Protein 7SFX (pdb70)

Sequence (1733 aa):
QVQLQQSGPVLVKPSQTLSLTCAISGDSISSDTTAWSWIRRSPSRGLEWLGWTYYRSKWFNYYAVSVKGRVTINPDTSKNQFSLQLSSVTPEDTAVYYCARGNGNGGMDVWGQGTTVTVSSASTKGPSVFPLAPSSKSTSGGTAALGCLVKDYFPEPVTVSWNSGALTSGVHTFPAVLQSSGLYSLSSVVTVPSSSLGTQTYICNVNHKPSNTKVDKKVEPSYVLTQPASASVSPGQTARITCSGDALPKQYAYWYQQKPGQAPVLVIFKDSERPSGVPERFSGSSSGTTVTLTISGAQAEDEADYYCQSVDNSGFYQVFGGGTQLTVLRTVAAPSVFIFPPSDSQLKSGTASVVCLLNNFYPREAKVQWKVDNALQSGNSQESVTEQDSKDSTYSLSSTLTLSKADYEKHKVYACEVTHQGLSSPVTKSFNRGEPNPPKPMQVQLQQSGPVLVKPSQTLSLTCAISGDSISSDTTAWSWIRRSPSRGLEWLGWTYYRSKWFNYYAVSVKGRVTINPDTSKNQFSLQLSSVTPEDTAVYYCARGNGNGGMDVWGQGTTVTVSSASTKGPSVFPLAPSSKSTSGGTAALGCLVKDYFPEPVTVSWNSGALTSGVHTFPAVLQSSGLYSLSSVVTVPSSSLGTQTYICNVNHKPSNTKVDKKVEPSYVLTQPASASVSPGQTARITCSGDALPKQYAYWYQQKPGQAPVLVIFKDSERPSGVPERFSGSSSGTTVTLTISGAQAEDEADYYCQSVDNSGFYQVFGGGTQLTVLRTVAAPSVFIFPPSDSQLKSGTASVVCLLNNFYPREAKVQWKVDNALQSGNSQESVTEQDSKDSTYSLSSTLTLSKADYEKHKVYACEVTHQGLSSPVTKSFNRGEPNPPKPMQVQLQQSGPVLVKPSQTLSLTCAISGDSISSDTTAWSWIRRSPSRGLEWLGWTYYRSKWFNYYAVSVKGRVTINPDTSKNQFSLQLSSVTPEDTAVYYCARGNGNGGMDVWGQGTTVTVSSASTKGPSVFPLAPSSKSGGTAALGCLVKDYFPEPVTVSWNSGALTSGVHTFPAVLQSSGLYSLSSVVTVPSSSLGTQTYICNVNHKPSNTKVDKKVEPSYVLTQPASASVSPGQTARITCSGDALPKQYAYWYQQKPGQAPVLVIFKDSERPSGVPERFSGSSSGTTVTLTISGAQAEDEADYYCQSVDNSGFYQVFGGGTQLTVLRTVAAPSVFIFPPSDSQLKSGTASVVCLLNNFYPREAKVQWKVDNALQSGNSQESVTEQDSKDSTYSLSSTLTLSKADYEKHKVYACEVTHQGLSSPVTKSFNRGEQVQLQQSGPVLVKPSQTLSLTCAISDSISSDTTAWSWIRRSPSRGLEWLGWTYYRSKWFNYYAVSVKGRVTINPDTSKNQFSLQLSSVTPEDTAVYYCARDVWGQGTTVTVSSASTKGPSVFPLAPSSKSTSGGTAALGCLVKDYFPEPVTVSWNSGALTSGVHTFPAVLQSSGLYSLSSVVTVPSSSLGTQTYICNVNHKPSNTKVDKKVEPYVLTQPASASVQTARITCDALPKQYAYWYQQKPGQAPVLVIFKDSERPSGVPERFSGTTVTLTISGAQAEDEADYYCQVDNSGFYQVFGGGTQLTVLRTVAAPSVFIFPPSDSQLKSGTASVVCLLNNFYPREAKVQWKVDNALQSGNSQESVTEQDSKDSTYSLSSTLTLSKADYEKHKVYACEVTHQGLSSPVTKSFNRGE

Solvent-accessible surface area: 77723 Å² total; per-residue (Å²): 86,39,118,15,113,5,38,32,30,35,50,8,84,50,102,98,76,1,72,1,43,0,30,12,59,54,45,4,0,15,34,108,14,14,12,0,0,0,3,24,44,22,131,114,138,10,6,14,10,1,0,20,0,1,47,115,103,128,66,22,56,51,14,7,84,72,4,106,78,69,6,56,0,60,39,52,43,31,120,0,40,0,21,0,72,0,42,79,8,58,91,149,6,50,8,36,0,10,0,0,32,2,73,13,89,6,17,4,30,23,32,5,71,13,2,36,0,12,9,29,72,41,94,62,94,24,23,48,14,17,29,6,31,10,50,62,179,84,26,82,81,50,63,1,7,0,0,0,0,0,12,33,0,14,0,57,20,24,73,20,42,4,29,103,37,84,32,105,54,12,37,7,52,5,72,25,38,86,34,131,74,36,26,41,12,12,9,0,5,0,42,9,80,48,102,17,37,79,115,86,80,17,46,0,42,4,26,1,90,32,34,133,39,160,48,89,62,81,6,94,93,121,78,93,8,88,21,61,78,72,23,66,15,50,67,63,91,58,0,148,3,58,1,50,3,127,22,10,83,89,18,81,4,35,1,3,17,8,60,71,63,110,16,9,75,7,6,0,30,54,8,65,77,103,10,40,20,15,52,141,43,7,49,4,60,35,80,40,67,51,4,24,0,46,0,54,44,1,98,21,61,4,29,10,25,0,9,5,7,2,24,22,76,58,5,24,65,15,18,25,5,56,9,1,104,5,34,0,97,14,112,70,31,41,11,46,11,35,27,4,51,15,21,109,61,2,34,119,55,63,34,0,3,0,4,0,3,0,4,48,0,18,21,103,131,13,126,6,71,11,51,5,75,138,45,118,61,108,89,42,45,70,90,15,27,18,68,33,38,54,142,65,4,9,18,0,5,7,0,25,2,68,21,56,74,44,56,8,103,108,70,122,51,0,7,0,34,0,50,12,143,34,48,129,73,62,41,62,88,63,33,55,76,81,152,127,110,33,50,166,101,109,209,46,116,13,114,9,38,33,25,36,44,10,75,2,27,94,74,4,66,2,46,0,32,12,85,41,61,52,1,25,20,93,12,21,13,0,6,0,2,22,45,16,112,39,114,5,3,18,12,1,0,12,0,6,29,168,66,146,59,40,41,52,24,14,109,77,5,92,81,67,9,51,6,68,43,44,93,109,138,45,44,0,22,0,54,1,42,57,6,53,59,93,6,50,8,35,0,6,0,6,30,7,22,35,117,5,2,132,24,36,33,6,84,13,3,30,0,9,12,29,38,44,95,61,96,26,19,46,12,38,18,3,22,21,44,96,106,48,88,102,62,38,66,7,10,2,0,0,0,0,12,32,0,14,0,61,16,21,71,28,40,4,25,105,44,88,37,113,95,13,26,4,47,5,69,26,34,32,18,40,69,15,26,38,9,12,6,0,4,2,72,4,65,22,97,18,57,69,113,78,78,11,45,0,32,4,22,1,91,32,30,143,34,139,60,76,58,98,9,105,140,110,42,31,9,33,14,44,44,50,30,81,14,47,39,61,92,44,0,154,8,57,4,35,11,108,2,7,72,105,12,35,3,26,1,6,25,12,58,69,43,101,29,4,78,7,15,7,29,30,5,63,69,193,21,115,68,70,52,134,134,30,58,7,44,33,85,36,65,51,3,21,0,33,0,59,32,1,93,20,91,5,16,6,37,0,15,4,19,1,17,45,81,60,4,51,77,21,24,26,5,28,17,3,72,2,47,2,96,96,102,80,27,49,12,50,13,39,10,2,48,11,16,115,60,7,39,182,95,39,37,0,0,0,1,0,2,0,11,42,0,30,8,109,116,29,132,29,67,9,47,36,76,141,45,108,35,105,66,45,28,27,91,15,38,6,48,27,60,32,166,98,14,22,8,0,5,5,3,21,1,46,24,62,68,48,65,12,92,142,40,86,49,1,13,0,39,0,46,9,110,30,37,131,75,73,42,66,85,45,17,60,89,79,170,136,87,20,40,157,71,107,88,13,83,8,79,13,35,32,29,42,48,8,98,48,100,103,78,1,66,0,48,0,39,9,77,42,38,54,2,25,6,124,99,8,15,2,10,0,0,10,63,6,87,127,113,24,7,49,7,0,0,34,0,40,62,143,93,131,68,62,45,51,58,11,76,79,2,144,78,58,4,59,8,79,32,49,91,104,141,36,46,0,19,0,85,0,44,77,8,59,87,103,9,34,6,22,0,5,0,0,13,10,58,26,132,43,7,66,23,42,30,5,63,15,2,37,0,12,9,31,72,45,97,66,87,26,16,54,12,17,29,2,31,15,76,104,115,97,66,50,98,10,2,1,0,0,2,0,12,38,0,15,0,75,23,29,72,23,41,4,7,47,16,1,12,86,79,28,22,11,53,5,67,25,34,93,33,131,79,36,21,36,7,13,7,0,1,0,44,13,75,1,76,14,27,79,102,100,69,15,33,0,19,4,24,1,108,32,32,140,30,152,53,84,47,106,10,116,118,110,56,80,27,74,22,49,83,88,17,101,14,51,87,29,114,70,1,152,9,55,8,42,15,110,22,109,29,176,46,106,6,26,0,4,25,13,69,55,78,76,18,7,64,18,4,0,37,69,16,48,79,80,28,96,74,21,65,127,53,10,55,10,62,44,91,22,57,38,15,28,0,41,0,56,32,0,96,24,93,4,9,0,48,0,21,5,9,9,27,46,94,84,12,69,81,16,20,24,6,60,14,3,83,1,41,4,70,156,100,79,30,46,12,56,13,39,28,2,49,8,16,114,67,0,29,179,80,43,33,0,2,0,0,0,0,0,6,53,0,34,22,128,144,35,118,9,50,8,48,11,70,134,46,103,42,99,82,47,50,49,87,15,24,6,68,28,52,73,151,111,14,23,22,0,4,4,0,26,2,55,32,58,70,65,75,9,82,171,70,118,44,2,17,0,37,0,58,11,138,26,41,130,75,60,42,72,86,61,30,53,87,83,181,84,14,143,16,116,11,38,36,37,32,49,7,68,1,14,88,68,1,60,1,52,0,20,2,87,111,41,57,46,73,59,122,34,9,11,14,2,10,26,62,22,67,69,117,14,4,63,25,5,1,42,2,49,57,187,80,120,72,68,44,63,39,7,117,105,10,100,78,64,8,63,9,73,50,48,74,118,142,41,64,10,24,0,63,4,43,47,9,50,65,95,4,49,8,24,2,0,0,4,109,64,58,44,6,71,16,3,39,0,12,11,27,37,46,97,61,79,24,23,43,18,19,17,2,24,4,64,33,148,98,76,92,52,46,59,1,0,1,0,0,1,0,18,38,0,18,0,75,23,26,84,23,47,4,30,102,41,81,31,94,82,16,25,3,51,4,70,25,29,30,34,34,68,17,30,33,10,13,6,0,2,0,48,10,68,30,90,18,46,85,119,90,90,26,47,0,21,4,17,0,118,29,36,139,38,157,55,93,52,82,9,103,122,169,43,23,53,14,30,51,42,22,77,61,173,48,1,131,7,54,20,127,30,33,83,94,84,92,12,49,6,7,20,10,74,67,35,120,23,5,94,26,10,15,70,88,63,88,76,141,17,110,81,22,56,149,89,34,134,43,53,88,18,51,15,64,1,54,37,31,85,36,80,0,8,9,54,0,17,3,36,51,45,115,75,28,99,95,21,33,32,6,32,15,2,74,1,45,22,86,214,66,125,25,44,15,53,12,18,24,0,47,12,16,107,65,3,27,179,73,46,32,0,2,0,0,0,0,0,8,53,1,23,16,127,123,28,146,17,68,17,67,10,69,146,38,114,62,106,83,45,42,34,90,13,30,3,61,20,32,77,57,116,9,11,20,0,4,5,2,25,2,57,19,52,71,39,53,10,84,135,69,104,53,2,12,0,25,0,55,13,155,38,38,131,77,79,44,70,80,58,30,72,78,60,190

Organism: Homo sapiens (NCBI:txid9606)

CATH classification: 2.60.40.10 (+1 more: 2.60.40.10)

Nearest PDB structures (foldseek):
  7sfx-assembly3_G  TM=1.005E+00  e=9.498E-44  Homo sapiens
  7o4y-assembly1_H  TM=9.405E-01  e=1.804E-32  Homo sapiens
  8udr-assembly1_D  TM=9.116E-01  e=2.943E-31  Homo sapiens
  2hh0-assembly1_H  TM=9.554E-01  e=2.591E-29  unclassified
  3uls-assembly2_B  TM=5.569E-01  e=8.313E-32  Homo sapiens

Structure (mmCIF, N/CA/C/O backbone):
data_7SFX
#
_entry.id   7SFX
#
_cell.length_a   65.410
_cell.length_b   131.550
_cell.length_c   119.811
_cell.angle_alpha   90.000
_cell.angle_beta   90.116
_cell.angle_gamma   90.000
#
_symmetry.space_group_name_H-M   'P 1 21 1'
#
loop_
_entity.id
_entity.type
_entity.pdbx_description
1 polymer '10A1 Fab heavy chain'
2 polymer '10A1 Fab light chain'
3 polymer 'CD99 antigen peptide'
4 water water
#
loop_
_atom_site.group_PDB
_atom_site.id
_atom_site.type_symbol
_atom_site.label_atom_id
_atom_site.label_alt_id
_atom_site.label_comp_id
_atom_site.label_asym_id
_atom_site.label_entity_id
_atom_site.label_seq_id
_atom_site.pdbx_PDB_ins_code
_atom_site.Cartn_x
_atom_site.Cartn_y
_atom_site.Cartn_z
_atom_site.occupancy
_atom_site.B_iso_or_equiv
_atom_site.auth_seq_id
_atom_site.auth_comp_id
_atom_site.auth_asym_id
_atom_site.auth_atom_id
_atom_site.pdbx_PDB_model_num
ATOM 1 N N . GLN A 1 1 ? 34.73000 -39.89300 50.11300 1.000 71.97551 1 GLN C N 1
ATOM 2 C CA . GLN A 1 1 ? 33.91300 -39.43400 51.27400 1.000 71.17551 1 GLN C CA 1
ATOM 3 C C . GLN A 1 1 ? 32.49100 -39.98400 51.15500 1.000 68.14551 1 GLN C C 1
ATOM 4 O O . GLN A 1 1 ? 32.13400 -40.54300 50.12300 1.000 66.77551 1 GLN C O 1
ATOM 20 N N . VAL A 1 2 ? 31.63800 -39.67900 52.12800 1.000 61.71551 2 VAL C N 1
ATOM 21 C CA . VAL A 1 2 ? 30.33600 -40.33300 52.22200 1.000 59.28551 2 VAL C CA 1
ATOM 22 C C . VAL A 1 2 ? 29.35000 -39.49900 51.42000 1.000 61.22551 2 VAL C C 1
ATOM 23 O O . VAL A 1 2 ? 28.96300 -38.40400 51.83200 1.000 66.23551 2 VAL C O 1
ATOM 36 N N . GLN A 1 3 ? 29.03800 -39.97100 50.21400 1.000 59.31551 3 GLN C N 1
ATOM 37 C CA . GLN A 1 3 ? 28.10400 -39.31000 49.31400 1.000 57.30551 3 GLN C CA 1
ATOM 38 C C . GLN A 1 3 ? 27.02500 -40.27000 48.81800 1.000 55.26551 3 GLN C C 1
ATOM 39 O O . GLN A 1 3 ? 27.33300 -41.39000 48.39300 1.000 54.33551 3 GLN C O 1
ATOM 53 N N . LEU A 1 4 ? 25.76800 -39.82700 48.84500 1.000 59.66551 4 LEU C N 1
ATOM 54 C CA . LEU A 1 4 ? 24.63500 -40.63500 48.40800 1.000 47.34551 4 LEU C CA 1
ATOM 55 C C . LEU A 1 4 ? 24.06700 -40.04800 47.12300 1.000 40.35551 4 LEU C C 1
ATOM 56 O O . LEU A 1 4 ? 23.82600 -38.84100 47.03600 1.000 33.84551 4 LEU C O 1
ATOM 72 N N . GLN A 1 5 ? 23.85900 -40.90500 46.13000 1.000 42.75551 5 GLN C N 1
ATOM 73 C CA . GLN A 1 5 ? 23.34500 -40.50900 44.82600 1.000 40.89551 5 GLN C CA 1
ATOM 74 C C . GLN A 1 5 ? 22.05900 -41.27100 44.53500 1.000 37.22551 5 GLN C C 1
ATOM 75 O O . GLN A 1 5 ? 22.07000 -42.50300 44.44100 1.000 33.58551 5 GLN C O 1
ATOM 89 N N . GLN A 1 6 ? 20.96300 -40.53900 44.35300 1.000 33.53551 6 GLN C N 1
ATOM 90 C CA . GLN A 1 6 ? 19.68200 -41.16400 44.06700 1.000 33.56551 6 GLN C CA 1
ATOM 91 C C . GLN A 1 6 ? 19.43500 -41.19700 42.56200 1.000 33.36551 6 GLN C C 1
ATOM 92 O O . GLN A 1 6 ? 20.11900 -40.53800 41.77600 1.000 33.21551 6 GLN C O 1
ATOM 106 N N . SER A 1 7 ? 18.42500 -41.96400 42.16600 1.000 33.40551 7 SER C N 1
ATOM 107 C CA . SER A 1 7 ? 18.04100 -42.05900 40.76800 1.000 33.25551 7 SER C CA 1
ATOM 108 C C . SER A 1 7 ? 17.30800 -40.79700 40.31400 1.000 33.19551 7 SER C C 1
ATOM 109 O O . SER A 1 7 ? 17.09800 -39.84600 41.07800 1.000 33.25551 7 SER C O 1
ATOM 117 N N . GLY A 1 8 ? 16.89300 -40.80900 39.04500 1.000 33.06551 8 GLY C N 1
ATOM 118 C CA . GLY A 1 8 ? 16.22100 -39.68500 38.43700 1.000 32.98551 8 GLY C CA 1
ATOM 119 C C . GLY A 1 8 ? 14.72300 -39.65500 38.69500 1.000 33.11551 8 GLY C C 1
ATOM 120 O O . GLY A 1 8 ? 14.15400 -40.54500 39.33700 1.000 33.26551 8 GLY C O 1
ATOM 124 N N . PRO A 1 9 ? 14.05900 -38.60500 38.20100 1.000 33.05551 9 PRO C N 1
ATOM 125 C CA . PRO A 1 9 ? 12.60300 -38.49700 38.37700 1.000 33.18551 9 PRO C CA 1
ATOM 126 C C . PRO A 1 9 ? 11.86200 -39.63600 37.69200 1.000 33.23551 9 PRO C C 1
ATOM 127 O O . PRO A 1 9 ? 12.32400 -40.20400 36.69700 1.000 33.13551 9 PRO C O 1
ATOM 138 N N . VAL A 1 10 ? 10.69900 -39.97500 38.24700 1.000 33.43551 10 VAL C N 1
ATOM 139 C CA . VAL A 1 10 ? 9.92400 -41.13300 37.81800 1.000 33.55551 10 VAL C CA 1
ATOM 140 C C . VAL A 1 10 ? 8.48300 -40.72800 37.54000 1.000 33.66551 10 VAL C C 1
ATOM 141 O O . VAL A 1 10 ? 7.90500 -39.91300 38.26600 1.000 33.76551 10 VAL C O 1
ATOM 154 N N . LEU A 1 11 ? 7.91400 -41.28500 36.47100 1.000 33.66551 11 LEU C N 1
ATOM 155 C CA . LEU A 1 11 ? 6.48100 -41.22600 36.19600 1.000 33.81551 11 LEU C CA 1
ATOM 156 C C . LEU A 1 11 ? 5.98000 -42.66400 36.19100 1.000 34.01551 11 LEU C C 1
ATOM 157 O O . LEU A 1 11 ? 6.28300 -43.42500 35.26700 1.000 33.97551 11 LEU C O 1
ATOM 173 N N . VAL A 1 12 ? 5.23300 -43.04800 37.22100 1.000 34.25551 12 VAL C N 1
ATOM 174 C CA . VAL A 1 12 ? 4.72600 -44.41100 37.35300 1.000 34.46551 12 VAL C CA 1
ATOM 175 C C . VAL A 1 12 ? 3.21200 -44.38300 37.18600 1.000 34.68551 12 VAL C C 1
ATOM 176 O O . VAL A 1 12 ? 2.53000 -43.54900 37.79300 1.000 34.74551 12 VAL C O 1
ATOM 189 N N . LYS A 1 13 ? 2.68500 -45.30000 36.37300 1.000 34.80551 13 LYS C N 1
ATOM 190 C CA . LYS A 1 13 ? 1.24700 -45.35900 36.15100 1.000 35.02551 13 LYS C CA 1
ATOM 191 C C . LYS A 1 13 ? 0.54000 -45.86500 37.41100 1.000 35.32551 13 LYS C C 1
ATOM 192 O O . LYS A 1 13 ? 1.12500 -46.61200 38.20300 1.000 45.90551 13 LYS C O 1
ATOM 211 N N . PRO A 1 14 ? -0.72300 -45.47500 37.61900 1.000 36.76551 14 PRO C N 1
ATOM 212 C CA . PRO A 1 14 ? -1.30300 -45.57600 38.97200 1.000 35.75551 14 PRO C CA 1
ATOM 213 C C . PRO A 1 14 ? -1.37400 -46.98200 39.54000 1.000 36.00551 14 PRO C C 1
ATOM 214 O O . PRO A 1 14 ? -1.37000 -47.12800 40.76900 1.000 36.12551 14 PRO C O 1
ATOM 225 N N . SER A 1 15 ? -1.37600 -48.02200 38.71300 1.000 36.06551 15 SER C N 1
ATOM 226 C CA . SER A 1 15 ? -1.53100 -49.37500 39.22600 1.000 39.21551 15 SER C CA 1
ATOM 227 C C . SER A 1 15 ? -0.23100 -50.15100 39.22000 1.000 40.13551 15 SER C C 1
ATOM 228 O O . SER A 1 15 ? -0.23200 -51.33600 39.56300 1.000 36.37551 15 SER C O 1
ATOM 236 N N . GLN A 1 16 ? 0.86800 -49.51500 38.84300 1.000 35.88551 16 GLN C N 1
ATOM 237 C CA . GLN A 1 16 ? 2.12700 -50.20300 38.63900 1.000 35.70551 16 GLN C CA 1
ATOM 238 C C . GLN A 1 16 ? 3.03000 -50.03800 39.86200 1.000 35.96551 16 GLN C C 1
ATOM 239 O O . GLN A 1 16 ? 2.65800 -49.44800 40.88000 1.000 36.05551 16 GLN C O 1
ATOM 253 N N . THR A 1 17 ? 4.23800 -50.57900 39.75100 1.000 36.95551 17 THR C N 1
ATOM 254 C CA . THR A 1 17 ? 5.19400 -50.64100 40.84700 1.000 35.42551 17 THR C CA 1
ATOM 255 C C . THR A 1 17 ? 6.29400 -49.60200 40.65600 1.000 35.11551 17 THR C C 1
ATOM 256 O O . THR A 1 17 ? 6.75200 -49.36600 39.53200 1.000 34.92551 17 THR C O 1
ATOM 267 N N . LEU A 1 18 ? 6.72900 -49.00900 41.76800 1.000 35.08551 18 LEU C N 1
ATOM 268 C CA . LEU A 1 18 ? 7.78900 -48.01100 41.78900 1.000 34.83551 18 LEU C CA 1
ATOM 269 C C . LEU A 1 18 ? 9.10500 -48.65500 42.19200 1.000 34.76551 18 LEU C C 1
ATOM 270 O O . LEU A 1 18 ? 9.14500 -49.47300 43.11400 1.000 34.94551 18 LEU C O 1
ATOM 286 N N . SER A 1 19 ? 10.16900 -48.30800 41.47000 1.000 34.52551 19 SER C N 1
ATOM 287 C CA . SER A 1 19 ? 11.51300 -48.80000 41.75300 1.000 34.45551 19 SER C CA 1
ATOM 288 C C . SER A 1 19 ? 12.48600 -47.62700 41.79100 1.000 34.23551 19 SER C C 1
ATOM 289 O O . SER A 1 19 ? 12.58200 -46.86400 40.82300 1.000 34.05551 19 SER C O 1
ATOM 297 N N . LEU A 1 20 ? 13.20100 -47.48900 42.91200 1.000 34.26551 20 LEU C N 1
ATOM 298 C CA . LEU A 1 20 ? 14.13400 -46.39500 43.15400 1.000 34.11551 20 LEU C CA 1
ATOM 299 C C . LEU A 1 20 ? 15.45500 -46.97700 43.64200 1.000 35.31551 20 LEU C C 1
ATOM 300 O O . LEU A 1 20 ? 15.49000 -48.06200 44.22200 1.000 41.20551 20 LEU C O 1
ATOM 316 N N . THR A 1 21 ? 16.55300 -46.28300 43.34300 1.000 38.21551 21 THR C N 1
ATOM 317 C CA . THR A 1 21 ? 17.88100 -46.73400 43.74300 1.000 38.73551 21 THR C CA 1
ATOM 318 C C . THR A 1 21 ? 18.65700 -45.62700 44.45700 1.000 38.00551 21 THR C C 1
ATOM 319 O O . THR A 1 21 ? 18.63700 -44.46900 44.02900 1.000 36.10551 21 THR C O 1
ATOM 330 N N . CYS A 1 22 ? 19.33700 -45.98100 45.55800 1.000 37.73551 22 CYS C N 1
ATOM 331 C CA . CYS A 1 22 ? 20.24700 -45.07500 46.26100 1.000 40.46551 22 CYS C CA 1
ATOM 332 C C . CYS A 1 22 ? 21.63400 -45.72300 46.27000 1.000 38.61551 22 CYS C C 1
ATOM 333 O O . CYS A 1 22 ? 21.82600 -46.78200 46.88700 1.000 36.85551 22 CYS C O 1
ATOM 340 N N . ALA A 1 23 ? 22.58800 -45.09400 45.56900 1.000 49.62551 23 ALA C N 1
ATOM 341 C CA . ALA A 1 23 ? 23.97400 -45.54000 45.47000 1.000 47.98551 23 ALA C CA 1
ATOM 342 C C . ALA A 1 23 ? 24.83200 -44.79100 46.48600 1.000 48.65551 23 ALA C C 1
ATOM 343 O O . ALA A 1 23 ? 24.61500 -43.60200 46.74200 1.000 48.63551 23 ALA C O 1
ATOM 350 N N . ILE A 1 24 ? 25.71100 -45.52100 47.16300 1.000 62.29551 24 ILE C N 1
ATOM 351 C CA . ILE A 1 24 ? 26.58100 -44.94100 48.17700 1.000 64.74551 24 ILE C CA 1
ATOM 352 C C . ILE A 1 24 ? 28.03800 -44.85100 47.72800 1.000 66.97551 24 ILE C C 1
ATOM 353 O O . ILE A 1 24 ? 28.51700 -45.61200 46.88000 1.000 62.50551 24 ILE C O 1
ATOM 369 N N . SER A 1 25 ? 28.75500 -43.91500 48.35400 1.000 67.29551 25 SER C N 1
ATOM 370 C CA . SER A 1 25 ? 30.16300 -43.66300 48.08200 1.000 63.79551 25 SER C CA 1
ATOM 371 C C . SER A 1 25 ? 30.81900 -43.31500 49.40400 1.000 57.91551 25 SER C C 1
ATOM 372 O O . SER A 1 25 ? 30.20900 -42.64600 50.23900 1.000 56.62551 25 SER C O 1
ATOM 380 N N . GLY A 1 26 ? 32.03700 -43.81000 49.60700 1.000 62.37551 26 GLY C N 1
ATOM 381 C CA . GLY A 1 26 ? 32.80500 -43.49800 50.79300 1.000 61.53551 26 GLY C CA 1
ATOM 382 C C . GLY A 1 26 ? 32.61900 -44.43100 51.97100 1.000 50.48551 26 GLY C C 1
ATOM 383 O O . GLY A 1 26 ? 33.29100 -44.24500 52.99500 1.000 42.65551 26 GLY C O 1
ATOM 387 N N . ASP A 1 27 ? 31.72900 -45.41500 51.87200 1.000 46.10551 27 ASP C N 1
ATOM 388 C CA . ASP A 1 27 ? 31.52700 -46.37300 52.95200 1.000 48.37551 27 ASP C CA 1
ATOM 389 C C . ASP A 1 27 ? 30.80500 -47.58900 52.38900 1.000 42.34551 27 ASP C C 1
ATOM 390 O O . ASP A 1 27 ? 30.32100 -47.57700 51.25600 1.000 39.77551 27 ASP C O 1
ATOM 399 N N . SER A 1 28 ? 30.84800 -48.67800 53.15000 1.000 43.19551 28 SER C N 1
ATOM 400 C CA . SER A 1 28 ? 30.23100 -49.94000 52.76000 1.000 43.78551 28 SER C CA 1
ATOM 401 C C . SER A 1 28 ? 28.80400 -50.06700 53.29400 1.000 47.62551 28 SER C C 1
ATOM 402 O O . SER A 1 28 ? 28.54600 -49.81300 54.47600 1.000 52.51551 28 SER C O 1
ATOM 410 N N . ILE A 1 29 ? 27.87000 -50.41700 52.40700 1.000 50.08551 29 ILE C N 1
ATOM 411 C CA . ILE A 1 29 ? 26.49700 -50.68800 52.83100 1.000 51.25551 29 ILE C CA 1
ATOM 412 C C . ILE A 1 29 ? 26.46600 -51.68600 53.98400 1.000 57.85551 29 ILE C C 1
ATOM 413 O O . ILE A 1 29 ? 25.63500 -51.58400 54.89400 1.000 60.00551 29 ILE C O 1
ATOM 429 N N . SER A 1 30 ? 27.36700 -52.67000 53.96300 1.000 59.12551 30 SER C N 1
ATOM 430 C CA . SER A 1 30 ? 27.37000 -53.74500 54.95000 1.000 62.97551 30 SER C CA 1
ATOM 431 C C . SER A 1 30 ? 27.97900 -53.36700 56.29300 1.000 63.95551 30 SER C C 1
ATOM 432 O O . SER A 1 30 ? 27.93200 -54.18700 57.21800 1.000 61.75551 30 SER C O 1
ATOM 440 N N . SER A 1 31 ? 28.61400 -52.20300 56.41300 1.000 63.44551 31 SER C N 1
ATOM 441 C CA . SER A 1 31 ? 29.14800 -51.77700 57.69800 1.000 63.15551 31 SER C CA 1
ATOM 442 C C . SER A 1 31 ? 28.05500 -51.75800 58.76600 1.000 66.47551 31 SER C C 1
ATOM 443 O O . SER A 1 31 ? 26.86000 -51.90400 58.49000 1.000 65.52551 31 SER C O 1
ATOM 451 N N . ASP A 1 32 ? 28.48400 -51.54000 60.00900 1.000 66.37551 32 ASP C N 1
ATOM 452 C CA . ASP A 1 32 ? 27.57200 -51.42500 61.14000 1.000 72.71551 32 ASP C CA 1
ATOM 453 C C . ASP A 1 32 ? 27.06200 -50.00100 61.33900 1.000 74.55551 32 ASP C C 1
ATOM 454 O O . ASP A 1 32 ? 26.69900 -49.62500 62.46100 1.000 73.07551 32 ASP C O 1
ATOM 463 N N . THR A 1 33 ? 26.99000 -49.20900 60.26500 1.000 83.68551 33 THR C N 1
ATOM 464 C CA . THR A 1 33 ? 26.25400 -47.95200 60.32200 1.000 79.08551 33 THR C CA 1
ATOM 465 C C . THR A 1 33 ? 24.78600 -48.25400 60.57600 1.000 81.34551 33 THR C C 1
ATOM 466 O O . THR A 1 33 ? 24.12900 -47.61200 61.40500 1.000 82.73551 33 THR C O 1
ATOM 477 N N . THR A 1 34 ? 24.27400 -49.26500 59.88300 1.000 75.93551 34 THR C N 1
ATOM 478 C CA . THR A 1 34 ? 22.94700 -49.83000 60.11500 1.000 75.90551 34 THR C CA 1
ATOM 479 C C . THR A 1 34 ? 21.79200 -48.82700 60.09100 1.000 75.22551 34 THR C C 1
ATOM 480 O O . THR A 1 34 ? 20.92000 -48.86000 60.96100 1.000 75.42551 34 THR C O 1
ATOM 491 N N . ALA A 1 35 ? 21.73400 -47.96300 59.07400 1.000 60.02551 35 ALA C N 1
ATOM 492 C CA . ALA A 1 35 ? 20.51800 -47.19400 58.82000 1.000 58.13551 35 ALA C CA 1
ATOM 493 C C . ALA A 1 35 ? 20.00500 -47.43500 57.41000 1.000 52.95551 35 ALA C C 1
ATOM 494 O O . ALA A 1 35 ? 18.93800 -48.03100 57.24900 1.000 56.71551 35 ALA C O 1
ATOM 501 N N . TRP A 1 36 ? 20.77500 -47.05500 56.39200 1.000 55.55551 36 TRP C N 1
ATOM 502 C CA . TRP A 1 36 ? 20.42300 -47.25100 54.98800 1.000 42.32551 36 TRP C CA 1
ATOM 503 C C . TRP A 1 36 ? 18.90900 -47.16000 54.79400 1.000 41.95551 36 TRP C C 1
ATOM 504 O O . TRP A 1 36 ? 18.24700 -48.09500 54.34100 1.000 47.44551 36 TRP C O 1
ATOM 525 N N . SER A 1 37 ? 18.37900 -45.97700 55.10900 1.000 42.46551 37 SER C N 1
ATOM 526 C CA . SER A 1 37 ? 16.95100 -45.74300 55.26200 1.000 42.00551 37 SER C CA 1
ATOM 527 C C . SER A 1 37 ? 16.34200 -45.03800 54.05700 1.000 41.05551 37 SER C C 1
ATOM 528 O O . SER A 1 37 ? 17.00800 -44.28300 53.34300 1.000 40.77551 37 SER C O 1
ATOM 536 N N . TRP A 1 38 ? 15.05200 -45.29700 53.83800 1.000 36.02551 38 TRP C N 1
ATOM 537 C CA . TRP A 1 38 ? 14.27100 -44.53300 52.86700 1.000 35.40551 38 TRP C CA 1
ATOM 538 C C . TRP A 1 38 ? 13.16700 -43.71500 53.54500 1.000 35.60551 38 TRP C C 1
ATOM 539 O O . TRP A 1 38 ? 12.53500 -44.17700 54.50200 1.000 48.09551 38 TRP C O 1
ATOM 560 N N . ILE A 1 39 ? 12.89200 -42.51700 53.00500 1.000 36.50551 39 ILE C N 1
ATOM 561 C CA . ILE A 1 39 ? 11.87600 -41.60000 53.52700 1.000 36.01551 39 ILE C CA 1
ATOM 562 C C . ILE A 1 39 ? 11.20400 -40.88100 52.36000 1.000 35.68551 39 ILE C C 1
ATOM 563 O O . ILE A 1 39 ? 11.69700 -40.89400 51.23000 1.000 35.27551 39 ILE C O 1
ATOM 579 N N . ARG A 1 40 ? 10.06800 -40.22900 52.64400 1.000 35.69551 40 ARG C N 1
ATOM 580 C CA . ARG A 1 40 ? 9.37600 -39.43600 51.63400 1.000 35.56551 40 ARG C CA 1
ATOM 581 C C . ARG A 1 40 ? 8.74200 -38.19300 52.24600 1.000 35.84551 40 ARG C C 1
ATOM 582 O O . ARG A 1 40 ? 8.45000 -38.13700 53.44300 1.000 43.69551 40 ARG C O 1
ATOM 603 N N . ARG A 1 41 ? 8.60800 -37.16300 51.41400 1.000 37.28551 41 ARG C N 1
ATOM 604 C CA . ARG A 1 41 ? 7.92000 -35.92300 51.76200 1.000 38.65551 41 ARG C CA 1
ATOM 605 C C . ARG A 1 41 ? 6.72100 -35.69600 50.84000 1.000 41.11551 41 ARG C C 1
ATOM 606 O O . ARG A 1 41 ? 6.87500 -35.61100 49.61400 1.000 36.64551 41 ARG C O 1
ATOM 627 N N . SER A 1 42 ? 5.53500 -35.56400 51.43500 1.000 55.80551 42 SER C N 1
ATOM 628 C CA . SER A 1 42 ? 4.26600 -35.32900 50.76000 1.000 58.73551 42 SER C CA 1
ATOM 629 C C . SER A 1 42 ? 3.84500 -33.89600 51.03600 1.000 65.05551 42 SER C C 1
ATOM 630 O O . SER A 1 42 ? 4.25200 -33.31400 52.04600 1.000 65.62551 42 SER C O 1
ATOM 638 N N . PRO A 1 43 ? 2.98400 -33.30800 50.20800 1.000 65.12551 43 PRO C N 1
ATOM 639 C CA . PRO A 1 43 ? 2.62500 -31.90000 50.45100 1.000 60.77551 43 PRO C CA 1
ATOM 640 C C . PRO A 1 43 ? 2.05300 -31.64300 51.83600 1.000 61.20551 43 PRO C C 1
ATOM 641 O O . PRO A 1 43 ? 2.51000 -30.71700 52.51800 1.000 61.03551 43 PRO C O 1
ATOM 652 N N . SER A 1 44 ? 1.04900 -32.41100 52.26300 1.000 64.01551 44 SER C N 1
ATOM 653 C CA . SER A 1 44 ? 0.46200 -32.21800 53.58000 1.000 72.71551 44 SER C CA 1
ATOM 654 C C . SER A 1 44 ? 0.64800 -33.38100 54.54900 1.000 74.46551 44 SER C C 1
ATOM 655 O O . SER A 1 44 ? 0.33200 -33.22500 55.73600 1.000 73.95551 44 SER C O 1
ATOM 663 N N . ARG A 1 45 ? 1.24200 -34.49700 54.12000 1.000 65.88551 45 ARG C N 1
ATOM 664 C CA . ARG A 1 45 ? 1.47600 -35.59200 55.05600 1.000 60.82551 45 ARG C CA 1
ATOM 665 C C . ARG A 1 45 ? 2.73800 -35.33300 55.84300 1.000 62.05551 45 ARG C C 1
ATOM 666 O O . ARG A 1 45 ? 2.80300 -35.63100 57.03700 1.000 66.49551 45 ARG C O 1
ATOM 687 N N . GLY A 1 46 ? 3.70800 -34.71600 55.22000 1.000 59.44551 46 GLY C N 1
ATOM 688 C CA . GLY A 1 46 ? 4.94400 -34.45200 55.89500 1.000 54.26551 46 GLY C CA 1
ATOM 689 C C . GLY A 1 46 ? 5.95500 -35.56500 55.71100 1.000 45.34551 46 GLY C C 1
ATOM 690 O O . GLY A 1 46 ? 5.91100 -36.35200 54.76200 1.000 50.50551 46 GLY C O 1
ATOM 694 N N . LEU A 1 47 ? 6.95000 -35.55100 56.59100 1.000 54.70551 47 LEU C N 1
ATOM 695 C CA . LEU A 1 47 ? 8.02300 -36.53700 56.58100 1.000 43.18551 47 LEU C CA 1
ATOM 696 C C . LEU A 1 47 ? 7.55100 -37.85800 57.19100 1.000 49.72551 47 LEU C C 1
ATOM 697 O O . LEU A 1 47 ? 7.24100 -37.92400 58.38700 1.000 61.77551 47 LEU C O 1
ATOM 713 N N . GLU A 1 48 ? 7.41800 -38.88900 56.36000 1.000 42.47551 48 GLU C N 1
ATOM 714 C CA . GLU A 1 48 ? 6.95100 -40.20400 56.78500 1.000 47.56551 48 GLU C CA 1
ATOM 715 C C . GLU A 1 48 ? 8.04700 -41.25000 56.59600 1.000 44.63551 48 GLU C C 1
ATOM 716 O O . GLU A 1 48 ? 8.70700 -41.28400 55.55200 1.000 40.67551 48 GLU C O 1
ATOM 728 N N . TRP A 1 49 ? 8.21100 -42.13000 57.58300 1.000 46.62551 49 TRP C N 1
ATOM 729 C CA . TRP A 1 49 ? 9.24500 -43.15600 57.51100 1.000 43.23551 49 TRP C CA 1
ATOM 730 C C . TRP A 1 49 ? 8.80300 -44.34500 56.67000 1.000 40.25551 49 TRP C C 1
ATOM 731 O O . TRP A 1 49 ? 7.62800 -44.72400 56.67600 1.000 48.53551 49 TRP C O 1
ATOM 752 N N . LEU A 1 50 ? 9.75600 -44.94900 55.95200 1.000 43.29551 50 LEU C N 1
ATOM 753 C CA . LEU A 1 50 ? 9.44100 -46.09200 55.09900 1.000 43.15551 50 LEU C CA 1
ATOM 754 C C . LEU A 1 50 ? 10.16100 -47.38000 55.48400 1.000 39.17551 50 LEU C C 1
ATOM 755 O O . LEU A 1 50 ? 9.48800 -48.37400 55.77300 1.000 42.85551 50 LEU C O 1
ATOM 771 N N . GLY A 1 51 ? 11.49500 -47.41700 55.50400 1.000 40.07551 51 GLY C N 1
ATOM 772 C CA . GLY A 1 51 ? 12.16100 -48.68400 55.75900 1.000 43.93551 51 GLY C CA 1
ATOM 773 C C . GLY A 1 51 ? 13.64100 -48.58100 56.04700 1.000 36.98551 51 GLY C C 1
ATOM 774 O O . GLY A 1 51 ? 14.28300 -47.55900 55.75800 1.000 36.01551 51 GLY C O 1
ATOM 778 N N . TRP A 1 52 ? 14.19600 -49.74400 56.43600 1.000 37.48551 52 TRP C N 1
ATOM 779 C CA . TRP A 1 52 ? 15.51500 -49.91200 57.03200 1.000 36.17551 52 TRP C CA 1
ATOM 780 C C . TRP A 1 52 ? 16.21000 -51.13300 56.44100 1.000 36.15551 52 TRP C C 1
ATOM 781 O O . TRP A 1 52 ? 15.57000 -52.01800 55.87400 1.000 42.64551 52 TRP C O 1
ATOM 802 N N . THR A 1 53 ? 17.53800 -51.16300 56.56500 1.000 51.28551 53 THR C N 1
ATOM 803 C CA . THR A 1 53 ? 18.30800 -52.38200 56.32200 1.000 50.29551 53 THR C CA 1
ATOM 804 C C . THR A 1 53 ? 19.64000 -52.25400 57.05100 1.000 47.19551 53 THR C C 1
ATOM 805 O O . THR A 1 53 ? 20.27800 -51.20100 56.96700 1.000 40.95551 53 THR C O 1
ATOM 816 N N . TYR A 1 54 ? 20.09900 -53.33800 57.69000 1.000 53.63551 54 TYR C N 1
ATOM 817 C CA . TYR A 1 54 ? 21.15500 -53.16100 58.68000 1.000 64.69551 54 TYR C CA 1
ATOM 818 C C . TYR A 1 54 ? 22.58400 -53.52700 58.2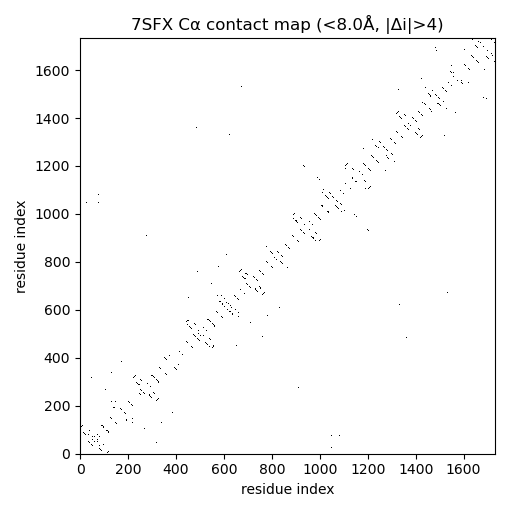9800 1.000 70.23551 54 TYR C C 1
ATOM 819 O O . TYR A 1 54 ? 23.42900 -52.63600 58.17200 1.000 72.98551 54 TYR C O 1
ATOM 837 N N . TYR A 1 55 ? 22.90500 -54.82000 58.25100 1.000 67.18551 55 TYR C N 1
ATOM 838 C CA . TYR A 1 55 ? 24.29700 -55.21400 58.05000 1.000 64.54551 55 TYR C CA 1
ATOM 839 C C . TYR A 1 55 ? 24.39400 -56.64600 57.53400 1.000 66.63551 55 TYR C C 1
ATOM 840 O O . TYR A 1 55 ? 23.39600 -57.36100 57.41700 1.000 73.77551 55 TYR C O 1
ATOM 858 N N . ARG A 1 56 ? 25.64000 -57.06400 57.26600 1.000 58.92551 56 ARG C N 1
ATOM 859 C CA . ARG A 1 56 ? 25.88800 -58.37000 56.65900 1.000 60.39551 56 ARG C CA 1
ATOM 860 C C . ARG A 1 56 ? 25.59800 -59.51800 57.61800 1.000 64.49551 56 ARG C C 1
ATOM 861 O O . ARG A 1 56 ? 25.06300 -60.55200 57.19700 1.000 63.65551 56 ARG C O 1
ATOM 882 N N . SER A 1 57 ? 25.96700 -59.36900 58.89700 1.000 81.97551 57 SER C N 1
ATOM 883 C CA . SER A 1 57 ? 25.83000 -60.46800 59.84900 1.000 76.17551 57 SER C CA 1
ATOM 884 C C . SER A 1 57 ? 24.53200 -61.21700 59.59700 1.000 74.60551 57 SER C C 1
ATOM 885 O O . SER A 1 57 ? 24.50200 -62.45000 59.55400 1.000 73.89551 57 SER C O 1
ATOM 893 N N . LYS A 1 58 ? 23.43700 -60.47100 59.51500 1.000 68.12551 58 LYS C N 1
ATOM 894 C CA . LYS A 1 58 ? 22.17200 -60.96600 58.98400 1.000 76.33551 58 LYS C CA 1
ATOM 895 C C . LYS A 1 58 ? 21.44000 -59.73100 58.48000 1.000 75.36551 58 LYS C C 1
ATOM 896 O O . LYS A 1 58 ? 21.17700 -58.81900 59.26700 1.000 73.33551 58 LYS C O 1
ATOM 915 N N . TRP A 1 59 ? 21.13400 -59.66900 57.18700 1.000 80.47551 59 TRP C N 1
ATOM 916 C CA . TRP A 1 59 ? 20.53200 -58.45400 56.64200 1.000 80.07551 59 TRP C CA 1
ATOM 917 C C . TRP A 1 59 ? 19.10300 -58.26800 57.14000 1.000 79.49551 59 TRP C C 1
ATOM 918 O O . TRP A 1 59 ? 18.16400 -58.82700 56.57200 1.000 79.46551 59 TRP C O 1
ATOM 939 N N . PHE A 1 60 ? 18.93500 -57.58500 58.26400 1.000 69.95551 60 PHE C N 1
ATOM 940 C CA . PHE A 1 60 ? 17.60200 -57.29400 58.76900 1.000 65.97551 60 PHE C CA 1
ATOM 941 C C . PHE A 1 60 ? 16.93800 -56.22000 57.91900 1.000 56.02551 60 PHE C C 1
ATOM 942 O O . PHE A 1 60 ? 17.57900 -55.25300 57.50600 1.000 50.04551 60 PHE C O 1
ATOM 959 N N . ASN A 1 61 ? 15.63500 -56.35900 57.70400 1.000 46.57551 61 ASN C N 1
ATOM 960 C CA . ASN A 1 61 ? 14.84000 -55.35400 57.00800 1.000 47.55551 61 ASN C CA 1
ATOM 961 C C . ASN A 1 61 ? 13.55000 -55.19300 57.78500 1.000 45.82551 61 ASN C C 1
ATOM 962 O O . ASN A 1 61 ? 12.79900 -56.15900 57.95200 1.000 48.53551 61 ASN C O 1
ATOM 973 N N . TYR A 1 62 ? 13.29900 -53.98000 58.25300 1.000 45.50551 62 TYR C N 1
ATOM 974 C CA . TYR A 1 62 ? 12.10400 -53.64800 59.00800 1.000 47.14551 62 TYR C CA 1
ATOM 975 C C . TYR A 1 62 ? 11.49800 -52.40800 58.38300 1.000 47.69551 62 TYR C C 1
ATOM 976 O O . TYR A 1 62 ? 12.19400 -51.40900 58.19000 1.000 47.86551 62 TYR C O 1
ATOM 994 N N . TYR A 1 63 ? 10.21100 -52.45700 58.09600 1.000 59.07551 63 TYR C N 1
ATOM 995 C CA . TYR A 1 63 ? 9.52400 -51.38400 57.40400 1.000 59.79551 63 TYR C CA 1
ATOM 996 C C . TYR A 1 63 ? 8.45300 -50.80500 58.30400 1.000 62.39551 63 TYR C C 1
ATOM 997 O O . TYR A 1 63 ? 8.09800 -51.37600 59.33300 1.000 64.95551 63 TYR C O 1
ATOM 1015 N N . ALA A 1 64 ? 7.88800 -49.69200 57.86600 1.000 64.48551 64 ALA C N 1
ATOM 1016 C CA . ALA A 1 64 ? 6.91000 -49.03000 58.70300 1.000 65.82551 64 ALA C CA 1
ATOM 1017 C C . ALA A 1 64 ? 5.62300 -49.81400 58.64800 1.000 84.89551 64 ALA C C 1
ATOM 1018 O O . ALA A 1 64 ? 5.32100 -50.45100 57.64400 1.000 89.35551 64 ALA C O 1
ATOM 1025 N N . VAL A 1 65 ? 4.80400 -49.65000 59.68400 1.000 67.14551 65 VAL C N 1
ATOM 1026 C CA . VAL A 1 65 ? 3.55500 -50.39400 59.73500 1.000 73.70551 65 VAL C CA 1
ATOM 1027 C C . VAL A 1 65 ? 2.59400 -49.83500 58.70700 1.000 65.48551 65 VAL C C 1
ATOM 1028 O O . VAL A 1 65 ? 1.70500 -50.54000 58.22100 1.000 65.19551 65 VAL C O 1
ATOM 1041 N N . SER A 1 66 ? 2.69900 -48.54300 58.43100 1.000 66.48551 66 SER C N 1
ATOM 1042 C CA . SER A 1 66 ? 1.80100 -47.92200 57.47400 1.000 65.77551 66 SER C CA 1
ATOM 1043 C C . SER A 1 66 ? 1.92900 -48.52300 56.07300 1.000 73.39551 66 SER C C 1
ATOM 1044 O O . SER A 1 66 ? 0.91700 -48.74600 55.40100 1.000 75.05551 66 SER C O 1
ATOM 1052 N N . VAL A 1 67 ? 3.15500 -48.78000 55.60400 1.000 77.78551 67 VAL C N 1
ATOM 1053 C CA . VAL A 1 67 ? 3.40000 -49.24300 54.24000 1.000 78.52551 67 VAL C CA 1
ATOM 1054 C C . VAL A 1 67 ? 4.02600 -50.63600 54.18600 1.000 84.45551 67 VAL C C 1
ATOM 1055 O O . VAL A 1 67 ? 4.54000 -51.03700 53.13800 1.000 77.62551 67 VAL C O 1
ATOM 1068 N N . LYS A 1 68 ? 4.02700 -51.37100 55.29800 1.000 112.07551 68 LYS C N 1
ATOM 1069 C CA . LYS A 1 68 ? 4.79000 -52.61500 55.36000 1.000 111.61551 68 LYS C CA 1
ATOM 1070 C C . LYS A 1 68 ? 4.43100 -53.56400 54.22100 1.000 111.56551 68 LYS C C 1
ATOM 1071 O O . LYS A 1 68 ? 5.31600 -54.14800 53.59300 1.000 111.15551 68 LYS C O 1
ATOM 1090 N N . GLY A 1 69 ? 3.15300 -53.70700 53.90200 1.000 97.24551 69 GLY C N 1
ATOM 1091 C CA . GLY A 1 69 ? 2.83900 -54.80800 53.01100 1.000 87.56551 69 GLY C CA 1
ATOM 1092 C C . GLY A 1 69 ? 3.08200 -54.54700 51.54900 1.000 72.46551 69 GLY C C 1
ATOM 1093 O O . GLY A 1 69 ? 2.82500 -55.43800 50.73000 1.000 72.17551 69 GLY C O 1
ATOM 1097 N N . ARG A 1 70 ? 3.60000 -53.37200 51.20400 1.000 63.95551 70 ARG C N 1
ATOM 1098 C CA . ARG A 1 70 ? 3.94600 -53.05500 49.82800 1.000 57.00551 70 ARG C CA 1
ATOM 1099 C C . ARG A 1 70 ? 5.43000 -52.79700 49.59600 1.000 52.96551 70 ARG C C 1
ATOM 1100 O O . ARG A 1 70 ? 5.89200 -52.96100 48.46200 1.000 46.52551 70 ARG C O 1
ATOM 1121 N N . VAL A 1 71 ? 6.18400 -52.40400 50.62000 1.000 57.21551 71 VAL C N 1
ATOM 1122 C CA . VAL A 1 71 ? 7.56300 -51.97000 50.44400 1.000 49.58551 71 VAL C CA 1
ATOM 1123 C C . VAL A 1 71 ? 8.50700 -53.16400 50.50400 1.000 47.17551 71 VAL C C 1
ATOM 1124 O O . VAL A 1 71 ? 8.15900 -54.24700 50.98100 1.000 48.28551 71 VAL C O 1
ATOM 1137 N N . THR A 1 72 ? 9.72200 -52.95900 49.99500 1.000 46.77551 72 THR C N 1
ATOM 1138 C CA . THR A 1 72 ? 10.79700 -53.93600 50.11600 1.000 45.88551 72 THR C CA 1
ATOM 1139 C C . THR A 1 72 ? 12.11300 -53.22600 49.83800 1.000 44.11551 72 THR C C 1
ATOM 1140 O O . THR A 1 72 ? 12.27900 -52.62100 48.77600 1.000 41.11551 72 THR C O 1
ATOM 1151 N N . ILE A 1 73 ? 13.03800 -53.29700 50.79100 1.000 47.26551 73 ILE C N 1
ATOM 1152 C CA . ILE A 1 73 ? 14.37200 -52.72000 50.65400 1.000 42.35551 73 ILE C CA 1
ATOM 1153 C C . ILE A 1 73 ? 15.34500 -53.85500 50.34100 1.000 45.93551 73 ILE C C 1
ATOM 1154 O O . ILE A 1 73 ? 15.46700 -54.81200 51.11900 1.000 46.86551 73 ILE C O 1
ATOM 1170 N N . ASN A 1 74 ? 16.06500 -53.73300 49.22500 1.000 46.59551 74 ASN C N 1
ATOM 1171 C CA . ASN A 1 74 ? 17.01000 -54.76300 48.77800 1.000 47.82551 74 ASN C CA 1
ATOM 1172 C C . ASN A 1 74 ? 18.42200 -54.21200 48.61000 1.000 45.07551 74 ASN C C 1
ATOM 1173 O O . ASN A 1 74 ? 18.66100 -53.40200 47.69600 1.000 39.98551 74 ASN C O 1
ATOM 1184 N N . PRO A 1 75 ? 19.38100 -54.58400 49.45700 1.000 41.94551 75 PRO C N 1
ATOM 1185 C CA . PRO A 1 75 ? 20.77800 -54.22000 49.18200 1.000 40.47551 75 PRO C CA 1
ATOM 1186 C C . PRO A 1 75 ? 21.33700 -54.93700 47.96000 1.000 40.19551 75 PRO C C 1
ATOM 1187 O O . PRO A 1 75 ? 20.92000 -56.04000 47.60300 1.000 39.57551 75 PRO C O 1
ATOM 1198 N N . ASP A 1 76 ? 22.29800 -54.28300 47.31400 1.000 39.27551 76 ASP C N 1
ATOM 1199 C CA . ASP A 1 76 ? 23.05600 -54.85100 46.20100 1.000 34.39551 76 ASP C CA 1
ATOM 1200 C C . ASP A 1 76 ? 24.51500 -54.68400 46.60700 1.000 34.35551 76 ASP C C 1
ATOM 1201 O O . ASP A 1 76 ? 25.12900 -53.64800 46.34900 1.000 34.22551 76 ASP C O 1
ATOM 1210 N N . THR A 1 77 ? 25.08900 -55.74700 47.17000 1.000 34.45551 77 THR C N 1
ATOM 1211 C CA . THR A 1 77 ? 26.46300 -55.67800 47.64700 1.000 34.43551 77 THR C CA 1
ATOM 1212 C C . THR A 1 77 ? 27.45400 -55.65100 46.49900 1.000 34.28551 77 THR C C 1
ATOM 1213 O O . THR A 1 77 ? 28.58400 -55.18400 46.67500 1.000 34.24551 77 THR C O 1
ATOM 1224 N N . SER A 1 78 ? 27.06800 -56.16800 45.34000 1.000 34.23551 78 SER C N 1
ATOM 1225 C CA . SER A 1 78 ? 27.90800 -56.03100 44.16000 1.000 34.08551 78 SER C CA 1
ATOM 1226 C C . SER A 1 78 ? 28.08700 -54.57200 43.75300 1.000 33.93551 78 SER C C 1
ATOM 1227 O O . SER A 1 78 ? 29.20800 -54.11600 43.51300 1.000 33.85551 78 SER C O 1
ATOM 1235 N N . LYS A 1 79 ? 26.99000 -53.82700 43.65200 1.000 37.20551 79 LYS C N 1
ATOM 1236 C CA . LYS A 1 79 ? 27.00500 -52.43300 43.21900 1.000 33.75551 79 LYS C CA 1
ATOM 1237 C C . LYS A 1 79 ? 27.08400 -51.39700 44.34300 1.000 33.79551 79 LYS C C 1
ATOM 1238 O O . LYS A 1 79 ? 27.16800 -50.19800 44.05000 1.000 33.67551 79 LYS C O 1
ATOM 1257 N N . ASN A 1 80 ? 27.04600 -51.80400 45.61100 1.000 34.71551 80 ASN C N 1
ATOM 1258 C CA . ASN A 1 80 ? 27.06600 -50.85400 46.72800 1.000 39.98551 80 ASN C CA 1
ATOM 1259 C C . ASN A 1 80 ? 25.86700 -49.90600 46.65700 1.000 44.02551 80 ASN C C 1
ATOM 1260 O O . ASN A 1 80 ? 26.00300 -48.68100 46.69300 1.000 47.66551 80 ASN C O 1
ATOM 1271 N N . GLN A 1 81 ? 24.67600 -50.49100 46.57000 1.000 39.04551 81 GLN C N 1
ATOM 1272 C CA . GLN A 1 81 ? 23.43600 -49.74300 46.45800 1.000 41.31551 81 GLN C CA 1
ATOM 1273 C C . GLN A 1 81 ? 22.40200 -50.34900 47.39500 1.000 40.29551 81 GLN C C 1
ATOM 1274 O O . GLN A 1 81 ? 22.54500 -51.48400 47.85800 1.000 37.73551 81 GLN C O 1
ATOM 1288 N N . PHE A 1 82 ? 21.35200 -49.58000 47.67900 1.000 48.25551 82 PHE C N 1
ATOM 1289 C CA . PHE A 1 82 ? 20.14100 -50.13300 48.27000 1.000 47.91551 82 PHE C CA 1
ATOM 1290 C C . PHE A 1 82 ? 18.94300 -49.57200 47.51900 1.000 46.53551 82 PHE C C 1
ATOM 1291 O O . PHE A 1 82 ? 18.91100 -48.38800 47.16500 1.000 45.42551 82 PHE C O 1
ATOM 1308 N N . SER A 1 83 ? 17.98000 -50.44200 47.24500 1.000 66.76551 83 SER C N 1
ATOM 1309 C CA . SER A 1 83 ? 16.85100 -50.13500 46.38100 1.000 65.95551 83 SER C CA 1
ATOM 1310 C C . SER A 1 83 ? 15.55000 -50.07200 47.16600 1.000 65.02551 83 SER C C 1
ATOM 1311 O O . SER A 1 83 ? 15.42600 -50.65300 48.24500 1.000 65.58551 83 SER C O 1
ATOM 1319 N N . LEU A 1 84 ? 14.59400 -49.32500 46.61800 1.000 51.61551 84 LEU C N 1
ATOM 1320 C CA . LEU A 1 84 ? 13.23900 -49.23300 47.13300 1.000 41.27551 84 LEU C CA 1
ATOM 1321 C C . LEU A 1 84 ? 12.33400 -49.79100 46.05200 1.000 38.27551 84 LEU C C 1
ATOM 1322 O O . LEU A 1 84 ? 12.46300 -49.41900 44.88500 1.000 39.07551 84 LEU C O 1
ATOM 1338 N N . GLN A 1 85 ? 11.44300 -50.69100 46.43400 1.000 46.67551 85 GLN C N 1
ATOM 1339 C CA . GLN A 1 85 ? 10.47500 -51.25700 45.50200 1.000 43.05551 85 GLN C CA 1
ATOM 1340 C C . GLN A 1 85 ? 9.11900 -51.23600 46.19000 1.000 35.43551 85 GLN C C 1
ATOM 1341 O O . GLN A 1 85 ? 8.86000 -52.04200 47.08700 1.000 35.64551 85 GLN C O 1
ATOM 1355 N N . LEU A 1 86 ? 8.22100 -50.39900 45.69200 1.000 35.41551 86 LEU C N 1
ATOM 1356 C CA . LEU A 1 86 ? 6.91100 -50.18100 46.29200 1.000 35.65551 86 LEU C CA 1
ATOM 1357 C C . LEU A 1 86 ? 5.83300 -50.67200 45.34600 1.000 35.75551 86 LEU C C 1
ATOM 1358 O O . LEU A 1 86 ? 5.76000 -50.22600 44.19800 1.000 35.60551 86 LEU C O 1
ATOM 1374 N N . SER A 1 87 ? 4.96100 -51.52900 45.85600 1.000 36.04551 87 SER C N 1
ATOM 1375 C CA . SER A 1 87 ? 3.99300 -52.22700 45.03600 1.000 36.18551 87 SER C CA 1
ATOM 1376 C C . SER A 1 87 ? 2.63000 -51.57300 45.18400 1.000 42.34551 87 SER C C 1
ATOM 1377 O O . SER A 1 87 ? 2.36300 -50.84100 46.14100 1.000 47.13551 87 SER C O 1
ATOM 1385 N N . SER A 1 88 ? 1.75900 -51.86500 44.19300 1.000 43.24551 88 SER C N 1
ATOM 1386 C CA . SER A 1 88 ? 0.37800 -51.31100 44.11000 1.000 48.86551 88 SER C CA 1
ATOM 1387 C C . SER A 1 88 ? 0.46600 -49.86100 44.52300 1.000 46.04551 88 SER C C 1
ATOM 1388 O O . SER A 1 88 ? -0.09000 -49.49800 45.56400 1.000 52.35551 88 SER C O 1
ATOM 1396 N N . VAL A 1 89 ? 1.11400 -49.05700 43.70500 1.000 40.66551 89 VAL C N 1
ATOM 1397 C CA . VAL A 1 89 ? 1.23000 -47.63700 43.97700 1.000 37.08551 89 VAL C CA 1
ATOM 1398 C C . VAL A 1 89 ? -0.14700 -46.98700 43.88100 1.000 36.21551 89 VAL C C 1
ATOM 1399 O O . VAL A 1 89 ? -1.06800 -47.50200 43.24200 1.000 36.31551 89 VAL C O 1
ATOM 1412 N N . THR A 1 90 ? -0.27900 -45.83400 44.52400 1.000 38.67551 90 THR C N 1
ATOM 1413 C CA . THR A 1 90 ? -1.52900 -45.09800 44.61200 1.000 37.63551 90 THR C CA 1
ATOM 1414 C C . THR A 1 90 ? -1.24000 -43.64700 44.26000 1.000 36.17551 90 THR C C 1
ATOM 1415 O O . THR A 1 90 ? -0.15200 -43.14700 44.55900 1.000 44.43551 90 THR C O 1
ATOM 1426 N N . PRO A 1 91 ? -2.20100 -42.93800 43.66800 1.000 36.17551 91 PRO C N 1
ATOM 1427 C CA . PRO A 1 91 ? -1.98000 -41.51000 43.38500 1.000 35.95551 91 PRO C CA 1
ATOM 1428 C C . PRO A 1 91 ? -1.61100 -40.71500 44.63000 1.000 37.41551 91 PRO C C 1
ATOM 1429 O O . PRO A 1 91 ? -1.09400 -39.59400 44.52800 1.000 35.83551 91 PRO C O 1
ATOM 1440 N N . GLU A 1 92 ? -1.88500 -41.27200 45.80700 1.000 40.51551 92 GLU C N 1
ATOM 1441 C CA . GLU A 1 92 ? -1.44100 -40.68200 47.06200 1.000 38.86551 92 GLU C CA 1
ATOM 1442 C C . GLU A 1 92 ? 0.02300 -40.97700 47.36800 1.000 38.64551 92 GLU C C 1
ATOM 1443 O O . GLU A 1 92 ? 0.54200 -40.48500 48.37400 1.000 37.71551 92 GLU C O 1
ATOM 1455 N N . ASP A 1 93 ? 0.69900 -41.77500 46.54100 1.000 35.97551 93 ASP C N 1
ATOM 1456 C CA . ASP A 1 93 ? 2.12000 -42.03500 46.72300 1.000 35.79551 93 ASP C CA 1
ATOM 1457 C C . ASP A 1 93 ? 2.99400 -41.00900 46.01500 1.000 35.49551 93 ASP C C 1
ATOM 1458 O O . ASP A 1 93 ? 4.22000 -41.04800 46.16800 1.000 35.35551 93 ASP C O 1
ATOM 1467 N N . THR A 1 94 ? 2.39100 -40.09000 45.26700 1.000 35.40551 94 THR C N 1
ATOM 1468 C CA . THR A 1 94 ? 3.13300 -38.98500 44.67300 1.000 35.14551 94 THR C CA 1
ATOM 1469 C C . THR A 1 94 ? 3.75600 -38.10900 45.75700 1.000 35.18551 94 THR C C 1
ATOM 1470 O O . THR A 1 94 ? 3.04900 -37.54200 46.59700 1.000 35.37551 94 THR C O 1
ATOM 1481 N N . ALA A 1 95 ? 5.07600 -37.99500 45.73600 1.000 35.00551 95 ALA C N 1
ATOM 1482 C CA . ALA A 1 95 ? 5.82300 -37.29800 46.78100 1.000 35.04551 95 ALA C CA 1
ATOM 1483 C C . ALA A 1 95 ? 7.25300 -37.12300 46.28500 1.000 34.77551 95 ALA C C 1
ATOM 1484 O O . ALA A 1 95 ? 7.55700 -37.38700 45.11500 1.000 34.55551 95 ALA C O 1
ATOM 1491 N N . VAL A 1 96 ? 8.14000 -36.68700 47.17900 1.000 34.82551 96 VAL C N 1
ATOM 1492 C CA . VAL A 1 96 ? 9.57000 -36.59200 46.89700 1.000 34.62551 96 VAL C CA 1
ATOM 1493 C C . VAL A 1 96 ? 10.28000 -37.56200 47.82600 1.000 34.74551 96 VAL C C 1
ATOM 1494 O O . VAL A 1 96 ? 10.14400 -37.46500 49.04800 1.000 34.97551 96 VAL C O 1
ATOM 1507 N N . TYR A 1 97 ? 11.04900 -38.48100 47.25600 1.000 34.58551 97 TYR C N 1
ATOM 1508 C CA . TYR A 1 97 ? 11.63000 -39.58100 48.01200 1.000 34.68551 97 TYR C CA 1
ATOM 1509 C C . TYR A 1 97 ? 13.11300 -39.33800 48.24200 1.000 40.56551 97 TYR C C 1
ATOM 1510 O O . TYR A 1 97 ? 13.84100 -38.97900 47.31400 1.000 34.36551 97 TYR C O 1
ATOM 1528 N N . TYR A 1 98 ? 13.55100 -39.54000 49.47900 1.000 34.75551 98 TYR C N 1
ATOM 1529 C CA . TYR A 1 98 ? 14.93200 -39.34900 49.88600 1.000 34.72551 98 TYR C CA 1
ATOM 1530 C C . TYR A 1 98 ? 15.47200 -40.64000 50.49500 1.000 34.82551 98 TYR C C 1
ATOM 1531 O O . TYR A 1 98 ? 14.72100 -41.49200 50.97700 1.000 34.98551 98 TYR C O 1
ATOM 1549 N N . CYS A 1 99 ? 16.79700 -40.75000 50.51700 1.000 39.14551 99 CYS C N 1
ATOM 1550 C CA . CYS A 1 99 ? 17.49400 -41.86400 51.14500 1.000 37.70551 99 CYS C CA 1
ATOM 1551 C C . CYS A 1 99 ? 18.55700 -41.30000 52.07300 1.000 35.39551 99 CYS C C 1
ATOM 1552 O O . CYS A 1 99 ? 19.11400 -40.23000 51.81600 1.000 41.86551 99 CYS C O 1
ATOM 1559 N N . ALA A 1 100 ? 18.84800 -42.03000 53.15000 1.000 35.74551 100 ALA C N 1
ATOM 1560 C CA . ALA A 1 100 ? 19.70700 -41.47300 54.18200 1.000 39.20551 100 ALA C CA 1
ATOM 1561 C C . ALA A 1 100 ? 20.51300 -42.56800 54.85500 1.000 47.66551 100 ALA C C 1
ATOM 1562 O O . ALA A 1 100 ? 20.20300 -43.75300 54.74600 1.000 41.37551 100 ALA C O 1
ATOM 1569 N N . ARG A 1 101 ? 21.58000 -42.14400 55.52500 1.000 50.81551 101 ARG C N 1
ATOM 1570 C CA . ARG A 1 101 ? 22.45400 -43.02600 56.28100 1.000 52.70551 101 ARG C CA 1
ATOM 1571 C C . ARG A 1 101 ? 22.52200 -42.55400 57.72600 1.000 57.42551 101 ARG C C 1
ATOM 1572 O O . ARG A 1 101 ? 22.39200 -41.36500 58.01000 1.000 59.11551 101 ARG C O 1
ATOM 1593 N N . GLY A 1 102 ? 22.82400 -43.47500 58.62700 1.000 73.75551 102 GLY C N 1
ATOM 1594 C CA . GLY A 1 102 ? 23.00800 -43.12200 60.01600 1.000 75.37551 102 GLY C CA 1
ATOM 1595 C C . GLY A 1 102 ? 24.31500 -43.67400 60.52500 1.000 88.13551 102 GLY C C 1
ATOM 1596 O O . GLY A 1 102 ? 24.62500 -44.85000 60.31700 1.000 89.93551 102 GLY C O 1
ATOM 1600 N N . ASN A 1 103 ? 25.06100 -42.84200 61.24800 1.000 84.80551 103 ASN C N 1
ATOM 1601 C CA . ASN A 1 103 ? 26.35900 -43.26900 61.74200 1.000 81.24551 103 ASN C CA 1
ATOM 1602 C C . ASN A 1 103 ? 26.25300 -44.39800 62.74700 1.000 81.69551 103 ASN C C 1
ATOM 1603 O O . ASN A 1 103 ? 27.25300 -45.08200 62.99300 1.000 88.55551 103 ASN C O 1
ATOM 1614 N N . GLY A 1 104 ? 25.05300 -44.67300 63.24800 1.000 102.87551 104 GLY C N 1
ATOM 1615 C CA . GLY A 1 104 ? 24.89300 -45.64000 64.31100 1.000 108.94551 104 GLY C CA 1
ATOM 1616 C C . GLY A 1 104 ? 24.96100 -44.96500 65.66700 1.000 113.96551 104 GLY C C 1
ATOM 1617 O O . GLY A 1 104 ? 25.94400 -44.27600 65.97200 1.000 114.29551 104 GLY C O 1
ATOM 1621 N N . ASN A 1 105 ? 23.95300 -45.21400 66.52600 1.000 78.48551 105 ASN C N 1
ATOM 1622 C CA . ASN A 1 105 ? 23.79800 -44.56300 67.86300 1.000 75.37551 105 ASN C CA 1
ATOM 1623 C C . ASN A 1 105 ? 24.17400 -43.08600 67.72300 1.000 73.19551 105 ASN C C 1
ATOM 1624 O O . ASN A 1 105 ? 25.22200 -42.72500 68.28100 1.000 74.56551 105 ASN C O 1
ATOM 1635 N N . GLY A 1 106 ? 23.36200 -42.25800 67.02600 1.000 85.63551 106 GLY C N 1
ATOM 1636 C CA . GLY A 1 106 ? 23.62700 -40.83000 66.97900 1.000 77.52551 106 GLY C CA 1
ATOM 1637 C C . GLY A 1 106 ? 23.44200 -40.04600 65.69400 1.000 71.27551 106 GLY C C 1
ATOM 1638 O O . GLY A 1 106 ? 23.93700 -38.91800 65.61700 1.000 70.24551 106 GLY C O 1
ATOM 1642 N N . GLY A 1 107 ? 22.76900 -40.58500 64.67700 1.000 62.73551 107 GLY C N 1
ATOM 1643 C CA . GLY A 1 107 ? 22.41200 -39.70300 63.58000 1.000 57.60551 107 GLY C CA 1
ATOM 1644 C C . GLY A 1 107 ? 21.75600 -40.24800 62.32800 1.000 56.34551 107 GLY C C 1
ATOM 1645 O O . GLY A 1 107 ? 21.74700 -41.45500 62.07400 1.000 67.02551 107 GLY C O 1
ATOM 1649 N N . MET A 1 108 ? 21.18800 -39.32800 61.54300 1.000 47.41551 108 MET C N 1
ATOM 1650 C CA . MET A 1 108 ? 20.76000 -39.54000 60.16400 1.000 46.94551 108 MET C CA 1
ATOM 1651 C C . MET A 1 108 ? 21.45600 -38.53200 59.25200 1.000 48.01551 108 MET C C 1
ATOM 1652 O O . MET A 1 108 ? 20.84400 -37.92300 58.37200 1.000 48.31551 108 MET C O 1
ATOM 1666 N N . ASP A 1 109 ? 22.76200 -38.36100 59.46400 1.000 50.82551 109 ASP C N 1
ATOM 1667 C CA . ASP A 1 109 ? 23.51000 -37.24700 58.89100 1.000 46.60551 109 ASP C CA 1
ATOM 1668 C C . ASP A 1 109 ? 23.31900 -37.11600 57.38500 1.000 49.02551 109 ASP C C 1
ATOM 1669 O O . ASP A 1 109 ? 22.78600 -36.11300 56.89900 1.000 49.41551 109 ASP C O 1
ATOM 1678 N N . VAL A 1 110 ? 23.66800 -38.15300 56.63700 1.000 53.77551 110 VAL C N 1
ATOM 1679 C CA . VAL A 1 110 ? 23.82800 -38.01300 55.19600 1.000 51.16551 110 VAL C CA 1
ATOM 1680 C C . VAL A 1 110 ? 22.50500 -38.26700 54.49500 1.000 45.58551 110 VAL C C 1
ATOM 1681 O O . VAL A 1 110 ? 21.73700 -39.15800 54.86900 1.000 45.15551 110 VAL C O 1
ATOM 1694 N N . TRP A 1 111 ? 22.22900 -37.44800 53.48700 1.000 42.20551 111 TRP C N 1
ATOM 1695 C CA . TRP A 1 111 ? 20.96100 -37.44400 52.78000 1.000 34.97551 111 TRP C CA 1
ATOM 1696 C C . TRP A 1 111 ? 21.22500 -37.55400 51.28700 1.000 34.74551 111 TRP C C 1
ATOM 1697 O O . TRP A 1 111 ? 22.34400 -37.37300 50.81700 1.000 39.14551 111 TRP C O 1
ATOM 1718 N N . GLY A 1 112 ? 20.18400 -37.82500 50.52700 1.000 40.67551 112 GLY C N 1
ATOM 1719 C CA . GLY A 1 112 ? 20.29900 -37.90100 49.09000 1.000 40.28551 112 GLY C CA 1
ATOM 1720 C C . GLY A 1 112 ? 19.78300 -36.66200 48.39200 1.000 39.33551 112 GLY C C 1
ATOM 1721 O O . GLY A 1 112 ? 19.25200 -35.73800 49.00200 1.000 40.13551 112 GLY C O 1
ATOM 1725 N N . GLN A 1 113 ? 19.93000 -36.68000 47.06900 1.000 37.65551 113 GLN C N 1
ATOM 1726 C CA . GLN A 1 113 ? 19.53600 -35.52700 46.27500 1.000 36.60551 113 GLN C CA 1
ATOM 1727 C C . GLN A 1 113 ? 18.03100 -35.34800 46.27800 1.000 37.38551 113 GLN C C 1
ATOM 1728 O O . GLN A 1 113 ? 17.53400 -34.22700 46.12000 1.000 36.42551 113 GLN C O 1
ATOM 1742 N N . GLY A 1 114 ? 17.30900 -36.43700 46.42500 1.000 33.96551 114 GLY C N 1
ATOM 1743 C CA . GLY A 1 114 ? 15.87000 -36.45400 46.34500 1.000 34.02551 114 GLY C CA 1
ATOM 1744 C C . GLY A 1 114 ? 15.40100 -36.97400 45.00800 1.000 33.84551 114 GLY C C 1
ATOM 1745 O O . GLY A 1 114 ? 16.09500 -36.87300 43.99100 1.000 33.65551 114 GLY C O 1
ATOM 1749 N N . THR A 1 115 ? 14.22000 -37.58500 45.00900 1.000 33.94551 115 THR C N 1
ATOM 1750 C CA . THR A 1 115 ? 13.62600 -38.09800 43.78200 1.000 33.81551 115 THR C CA 1
ATOM 1751 C C . THR A 1 115 ? 12.15300 -37.72900 43.76400 1.000 33.92551 115 THR C C 1
ATOM 1752 O O . THR A 1 115 ? 11.41800 -38.07400 44.69300 1.000 34.13551 115 THR C O 1
ATOM 1763 N N . THR A 1 116 ? 11.73000 -37.01900 42.72300 1.000 33.77551 116 THR C N 1
ATOM 1764 C CA . THR A 1 116 ? 10.32900 -36.65200 42.55500 1.000 33.86551 116 THR C CA 1
ATOM 1765 C C . THR A 1 116 ? 9.63300 -37.73100 41.73000 1.000 33.87551 116 THR C C 1
ATOM 1766 O O . THR A 1 116 ? 9.96900 -37.93200 40.55700 1.000 33.69551 116 THR C O 1
ATOM 1777 N N . VAL A 1 117 ? 8.65300 -38.40200 42.33500 1.000 34.09551 117 VAL C N 1
ATOM 1778 C CA . VAL A 1 117 ? 7.87100 -39.44700 41.68200 1.000 34.14551 117 VAL C CA 1
ATOM 1779 C C . VAL A 1 117 ? 6.46600 -38.91400 41.44600 1.000 34.24551 117 VAL C C 1
ATOM 1780 O O . VAL A 1 117 ? 5.87800 -38.27900 42.32800 1.000 34.38551 117 VAL C O 1
ATOM 1793 N N . THR A 1 118 ? 5.95100 -39.12400 40.24100 1.000 34.18551 118 THR C N 1
ATOM 1794 C CA . THR A 1 118 ? 4.59100 -38.73600 39.89400 1.000 34.28551 118 THR C CA 1
ATOM 1795 C C . THR A 1 118 ? 3.77800 -39.98700 39.58500 1.000 34.43551 118 THR C C 1
ATOM 1796 O O . THR A 1 118 ? 4.11500 -40.74500 38.66600 1.000 34.34551 118 THR C O 1
ATOM 1807 N N . VAL A 1 119 ? 2.71300 -40.20300 40.35700 1.000 34.70551 119 VAL C N 1
ATOM 1808 C CA . VAL A 1 119 ? 1.82300 -41.35200 40.16300 1.000 34.90551 119 VAL C CA 1
ATOM 1809 C C . VAL A 1 119 ? 0.67200 -40.84800 39.29700 1.000 34.93551 119 VAL C C 1
ATOM 1810 O O . VAL A 1 119 ? -0.30900 -40.29100 39.78800 1.000 35.09551 119 VAL C O 1
ATOM 1823 N N . SER A 1 120 ? 0.79600 -41.05000 37.98800 1.000 34.79551 120 SER C N 1
ATOM 1824 C CA . SER A 1 120 ? -0.22800 -40.60200 37.05900 1.000 34.82551 120 SER C CA 1
ATOM 1825 C C . SER A 1 120 ? -0.18300 -41.45500 35.80200 1.000 34.76551 120 SER C C 1
ATOM 1826 O O . SER A 1 120 ? 0.83900 -42.06400 35.47200 1.000 34.62551 120 SER C O 1
ATOM 1834 N N . SER A 1 121 ? -1.31000 -41.48200 35.09800 1.000 34.90551 121 SER C N 1
ATOM 1835 C CA . SER A 1 121 ? -1.44200 -42.20400 33.84200 1.000 34.91551 121 SER C CA 1
ATOM 1836 C C . SER A 1 121 ? -1.10800 -41.34200 32.63300 1.000 34.65551 121 SER C C 1
ATOM 1837 O O . SER A 1 121 ? -1.21700 -41.82000 31.50100 1.000 36.25551 121 SER C O 1
ATOM 1845 N N . ALA A 1 122 ? -0.72500 -40.08800 32.84300 1.000 37.74551 122 ALA C N 1
ATOM 1846 C CA . ALA A 1 122 ? -0.51100 -39.16600 31.74000 1.000 42.60551 122 ALA C CA 1
ATOM 1847 C C . ALA A 1 122 ? 0.81000 -39.44600 31.03800 1.000 47.95551 122 ALA C C 1
ATOM 1848 O O . ALA A 1 122 ? 1.78500 -39.88000 31.65200 1.000 42.59551 122 ALA C O 1
ATOM 1855 N N . SER A 1 123 ? 0.83000 -39.18200 29.73400 1.000 56.41551 123 SER C N 1
ATOM 1856 C CA . SER A 1 123 ? 2.03400 -39.36400 28.94000 1.000 57.10551 123 SER C CA 1
ATOM 1857 C C . SER A 1 123 ? 2.98700 -38.19300 29.14800 1.000 58.02551 123 SER C C 1
ATOM 1858 O O . SER A 1 123 ? 2.56900 -37.06500 29.42000 1.000 59.18551 123 SER C O 1
ATOM 1866 N N . THR A 1 124 ? 4.28000 -38.47500 29.01400 1.000 55.15551 124 THR C N 1
ATOM 1867 C CA . THR A 1 124 ? 5.29200 -37.44900 29.21800 1.000 44.55551 124 THR C CA 1
ATOM 1868 C C . THR A 1 124 ? 5.22800 -36.39600 28.11900 1.000 51.43551 124 THR C C 1
ATOM 1869 O O . THR A 1 124 ? 5.01200 -36.71000 26.94500 1.000 52.61551 124 THR C O 1
ATOM 1880 N N . LYS A 1 125 ? 5.40400 -35.13400 28.51300 1.000 40.24551 125 LYS C N 1
ATOM 1881 C CA . LYS A 1 125 ? 5.54100 -34.02700 27.58000 1.000 35.91551 125 LYS C CA 1
ATOM 1882 C C . LYS A 1 125 ? 6.75900 -33.19000 27.94900 1.000 34.62551 125 LYS C C 1
ATOM 1883 O O . LYS A 1 125 ? 7.09800 -33.04300 29.12900 1.000 35.81551 125 LYS C O 1
ATOM 1902 N N . GLY A 1 126 ? 7.41600 -32.64400 26.92300 1.000 32.17551 126 GLY C N 1
ATOM 1903 C CA . GLY A 1 126 ? 8.55200 -31.77000 27.10800 1.000 32.01551 126 GLY C CA 1
ATOM 1904 C C . GLY A 1 126 ? 8.11700 -30.31700 27.15600 1.000 31.96551 126 GLY C C 1
ATOM 1905 O O . GLY A 1 126 ? 7.07800 -29.94600 26.60200 1.000 32.86551 126 GLY C O 1
ATOM 1909 N N . PRO A 1 127 ? 8.89100 -29.46600 27.82400 1.000 31.88551 127 PRO C N 1
ATOM 1910 C CA . PRO A 1 127 ? 8.47600 -28.06800 28.00000 1.000 35.22551 127 PRO C CA 1
ATOM 1911 C C . PRO A 1 127 ? 8.80000 -27.20900 26.78100 1.000 31.67551 127 PRO C C 1
ATOM 1912 O O . PRO A 1 127 ? 9.53900 -27.60000 25.87700 1.000 31.55551 127 PRO C O 1
ATOM 1923 N N . SER A 1 128 ? 8.21600 -26.01200 26.78500 1.000 31.65551 128 SER C N 1
ATOM 1924 C CA . SER A 1 128 ? 8.52900 -24.94200 25.85000 1.000 31.49551 128 SER C CA 1
ATOM 1925 C C . SER A 1 128 ? 9.06500 -23.77400 26.66600 1.000 31.48551 128 SER C C 1
ATOM 1926 O O . SER A 1 128 ? 8.41100 -23.32200 27.61000 1.000 38.02551 128 SER C O 1
ATOM 1934 N N . VAL A 1 129 ? 10.26000 -23.30900 26.32700 1.000 31.35551 129 VAL C N 1
ATOM 1935 C CA . VAL A 1 129 ? 10.90900 -22.22500 27.05400 1.000 31.37551 129 VAL C CA 1
ATOM 1936 C C . VAL A 1 129 ? 10.75300 -20.93000 26.27000 1.000 32.34551 129 VAL C C 1
ATOM 1937 O O . VAL A 1 129 ? 10.97200 -20.89100 25.05200 1.000 31.11551 129 VAL C O 1
ATOM 1950 N N . PHE A 1 130 ? 10.38600 -19.86800 26.97400 1.000 38.28551 130 PHE C N 1
ATOM 1951 C CA . PHE A 1 130 ? 10.20900 -18.55800 26.38100 1.000 31.43551 130 PHE C CA 1
ATOM 1952 C C . PHE A 1 130 ? 10.99300 -17.51600 27.16600 1.000 37.73551 130 PHE C C 1
ATOM 1953 O O . PHE A 1 130 ? 11.06700 -17.59300 28.39900 1.000 36.42551 130 PHE C O 1
ATOM 1970 N N . PRO A 1 131 ? 11.57800 -16.52100 26.50200 1.000 43.93551 131 PRO C N 1
ATOM 1971 C CA . PRO A 1 131 ? 12.27700 -15.47700 27.25800 1.000 43.65551 131 PRO C CA 1
ATOM 1972 C C . PRO A 1 131 ? 11.29600 -14.56500 27.97400 1.000 47.39551 131 PRO C C 1
ATOM 1973 O O . PRO A 1 131 ? 10.21000 -14.27300 27.46800 1.000 45.96551 131 PRO C O 1
ATOM 1984 N N . LEU A 1 132 ? 11.71000 -14.07600 29.14000 1.000 45.66551 132 LEU C N 1
ATOM 1985 C CA . LEU A 1 132 ? 11.03300 -13.01400 29.87800 1.000 48.90551 132 LEU C CA 1
ATOM 1986 C C . LEU A 1 132 ? 12.07600 -11.91200 29.82200 1.000 58.99551 132 LEU C C 1
ATOM 1987 O O . LEU A 1 132 ? 12.91800 -11.78400 30.71200 1.000 56.74551 132 LEU C O 1
ATOM 2003 N N . ALA A 1 133 ? 12.03700 -11.15600 28.73500 1.000 71.74551 133 ALA C N 1
ATOM 2004 C CA . ALA A 1 133 ? 13.13200 -10.28500 28.37300 1.000 79.54551 133 ALA C CA 1
ATOM 2005 C C . ALA A 1 133 ? 13.18400 -9.04300 29.25200 1.000 81.17551 133 ALA C C 1
ATOM 2006 O O . ALA A 1 133 ? 12.17700 -8.64200 29.84500 1.000 75.02551 133 ALA C O 1
ATOM 2013 N N . PRO A 1 134 ? 14.35000 -8.40700 29.35500 1.000 81.66551 134 PRO C N 1
ATOM 2014 C CA . PRO A 1 134 ? 14.43300 -7.21000 30.18300 1.000 79.72551 134 PRO C CA 1
ATOM 2015 C C . PRO A 1 134 ? 13.83600 -6.02700 29.44800 1.000 90.05551 134 PRO C C 1
ATOM 2016 O O . PRO A 1 134 ? 13.87000 -5.95100 28.21700 1.000 95.31551 134 PRO C O 1
ATOM 2027 N N . SER A 1 135 ? 13.27300 -5.10100 30.22300 1.000 99.65551 135 SER C N 1
ATOM 2028 C CA . SER A 1 135 ? 12.93100 -3.78900 29.66600 1.000 105.01551 135 SER C CA 1
ATOM 2029 C C . SER A 1 135 ? 14.23400 -3.02900 29.41700 1.000 110.24551 135 SER C C 1
ATOM 2030 O O . SER A 1 135 ? 15.23900 -3.24400 30.10500 1.000 113.64551 135 SER C O 1
ATOM 2038 N N . SER A 1 136 ? 14.25900 -2.25100 28.34600 1.000 99.07551 136 SER C N 1
ATOM 2039 C CA . SER A 1 136 ? 15.47700 -1.53600 28.00300 1.000 104.94551 136 SER C CA 1
ATOM 2040 C C . SER A 1 136 ? 15.35400 -0.02200 28.07000 1.000 104.86551 136 SER C C 1
ATOM 2041 O O . SER A 1 136 ? 16.31200 0.66100 28.47200 1.000 97.31551 136 SER C O 1
ATOM 2049 N N . LYS A 1 137 ? 14.22500 0.53400 27.65000 1.000 99.07551 137 LYS C N 1
ATOM 2050 C CA . LYS A 1 137 ? 13.95700 1.95800 27.77400 1.000 94.45551 137 LYS C CA 1
ATOM 2051 C C . LYS A 1 137 ? 13.28000 2.25900 29.09400 1.000 90.53551 137 LYS C C 1
ATOM 2052 O O . LYS A 1 137 ? 12.82400 3.38600 29.30300 1.000 90.14551 137 LYS C O 1
ATOM 2071 N N . SER A 1 138 ? 13.26600 1.26800 30.00200 1.000 85.24551 138 SER C N 1
ATOM 2072 C CA . SER A 1 138 ? 12.66000 1.36900 31.32100 1.000 84.41551 138 SER C CA 1
ATOM 2073 C C . SER A 1 138 ? 13.51700 0.82600 32.43700 1.000 81.44551 138 SER C C 1
ATOM 2074 O O . SER A 1 138 ? 13.59800 1.45900 33.49100 1.000 74.83551 138 SER C O 1
ATOM 2082 N N . THR A 1 139 ? 14.20900 -0.27300 32.23400 1.000 92.17551 139 THR C N 1
ATOM 2083 C CA . THR A 1 139 ? 15.11400 -0.75100 33.27800 1.000 91.84551 139 THR C CA 1
ATOM 2084 C C . THR A 1 139 ? 15.99100 0.38500 33.83200 1.000 86.19551 139 THR C C 1
ATOM 2085 O O . THR A 1 139 ? 16.61200 1.16600 33.09500 1.000 92.92551 139 THR C O 1
ATOM 2096 N N . SER A 1 140 ? 15.88100 0.55300 35.14100 1.000 76.70551 140 SER C N 1
ATOM 2097 C CA . SER A 1 140 ? 16.69700 1.47400 35.88500 1.000 75.03551 140 SER C CA 1
ATOM 2098 C C . SER A 1 140 ? 16.23700 1.42300 37.32900 1.000 68.62551 140 SER C C 1
ATOM 2099 O O . SER A 1 140 ? 15.27000 0.72200 37.62600 1.000 73.32551 140 SER C O 1
ATOM 2107 N N . GLY A 1 141 ? 16.89400 2.12900 38.25500 1.000 68.21551 141 GLY C N 1
ATOM 2108 C CA . GLY A 1 141 ? 16.33600 2.19800 39.59600 1.000 66.83551 141 GLY C CA 1
ATOM 2109 C C . GLY A 1 141 ? 16.69100 0.96400 40.39100 1.000 67.13551 141 GLY C C 1
ATOM 2110 O O . GLY A 1 141 ? 17.82000 0.81900 40.87200 1.000 72.12551 141 GLY C O 1
ATOM 2114 N N . GLY A 1 142 ? 15.70100 0.09600 40.58200 1.000 73.17551 142 GLY C N 1
ATOM 2115 C CA . GLY A 1 142 ? 15.87400 -1.14300 41.31700 1.000 69.15551 142 GLY C CA 1
ATOM 2116 C C . GLY A 1 142 ? 16.59700 -2.20400 40.51000 1.000 73.26551 142 GLY C C 1
ATOM 2117 O O . GLY A 1 142 ? 16.20800 -3.37300 40.52600 1.000 78.19551 142 GLY C O 1
ATOM 2121 N N . THR A 1 143 ? 17.59500 -1.79400 39.72800 1.000 74.42551 143 THR C N 1
ATOM 2122 C CA . THR A 1 143 ? 18.33500 -2.69900 38.85300 1.000 66.84551 143 THR C CA 1
ATOM 2123 C C . THR A 1 143 ? 17.47300 -3.32800 37.75700 1.000 58.76551 143 THR C C 1
ATOM 2124 O O . THR A 1 143 ? 16.30400 -2.95900 37.58200 1.000 58.81551 143 THR C O 1
ATOM 2135 N N . ALA A 1 144 ? 18.05900 -4.27400 37.01700 1.000 60.01551 144 ALA C N 1
ATOM 2136 C CA . ALA A 1 144 ? 17.40500 -5.00000 35.93600 1.000 52.97551 144 ALA C CA 1
ATOM 2137 C C . ALA A 1 144 ? 16.98000 -6.40500 36.36400 1.000 49.14551 144 ALA C C 1
ATOM 2138 O O . ALA A 1 144 ? 17.51400 -6.98800 37.31400 1.000 52.07551 144 ALA C O 1
ATOM 2145 N N . ALA A 1 145 ? 15.94700 -6.91800 35.69000 1.000 40.89551 145 ALA C N 1
ATOM 2146 C CA . ALA A 1 145 ? 15.44100 -8.26300 35.93800 1.000 42.98551 145 ALA C CA 1
ATOM 2147 C C . ALA A 1 145 ? 15.10800 -8.96600 34.62500 1.000 49.47551 145 ALA C C 1
ATOM 2148 O O . ALA A 1 145 ? 14.64200 -8.33400 33.67000 1.000 55.51551 145 ALA C O 1
ATOM 2155 N N . LEU A 1 146 ? 15.39400 -10.27100 34.57000 1.000 34.59551 146 LEU C N 1
ATOM 2156 C CA . LEU A 1 146 ? 15.14600 -11.06700 33.37100 1.000 43.20551 146 LEU C CA 1
ATOM 2157 C C . LEU A 1 146 ? 14.80300 -12.49000 33.79200 1.000 44.97551 146 LEU C C 1
ATOM 2158 O O . LEU A 1 146 ? 14.99700 -12.87300 34.94500 1.000 39.90551 146 LEU C O 1
ATOM 2174 N N . GLY A 1 147 ? 14.23500 -13.26200 32.86700 1.000 63.95551 147 GLY C N 1
ATOM 2175 C CA . GLY A 1 147 ? 13.86900 -14.61700 33.24200 1.000 55.35551 147 GLY C CA 1
ATOM 2176 C C . GLY A 1 147 ? 13.58900 -15.53800 32.07200 1.000 55.67551 147 GLY C C 1
ATOM 2177 O O . GLY A 1 147 ? 13.71000 -15.16700 30.90100 1.000 50.37551 147 GLY C O 1
ATOM 2181 N N . CYS A 1 148 ? 13.19000 -16.76100 32.42800 1.000 57.44551 148 CYS C N 1
ATOM 2182 C CA . CYS A 1 148 ? 12.77600 -17.80400 31.50100 1.000 48.28551 148 CYS C CA 1
ATOM 2183 C C . CYS A 1 148 ? 11.45700 -18.40300 31.97200 1.000 39.38551 148 CYS C C 1
ATOM 2184 O O . CYS A 1 148 ? 11.22400 -18.54200 33.17800 1.000 34.32551 148 CYS C O 1
ATOM 2191 N N . LEU A 1 149 ? 10.59400 -18.74200 31.01400 1.000 36.16551 149 LEU C N 1
ATOM 2192 C CA . LEU A 1 149 ? 9.29800 -19.36000 31.27300 1.000 32.00551 149 LEU C CA 1
ATOM 2193 C C . LEU A 1 149 ? 9.28000 -20.76500 30.68400 1.000 31.91551 149 LEU C C 1
ATOM 2194 O O . LEU A 1 149 ? 9.35500 -20.92300 29.46200 1.000 31.74551 149 LEU C O 1
ATOM 2210 N N . VAL A 1 150 ? 9.18200 -21.77500 31.54400 1.000 32.05551 150 VAL C N 1
ATOM 2211 C CA . VAL A 1 150 ? 9.04800 -23.16900 31.13400 1.000 32.02551 150 VAL C CA 1
ATOM 2212 C C . VAL A 1 150 ? 7.56300 -23.50700 31.17700 1.000 32.14551 150 VAL C C 1
ATOM 2213 O O . VAL A 1 150 ? 6.92000 -23.34300 32.21800 1.000 32.34551 150 VAL C O 1
ATOM 2226 N N . LYS A 1 151 ? 6.99800 -23.96000 30.05700 1.000 32.04551 151 LYS C N 1
ATOM 2227 C CA . LYS A 1 151 ? 5.56000 -24.16600 29.97000 1.000 32.16551 151 LYS C CA 1
ATOM 2228 C C . LYS A 1 151 ? 5.22500 -25.52500 29.37200 1.000 32.18551 151 LYS C C 1
ATOM 2229 O O . LYS A 1 151 ? 5.98500 -26.08000 28.57600 1.000 32.04551 151 LYS C O 1
ATOM 2248 N N . ASP A 1 152 ? 4.06900 -26.05600 29.77100 1.000 32.37551 152 ASP C N 1
ATOM 2249 C CA . ASP A 1 152 ? 3.45000 -27.20600 29.11400 1.000 36.59551 152 ASP C CA 1
ATOM 2250 C C . ASP A 1 152 ? 4.39100 -28.41400 29.13800 1.000 35.77551 152 ASP C C 1
ATOM 2251 O O . ASP A 1 152 ? 4.86800 -28.89700 28.10900 1.000 32.25551 152 ASP C O 1
ATOM 2260 N N . TYR A 1 153 ? 4.65100 -28.88500 30.35500 1.000 32.52551 153 TYR C N 1
ATOM 2261 C CA . TYR A 1 153 ? 5.46400 -30.07300 30.55700 1.000 32.52551 153 TYR C CA 1
ATOM 2262 C C . TYR A 1 153 ? 4.84000 -30.96200 31.62400 1.000 45.82551 153 TYR C C 1
ATOM 2263 O O . TYR A 1 153 ? 4.13600 -30.48800 32.52000 1.000 32.92551 153 TYR C O 1
ATOM 2281 N N . PHE A 1 154 ? 5.11000 -32.26600 31.51400 1.000 43.50551 154 PHE C N 1
ATOM 2282 C CA . PHE A 1 154 ? 4.67400 -33.27100 32.47400 1.000 33.02551 154 PHE C CA 1
ATOM 2283 C C . PHE A 1 154 ? 5.65100 -34.43500 32.37900 1.000 32.98551 154 PHE C C 1
ATOM 2284 O O . PHE A 1 154 ? 6.06200 -34.78900 31.26600 1.000 33.41551 154 PHE C O 1
ATOM 2301 N N . PRO A 1 155 ? 6.04100 -35.05400 33.50500 1.000 58.37551 155 PRO C N 1
ATOM 2302 C CA . PRO A 1 155 ? 5.66200 -34.69300 34.87700 1.000 34.06551 155 PRO C CA 1
ATOM 2303 C C . PRO A 1 155 ? 6.33100 -33.41800 35.37900 1.000 55.97551 155 PRO C C 1
ATOM 2304 O O . PRO A 1 155 ? 6.98100 -32.70800 34.61900 1.000 37.26551 155 PRO C O 1
ATOM 2315 N N . GLU A 1 156 ? 6.14900 -33.14600 36.67000 1.000 51.12551 156 GLU C N 1
ATOM 2316 C CA . GLU A 1 156 ? 6.57600 -31.86300 37.22000 1.000 51.00551 156 GLU C CA 1
ATOM 2317 C C . GLU A 1 156 ? 8.07600 -31.62500 37.19500 1.000 50.56551 156 GLU C C 1
ATOM 2318 O O . GLU A 1 156 ? 8.47900 -30.46200 36.99000 1.000 54.74551 156 GLU C O 1
ATOM 2330 N N . PRO A 1 157 ? 8.95000 -32.60800 37.39600 1.000 38.56551 157 PRO C N 1
ATOM 2331 C CA . PRO A 1 157 ? 10.35800 -32.26900 37.63900 1.000 34.00551 157 PRO C CA 1
ATOM 2332 C C . PRO A 1 157 ? 11.06300 -31.63500 36.45200 1.000 35.99551 157 PRO C C 1
ATOM 2333 O O . PRO A 1 157 ? 11.23100 -32.26400 35.40600 1.000 42.79551 157 PRO C O 1
ATOM 2344 N N . VAL A 1 158 ? 11.46800 -30.37400 36.61900 1.000 34.42551 158 VAL C N 1
ATOM 2345 C CA . VAL A 1 158 ? 12.36300 -29.68400 35.69700 1.000 32.54551 158 VAL C CA 1
ATOM 2346 C C . VAL A 1 158 ? 13.36600 -28.91100 36.54000 1.000 32.57551 158 VAL C C 1
ATOM 2347 O O . VAL A 1 158 ? 13.02900 -28.39000 37.60800 1.000 32.74551 158 VAL C O 1
ATOM 2360 N N . THR A 1 159 ? 14.60500 -28.83800 36.06300 1.000 34.77551 159 THR C N 1
ATOM 2361 C CA . THR A 1 159 ? 15.66900 -28.14400 36.77800 1.000 36.81551 159 THR C CA 1
ATOM 2362 C C . THR A 1 159 ? 16.24900 -27.05100 35.89300 1.000 32.33551 159 THR C C 1
ATOM 2363 O O . THR A 1 159 ? 16.58400 -27.29900 34.73100 1.000 32.15551 159 THR C O 1
ATOM 2374 N N . VAL A 1 160 ? 16.36000 -25.84300 36.44500 1.000 32.42551 160 VAL C N 1
ATOM 2375 C CA . VAL A 1 160 ? 16.80200 -24.66600 35.70500 1.000 32.30551 160 VAL C CA 1
ATOM 2376 C C . VAL A 1 160 ? 18.04000 -24.09100 36.37900 1.000 35.21551 160 VAL C C 1
ATOM 2377 O O . VAL A 1 160 ? 18.07400 -23.94700 37.60800 1.000 32.60551 160 VAL C O 1
ATOM 2390 N N . SER A 1 161 ? 19.05800 -23.78000 35.57100 1.000 32.25551 161 SER C N 1
ATOM 2391 C CA . SER A 1 161 ? 20.26800 -23.09500 36.01200 1.000 33.88551 161 SER C CA 1
ATOM 2392 C C . SER A 1 161 ? 20.50300 -21.88800 35.11500 1.000 40.37551 161 SER C C 1
ATOM 2393 O O . SER A 1 161 ? 19.83200 -21.70800 34.09900 1.000 34.40551 161 SER C O 1
ATOM 2401 N N . TRP A 1 162 ? 21.40200 -21.00600 35.53800 1.000 37.20551 162 TRP C N 1
ATOM 2402 C CA . TRP A 1 162 ? 21.75500 -19.82800 34.75400 1.000 36.11551 162 TRP C CA 1
ATOM 2403 C C . TRP A 1 162 ? 23.23500 -19.83900 34.37400 1.000 36.13551 162 TRP C C 1
ATOM 2404 O O . TRP A 1 162 ? 24.10300 -20.05900 35.22800 1.000 48.57551 162 TRP C O 1
ATOM 2425 N N . ASN A 1 163 ? 23.52100 -19.59500 33.09100 1.000 39.36551 163 ASN C N 1
ATOM 2426 C CA . ASN A 1 163 ? 24.89400 -19.53500 32.57500 1.000 45.21551 163 ASN C CA 1
ATOM 2427 C C . ASN A 1 163 ? 25.69800 -20.74800 33.03300 1.000 43.73551 163 ASN C C 1
ATOM 2428 O O . ASN A 1 163 ? 26.79600 -20.63300 33.58400 1.000 46.11551 163 ASN C O 1
ATOM 2439 N N . SER A 1 164 ? 25.12200 -21.92700 32.81400 1.000 41.59551 164 SER C N 1
ATOM 2440 C CA . SER A 1 164 ? 25.73600 -23.18600 33.22000 1.000 37.25551 164 SER C CA 1
ATOM 2441 C C . SER A 1 164 ? 26.02600 -23.18900 34.71400 1.000 37.74551 164 SER C C 1
ATOM 2442 O O . SER A 1 164 ? 26.95800 -23.85000 35.18100 1.000 44.44551 164 SER C O 1
ATOM 2450 N N . GLY A 1 165 ? 25.21400 -22.46700 35.47600 1.000 50.25551 165 GLY C N 1
ATOM 2451 C CA . GLY A 1 165 ? 25.38700 -22.42400 36.90700 1.000 47.08551 165 GLY C CA 1
ATOM 2452 C C . GLY A 1 165 ? 26.37500 -21.40000 37.40100 1.000 45.00551 165 GLY C C 1
ATOM 2453 O O . GLY A 1 165 ? 26.74400 -21.44100 38.58000 1.000 50.35551 165 GLY C O 1
ATOM 2457 N N . ALA A 1 166 ? 26.79100 -20.46300 36.55000 1.000 50.37551 166 ALA C N 1
ATOM 2458 C CA . ALA A 1 166 ? 27.78200 -19.48200 36.96800 1.000 53.75551 166 ALA C CA 1
ATOM 2459 C C . ALA A 1 166 ? 27.16100 -18.36100 37.77600 1.000 61.09551 166 ALA C C 1
ATOM 2460 O O . ALA A 1 166 ? 27.88100 -17.67600 38.51100 1.000 62.85551 166 ALA C O 1
ATOM 2467 N N . LEU A 1 167 ? 25.84800 -18.17500 37.67000 1.000 63.20551 167 LEU C N 1
ATOM 2468 C CA . LEU A 1 167 ? 25.21100 -17.02000 38.29500 1.000 63.41551 167 LEU C CA 1
ATOM 2469 C C . LEU A 1 167 ? 24.89100 -17.33600 39.75000 1.000 64.63551 167 LEU C C 1
ATOM 2470 O O . LEU A 1 167 ? 25.44100 -16.72200 40.66800 1.000 64.96551 167 LEU C O 1
ATOM 2486 N N . THR A 1 168 ? 24.01500 -18.30900 39.96700 1.000 59.68551 168 THR C N 1
ATOM 2487 C CA . THR A 1 168 ? 23.65700 -18.79200 41.29500 1.000 54.50551 168 THR C CA 1
ATOM 2488 C C . THR A 1 168 ? 23.63400 -17.72200 42.38300 1.000 54.60551 168 THR C C 1
ATOM 2489 O O . THR A 1 168 ? 24.07900 -17.96100 43.50800 1.000 55.41551 168 THR C O 1
ATOM 2500 N N . SER A 1 169 ? 23.10200 -16.54600 42.06600 1.000 53.24551 169 SER C N 1
ATOM 2501 C CA . SER A 1 169 ? 23.04300 -15.44900 43.02900 1.000 54.07551 169 SER C CA 1
ATOM 2502 C C . SER A 1 169 ? 22.01700 -14.46500 42.50300 1.000 47.86551 169 SER C C 1
ATOM 2503 O O . SER A 1 169 ? 22.21400 -13.88100 41.43700 1.000 43.91551 169 SER C O 1
ATOM 2511 N N . GLY A 1 170 ? 20.98100 -14.20300 43.28300 1.000 44.63551 170 GLY C N 1
ATOM 2512 C CA . GLY A 1 170 ? 19.86500 -13.43700 42.78200 1.000 42.36551 170 GLY C CA 1
ATOM 2513 C C . GLY A 1 170 ? 18.85400 -14.24800 41.99900 1.000 43.00551 170 GLY C C 1
ATOM 2514 O O . GLY A 1 170 ? 17.86400 -13.68100 41.52000 1.000 34.56551 170 GLY C O 1
ATOM 2518 N N . VAL A 1 171 ? 19.07900 -15.54800 41.83700 1.000 38.63551 171 VAL C N 1
ATOM 2519 C CA . VAL A 1 171 ? 18.16400 -16.41400 41.10100 1.000 34.11551 171 VAL C CA 1
ATOM 2520 C C . VAL A 1 171 ? 16.96800 -16.74000 41.98100 1.000 33.82551 171 VAL C C 1
ATOM 2521 O O . VAL A 1 171 ? 17.12700 -17.06600 43.16300 1.000 34.06551 171 VAL C O 1
ATOM 2534 N N . HIS A 1 172 ? 15.76700 -16.64600 41.41100 1.000 33.72551 172 HIS C N 1
ATOM 2535 C CA . HIS A 1 172 ? 14.52500 -17.02800 42.08800 1.000 33.87551 172 HIS C CA 1
ATOM 2536 C C . HIS A 1 172 ? 13.79500 -17.97900 41.14400 1.000 33.63551 172 HIS C C 1
ATOM 2537 O O . HIS A 1 172 ? 12.99900 -17.53800 40.31100 1.000 33.49551 172 HIS C O 1
ATOM 2551 N N . THR A 1 173 ? 14.07600 -19.27600 41.26400 1.000 33.59551 173 THR C N 1
ATOM 2552 C CA . THR A 1 173 ? 13.34200 -20.28400 40.50900 1.000 33.41551 173 THR C CA 1
ATOM 2553 C C . THR A 1 173 ? 12.05300 -20.60700 41.25800 1.000 33.61551 173 THR C C 1
ATOM 2554 O O . THR A 1 173 ? 12.09200 -21.07400 42.40000 1.000 33.84551 173 THR C O 1
ATOM 2565 N N . PHE A 1 174 ? 10.92300 -20.34700 40.62700 1.000 33.55551 174 PHE C N 1
ATOM 2566 C CA . PHE A 1 174 ? 9.64500 -20.39700 41.32100 1.000 33.75551 174 PHE C CA 1
ATOM 2567 C C . PHE A 1 174 ? 9.05300 -21.80300 41.32800 1.000 33.72551 174 PHE C C 1
ATOM 2568 O O . PHE A 1 174 ? 9.31000 -22.60000 40.41700 1.000 33.50551 174 PHE C O 1
ATOM 2585 N N . PRO A 1 175 ? 8.23100 -22.12300 42.33200 1.000 33.97551 175 PRO C N 1
ATOM 2586 C CA . PRO A 1 175 ? 7.48500 -23.38600 42.28700 1.000 33.99551 175 PRO C CA 1
ATOM 2587 C C . PRO A 1 175 ? 6.57100 -23.42500 41.07000 1.000 33.84551 175 PRO C C 1
ATOM 2588 O O . PRO A 1 175 ? 5.99600 -22.41200 40.66900 1.000 33.82551 175 PRO C O 1
ATOM 2599 N N . ALA A 1 176 ? 6.45200 -24.60900 40.47700 1.000 33.73551 176 ALA C N 1
ATOM 2600 C CA . ALA A 1 176 ? 5.62100 -24.78400 39.29600 1.000 33.59551 176 ALA C CA 1
ATOM 2601 C C . ALA A 1 176 ? 4.14600 -24.83500 39.67800 1.000 33.79551 176 ALA C C 1
ATOM 2602 O O . ALA A 1 176 ? 3.78200 -25.21100 40.79800 1.000 34.03551 176 ALA C O 1
ATOM 2609 N N . VAL A 1 177 ? 3.29800 -24.45500 38.72600 1.000 33.71551 177 VAL C N 1
ATOM 2610 C CA . VAL A 1 177 ? 1.84800 -24.44800 38.88100 1.000 33.90551 177 VAL C CA 1
ATOM 2611 C C . VAL A 1 177 ? 1.25200 -25.29200 37.76000 1.000 33.79551 177 VAL C C 1
ATOM 2612 O O . VAL A 1 177 ? 1.60700 -25.11700 36.58900 1.000 33.56551 177 VAL C O 1
ATOM 2625 N N . LEU A 1 178 ? 0.37500 -26.22200 38.12400 1.000 33.96551 178 LEU C N 1
ATOM 2626 C CA . LEU A 1 178 ? -0.38000 -26.98000 37.13600 1.000 33.94551 178 LEU C CA 1
ATOM 2627 C C . LEU A 1 178 ? -1.50800 -26.10700 36.59600 1.000 35.20551 178 LEU C C 1
ATOM 2628 O O . LEU A 1 178 ? -2.22600 -25.45600 37.36100 1.000 37.21551 178 LEU C O 1
ATOM 2644 N N . GLN A 1 179 ? -1.64400 -26.07700 35.27900 1.000 33.82551 179 GLN C N 1
ATOM 2645 C CA . GLN A 1 179 ? -2.58500 -25.20400 34.59600 1.000 33.82551 179 GLN C CA 1
ATOM 2646 C C . GLN A 1 179 ? -3.85700 -25.96500 34.24000 1.000 36.32551 179 GLN C C 1
ATOM 2647 O O . GLN A 1 179 ? -3.97100 -27.17500 34.45300 1.000 34.06551 179 GLN C O 1
ATOM 2661 N N . SER A 1 180 ? -4.83500 -25.23200 33.69900 1.000 41.34551 180 SER C N 1
ATOM 2662 C CA . SER A 1 180 ? -6.07900 -25.87400 33.29400 1.000 41.16551 180 SER C CA 1
ATOM 2663 C C . SER A 1 180 ? -5.82400 -26.94700 32.24800 1.000 41.82551 180 SER C C 1
ATOM 2664 O O . SER A 1 180 ? -6.65300 -27.84600 32.07600 1.000 41.58551 180 SER C O 1
ATOM 2672 N N . SER A 1 181 ? -4.69400 -26.86000 31.54300 1.000 35.73551 181 SER C N 1
ATOM 2673 C CA . SER A 1 181 ? -4.32400 -27.86600 30.55800 1.000 34.79551 181 SER C CA 1
ATOM 2674 C C . SER A 1 181 ? -3.97200 -29.20700 31.18200 1.000 33.81551 181 SER C C 1
ATOM 2675 O O . SER A 1 181 ? -3.93100 -30.21400 30.46300 1.000 33.79551 181 SER C O 1
ATOM 2683 N N . GLY A 1 182 ? -3.73900 -29.25900 32.49000 1.000 36.87551 182 GLY C N 1
ATOM 2684 C CA . GLY A 1 182 ? -3.16900 -30.45200 33.07900 1.000 33.99551 182 GLY C CA 1
ATOM 2685 C C . GLY A 1 182 ? -1.66300 -30.55800 32.97600 1.000 35.92551 182 GLY C C 1
ATOM 2686 O O . GLY A 1 182 ? -1.11300 -31.62500 33.27300 1.000 33.77551 182 GLY C O 1
ATOM 2690 N N . LEU A 1 183 ? -0.98400 -29.47900 32.57800 1.000 37.36551 183 LEU C N 1
ATOM 2691 C CA . LEU A 1 183 ? 0.45200 -29.40700 32.34800 1.000 37.31551 183 LEU C CA 1
ATOM 2692 C C . LEU A 1 183 ? 1.02300 -28.43100 33.35500 1.000 37.34551 183 LEU C C 1
ATOM 2693 O O . LEU A 1 183 ? 0.28600 -27.88900 34.17000 1.000 37.68551 183 LEU C O 1
ATOM 2709 N N . TYR A 1 184 ? 2.34300 -28.38100 33.44300 1.000 34.75551 184 TYR C N 1
ATOM 2710 C CA . TYR A 1 184 ? 3.00800 -27.53500 34.42000 1.000 33.14551 184 TYR C CA 1
ATOM 2711 C C . TYR A 1 184 ? 3.63700 -26.29100 33.79300 1.000 32.95551 184 TYR C C 1
ATOM 2712 O O . TYR A 1 184 ? 4.10300 -26.31100 32.65100 1.000 32.74551 184 TYR C O 1
ATOM 2730 N N . SER A 1 185 ? 3.68000 -25.20500 34.57000 1.000 33.02551 185 SER C N 1
ATOM 2731 C CA . SER A 1 185 ? 4.39600 -23.99200 34.18500 1.000 32.87551 185 SER C CA 1
ATOM 2732 C C . SER A 1 185 ? 5.27700 -23.53400 35.34100 1.000 32.95551 185 SER C C 1
ATOM 2733 O O . SER A 1 185 ? 4.82900 -23.50100 36.48900 1.000 33.17551 185 SER C O 1
ATOM 2741 N N . LEU A 1 186 ? 6.50500 -23.12700 35.02100 1.000 32.78551 186 LEU C N 1
ATOM 2742 C CA . LEU A 1 186 ? 7.49200 -22.68400 35.99200 1.000 32.86551 186 LEU C CA 1
ATOM 2743 C C . LEU A 1 186 ? 8.18200 -21.46300 35.41200 1.000 32.72551 186 LEU C C 1
ATOM 2744 O O . LEU A 1 186 ? 8.21400 -21.26600 34.19600 1.000 32.52551 186 LEU C O 1
ATOM 2760 N N . SER A 1 187 ? 8.73500 -20.64000 36.29400 1.000 32.84551 187 SER C N 1
ATOM 2761 C CA . SER A 1 187 ? 9.44000 -19.44200 35.86600 1.000 32.74551 187 SER C CA 1
ATOM 2762 C C . SER A 1 187 ? 10.69800 -19.23600 36.69300 1.000 32.82551 187 SER C C 1
ATOM 2763 O O . SER A 1 187 ? 10.63600 -19.22700 37.92800 1.000 33.05551 187 SER C O 1
ATOM 2771 N N . SER A 1 188 ? 11.83300 -19.07300 36.00500 1.000 32.65551 188 SER C N 1
ATOM 2772 C CA . SER A 1 188 ? 13.11700 -18.78200 36.63300 1.000 32.73551 188 SER C CA 1
ATOM 2773 C C . SER A 1 188 ? 13.46500 -17.33200 36.34700 1.000 35.10551 188 SER C C 1
ATOM 2774 O O . SER A 1 188 ? 13.19700 -16.83800 35.25400 1.000 32.56551 188 SER C O 1
ATOM 2782 N N . VAL A 1 189 ? 13.94200 -16.62100 37.36400 1.000 32.94551 189 VAL C N 1
ATOM 2783 C CA . VAL A 1 189 ? 14.23900 -15.20300 37.21200 1.000 35.75551 189 VAL C CA 1
ATOM 2784 C C . VAL A 1 189 ? 15.55600 -14.84700 37.88800 1.000 33.12551 189 VAL C C 1
ATOM 2785 O O . VAL A 1 189 ? 16.00900 -15.52100 38.81700 1.000 39.43551 189 VAL C O 1
ATOM 2798 N N . VAL A 1 190 ? 16.19700 -13.80100 37.37200 1.000 37.41551 190 VAL C N 1
ATOM 2799 C CA . VAL A 1 190 ? 17.40600 -13.25300 37.97400 1.000 38.19551 190 VAL C CA 1
ATOM 2800 C C . VAL A 1 190 ? 17.36000 -11.72800 37.93000 1.000 38.12551 190 VAL C C 1
ATOM 2801 O O . VAL A 1 190 ? 16.89100 -11.13300 36.95100 1.000 42.65551 190 VAL C O 1
ATOM 2814 N N . THR A 1 191 ? 17.87700 -11.09700 38.98500 1.000 38.20551 191 THR C N 1
ATOM 2815 C CA . THR A 1 191 ? 18.03600 -9.64900 39.05300 1.000 39.13551 191 THR C CA 1
ATOM 2816 C C . THR A 1 191 ? 19.51700 -9.35200 38.86600 1.000 42.37551 191 THR C C 1
ATOM 2817 O O . THR A 1 191 ? 20.35500 -9.88800 39.59700 1.000 40.23551 191 THR C O 1
ATOM 2828 N N . VAL A 1 192 ? 19.83000 -8.50400 37.89800 1.000 44.83551 192 VAL C N 1
ATOM 2829 C CA . VAL A 1 192 ? 21.21500 -8.24000 37.50800 1.000 48.02551 192 VAL C CA 1
ATOM 2830 C C . VAL A 1 192 ? 21.40500 -6.75400 37.34800 1.000 50.72551 192 VAL C C 1
ATOM 2831 O O . VAL A 1 192 ? 20.42700 -5.98600 37.22200 1.000 51.18551 192 VAL C O 1
ATOM 2844 N N . PRO A 1 193 ? 22.65300 -6.28000 37.34000 1.000 52.54551 193 PRO C N 1
ATOM 2845 C CA . PRO A 1 193 ? 22.88700 -4.85000 37.13600 1.000 55.35551 193 PRO C CA 1
ATOM 2846 C C . PRO A 1 193 ? 22.35700 -4.41100 35.78200 1.000 57.62551 193 PRO C C 1
ATOM 2847 O O . PRO A 1 193 ? 22.47400 -5.12800 34.78500 1.000 57.58551 193 PRO C O 1
ATOM 2858 N N . SER A 1 194 ? 21.79300 -3.20200 35.75200 1.000 54.64551 194 SER C N 1
ATOM 2859 C CA . SER A 1 194 ? 21.32100 -2.63500 34.49600 1.000 58.09551 194 SER C CA 1
ATOM 2860 C C . SER A 1 194 ? 22.47600 -2.30800 33.56800 1.000 60.46551 194 SER C C 1
ATOM 2861 O O . SER A 1 194 ? 22.26000 -2.12300 32.36800 1.000 61.40551 194 SER C O 1
ATOM 2869 N N . SER A 1 195 ? 23.69800 -2.24600 34.09400 1.000 61.20551 195 SER C N 1
ATOM 2870 C CA . SER A 1 195 ? 24.83300 -1.92400 33.24300 1.000 66.82551 195 SER C CA 1
ATOM 2871 C C . SER A 1 195 ? 25.23900 -3.11900 32.39300 1.000 61.37551 195 SER C C 1
ATOM 2872 O O . SER A 1 195 ? 25.59600 -2.96300 31.21900 1.000 61.10551 195 SER C O 1
ATOM 2880 N N . SER A 1 196 ? 25.16300 -4.32400 32.95500 1.000 69.30551 196 SER C N 1
ATOM 2881 C CA . SER A 1 196 ? 25.49400 -5.54800 32.22200 1.000 67.79551 196 SER C CA 1
ATOM 2882 C C . SER A 1 196 ? 24.25800 -6.08500 31.49500 1.000 64.54551 196 SER C C 1
ATOM 2883 O O . SER A 1 196 ? 23.65300 -7.08900 31.87000 1.000 65.80551 196 SER C O 1
ATOM 2891 N N . LEU A 1 197 ? 23.90400 -5.40400 30.41100 1.000 61.50551 197 LEU C N 1
ATOM 2892 C CA . LEU A 1 197 ? 22.76200 -5.75700 29.56700 1.000 61.70551 197 LEU C CA 1
ATOM 2893 C C . LEU A 1 197 ? 23.17400 -5.70400 28.10300 1.000 54.16551 197 LEU C C 1
ATOM 2894 O O . LEU A 1 197 ? 22.55600 -5.03500 27.27700 1.000 52.00551 197 LEU C O 1
ATOM 2910 N N . GLY A 1 198 ? 24.22400 -6.43800 27.75500 1.000 58.02551 198 GLY C N 1
ATOM 2911 C CA . GLY A 1 198 ? 24.84800 -6.28600 26.45700 1.000 68.73551 198 GLY C CA 1
ATOM 2912 C C . GLY A 1 198 ? 26.32000 -6.62700 26.52700 1.000 72.70551 198 GLY C C 1
ATOM 2913 O O . GLY A 1 198 ? 26.94100 -6.98600 25.52200 1.000 72.98551 198 GLY C O 1
ATOM 2917 N N . THR A 1 199 ? 26.90300 -6.43900 27.70600 1.000 67.39551 199 THR C N 1
ATOM 2918 C CA . THR A 1 199 ? 28.29200 -6.80000 27.93100 1.000 69.03551 199 THR C CA 1
ATOM 2919 C C . THR A 1 199 ? 28.42000 -8.20900 28.46600 1.000 61.41551 199 THR C C 1
ATOM 2920 O O . THR A 1 199 ? 29.47300 -8.82900 28.28600 1.000 61.69551 199 THR C O 1
ATOM 2931 N N . GLN A 1 200 ? 27.37200 -8.71900 29.11000 1.000 68.30551 200 GLN C N 1
ATOM 2932 C CA . GLN A 1 200 ? 27.34700 -10.07300 29.64300 1.000 65.07551 200 GLN C CA 1
ATOM 2933 C C . GLN A 1 200 ? 26.13200 -10.81800 29.09800 1.000 57.26551 200 GLN C C 1
ATOM 2934 O O . GLN A 1 200 ? 25.02300 -10.27100 29.07200 1.000 58.57551 200 GLN C O 1
ATOM 2948 N N . THR A 1 201 ? 26.34200 -12.05900 28.65800 1.000 55.40551 201 THR C N 1
ATOM 2949 C CA . THR A 1 201 ? 25.26100 -12.90600 28.16700 1.000 56.90551 201 THR C CA 1
ATOM 2950 C C . THR A 1 201 ? 24.64100 -13.70800 29.30700 1.000 54.90551 201 THR C C 1
ATOM 2951 O O . THR A 1 201 ? 25.34700 -14.22400 30.17900 1.000 58.77551 201 THR C O 1
ATOM 2962 N N . TYR A 1 202 ? 23.31600 -13.80200 29.29700 1.000 63.43551 202 TYR C N 1
ATOM 2963 C CA . TYR A 1 202 ? 22.56300 -14.51600 30.32000 1.000 56.05551 202 TYR C CA 1
ATOM 2964 C C . TYR A 1 202 ? 21.74100 -15.59400 29.63400 1.000 55.33551 202 TYR C C 1
ATOM 2965 O O . TYR A 1 202 ? 20.87100 -15.29000 28.81200 1.000 59.47551 202 TYR C O 1
ATOM 2983 N N . ILE A 1 203 ? 22.00600 -16.84800 29.98300 1.000 49.96551 203 ILE C N 1
ATOM 2984 C CA . ILE A 1 203 ? 21.36000 -17.99600 29.36300 1.000 49.27551 203 ILE C CA 1
ATOM 2985 C C . ILE A 1 203 ? 20.85600 -18.92200 30.45800 1.000 47.94551 203 ILE C C 1
ATOM 2986 O O . ILE A 1 203 ? 21.60400 -19.27000 31.37900 1.000 47.78551 203 ILE C O 1
ATOM 3002 N N . CYS A 1 204 ? 19.60300 -19.34100 30.34000 1.000 53.89551 204 CYS C N 1
ATOM 3003 C CA . CYS A 1 204 ? 19.00800 -20.29700 31.26000 1.000 40.80551 204 CYS C CA 1
ATOM 3004 C C . CYS A 1 204 ? 19.06100 -21.68600 30.64200 1.000 39.16551 204 CYS C C 1
ATOM 3005 O O . CYS A 1 204 ? 18.72400 -21.86600 29.46600 1.000 34.94551 204 CYS C O 1
ATOM 3012 N N . ASN A 1 205 ? 19.50900 -22.65100 31.43900 1.000 40.87551 205 ASN C N 1
ATOM 3013 C CA . ASN A 1 205 ? 19.71900 -24.03000 31.02400 1.000 39.09551 205 ASN C CA 1
ATOM 3014 C C . ASN A 1 205 ? 18.66100 -24.86500 31.72900 1.000 36.40551 205 ASN C C 1
ATOM 3015 O O . ASN A 1 205 ? 18.71200 -25.03600 32.95200 1.000 32.91551 205 ASN C O 1
ATOM 3026 N N . VAL A 1 206 ? 17.68600 -25.33400 30.96400 1.000 31.97551 206 VAL C N 1
ATOM 3027 C CA . VAL A 1 206 ? 16.57700 -26.12300 31.47800 1.000 45.97551 206 VAL C CA 1
ATOM 3028 C C . VAL A 1 206 ? 16.82500 -27.58500 31.15200 1.000 31.68551 206 VAL C C 1
ATOM 3029 O O . VAL A 1 206 ? 17.32300 -27.92000 30.06900 1.000 35.71551 206 VAL C O 1
ATOM 3042 N N . ASN A 1 207 ? 16.48200 -28.45900 32.09400 1.000 45.21551 207 ASN C N 1
ATOM 3043 C CA . ASN A 1 207 ? 16.58600 -29.90100 31.89100 1.000 39.26551 207 ASN C CA 1
ATOM 3044 C C . ASN A 1 207 ? 15.33100 -30.55100 32.45700 1.000 32.32551 207 ASN C C 1
ATOM 3045 O O . ASN A 1 207 ? 15.06700 -30.47000 33.66200 1.000 32.12551 207 ASN C O 1
ATOM 3056 N N . HIS A 1 208 ? 14.55900 -31.17900 31.57000 1.000 31.93551 208 HIS C N 1
ATOM 3057 C CA . HIS A 1 208 ? 13.39900 -31.99700 31.91700 1.000 32.07551 208 HIS C CA 1
ATOM 3058 C C . HIS A 1 208 ? 13.83900 -33.43400 31.68900 1.000 57.50551 208 HIS C C 1
ATOM 3059 O O . HIS A 1 208 ? 13.65700 -33.99600 30.60900 1.000 32.03551 208 HIS C O 1
ATOM 3073 N N . LYS A 1 209 ? 14.47400 -34.00600 32.71100 1.000 41.55551 209 LYS C N 1
ATOM 3074 C CA . LYS A 1 209 ? 14.97500 -35.36900 32.59600 1.000 40.29551 209 LYS C CA 1
ATOM 3075 C C . LYS A 1 209 ? 13.86800 -36.35700 32.27100 1.000 37.23551 209 LYS C C 1
ATOM 3076 O O . LYS A 1 209 ? 14.12100 -37.28600 31.48300 1.000 46.79551 209 LYS C O 1
ATOM 3095 N N . PRO A 1 210 ? 12.65700 -36.24400 32.83000 1.000 40.09551 210 PRO C N 1
ATOM 3096 C CA . PRO A 1 210 ? 11.59900 -37.19400 32.44800 1.000 43.15551 210 PRO C CA 1
ATOM 3097 C C . PRO A 1 210 ? 11.36900 -37.25300 30.94600 1.000 44.34551 210 PRO C C 1
ATOM 3098 O O . PRO A 1 210 ? 11.11800 -38.33500 30.40100 1.000 46.71551 210 PRO C O 1
ATOM 3109 N N . SER A 1 211 ? 11.44500 -36.11500 30.26300 1.000 43.47551 211 SER C N 1
ATOM 3110 C CA . SER A 1 211 ? 11.33900 -36.06400 28.81100 1.000 44.90551 211 SER C CA 1
ATOM 3111 C C . SER A 1 211 ? 12.68600 -36.22300 28.11500 1.000 39.71551 211 SER C C 1
ATOM 3112 O O . SER A 1 211 ? 12.73700 -36.20200 26.88100 1.000 49.41551 211 SER C O 1
ATOM 3120 N N . ASN A 1 212 ? 13.77500 -36.37800 28.87100 1.000 56.56551 212 ASN C N 1
ATOM 3121 C CA . ASN A 1 212 ? 15.12500 -36.40100 28.30400 1.000 57.35551 212 ASN C CA 1
ATOM 3122 C C . ASN A 1 212 ? 15.39700 -35.14600 27.48000 1.000 56.34551 212 ASN C C 1
ATOM 3123 O O . ASN A 1 212 ? 16.01600 -35.19600 26.41700 1.000 56.25551 212 ASN C O 1
ATOM 3134 N N . THR A 1 213 ? 14.91300 -34.01100 27.96500 1.000 45.40551 213 THR C N 1
ATOM 3135 C CA . THR A 1 213 ? 15.04500 -32.73600 27.27300 1.000 41.73551 213 THR C CA 1
ATOM 3136 C C . THR A 1 213 ? 16.05500 -31.85700 27.99800 1.000 43.52551 213 THR C C 1
ATOM 3137 O O . THR A 1 213 ? 16.06100 -31.79900 29.22800 1.000 41.68551 213 THR C O 1
ATOM 3148 N N . LYS A 1 214 ? 16.90200 -31.16600 27.23600 1.000 41.90551 214 LYS C N 1
ATOM 3149 C CA . LYS A 1 214 ? 17.91300 -30.26500 27.78500 1.000 42.86551 214 LYS C CA 1
ATOM 3150 C C . LYS A 1 214 ? 18.10000 -29.14200 26.78200 1.000 37.72551 214 LYS C C 1
ATOM 3151 O O . LYS A 1 214 ? 18.56100 -29.38400 25.66200 1.000 36.72551 214 LYS C O 1
ATOM 3170 N N . VAL A 1 215 ? 17.71300 -27.93100 27.18300 1.000 37.81551 215 VAL C N 1
ATOM 3171 C CA . VAL A 1 215 ? 17.69400 -26.77300 26.30100 1.000 34.06551 215 VAL C CA 1
ATOM 3172 C C . VAL A 1 215 ? 18.40800 -25.61700 26.98400 1.000 33.34551 215 VAL C C 1
ATOM 3173 O O . VAL A 1 215 ? 18.47000 -25.54200 28.21400 1.000 40.79551 215 VAL C O 1
ATOM 3186 N N . ASP A 1 216 ? 19.02900 -24.76000 26.17500 1.000 34.65551 216 ASP C N 1
ATOM 3187 C CA . ASP A 1 216 ? 19.66200 -23.53700 26.65500 1.000 37.64551 216 ASP C CA 1
ATOM 3188 C C . ASP A 1 216 ? 19.10900 -22.35100 25.87300 1.000 39.97551 216 ASP C C 1
ATOM 3189 O O . ASP A 1 216 ? 19.11100 -22.36300 24.63800 1.000 37.53551 216 ASP C O 1
ATOM 3198 N N . LYS A 1 217 ? 18.61300 -21.34100 26.58800 1.000 39.53551 217 LYS C N 1
ATOM 3199 C CA . LYS A 1 217 ? 17.96400 -20.19200 25.96100 1.000 40.30551 217 LYS C CA 1
ATOM 3200 C C . LYS A 1 217 ? 18.57600 -18.90000 26.48600 1.000 47.92551 217 LYS C C 1
ATOM 3201 O O . LYS A 1 217 ? 18.64400 -18.69100 27.70100 1.000 47.07551 217 LYS C O 1
ATOM 3220 N N . LYS A 1 218 ? 19.00800 -18.03100 25.57100 1.000 66.75551 218 LYS C N 1
ATOM 3221 C CA . LYS A 1 218 ? 19.56000 -16.73200 25.93600 1.000 74.76551 218 LYS C CA 1
ATOM 3222 C C . LYS A 1 218 ? 18.45200 -15.68900 26.00300 1.000 81.68551 218 LYS C C 1
ATOM 3223 O O . LYS A 1 218 ? 17.57500 -15.63800 25.13600 1.000 74.46551 218 LYS C O 1
ATOM 3242 N N . VAL A 1 219 ? 18.49300 -14.85900 27.04100 1.000 97.54551 219 VAL C N 1
ATOM 3243 C CA . VAL A 1 219 ? 17.50300 -13.80900 27.26000 1.000 98.55551 219 VAL C CA 1
ATOM 3244 C C . VAL A 1 219 ? 18.16700 -12.46400 26.98600 1.000 99.43551 219 VAL C C 1
ATOM 3245 O O . VAL A 1 219 ? 19.13600 -12.09400 27.66200 1.000 99.63551 219 VAL C O 1
ATOM 3258 N N . GLU A 1 220 ? 17.65100 -11.73600 25.99800 1.000 82.17551 220 GLU C N 1
ATOM 3259 C CA . GLU A 1 220 ? 18.23200 -10.48000 25.54200 1.000 84.52551 220 GLU C CA 1
ATOM 3260 C C . GLU A 1 220 ? 17.11300 -9.50900 25.20000 1.000 85.44551 220 GLU C C 1
ATOM 3261 O O . GLU A 1 220 ? 16.01200 -9.93600 24.82900 1.000 83.76551 220 GLU C O 1
ATOM 3273 N N . PRO A 1 221 ? 17.35400 -8.19400 25.33500 1.000 78.34551 221 PRO C N 1
ATOM 3274 C CA . PRO A 1 221 ? 16.34600 -7.18500 24.97800 1.000 74.24551 221 PRO C CA 1
ATOM 3275 C C . PRO A 1 221 ? 16.12600 -7.06400 23.46800 1.000 70.82551 221 PRO C C 1
ATOM 3276 O O . PRO A 1 221 ? 17.03600 -7.29000 22.66700 1.000 70.62551 221 PRO C O 1
ATOM 3287 N N . SER B 2 1 ? -1.05500 -47.16200 66.28300 1.000 88.64551 1 SER D N 1
ATOM 3288 C CA . SER B 2 1 ? 0.33900 -47.66300 66.45300 1.000 89.77551 1 SER D CA 1
ATOM 3289 C C . SER B 2 1 ? 1.18800 -46.64400 67.21000 1.000 86.31551 1 SER D C 1
ATOM 3290 O O . SER B 2 1 ? 0.66200 -45.72400 67.83400 1.000 84.86551 1 SER D O 1
ATOM 3300 N N . TYR B 2 2 ? 2.50700 -46.81800 67.14100 1.000 86.50551 2 TYR D N 1
ATOM 3301 C CA . TYR B 2 2 ? 3.43100 -45.85500 67.72600 1.000 78.92551 2 TYR D CA 1
ATOM 3302 C C . TYR B 2 2 ? 3.25400 -44.49000 67.06900 1.000 80.95551 2 TYR D C 1
ATOM 3303 O O . TYR B 2 2 ? 2.88100 -44.38700 65.89700 1.000 77.76551 2 TYR D O 1
ATOM 3321 N N . VAL B 2 3 ? 3.48200 -43.43300 67.84800 1.000 69.88551 3 VAL D N 1
ATOM 3322 C CA . VAL B 2 3 ? 3.28600 -42.07400 67.35300 1.000 60.85551 3 VAL D CA 1
ATOM 3323 C C . VAL B 2 3 ? 4.15700 -41.11700 68.15500 1.000 58.69551 3 VAL D C 1
ATOM 3324 O O . VAL B 2 3 ? 4.36700 -41.30100 69.35700 1.000 61.65551 3 VAL D O 1
ATOM 3337 N N . LEU B 2 4 ? 4.69500 -40.11300 67.46600 1.000 72.13551 4 LEU D N 1
ATOM 3338 C CA . LEU B 2 4 ? 5.39000 -38.98600 68.07800 1.000 72.12551 4 LEU D CA 1
ATOM 3339 C C . LEU B 2 4 ? 4.53000 -37.75200 67.83900 1.000 75.56551 4 LEU D C 1
ATOM 3340 O O . LEU B 2 4 ? 4.28200 -37.38400 66.68700 1.000 73.58551 4 LEU D O 1
ATOM 3356 N N . THR B 2 5 ? 4.10000 -37.09700 68.91400 1.000 79.45551 5 THR D N 1
ATOM 3357 C CA . THR B 2 5 ? 3.20900 -35.94500 68.81300 1.000 75.47551 5 THR D CA 1
ATOM 3358 C C . THR B 2 5 ? 3.99300 -34.64100 68.92900 1.000 71.77551 5 THR D C 1
ATOM 3359 O O . THR B 2 5 ? 4.79500 -34.46600 69.85400 1.000 65.57551 5 THR D O 1
ATOM 3370 N N . GLN B 2 6 ? 3.74900 -33.73200 67.99000 1.000 77.65551 6 GLN D N 1
ATOM 3371 C CA . GLN B 2 6 ? 4.44000 -32.45800 67.88000 1.000 66.12551 6 GLN D CA 1
ATOM 3372 C C . GLN B 2 6 ? 3.43500 -31.38400 67.50100 1.000 62.65551 6 GLN D C 1
ATOM 3373 O O . GLN B 2 6 ? 2.45400 -31.66900 66.80300 1.000 59.65551 6 GLN D O 1
ATOM 3387 N N . PRO B 2 7 ? 3.64600 -30.14400 67.94200 1.000 79.17551 7 PRO D N 1
ATOM 3388 C CA . PRO B 2 7 ? 2.77600 -29.05100 67.49300 1.000 80.54551 7 PRO D CA 1
ATOM 3389 C C . PRO B 2 7 ? 2.87100 -28.86500 65.98800 1.000 80.02551 7 PRO D C 1
ATOM 3390 O O . PRO B 2 7 ? 3.66800 -29.50100 65.29500 1.000 78.65551 7 PRO D O 1
ATOM 3401 N N . ALA B 2 8 ? 2.03900 -27.96200 65.48000 1.000 75.29551 8 ALA D N 1
ATOM 3402 C CA . ALA B 2 8 ? 1.99100 -27.68700 64.05200 1.000 79.32551 8 ALA D CA 1
ATOM 3403 C C . ALA B 2 8 ? 2.68700 -26.39200 63.67900 1.000 80.11551 8 ALA D C 1
ATOM 3404 O O . ALA B 2 8 ? 3.20100 -26.28000 62.56000 1.000 74.82551 8 ALA D O 1
ATOM 3411 N N . SER B 2 9 ? 2.71100 -25.41400 64.58300 1.000 68.21551 9 SER D N 1
ATOM 3412 C CA . SER B 2 9 ? 3.28000 -24.11000 64.27100 1.000 65.23551 9 SER D CA 1
ATOM 3413 C C . SER B 2 9 ? 3.96000 -23.51200 65.49800 1.000 63.54551 9 SER D C 1
ATOM 3414 O O . SER B 2 9 ? 3.69800 -23.91000 66.63600 1.000 70.24551 9 SER D O 1
ATOM 3422 N N . ALA B 2 10 ? 4.87300 -22.57100 65.24100 1.000 97.63551 10 ALA D N 1
ATOM 3423 C CA . ALA B 2 10 ? 5.58700 -21.83700 66.28000 1.000 90.58551 10 ALA D CA 1
ATOM 3424 C C . ALA B 2 10 ? 6.00800 -20.49800 65.69200 1.000 86.32551 10 ALA D C 1
ATOM 3425 O O . ALA B 2 10 ? 6.40400 -20.42600 64.52300 1.000 87.02551 10 ALA D O 1
ATOM 3432 N N . SER B 2 11 ? 5.80700 -19.42800 66.45900 1.000 65.09551 11 SER D N 1
ATOM 3433 C CA . SER B 2 11 ? 6.17600 -18.09700 65.99900 1.000 73.58551 11 SER D CA 1
ATOM 3434 C C . SER B 2 11 ? 6.98500 -17.33500 67.04500 1.000 75.60551 11 SER D C 1
ATOM 3435 O O . SER B 2 11 ? 6.68100 -17.39400 68.23900 1.000 83.90551 11 SER D O 1
ATOM 3443 N N . VAL B 2 12 ? 7.96200 -16.54900 66.58300 1.000 66.26551 12 VAL D N 1
ATOM 3444 C CA . VAL B 2 12 ? 8.81500 -15.72800 67.44100 1.000 66.43551 12 VAL D CA 1
ATOM 3445 C C . VAL B 2 12 ? 9.32900 -14.56200 66.60500 1.000 63.50551 12 VAL D C 1
ATOM 3446 O O . VAL B 2 12 ? 9.17000 -14.53100 65.38300 1.000 67.66551 12 VAL D O 1
ATOM 3459 N N . SER B 2 13 ? 9.94100 -13.59300 67.27200 1.000 61.36551 13 SER D N 1
ATOM 3460 C CA . SER B 2 13 ? 10.60900 -12.47400 66.62800 1.000 60.04551 13 SER D CA 1
ATOM 3461 C C . SER B 2 13 ? 12.11700 -12.66900 66.66300 1.000 57.61551 13 SER D C 1
ATOM 3462 O O . SER B 2 13 ? 12.63600 -13.42600 67.48900 1.000 63.08551 13 SER D O 1
ATOM 3470 N N . PRO B 2 14 ? 12.85800 -12.00000 65.77900 1.000 56.89551 14 PRO D N 1
ATOM 3471 C CA . PRO B 2 14 ? 14.31000 -12.21600 65.72800 1.000 58.57551 14 PRO D CA 1
ATOM 3472 C C . PRO B 2 14 ? 14.98800 -11.81300 67.02900 1.000 58.59551 14 PRO D C 1
ATOM 3473 O O . PRO B 2 14 ? 14.47500 -11.01200 67.81500 1.000 64.45551 14 PRO D O 1
ATOM 3484 N N . GLY B 2 15 ? 16.15800 -12.40400 67.26200 1.000 54.28551 15 GLY D N 1
ATOM 3485 C CA . GLY B 2 15 ? 16.87900 -12.16200 68.49600 1.000 55.90551 15 GLY D CA 1
ATOM 3486 C C . GLY B 2 15 ? 16.15600 -12.64400 69.72900 1.000 59.02551 15 GLY D C 1
ATOM 3487 O O . GLY B 2 15 ? 16.48500 -12.21900 70.84000 1.000 58.21551 15 GLY D O 1
ATOM 3491 N N . GLN B 2 16 ? 15.17900 -13.53100 69.56000 1.000 55.71551 16 GLN D N 1
ATOM 3492 C CA . GLN B 2 16 ? 14.32400 -14.00100 70.63700 1.000 55.89551 16 GLN D CA 1
ATOM 3493 C C . GLN B 2 16 ? 14.33800 -15.52200 70.65000 1.000 55.11551 16 GLN D C 1
ATOM 3494 O O . GLN B 2 16 ? 14.30700 -16.16000 69.59300 1.000 55.77551 16 GLN D O 1
ATOM 3508 N N . THR B 2 17 ? 14.39800 -16.09200 71.85100 1.000 59.04551 17 THR D N 1
ATOM 3509 C CA . THR B 2 17 ? 14.40700 -17.54100 72.01400 1.000 62.19551 17 THR D CA 1
ATOM 3510 C C . THR B 2 17 ? 13.08400 -18.18100 71.59100 1.000 62.34551 17 THR D C 1
ATOM 3511 O O . THR B 2 17 ? 12.00600 -17.61500 71.79700 1.000 62.01551 17 THR D O 1
ATOM 3522 N N . ALA B 2 18 ? 13.19100 -19.25800 70.81600 1.000 66.06551 18 ALA D N 1
ATOM 3523 C CA . ALA B 2 18 ? 12.06400 -20.09800 70.43300 1.000 64.39551 18 ALA D CA 1
ATOM 3524 C C . ALA B 2 18 ? 12.18200 -21.47800 71.07900 1.000 62.95551 18 ALA D C 1
ATOM 3525 O O . ALA B 2 18 ? 13.28500 -22.00300 71.25300 1.000 63.33551 18 ALA D O 1
ATOM 3532 N N . ARG B 2 19 ? 11.04100 -22.08000 71.41700 1.000 69.68551 19 ARG D N 1
ATOM 3533 C CA . ARG B 2 19 ? 11.02200 -23.35800 72.13300 1.000 68.22551 19 ARG D CA 1
ATOM 3534 C C . ARG B 2 19 ? 9.99800 -24.30200 71.50900 1.000 62.09551 19 ARG D C 1
ATOM 3535 O O . ARG B 2 19 ? 8.79200 -24.16000 71.72600 1.000 55.46551 19 ARG D O 1
ATOM 3556 N N . ILE B 2 20 ? 10.48200 -25.23800 70.70100 1.000 62.70551 20 ILE D N 1
ATOM 3557 C CA . ILE B 2 20 ? 9.64700 -26.24500 70.06000 1.000 64.27551 20 ILE D CA 1
ATOM 3558 C C . ILE B 2 20 ? 9.65300 -27.47200 70.95000 1.000 70.44551 20 ILE D C 1
ATOM 3559 O O . ILE B 2 20 ? 10.67700 -27.79900 71.55300 1.000 71.65551 20 ILE D O 1
ATOM 3575 N N . THR B 2 21 ? 8.52200 -28.15800 71.03800 1.000 66.53551 21 THR D N 1
ATOM 3576 C CA . THR B 2 21 ? 8.39600 -29.31900 71.90300 1.000 62.43551 21 THR D CA 1
ATOM 3577 C C . THR B 2 21 ? 7.87500 -30.50100 71.09900 1.000 62.89551 21 THR D C 1
ATOM 3578 O O . THR B 2 21 ? 7.14000 -30.32900 70.12400 1.000 64.39551 21 THR D O 1
ATOM 3589 N N . CYS B 2 22 ? 8.23400 -31.70400 71.54200 1.000 64.54551 22 CYS D N 1
ATOM 3590 C CA . CYS B 2 22 ? 7.79100 -32.94500 70.91800 1.000 67.55551 22 CYS D CA 1
ATOM 3591 C C . CYS B 2 22 ? 7.66300 -33.96300 72.03400 1.000 67.90551 22 CYS D C 1
ATOM 3592 O O . CYS B 2 22 ? 8.65100 -34.26700 72.71300 1.000 66.16551 22 CYS D O 1
ATOM 3599 N N . SER B 2 23 ? 6.44700 -34.44800 72.24600 1.000 70.42551 23 SER D N 1
ATOM 3600 C CA . SER B 2 23 ? 6.15500 -35.41700 73.28800 1.000 73.38551 23 SER D CA 1
ATOM 3601 C C . SER B 2 23 ? 6.04600 -36.80500 72.67800 1.000 79.46551 23 SER D C 1
ATOM 3602 O O . SER B 2 23 ? 5.55000 -36.96700 71.55900 1.000 77.19551 23 SER D O 1
ATOM 3610 N N . GLY B 2 24 ? 6.51900 -37.79900 73.41400 1.000 96.63551 24 GLY D N 1
ATOM 3611 C CA . GLY B 2 24 ? 6.45200 -39.17700 72.95800 1.000 93.03551 24 GLY D CA 1
ATOM 3612 C C . GLY B 2 24 ? 6.31000 -40.11600 74.13200 1.000 87.38551 24 GLY D C 1
ATOM 3613 O O . GLY B 2 24 ? 6.78400 -39.83500 75.23700 1.000 86.89551 24 GLY D O 1
ATOM 3617 N N . ASP B 2 25 ? 5.64700 -41.24300 73.88800 1.000 84.83551 25 ASP D N 1
ATOM 3618 C CA . ASP B 2 25 ? 5.40700 -42.22500 74.93500 1.000 79.38551 25 ASP D CA 1
ATOM 3619 C C . ASP B 2 25 ? 6.55300 -43.21300 75.10000 1.000 76.27551 25 ASP D C 1
ATOM 3620 O O . ASP B 2 25 ? 6.60300 -43.91000 76.11800 1.000 76.29551 25 ASP D O 1
ATOM 3629 N N . ALA B 2 26 ? 7.46800 -43.29300 74.13300 1.000 73.07551 26 ALA D N 1
ATOM 3630 C CA . ALA B 2 26 ? 8.65900 -44.12000 74.26400 1.000 72.60551 26 ALA D CA 1
ATOM 3631 C C . ALA B 2 26 ? 9.93300 -43.30800 74.46000 1.000 72.71551 26 ALA D C 1
ATOM 3632 O O . ALA B 2 26 ? 11.00800 -43.89700 74.61100 1.000 76.06551 26 ALA D O 1
ATOM 3639 N N . LEU B 2 27 ? 9.83500 -41.97700 74.52400 1.000 72.79551 27 LEU D N 1
ATOM 3640 C CA . LEU B 2 27 ? 10.98700 -41.10200 74.69400 1.000 70.79551 27 LEU D CA 1
ATOM 3641 C C . LEU B 2 27 ? 11.63100 -41.24600 76.06500 1.000 69.04551 27 LEU D C 1
ATOM 3642 O O . LEU B 2 27 ? 12.80000 -40.87200 76.22900 1.000 63.87551 27 LEU D O 1
ATOM 3658 N N . PRO B 2 28 ? 10.93800 -41.68200 77.14200 1.000 75.97551 28 PRO D N 1
ATOM 3659 C CA . PRO B 2 28 ? 11.61100 -42.03000 78.38600 1.000 75.30551 28 PRO D CA 1
ATOM 3660 C C . PRO B 2 28 ? 12.87300 -42.81900 78.02700 1.000 73.80551 28 PRO D C 1
ATOM 3661 O O . PRO B 2 28 ? 13.86300 -42.65500 78.71200 1.000 70.65551 28 PRO D O 1
ATOM 3672 N N . LYS B 2 29 ? 12.79400 -43.69600 77.01300 1.000 67.17551 29 LYS D N 1
ATOM 3673 C CA . LYS B 2 29 ? 13.95100 -44.50200 76.52400 1.000 66.96551 29 LYS D CA 1
ATOM 3674 C C . LYS B 2 29 ? 14.25600 -44.15400 75.05600 1.000 65.69551 29 LYS D C 1
ATOM 3675 O O . LYS B 2 29 ? 13.71300 -43.16400 74.57400 1.000 66.24551 29 LYS D O 1
ATOM 3694 N N . GLN B 2 30 ? 15.18500 -44.84900 74.41500 1.000 62.49551 30 GLN D N 1
ATOM 3695 C CA . GLN B 2 30 ? 15.50300 -44.73300 72.94800 1.000 61.70551 30 GLN D CA 1
ATOM 3696 C C . GLN B 2 30 ? 16.11800 -43.41200 72.46000 1.000 64.94551 30 GLN D C 1
ATOM 3697 O O . GLN B 2 30 ? 16.25100 -43.28600 71.24000 1.000 78.09551 30 GLN D O 1
ATOM 3711 N N . TYR B 2 31 ? 16.59700 -42.50500 73.29000 1.000 63.01551 31 TYR D N 1
ATOM 3712 C CA . TYR B 2 31 ? 17.32600 -41.27700 72.80100 1.000 66.66551 31 TYR D CA 1
ATOM 3713 C C . TYR B 2 31 ? 16.39200 -40.49800 71.85500 1.000 70.32551 31 TYR D C 1
ATOM 3714 O O . TYR B 2 31 ? 15.18700 -40.67000 72.05500 1.000 72.00551 31 TYR D O 1
ATOM 3732 N N . ALA B 2 32 ? 16.86000 -39.51900 71.06100 1.000 79.33551 32 ALA D N 1
ATOM 3733 C CA . ALA B 2 32 ? 15.99800 -38.68100 70.17000 1.000 71.83551 32 ALA D CA 1
ATOM 3734 C C . ALA B 2 32 ? 16.82900 -37.84900 69.19600 1.000 65.17551 32 ALA D C 1
ATOM 3735 O O . ALA B 2 32 ? 18.01200 -37.66600 69.49900 1.000 61.94551 32 ALA D O 1
ATOM 3742 N N . TYR B 2 33 ? 16.22200 -37.28500 68.14900 1.000 62.31551 33 TYR D N 1
ATOM 3743 C CA . TYR B 2 33 ? 16.94800 -36.58600 67.05800 1.000 57.57551 33 TYR D CA 1
ATOM 3744 C C . TYR B 2 33 ? 16.08600 -35.42800 66.55500 1.000 51.17551 33 TYR D C 1
ATOM 3745 O O . TYR B 2 33 ? 14.91800 -35.43300 66.85300 1.000 53.03551 33 TYR D O 1
ATOM 3763 N N . TRP B 2 34 ? 16.67100 -34.39200 65.99100 1.000 55.00551 34 TRP D N 1
ATOM 3764 C CA . TRP B 2 34 ? 15.95200 -33.28200 65.36800 1.000 53.72551 34 TRP D CA 1
ATOM 3765 C C . TRP B 2 34 ? 16.41800 -33.01600 63.93400 1.000 47.46551 34 TRP D C 1
ATOM 3766 O O . TRP B 2 34 ? 17.58200 -33.24600 63.59300 1.000 43.93551 34 TRP D O 1
ATOM 3787 N N . TYR B 2 35 ? 15.48100 -32.60000 63.07200 1.000 54.20551 35 TYR D N 1
ATOM 3788 C CA . TYR B 2 35 ? 15.81200 -32.23000 61.69500 1.000 43.97551 35 TYR D CA 1
ATOM 3789 C C . TYR B 2 35 ? 15.06800 -30.96400 61.27800 1.000 49.84551 35 TYR D C 1
ATOM 3790 O O . TYR B 2 35 ? 14.02800 -30.61100 61.84000 1.000 51.26551 35 TYR D O 1
ATOM 3808 N N . GLN B 2 36 ? 15.62900 -30.27800 60.27800 1.000 46.30551 36 GLN D N 1
ATOM 3809 C CA . GLN B 2 36 ? 15.04800 -29.06400 59.72400 1.000 47.16551 36 GLN D CA 1
ATOM 3810 C C . GLN B 2 36 ? 14.76100 -29.25400 58.23800 1.000 48.08551 36 GLN D C 1
ATOM 3811 O O . GLN B 2 36 ? 15.53900 -29.88000 57.51100 1.000 38.13551 36 GLN D O 1
ATOM 3825 N N . GLN B 2 37 ? 13.63800 -28.70400 57.78600 1.000 57.02551 37 GLN D N 1
ATOM 3826 C CA . GLN B 2 37 ? 13.21800 -28.77200 56.39000 1.000 52.59551 37 GLN D CA 1
ATOM 3827 C C . GLN B 2 37 ? 12.95300 -27.35400 55.88800 1.000 51.69551 37 GLN D C 1
ATOM 3828 O O . GLN B 2 37 ? 11.92800 -26.74300 56.22300 1.000 57.33551 37 GLN D O 1
ATOM 3842 N N . LYS B 2 38 ? 13.91800 -26.82400 55.13000 1.000 49.90551 38 LYS D N 1
ATOM 3843 C CA . LYS B 2 38 ? 13.70400 -25.65700 54.28900 1.000 50.81551 38 LYS D CA 1
ATOM 3844 C C . LYS B 2 38 ? 13.25400 -26.15700 52.92400 1.000 52.46551 38 LYS D C 1
ATOM 3845 O O . LYS B 2 38 ? 13.98800 -26.92800 52.29400 1.000 55.58551 38 LYS D O 1
ATOM 3864 N N . PRO B 2 39 ? 12.06500 -25.79400 52.44800 1.000 50.20551 39 PRO D N 1
ATOM 3865 C CA . PRO B 2 39 ? 11.52600 -26.45300 51.24800 1.000 51.52551 39 PRO D CA 1
ATOM 3866 C C . PRO B 2 39 ? 12.46200 -26.35400 50.04800 1.000 46.58551 39 PRO D C 1
ATOM 3867 O O . PRO B 2 39 ? 13.17500 -25.37100 49.86600 1.000 47.23551 39 PRO D O 1
ATOM 3878 N N . GLY B 2 40 ? 12.45500 -27.38200 49.21200 1.000 45.98551 40 GLY D N 1
ATOM 3879 C CA . GLY B 2 40 ? 13.30200 -27.41300 48.03700 1.000 45.25551 40 GLY D CA 1
ATOM 3880 C C . GLY B 2 40 ? 14.47400 -28.36500 48.07000 1.000 55.50551 40 GLY D C 1
ATOM 3881 O O . GLY B 2 40 ? 15.06800 -28.60800 47.01100 1.000 53.48551 40 GLY D O 1
ATOM 3885 N N . GLN B 2 41 ? 14.88600 -28.84200 49.23800 1.000 45.58551 41 GLN D N 1
ATOM 3886 C CA . GLN B 2 41 ? 16.09800 -29.64200 49.34000 1.000 41.86551 41 GLN D CA 1
ATOM 3887 C C . GLN B 2 41 ? 15.96300 -30.58200 50.53000 1.000 37.48551 41 GLN D C 1
ATOM 3888 O O . GLN B 2 41 ? 14.97600 -30.54900 51.26900 1.000 35.40551 41 GLN D O 1
ATOM 3902 N N . ALA B 2 42 ? 16.98500 -31.41100 50.71700 1.000 43.82551 42 ALA D N 1
ATOM 3903 C CA . ALA B 2 42 ? 16.94500 -32.46500 51.71400 1.000 36.57551 42 ALA D CA 1
ATOM 3904 C C . ALA B 2 42 ? 16.95700 -31.89500 53.13100 1.000 35.39551 42 ALA D C 1
ATOM 3905 O O . ALA B 2 42 ? 17.35800 -30.74900 53.35100 1.000 39.72551 42 ALA D O 1
ATOM 3912 N N . PRO B 2 43 ? 16.55200 -32.69700 54.11800 1.000 35.60551 43 PRO D N 1
ATOM 3913 C CA . PRO B 2 43 ? 16.57500 -32.23000 55.51100 1.000 35.93551 43 PRO D CA 1
ATOM 3914 C C . PRO B 2 43 ? 17.99900 -31.99200 55.99000 1.000 36.00551 43 PRO D C 1
ATOM 3915 O O . PRO B 2 43 ? 18.98100 -32.28700 55.30600 1.000 36.06551 43 PRO D O 1
ATOM 3926 N N . VAL B 2 44 ? 18.10100 -31.42000 57.18700 1.000 36.32551 44 VAL D N 1
ATOM 3927 C CA . VAL B 2 44 ? 19.38600 -31.12100 57.81000 1.000 36.45551 44 VAL D CA 1
ATOM 3928 C C . VAL B 2 44 ? 19.29800 -31.46400 59.28900 1.000 36.84551 44 VAL D C 1
ATOM 3929 O O . VAL B 2 44 ? 18.35900 -31.04700 59.97400 1.000 40.94551 44 VAL D O 1
ATOM 3942 N N . LEU B 2 45 ? 20.27700 -32.21900 59.78400 1.000 40.85551 45 LEU D N 1
ATOM 3943 C CA . LEU B 2 45 ? 20.31200 -32.60500 61.19000 1.000 40.93551 45 LEU D CA 1
ATOM 3944 C C . LEU B 2 45 ? 20.77500 -31.41700 62.02100 1.000 41.13551 45 LEU D C 1
ATOM 3945 O O . LEU B 2 45 ? 21.85600 -30.87000 61.78000 1.000 40.40551 45 LEU D O 1
ATOM 3961 N N . VAL B 2 46 ? 19.98000 -31.03600 63.01600 1.000 41.82551 46 VAL D N 1
ATOM 3962 C CA . VAL B 2 46 ? 20.29100 -29.90100 63.86600 1.000 46.10551 46 VAL D CA 1
ATOM 3963 C C . VAL B 2 46 ? 20.74200 -30.33200 65.25500 1.000 55.30551 46 VAL D C 1
ATOM 3964 O O . VAL B 2 46 ? 21.59800 -29.68200 65.85700 1.000 54.96551 46 VAL D O 1
ATOM 3977 N N . ILE B 2 47 ? 20.17200 -31.40600 65.79500 1.000 57.88551 47 ILE D N 1
ATOM 3978 C CA . ILE B 2 47 ? 20.57600 -31.90900 67.10600 1.000 56.95551 47 ILE D CA 1
ATOM 3979 C C . ILE B 2 47 ? 20.43700 -33.42600 67.12700 1.000 54.91551 47 ILE D C 1
ATOM 3980 O O . ILE B 2 47 ? 19.50300 -33.98500 66.54500 1.000 50.97551 47 ILE D O 1
ATOM 3996 N N . PHE B 2 48 ? 21.34100 -34.08600 67.84900 1.000 61.56551 48 PHE D N 1
ATOM 3997 C CA . PHE B 2 48 ? 21.30400 -35.53200 68.02100 1.000 63.02551 48 PHE D CA 1
ATOM 3998 C C . PHE B 2 48 ? 21.70500 -35.86200 69.45200 1.000 60.76551 48 PHE D C 1
ATOM 3999 O O . PHE B 2 48 ? 22.36000 -35.07300 70.13800 1.000 59.25551 48 PHE D O 1
ATOM 4016 N N . LYS B 2 49 ? 21.32200 -37.06300 69.88300 1.000 64.43551 49 LYS D N 1
ATOM 4017 C CA . LYS B 2 49 ? 21.50500 -37.52300 71.26100 1.000 69.13551 49 LYS D CA 1
ATOM 4018 C C . LYS B 2 49 ? 20.82100 -36.58200 72.25000 1.000 69.31551 49 LYS D C 1
ATOM 4019 O O . LYS B 2 49 ? 21.24600 -36.43800 73.39900 1.000 67.50551 49 LYS D O 1
ATOM 4038 N N . ASP B 2 50 ? 19.74800 -35.94400 71.78000 1.000 71.98551 50 ASP D N 1
ATOM 4039 C CA . ASP B 2 50 ? 18.86800 -35.06800 72.54500 1.000 70.66551 50 ASP D CA 1
ATOM 4040 C C . ASP B 2 50 ? 19.47800 -33.73400 72.95900 1.000 68.00551 50 ASP D C 1
ATOM 4041 O O . ASP B 2 50 ? 18.74500 -32.80600 73.32300 1.000 67.27551 50 ASP D O 1
ATOM 4050 N N . SER B 2 51 ? 20.80300 -33.65300 73.04900 1.000 62.04551 51 SER D N 1
ATOM 4051 C CA . SER B 2 51 ? 21.42800 -32.35200 73.25100 1.000 63.32551 51 SER D CA 1
ATOM 4052 C C . SER B 2 51 ? 22.74100 -32.15700 72.51400 1.000 55.31551 51 SER D C 1
ATOM 4053 O O . SER B 2 51 ? 23.34700 -31.09500 72.67100 1.000 46.91551 51 SER D O 1
ATOM 4061 N N . GLU B 2 52 ? 23.15500 -33.06500 71.64300 1.000 56.36551 52 GLU D N 1
ATOM 4062 C CA . GLU B 2 52 ? 24.50900 -33.01100 71.11400 1.000 58.16551 52 GLU D CA 1
ATOM 4063 C C . GLU B 2 52 ? 24.43900 -32.33000 69.76900 1.000 58.86551 52 GLU D C 1
ATOM 4064 O O . GLU B 2 52 ? 23.84000 -32.85800 68.83000 1.000 55.52551 52 GLU D O 1
ATOM 4076 N N . ARG B 2 53 ? 25.11100 -31.20200 69.66600 1.000 71.64551 53 ARG D N 1
ATOM 4077 C CA . ARG B 2 53 ? 25.04100 -30.40900 68.45700 1.000 65.82551 53 ARG D CA 1
ATOM 4078 C C . ARG B 2 53 ? 25.99600 -31.01100 67.44500 1.000 65.86551 53 ARG D C 1
ATOM 4079 O O . ARG B 2 53 ? 27.17000 -31.21300 67.76800 1.000 53.88551 53 ARG D O 1
ATOM 4100 N N . PRO B 2 54 ? 25.53900 -31.34600 66.24200 1.000 65.17551 54 PRO D N 1
ATOM 4101 C CA . PRO B 2 54 ? 26.49300 -31.73700 65.19800 1.000 64.62551 54 PRO D CA 1
ATOM 4102 C C . PRO B 2 54 ? 27.31700 -30.53000 64.79000 1.000 64.86551 54 PRO D C 1
ATOM 4103 O O . PRO B 2 54 ? 27.09700 -29.43500 65.31400 1.000 68.16551 54 PRO D O 1
ATOM 4114 N N . SER B 2 55 ? 28.27900 -30.70600 63.89300 1.000 60.03551 55 SER D N 1
ATOM 4115 C CA . SER B 2 55 ? 29.06800 -29.56600 63.45700 1.000 61.89551 55 SER D CA 1
ATOM 4116 C C . SER B 2 55 ? 28.30000 -28.79500 62.39100 1.000 62.50551 55 SER D C 1
ATOM 4117 O O . SER B 2 55 ? 27.35600 -29.30100 61.78400 1.000 63.18551 55 SER D O 1
ATOM 4125 N N . GLY B 2 56 ? 28.69300 -27.54800 62.17800 1.000 63.03551 56 GLY D N 1
ATOM 4126 C CA . GLY B 2 56 ? 28.05700 -26.78500 61.13100 1.000 66.52551 56 GLY D CA 1
ATOM 4127 C C . GLY B 2 56 ? 26.77200 -26.10200 61.52800 1.000 69.22551 56 GLY D C 1
ATOM 4128 O O . GLY B 2 56 ? 26.18700 -25.39500 60.69900 1.000 86.65551 56 GLY D O 1
ATOM 4132 N N . VAL B 2 57 ? 26.25000 -26.39000 62.71500 1.000 84.56551 57 VAL D N 1
ATOM 4133 C CA . VAL B 2 57 ? 24.99900 -25.81000 63.19600 1.000 83.81551 57 VAL D CA 1
ATOM 4134 C C . VAL B 2 57 ? 25.31200 -24.61900 64.09800 1.000 85.35551 57 VAL D C 1
ATOM 4135 O O . VAL B 2 57 ? 26.21000 -24.70500 64.94800 1.000 87.85551 57 VAL D O 1
ATOM 4148 N N . PRO B 2 58 ? 24.58600 -23.50500 63.97000 1.000 80.22551 58 PRO D N 1
ATOM 4149 C CA . PRO B 2 58 ? 24.82500 -22.35700 64.85500 1.000 76.68551 58 PRO D CA 1
ATOM 4150 C C . PRO B 2 58 ? 24.61400 -22.69300 66.32400 1.000 74.33551 58 PRO D C 1
ATOM 4151 O O . PRO B 2 58 ? 23.80000 -23.54400 66.68800 1.000 74.96551 58 PRO D O 1
ATOM 4162 N N . GLU B 2 59 ? 25.40100 -22.02900 67.17500 1.000 64.24551 59 GLU D N 1
ATOM 4163 C CA . GLU B 2 59 ? 25.35600 -22.30800 68.60300 1.000 65.79551 59 GLU D CA 1
ATOM 4164 C C . GLU B 2 59 ? 24.02700 -21.89800 69.21400 1.000 66.59551 59 GLU D C 1
ATOM 4165 O O . GLU B 2 59 ? 23.75800 -22.25400 70.36400 1.000 66.37551 59 GLU D O 1
ATOM 4177 N N . ARG B 2 60 ? 23.18900 -21.16900 68.47100 1.000 66.05551 60 ARG D N 1
ATOM 4178 C CA . ARG B 2 60 ? 21.88300 -20.81200 69.01000 1.000 60.50551 60 ARG D CA 1
ATOM 4179 C C . ARG B 2 60 ? 20.98900 -22.03400 69.10700 1.000 63.40551 60 ARG D C 1
ATOM 4180 O O . ARG B 2 60 ? 20.10900 -22.09500 69.97400 1.000 58.61551 60 ARG D O 1
ATOM 4201 N N . PHE B 2 61 ? 21.30800 -23.07800 68.35400 1.000 65.72551 61 PHE D N 1
ATOM 4202 C CA . PHE B 2 61 ? 20.47200 -24.26600 68.33100 1.000 67.14551 61 PHE D CA 1
ATOM 4203 C C . PHE B 2 61 ? 20.94600 -25.17900 69.44600 1.000 71.88551 61 PHE D C 1
ATOM 4204 O O . PHE B 2 61 ? 22.11100 -25.58500 69.46600 1.000 65.85551 61 PHE D O 1
ATOM 4221 N N . SER B 2 62 ? 20.00900 -25.60500 70.28800 1.000 74.13551 62 SER D N 1
ATOM 4222 C CA . SER B 2 62 ? 20.31000 -26.45800 71.42500 1.000 77.54551 62 SER D CA 1
ATOM 4223 C C . SER B 2 62 ? 19.02000 -27.12000 71.86600 1.000 72.30551 62 SER D C 1
ATOM 4224 O O . SER B 2 62 ? 17.92100 -26.66600 71.53300 1.000 71.63551 62 SER D O 1
ATOM 4232 N N . GLY B 2 63 ? 19.16700 -28.26400 72.52300 1.000 81.93551 63 GLY D N 1
ATOM 4233 C CA . GLY B 2 63 ? 18.00900 -28.97500 73.01800 1.000 85.44551 63 GLY D CA 1
ATOM 4234 C C . GLY B 2 63 ? 18.22500 -29.77700 74.28400 1.000 85.20551 63 GLY D C 1
ATOM 4235 O O . GLY B 2 63 ? 19.29500 -30.35600 74.49900 1.000 80.47551 63 GLY D O 1
ATOM 4239 N N . SER B 2 64 ? 17.20200 -29.80900 75.13100 1.000 76.73551 64 SER D N 1
ATOM 4240 C CA . SER B 2 64 ? 17.18400 -30.62500 76.33400 1.000 77.14551 64 SER D CA 1
ATOM 4241 C C . SER B 2 64 ? 16.31700 -31.85900 76.10300 1.000 78.35551 64 SER D C 1
ATOM 4242 O O . SER B 2 64 ? 15.63300 -31.98600 75.08600 1.000 75.93551 64 SER D O 1
ATOM 4250 N N . SER B 2 65 ? 16.35500 -32.77900 77.06700 1.000 93.84551 65 SER D N 1
ATOM 4251 C CA . SER B 2 65 ? 15.62000 -34.03700 76.96600 1.000 93.82551 65 SER D CA 1
ATOM 4252 C C . SER B 2 65 ? 14.32700 -34.01200 77.77600 1.000 93.93551 65 SER D C 1
ATOM 4253 O O . SER B 2 65 ? 13.24300 -34.23600 77.23000 1.000 88.68551 65 SER D O 1
ATOM 4261 N N . SER B 2 66 ? 14.42700 -33.75500 79.07900 1.000 81.79551 66 SER D N 1
ATOM 4262 C CA . SER B 2 66 ? 13.25600 -33.61900 79.94500 1.000 89.44551 66 SER D CA 1
ATOM 4263 C C . SER B 2 66 ? 12.34700 -34.83900 79.85500 1.000 86.11551 66 SER D C 1
ATOM 4264 O O . SER B 2 66 ? 11.11900 -34.73000 79.81500 1.000 85.89551 66 SER D O 1
ATOM 4272 N N . GLY B 2 67 ? 12.95900 -36.01600 79.81900 1.000 74.54551 67 GLY D N 1
ATOM 4273 C CA . GLY B 2 67 ? 12.20900 -37.25800 79.87600 1.000 68.66551 67 GLY D CA 1
ATOM 4274 C C . GLY B 2 67 ? 11.29600 -37.50000 78.69300 1.000 72.42551 67 GLY D C 1
ATOM 4275 O O . GLY B 2 67 ? 11.76300 -37.66000 77.56500 1.000 77.21551 67 GLY D O 1
ATOM 4279 N N . THR B 2 68 ? 9.98500 -37.54100 78.94500 1.000 72.88551 68 THR D N 1
ATOM 4280 C CA . THR B 2 68 ? 9.03100 -37.91200 77.90800 1.000 78.61551 68 THR D CA 1
ATOM 4281 C C . THR B 2 68 ? 8.77500 -36.80200 76.89800 1.000 84.87551 68 THR D C 1
ATOM 4282 O O . THR B 2 68 ? 8.20300 -37.07900 75.83800 1.000 88.69551 68 THR D O 1
ATOM 4293 N N . THR B 2 69 ? 9.19600 -35.57200 77.18500 1.000 85.60551 69 THR D N 1
ATOM 4294 C CA . THR B 2 69 ? 8.95700 -34.42900 76.31000 1.000 84.32551 69 THR D CA 1
ATOM 4295 C C . THR B 2 69 ? 10.29300 -33.77200 75.99500 1.000 82.66551 69 THR D C 1
ATOM 4296 O O . THR B 2 69 ? 10.89700 -33.13900 76.86500 1.000 79.16551 69 THR D O 1
ATOM 4307 N N . VAL B 2 70 ? 10.75600 -33.93100 74.76300 1.000 82.60551 70 VAL D N 1
ATOM 4308 C CA . VAL B 2 70 ? 12.02300 -33.36600 74.33500 1.000 77.76551 70 VAL D CA 1
ATOM 4309 C C . VAL B 2 70 ? 11.73700 -32.03100 73.66400 1.000 76.01551 70 VAL D C 1
ATOM 4310 O O . VAL B 2 70 ? 10.62700 -31.76400 73.19500 1.000 78.09551 70 VAL D O 1
ATOM 4323 N N . THR B 2 71 ? 12.74900 -31.16700 73.62000 1.000 70.49551 71 THR D N 1
ATOM 4324 C CA . THR B 2 71 ? 12.55400 -29.81000 73.13700 1.000 68.17551 71 THR D CA 1
ATOM 4325 C C . THR B 2 71 ? 13.75800 -29.33400 72.34400 1.000 66.77551 71 THR D C 1
ATOM 4326 O O . THR B 2 71 ? 14.87500 -29.83100 72.49000 1.000 65.78551 71 THR D O 1
ATOM 4337 N N . LEU B 2 72 ? 13.49700 -28.34300 71.49900 1.000 63.95551 72 LEU D N 1
ATOM 4338 C CA . LEU B 2 72 ? 14.50800 -27.66100 70.70700 1.000 62.76551 72 LEU D CA 1
ATOM 4339 C C . LEU B 2 72 ? 14.39400 -26.18500 71.03200 1.000 61.12551 72 LEU D C 1
ATOM 4340 O O . LEU B 2 72 ? 13.35900 -25.56900 70.76000 1.000 59.06551 72 LEU D O 1
ATOM 4356 N N . THR B 2 73 ? 15.37900 -25.63300 71.74100 1.000 68.72551 73 THR D N 1
ATOM 4357 C CA . THR B 2 73 ? 15.41800 -24.19000 72.07600 1.000 70.12551 73 THR D CA 1
ATOM 4358 C C . THR B 2 73 ? 16.41500 -23.50200 71.13900 1.000 70.29551 73 THR D C 1
ATOM 4359 O O . THR B 2 73 ? 17.55700 -23.90800 71.13600 1.000 71.10551 73 THR D O 1
ATOM 4370 N N . ILE B 2 74 ? 16.00900 -22.46000 70.42900 1.000 75.38551 74 ILE D N 1
ATOM 4371 C CA . ILE B 2 74 ? 16.79800 -21.69000 69.47900 1.000 73.01551 74 ILE D CA 1
ATOM 4372 C C . ILE B 2 74 ? 16.85900 -20.25700 69.99300 1.000 74.43551 74 ILE D C 1
ATOM 4373 O O . ILE B 2 74 ? 15.91000 -19.48300 69.82000 1.000 74.97551 74 ILE D O 1
ATOM 4389 N N . SER B 2 75 ? 17.96900 -19.90000 70.62800 1.000 59.18551 75 SER D N 1
ATOM 4390 C CA . SER B 2 75 ? 18.16800 -18.54900 71.12800 1.000 61.36551 75 SER D CA 1
ATOM 4391 C C . SER B 2 75 ? 18.53300 -17.59600 69.99300 1.000 57.16551 75 SER D C 1
ATOM 4392 O O . SER B 2 75 ? 18.91000 -18.01300 68.89400 1.000 56.90551 75 SER D O 1
ATOM 4400 N N . GLY B 2 76 ? 18.48200 -16.29900 70.30300 1.000 60.75551 76 GLY D N 1
ATOM 4401 C CA . GLY B 2 76 ? 18.78200 -15.25400 69.34000 1.000 61.45551 76 GLY D CA 1
ATOM 4402 C C . GLY B 2 76 ? 18.44900 -15.59700 67.90400 1.000 62.93551 76 GLY D C 1
ATOM 4403 O O . GLY B 2 76 ? 19.29800 -15.52400 67.01000 1.000 62.80551 76 GLY D O 1
ATOM 4407 N N . ALA B 2 77 ? 17.20100 -15.99000 67.68700 1.000 59.05551 77 ALA D N 1
ATOM 4408 C CA . ALA B 2 77 ? 16.78600 -16.50900 66.39500 1.000 56.45551 77 ALA D CA 1
ATOM 4409 C C . ALA B 2 77 ? 17.07600 -15.52400 65.27100 1.000 58.49551 77 ALA D C 1
ATOM 4410 O O . ALA B 2 77 ? 16.67000 -14.36000 65.31500 1.000 56.00551 77 ALA D O 1
ATOM 4417 N N . GLN B 2 78 ? 17.76700 -16.01100 64.24800 1.000 58.47551 78 GLN D N 1
ATOM 4418 C CA . GLN B 2 78 ? 17.99600 -15.23100 63.04600 1.000 60.37551 78 GLN D CA 1
ATOM 4419 C C . GLN B 2 78 ? 16.94300 -15.62700 62.03000 1.000 60.03551 78 GLN D C 1
ATOM 4420 O O . GLN B 2 78 ? 16.43000 -16.74700 62.05500 1.000 56.82551 78 GLN D O 1
ATOM 4434 N N . ALA B 2 79 ? 16.68900 -14.72500 61.08300 1.000 57.63551 79 ALA D N 1
ATOM 4435 C CA . ALA B 2 79 ? 15.57300 -14.92300 60.16800 1.000 52.99551 79 ALA D CA 1
ATOM 4436 C C . ALA B 2 79 ? 15.80200 -16.08800 59.22400 1.000 54.50551 79 ALA D C 1
ATOM 4437 O O . ALA B 2 79 ? 14.83000 -16.66700 58.72300 1.000 54.73551 79 ALA D O 1
ATOM 4444 N N . GLU B 2 80 ? 17.05700 -16.43700 58.95900 1.000 55.69551 80 GLU D N 1
ATOM 4445 C CA . GLU B 2 80 ? 17.35300 -17.58900 58.12400 1.000 54.53551 80 GLU D CA 1
ATOM 4446 C C . GLU B 2 80 ? 16.81600 -18.89100 58.70100 1.000 56.43551 80 GLU D C 1
ATOM 4447 O O . GLU B 2 80 ? 16.88700 -19.91900 58.02200 1.000 56.97551 80 GLU D O 1
ATOM 4459 N N . ASP B 2 81 ? 16.38600 -18.90300 59.96100 1.000 61.63551 81 ASP D N 1
ATOM 4460 C CA . ASP B 2 81 ? 15.87900 -20.10700 60.61300 1.000 57.42551 81 ASP D CA 1
ATOM 4461 C C . ASP B 2 81 ? 14.42600 -20.44800 60.27800 1.000 58.04551 81 ASP D C 1
ATOM 4462 O O . ASP B 2 81 ? 13.98900 -21.56000 60.59100 1.000 57.02551 81 ASP D O 1
ATOM 4471 N N . GLU B 2 82 ? 13.65700 -19.54000 59.67300 1.000 53.51551 82 GLU D N 1
ATOM 4472 C CA . GLU B 2 82 ? 12.27300 -19.86400 59.33200 1.000 53.63551 82 GLU D CA 1
ATOM 4473 C C . GLU B 2 82 ? 12.25000 -21.14300 58.50200 1.000 55.70551 82 GLU D C 1
ATOM 4474 O O . GLU B 2 82 ? 12.74900 -21.16700 57.37200 1.000 53.46551 82 GLU D O 1
ATOM 4486 N N . ALA B 2 83 ? 11.65700 -22.20100 59.04400 1.000 63.35551 83 ALA D N 1
ATOM 4487 C CA . ALA B 2 83 ? 11.70100 -23.52000 58.42300 1.000 76.68551 83 ALA D CA 1
ATOM 4488 C C . ALA B 2 83 ? 10.66500 -24.40100 59.10600 1.000 90.08551 83 ALA D C 1
ATOM 4489 O O . ALA B 2 83 ? 9.97700 -23.97700 60.03900 1.000 85.14551 83 ALA D O 1
ATOM 4496 N N . ASP B 2 84 ? 10.54700 -25.63500 58.62600 1.000 87.30551 84 ASP D N 1
ATOM 4497 C CA . ASP B 2 84 ? 9.67000 -26.63200 59.23200 1.000 88.33551 84 ASP D CA 1
ATOM 4498 C C . ASP B 2 84 ? 10.53300 -27.63000 59.99300 1.000 87.80551 84 ASP D C 1
ATOM 4499 O O . ASP B 2 84 ? 11.42700 -28.24400 59.41300 1.000 86.90551 84 ASP D O 1
ATOM 4508 N N . TYR B 2 85 ? 10.24100 -27.83800 61.26800 1.000 81.03551 85 TYR D N 1
ATOM 4509 C CA . TYR B 2 85 ? 11.10500 -28.64300 62.11800 1.000 71.85551 85 TYR D CA 1
ATOM 4510 C C . TYR B 2 85 ? 10.43000 -29.96100 62.45300 1.000 67.77551 85 TYR D C 1
ATOM 4511 O O . TYR B 2 85 ? 9.20600 -30.03500 62.57800 1.000 69.47551 85 TYR D O 1
ATOM 4529 N N . TYR B 2 86 ? 11.24700 -30.99900 62.61700 1.000 62.59551 86 TYR D N 1
ATOM 4530 C CA . TYR B 2 86 ? 10.74900 -32.34800 62.81300 1.000 59.11551 86 TYR D CA 1
ATOM 4531 C C . TYR B 2 86 ? 11.51800 -33.03300 63.93200 1.000 56.01551 86 TYR D C 1
ATOM 4532 O O . TYR B 2 86 ? 12.74000 -32.88900 64.04500 1.000 49.41551 86 TYR D O 1
ATOM 4550 N N . CYS B 2 87 ? 10.79300 -33.81000 64.72900 1.000 62.47551 87 CYS D N 1
ATOM 4551 C CA . CYS B 2 87 ? 11.35700 -34.62400 65.79400 1.000 58.75551 87 CYS D CA 1
ATOM 4552 C C . CYS B 2 87 ? 11.26900 -36.09000 65.40400 1.000 54.87551 87 CYS D C 1
ATOM 4553 O O . CYS B 2 87 ? 10.21100 -36.55200 64.95700 1.000 53.58551 87 CYS D O 1
ATOM 4560 N N . GLN B 2 88 ? 12.36900 -36.82400 65.58900 1.000 53.23551 88 GLN D N 1
ATOM 4561 C CA . GLN B 2 88 ? 12.41100 -38.24000 65.26600 1.000 58.01551 88 GLN D CA 1
ATOM 4562 C C . GLN B 2 88 ? 12.98100 -39.00100 66.45600 1.000 59.46551 88 GLN D C 1
ATOM 4563 O O . GLN B 2 88 ? 13.93400 -38.54700 67.10100 1.000 59.32551 88 GLN D O 1
ATOM 4577 N N . SER B 2 89 ? 12.41300 -40.16900 66.72400 1.000 75.47551 89 SER D N 1
ATOM 4578 C CA . SER B 2 89 ? 13.02300 -41.13600 67.63100 1.000 75.81551 89 SER D CA 1
ATOM 4579 C C . SER B 2 89 ? 12.56400 -42.52400 67.19200 1.000 74.21551 89 SER D C 1
ATOM 4580 O O . SER B 2 89 ? 12.02800 -42.69300 66.09200 1.000 73.64551 89 SER D O 1
ATOM 4588 N N . VAL B 2 90 ? 12.76200 -43.52300 68.05000 1.000 80.06551 90 VAL D N 1
ATOM 4589 C CA . VAL B 2 90 ? 12.39900 -44.89400 67.72400 1.000 74.67551 90 VAL D CA 1
ATOM 4590 C C . VAL B 2 90 ? 11.58900 -45.49800 68.86500 1.000 82.81551 90 VAL D C 1
ATOM 4591 O O . VAL B 2 90 ? 11.67900 -45.07300 70.02100 1.000 82.63551 90 VAL D O 1
ATOM 4604 N N . ASP B 2 91 ? 10.81200 -46.52900 68.52000 1.000 57.17551 91 ASP D N 1
ATOM 4605 C CA . ASP B 2 91 ? 9.94700 -47.22800 69.45800 1.000 60.40551 91 ASP D CA 1
ATOM 4606 C C . ASP B 2 91 ? 10.75900 -48.03800 70.46900 1.000 62.26551 91 ASP D C 1
ATOM 4607 O O . ASP B 2 91 ? 11.97300 -48.22200 70.33800 1.000 59.50551 91 ASP D O 1
ATOM 4616 N N . ASN B 2 92 ? 10.07500 -48.48700 71.52000 1.000 59.54551 92 ASN D N 1
ATOM 4617 C CA . ASN B 2 92 ? 10.66600 -49.46900 72.41800 1.000 56.67551 92 ASN D CA 1
ATOM 4618 C C . ASN B 2 92 ? 11.06700 -50.70200 71.61900 1.000 53.92551 92 ASN D C 1
ATOM 4619 O O . ASN B 2 92 ? 10.37700 -51.10300 70.67900 1.000 54.60551 92 ASN D O 1
ATOM 4630 N N . SER B 2 93 ? 12.18700 -51.31100 71.99900 1.000 54.54551 93 SER D N 1
ATOM 4631 C CA . SER B 2 93 ? 12.86500 -52.36300 71.24800 1.000 53.31551 93 SER D CA 1
ATOM 4632 C C . SER B 2 93 ? 13.61100 -51.74000 70.06600 1.000 57.75551 93 SER D C 1
ATOM 4633 O O . SER B 2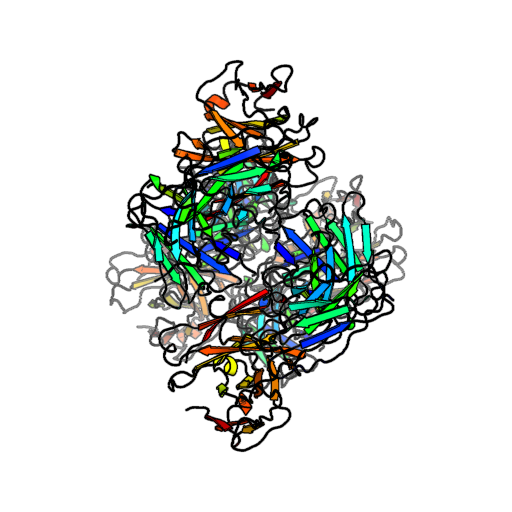 93 ? 14.17000 -52.48000 69.25100 1.000 59.45551 93 SER D O 1
ATOM 4641 N N . GLY B 2 94 ? 13.53700 -50.40800 69.89600 1.000 60.59551 94 GLY D N 1
ATOM 4642 C CA . GLY B 2 94 ? 14.07700 -49.67600 68.75900 1.000 59.63551 94 GLY D CA 1
ATOM 4643 C C . GLY B 2 94 ? 14.16300 -50.40700 67.43500 1.000 57.39551 94 GLY D C 1
ATOM 4644 O O . GLY B 2 94 ? 15.24800 -50.49600 66.83900 1.000 51.09551 94 GLY D O 1
ATOM 4648 N N . PHE B 2 95 ? 13.03800 -50.91000 66.95700 1.000 58.22551 95 PHE D N 1
ATOM 4649 C CA . PHE B 2 95 ? 12.98600 -51.59200 65.68400 1.000 54.01551 95 PHE D CA 1
ATOM 4650 C C . PHE B 2 95 ? 12.20400 -50.84600 64.60800 1.000 55.47551 95 PHE D C 1
ATOM 4651 O O . PHE B 2 95 ? 12.15200 -51.32400 63.47000 1.000 47.77551 95 PHE D O 1
ATOM 4668 N N . TYR B 2 96 ? 11.54500 -49.73500 64.93500 1.000 55.52551 96 TYR D N 1
ATOM 4669 C CA . TYR B 2 96 ? 10.83600 -48.93000 63.93900 1.000 51.78551 96 TYR D CA 1
ATOM 4670 C C . TYR B 2 96 ? 10.97400 -47.46800 64.33000 1.000 52.75551 96 TYR D C 1
ATOM 4671 O O . TYR B 2 96 ? 10.53400 -47.08100 65.41500 1.000 59.60551 96 TYR D O 1
ATOM 4689 N N . GLN B 2 97 ? 11.57600 -46.66000 63.46900 1.000 51.77551 97 GLN D N 1
ATOM 4690 C CA . GLN B 2 97 ? 11.74600 -45.25100 63.79100 1.000 49.68551 97 GLN D CA 1
ATOM 4691 C C . GLN B 2 97 ? 10.52500 -44.47100 63.32000 1.000 53.83551 97 GLN D C 1
ATOM 4692 O O . GLN B 2 97 ? 9.78600 -44.90800 62.43900 1.000 53.90551 97 GLN D O 1
ATOM 4706 N N . VAL B 2 98 ? 10.33100 -43.28800 63.90300 1.000 69.18551 98 VAL D N 1
ATOM 4707 C CA . VAL B 2 98 ? 9.10400 -42.53000 63.70800 1.000 59.51551 98 VAL D CA 1
ATOM 4708 C C . VAL B 2 98 ? 9.42600 -41.05200 63.55800 1.000 60.18551 98 VAL D C 1
ATOM 4709 O O . VAL B 2 98 ? 10.51300 -40.58700 63.90400 1.000 59.62551 98 VAL D O 1
ATOM 4722 N N . PHE B 2 99 ? 8.44100 -40.30700 63.06600 1.000 49.43551 99 PHE D N 1
ATOM 4723 C CA . PHE B 2 99 ? 8.56500 -38.87500 62.86200 1.000 51.88551 99 PHE D CA 1
ATOM 4724 C C . PHE B 2 99 ? 7.37700 -38.15500 63.48400 1.000 53.02551 99 PHE D C 1
ATOM 4725 O O . PHE B 2 99 ? 6.35300 -38.75800 63.81200 1.000 59.09551 99 PHE D O 1
ATOM 4742 N N . GLY B 2 100 ? 7.51800 -36.84300 63.62500 1.000 56.57551 100 GLY D N 1
ATOM 4743 C CA . GLY B 2 100 ? 6.42400 -35.99600 64.03800 1.000 58.75551 100 GLY D CA 1
ATOM 4744 C C . GLY B 2 100 ? 5.79200 -35.27600 62.86400 1.000 61.11551 100 GLY D C 1
ATOM 4745 O O . GLY B 2 100 ? 6.32000 -35.24800 61.75100 1.000 66.47551 100 GLY D O 1
ATOM 4749 N N . GLY B 2 101 ? 4.64600 -34.66000 63.13900 1.000 65.91551 101 GLY D N 1
ATOM 4750 C CA . GLY B 2 101 ? 3.96200 -33.93200 62.08900 1.000 72.56551 101 GLY D CA 1
ATOM 4751 C C . GLY B 2 101 ? 4.78700 -32.78200 61.56100 1.000 86.53551 101 GLY D C 1
ATOM 4752 O O . GLY B 2 101 ? 4.88200 -32.57600 60.34700 1.000 90.63551 101 GLY D O 1
ATOM 4756 N N . GLY B 2 102 ? 5.34200 -31.98900 62.46900 1.000 68.14551 102 GLY D N 1
ATOM 4757 C CA . GLY B 2 102 ? 6.26400 -30.94300 62.12300 1.000 68.34551 102 GLY D CA 1
ATOM 4758 C C . GLY B 2 102 ? 5.75200 -29.57500 62.48000 1.000 81.56551 102 GLY D C 1
ATOM 4759 O O . GLY B 2 102 ? 4.65500 -29.20200 62.06300 1.000 89.55551 102 GLY D O 1
ATOM 4763 N N . THR B 2 103 ? 6.57600 -28.78700 63.15900 1.000 72.30551 103 THR D N 1
ATOM 4764 C CA . THR B 2 103 ? 6.20800 -27.42400 63.49400 1.000 68.52551 103 THR D CA 1
ATOM 4765 C C . THR B 2 103 ? 6.69700 -26.51300 62.38200 1.000 69.47551 103 THR D C 1
ATOM 4766 O O . THR B 2 103 ? 7.49600 -26.91100 61.53600 1.000 70.72551 103 THR D O 1
ATOM 4777 N N . GLN B 2 104 ? 6.09700 -25.33500 62.29200 1.000 70.38551 104 GLN D N 1
ATOM 4778 C CA . GLN B 2 104 ? 6.52300 -24.33500 61.32000 1.000 68.02551 104 GLN D CA 1
ATOM 4779 C C . GLN B 2 104 ? 6.95700 -23.07300 62.06100 1.000 64.73551 104 GLN D C 1
ATOM 4780 O O . GLN B 2 104 ? 6.11600 -22.25300 62.44200 1.000 68.73551 104 GLN D O 1
ATOM 4794 N N . LEU B 2 105 ? 8.27000 -22.85400 62.12600 1.000 59.35551 105 LEU D N 1
ATOM 4795 C CA . LEU B 2 105 ? 8.81900 -21.65200 62.73800 1.000 55.39551 105 LEU D CA 1
ATOM 4796 C C . LEU B 2 105 ? 8.59000 -20.48000 61.80000 1.000 52.15551 105 LEU D C 1
ATOM 4797 O O . LEU B 2 105 ? 8.80500 -20.58600 60.59200 1.000 54.77551 105 LEU D O 1
ATOM 4813 N N . THR B 2 106 ? 8.14100 -19.36300 62.35900 1.000 60.00551 106 THR D N 1
ATOM 4814 C CA . THR B 2 106 ? 7.73200 -18.21600 61.56400 1.000 59.85551 106 THR D CA 1
ATOM 4815 C C . THR B 2 106 ? 8.73500 -17.07900 61.58900 1.000 60.17551 106 THR D C 1
ATOM 4816 O O . THR B 2 106 ? 8.93800 -16.42200 60.56700 1.000 65.55551 106 THR D O 1
ATOM 4827 N N . VAL B 2 107 ? 9.36300 -16.82000 62.73300 1.000 67.78551 107 VAL D N 1
ATOM 4828 C CA . VAL B 2 107 ? 10.35700 -15.75900 62.85000 1.000 72.68551 107 VAL D CA 1
ATOM 4829 C C . VAL B 2 107 ? 9.87300 -14.45800 62.22600 1.000 75.80551 107 VAL D C 1
ATOM 4830 O O . VAL B 2 107 ? 10.50100 -13.95000 61.29400 1.000 80.93551 107 VAL D O 1
ATOM 4843 N N . LEU B 2 108 ? 8.76600 -13.90900 62.72000 1.000 80.28551 108 LEU D N 1
ATOM 4844 C CA . LEU B 2 108 ? 8.22200 -12.68300 62.14600 1.000 75.06551 108 LEU D CA 1
ATOM 4845 C C . LEU B 2 108 ? 9.28900 -11.60100 62.18500 1.000 82.72551 108 LEU D C 1
ATOM 4846 O O . LEU B 2 108 ? 9.75500 -11.21900 63.26300 1.000 80.63551 108 LEU D O 1
ATOM 4862 N N . ARG B 2 109 ? 9.67600 -11.11000 61.00800 1.000 81.89551 109 ARG D N 1
ATOM 4863 C CA . ARG B 2 109 ? 10.81400 -10.20800 60.90500 1.000 82.76551 109 ARG D CA 1
ATOM 4864 C C . ARG B 2 109 ? 10.64900 -9.20200 59.78100 1.000 81.50551 109 ARG D C 1
ATOM 4865 O O . ARG B 2 109 ? 10.18100 -9.53900 58.69100 1.000 80.84551 109 ARG D O 1
ATOM 4886 N N . THR B 2 110 ? 11.00100 -7.95700 60.08300 1.000 74.01551 110 THR D N 1
ATOM 4887 C CA . THR B 2 110 ? 11.05300 -6.87700 59.11000 1.000 67.46551 110 THR D CA 1
ATOM 4888 C C . THR B 2 110 ? 9.81700 -6.76900 58.22600 1.000 63.73551 110 THR D C 1
ATOM 4889 O O . THR B 2 110 ? 8.83500 -7.49700 58.40700 1.000 60.88551 110 THR D O 1
ATOM 4900 N N . VAL B 2 111 ? 9.84100 -5.80200 57.30600 1.000 70.09551 111 VAL D N 1
ATOM 4901 C CA . VAL B 2 111 ? 8.84600 -5.68700 56.24600 1.000 69.99551 111 VAL D CA 1
ATOM 4902 C C . VAL B 2 111 ? 9.58700 -5.10200 55.04500 1.000 62.87551 111 VAL D C 1
ATOM 4903 O O . VAL B 2 111 ? 10.08500 -3.97200 55.09700 1.000 47.92551 111 VAL D O 1
ATOM 4916 N N . ALA B 2 112 ? 9.75600 -5.88400 53.99400 1.000 59.49551 112 ALA D N 1
ATOM 4917 C CA . ALA B 2 112 ? 10.42400 -5.41100 52.79000 1.000 51.66551 112 ALA D CA 1
ATOM 4918 C C . ALA B 2 112 ? 9.40600 -5.24100 51.67300 1.000 51.04551 112 ALA D C 1
ATOM 4919 O O . ALA B 2 112 ? 8.46900 -6.03300 51.54900 1.000 56.45551 112 ALA D O 1
ATOM 4926 N N . ALA B 2 113 ? 9.60400 -4.21700 50.84500 1.000 53.36551 113 ALA D N 1
ATOM 4927 C CA . ALA B 2 113 ? 8.61600 -3.97200 49.80100 1.000 59.59551 113 ALA D CA 1
ATOM 4928 C C . ALA B 2 113 ? 9.06900 -4.63400 48.51600 1.000 57.11551 113 ALA D C 1
ATOM 4929 O O . ALA B 2 113 ? 10.26600 -4.69000 48.24400 1.000 59.99551 113 ALA D O 1
ATOM 4936 N N . PRO B 2 114 ? 8.15300 -5.12100 47.69200 1.000 60.51551 114 PRO D N 1
ATOM 4937 C CA . PRO B 2 114 ? 8.58200 -5.83500 46.48700 1.000 59.42551 114 PRO D CA 1
ATOM 4938 C C . PRO B 2 114 ? 9.15500 -4.89500 45.44300 1.000 59.51551 114 PRO D C 1
ATOM 4939 O O . PRO B 2 114 ? 8.82700 -3.70800 45.39200 1.000 59.06551 114 PRO D O 1
ATOM 4950 N N . SER B 2 115 ? 10.00400 -5.45100 44.58500 1.000 61.52551 115 SER D N 1
ATOM 4951 C CA . SER B 2 115 ? 10.52600 -4.73500 43.42900 1.000 53.35551 115 SER D CA 1
ATOM 4952 C C . SER B 2 115 ? 9.75100 -5.29200 42.24800 1.000 45.06551 115 SER D C 1
ATOM 4953 O O . SER B 2 115 ? 9.96400 -6.44000 41.84200 1.000 43.18551 115 SER D O 1
ATOM 4961 N N . VAL B 2 116 ? 8.87700 -4.47400 41.68600 1.000 41.20551 116 VAL D N 1
ATOM 4962 C CA . VAL B 2 116 ? 7.85900 -4.94500 40.76000 1.000 36.29551 116 VAL D CA 1
ATOM 4963 C C . VAL B 2 116 ? 8.39400 -4.83400 39.34400 1.000 36.08551 116 VAL D C 1
ATOM 4964 O O . VAL B 2 116 ? 8.94900 -3.80000 38.95300 1.000 36.83551 116 VAL D O 1
ATOM 4977 N N . PHE B 2 117 ? 8.20000 -5.89500 38.56700 1.000 38.43551 117 PHE D N 1
ATOM 4978 C CA . PHE B 2 117 ? 8.64400 -5.95700 37.18600 1.000 36.37551 117 PHE D CA 1
ATOM 4979 C C . PHE B 2 117 ? 7.54300 -6.55900 36.32700 1.000 33.65551 117 PHE D C 1
ATOM 4980 O O . PHE B 2 117 ? 6.76700 -7.40000 36.78500 1.000 33.71551 117 PHE D O 1
ATOM 4997 N N . ILE B 2 118 ? 7.48100 -6.12200 35.07300 1.000 33.41551 118 ILE D N 1
ATOM 4998 C CA . ILE B 2 118 ? 6.49700 -6.60500 34.11400 1.000 41.50551 118 ILE D CA 1
ATOM 4999 C C . ILE B 2 118 ? 7.23200 -7.18100 32.91300 1.000 45.34551 118 ILE D C 1
ATOM 5000 O O . ILE B 2 118 ? 8.18500 -6.57100 32.41300 1.000 41.27551 118 ILE D O 1
ATOM 5016 N N . PHE B 2 119 ? 6.79700 -8.35700 32.46400 1.000 43.05551 119 PHE D N 1
ATOM 5017 C CA . PHE B 2 119 ? 7.38500 -9.04200 31.32200 1.000 46.48551 119 PHE D CA 1
ATOM 5018 C C . PHE B 2 119 ? 6.29100 -9.30600 30.29700 1.000 63.37551 119 PHE D C 1
ATOM 5019 O O . PHE B 2 119 ? 5.30300 -10.00400 30.61300 1.000 36.23551 119 PHE D O 1
ATOM 5036 N N . PRO B 2 120 ? 6.41800 -8.76400 29.08400 1.000 42.80551 120 PRO D N 1
ATOM 5037 C CA . PRO B 2 120 ? 5.41800 -9.00600 28.04000 1.000 48.66551 120 PRO D CA 1
ATOM 5038 C C . PRO B 2 120 ? 5.62000 -10.36500 27.39600 1.000 46.44551 120 PRO D C 1
ATOM 5039 O O . PRO B 2 120 ? 6.68800 -10.97900 27.53600 1.000 45.87551 120 PRO D O 1
ATOM 5050 N N . PRO B 2 121 ? 4.62400 -10.85900 26.66700 1.000 39.03551 121 PRO D N 1
ATOM 5051 C CA . PRO B 2 121 ? 4.77500 -12.15200 25.98900 1.000 42.37551 121 PRO D CA 1
ATOM 5052 C C . PRO B 2 121 ? 5.83500 -12.12400 24.89500 1.000 48.33551 121 PRO D C 1
ATOM 5053 O O . PRO B 2 121 ? 6.03700 -11.11700 24.21000 1.000 46.66551 121 PRO D O 1
ATOM 5064 N N . SER B 2 122 ? 6.53000 -13.25400 24.75700 1.000 44.69551 122 SER D N 1
ATOM 5065 C CA . SER B 2 122 ? 7.44000 -13.46900 23.64000 1.000 41.78551 122 SER D CA 1
ATOM 5066 C C . SER B 2 122 ? 6.64200 -13.83300 22.39500 1.000 41.01551 122 SER D C 1
ATOM 5067 O O . SER B 2 122 ? 5.63600 -14.54200 22.47200 1.000 42.04551 122 SER D O 1
ATOM 5075 N N . ASP B 2 123 ? 7.08100 -13.32100 21.24400 1.000 44.64551 123 ASP D N 1
ATOM 5076 C CA . ASP B 2 123 ? 6.43200 -13.68500 19.98800 1.000 47.25551 123 ASP D CA 1
ATOM 5077 C C . ASP B 2 123 ? 6.51400 -15.18700 19.72100 1.000 44.08551 123 ASP D C 1
ATOM 5078 O O . ASP B 2 123 ? 5.65400 -15.73900 19.02600 1.000 49.21551 123 ASP D O 1
ATOM 5087 N N . SER B 2 124 ? 7.52300 -15.86800 20.27800 1.000 41.97551 124 SER D N 1
ATOM 5088 C CA . SER B 2 124 ? 7.58200 -17.32600 20.17800 1.000 39.06551 124 SER D CA 1
ATOM 5089 C C . SER B 2 124 ? 6.32800 -17.95700 20.75800 1.000 50.14551 124 SER D C 1
ATOM 5090 O O . SER B 2 124 ? 5.74900 -18.87900 20.16700 1.000 53.06551 124 SER D O 1
ATOM 5098 N N . GLN B 2 125 ? 5.86100 -17.43400 21.88900 1.000 49.00551 125 GLN D N 1
ATOM 5099 C CA . GLN B 2 125 ? 4.61400 -17.92100 22.45600 1.000 50.41551 125 GLN D CA 1
ATOM 5100 C C . GLN B 2 125 ? 3.45000 -17.57800 21.54300 1.000 49.73551 125 GLN D C 1
ATOM 5101 O O . GLN B 2 125 ? 2.45600 -18.30900 21.50400 1.000 53.92551 125 GLN D O 1
ATOM 5115 N N . LEU B 2 126 ? 3.52600 -16.43000 20.86600 1.000 45.91551 126 LEU D N 1
ATOM 5116 C CA . LEU B 2 126 ? 2.44000 -16.01100 19.98900 1.000 74.09551 126 LEU D CA 1
ATOM 5117 C C . LEU B 2 126 ? 2.35800 -16.86500 18.72600 1.000 109.73551 126 LEU D C 1
ATOM 5118 O O . LEU B 2 126 ? 1.27000 -17.01000 18.15800 1.000 79.27551 126 LEU D O 1
ATOM 5134 N N . LYS B 2 127 ? 3.45300 -17.53000 18.32500 1.000 54.60551 127 LYS D N 1
ATOM 5135 C CA . LYS B 2 127 ? 3.35300 -18.42800 17.17600 1.000 62.21551 127 LYS D CA 1
ATOM 5136 C C . LYS B 2 127 ? 2.55300 -19.63600 17.60100 1.000 59.60551 127 LYS D C 1
ATOM 5137 O O . LYS B 2 127 ? 1.76800 -20.18900 16.82100 1.000 61.26551 127 LYS D O 1
ATOM 5156 N N . SER B 2 128 ? 2.67800 -19.99600 18.87600 1.000 55.14551 128 SER D N 1
ATOM 5157 C CA . SER B 2 128 ? 1.69300 -20.84700 19.51300 1.000 53.40551 128 SER D CA 1
ATOM 5158 C C . SER B 2 128 ? 0.48500 -19.96800 19.81800 1.000 50.72551 128 SER D C 1
ATOM 5159 O O . SER B 2 128 ? 0.59800 -18.74800 19.94000 1.000 49.10551 128 SER D O 1
ATOM 5167 N N . GLY B 2 129 ? -0.67700 -20.59000 19.93500 1.000 76.51551 129 GLY D N 1
ATOM 5168 C CA . GLY B 2 129 ? -1.90600 -19.83500 20.08800 1.000 68.25551 129 GLY D CA 1
ATOM 5169 C C . GLY B 2 129 ? -2.22000 -19.32000 21.47800 1.000 62.92551 129 GLY D C 1
ATOM 5170 O O . GLY B 2 129 ? -3.38500 -19.35700 21.89400 1.000 66.79551 129 GLY D O 1
ATOM 5174 N N . THR B 2 130 ? -1.20200 -18.93100 22.24300 1.000 64.14551 130 THR D N 1
ATOM 5175 C CA . THR B 2 130 ? -1.42500 -18.46400 23.60100 1.000 70.29551 130 THR D CA 1
ATOM 5176 C C . THR B 2 130 ? -0.46900 -17.32900 23.95900 1.000 74.36551 130 THR D C 1
ATOM 5177 O O . THR B 2 130 ? 0.46300 -17.00300 23.21700 1.000 70.43551 130 THR D O 1
ATOM 5188 N N . ALA B 2 131 ? -0.74300 -16.70200 25.10500 1.000 86.15551 131 ALA D N 1
ATOM 5189 C CA . ALA B 2 131 ? 0.08500 -15.62800 25.63500 1.000 84.88551 131 ALA D CA 1
ATOM 5190 C C . ALA B 2 131 ? 0.11100 -15.70000 27.15700 1.000 85.03551 131 ALA D C 1
ATOM 5191 O O . ALA B 2 131 ? -0.88100 -16.07900 27.78500 1.000 86.34551 131 ALA D O 1
ATOM 5198 N N . SER B 2 132 ? 1.25600 -15.34300 27.74100 1.000 59.53551 132 SER D N 1
ATOM 5199 C CA . SER B 2 132 ? 1.43500 -15.31000 29.19000 1.000 48.36551 132 SER D CA 1
ATOM 5200 C C . SER B 2 132 ? 2.15200 -14.02500 29.56900 1.000 41.64551 132 SER D C 1
ATOM 5201 O O . SER B 2 132 ? 3.26700 -13.77300 29.09900 1.000 43.98551 132 SER D O 1
ATOM 5209 N N . VAL B 2 133 ? 1.50900 -13.21900 30.41000 1.000 46.83551 133 VAL D N 1
ATOM 5210 C CA . VAL B 2 133 ? 2.06000 -11.95200 30.88500 1.000 42.33551 133 VAL D CA 1
ATOM 5211 C C . VAL B 2 133 ? 2.52300 -12.14500 32.31600 1.000 32.82551 133 VAL D C 1
ATOM 5212 O O . VAL B 2 133 ? 1.79000 -12.72700 33.12600 1.000 35.40551 133 VAL D O 1
ATOM 5225 N N . VAL B 2 134 ? 3.73400 -11.68400 32.63800 1.000 33.22551 134 VAL D N 1
ATOM 5226 C CA . VAL B 2 134 ? 4.34800 -11.99500 33.92500 1.000 32.98551 134 VAL D CA 1
ATOM 5227 C C . VAL B 2 134 ? 4.49000 -10.71700 34.73500 1.000 42.08551 134 VAL D C 1
ATOM 5228 O O . VAL B 2 134 ? 4.99400 -9.71100 34.22900 1.000 33.11551 134 VAL D O 1
ATOM 5241 N N . CYS B 2 135 ? 4.02100 -10.75100 35.98200 1.000 37.20551 135 CYS D N 1
ATOM 5242 C CA . CYS B 2 135 ? 4.26400 -9.69400 36.96000 1.000 33.74551 135 CYS D CA 1
ATOM 5243 C C . CYS B 2 135 ? 5.07400 -10.30800 38.09500 1.000 33.87551 135 CYS D C 1
ATOM 5244 O O . CYS B 2 135 ? 4.63900 -11.29000 38.71000 1.000 33.96551 135 CYS D O 1
ATOM 5251 N N . LEU B 2 136 ? 6.24100 -9.72900 38.37600 1.000 33.91551 136 LEU D N 1
ATOM 5252 C CA . LEU B 2 136 ? 7.19000 -10.27100 39.33800 1.000 34.04551 136 LEU D CA 1
ATOM 5253 C C . LEU B 2 136 ? 7.32600 -9.32200 40.51800 1.000 34.39551 136 LEU D C 1
ATOM 5254 O O . LEU B 2 136 ? 7.53600 -8.11800 40.33500 1.000 37.20551 136 LEU D O 1
ATOM 5270 N N . LEU B 2 137 ? 7.21900 -9.87400 41.71900 1.000 35.39551 137 LEU D N 1
ATOM 5271 C CA . LEU B 2 137 ? 7.51800 -9.17600 42.95800 1.000 39.84551 137 LEU D CA 1
ATOM 5272 C C . LEU B 2 137 ? 8.74000 -9.81300 43.60900 1.000 35.79551 137 LEU D C 1
ATOM 5273 O O . LEU B 2 137 ? 8.86000 -11.04300 43.64900 1.000 35.74551 137 LEU D O 1
ATOM 5289 N N . ASN B 2 138 ? 9.64600 -8.98100 44.12400 1.000 49.57551 138 ASN D N 1
ATOM 5290 C CA . ASN B 2 138 ? 10.95700 -9.44000 44.56900 1.000 50.69551 138 ASN D CA 1
ATOM 5291 C C . ASN B 2 138 ? 11.22500 -8.93000 45.97900 1.000 47.53551 138 ASN D C 1
ATOM 5292 O O . ASN B 2 138 ? 11.15300 -7.72400 46.22900 1.000 44.03551 138 ASN D O 1
ATOM 5303 N N . ASN B 2 139 ? 11.55300 -9.85500 46.88800 1.000 48.69551 139 ASN D N 1
ATOM 5304 C CA . ASN B 2 139 ? 12.11000 -9.54900 48.20900 1.000 51.21551 139 ASN D CA 1
ATOM 5305 C C . ASN B 2 139 ? 11.16100 -8.70500 49.07100 1.000 45.12551 139 ASN D C 1
ATOM 5306 O O . ASN B 2 139 ? 11.36200 -7.51300 49.28000 1.000 43.62551 139 ASN D O 1
ATOM 5317 N N . PHE B 2 140 ? 10.07000 -9.34500 49.49600 1.000 40.58551 140 PHE D N 1
ATOM 5318 C CA . PHE B 2 140 ? 9.16500 -8.80800 50.51100 1.000 54.87551 140 PHE D CA 1
ATOM 5319 C C . PHE B 2 140 ? 8.89000 -9.83900 51.59800 1.000 56.64551 140 PHE D C 1
ATOM 5320 O O . PHE B 2 140 ? 8.69700 -11.02000 51.29400 1.000 57.10551 140 PHE D O 1
ATOM 5337 N N . TYR B 2 141 ? 8.84200 -9.39800 52.87100 1.000 46.42551 141 TYR D N 1
ATOM 5338 C CA . TYR B 2 141 ? 8.62500 -10.41400 53.89600 1.000 55.89551 141 TYR D CA 1
ATOM 5339 C C . TYR B 2 141 ? 7.17300 -10.86400 54.04200 1.000 56.18551 141 TYR D C 1
ATOM 5340 O O . TYR B 2 141 ? 6.89900 -12.06200 53.91400 1.000 60.75551 141 TYR D O 1
ATOM 5358 N N . PRO B 2 142 ? 6.21300 -9.98000 54.38800 1.000 55.87551 142 PRO D N 1
ATOM 5359 C CA . PRO B 2 142 ? 4.83400 -10.47600 54.50100 1.000 53.28551 142 PRO D CA 1
ATOM 5360 C C . PRO B 2 142 ? 4.41300 -11.11000 53.19400 1.000 51.56551 142 PRO D C 1
ATOM 5361 O O . PRO B 2 142 ? 4.31600 -10.42500 52.17100 1.000 52.39551 142 PRO D O 1
ATOM 5372 N N . ARG B 2 143 ? 4.14100 -12.41400 53.21800 1.000 51.06551 143 ARG D N 1
ATOM 5373 C CA . ARG B 2 143 ? 3.77700 -13.10100 51.98700 1.000 52.80551 143 ARG D CA 1
ATOM 5374 C C . ARG B 2 143 ? 2.52500 -12.49600 51.37200 1.000 51.25551 143 ARG D C 1
ATOM 5375 O O . ARG B 2 143 ? 2.31900 -12.61900 50.15800 1.000 45.06551 143 ARG D O 1
ATOM 5396 N N . GLU B 2 144 ? 1.68500 -11.86800 52.19200 1.000 49.93551 144 GLU D N 1
ATOM 5397 C CA . GLU B 2 144 ? 0.42900 -11.29200 51.73300 1.000 46.37551 144 GLU D CA 1
ATOM 5398 C C . GLU B 2 144 ? 0.69600 -10.15100 50.74900 1.000 46.46551 144 GLU D C 1
ATOM 5399 O O . GLU B 2 144 ? 1.39100 -9.18000 51.08000 1.000 48.55551 144 GLU D O 1
ATOM 5411 N N . ALA B 2 145 ? 0.18500 -10.29400 49.52300 1.000 48.79551 145 ALA D N 1
ATOM 5412 C CA . ALA B 2 145 ? 0.31800 -9.25800 48.50300 1.000 47.27551 145 ALA D CA 1
ATOM 5413 C C . ALA B 2 145 ? -0.73800 -9.44600 47.41500 1.000 51.13551 145 ALA D C 1
ATOM 5414 O O . ALA B 2 145 ? -1.21100 -10.56000 47.17900 1.000 48.93551 145 ALA D O 1
ATOM 5421 N N . LYS B 2 146 ? -1.18300 -8.32800 46.84300 1.000 56.74551 146 LYS D N 1
ATOM 5422 C CA . LYS B 2 146 ? -2.16600 -8.30300 45.76300 1.000 57.31551 146 LYS D CA 1
ATOM 5423 C C . LYS B 2 146 ? -1.49000 -7.97100 44.42800 1.000 57.07551 146 LYS D C 1
ATOM 5424 O O . LYS B 2 146 ? -0.43800 -7.33000 44.40400 1.000 57.17551 146 LYS D O 1
ATOM 5443 N N . VAL B 2 147 ? -2.12500 -8.33600 43.30300 1.000 56.41551 147 VAL D N 1
ATOM 5444 C CA . VAL B 2 147 ? -1.49200 -8.08500 42.00300 1.000 57.14551 147 VAL D CA 1
ATOM 5445 C C . VAL B 2 147 ? -2.38900 -7.37800 40.98900 1.000 59.35551 147 VAL D C 1
ATOM 5446 O O . VAL B 2 147 ? -1.89300 -6.66700 40.10700 1.000 56.24551 147 VAL D O 1
ATOM 5459 N N . GLN B 2 148 ? -3.69600 -7.59700 41.06300 1.000 49.57551 148 GLN D N 1
ATOM 5460 C CA . GLN B 2 148 ? -4.68000 -6.82700 40.29800 1.000 49.71551 148 GLN D CA 1
ATOM 5461 C C . GLN B 2 148 ? -4.30400 -6.60300 38.82500 1.000 47.82551 148 GLN D C 1
ATOM 5462 O O . GLN B 2 148 ? -3.95300 -5.49400 38.41300 1.000 43.39551 148 GLN D O 1
ATOM 5476 N N . TRP B 2 149 ? -4.38600 -7.66900 38.02900 1.000 62.93551 149 TRP D N 1
ATOM 5477 C CA . TRP B 2 149 ? -4.14200 -7.53400 36.59400 1.000 55.28551 149 TRP D CA 1
ATOM 5478 C C . TRP B 2 149 ? -5.17200 -6.61400 35.93600 1.000 56.95551 149 TRP D C 1
ATOM 5479 O O . TRP B 2 149 ? -6.36500 -6.66600 36.24500 1.000 59.33551 149 TRP D O 1
ATOM 5500 N N . LYS B 2 150 ? -4.68800 -5.75500 35.02700 1.000 52.64551 150 LYS D N 1
ATOM 5501 C CA . LYS B 2 150 ? -5.51500 -4.84400 34.24100 1.000 53.99551 150 LYS D CA 1
ATOM 5502 C C . LYS B 2 150 ? -5.13500 -4.93100 32.76700 1.000 56.73551 150 LYS D C 1
ATOM 5503 O O . LYS B 2 150 ? -3.96400 -5.13100 32.43000 1.000 56.24551 150 LYS D O 1
ATOM 5522 N N . VAL B 2 151 ? -6.14100 -4.88300 31.88600 1.000 65.24551 151 VAL D N 1
ATOM 5523 C CA . VAL B 2 151 ? -5.85000 -4.88000 30.45100 1.000 67.28551 151 VAL D CA 1
ATOM 5524 C C . VAL B 2 151 ? -6.40000 -3.66500 29.69800 1.000 73.16551 151 VAL D C 1
ATOM 5525 O O . VAL B 2 151 ? -5.66800 -3.00400 28.95300 1.000 70.63551 151 VAL D O 1
ATOM 5538 N N . ASP B 2 152 ? -7.69200 -3.38700 29.83900 1.000 67.87551 152 ASP D N 1
ATOM 5539 C CA . ASP B 2 152 ? -8.25600 -2.16800 29.28100 1.000 66.08551 152 ASP D CA 1
ATOM 5540 C C . ASP B 2 152 ? -8.82300 -1.33900 30.42700 1.000 66.58551 152 ASP D C 1
ATOM 5541 O O . ASP B 2 152 ? -9.95800 -0.85500 30.35800 1.000 67.67551 152 ASP D O 1
ATOM 5550 N N . ASN B 2 153 ? -8.00400 -1.08900 31.44500 1.000 64.81551 153 ASN D N 1
ATOM 5551 C CA . ASN B 2 153 ? -8.50100 -0.56600 32.70600 1.000 67.82551 153 ASN D CA 1
ATOM 5552 C C . ASN B 2 153 ? -9.68100 -1.41400 33.16500 1.000 65.32551 153 ASN D C 1
ATOM 5553 O O . ASN B 2 153 ? -10.67500 -0.91700 33.69100 1.000 66.72551 153 ASN D O 1
ATOM 5564 N N . ALA B 2 154 ? -9.54600 -2.72700 32.98200 1.000 68.14551 154 ALA D N 1
ATOM 5565 C CA . ALA B 2 154 ? -10.60500 -3.68900 33.27300 1.000 69.29551 154 ALA D CA 1
ATOM 5566 C C . ALA B 2 154 ? -9.99600 -4.86000 34.03200 1.000 66.87551 154 ALA D C 1
ATOM 5567 O O . ALA B 2 154 ? -9.34400 -5.72300 33.43800 1.000 69.37551 154 ALA D O 1
ATOM 5574 N N . LEU B 2 155 ? -10.23300 -4.88700 35.34100 1.000 59.64551 155 LEU D N 1
ATOM 5575 C CA . LEU B 2 155 ? -9.75100 -5.97500 36.17100 1.000 62.16551 155 LEU D CA 1
ATOM 5576 C C . LEU B 2 155 ? -10.30200 -7.29500 35.64700 1.000 66.95551 155 LEU D C 1
ATOM 5577 O O . LEU B 2 155 ? -11.32800 -7.34300 34.96500 1.000 64.80551 155 LEU D O 1
ATOM 5593 N N . GLN B 2 156 ? -9.60900 -8.37700 35.97700 1.000 71.66551 156 GLN D N 1
ATOM 5594 C CA . GLN B 2 156 ? -10.00400 -9.69700 35.51100 1.000 81.20551 156 GLN D CA 1
ATOM 5595 C C . GLN B 2 156 ? -9.94300 -10.68300 36.66700 1.000 86.46551 156 GLN D C 1
ATOM 5596 O O . GLN B 2 156 ? -9.28400 -10.44400 37.68200 1.000 91.11551 156 GLN D O 1
ATOM 5610 N N . SER B 2 157 ? -10.62300 -11.81600 36.48900 1.000 114.45551 157 SER D N 1
ATOM 5611 C CA . SER B 2 157 ? -10.76800 -12.80200 37.55000 1.000 122.94551 157 SER D CA 1
ATOM 5612 C C . SER B 2 157 ? -10.63600 -14.21000 36.99200 1.000 113.58551 157 SER D C 1
ATOM 5613 O O . SER B 2 157 ? -11.16400 -14.51700 35.92000 1.000 123.81551 157 SER D O 1
ATOM 5621 N N . GLY B 2 158 ? -9.91900 -15.05800 37.72900 1.000 109.33551 158 GLY D N 1
ATOM 5622 C CA . GLY B 2 158 ? -9.79000 -16.45000 37.35900 1.000 111.13551 158 GLY D CA 1
ATOM 5623 C C . GLY B 2 158 ? -8.94600 -16.69300 36.13400 1.000 94.83551 158 GLY D C 1
ATOM 5624 O O . GLY B 2 158 ? -8.98000 -17.79200 35.57800 1.000 89.56551 158 GLY D O 1
ATOM 5628 N N . ASN B 2 159 ? -8.17900 -15.70100 35.69700 1.000 69.75551 159 ASN D N 1
ATOM 5629 C CA . ASN B 2 159 ? -7.37300 -15.80900 34.49200 1.000 66.51551 159 ASN D CA 1
ATOM 5630 C C . ASN B 2 159 ? -5.88000 -15.95000 34.76400 1.000 59.30551 159 ASN D C 1
ATOM 5631 O O . ASN B 2 159 ? -5.09300 -15.96200 33.80800 1.000 56.92551 159 ASN D O 1
ATOM 5642 N N . SER B 2 160 ? -5.45900 -16.02200 36.02700 1.000 57.20551 160 SER D N 1
ATOM 5643 C CA . SER B 2 160 ? -4.04200 -16.00900 36.36900 1.000 51.65551 160 SER D CA 1
ATOM 5644 C C . SER B 2 160 ? -3.75200 -17.02300 37.46700 1.000 46.53551 160 SER D C 1
ATOM 5645 O O . SER B 2 160 ? -4.65700 -17.62700 38.05000 1.000 44.25551 160 SER D O 1
ATOM 5653 N N . GLN B 2 161 ? -2.45900 -17.22200 37.71900 1.000 39.46551 161 GLN D N 1
ATOM 5654 C CA . GLN B 2 161 ? -1.97800 -18.08800 38.78600 1.000 35.28551 161 GLN D CA 1
ATOM 5655 C C . GLN B 2 161 ? -0.78400 -17.41600 39.45100 1.000 34.40551 161 GLN D C 1
ATOM 5656 O O . GLN B 2 161 ? -0.14400 -16.53400 38.87300 1.000 37.68551 161 GLN D O 1
ATOM 5670 N N . GLU B 2 162 ? -0.49300 -17.83100 40.68300 1.000 34.60551 162 GLU D N 1
ATOM 5671 C CA . GLU B 2 162 ? 0.56500 -17.22200 41.47700 1.000 34.66551 162 GLU D CA 1
ATOM 5672 C C . GLU B 2 162 ? 1.44200 -18.29900 42.09600 1.000 34.66551 162 GLU D C 1
ATOM 5673 O O . GLU B 2 162 ? 0.99000 -19.41500 42.36700 1.000 34.73551 162 GLU D O 1
ATOM 5685 N N . SER B 2 163 ? 2.70500 -17.94300 42.32500 1.000 34.59551 163 SER D N 1
ATOM 5686 C CA . SER B 2 163 ? 3.66500 -18.82900 42.96600 1.000 34.62551 163 SER D CA 1
ATOM 5687 C C . SER B 2 163 ? 4.69000 -18.00000 43.72300 1.000 34.74551 163 SER D C 1
ATOM 5688 O O . SER B 2 163 ? 5.18100 -16.99300 43.20800 1.000 34.61551 163 SER D O 1
ATOM 5696 N N . VAL B 2 164 ? 5.01400 -18.43900 44.93700 1.000 37.89551 164 VAL D N 1
ATOM 5697 C CA . VAL B 2 164 ? 5.90600 -17.71800 45.83600 1.000 38.67551 164 VAL D CA 1
ATOM 5698 C C . VAL B 2 164 ? 7.16900 -18.54500 46.01600 1.000 38.56551 164 VAL D C 1
ATOM 5699 O O . VAL B 2 164 ? 7.10400 -19.77300 46.13800 1.000 44.94551 164 VAL D O 1
ATOM 5712 N N . THR B 2 165 ? 8.31300 -17.86500 46.03700 1.000 46.34551 165 THR D N 1
ATOM 5713 C CA . THR B 2 165 ? 9.59600 -18.47900 46.34900 1.000 49.33551 165 THR D CA 1
ATOM 5714 C C . THR B 2 165 ? 9.83900 -18.32800 47.84200 1.000 54.14551 165 THR D C 1
ATOM 5715 O O . THR B 2 165 ? 9.49700 -17.30300 48.43500 1.000 58.24551 165 THR D O 1
ATOM 5726 N N . GLU B 2 166 ? 10.45200 -19.34000 48.45000 1.000 52.95551 166 GLU D N 1
ATOM 5727 C CA . GLU B 2 166 ? 10.40700 -19.47300 49.90000 1.000 59.61551 166 GLU D CA 1
ATOM 5728 C C . GLU B 2 166 ? 11.66900 -19.00300 50.61300 1.000 64.19551 166 GLU D C 1
ATOM 5729 O O . GLU B 2 166 ? 11.60600 -18.08600 51.43900 1.000 63.15551 166 GLU D O 1
ATOM 5741 N N . GLN B 2 167 ? 12.81800 -19.60900 50.31800 1.000 64.21551 167 GLN D N 1
ATOM 5742 C CA . GLN B 2 167 ? 14.03800 -19.31800 51.07700 1.000 66.82551 167 GLN D CA 1
ATOM 5743 C C . GLN B 2 167 ? 15.25300 -19.28300 50.15200 1.000 69.87551 167 GLN D C 1
ATOM 5744 O O . GLN B 2 167 ? 15.86500 -20.31600 49.86500 1.000 70.57551 167 GLN D O 1
ATOM 5758 N N . ASP B 2 168 ? 15.58500 -18.08200 49.68100 1.000 71.59551 168 ASP D N 1
ATOM 5759 C CA . ASP B 2 168 ? 16.82800 -17.88800 48.94500 1.000 70.36551 168 ASP D CA 1
ATOM 5760 C C . ASP B 2 168 ? 17.99500 -17.86200 49.91500 1.000 76.17551 168 ASP D C 1
ATOM 5761 O O . ASP B 2 168 ? 19.12800 -18.18800 49.54200 1.000 77.31551 168 ASP D O 1
ATOM 5770 N N . SER B 2 169 ? 17.71200 -17.49700 51.16400 1.000 73.25551 169 SER D N 1
ATOM 5771 C CA . SER B 2 169 ? 18.65500 -17.45400 52.27500 1.000 75.08551 169 SER D CA 1
ATOM 5772 C C . SER B 2 169 ? 19.69500 -16.34100 52.19100 1.000 75.98551 169 SER D C 1
ATOM 5773 O O . SER B 2 169 ? 20.46200 -16.12600 53.14100 1.000 79.09551 169 SER D O 1
ATOM 5781 N N . LYS B 2 170 ? 19.72400 -15.60800 51.08000 1.000 71.44551 170 LYS D N 1
ATOM 5782 C CA . LYS B 2 170 ? 20.52000 -14.38800 51.04800 1.000 70.48551 170 LYS D CA 1
ATOM 5783 C C . LYS B 2 170 ? 19.91600 -13.35200 51.98600 1.000 70.79551 170 LYS D C 1
ATOM 5784 O O . LYS B 2 170 ? 20.61600 -12.76100 52.81600 1.000 67.28551 170 LYS D O 1
ATOM 5803 N N . ASP B 2 171 ? 18.61200 -13.11600 51.85600 1.000 67.44551 171 ASP D N 1
ATOM 5804 C CA . ASP B 2 171 ? 17.84700 -12.29500 52.77600 1.000 58.43551 171 ASP D CA 1
ATOM 5805 C C . ASP B 2 171 ? 16.65000 -13.04700 53.32700 1.000 55.70551 171 ASP D C 1
ATOM 5806 O O . ASP B 2 171 ? 16.04100 -12.58500 54.29600 1.000 53.84551 171 ASP D O 1
ATOM 5815 N N . SER B 2 172 ? 16.30700 -14.19700 52.74700 1.000 59.88551 172 SER D N 1
ATOM 5816 C CA . SER B 2 172 ? 15.19600 -15.02500 53.20300 1.000 62.11551 172 SER D CA 1
ATOM 5817 C C . SER B 2 172 ? 13.85100 -14.35700 52.94800 1.000 61.07551 172 SER D C 1
ATOM 5818 O O . SER B 2 172 ? 12.87900 -14.60800 53.66500 1.000 58.27551 172 SER D O 1
ATOM 5826 N N . THR B 2 173 ? 13.77300 -13.55800 51.88700 1.000 63.01551 173 THR D N 1
ATOM 5827 C CA . THR B 2 173 ? 12.55900 -12.84100 51.53500 1.000 57.45551 173 THR D CA 1
ATOM 5828 C C . THR B 2 173 ? 11.74400 -13.65700 50.54400 1.000 56.39551 173 THR D C 1
ATOM 5829 O O . THR B 2 173 ? 12.24800 -14.57000 49.89300 1.000 63.51551 173 THR D O 1
ATOM 5840 N N . TYR B 2 174 ? 10.46000 -13.35200 50.47400 1.000 61.32551 174 TYR D N 1
ATOM 5841 C CA . TYR B 2 174 ? 9.58400 -14.00000 49.51600 1.000 55.94551 174 TYR D CA 1
ATOM 5842 C C . TYR B 2 174 ? 9.63000 -13.26700 48.17900 1.000 49.78551 174 TYR D C 1
ATOM 5843 O O . TYR B 2 174 ? 9.88200 -12.06200 48.11400 1.000 54.01551 174 TYR D O 1
ATOM 5861 N N . SER B 2 175 ? 9.33000 -14.00300 47.11300 1.000 45.79551 175 SER D N 1
ATOM 5862 C CA . SER B 2 175 ? 9.17400 -13.44800 45.77700 1.000 45.67551 175 SER D CA 1
ATOM 5863 C C . SER B 2 175 ? 7.98100 -14.13400 45.13200 1.000 35.09551 175 SER D C 1
ATOM 5864 O O . SER B 2 175 ? 7.70900 -15.30500 45.40400 1.000 35.07551 175 SER D O 1
ATOM 5872 N N . LEU B 2 176 ? 7.29500 -13.41700 44.24700 1.000 46.01551 176 LEU D N 1
ATOM 5873 C CA . LEU B 2 176 ? 6.04800 -13.89600 43.67900 1.000 43.16551 176 LEU D CA 1
ATOM 5874 C C . LEU B 2 176 ? 6.01200 -13.66800 42.17900 1.000 34.54551 176 LEU D C 1
ATOM 5875 O O . LEU B 2 176 ? 6.54100 -12.68100 41.66400 1.000 34.76551 176 LEU D O 1
ATOM 5891 N N . SER B 2 177 ? 5.36800 -14.60000 41.48800 1.000 34.38551 177 SER D N 1
ATOM 5892 C CA . SER B 2 177 ? 5.12600 -14.49900 40.05600 1.000 34.09551 177 SER D CA 1
ATOM 5893 C C . SER B 2 177 ? 3.64400 -14.68600 39.77900 1.000 34.14551 177 SER D C 1
ATOM 5894 O O . SER B 2 177 ? 3.08600 -15.74600 40.07800 1.000 34.18551 177 SER D O 1
ATOM 5902 N N . SER B 2 178 ? 3.01400 -13.67600 39.18600 1.000 34.11551 178 SER D N 1
ATOM 5903 C CA . SER B 2 178 ? 1.63500 -13.77900 38.72900 1.000 34.12551 178 SER D CA 1
ATOM 5904 C C . SER B 2 178 ? 1.65000 -13.84100 37.21000 1.000 40.19551 178 SER D C 1
ATOM 5905 O O . SER B 2 178 ? 2.22200 -12.96300 36.55700 1.000 33.66551 178 SER D O 1
ATOM 5913 N N . THR B 2 179 ? 1.01500 -14.86600 36.65200 1.000 36.99551 179 THR D N 1
ATOM 5914 C CA . THR B 2 179 ? 1.01500 -15.09100 35.21400 1.000 36.64551 179 THR D CA 1
ATOM 5915 C C . THR B 2 179 ? -0.41700 -15.04300 34.70900 1.000 43.68551 179 THR D C 1
ATOM 5916 O O . THR B 2 179 ? -1.25600 -15.84600 35.13000 1.000 44.32551 179 THR D O 1
ATOM 5927 N N . LEU B 2 180 ? -0.67900 -14.12500 33.78900 1.000 42.02551 180 LEU D N 1
ATOM 5928 C CA . LEU B 2 180 ? -1.97200 -14.02800 33.12700 1.000 47.96551 180 LEU D CA 1
ATOM 5929 C C . LEU B 2 180 ? -1.90600 -14.80400 31.81800 1.000 58.08551 180 LEU D C 1
ATOM 5930 O O . LEU B 2 180 ? -1.12600 -14.45400 30.92300 1.000 55.54551 180 LEU D O 1
ATOM 5946 N N . THR B 2 181 ? -2.71400 -15.85700 31.71600 1.000 66.47551 181 THR D N 1
ATOM 5947 C CA . THR B 2 181 ? -2.80500 -16.67600 30.51800 1.000 64.46551 181 THR D CA 1
ATOM 5948 C C . THR B 2 181 ? -3.97100 -16.18900 29.66800 1.000 68.23551 181 THR D C 1
ATOM 5949 O O . THR B 2 181 ? -5.06500 -15.92900 30.17800 1.000 67.22551 181 THR D O 1
ATOM 5960 N N . LEU B 2 182 ? -3.73400 -16.07900 28.36500 1.000 69.49551 182 LEU D N 1
ATOM 5961 C CA . LEU B 2 182 ? -4.68200 -15.42000 27.48200 1.000 61.98551 182 LEU D CA 1
ATOM 5962 C C . LEU B 2 182 ? -4.54500 -15.98300 26.07800 1.000 57.10551 182 LEU D C 1
ATOM 5963 O O . LEU B 2 182 ? -3.55300 -16.63400 25.74100 1.000 50.58551 182 LEU D O 1
ATOM 5979 N N . SER B 2 183 ? -5.54300 -15.69800 25.25000 1.000 64.24551 183 SER D N 1
ATOM 5980 C CA . SER B 2 183 ? -5.48600 -16.11700 23.85900 1.000 60.25551 183 SER D CA 1
ATOM 5981 C C . SER B 2 183 ? -4.67500 -15.10000 23.07400 1.000 60.69551 183 SER D C 1
ATOM 5982 O O . SER B 2 183 ? -4.54200 -13.94100 23.48000 1.000 63.99551 183 SER D O 1
ATOM 5990 N N . LYS B 2 184 ? -4.10900 -15.54500 21.95100 1.000 48.19551 184 LYS D N 1
ATOM 5991 C CA . LYS B 2 184 ? -3.40400 -14.61200 21.08400 1.000 55.87551 184 LYS D CA 1
ATOM 5992 C C . LYS B 2 184 ? -4.36600 -13.57000 20.53800 1.000 55.78551 184 LYS D C 1
ATOM 5993 O O . LYS B 2 184 ? -4.01500 -12.39300 20.40300 1.000 47.80551 184 LYS D O 1
ATOM 6012 N N . ALA B 2 185 ? -5.58800 -13.99200 20.21600 1.000 60.16551 185 ALA D N 1
ATOM 6013 C CA . ALA B 2 185 ? -6.59900 -13.05300 19.74700 1.000 58.61551 185 ALA D CA 1
ATOM 6014 C C . ALA B 2 185 ? -6.94300 -12.03400 20.82800 1.000 57.97551 185 ALA D C 1
ATOM 6015 O O . ALA B 2 185 ? -6.95100 -10.82300 20.58000 1.000 59.72551 185 ALA D O 1
ATOM 6022 N N . ASP B 2 186 ? -7.26700 -12.51000 22.03400 1.000 53.69551 186 ASP D N 1
ATOM 6023 C CA . ASP B 2 186 ? -7.55800 -11.59500 23.13300 1.000 56.10551 186 ASP D CA 1
ATOM 6024 C C . ASP B 2 186 ? -6.35900 -10.71500 23.46700 1.000 54.38551 186 ASP D C 1
ATOM 6025 O O . ASP B 2 186 ? -6.53300 -9.57800 23.91900 1.000 53.38551 186 ASP D O 1
ATOM 6034 N N . TYR B 2 187 ? -5.13900 -11.21200 23.24900 1.000 59.11551 187 TYR D N 1
ATOM 6035 C CA . TYR B 2 187 ? -3.96500 -10.38700 23.51700 1.000 62.28551 187 TYR D CA 1
ATOM 6036 C C . TYR B 2 187 ? -3.80400 -9.28700 22.47300 1.000 59.11551 187 TYR D C 1
ATOM 6037 O O . TYR B 2 187 ? -3.49900 -8.14000 22.82000 1.000 65.76551 187 TYR D O 1
ATOM 6055 N N . GLU B 2 188 ? -3.97200 -9.62000 21.18700 1.000 50.78551 188 GLU D N 1
ATOM 6056 C CA . GLU B 2 188 ? -3.86400 -8.62500 20.12400 1.000 62.89551 188 GLU D CA 1
ATOM 6057 C C . GLU B 2 188 ? -5.08600 -7.72300 20.08700 1.000 58.98551 188 GLU D C 1
ATOM 6058 O O . GLU B 2 188 ? -5.09600 -6.73500 19.34400 1.000 52.40551 188 GLU D O 1
ATOM 6070 N N . LYS B 2 189 ? -6.11000 -8.04700 20.87700 1.000 68.99551 189 LYS D N 1
ATOM 6071 C CA . LYS B 2 189 ? -7.12700 -7.06600 21.20400 1.000 60.58551 189 LYS D CA 1
ATOM 6072 C C . LYS B 2 189 ? -6.59800 -6.27200 22.38500 1.000 62.75551 189 LYS D C 1
ATOM 6073 O O . LYS B 2 189 ? -5.55100 -6.60100 22.94600 1.000 63.70551 189 LYS D O 1
ATOM 6092 N N . HIS B 2 190 ? -7.28800 -5.19500 22.73500 1.000 59.53551 190 HIS D N 1
ATOM 6093 C CA . HIS B 2 190 ? -6.83400 -4.37200 23.84600 1.000 65.00551 190 HIS D CA 1
ATOM 6094 C C . HIS B 2 190 ? -5.42800 -3.83700 23.57900 1.000 63.52551 190 HIS D C 1
ATOM 6095 O O . HIS B 2 190 ? -4.78000 -4.23900 22.60600 1.000 59.64551 190 HIS D O 1
ATOM 6109 N N . LYS B 2 191 ? -4.93200 -2.94600 24.42500 1.000 64.52551 191 LYS D N 1
ATOM 6110 C CA . LYS B 2 191 ? -3.56600 -2.48000 24.21700 1.000 62.15551 191 LYS D CA 1
ATOM 6111 C C . LYS B 2 191 ? -2.74300 -2.42900 25.49200 1.000 57.53551 191 LYS D C 1
ATOM 6112 O O . LYS B 2 191 ? -1.58400 -2.83700 25.47600 1.000 52.18551 191 LYS D O 1
ATOM 6131 N N . VAL B 2 192 ? -3.30400 -1.91000 26.58700 1.000 78.26551 192 VAL D N 1
ATOM 6132 C CA . VAL B 2 192 ? -2.58400 -1.73100 27.84300 1.000 75.00551 192 VAL D CA 1
ATOM 6133 C C . VAL B 2 192 ? -2.55500 -3.04000 28.62200 1.000 67.02551 192 VAL D C 1
ATOM 6134 O O . VAL B 2 192 ? -3.52300 -3.80800 28.61000 1.000 71.13551 192 VAL D O 1
ATOM 6147 N N . TYR B 2 193 ? -1.40100 -3.37500 29.18800 1.000 48.46551 193 TYR D N 1
ATOM 6148 C CA . TYR B 2 193 ? -1.32500 -4.49100 30.12600 1.000 45.22551 193 TYR D CA 1
ATOM 6149 C C . TYR B 2 193 ? -0.55000 -4.03100 31.35700 1.000 40.40551 193 TYR D C 1
ATOM 6150 O O . TYR B 2 193 ? 0.63400 -3.70600 31.25900 1.000 44.29551 193 TYR D O 1
ATOM 6168 N N . ALA B 2 194 ? -1.17500 -4.10200 32.52900 1.000 47.13551 194 ALA D N 1
ATOM 6169 C CA . ALA B 2 194 ? -0.59500 -3.53800 33.73800 1.000 42.10551 194 ALA D CA 1
ATOM 6170 C C . ALA B 2 194 ? -0.93700 -4.41900 34.92300 1.000 40.09551 194 ALA D C 1
ATOM 6171 O O . ALA B 2 194 ? -1.94600 -5.12500 34.92100 1.000 37.95551 194 ALA D O 1
ATOM 6178 N N . CYS B 2 195 ? -0.09600 -4.34600 35.94700 1.000 37.03551 195 CYS D N 1
ATOM 6179 C CA . CYS B 2 195 ? -0.37600 -4.98100 37.22400 1.000 35.77551 195 CYS D CA 1
ATOM 6180 C C . CYS B 2 195 ? -0.15800 -3.95900 38.32400 1.000 38.45551 195 CYS D C 1
ATOM 6181 O O . CYS B 2 195 ? 0.85700 -3.25100 38.33300 1.000 42.47551 195 CYS D O 1
ATOM 6188 N N . GLU B 2 196 ? -1.11500 -3.88700 39.23800 1.000 43.92551 196 GLU D N 1
ATOM 6189 C CA . GLU B 2 196 ? -1.05800 -2.99600 40.38400 1.000 48.43551 196 GLU D CA 1
ATOM 6190 C C . GLU B 2 196 ? -0.79300 -3.86700 41.59500 1.000 42.76551 196 GLU D C 1
ATOM 6191 O O . GLU B 2 196 ? -1.54200 -4.81000 41.84800 1.000 45.66551 196 GLU D O 1
ATOM 6203 N N . VAL B 2 197 ? 0.15500 -3.45900 42.41900 1.000 50.90551 197 VAL D N 1
ATOM 6204 C CA . VAL B 2 197 ? 0.64500 -4.28800 43.50700 1.000 52.99551 197 VAL D CA 1
ATOM 6205 C C . VAL B 2 197 ? 0.39900 -3.52800 44.78800 1.000 43.60551 197 VAL D C 1
ATOM 6206 O O . VAL B 2 197 ? 0.66400 -2.32500 44.86700 1.000 48.79551 197 VAL D O 1
ATOM 6219 N N . THR B 2 198 ? -0.08100 -4.23500 45.79700 1.000 47.35551 198 THR D N 1
ATOM 6220 C CA . THR B 2 198 ? -0.34300 -3.66500 47.10600 1.000 52.33551 198 THR D CA 1
ATOM 6221 C C . THR B 2 198 ? 0.36500 -4.51300 48.14600 1.000 46.10551 198 THR D C 1
ATOM 6222 O O . THR B 2 198 ? 0.22500 -5.74000 48.14600 1.000 46.84551 198 THR D O 1
ATOM 6233 N N . HIS B 2 199 ? 1.08000 -3.85700 49.05400 1.000 40.54551 199 HIS D N 1
ATOM 6234 C CA . HIS B 2 199 ? 1.88100 -4.54800 50.04800 1.000 45.19551 199 HIS D CA 1
ATOM 6235 C C . HIS B 2 199 ? 1.98400 -3.64200 51.26100 1.000 48.61551 199 HIS D C 1
ATOM 6236 O O . HIS B 2 199 ? 1.87100 -2.41700 51.15900 1.000 49.86551 199 HIS D O 1
ATOM 6250 N N . GLN B 2 200 ? 2.21300 -4.26600 52.41300 1.000 42.40551 200 GLN D N 1
ATOM 6251 C CA . GLN B 2 200 ? 2.29000 -3.52100 53.66200 1.000 44.44551 200 GLN D CA 1
ATOM 6252 C C . GLN B 2 200 ? 3.41100 -2.49400 53.64000 1.000 48.27551 200 GLN D C 1
ATOM 6253 O O . GLN B 2 200 ? 3.29100 -1.43200 54.26600 1.000 51.68551 200 GLN D O 1
ATOM 6267 N N . GLY B 2 201 ? 4.51100 -2.79900 52.94400 1.000 45.68551 201 GLY D N 1
ATOM 6268 C CA . GLY B 2 201 ? 5.66900 -1.93600 52.82900 1.000 46.66551 201 GLY D CA 1
ATOM 6269 C C . GLY B 2 201 ? 5.58100 -0.81100 51.80700 1.000 52.77551 201 GLY D C 1
ATOM 6270 O O . GLY B 2 201 ? 6.54500 -0.04700 51.67300 1.000 64.50551 201 GLY D O 1
ATOM 6274 N N . LEU B 2 202 ? 4.45700 -0.65900 51.10300 1.000 46.85551 202 LEU D N 1
ATOM 6275 C CA . LEU B 2 202 ? 4.29800 0.35300 50.06500 1.000 48.42551 202 LEU D CA 1
ATOM 6276 C C . LEU B 2 202 ? 3.34800 1.43200 50.55100 1.000 49.82551 202 LEU D C 1
ATOM 6277 O O . LEU B 2 202 ? 2.32800 1.13200 51.17100 1.000 56.26551 202 LEU D O 1
ATOM 6293 N N . SER B 2 203 ? 3.71600 2.68900 50.31300 1.000 61.64551 203 SER D N 1
ATOM 6294 C CA . SER B 2 203 ? 2.83500 3.78700 50.68600 1.000 67.18551 203 SER D CA 1
ATOM 6295 C C . SER B 2 203 ? 1.50900 3.71300 49.93500 1.000 62.03551 203 SER D C 1
ATOM 6296 O O . SER B 2 203 ? 0.43400 3.82900 50.53600 1.000 57.11551 203 SER D O 1
ATOM 6304 N N . SER B 2 204 ? 1.56400 3.52000 48.62300 1.000 53.57551 204 SER D N 1
ATOM 6305 C CA . SER B 2 204 ? 0.39300 3.37400 47.77300 1.000 49.46551 204 SER D CA 1
ATOM 6306 C C . SER B 2 204 ? 0.64600 2.24500 46.78800 1.000 48.79551 204 SER D C 1
ATOM 6307 O O . SER B 2 204 ? 1.79900 1.87200 46.54600 1.000 46.61551 204 SER D O 1
ATOM 6315 N N . PRO B 2 205 ? -0.41000 1.66800 46.21400 1.000 48.27551 205 PRO D N 1
ATOM 6316 C CA . PRO B 2 205 ? -0.20300 0.61300 45.21300 1.000 45.89551 205 PRO D CA 1
ATOM 6317 C C . PRO B 2 205 ? 0.67600 1.09600 44.06900 1.000 43.77551 205 PRO D C 1
ATOM 6318 O O . PRO B 2 205 ? 0.42100 2.13800 43.46000 1.000 38.65551 205 PRO D O 1
ATOM 6329 N N . VAL B 2 206 ? 1.71000 0.32300 43.77800 1.000 47.62551 206 VAL D N 1
ATOM 6330 C CA . VAL B 2 206 ? 2.58700 0.58000 42.64200 1.000 44.31551 206 VAL D CA 1
ATOM 6331 C C . VAL B 2 206 ? 2.01800 -0.14600 41.43700 1.000 44.63551 206 VAL D C 1
ATOM 6332 O O . VAL B 2 206 ? 1.45500 -1.24100 41.56500 1.000 39.79551 206 VAL D O 1
ATOM 6345 N N . THR B 2 207 ? 2.13900 0.46800 40.26500 1.000 43.74551 207 THR D N 1
ATOM 6346 C CA . THR B 2 207 ? 1.63200 -0.10500 39.02800 1.000 39.22551 207 THR D CA 1
ATOM 6347 C C . THR B 2 207 ? 2.76000 -0.16800 38.01500 1.000 41.35551 207 THR D C 1
ATOM 6348 O O . THR B 2 207 ? 3.52200 0.79300 37.86900 1.000 39.15551 207 THR D O 1
ATOM 6359 N N . LYS B 2 208 ? 2.88500 -1.30400 37.33900 1.000 46.51551 208 LYS D N 1
ATOM 6360 C CA . LYS B 2 208 ? 3.83000 -1.45600 36.24000 1.000 43.17551 208 LYS D CA 1
ATOM 6361 C C . LYS B 2 208 ? 3.04600 -1.89800 35.01700 1.000 38.47551 208 LYS D C 1
ATOM 6362 O O . LYS B 2 208 ? 2.26400 -2.85300 35.09100 1.000 42.80551 208 LYS D O 1
ATOM 6381 N N . SER B 2 209 ? 3.26600 -1.21600 33.89500 1.000 36.12551 209 SER D N 1
ATOM 6382 C CA . SER B 2 209 ? 2.43900 -1.40200 32.71300 1.000 39.37551 209 SER D CA 1
ATOM 6383 C C . SER B 2 209 ? 3.30800 -1.41800 31.46300 1.000 39.27551 209 SER D C 1
ATOM 6384 O O . SER B 2 209 ? 4.44700 -0.94400 31.46500 1.000 39.93551 209 SER D O 1
ATOM 6392 N N . PHE B 2 210 ? 2.74500 -1.97000 30.38700 1.000 42.91551 210 PHE D N 1
ATOM 6393 C CA . PHE B 2 210 ? 3.37200 -1.93700 29.07400 1.000 41.63551 210 PHE D CA 1
ATOM 6394 C C . PHE B 2 210 ? 2.28600 -1.91800 28.00600 1.000 42.91551 210 PHE D C 1
ATOM 6395 O O . PHE B 2 210 ? 1.17800 -2.42500 28.20700 1.000 43.66551 210 PHE D O 1
ATOM 6412 N N . ASN B 2 211 ? 2.61700 -1.31100 26.87200 1.000 44.80551 211 ASN D N 1
ATOM 6413 C CA . ASN B 2 211 ? 1.73300 -1.23100 25.71800 1.000 45.71551 211 ASN D CA 1
ATOM 6414 C C . ASN B 2 211 ? 2.24000 -2.16600 24.62300 1.000 45.37551 211 ASN D C 1
ATOM 6415 O O . ASN B 2 211 ? 3.40800 -2.08800 24.22200 1.000 47.82551 211 ASN D O 1
ATOM 6426 N N . ARG B 2 212 ? 1.35800 -3.03900 24.13300 1.000 51.03551 212 ARG D N 1
ATOM 6427 C CA . ARG B 2 212 ? 1.72600 -3.99500 23.09200 1.000 49.70551 212 ARG D CA 1
ATOM 6428 C C . ARG B 2 212 ? 2.25300 -3.28900 21.84800 1.000 53.68551 212 ARG D C 1
ATOM 6429 O O . ARG B 2 212 ? 1.67200 -2.30500 21.38100 1.000 58.23551 212 ARG D O 1
ATOM 6450 N N . GLY B 2 213 ? 3.42600 -3.70200 21.38600 1.000 59.70551 213 GLY D N 1
ATOM 6451 C CA . GLY B 2 213 ? 3.92500 -3.10600 20.16800 1.000 63.31551 213 GLY D CA 1
ATOM 6452 C C . GLY B 2 213 ? 4.85800 -1.95000 20.43000 1.000 64.79551 213 GLY D C 1
ATOM 6453 O O . GLY B 2 213 ? 4.78500 -0.93900 19.72400 1.000 71.42551 213 GLY D O 1
ATOM 6457 N N . GLU B 2 214 ? 5.62000 -2.00300 21.51800 1.000 57.55551 214 GLU D N 1
ATOM 6458 C CA . GLU B 2 214 ? 6.48100 -0.88700 21.89400 1.000 66.57551 214 GLU D CA 1
ATOM 6459 C C . GLU B 2 214 ? 7.82500 -1.35500 22.44300 1.000 68.44551 214 GLU D C 1
ATOM 6460 O O . GLU B 2 214 ? 8.81100 -0.61500 22.42300 1.000 64.54551 214 GLU D O 1
ATOM 6472 N N . PRO C 3 8 ? 18.49000 -61.08700 67.24400 1.000 71.24551 5 PRO F N 1
ATOM 6473 C CA . PRO C 3 8 ? 17.49600 -60.16400 66.68900 1.000 69.63551 5 PRO F CA 1
ATOM 6474 C C . PRO C 3 8 ? 17.30500 -58.92000 67.54700 1.000 70.29551 5 PRO F C 1
ATOM 6475 O O . PRO C 3 8 ? 16.29000 -58.80500 68.23100 1.000 72.68551 5 PRO F O 1
ATOM 6486 N N . ASN C 3 9 ? 18.25900 -58.00300 67.51300 1.000 72.64551 6 ASN F N 1
ATOM 6487 C CA . ASN C 3 9 ? 18.21900 -56.81700 68.34900 1.000 78.69551 6 ASN F CA 1
ATOM 6488 C C . ASN C 3 9 ? 18.57300 -55.60000 67.51400 1.000 77.60551 6 ASN F C 1
ATOM 6489 O O . ASN C 3 9 ? 19.23800 -55.71700 66.47600 1.000 73.45551 6 ASN F O 1
ATOM 6500 N N . PRO C 3 10 ? 18.19400 -54.41000 67.97200 1.000 75.82551 7 PRO F N 1
ATOM 6501 C CA . PRO C 3 10 ? 18.41300 -53.19200 67.19400 1.000 70.49551 7 PRO F CA 1
ATOM 6502 C C . PRO C 3 10 ? 19.73800 -52.55600 67.55800 1.000 77.06551 7 PRO F C 1
ATOM 6503 O O . PRO C 3 10 ? 20.44100 -53.04500 68.45500 1.000 72.92551 7 PRO F O 1
ATOM 6514 N N . PRO C 3 11 ? 20.15600 -51.52500 66.82100 1.000 67.14551 8 PRO F N 1
ATOM 6515 C CA . PRO C 3 11 ? 21.31800 -50.74300 67.25300 1.000 65.09551 8 PRO F CA 1
ATOM 6516 C C . PRO C 3 11 ? 21.16300 -50.29700 68.70200 1.000 65.04551 8 PRO F C 1
ATOM 6517 O O . PRO C 3 11 ? 20.07100 -50.37000 69.27700 1.000 65.60551 8 PRO F O 1
ATOM 6528 N N . LYS C 3 12 ? 22.24500 -49.80200 69.28500 1.000 60.50551 9 LYS F N 1
ATOM 6529 C CA . LYS C 3 12 ? 22.38000 -49.76000 70.72800 1.000 59.72551 9 LYS F CA 1
ATOM 6530 C C . LYS C 3 12 ? 21.28300 -48.89200 71.36700 1.000 61.32551 9 LYS F C 1
ATOM 6531 O O . LYS C 3 12 ? 20.88100 -47.86200 70.81100 1.000 59.61551 9 LYS F O 1
ATOM 6550 N N . PRO C 3 13 ? 20.78700 -49.29200 72.55400 1.000 63.03551 10 PRO F N 1
ATOM 6551 C CA . PRO C 3 13 ? 19.68100 -48.55800 73.19300 1.000 60.69551 10 PRO F CA 1
ATOM 6552 C C . PRO C 3 13 ? 20.11100 -47.34400 74.00200 1.000 60.93551 10 PRO F C 1
ATOM 6553 O O . PRO C 3 13 ? 21.29200 -46.97300 74.02100 1.000 62.45551 10 PRO F O 1
ATOM 6564 N N . MET C 3 14 ? 19.13900 -46.70300 74.64900 1.000 57.33551 11 MET F N 1
ATOM 6565 C CA . MET C 3 14 ? 19.41500 -45.57900 75.53600 1.000 60.75551 11 MET F CA 1
ATOM 6566 C C . MET C 3 14 ? 19.52600 -46.04300 76.99400 1.000 59.99551 11 MET F C 1
ATOM 6567 O O . MET C 3 14 ? 20.37300 -45.55800 77.75500 1.000 58.32551 11 MET F O 1
ATOM 6581 N N . GLN D 1 1 ? -1.84900 -27.85600 -9.41900 1.000 81.48551 1 GLN A N 1
ATOM 6582 C CA . GLN D 1 1 ? -1.08300 -27.15200 -8.34400 1.000 84.64551 1 GLN A CA 1
ATOM 6583 C C . GLN D 1 1 ? -0.00400 -26.25500 -8.96300 1.000 73.26551 1 GLN A C 1
ATOM 6584 O O . GLN D 1 1 ? -0.04600 -25.97600 -10.16300 1.000 70.62551 1 GLN A O 1
ATOM 6600 N N . VAL D 1 2 ? 0.98100 -25.85300 -8.15800 1.000 74.85551 2 VAL A N 1
ATOM 6601 C CA . VAL D 1 2 ? 1.96500 -24.87000 -8.59300 1.000 71.69551 2 VAL A CA 1
ATOM 6602 C C . VAL D 1 2 ? 3.03700 -25.61200 -9.37100 1.000 68.36551 2 VAL A C 1
ATOM 6603 O O . VAL D 1 2 ? 3.54000 -26.65000 -8.92300 1.000 64.44551 2 VAL A O 1
ATOM 6616 N N . GLN D 1 3 ? 3.34200 -25.10800 -10.56900 1.000 63.33551 3 GLN A N 1
ATOM 6617 C CA . GLN D 1 3 ? 4.26500 -25.74500 -11.49700 1.000 61.03551 3 GLN A CA 1
ATOM 6618 C C . GLN D 1 3 ? 5.40800 -24.82800 -11.93400 1.000 58.89551 3 GLN A C 1
ATOM 6619 O O . GLN D 1 3 ? 5.20200 -23.63600 -12.19400 1.000 60.57551 3 GLN A O 1
ATOM 6633 N N . LEU D 1 4 ? 6.62500 -25.37800 -11.96100 1.000 53.00551 4 LEU A N 1
ATOM 6634 C CA . LEU D 1 4 ? 7.81000 -24.67400 -12.44500 1.000 43.79551 4 LEU A CA 1
ATOM 6635 C C . LEU D 1 4 ? 8.32300 -25.36700 -13.70400 1.000 45.53551 4 LEU A C 1
ATOM 6636 O O . LEU D 1 4 ? 8.50800 -26.58800 -13.70800 1.000 43.73551 4 LEU A O 1
ATOM 6652 N N . GLN D 1 5 ? 8.52900 -24.59600 -14.77300 1.000 53.46551 5 GLN A N 1
ATOM 6653 C CA . GLN D 1 5 ? 9.04700 -25.12300 -16.03400 1.000 54.87551 5 GLN A CA 1
ATOM 6654 C C . GLN D 1 5 ? 10.28500 -24.32400 -16.42600 1.000 45.58551 5 GLN A C 1
ATOM 6655 O O . GLN D 1 5 ? 10.21200 -23.10300 -16.58700 1.000 46.27551 5 GLN A O 1
ATOM 6669 N N . GLN D 1 6 ? 11.41300 -25.00700 -16.58700 1.000 46.48551 6 GLN A N 1
ATOM 6670 C CA . GLN D 1 6 ? 12.65900 -24.35700 -16.96600 1.000 48.51551 6 GLN A CA 1
ATOM 6671 C C . GLN D 1 6 ? 12.90700 -24.46500 -18.47000 1.000 50.10551 6 GLN A C 1
ATOM 6672 O O . GLN D 1 6 ? 12.19300 -25.15300 -19.20400 1.000 48.95551 6 GLN A O 1
ATOM 6686 N N . SER D 1 7 ? 13.93600 -23.75300 -18.92300 1.000 54.86551 7 SER A N 1
ATOM 6687 C CA . SER D 1 7 ? 14.34100 -23.81200 -20.31800 1.000 55.44551 7 SER A CA 1
ATOM 6688 C C . SER D 1 7 ? 14.99400 -25.16200 -20.61300 1.000 57.08551 7 SER A C 1
ATOM 6689 O O . SER D 1 7 ? 15.08900 -26.04500 -19.75400 1.000 59.84551 7 SER A O 1
ATOM 6697 N N . GLY D 1 8 ? 15.43800 -25.32400 -21.85900 1.000 54.10551 8 GLY A N 1
ATOM 6698 C CA . GLY D 1 8 ? 16.07000 -26.54700 -22.29300 1.000 47.59551 8 GLY A CA 1
ATOM 6699 C C . GLY D 1 8 ? 17.56600 -26.56900 -22.03200 1.000 48.31551 8 GLY A C 1
ATOM 6700 O O . GLY D 1 8 ? 18.15800 -25.59000 -21.56200 1.000 47.88551 8 GLY A O 1
ATOM 6704 N N . PRO D 1 9 ? 18.20800 -27.69700 -22.34600 1.000 54.16551 9 PRO A N 1
ATOM 6705 C CA . PRO D 1 9 ? 19.66300 -27.79900 -22.15700 1.000 53.38551 9 PRO A CA 1
ATOM 6706 C C . PRO D 1 9 ? 20.40900 -26.78300 -23.01200 1.000 54.97551 9 PRO A C 1
ATOM 6707 O O . PRO D 1 9 ? 19.95200 -26.38700 -24.08700 1.000 56.21551 9 PRO A O 1
ATOM 6718 N N . VAL D 1 10 ? 21.56900 -26.35300 -22.51400 1.000 48.31551 10 VAL A N 1
ATOM 6719 C CA . VAL D 1 10 ? 22.32600 -25.26900 -23.12900 1.000 50.02551 10 VAL A CA 1
ATOM 6720 C C . VAL D 1 10 ? 23.78100 -25.67700 -23.32900 1.000 44.18551 10 VAL A C 1
ATOM 6721 O O . VAL D 1 10 ? 24.38200 -26.33100 -22.46800 1.000 44.16551 10 VAL A O 1
ATOM 6734 N N . LEU D 1 11 ? 24.33900 -25.28500 -24.47500 1.000 38.66551 11 LEU A N 1
ATOM 6735 C CA . LEU D 1 11 ? 25.77000 -25.36800 -24.75800 1.000 36.87551 11 LEU A CA 1
ATOM 6736 C C . LEU D 1 11 ? 26.27900 -23.94700 -24.97100 1.000 37.94551 11 LEU A C 1
ATOM 6737 O O . LEU D 1 11 ? 25.96500 -23.31900 -25.98900 1.000 38.07551 11 LEU A O 1
ATOM 6753 N N . VAL D 1 12 ? 27.05500 -23.43800 -24.01700 1.000 32.77551 12 VAL A N 1
ATOM 6754 C CA . VAL D 1 12 ? 27.54400 -22.06400 -24.05000 1.000 32.55551 12 VAL A CA 1
ATOM 6755 C C . VAL D 1 12 ? 29.04100 -22.08200 -24.31500 1.000 34.13551 12 VAL A C 1
ATOM 6756 O O . VAL D 1 12 ? 29.77300 -22.89800 -23.74200 1.000 32.80551 12 VAL A O 1
ATOM 6769 N N . LYS D 1 13 ? 29.49300 -21.19100 -25.19500 1.000 32.71551 13 LYS A N 1
ATOM 6770 C CA . LYS D 1 13 ? 30.91200 -21.11400 -25.50000 1.000 34.63551 13 LYS A CA 1
ATOM 6771 C C . LYS D 1 13 ? 31.66100 -20.56000 -24.29000 1.000 32.60551 13 LYS A C 1
ATOM 6772 O O . LYS D 1 13 ? 31.09200 -19.82100 -23.48200 1.000 51.65551 13 LYS A O 1
ATOM 6791 N N . PRO D 1 14 ? 32.93900 -20.90900 -24.13800 1.000 44.02551 14 PRO A N 1
ATOM 6792 C CA . PRO D 1 14 ? 33.58800 -20.75300 -22.82400 1.000 39.95551 14 PRO A CA 1
ATOM 6793 C C . PRO D 1 14 ? 33.64100 -19.33400 -22.28200 1.000 48.41551 14 PRO A C 1
ATOM 6794 O O . PRO D 1 14 ? 33.84700 -19.17700 -21.07300 1.000 40.99551 14 PRO A O 1
ATOM 6805 N N . SER D 1 15 ? 33.51700 -18.29900 -23.11000 1.000 43.92551 15 SER A N 1
ATOM 6806 C CA . SER D 1 15 ? 33.59100 -16.93000 -22.60800 1.000 50.61551 15 SER A CA 1
ATOM 6807 C C . SER D 1 15 ? 32.30300 -16.11700 -22.71500 1.000 46.57551 15 SER A C 1
ATOM 6808 O O . SER D 1 15 ? 32.30400 -14.94200 -22.32600 1.000 40.67551 15 SER A O 1
ATOM 6816 N N . GLN D 1 16 ? 31.20400 -16.69500 -23.18400 1.000 41.45551 16 GLN A N 1
ATOM 6817 C CA . GLN D 1 16 ? 30.02600 -15.91500 -23.52900 1.000 41.13551 16 GLN A CA 1
ATOM 6818 C C . GLN D 1 16 ? 29.03300 -15.93000 -22.37000 1.000 40.30551 16 GLN A C 1
ATOM 6819 O O . GLN D 1 16 ? 29.33100 -16.42600 -21.28100 1.000 37.91551 16 GLN A O 1
ATOM 6833 N N . THR D 1 17 ? 27.84500 -15.37100 -22.59300 1.000 46.28551 17 THR A N 1
ATOM 6834 C CA . THR D 1 17 ? 26.86900 -15.15600 -21.53600 1.000 42.93551 17 THR A CA 1
ATOM 6835 C C . THR D 1 17 ? 25.81400 -16.25000 -21.56900 1.000 48.39551 17 THR A C 1
ATOM 6836 O O . THR D 1 17 ? 25.41700 -16.71600 -22.63900 1.000 53.30551 17 THR A O 1
ATOM 6847 N N . LEU D 1 18 ? 25.37800 -16.66600 -20.38600 1.000 45.64551 18 LEU A N 1
ATOM 6848 C CA . LEU D 1 18 ? 24.33500 -17.66900 -20.22800 1.000 41.84551 18 LEU A CA 1
ATOM 6849 C C . LEU D 1 18 ? 23.02100 -17.01100 -19.82100 1.000 42.23551 18 LEU A C 1
ATOM 6850 O O . LEU D 1 18 ? 22.99300 -16.18600 -18.89600 1.000 47.27551 18 LEU A O 1
ATOM 6866 N N . SER D 1 19 ? 21.93600 -17.40200 -20.49600 1.000 45.06551 19 SER A N 1
ATOM 6867 C CA . SER D 1 19 ? 20.59500 -16.88300 -20.25200 1.000 45.53551 19 SER A CA 1
ATOM 6868 C C . SER D 1 19 ? 19.64300 -18.04500 -20.00600 1.000 44.86551 19 SER A C 1
ATOM 6869 O O . SER D 1 19 ? 19.56100 -18.96800 -20.82500 1.000 41.45551 19 SER A O 1
ATOM 6877 N N . LEU D 1 20 ? 18.94700 -18.00200 -18.86800 1.000 55.83551 20 LEU A N 1
ATOM 6878 C CA . LEU D 1 20 ? 18.04100 -19.05800 -18.44200 1.000 55.92551 20 LEU A CA 1
ATOM 6879 C C . LEU D 1 20 ? 16.72200 -18.43400 -18.01600 1.000 44.88551 20 LEU A C 1
ATOM 6880 O O . LEU D 1 20 ? 16.68900 -17.29000 -17.56400 1.000 51.49551 20 LEU A O 1
ATOM 6896 N N . THR D 1 21 ? 15.62600 -19.16400 -18.21800 1.000 51.72551 21 THR A N 1
ATOM 6897 C CA . THR D 1 21 ? 14.30400 -18.69200 -17.82100 1.000 57.64551 21 THR A CA 1
ATOM 6898 C C . THR D 1 21 ? 13.56500 -19.76100 -17.02300 1.000 55.07551 21 THR A C 1
ATOM 6899 O O . THR D 1 21 ? 13.59800 -20.94400 -17.37600 1.000 50.80551 21 THR A O 1
ATOM 6910 N N . CYS D 1 22 ? 12.90300 -19.34000 -15.94000 1.000 48.98551 22 CYS A N 1
ATOM 6911 C CA . CYS D 1 22 ? 12.04100 -20.20100 -15.13200 1.000 47.21551 22 CYS A CA 1
ATOM 6912 C C . CYS D 1 22 ? 10.62800 -19.63200 -15.20500 1.000 41.25551 22 CYS A C 1
ATOM 6913 O O . CYS D 1 22 ? 10.38900 -18.50400 -14.75100 1.000 40.19551 22 CYS A O 1
ATOM 6920 N N . ALA D 1 23 ? 9.71100 -20.40000 -15.80600 1.000 44.26551 23 ALA A N 1
ATOM 6921 C CA . ALA D 1 23 ? 8.31200 -20.02700 -15.96900 1.000 38.41551 23 ALA A CA 1
ATOM 6922 C C . ALA D 1 23 ? 7.49100 -20.65000 -14.84400 1.000 45.02551 23 ALA A C 1
ATOM 6923 O O . ALA D 1 23 ? 7.64200 -21.83800 -14.53300 1.000 47.02551 23 ALA A O 1
ATOM 6930 N N . ILE D 1 24 ? 6.65600 -19.83700 -14.21300 1.000 52.16551 24 ILE A N 1
ATOM 6931 C CA . ILE D 1 24 ? 5.81100 -20.25000 -13.10100 1.000 52.22551 24 ILE A CA 1
ATOM 6932 C C . ILE D 1 24 ? 4.35700 -20.32800 -13.55200 1.000 53.10551 24 ILE A C 1
ATOM 6933 O O . ILE D 1 24 ? 3.88700 -19.49200 -14.33500 1.000 47.54551 24 ILE A O 1
ATOM 6949 N N . SER D 1 25 ? 3.63800 -21.32900 -13.03500 1.000 55.51551 25 SER A N 1
ATOM 6950 C CA . SER D 1 25 ? 2.24800 -21.55500 -13.41500 1.000 57.26551 25 SER A CA 1
ATOM 6951 C C . SER D 1 25 ? 1.35900 -21.77900 -12.19900 1.000 59.78551 25 SER A C 1
ATOM 6952 O O . SER D 1 25 ? 0.23400 -22.26800 -12.34100 1.000 72.68551 25 SER A O 1
ATOM 6960 N N . GLY D 1 26 ? 1.83500 -21.40500 -11.01600 1.000 60.91551 26 GLY A N 1
ATOM 6961 C CA . GLY D 1 26 ? 1.03800 -21.45900 -9.80900 1.000 65.18551 26 GLY A CA 1
ATOM 6962 C C . GLY D 1 26 ? 0.71700 -20.07200 -9.29400 1.000 70.53551 26 GLY A C 1
ATOM 6963 O O . GLY D 1 26 ? -0.22000 -19.42300 -9.76700 1.000 76.27551 26 GLY A O 1
ATOM 6967 N N . ASP D 1 27 ? 1.49200 -19.61200 -8.31800 1.000 78.21551 27 ASP A N 1
ATOM 6968 C CA . ASP D 1 27 ? 1.34100 -18.27000 -7.77300 1.000 73.42551 27 ASP A CA 1
ATOM 6969 C C . ASP D 1 27 ? 1.88000 -17.25100 -8.77800 1.000 65.81551 27 ASP A C 1
ATOM 6970 O O . ASP D 1 27 ? 2.16800 -17.56900 -9.93500 1.000 55.38551 27 ASP A O 1
ATOM 6979 N N . SER D 1 28 ? 1.92500 -15.98500 -8.36800 1.000 60.45551 28 SER A N 1
ATOM 6980 C CA . SER D 1 28 ? 2.43700 -14.90200 -9.19600 1.000 58.90551 28 SER A CA 1
ATOM 6981 C C . SER D 1 28 ? 3.84900 -14.53900 -8.74400 1.000 59.63551 28 SER A C 1
ATOM 6982 O O . SER D 1 28 ? 4.18400 -14.64000 -7.56200 1.000 61.43551 28 SER A O 1
ATOM 6990 N N . ILE D 1 29 ? 4.68100 -14.11300 -9.69500 1.000 71.86551 29 ILE A N 1
ATOM 6991 C CA . ILE D 1 29 ? 6.04400 -13.71800 -9.34700 1.000 71.42551 29 ILE A CA 1
ATOM 6992 C C . ILE D 1 29 ? 6.05500 -12.55200 -8.36400 1.000 68.17551 29 ILE A C 1
ATOM 6993 O O . ILE D 1 29 ? 6.99500 -12.40300 -7.57200 1.000 66.10551 29 ILE A O 1
ATOM 7009 N N . SER D 1 30 ? 5.01900 -11.71600 -8.38700 1.000 58.64551 30 SER A N 1
ATOM 7010 C CA . SER D 1 30 ? 4.93800 -10.54600 -7.52200 1.000 60.98551 30 SER A CA 1
ATOM 7011 C C . SER D 1 30 ? 4.42800 -10.86700 -6.12300 1.000 67.54551 30 SER A C 1
ATOM 7012 O O . SER D 1 30 ? 4.34500 -9.95800 -5.29000 1.000 65.59551 30 SER A O 1
ATOM 7020 N N . SER D 1 31 ? 4.01900 -12.10600 -5.86800 1.000 65.69551 31 SER A N 1
ATOM 7021 C CA . SER D 1 31 ? 3.52200 -12.48300 -4.55200 1.000 62.29551 31 SER A CA 1
ATOM 7022 C C . SER D 1 31 ? 4.54800 -12.23800 -3.45000 1.000 67.39551 31 SER A C 1
ATOM 7023 O O . SER D 1 31 ? 5.75900 -12.15100 -3.68200 1.000 72.21551 31 SER A O 1
ATOM 7031 N N . ASP D 1 32 ? 4.03900 -12.14900 -2.22400 1.000 74.79551 32 ASP A N 1
ATOM 7032 C CA . ASP D 1 32 ? 4.87600 -12.03900 -1.04000 1.000 79.58551 32 ASP A CA 1
ATOM 7033 C C . ASP D 1 32 ? 5.40900 -13.39300 -0.59000 1.000 86.44551 32 ASP A C 1
ATOM 7034 O O . ASP D 1 32 ? 5.91000 -13.50200 0.53400 1.000 87.26551 32 ASP A O 1
ATOM 7043 N N . THR D 1 33 ? 5.30000 -14.41900 -1.43800 1.000 94.64551 33 THR A N 1
ATOM 7044 C CA . THR D 1 33 ? 5.98600 -15.68000 -1.18800 1.000 92.41551 33 THR A CA 1
ATOM 7045 C C . THR D 1 33 ? 7.46100 -15.42300 -0.91200 1.000 94.35551 33 THR A C 1
ATOM 7046 O O . THR D 1 33 ? 8.08300 -14.54300 -1.51200 1.000 96.20551 33 THR A O 1
ATOM 7057 N N . THR D 1 34 ? 8.03300 -16.21800 -0.01300 1.000 116.11551 34 THR A N 1
ATOM 7058 C CA . THR D 1 34 ? 9.43000 -16.02600 0.37600 1.000 119.24551 34 THR A CA 1
ATOM 7059 C C . THR D 1 34 ? 10.35700 -16.51600 -0.73700 1.000 121.40551 34 THR A C 1
ATOM 7060 O O . THR D 1 34 ? 10.70000 -17.69800 -0.84600 1.000 119.58551 34 THR A O 1
ATOM 7071 N N . ALA D 1 35 ? 10.69500 -15.58800 -1.63000 1.000 94.56551 35 ALA A N 1
ATOM 7072 C CA . ALA D 1 35 ? 11.79500 -15.75200 -2.57400 1.000 82.60551 35 ALA A CA 1
ATOM 7073 C C . ALA D 1 35 ? 11.50600 -16.56900 -3.83300 1.000 73.91551 35 ALA A C 1
ATOM 7074 O O . ALA D 1 35 ? 10.62700 -17.43600 -3.84400 1.000 77.89551 35 ALA A O 1
ATOM 7081 N N . TRP D 1 36 ? 12.24100 -16.25600 -4.90500 1.000 77.62551 36 TRP A N 1
ATOM 7082 C CA . TRP D 1 36 ? 12.18600 -16.92800 -6.20800 1.000 68.26551 36 TRP A CA 1
ATOM 7083 C C . TRP D 1 36 ? 13.65800 -17.11300 -6.56900 1.000 68.39551 36 TRP A C 1
ATOM 7084 O O . TRP D 1 36 ? 14.26800 -16.22600 -7.17400 1.000 72.29551 36 TRP A O 1
ATOM 7105 N N . SER D 1 37 ? 14.24700 -18.22500 -6.13800 1.000 61.61551 37 SER A N 1
ATOM 7106 C CA . SER D 1 37 ? 15.69200 -18.41900 -6.18200 1.000 59.49551 37 SER A CA 1
ATOM 7107 C C . SER D 1 37 ? 16.18500 -19.31200 -7.32200 1.000 45.10551 37 SER A C 1
ATOM 7108 O O . SER D 1 37 ? 15.45400 -20.13700 -7.87400 1.000 52.70551 37 SER A O 1
ATOM 7116 N N . TRP D 1 38 ? 17.45100 -19.10400 -7.69300 1.000 49.82551 38 TRP A N 1
ATOM 7117 C CA . TRP D 1 38 ? 18.19000 -19.99100 -8.58500 1.000 49.21551 38 TRP A CA 1
ATOM 7118 C C . TRP D 1 38 ? 19.27700 -20.72100 -7.79500 1.000 40.73551 38 TRP A C 1
ATOM 7119 O O . TRP D 1 38 ? 19.88100 -20.15100 -6.88100 1.000 36.70551 38 TRP A O 1
ATOM 7140 N N . ILE D 1 39 ? 19.55100 -21.97500 -8.17300 1.000 35.79551 39 ILE A N 1
ATOM 7141 C CA . ILE D 1 39 ? 20.55000 -22.81600 -7.52200 1.000 41.67551 39 ILE A CA 1
ATOM 7142 C C . ILE D 1 39 ? 21.24600 -23.62900 -8.60600 1.000 45.22551 39 ILE A C 1
ATOM 7143 O O . ILE D 1 39 ? 20.76400 -23.73100 -9.73400 1.000 43.92551 39 ILE A O 1
ATOM 7159 N N . ARG D 1 40 ? 22.39900 -24.20700 -8.26600 1.000 51.66551 40 ARG A N 1
ATOM 7160 C CA . ARG D 1 40 ? 23.08200 -25.08200 -9.20900 1.000 43.37551 40 ARG A CA 1
ATOM 7161 C C . ARG D 1 40 ? 23.79900 -26.21300 -8.48500 1.000 51.89551 40 ARG A C 1
ATOM 7162 O O . ARG D 1 40 ? 24.26500 -26.04800 -7.35200 1.000 55.41551 40 ARG A O 1
ATOM 7183 N N . ARG D 1 41 ? 23.85700 -27.37600 -9.14600 1.000 53.72551 41 ARG A N 1
ATOM 7184 C CA . ARG D 1 41 ? 24.59600 -28.53700 -8.66300 1.000 53.51551 41 ARG A CA 1
ATOM 7185 C C . ARG D 1 41 ? 25.68200 -28.94600 -9.65500 1.000 54.13551 41 ARG A C 1
ATOM 7186 O O . ARG D 1 41 ? 25.41800 -29.05500 -10.86100 1.000 52.83551 41 ARG A O 1
ATOM 7207 N N . SER D 1 42 ? 26.91400 -29.02400 -9.17200 1.000 71.27551 42 SER A N 1
ATOM 7208 C CA . SER D 1 42 ? 28.05700 -29.54100 -9.91400 1.000 78.43551 42 SER A CA 1
ATOM 7209 C C . SER D 1 42 ? 28.64900 -30.72300 -9.15500 1.000 87.60551 42 SER A C 1
ATOM 7210 O O . SER D 1 42 ? 28.48600 -30.83100 -7.93800 1.000 85.64551 42 SER A O 1
ATOM 7218 N N . PRO D 1 43 ? 29.33800 -31.63500 -9.85500 1.000 86.19551 43 PRO A N 1
ATOM 7219 C CA . PRO D 1 43 ? 30.06500 -32.69300 -9.12200 1.000 91.29551 43 PRO A CA 1
ATOM 7220 C C . PRO D 1 43 ? 31.17100 -32.11500 -8.25600 1.000 86.05551 43 PRO A C 1
ATOM 7221 O O . PRO D 1 43 ? 31.38400 -32.57700 -7.12700 1.000 79.11551 43 PRO A O 1
ATOM 7232 N N . SER D 1 44 ? 31.93000 -31.16000 -8.79300 1.000 91.91551 44 SER A N 1
ATOM 7233 C CA . SER D 1 44 ? 33.01100 -30.50000 -8.06400 1.000 91.23551 44 SER A CA 1
ATOM 7234 C C . SER D 1 44 ? 32.38500 -29.47100 -7.13100 1.000 85.00551 44 SER A C 1
ATOM 7235 O O . SER D 1 44 ? 32.29400 -28.28000 -7.43600 1.000 79.49551 44 SER A O 1
ATOM 7243 N N . ARG D 1 45 ? 31.92200 -29.97700 -5.98900 1.000 76.64551 45 ARG A N 1
ATOM 7244 C CA . ARG D 1 45 ? 31.34000 -29.22400 -4.88400 1.000 73.44551 45 ARG A CA 1
ATOM 7245 C C . ARG D 1 45 ? 29.97900 -29.80900 -4.52500 1.000 70.18551 45 ARG A C 1
ATOM 7246 O O . ARG D 1 45 ? 29.87200 -30.63000 -3.61100 1.000 67.36551 45 ARG A O 1
ATOM 7267 N N . GLY D 1 46 ? 28.92800 -29.36400 -5.20000 1.000 69.26551 46 GLY A N 1
ATOM 7268 C CA . GLY D 1 46 ? 27.60700 -29.82100 -4.83800 1.000 60.91551 46 GLY A CA 1
ATOM 7269 C C . GLY D 1 46 ? 26.58600 -28.72000 -5.00900 1.000 61.81551 46 GLY A C 1
ATOM 7270 O O . GLY D 1 46 ? 26.76200 -27.80900 -5.82400 1.000 67.66551 46 GLY A O 1
ATOM 7274 N N . LEU D 1 47 ? 25.47500 -28.84100 -4.29400 1.000 53.87551 47 LEU A N 1
ATOM 7275 C CA . LEU D 1 47 ? 24.44800 -27.81000 -4.30700 1.000 50.64551 47 LEU A CA 1
ATOM 7276 C C . LEU D 1 47 ? 25.00500 -26.47600 -3.79200 1.000 50.29551 47 LEU A C 1
ATOM 7277 O O . LEU D 1 47 ? 25.60900 -26.40300 -2.71300 1.000 51.35551 47 LEU A O 1
ATOM 7293 N N . GLU D 1 48 ? 24.79100 -25.41200 -4.56500 1.000 57.41551 48 GLU A N 1
ATOM 7294 C CA . GLU D 1 48 ? 25.31600 -24.08700 -4.25500 1.000 63.45551 48 GLU A CA 1
ATOM 7295 C C . GLU D 1 48 ? 24.27900 -23.03300 -4.61100 1.000 65.20551 48 GLU A C 1
ATOM 7296 O O . GLU D 1 48 ? 23.69800 -23.07800 -5.69900 1.000 60.49551 48 GLU A O 1
ATOM 7308 N N . TRP D 1 49 ? 24.08500 -22.06300 -3.71700 1.000 65.54551 49 TRP A N 1
ATOM 7309 C CA . TRP D 1 49 ? 23.10300 -21.01300 -3.94300 1.000 61.77551 49 TRP A CA 1
ATOM 7310 C C . TRP D 1 49 ? 23.67600 -19.90500 -4.81900 1.000 62.69551 49 TRP A C 1
ATOM 7311 O O . TRP D 1 49 ? 24.86600 -19.57900 -4.74600 1.000 54.46551 49 TRP A O 1
ATOM 7332 N N . LEU D 1 50 ? 22.80700 -19.29700 -5.62600 1.000 57.81551 50 LEU A N 1
ATOM 7333 C CA . LEU D 1 50 ? 23.22200 -18.24900 -6.55100 1.000 53.87551 50 LEU A CA 1
ATOM 7334 C C . LEU D 1 50 ? 22.57600 -16.89300 -6.29400 1.000 38.14551 50 LEU A C 1
ATOM 7335 O O . LEU D 1 50 ? 23.29800 -15.89400 -6.17000 1.000 50.88551 50 LEU A O 1
ATOM 7351 N N . GLY D 1 51 ? 21.24300 -16.80200 -6.23500 1.000 42.38551 51 GLY A N 1
ATOM 7352 C CA . GLY D 1 51 ? 20.62000 -15.48700 -6.21700 1.000 46.74551 51 GLY A CA 1
ATOM 7353 C C . GLY D 1 51 ? 19.17500 -15.47900 -5.75900 1.000 50.27551 51 GLY A C 1
ATOM 7354 O O . GLY D 1 51 ? 18.58900 -16.51900 -5.45500 1.000 49.99551 51 GLY A O 1
ATOM 7358 N N . TRP D 1 52 ? 18.62100 -14.26300 -5.66700 1.000 48.99551 52 TRP A N 1
ATOM 7359 C CA . TRP D 1 52 ? 17.29900 -14.03200 -5.09300 1.000 48.33551 52 TRP A CA 1
ATOM 7360 C C . TRP D 1 52 ? 16.58200 -12.90800 -5.84300 1.000 53.72551 52 TRP A C 1
ATOM 7361 O O . TRP D 1 52 ? 17.20800 -12.05700 -6.48000 1.000 54.32551 52 TRP A O 1
ATOM 7382 N N . THR D 1 53 ? 15.25000 -12.91100 -5.74900 1.000 68.54551 53 THR A N 1
ATOM 7383 C CA . THR D 1 53 ? 14.42500 -11.78400 -6.18600 1.000 77.06551 53 THR A CA 1
ATOM 7384 C C . THR D 1 53 ? 13.13500 -11.81700 -5.38000 1.000 89.41551 53 THR A C 1
ATOM 7385 O O . THR D 1 53 ? 12.53900 -12.88800 -5.23600 1.000 89.27551 53 THR A O 1
ATOM 7396 N N . TYR D 1 54 ? 12.65400 -10.65100 -4.93700 1.000 102.61551 54 TYR A N 1
ATOM 7397 C CA . TYR D 1 54 ? 11.69100 -10.70300 -3.84600 1.000 103.05551 54 TYR A CA 1
ATOM 7398 C C . TYR D 1 54 ? 10.21200 -10.48700 -4.13900 1.000 103.96551 54 TYR A C 1
ATOM 7399 O O . TYR D 1 54 ? 9.45700 -11.46600 -4.19700 1.000 104.86551 54 TYR A O 1
ATOM 7417 N N . TYR D 1 55 ? 9.76000 -9.23300 -4.19200 1.000 96.18551 55 TYR A N 1
ATOM 7418 C CA . TYR D 1 55 ? 8.31800 -8.90000 -4.17200 1.000 87.85551 55 TYR A CA 1
ATOM 7419 C C . TYR D 1 55 ? 7.96000 -7.78500 -5.13900 1.000 86.06551 55 TYR A C 1
ATOM 7420 O O . TYR D 1 55 ? 8.82500 -7.25600 -5.77900 1.000 87.72551 55 TYR A O 1
ATOM 7438 N N . ARG D 1 56 ? 6.69400 -7.44600 -5.21700 1.000 59.03551 56 ARG A N 1
ATOM 7439 C CA . ARG D 1 56 ? 6.19800 -6.29300 -5.96800 1.000 64.10551 56 ARG A CA 1
ATOM 7440 C C . ARG D 1 56 ? 6.61000 -4.97400 -5.32100 1.000 65.91551 56 ARG A C 1
ATOM 7441 O O . ARG D 1 56 ? 6.93300 -4.01000 -6.02200 1.000 66.25551 56 ARG A O 1
ATOM 7462 N N . SER D 1 57 ? 6.56000 -4.89800 -3.98700 1.000 66.49551 57 SER A N 1
ATOM 7463 C CA . SER D 1 57 ? 6.79200 -3.64200 -3.28100 1.000 61.57551 57 SER A CA 1
ATOM 7464 C C . SER D 1 57 ? 7.94600 -2.84800 -3.88000 1.000 63.67551 57 SER A C 1
ATOM 7465 O O . SER D 1 57 ? 7.78300 -1.68400 -4.27200 1.000 62.70551 57 SER A O 1
ATOM 7473 N N . LYS D 1 58 ? 9.11100 -3.48400 -4.00500 1.000 58.28551 58 LYS A N 1
ATOM 7474 C CA . LYS D 1 58 ? 10.24800 -2.84400 -4.65500 1.000 57.89551 58 LYS A CA 1
ATOM 7475 C C . LYS D 1 58 ? 11.09900 -3.76000 -5.51800 1.000 64.05551 58 LYS A C 1
ATOM 7476 O O . LYS D 1 58 ? 11.95900 -3.25700 -6.24800 1.000 66.00551 58 LYS A O 1
ATOM 7495 N N . TRP D 1 59 ? 10.90400 -5.07400 -5.46100 1.000 67.65551 59 TRP A N 1
ATOM 7496 C CA . TRP D 1 59 ? 11.70100 -6.04000 -6.21300 1.000 66.39551 59 TRP A CA 1
ATOM 7497 C C . TRP D 1 59 ? 13.19000 -5.98300 -5.84500 1.000 69.79551 59 TRP A C 1
ATOM 7498 O O . TRP D 1 59 ? 14.04900 -5.55800 -6.62500 1.000 73.09551 59 TRP A O 1
ATOM 7519 N N . PHE D 1 60 ? 13.46900 -6.46800 -4.63300 1.000 83.43551 60 PHE A N 1
ATOM 7520 C CA . PHE D 1 60 ? 14.83900 -6.61300 -4.15400 1.000 78.53551 60 PHE A CA 1
ATOM 7521 C C . PHE D 1 60 ? 15.51000 -7.79000 -4.84900 1.000 77.89551 60 PHE A C 1
ATOM 7522 O O . PHE D 1 60 ? 14.85500 -8.77100 -5.20500 1.000 62.43551 60 PHE A O 1
ATOM 7539 N N . ASN D 1 61 ? 16.82500 -7.67200 -5.06500 1.000 58.21551 61 ASN A N 1
ATOM 7540 C CA . ASN D 1 61 ? 17.63200 -8.74100 -5.65400 1.000 56.01551 61 ASN A CA 1
ATOM 7541 C C . ASN D 1 61 ? 18.94200 -8.86200 -4.89000 1.000 46.47551 61 ASN A C 1
ATOM 7542 O O . ASN D 1 61 ? 19.58900 -7.84400 -4.62500 1.000 51.92551 61 ASN A O 1
ATOM 7553 N N . TYR D 1 62 ? 19.25500 -10.07600 -4.41700 1.000 51.22551 62 TYR A N 1
ATOM 7554 C CA . TYR D 1 62 ? 20.50800 -10.32400 -3.71100 1.000 56.83551 62 TYR A CA 1
ATOM 7555 C C . TYR D 1 62 ? 21.17200 -11.61600 -4.18400 1.000 56.02551 62 TYR A C 1
ATOM 7556 O O . TYR D 1 62 ? 20.50300 -12.63700 -4.37200 1.000 44.67551 62 TYR A O 1
ATOM 7574 N N . TYR D 1 63 ? 22.48700 -11.55400 -4.41500 1.000 63.27551 63 TYR A N 1
ATOM 7575 C CA . TYR D 1 63 ? 23.25200 -12.67400 -4.95300 1.000 55.82551 63 TYR A CA 1
ATOM 7576 C C . TYR D 1 63 ? 24.37700 -13.08600 -4.00500 1.000 46.32551 63 TYR A C 1
ATOM 7577 O O . TYR D 1 63 ? 24.64700 -12.44400 -2.98700 1.000 53.12551 63 TYR A O 1
ATOM 7595 N N . ALA D 1 64 ? 25.02800 -14.19500 -4.34900 1.000 47.63551 64 ALA A N 1
ATOM 7596 C CA . ALA D 1 64 ? 26.13800 -14.71900 -3.57000 1.000 55.68551 64 ALA A CA 1
ATOM 7597 C C . ALA D 1 64 ? 27.41400 -13.93900 -3.86400 1.000 63.13551 64 ALA A C 1
ATOM 7598 O O . ALA D 1 64 ? 27.53600 -13.26300 -4.88400 1.000 64.52551 64 ALA A O 1
ATOM 7605 N N . VAL D 1 65 ? 28.38700 -14.06200 -2.95900 1.000 63.53551 65 VAL A N 1
ATOM 7606 C CA . VAL D 1 65 ? 29.63600 -13.32700 -3.12300 1.000 62.99551 65 VAL A CA 1
ATOM 7607 C C . VAL D 1 65 ? 30.46900 -13.96400 -4.21900 1.000 62.59551 65 VAL A C 1
ATOM 7608 O O . VAL D 1 65 ? 30.98700 -13.27800 -5.10900 1.000 62.78551 65 VAL A O 1
ATOM 7621 N N . SER D 1 66 ? 30.49100 -15.29600 -4.24400 1.000 58.99551 66 SER A N 1
ATOM 7622 C CA . SER D 1 66 ? 31.38500 -16.00000 -5.14500 1.000 58.64551 66 SER A CA 1
ATOM 7623 C C . SER D 1 66 ? 31.18600 -15.55100 -6.58200 1.000 57.65551 66 SER A C 1
ATOM 7624 O O . SER D 1 66 ? 32.13600 -15.56300 -7.37300 1.000 54.51551 66 SER A O 1
ATOM 7632 N N . VAL D 1 67 ? 29.94800 -15.24300 -6.96000 1.000 58.85551 67 VAL A N 1
ATOM 7633 C CA . VAL D 1 67 ? 29.63800 -14.81600 -8.31900 1.000 55.14551 67 VAL A CA 1
ATOM 7634 C C . VAL D 1 67 ? 28.93400 -13.46300 -8.35400 1.000 57.19551 67 VAL A C 1
ATOM 7635 O O . VAL D 1 67 ? 28.30900 -13.11200 -9.36400 1.000 59.60551 67 VAL A O 1
ATOM 7648 N N . LYS D 1 68 ? 28.93700 -12.75600 -7.22000 1.000 62.32551 68 LYS A N 1
ATOM 7649 C CA . LYS D 1 68 ? 28.12200 -11.54900 -7.08000 1.000 62.48551 68 LYS A CA 1
ATOM 7650 C C . LYS D 1 68 ? 28.10000 -10.70500 -8.36000 1.000 62.15551 68 LYS A C 1
ATOM 7651 O O . LYS D 1 68 ? 27.03200 -10.34800 -8.86400 1.000 61.53551 68 LYS A O 1
ATOM 7670 N N . GLY D 1 69 ? 29.26500 -10.32500 -8.87000 1.000 84.22551 69 GLY A N 1
ATOM 7671 C CA . GLY D 1 69 ? 29.27700 -9.36800 -9.96000 1.000 79.52551 69 GLY A CA 1
ATOM 7672 C C . GLY D 1 69 ? 28.97900 -9.89300 -11.33800 1.000 85.19551 69 GLY A C 1
ATOM 7673 O O . GLY D 1 69 ? 29.04100 -9.11800 -12.29600 1.000 82.12551 69 GLY A O 1
ATOM 7677 N N . ARG D 1 70 ? 28.64700 -11.17200 -11.47800 1.000 62.38551 70 ARG A N 1
ATOM 7678 C CA . ARG D 1 70 ? 28.36100 -11.74300 -12.78300 1.000 63.20551 70 ARG A CA 1
ATOM 7679 C C . ARG D 1 70 ? 26.90000 -12.10900 -12.97700 1.000 62.19551 70 ARG A C 1
ATOM 7680 O O . ARG D 1 70 ? 26.41900 -12.08400 -14.11200 1.000 61.90551 70 ARG A O 1
ATOM 7701 N N . VAL D 1 71 ? 26.18400 -12.42000 -11.90500 1.000 62.70551 71 VAL A N 1
ATOM 7702 C CA . VAL D 1 71 ? 24.82000 -12.91000 -12.01700 1.000 59.17551 71 VAL A CA 1
ATOM 7703 C C . VAL D 1 71 ? 23.85600 -11.73200 -12.03900 1.000 59.83551 71 VAL A C 1
ATOM 7704 O O . VAL D 1 71 ? 24.19500 -10.60600 -11.66600 1.000 64.29551 71 VAL A O 1
ATOM 7717 N N . THR D 1 72 ? 22.64100 -11.99100 -12.51400 1.000 61.24551 72 THR A N 1
ATOM 7718 C CA . THR D 1 72 ? 21.56300 -11.01700 -12.40300 1.000 55.68551 72 THR A CA 1
ATOM 7719 C C . THR D 1 72 ? 20.24800 -11.72600 -12.69900 1.000 59.63551 72 THR A C 1
ATOM 7720 O O . THR D 1 72 ? 20.12800 -12.42100 -13.71800 1.000 54.38551 72 THR A O 1
ATOM 7731 N N . ILE D 1 73 ? 19.28700 -11.58800 -11.78800 1.000 63.59551 73 ILE A N 1
ATOM 7732 C CA . ILE D 1 73 ? 17.95500 -12.15500 -11.94100 1.000 55.26551 73 ILE A CA 1
ATOM 7733 C C . ILE D 1 73 ? 17.04400 -11.06600 -12.47500 1.000 48.79551 73 ILE A C 1
ATOM 7734 O O . ILE D 1 73 ? 17.01700 -9.95200 -11.94000 1.000 66.88551 73 ILE A O 1
ATOM 7750 N N . ASN D 1 74 ? 16.31900 -11.37900 -13.54000 1.000 52.33551 74 ASN A N 1
ATOM 7751 C CA . ASN D 1 74 ? 15.40500 -10.43500 -14.18100 1.000 50.40551 74 ASN A CA 1
ATOM 7752 C C . ASN D 1 74 ? 13.98900 -10.98400 -14.09400 1.000 48.25551 74 ASN A C 1
ATOM 7753 O O . ASN D 1 74 ? 13.63300 -11.90800 -14.84600 1.000 50.29551 74 ASN A O 1
ATOM 7764 N N . PRO D 1 75 ? 13.15600 -10.48100 -13.18700 1.000 44.80551 75 PRO A N 1
ATOM 7765 C CA . PRO D 1 75 ? 11.73600 -10.85100 -13.21600 1.000 51.17551 75 PRO A CA 1
ATOM 7766 C C . PRO D 1 75 ? 11.02900 -10.29100 -14.44100 1.000 54.72551 75 PRO A C 1
ATOM 7767 O O . PRO D 1 75 ? 11.35600 -9.21400 -14.94400 1.000 51.91551 75 PRO A O 1
ATOM 7778 N N . ASP D 1 76 ? 10.02500 -11.03300 -14.90200 1.000 44.89551 76 ASP A N 1
ATOM 7779 C CA . ASP D 1 76 ? 9.17800 -10.65200 -16.02900 1.000 44.75551 76 ASP A CA 1
ATOM 7780 C C . ASP D 1 76 ? 7.74700 -10.72800 -15.52800 1.000 50.17551 76 ASP A C 1
ATOM 7781 O O . ASP D 1 76 ? 7.19200 -11.82300 -15.38200 1.000 55.35551 76 ASP A O 1
ATOM 7790 N N . THR D 1 77 ? 7.18200 -9.55800 -15.22500 1.000 51.45551 77 THR A N 1
ATOM 7791 C CA . THR D 1 77 ? 5.82400 -9.49100 -14.70800 1.000 53.68551 77 THR A CA 1
ATOM 7792 C C . THR D 1 77 ? 4.80700 -9.71700 -15.81200 1.000 51.65551 77 THR A C 1
ATOM 7793 O O . THR D 1 77 ? 3.73400 -10.28000 -15.56800 1.000 44.82551 77 THR A O 1
ATOM 7804 N N . SER D 1 78 ? 5.12800 -9.29000 -17.03300 1.000 51.54551 78 SER A N 1
ATOM 7805 C CA . SER D 1 78 ? 4.25500 -9.56400 -18.16900 1.000 52.92551 78 SER A CA 1
ATOM 7806 C C . SER D 1 78 ? 4.14900 -11.06000 -18.45300 1.000 48.04551 78 SER A C 1
ATOM 7807 O O . SER D 1 78 ? 3.05000 -11.60000 -18.60900 1.000 47.25551 78 SER A O 1
ATOM 7815 N N . LYS D 1 79 ? 5.28500 -11.74300 -18.52300 1.000 50.74551 79 LYS A N 1
ATOM 7816 C CA . LYS D 1 79 ? 5.34400 -13.16700 -18.81900 1.000 50.25551 79 LYS A CA 1
ATOM 7817 C C . LYS D 1 79 ? 5.29100 -14.06100 -17.58400 1.000 49.07551 79 LYS A C 1
ATOM 7818 O O . LYS D 1 79 ? 5.25600 -15.28800 -17.73200 1.000 45.77551 79 LYS A O 1
ATOM 7837 N N . ASN D 1 80 ? 5.27100 -13.49500 -16.37700 1.000 52.76551 80 ASN A N 1
ATOM 7838 C CA . ASN D 1 80 ? 5.25000 -14.28900 -15.14700 1.000 48.72551 80 ASN A CA 1
ATOM 7839 C C . ASN D 1 80 ? 6.40200 -15.29100 -15.12200 1.000 49.13551 80 ASN A C 1
ATOM 7840 O O . ASN D 1 80 ? 6.21400 -16.49600 -14.93100 1.000 46.98551 80 ASN A O 1
ATOM 7851 N N . GLN D 1 81 ? 7.61600 -14.77300 -15.32000 1.000 57.68551 81 GLN A N 1
ATOM 7852 C CA . GLN D 1 81 ? 8.82100 -15.58900 -15.37100 1.000 41.99551 81 GLN A CA 1
ATOM 7853 C C . GLN D 1 81 ? 9.90400 -14.91400 -14.54600 1.000 42.47551 81 GLN A C 1
ATOM 7854 O O . GLN D 1 81 ? 9.76600 -13.76300 -14.13600 1.000 42.11551 81 GLN A O 1
ATOM 7868 N N . PHE D 1 82 ? 10.97300 -15.64600 -14.25400 1.000 41.37551 82 PHE A N 1
ATOM 7869 C CA . PHE D 1 82 ? 12.19000 -14.98700 -13.79700 1.000 44.20551 82 PHE A CA 1
ATOM 7870 C C . PHE D 1 82 ? 13.39500 -15.58400 -14.51200 1.000 48.84551 82 PHE A C 1
ATOM 7871 O O . PHE D 1 82 ? 13.49700 -16.80000 -14.68700 1.000 41.94551 82 PHE A O 1
ATOM 7888 N N . SER D 1 83 ? 14.29800 -14.70900 -14.94300 1.000 63.33551 83 SER A N 1
ATOM 7889 C CA . SER D 1 83 ? 15.42800 -15.07200 -15.78000 1.000 62.78551 83 SER A CA 1
ATOM 7890 C C . SER D 1 83 ? 16.72300 -14.96300 -14.99300 1.000 61.22551 83 SER A C 1
ATOM 7891 O O . SER D 1 83 ? 16.84300 -14.15300 -14.07500 1.000 61.79551 83 SER A O 1
ATOM 7899 N N . LEU D 1 84 ? 17.69700 -15.77500 -15.38700 1.000 58.05551 84 LEU A N 1
ATOM 7900 C CA . LEU D 1 84 ? 19.03900 -15.76400 -14.82300 1.000 77.78551 84 LEU A CA 1
ATOM 7901 C C . LEU D 1 84 ? 20.01100 -15.41800 -15.93700 1.000 66.19551 84 LEU A C 1
ATOM 7902 O O . LEU D 1 84 ? 19.92700 -15.99600 -17.02600 1.000 51.45551 84 LEU A O 1
ATOM 7918 N N . GLN D 1 85 ? 20.92300 -14.48000 -15.66900 1.000 55.24551 85 GLN A N 1
ATOM 7919 C CA . GLN D 1 85 ? 21.92600 -14.06900 -16.64400 1.000 45.87551 85 GLN A CA 1
ATOM 7920 C C . GLN D 1 85 ? 23.28200 -14.10700 -15.96200 1.000 49.57551 85 GLN A C 1
ATOM 7921 O O . GLN D 1 85 ? 23.47900 -13.43600 -14.94200 1.000 53.18551 85 GLN A O 1
ATOM 7935 N N . LEU D 1 86 ? 24.17900 -14.94600 -16.48100 1.000 52.53551 86 LEU A N 1
ATOM 7936 C CA . LEU D 1 86 ? 25.52300 -15.10200 -15.93800 1.000 54.63551 86 LEU A CA 1
ATOM 7937 C C . LEU D 1 86 ? 26.55700 -14.72800 -16.99700 1.000 57.09551 86 LEU A C 1
ATOM 7938 O O . LEU D 1 86 ? 26.46700 -15.17700 -18.14700 1.000 52.91551 86 LEU A O 1
ATOM 7954 N N . SER D 1 87 ? 27.50700 -13.87500 -16.62100 1.000 54.39551 87 SER A N 1
ATOM 7955 C CA . SER D 1 87 ? 28.51800 -13.33300 -17.52500 1.000 48.27551 87 SER A CA 1
ATOM 7956 C C . SER D 1 87 ? 29.88400 -13.98000 -17.29800 1.000 47.67551 87 SER A C 1
ATOM 7957 O O . SER D 1 87 ? 30.13800 -14.63500 -16.28200 1.000 46.59551 87 SER A O 1
ATOM 7965 N N . SER D 1 88 ? 30.76200 -13.79400 -18.28300 1.000 45.68551 88 SER A N 1
ATOM 7966 C CA . SER D 1 88 ? 32.12900 -14.31500 -18.25600 1.000 44.70551 88 SER A CA 1
ATOM 7967 C C . SER D 1 88 ? 32.13300 -15.76200 -17.77700 1.000 45.55551 88 SER A C 1
ATOM 7968 O O . SER D 1 88 ? 32.77800 -16.13000 -16.79600 1.000 49.33551 88 SER A O 1
ATOM 7976 N N . VAL D 1 89 ? 31.37800 -16.58600 -18.50200 1.000 47.87551 89 VAL A N 1
ATOM 7977 C CA . VAL D 1 89 ? 31.18400 -17.95900 -18.07300 1.000 48.53551 89 VAL A CA 1
ATOM 7978 C C . VAL D 1 89 ? 32.52300 -18.69500 -18.07200 1.000 48.30551 89 VAL A C 1
ATOM 7979 O O . VAL D 1 89 ? 33.47700 -18.32100 -18.76500 1.000 48.34551 89 VAL A O 1
ATOM 7992 N N . THR D 1 90 ? 32.57900 -19.76900 -17.29100 1.000 43.71551 90 THR A N 1
ATOM 7993 C CA . THR D 1 90 ? 33.77500 -20.55100 -17.03700 1.000 40.73551 90 THR A CA 1
ATOM 7994 C C . THR D 1 90 ? 33.46000 -22.02900 -17.19900 1.000 31.93551 90 THR A C 1
ATOM 7995 O O . THR D 1 90 ? 32.32200 -22.45000 -16.95900 1.000 64.32551 90 THR A O 1
ATOM 8006 N N . PRO D 1 91 ? 34.43800 -22.84700 -17.60100 1.000 42.56551 91 PRO A N 1
ATOM 8007 C CA . PRO D 1 91 ? 34.20000 -24.30000 -17.61600 1.000 34.86551 91 PRO A CA 1
ATOM 8008 C C . PRO D 1 91 ? 33.82700 -24.84400 -16.24800 1.000 40.66551 91 PRO A C 1
ATOM 8009 O O . PRO D 1 91 ? 33.21400 -25.91600 -16.16700 1.000 39.05551 91 PRO A O 1
ATOM 8020 N N . GLU D 1 92 ? 34.15500 -24.12300 -15.17100 1.000 34.58551 92 GLU A N 1
ATOM 8021 C CA . GLU D 1 92 ? 33.71900 -24.50200 -13.83400 1.000 38.28551 92 GLU A CA 1
ATOM 8022 C C . GLU D 1 92 ? 32.26200 -24.14000 -13.59100 1.000 43.46551 92 GLU A C 1
ATOM 8023 O O . GLU D 1 92 ? 31.71800 -24.49500 -12.54000 1.000 45.74551 92 GLU A O 1
ATOM 8035 N N . ASP D 1 93 ? 31.63400 -23.42800 -14.52400 1.000 31.65551 93 ASP A N 1
ATOM 8036 C CA . ASP D 1 93 ? 30.20800 -23.14300 -14.46500 1.000 35.84551 93 ASP A CA 1
ATOM 8037 C C . ASP D 1 93 ? 29.38500 -24.20100 -15.18300 1.000 32.16551 93 ASP A C 1
ATOM 8038 O O . ASP D 1 93 ? 28.15200 -24.11300 -15.18400 1.000 43.38551 93 ASP A O 1
ATOM 8047 N N . THR D 1 94 ? 30.03800 -25.18600 -15.79800 1.000 41.32551 94 THR A N 1
ATOM 8048 C CA . THR D 1 94 ? 29.33500 -26.34000 -16.34500 1.000 34.13551 94 THR A CA 1
ATOM 8049 C C . THR D 1 94 ? 28.64700 -27.08800 -15.21700 1.000 35.62551 94 THR A C 1
ATOM 8050 O O . THR D 1 94 ? 29.31300 -27.56900 -14.29500 1.000 39.17551 94 THR A O 1
ATOM 8061 N N . ALA D 1 95 ? 27.32400 -27.17800 -15.26700 1.000 35.39551 95 ALA A N 1
ATOM 8062 C CA . ALA D 1 95 ? 26.60000 -27.74500 -14.12800 1.000 39.33551 95 ALA A CA 1
ATOM 8063 C C . ALA D 1 95 ? 25.15100 -27.99500 -14.52700 1.000 32.07551 95 ALA A C 1
ATOM 8064 O O . ALA D 1 95 ? 24.80100 -27.96200 -15.71400 1.000 37.51551 95 ALA A O 1
ATOM 8071 N N . VAL D 1 96 ? 24.31400 -28.30200 -13.53500 1.000 43.35551 96 VAL A N 1
ATOM 8072 C CA . VAL D 1 96 ? 22.87000 -28.41000 -13.72500 1.000 39.04551 96 VAL A CA 1
ATOM 8073 C C . VAL D 1 96 ? 22.20500 -27.37000 -12.82900 1.000 40.31551 96 VAL A C 1
ATOM 8074 O O . VAL D 1 96 ? 22.39500 -27.38500 -11.60600 1.000 44.62551 96 VAL A O 1
ATOM 8087 N N . TYR D 1 97 ? 21.40700 -26.49000 -13.43700 1.000 31.65551 97 TYR A N 1
ATOM 8088 C CA . TYR D 1 97 ? 20.82200 -25.32800 -12.78100 1.000 45.00551 97 TYR A CA 1
ATOM 8089 C C . TYR D 1 97 ? 19.34500 -25.57700 -12.51100 1.000 31.39551 97 TYR A C 1
ATOM 8090 O O . TYR D 1 97 ? 18.63700 -26.15100 -13.34100 1.000 47.94551 97 TYR A O 1
ATOM 8108 N N . TYR D 1 98 ? 18.90700 -25.20100 -11.31600 1.000 46.15551 98 TYR A N 1
ATOM 8109 C CA . TYR D 1 98 ? 17.53200 -25.36200 -10.87800 1.000 35.03551 98 TYR A CA 1
ATOM 8110 C C . TYR D 1 98 ? 16.96600 -24.01300 -10.43100 1.000 38.29551 98 TYR A C 1
ATOM 8111 O O . TYR D 1 98 ? 17.70100 -23.08100 -10.09600 1.000 31.22551 98 TYR A O 1
ATOM 8129 N N . CYS D 1 99 ? 15.63700 -23.92100 -10.39200 1.000 41.93551 99 CYS A N 1
ATOM 8130 C CA . CYS D 1 99 ? 14.94400 -22.75500 -9.85700 1.000 46.60551 99 CYS A CA 1
ATOM 8131 C C . CYS D 1 99 ? 13.92800 -23.23700 -8.83100 1.000 41.43551 99 CYS A C 1
ATOM 8132 O O . CYS D 1 99 ? 13.35400 -24.31900 -8.96900 1.000 41.01551 99 CYS A O 1
ATOM 8139 N N . ALA D 1 100 ? 13.68600 -22.41000 -7.81400 1.000 52.87551 100 ALA A N 1
ATOM 8140 C CA . ALA D 1 100 ? 12.91100 -22.86000 -6.67100 1.000 51.39551 100 ALA A CA 1
ATOM 8141 C C . ALA D 1 100 ? 12.14000 -21.70700 -6.04700 1.000 56.43551 100 ALA A C 1
ATOM 8142 O O . ALA D 1 100 ? 12.44200 -20.53100 -6.26700 1.000 57.28551 100 ALA A O 1
ATOM 8149 N N . ARG D 1 101 ? 11.14900 -22.08000 -5.23300 1.000 65.94551 101 ARG A N 1
ATOM 8150 C CA . ARG D 1 101 ? 10.27900 -21.15000 -4.52600 1.000 66.69551 101 ARG A CA 1
ATOM 8151 C C . ARG D 1 101 ? 10.10700 -21.61500 -3.08500 1.000 74.18551 101 ARG A C 1
ATOM 8152 O O . ARG D 1 101 ? 10.20200 -22.80700 -2.79200 1.000 76.31551 101 ARG A O 1
ATOM 8173 N N . GLY D 1 102 ? 9.83100 -20.66300 -2.20300 1.000 94.27551 102 GLY A N 1
ATOM 8174 C CA . GLY D 1 102 ? 9.51200 -20.97000 -0.81600 1.000 99.12551 102 GLY A CA 1
ATOM 8175 C C . GLY D 1 102 ? 8.30500 -20.17200 -0.38100 1.000 114.91551 102 GLY A C 1
ATOM 8176 O O . GLY D 1 102 ? 8.21600 -18.97500 -0.64500 1.000 118.54551 102 GLY A O 1
ATOM 8180 N N . ASN D 1 103 ? 7.38300 -20.83800 0.31500 1.000 139.72551 103 ASN A N 1
ATOM 8181 C CA . ASN D 1 103 ? 6.19700 -20.14000 0.80100 1.000 138.20551 103 ASN A CA 1
ATOM 8182 C C . ASN D 1 103 ? 6.58200 -19.06700 1.82200 1.000 142.67551 103 ASN A C 1
ATOM 8183 O O . ASN D 1 103 ? 7.55500 -19.20300 2.57000 1.000 139.26551 103 ASN A O 1
ATOM 8194 N N . GLY D 1 104 ? 5.78000 -18.00400 1.86300 1.000 104.95551 104 GLY A N 1
ATOM 8195 C CA . GLY D 1 104 ? 6.04800 -16.83000 2.67400 1.000 105.21551 104 GLY A CA 1
ATOM 8196 C C . GLY D 1 104 ? 6.75900 -17.04900 3.99300 1.000 108.86551 104 GLY A C 1
ATOM 8197 O O . GLY D 1 104 ? 7.86700 -16.53800 4.19400 1.000 111.86551 104 GLY A O 1
ATOM 8201 N N . ASN D 1 105 ? 6.13700 -17.79900 4.90000 1.000 106.23551 105 ASN A N 1
ATOM 8202 C CA . ASN D 1 105 ? 6.74800 -18.03400 6.20200 1.000 108.29551 105 ASN A CA 1
ATOM 8203 C C . ASN D 1 105 ? 8.02000 -18.85900 6.06100 1.000 107.36551 105 ASN A C 1
ATOM 8204 O O . ASN D 1 105 ? 9.05100 -18.53600 6.66300 1.000 107.74551 105 ASN A O 1
ATOM 8215 N N . GLY D 1 106 ? 7.97000 -19.91900 5.25500 1.000 119.31551 106 GLY A N 1
ATOM 8216 C CA . GLY D 1 106 ? 9.12900 -20.75600 5.01600 1.000 110.04551 106 GLY A CA 1
ATOM 8217 C C . GLY D 1 106 ? 8.80500 -22.23600 4.95900 1.000 116.77551 106 GLY A C 1
ATOM 8218 O O . GLY D 1 106 ? 8.13800 -22.76500 5.85300 1.000 123.16551 106 GLY A O 1
ATOM 8222 N N . GLY D 1 107 ? 9.26500 -22.91700 3.90100 1.000 89.19551 107 GLY A N 1
ATOM 8223 C CA . GLY D 1 107 ? 9.12300 -24.35000 3.76800 1.000 87.66551 107 GLY A CA 1
ATOM 8224 C C . GLY D 1 107 ? 8.53200 -24.74000 2.42600 1.000 76.30551 107 GLY A C 1
ATOM 8225 O O . GLY D 1 107 ? 8.51500 -23.94900 1.47600 1.000 83.57551 107 GLY A O 1
ATOM 8229 N N . MET D 1 108 ? 8.04700 -25.98500 2.36400 1.000 83.39551 108 MET A N 1
ATOM 8230 C CA . MET D 1 108 ? 7.42600 -26.57000 1.18000 1.000 81.10551 108 MET A CA 1
ATOM 8231 C C . MET D 1 108 ? 8.41900 -26.72100 0.03900 1.000 80.47551 108 MET A C 1
ATOM 8232 O O . MET D 1 108 ? 8.72600 -27.85000 -0.36700 1.000 80.10551 108 MET A O 1
ATOM 8246 N N . ASP D 1 109 ? 8.88500 -25.60900 -0.52500 1.000 69.23551 109 ASP A N 1
ATOM 8247 C CA . ASP D 1 109 ? 9.86700 -25.64100 -1.61300 1.000 59.35551 109 ASP A CA 1
ATOM 8248 C C . ASP D 1 109 ? 9.49800 -26.43400 -2.86900 1.000 55.18551 109 ASP A C 1
ATOM 8249 O O . ASP D 1 109 ? 9.80100 -27.62600 -2.97500 1.000 56.34551 109 ASP A O 1
ATOM 8258 N N . VAL D 1 110 ? 8.67500 -25.80900 -3.71300 1.000 55.89551 110 VAL A N 1
ATOM 8259 C CA . VAL D 1 110 ? 8.47600 -26.29000 -5.06900 1.000 52.20551 110 VAL A CA 1
ATOM 8260 C C . VAL D 1 110 ? 9.77200 -26.14000 -5.85100 1.000 50.57551 110 VAL A C 1
ATOM 8261 O O . VAL D 1 110 ? 10.50200 -25.16000 -5.67800 1.000 47.87551 110 VAL A O 1
ATOM 8274 N N . TRP D 1 111 ? 10.07900 -27.11800 -6.70100 1.000 50.39551 111 TRP A N 1
ATOM 8275 C CA . TRP D 1 111 ? 11.32700 -27.13800 -7.45900 1.000 46.15551 111 TRP A CA 1
ATOM 8276 C C . TRP D 1 111 ? 11.01700 -27.26200 -8.94400 1.000 50.77551 111 TRP A C 1
ATOM 8277 O O . TRP D 1 111 ? 9.90500 -27.61200 -9.33600 1.000 51.50551 111 TRP A O 1
ATOM 8298 N N . GLY D 1 112 ? 12.02700 -27.00900 -9.78000 1.000 43.38551 112 GLY A N 1
ATOM 8299 C CA . GLY D 1 112 ? 11.87800 -27.08400 -11.21600 1.000 41.91551 112 GLY A CA 1
ATOM 8300 C C . GLY D 1 112 ? 12.46500 -28.34100 -11.85000 1.000 37.67551 112 GLY A C 1
ATOM 8301 O O . GLY D 1 112 ? 13.04300 -29.21000 -11.20000 1.000 42.27551 112 GLY A O 1
ATOM 8305 N N . GLN D 1 113 ? 12.30000 -28.41600 -13.17500 1.000 40.90551 113 GLN A N 1
ATOM 8306 C CA . GLN D 1 113 ? 12.73400 -29.60500 -13.89900 1.000 32.53551 113 GLN A CA 1
ATOM 8307 C C . GLN D 1 113 ? 14.25300 -29.71000 -13.92900 1.000 32.47551 113 GLN A C 1
ATOM 8308 O O . GLN D 1 113 ? 14.80400 -30.81500 -13.86000 1.000 32.67551 113 GLN A O 1
ATOM 8322 N N . GLY D 1 114 ? 14.94000 -28.58300 -14.01900 1.000 32.22551 114 GLY A N 1
ATOM 8323 C CA . GLY D 1 114 ? 16.38000 -28.57600 -14.16500 1.000 34.79551 114 GLY A CA 1
ATOM 8324 C C . GLY D 1 114 ? 16.81600 -28.29700 -15.59400 1.000 40.59551 114 GLY A C 1
ATOM 8325 O O . GLY D 1 114 ? 16.12000 -28.61900 -16.56600 1.000 34.75551 114 GLY A O 1
ATOM 8329 N N . THR D 1 115 ? 17.99500 -27.68600 -15.72600 1.000 37.52551 115 THR A N 1
ATOM 8330 C CA . THR D 1 115 ? 18.59200 -27.38300 -17.02200 1.000 45.35551 115 THR A CA 1
ATOM 8331 C C . THR D 1 115 ? 20.07600 -27.71300 -16.97500 1.000 38.46551 115 THR A C 1
ATOM 8332 O O . THR D 1 115 ? 20.78400 -27.24500 -16.08400 1.000 33.55551 115 THR A O 1
ATOM 8343 N N . THR D 1 116 ? 20.54800 -28.51500 -17.91900 1.000 38.98551 116 THR A N 1
ATOM 8344 C CA . THR D 1 116 ? 21.96300 -28.86100 -17.98500 1.000 39.16551 116 THR A CA 1
ATOM 8345 C C . THR D 1 116 ? 22.69700 -27.83500 -18.84500 1.000 39.40551 116 THR A C 1
ATOM 8346 O O . THR D 1 116 ? 22.37500 -27.66700 -20.02700 1.000 41.11551 116 THR A O 1
ATOM 8357 N N . VAL D 1 117 ? 23.67700 -27.14700 -18.26000 1.000 39.53551 117 VAL A N 1
ATOM 8358 C CA . VAL D 1 117 ? 24.50400 -26.19200 -18.98900 1.000 39.58551 117 VAL A CA 1
ATOM 8359 C C . VAL D 1 117 ? 25.89100 -26.79500 -19.15400 1.000 39.48551 117 VAL A C 1
ATOM 8360 O O . VAL D 1 117 ? 26.53100 -27.19500 -18.16600 1.000 38.38551 117 VAL A O 1
ATOM 8373 N N . THR D 1 118 ? 26.35500 -26.84700 -20.40100 1.000 40.80551 118 THR A N 1
ATOM 8374 C CA . THR D 1 118 ? 27.67000 -27.35500 -20.76200 1.000 36.62551 118 THR A CA 1
ATOM 8375 C C . THR D 1 118 ? 28.47300 -26.19200 -21.32900 1.000 36.17551 118 THR A C 1
ATOM 8376 O O . THR D 1 118 ? 28.08100 -25.60000 -22.34200 1.000 35.46551 118 THR A O 1
ATOM 8387 N N . VAL D 1 119 ? 29.58000 -25.86200 -20.67100 1.000 35.67551 119 VAL A N 1
ATOM 8388 C CA . VAL D 1 119 ? 30.44900 -24.76400 -21.07000 1.000 33.43551 119 VAL A CA 1
ATOM 8389 C C . VAL D 1 119 ? 31.58500 -25.36400 -21.88900 1.000 33.00551 119 VAL A C 1
ATOM 8390 O O . VAL D 1 119 ? 32.54000 -25.91900 -21.33500 1.000 33.07551 119 VAL A O 1
ATOM 8403 N N . SER D 1 120 ? 31.47700 -25.28300 -23.21200 1.000 33.20551 120 SER A N 1
ATOM 8404 C CA . SER D 1 120 ? 32.51700 -25.81500 -24.08000 1.000 33.51551 120 SER A CA 1
ATOM 8405 C C . SER D 1 120 ? 32.49100 -25.08200 -25.41400 1.000 33.63551 120 SER A C 1
ATOM 8406 O O . SER D 1 120 ? 31.48600 -24.47700 -25.79700 1.000 33.55551 120 SER A O 1
ATOM 8414 N N . SER D 1 121 ? 33.62300 -25.14100 -26.11100 1.000 35.87551 121 SER A N 1
ATOM 8415 C CA . SER D 1 121 ? 33.76700 -24.53700 -27.42700 1.000 34.02551 121 SER A CA 1
ATOM 8416 C C . SER D 1 121 ? 33.38600 -25.49100 -28.55200 1.000 34.40551 121 SER A C 1
ATOM 8417 O O . SER D 1 121 ? 33.46200 -25.11000 -29.72400 1.000 34.62551 121 SER A O 1
ATOM 8425 N N . ALA D 1 122 ? 32.99500 -26.71700 -28.22500 1.000 34.54551 122 ALA A N 1
ATOM 8426 C CA . ALA D 1 122 ? 32.71200 -27.72200 -29.23700 1.000 34.94551 122 ALA A CA 1
ATOM 8427 C C . ALA D 1 122 ? 31.34400 -27.49700 -29.86500 1.000 34.97551 122 ALA A C 1
ATOM 8428 O O . ALA D 1 122 ? 30.41800 -26.99000 -29.22900 1.000 34.69551 122 ALA A O 1
ATOM 8435 N N . SER D 1 123 ? 31.22600 -27.88400 -31.12900 1.000 35.34551 123 SER A N 1
ATOM 8436 C CA . SER D 1 123 ? 29.96300 -27.77400 -31.83800 1.000 35.40551 123 SER A CA 1
ATOM 8437 C C . SER D 1 123 ? 29.03600 -28.91400 -31.44100 1.000 35.51551 123 SER A C 1
ATOM 8438 O O . SER D 1 123 ? 29.48000 -30.01000 -31.09400 1.000 35.69551 123 SER A O 1
ATOM 8446 N N . THR D 1 124 ? 27.73600 -28.64700 -31.48900 1.000 35.40551 124 THR A N 1
ATOM 8447 C CA . THR D 1 124 ? 26.76600 -29.67000 -31.12900 1.000 35.53551 124 THR A CA 1
ATOM 8448 C C . THR D 1 124 ? 26.80000 -30.78400 -32.16300 1.000 36.05551 124 THR A C 1
ATOM 8449 O O . THR D 1 124 ? 26.85700 -30.52800 -33.36600 1.000 36.28551 124 THR A O 1
ATOM 8460 N N . LYS D 1 125 ? 26.73200 -32.02300 -31.69300 1.000 36.41551 125 LYS A N 1
ATOM 8461 C CA . LYS D 1 125 ? 26.66400 -33.19100 -32.55800 1.000 37.04551 125 LYS A CA 1
ATOM 8462 C C . LYS D 1 125 ? 25.47800 -34.04200 -32.14400 1.000 41.46551 125 LYS A C 1
ATOM 8463 O O . LYS D 1 125 ? 25.15300 -34.12800 -30.96100 1.000 36.87551 125 LYS A O 1
ATOM 8482 N N . GLY D 1 126 ? 24.84400 -34.68000 -33.11100 1.000 59.29551 126 GLY A N 1
ATOM 8483 C CA . GLY D 1 126 ? 23.72100 -35.53100 -32.82100 1.000 59.94551 126 GLY A CA 1
ATOM 8484 C C . GLY D 1 126 ? 24.15700 -36.95300 -32.58800 1.000 60.74551 126 GLY A C 1
ATOM 8485 O O . GLY D 1 126 ? 25.16600 -37.41000 -33.13600 1.000 61.57551 126 GLY A O 1
ATOM 8489 N N . PRO D 1 127 ? 23.39400 -37.69100 -31.78800 1.000 51.28551 127 PRO A N 1
ATOM 8490 C CA . PRO D 1 127 ? 23.80900 -39.04100 -31.41100 1.000 50.63551 127 PRO A CA 1
ATOM 8491 C C . PRO D 1 127 ? 23.47700 -40.04700 -32.50200 1.000 51.66551 127 PRO A C 1
ATOM 8492 O O . PRO D 1 127 ? 22.76600 -39.76000 -33.46400 1.000 52.21551 127 PRO A O 1
ATOM 8503 N N . SER D 1 128 ? 24.02900 -41.24500 -32.33500 1.000 45.00551 128 SER A N 1
ATOM 8504 C CA . SER D 1 128 ? 23.67000 -42.39900 -33.14700 1.000 43.50551 128 SER A CA 1
ATOM 8505 C C . SER D 1 128 ? 23.06700 -43.43800 -32.21900 1.000 42.87551 128 SER A C 1
ATOM 8506 O O . SER D 1 128 ? 23.69400 -43.82100 -31.22400 1.000 48.89551 128 SER A O 1
ATOM 8514 N N . VAL D 1 129 ? 21.84600 -43.86700 -32.52300 1.000 42.32551 129 VAL A N 1
ATOM 8515 C CA . VAL D 1 129 ? 21.12900 -44.84400 -31.71300 1.000 52.17551 129 VAL A CA 1
ATOM 8516 C C . VAL D 1 129 ? 21.24000 -46.20100 -32.38600 1.000 59.64551 129 VAL A C 1
ATOM 8517 O O . VAL D 1 129 ? 21.00900 -46.32100 -33.59700 1.000 63.80551 129 VAL A O 1
ATOM 8530 N N . PHE D 1 130 ? 21.61300 -47.21700 -31.61100 1.000 55.27551 130 PHE A N 1
ATOM 8531 C CA . PHE D 1 130 ? 21.70500 -48.58200 -32.09800 1.000 56.96551 130 PHE A CA 1
ATOM 8532 C C . PHE D 1 130 ? 21.00400 -49.51200 -31.12300 1.000 52.82551 130 PHE A C 1
ATOM 8533 O O . PHE D 1 130 ? 20.97300 -49.24500 -29.91800 1.000 51.87551 130 PHE A O 1
ATOM 8550 N N . PRO D 1 131 ? 20.38100 -50.57800 -31.61400 1.000 64.52551 131 PRO A N 1
ATOM 8551 C CA . PRO D 1 131 ? 19.72500 -51.51700 -30.70000 1.000 67.09551 131 PRO A CA 1
ATOM 8552 C C . PRO D 1 131 ? 20.71000 -52.41500 -29.96700 1.000 76.39551 131 PRO A C 1
ATOM 8553 O O . PRO D 1 131 ? 21.75300 -52.80800 -30.49600 1.000 73.29551 131 PRO A O 1
ATOM 8564 N N . LEU D 1 132 ? 20.33900 -52.78000 -28.74200 1.000 68.02551 132 LEU A N 1
ATOM 8565 C CA . LEU D 1 132 ? 20.99800 -53.82800 -27.96500 1.000 71.44551 132 LEU A CA 1
ATOM 8566 C C . LEU D 1 132 ? 19.91200 -54.89100 -27.81500 1.000 81.12551 132 LEU A C 1
ATOM 8567 O O . LEU D 1 132 ? 19.15900 -54.89800 -26.84100 1.000 81.78551 132 LEU A O 1
ATOM 8583 N N . ALA D 1 133 ? 19.81200 -55.75400 -28.82000 1.000 111.64551 133 ALA A N 1
ATOM 8584 C CA . ALA D 1 133 ? 18.69400 -56.66200 -28.98700 1.000 114.26551 133 ALA A CA 1
ATOM 8585 C C . ALA D 1 133 ? 18.77800 -57.82100 -28.00800 1.000 117.11551 133 ALA A C 1
ATOM 8586 O O . ALA D 1 133 ? 19.84700 -58.11200 -27.46300 1.000 120.79551 133 ALA A O 1
ATOM 8593 N N . PRO D 1 134 ? 17.66900 -58.51600 -27.77100 1.000 99.30551 134 PRO A N 1
ATOM 8594 C CA . PRO D 1 134 ? 17.69800 -59.60600 -26.79500 1.000 93.57551 134 PRO A CA 1
ATOM 8595 C C . PRO D 1 134 ? 18.48300 -60.79100 -27.33900 1.000 100.69551 134 PRO A C 1
ATOM 8596 O O . PRO D 1 134 ? 18.68300 -60.94200 -28.54600 1.000 100.58551 134 PRO A O 1
ATOM 8607 N N . SER D 1 135 ? 18.92200 -61.64100 -26.41400 1.000 107.20551 135 SER A N 1
ATOM 8608 C CA . SER D 1 135 ? 19.77900 -62.77300 -26.74000 1.000 99.57551 135 SER A CA 1
ATOM 8609 C C . SER D 1 135 ? 19.00600 -63.89700 -27.42100 1.000 90.42551 135 SER A C 1
ATOM 8610 O O . SER D 1 135 ? 17.79800 -64.05500 -27.24000 1.000 87.62551 135 SER A O 1
ATOM 8618 N N . SER D 1 136 ? 19.70700 -64.64000 -28.27100 1.000 91.25551 136 SER A N 1
ATOM 8619 C CA . SER D 1 136 ? 19.10500 -65.78300 -28.95800 1.000 91.96551 136 SER A CA 1
ATOM 8620 C C . SER D 1 136 ? 19.15500 -67.04100 -28.09500 1.000 87.33551 136 SER A C 1
ATOM 8621 O O . SER D 1 136 ? 19.51400 -68.12900 -28.53700 1.000 83.58551 136 SER A O 1
ATOM 8629 N N . LYS D 1 137 ? 18.70100 -66.88100 -26.85400 1.000 94.11551 137 LYS A N 1
ATOM 8630 C CA . LYS D 1 137 ? 18.62900 -67.95100 -25.86900 1.000 94.70551 137 LYS A CA 1
ATOM 8631 C C . LYS D 1 137 ? 18.07800 -67.32300 -24.59700 1.000 93.47551 137 LYS A C 1
ATOM 8632 O O . LYS D 1 137 ? 17.64800 -66.16400 -24.61200 1.000 90.49551 137 LYS A O 1
ATOM 8651 N N . SER D 1 138 ? 18.07000 -68.07300 -23.49800 1.000 113.42551 138 SER A N 1
ATOM 8652 C CA . SER D 1 138 ? 17.76100 -67.53800 -22.17600 1.000 114.24551 138 SER A CA 1
ATOM 8653 C C . SER D 1 138 ? 16.31800 -67.08500 -22.00600 1.000 113.81551 138 SER A C 1
ATOM 8654 O O . SER D 1 138 ? 16.01600 -66.32700 -21.07500 1.000 114.57551 138 SER A O 1
ATOM 8662 N N . THR D 1 139 ? 15.41000 -67.53000 -22.87400 1.000 98.86551 139 THR A N 1
ATOM 8663 C CA . THR D 1 139 ? 13.97600 -67.34900 -22.65400 1.000 98.71551 139 THR A CA 1
ATOM 8664 C C . THR D 1 139 ? 13.52800 -68.39300 -21.63000 1.000 101.62551 139 THR A C 1
ATOM 8665 O O . THR D 1 139 ? 12.78200 -69.33000 -21.92100 1.000 98.06551 139 THR A O 1
ATOM 8676 N N . SER D 1 140 ? 14.01400 -68.21500 -20.40200 1.000 107.23551 140 SER A N 1
ATOM 8677 C CA . SER D 1 140 ? 13.99200 -69.27400 -19.40000 1.000 104.54551 140 SER A CA 1
ATOM 8678 C C . SER D 1 140 ? 13.15400 -68.93600 -18.17800 1.000 103.54551 140 SER A C 1
ATOM 8679 O O . SER D 1 140 ? 12.34600 -69.76400 -17.74400 1.000 95.92551 140 SER A O 1
ATOM 8687 N N . GLY D 1 141 ? 13.32900 -67.75300 -17.59400 1.000 114.70551 141 GLY A N 1
ATOM 8688 C CA . GLY D 1 141 ? 12.65900 -67.43600 -16.34600 1.000 109.82551 141 GLY A CA 1
ATOM 8689 C C . GLY D 1 141 ? 12.06400 -66.04700 -16.30200 1.000 97.92551 141 GLY A C 1
ATOM 8690 O O . GLY D 1 141 ? 12.06000 -65.39300 -15.24900 1.000 91.51551 141 GLY A O 1
ATOM 8694 N N . GLY D 1 142 ? 11.54800 -65.59600 -17.44300 1.000 88.06551 142 GLY A N 1
ATOM 8695 C CA . GLY D 1 142 ? 11.02800 -64.25500 -17.54300 1.000 101.00551 142 GLY A CA 1
ATOM 8696 C C . GLY D 1 142 ? 12.09800 -63.20000 -17.53400 1.000 94.70551 142 GLY A C 1
ATOM 8697 O O . GLY D 1 142 ? 11.78900 -62.01800 -17.36700 1.000 86.37551 142 GLY A O 1
ATOM 8701 N N . THR D 1 143 ? 13.34800 -63.59400 -17.73700 1.000 93.33551 143 THR A N 1
ATOM 8702 C CA . THR D 1 143 ? 14.47600 -62.67700 -17.67900 1.000 87.10551 143 THR A CA 1
ATOM 8703 C C . THR D 1 143 ? 14.83800 -62.30500 -19.11200 1.000 84.05551 143 THR A C 1
ATOM 8704 O O . THR D 1 143 ? 15.65300 -62.96300 -19.75700 1.000 86.29551 143 THR A O 1
ATOM 8715 N N . ALA D 1 144 ? 14.20500 -61.25800 -19.62500 1.000 80.94551 144 ALA A N 1
ATOM 8716 C CA . ALA D 1 144 ? 14.55500 -60.70000 -20.92100 1.000 79.91551 144 ALA A CA 1
ATOM 8717 C C . ALA D 1 144 ? 15.18300 -59.33400 -20.69100 1.000 72.78551 144 ALA A C 1
ATOM 8718 O O . ALA D 1 144 ? 14.57500 -58.47700 -20.04000 1.000 76.68551 144 ALA A O 1
ATOM 8725 N N . ALA D 1 145 ? 16.27900 -59.06000 -21.38400 1.000 71.59551 145 ALA A N 1
ATOM 8726 C CA . ALA D 1 145 ? 16.98700 -57.79700 -21.25000 1.000 68.72551 145 ALA A CA 1
ATOM 8727 C C . ALA D 1 145 ? 17.28800 -57.29700 -22.64700 1.000 73.06551 145 ALA A C 1
ATOM 8728 O O . ALA D 1 145 ? 17.82900 -58.03500 -23.47200 1.000 82.23551 145 ALA A O 1
ATOM 8735 N N . LEU D 1 146 ? 16.94200 -56.04000 -22.89500 1.000 74.39551 146 LEU A N 1
ATOM 8736 C CA . LEU D 1 146 ? 17.15400 -55.39600 -24.17900 1.000 74.11551 146 LEU A CA 1
ATOM 8737 C C . LEU D 1 146 ? 17.23200 -53.90100 -23.93400 1.000 67.56551 146 LEU A C 1
ATOM 8738 O O . LEU D 1 146 ? 16.67700 -53.38400 -22.95900 1.000 67.48551 146 LEU A O 1
ATOM 8754 N N . GLY D 1 147 ? 17.87200 -53.20400 -24.86100 1.000 71.50551 147 GLY A N 1
ATOM 8755 C CA . GLY D 1 147 ? 18.12300 -51.80100 -24.64400 1.000 62.68551 147 GLY A CA 1
ATOM 8756 C C . GLY D 1 147 ? 18.50500 -51.05000 -25.89700 1.000 59.85551 147 GLY A C 1
ATOM 8757 O O . GLY D 1 147 ? 18.41300 -51.56100 -27.01500 1.000 66.90551 147 GLY A O 1
ATOM 8761 N N . CYS D 1 148 ? 18.94400 -49.81400 -25.68400 1.000 49.47551 148 CYS A N 1
ATOM 8762 C CA . CYS D 1 148 ? 19.43600 -48.95500 -26.75000 1.000 50.14551 148 CYS A CA 1
ATOM 8763 C C . CYS D 1 148 ? 20.77500 -48.35100 -26.34700 1.000 45.12551 148 CYS A C 1
ATOM 8764 O O . CYS D 1 148 ? 20.99800 -48.04400 -25.17200 1.000 46.26551 148 CYS A O 1
ATOM 8771 N N . LEU D 1 149 ? 21.67600 -48.21300 -27.32300 1.000 48.47551 149 LEU A N 1
ATOM 8772 C CA . LEU D 1 149 ? 22.98900 -47.61000 -27.12600 1.000 44.66551 149 LEU A CA 1
ATOM 8773 C C . LEU D 1 149 ? 22.98800 -46.31000 -27.91700 1.000 45.39551 149 LEU A C 1
ATOM 8774 O O . LEU D 1 149 ? 22.93200 -46.33100 -29.15100 1.000 44.57551 149 LEU A O 1
ATOM 8790 N N . VAL D 1 150 ? 23.01300 -45.19000 -27.20800 1.000 39.14551 150 VAL A N 1
ATOM 8791 C CA . VAL D 1 150 ? 23.11800 -43.86800 -27.81500 1.000 40.59551 150 VAL A CA 1
ATOM 8792 C C . VAL D 1 150 ? 24.57100 -43.42900 -27.70000 1.000 38.46551 150 VAL A C 1
ATOM 8793 O O . VAL D 1 150 ? 25.11400 -43.33600 -26.59100 1.000 38.08551 150 VAL A O 1
ATOM 8806 N N . LYS D 1 151 ? 25.20000 -43.13600 -28.83500 1.000 38.67551 151 LYS A N 1
ATOM 8807 C CA . LYS D 1 151 ? 26.63700 -42.91400 -28.87700 1.000 38.58551 151 LYS A CA 1
ATOM 8808 C C . LYS D 1 151 ? 26.97800 -41.61000 -29.58200 1.000 38.36551 151 LYS A C 1
ATOM 8809 O O . LYS D 1 151 ? 26.22300 -41.11400 -30.42300 1.000 38.46551 151 LYS A O 1
ATOM 8828 N N . ASP D 1 152 ? 28.13600 -41.06200 -29.21300 1.000 38.10551 152 ASP A N 1
ATOM 8829 C CA . ASP D 1 152 ? 28.79600 -39.99700 -29.96400 1.000 38.00551 152 ASP A CA 1
ATOM 8830 C C . ASP D 1 152 ? 27.90500 -38.75600 -30.07600 1.000 37.66551 152 ASP A C 1
ATOM 8831 O O . ASP D 1 152 ? 27.42700 -38.39200 -31.15600 1.000 38.95551 152 ASP A O 1
ATOM 8840 N N . TYR D 1 153 ? 27.67700 -38.11900 -28.92700 1.000 37.18551 153 TYR A N 1
ATOM 8841 C CA . TYR D 1 153 ? 26.89800 -36.88700 -28.91200 1.000 36.83551 153 TYR A CA 1
ATOM 8842 C C . TYR D 1 153 ? 27.55300 -35.83000 -28.03000 1.000 36.35551 153 TYR A C 1
ATOM 8843 O O . TYR D 1 153 ? 28.38000 -36.12700 -27.16800 1.000 36.24551 153 TYR A O 1
ATOM 8861 N N . PHE D 1 154 ? 27.20700 -34.57100 -28.30900 1.000 36.10551 154 PHE A N 1
ATOM 8862 C CA . PHE D 1 154 ? 27.63700 -33.41000 -27.53900 1.000 35.65551 154 PHE A CA 1
ATOM 8863 C C . PHE D 1 154 ? 26.56300 -32.35200 -27.74000 1.000 35.43551 154 PHE A C 1
ATOM 8864 O O . PHE D 1 154 ? 26.07600 -32.19600 -28.87000 1.000 35.66551 154 PHE A O 1
ATOM 8881 N N . PRO D 1 155 ? 26.16000 -31.61500 -26.68600 1.000 35.00551 155 PRO A N 1
ATOM 8882 C CA . PRO D 1 155 ? 26.56200 -31.71400 -25.27400 1.000 34.71551 155 PRO A CA 1
ATOM 8883 C C . PRO D 1 155 ? 25.93400 -32.89200 -24.54100 1.000 34.74551 155 PRO A C 1
ATOM 8884 O O . PRO D 1 155 ? 25.29000 -33.74300 -25.13900 1.000 38.59551 155 PRO A O 1
ATOM 8895 N N . GLU D 1 156 ? 26.10900 -32.92700 -23.23800 1.000 38.30551 156 GLU A N 1
ATOM 8896 C CA . GLU D 1 156 ? 25.75700 -34.11000 -22.46500 1.000 34.76551 156 GLU A CA 1
ATOM 8897 C C . GLU D 1 156 ? 24.28000 -34.50100 -22.41000 1.000 36.67551 156 GLU A C 1
ATOM 8898 O O . GLU D 1 156 ? 23.97400 -35.69300 -22.27300 1.000 35.76551 156 GLU A O 1
ATOM 8910 N N . PRO D 1 157 ? 23.32900 -33.56100 -22.41900 1.000 34.54551 157 PRO A N 1
ATOM 8911 C CA . PRO D 1 157 ? 21.93100 -33.96100 -22.15000 1.000 34.56551 157 PRO A CA 1
ATOM 8912 C C . PRO D 1 157 ? 21.27700 -34.74400 -23.28300 1.000 37.44551 157 PRO A C 1
ATOM 8913 O O . PRO D 1 157 ? 21.02500 -34.19700 -24.35700 1.000 38.64551 157 PRO A O 1
ATOM 8924 N N . VAL D 1 158 ? 20.90500 -35.99700 -23.00000 1.000 36.44551 158 VAL A N 1
ATOM 8925 C CA . VAL D 1 158 ? 20.05100 -36.80500 -23.86700 1.000 39.58551 158 VAL A CA 1
ATOM 8926 C C . VAL D 1 158 ? 18.99900 -37.44900 -22.97700 1.000 39.50551 158 VAL A C 1
ATOM 8927 O O . VAL D 1 158 ? 19.29200 -37.81600 -21.83400 1.000 38.02551 158 VAL A O 1
ATOM 8940 N N . THR D 1 159 ? 17.77200 -37.56500 -23.48500 1.000 43.60551 159 THR A N 1
ATOM 8941 C CA . THR D 1 159 ? 16.67700 -38.14800 -22.71700 1.000 43.36551 159 THR A CA 1
ATOM 8942 C C . THR D 1 159 ? 16.03300 -39.29000 -23.49000 1.000 45.36551 159 THR A C 1
ATOM 8943 O O . THR D 1 159 ? 15.67500 -39.12800 -24.66100 1.000 37.81551 159 THR A O 1
ATOM 8954 N N . VAL D 1 160 ? 15.86200 -40.43300 -22.82400 1.000 44.67551 160 VAL A N 1
ATOM 8955 C CA . VAL D 1 160 ? 15.35400 -41.64900 -23.45000 1.000 42.72551 160 VAL A CA 1
ATOM 8956 C C . VAL D 1 160 ? 14.08300 -42.09900 -22.74000 1.000 38.32551 160 VAL A C 1
ATOM 8957 O O . VAL D 1 160 ? 13.99800 -42.05000 -21.50600 1.000 37.04551 160 VAL A O 1
ATOM 8970 N N . SER D 1 161 ? 13.08600 -42.50400 -23.53300 1.000 40.50551 161 SER A N 1
ATOM 8971 C CA . SER D 1 161 ? 11.84200 -43.09400 -23.05500 1.000 43.64551 161 SER A CA 1
ATOM 8972 C C . SER D 1 161 ? 11.65400 -44.44300 -23.73500 1.000 45.17551 161 SER A C 1
ATOM 8973 O O . SER D 1 161 ? 12.36700 -44.78600 -24.67800 1.000 43.15551 161 SER A O 1
ATOM 8981 N N . TRP D 1 162 ? 10.75800 -45.25800 -23.18900 1.000 46.89551 162 TRP A N 1
ATOM 8982 C CA . TRP D 1 162 ? 10.45100 -46.55200 -23.78300 1.000 48.33551 162 TRP A CA 1
ATOM 8983 C C . TRP D 1 162 ? 8.97400 -46.64600 -24.16300 1.000 54.03551 162 TRP A C 1
ATOM 8984 O O . TRP D 1 162 ? 8.09600 -46.39900 -23.32800 1.000 55.44551 162 TRP A O 1
ATOM 9005 N N . ASN D 1 163 ? 8.70000 -47.03800 -25.41300 1.000 61.77551 163 ASN A N 1
ATOM 9006 C CA . ASN D 1 163 ? 7.32700 -47.20500 -25.90600 1.000 64.15551 163 ASN A CA 1
ATOM 9007 C C . ASN D 1 163 ? 6.47500 -46.00100 -25.52200 1.000 61.52551 163 ASN A C 1
ATOM 9008 O O . ASN D 1 163 ? 5.39400 -46.12200 -24.94000 1.000 57.89551 163 ASN A O 1
ATOM 9019 N N . SER D 1 164 ? 6.98900 -44.82300 -25.84500 1.000 58.98551 164 SER A N 1
ATOM 9020 C CA . SER D 1 164 ? 6.32800 -43.56600 -25.51600 1.000 59.40551 164 SER A CA 1
ATOM 9021 C C . SER D 1 164 ? 6.12100 -43.40200 -24.01100 1.000 56.27551 164 SER A C 1
ATOM 9022 O O . SER D 1 164 ? 5.17500 -42.74600 -23.56700 1.000 56.09551 164 SER A O 1
ATOM 9030 N N . GLY D 1 165 ? 7.00900 -43.99000 -23.21200 1.000 51.70551 165 GLY A N 1
ATOM 9031 C CA . GLY D 1 165 ? 6.96700 -43.82800 -21.77200 1.000 56.07551 165 GLY A CA 1
ATOM 9032 C C . GLY D 1 165 ? 6.06200 -44.76300 -20.99600 1.000 61.30551 165 GLY A C 1
ATOM 9033 O O . GLY D 1 165 ? 5.76600 -44.47400 -19.83000 1.000 63.57551 165 GLY A O 1
ATOM 9037 N N . ALA D 1 166 ? 5.59500 -45.85900 -21.58700 1.000 64.50551 166 ALA A N 1
ATOM 9038 C CA . ALA D 1 166 ? 4.72200 -46.78800 -20.88300 1.000 65.26551 166 ALA A CA 1
ATOM 9039 C C . ALA D 1 166 ? 5.47600 -47.82500 -20.05600 1.000 75.17551 166 ALA A C 1
ATOM 9040 O O . ALA D 1 166 ? 4.85700 -48.50800 -19.23700 1.000 81.86551 166 ALA A O 1
ATOM 9047 N N . LEU D 1 167 ? 6.76600 -48.02800 -20.31600 1.000 90.32551 167 LEU A N 1
ATOM 9048 C CA . LEU D 1 167 ? 7.55800 -49.11000 -19.72700 1.000 89.87551 167 LEU A CA 1
ATOM 9049 C C . LEU D 1 167 ? 8.39500 -48.66500 -18.52300 1.000 92.83551 167 LEU A C 1
ATOM 9050 O O . LEU D 1 167 ? 9.53100 -49.12100 -18.35600 1.000 95.10551 167 LEU A O 1
ATOM 9066 N N . THR D 1 168 ? 7.85500 -47.82200 -17.64000 1.000 80.62551 168 THR A N 1
ATOM 9067 C CA . THR D 1 168 ? 8.61300 -47.30700 -16.49800 1.000 81.55551 168 THR A CA 1
ATOM 9068 C C . THR D 1 168 ? 9.41000 -48.38800 -15.76600 1.000 80.16551 168 THR A C 1
ATOM 9069 O O . THR D 1 168 ? 10.63500 -48.29100 -15.62800 1.000 81.31551 168 THR A O 1
ATOM 9080 N N . SER D 1 169 ? 8.72700 -49.41200 -15.26700 1.000 81.32551 169 SER A N 1
ATOM 9081 C CA . SER D 1 169 ? 9.36900 -50.41100 -14.42100 1.000 80.31551 169 SER A CA 1
ATOM 9082 C C . SER D 1 169 ? 10.36600 -51.27700 -15.18100 1.000 77.04551 169 SER A C 1
ATOM 9083 O O . SER D 1 169 ? 10.10200 -51.73400 -16.30200 1.000 69.79551 169 SER A O 1
ATOM 9091 N N . GLY D 1 170 ? 11.53800 -51.47500 -14.56300 1.000 74.67551 170 GLY A N 1
ATOM 9092 C CA . GLY D 1 170 ? 12.63300 -52.20600 -15.16100 1.000 71.51551 170 GLY A CA 1
ATOM 9093 C C . GLY D 1 170 ? 13.58200 -51.39800 -16.02500 1.000 72.58551 170 GLY A C 1
ATOM 9094 O O . GLY D 1 170 ? 14.59000 -51.94500 -16.48800 1.000 68.70551 170 GLY A O 1
ATOM 9098 N N . VAL D 1 171 ? 13.30100 -50.12700 -16.27500 1.000 80.81551 171 VAL A N 1
ATOM 9099 C CA . VAL D 1 171 ? 14.19900 -49.30100 -17.07200 1.000 73.62551 171 VAL A CA 1
ATOM 9100 C C . VAL D 1 171 ? 15.38800 -48.89600 -16.21300 1.000 70.01551 171 VAL A C 1
ATOM 9101 O O . VAL D 1 171 ? 15.22200 -48.43300 -15.07900 1.000 72.41551 171 VAL A O 1
ATOM 9114 N N . HIS D 1 172 ? 16.59500 -49.05700 -16.75600 1.000 62.23551 172 HIS A N 1
ATOM 9115 C CA . HIS D 1 172 ? 17.83300 -48.62000 -16.11100 1.000 58.40551 172 HIS A CA 1
ATOM 9116 C C . HIS D 1 172 ? 18.57800 -47.79400 -17.15600 1.000 56.73551 172 HIS A C 1
ATOM 9117 O O . HIS D 1 172 ? 19.42500 -48.32200 -17.88100 1.000 45.93551 172 HIS A O 1
ATOM 9131 N N . THR D 1 173 ? 18.26800 -46.50000 -17.22300 1.000 54.52551 173 THR A N 1
ATOM 9132 C CA . THR D 1 173 ? 18.97900 -45.57300 -18.09400 1.000 46.72551 173 THR A CA 1
ATOM 9133 C C . THR D 1 173 ? 20.24100 -45.08900 -17.38200 1.000 44.77551 173 THR A C 1
ATOM 9134 O O . THR D 1 173 ? 20.16300 -44.43500 -16.33500 1.000 44.57551 173 THR A O 1
ATOM 9145 N N . PHE D 1 174 ? 21.39600 -45.39900 -17.95800 1.000 42.33551 174 PHE A N 1
ATOM 9146 C CA . PHE D 1 174 ? 22.68700 -45.23200 -17.31100 1.000 40.33551 174 PHE A CA 1
ATOM 9147 C C . PHE D 1 174 ? 23.23200 -43.81800 -17.48800 1.000 40.96551 174 PHE A C 1
ATOM 9148 O O . PHE D 1 174 ? 22.86600 -43.11000 -18.43300 1.000 39.13551 174 PHE A O 1
ATOM 9165 N N . PRO D 1 175 ? 24.09600 -43.37100 -16.57100 1.000 40.14551 175 PRO A N 1
ATOM 9166 C CA . PRO D 1 175 ? 24.84400 -42.12900 -16.80400 1.000 42.85551 175 PRO A CA 1
ATOM 9167 C C . PRO D 1 175 ? 25.75400 -42.27200 -18.01700 1.000 35.77551 175 PRO A C 1
ATOM 9168 O O . PRO D 1 175 ? 26.28600 -43.35000 -18.30200 1.000 36.46551 175 PRO A O 1
ATOM 9179 N N . ALA D 1 176 ? 25.91300 -41.17000 -18.74600 1.000 35.62551 176 ALA A N 1
ATOM 9180 C CA . ALA D 1 176 ? 26.74400 -41.14300 -19.93900 1.000 35.87551 176 ALA A CA 1
ATOM 9181 C C . ALA D 1 176 ? 28.23800 -41.11100 -19.58600 1.000 35.80551 176 ALA A C 1
ATOM 9182 O O . ALA D 1 176 ? 28.64700 -40.75400 -18.47200 1.000 35.46551 176 ALA A O 1
ATOM 9189 N N . VAL D 1 177 ? 29.05300 -41.53200 -20.55300 1.000 36.12551 177 VAL A N 1
ATOM 9190 C CA . VAL D 1 177 ? 30.50700 -41.56000 -20.42300 1.000 36.13551 177 VAL A CA 1
ATOM 9191 C C . VAL D 1 177 ? 31.11500 -40.73500 -21.54700 1.000 36.19551 177 VAL A C 1
ATOM 9192 O O . VAL D 1 177 ? 30.73800 -40.89200 -22.71500 1.000 36.52551 177 VAL A O 1
ATOM 9205 N N . LEU D 1 178 ? 32.01800 -39.82900 -21.18700 1.000 35.90551 178 LEU A N 1
ATOM 9206 C CA . LEU D 1 178 ? 32.83200 -39.13600 -22.17600 1.000 35.99551 178 LEU A CA 1
ATOM 9207 C C . LEU D 1 178 ? 33.93500 -40.08800 -22.61500 1.000 36.37551 178 LEU A C 1
ATOM 9208 O O . LEU D 1 178 ? 34.71700 -40.55500 -21.78100 1.000 36.32551 178 LEU A O 1
ATOM 9224 N N . GLN D 1 179 ? 34.02300 -40.34300 -23.92000 1.000 37.39551 179 GLN A N 1
ATOM 9225 C CA . GLN D 1 179 ? 34.94500 -41.32600 -24.46500 1.000 39.75551 179 GLN A CA 1
ATOM 9226 C C . GLN D 1 179 ? 36.15900 -40.62200 -25.06000 1.000 38.49551 179 GLN A C 1
ATOM 9227 O O . GLN D 1 179 ? 36.25100 -39.39400 -25.07000 1.000 39.36551 179 GLN A O 1
ATOM 9241 N N . SER D 1 180 ? 37.10000 -41.41600 -25.57700 1.000 41.62551 180 SER A N 1
ATOM 9242 C CA . SER D 1 180 ? 38.32200 -40.84000 -26.12400 1.000 44.72551 180 SER A CA 1
ATOM 9243 C C . SER D 1 180 ? 38.02000 -39.83800 -27.23000 1.000 47.54551 180 SER A C 1
ATOM 9244 O O . SER D 1 180 ? 38.83400 -38.94700 -27.50400 1.000 44.53551 180 SER A O 1
ATOM 9252 N N . SER D 1 181 ? 36.85900 -39.96200 -27.87300 1.000 44.55551 181 SER A N 1
ATOM 9253 C CA . SER D 1 181 ? 36.45900 -39.01300 -28.90400 1.000 39.77551 181 SER A CA 1
ATOM 9254 C C . SER D 1 181 ? 36.17100 -37.62800 -28.35000 1.000 40.39551 181 SER A C 1
ATOM 9255 O O . SER D 1 181 ? 36.05600 -36.67900 -29.13400 1.000 37.54551 181 SER A O 1
ATOM 9263 N N . GLY D 1 182 ? 36.04200 -37.49300 -27.03600 1.000 41.91551 182 GLY A N 1
ATOM 9264 C CA . GLY D 1 182 ? 35.53800 -36.27000 -26.46100 1.000 40.69551 182 GLY A CA 1
ATOM 9265 C C . GLY D 1 182 ? 34.04000 -36.13200 -26.53300 1.000 40.34551 182 GLY A C 1
ATOM 9266 O O . GLY D 1 182 ? 33.51800 -35.04300 -26.28200 1.000 40.99551 182 GLY A O 1
ATOM 9270 N N . LEU D 1 183 ? 33.33300 -37.20600 -26.85700 1.000 36.64551 183 LEU A N 1
ATOM 9271 C CA . LEU D 1 183 ? 31.89100 -37.20100 -27.02600 1.000 36.63551 183 LEU A CA 1
ATOM 9272 C C . LEU D 1 183 ? 31.28600 -38.17700 -26.03000 1.000 36.62551 183 LEU A C 1
ATOM 9273 O O . LEU D 1 183 ? 31.96900 -39.05800 -25.50000 1.000 36.75551 183 LEU A O 1
ATOM 9289 N N . TYR D 1 184 ? 29.98600 -38.04600 -25.80600 1.000 36.49551 184 TYR A N 1
ATOM 9290 C CA . TYR D 1 184 ? 29.29700 -38.82300 -24.79500 1.000 36.44551 184 TYR A CA 1
ATOM 9291 C C . TYR D 1 184 ? 28.59000 -40.00600 -25.43100 1.000 36.89551 184 TYR A C 1
ATOM 9292 O O . TYR D 1 184 ? 28.11400 -39.93000 -26.57000 1.000 37.13551 184 TYR A O 1
ATOM 9310 N N . SER D 1 185 ? 28.53300 -41.09500 -24.66200 1.000 36.98551 185 SER A N 1
ATOM 9311 C CA . SER D 1 185 ? 27.83600 -42.32100 -25.01500 1.000 37.38551 185 SER A CA 1
ATOM 9312 C C . SER D 1 185 ? 26.96900 -42.75400 -23.84300 1.000 37.21551 185 SER A C 1
ATOM 9313 O O . SER D 1 185 ? 27.35600 -42.59000 -22.68300 1.000 36.92551 185 SER A O 1
ATOM 9321 N N . LEU D 1 186 ? 25.80100 -43.30800 -24.15200 1.000 37.44551 186 LEU A N 1
ATOM 9322 C CA . LEU D 1 186 ? 24.85900 -43.75900 -23.13800 1.000 37.34551 186 LEU A CA 1
ATOM 9323 C C . LEU D 1 186 ? 24.27400 -45.09800 -23.55600 1.000 37.84551 186 LEU A C 1
ATOM 9324 O O . LEU D 1 186 ? 24.20400 -45.41400 -24.74600 1.000 38.23551 186 LEU A O 1
ATOM 9340 N N . SER D 1 187 ? 23.80700 -45.86000 -22.57000 1.000 37.84551 187 SER A N 1
ATOM 9341 C CA . SER D 1 187 ? 23.17600 -47.15300 -22.80300 1.000 38.31551 187 SER A CA 1
ATOM 9342 C C . SER D 1 187 ? 21.91400 -47.21100 -21.95900 1.000 39.70551 187 SER A C 1
ATOM 9343 O O . SER D 1 187 ? 21.97500 -47.04000 -20.73600 1.000 39.66551 187 SER A O 1
ATOM 9351 N N . SER D 1 188 ? 20.78100 -47.44800 -22.61400 1.000 40.00551 188 SER A N 1
ATOM 9352 C CA . SER D 1 188 ? 19.48800 -47.59700 -21.96400 1.000 40.44551 188 SER A CA 1
ATOM 9353 C C . SER D 1 188 ? 19.04400 -49.04600 -22.07400 1.000 44.63551 188 SER A C 1
ATOM 9354 O O . SER D 1 188 ? 19.12500 -49.63900 -23.15500 1.000 45.94551 188 SER A O 1
ATOM 9362 N N . VAL D 1 189 ? 18.59600 -49.61400 -20.95300 1.000 52.72551 189 VAL A N 1
ATOM 9363 C CA . VAL D 1 189 ? 18.21600 -51.01900 -20.87500 1.000 54.72551 189 VAL A CA 1
ATOM 9364 C C . VAL D 1 189 ? 16.92600 -51.14300 -20.07500 1.000 57.30551 189 VAL A C 1
ATOM 9365 O O . VAL D 1 189 ? 16.61300 -50.29600 -19.23200 1.000 59.50551 189 VAL A O 1
ATOM 9378 N N . VAL D 1 190 ? 16.15900 -52.20000 -20.36500 1.000 65.90551 190 VAL A N 1
ATOM 9379 C CA . VAL D 1 190 ? 14.89800 -52.46500 -19.68000 1.000 67.74551 190 VAL A CA 1
ATOM 9380 C C . VAL D 1 190 ? 14.77800 -53.94300 -19.32600 1.000 75.43551 190 VAL A C 1
ATOM 9381 O O . VAL D 1 190 ? 15.41900 -54.80800 -19.92600 1.000 73.66551 190 VAL A O 1
ATOM 9394 N N . THR D 1 191 ? 13.96800 -54.21600 -18.30400 1.000 70.04551 191 THR A N 1
ATOM 9395 C CA . THR D 1 191 ? 13.65700 -55.57500 -17.87800 1.000 72.01551 191 THR A CA 1
ATOM 9396 C C . THR D 1 191 ? 12.26300 -55.93600 -18.38500 1.000 72.91551 191 THR A C 1
ATOM 9397 O O . THR D 1 191 ? 11.29800 -55.21300 -18.11000 1.000 70.31551 191 THR A O 1
ATOM 9408 N N . VAL D 1 192 ? 12.16000 -57.02900 -19.13800 1.000 77.49551 192 VAL A N 1
ATOM 9409 C CA . VAL D 1 192 ? 10.87700 -57.44000 -19.71500 1.000 80.03551 192 VAL A CA 1
ATOM 9410 C C . VAL D 1 192 ? 10.74800 -58.95900 -19.64100 1.000 86.28551 192 VAL A C 1
ATOM 9411 O O . VAL D 1 192 ? 11.73100 -59.67800 -19.45200 1.000 88.23551 192 VAL A O 1
ATOM 9424 N N . PRO D 1 193 ? 9.51100 -59.45400 -19.74000 1.000 83.48551 193 PRO A N 1
ATOM 9425 C CA . PRO D 1 193 ? 9.29800 -60.90900 -19.78300 1.000 84.14551 193 PRO A CA 1
ATOM 9426 C C . PRO D 1 193 ? 9.84600 -61.53600 -21.05700 1.000 85.95551 193 PRO A C 1
ATOM 9427 O O . PRO D 1 193 ? 9.85600 -60.92700 -22.13000 1.000 78.69551 193 PRO A O 1
ATOM 9438 N N . SER D 1 194 ? 10.30900 -62.77900 -20.92700 1.000 96.32551 194 SER A N 1
ATOM 9439 C CA . SER D 1 194 ? 10.70600 -63.54000 -22.10300 1.000 95.66551 194 SER A CA 1
ATOM 9440 C C . SER D 1 194 ? 9.51200 -63.94500 -22.96300 1.000 89.83551 194 SER A C 1
ATOM 9441 O O . SER D 1 194 ? 9.69900 -64.31900 -24.12400 1.000 84.67551 194 SER A O 1
ATOM 9449 N N . SER D 1 195 ? 8.30400 -63.94600 -22.40400 1.000 84.07551 195 SER A N 1
ATOM 9450 C CA . SER D 1 195 ? 7.07400 -64.27600 -23.12400 1.000 77.19551 195 SER A CA 1
ATOM 9451 C C . SER D 1 195 ? 6.44800 -63.12600 -23.92000 1.000 76.90551 195 SER A C 1
ATOM 9452 O O . SER D 1 195 ? 5.34400 -63.29900 -24.44600 1.000 73.19551 195 SER A O 1
ATOM 9460 N N . SER D 1 196 ? 7.08000 -61.95500 -23.98100 1.000 82.53551 196 SER A N 1
ATOM 9461 C CA . SER D 1 196 ? 6.55200 -60.80300 -24.70300 1.000 76.94551 196 SER A CA 1
ATOM 9462 C C . SER D 1 196 ? 7.36800 -60.45800 -25.94500 1.000 72.74551 196 SER A C 1
ATOM 9463 O O . SER D 1 196 ? 7.13300 -59.40800 -26.55600 1.000 71.49551 196 SER A O 1
ATOM 9471 N N . LEU D 1 197 ? 8.31400 -61.31300 -26.33300 1.000 71.20551 197 LEU A N 1
ATOM 9472 C CA . LEU D 1 197 ? 9.23800 -61.03100 -27.42900 1.000 72.90551 197 LEU A CA 1
ATOM 9473 C C . LEU D 1 197 ? 8.57200 -61.27900 -28.78000 1.000 69.92551 197 LEU A C 1
ATOM 9474 O O . LEU D 1 197 ? 8.31400 -62.42500 -29.16900 1.000 68.04551 197 LEU A O 1
ATOM 9490 N N . GLY D 1 198 ? 8.21300 -60.19200 -29.45300 1.000 70.28551 198 GLY A N 1
ATOM 9491 C CA . GLY D 1 198 ? 7.53200 -60.27000 -30.72500 1.000 72.80551 198 GLY A CA 1
ATOM 9492 C C . GLY D 1 198 ? 6.11000 -59.87800 -30.43300 1.000 70.68551 198 GLY A C 1
ATOM 9493 O O . GLY D 1 198 ? 5.44800 -59.17800 -31.20300 1.000 65.74551 198 GLY A O 1
ATOM 9497 N N . THR D 1 199 ? 5.64900 -60.31800 -29.26100 1.000 69.46551 199 THR A N 1
ATOM 9498 C CA . THR D 1 199 ? 4.29600 -59.99900 -28.81700 1.000 66.07551 199 THR A CA 1
ATOM 9499 C C . THR D 1 199 ? 4.15900 -58.50900 -28.55200 1.000 63.64551 199 THR A C 1
ATOM 9500 O O . THR D 1 199 ? 3.39900 -57.80400 -29.22300 1.000 62.95551 199 THR A O 1
ATOM 9511 N N . GLN D 1 200 ? 4.90400 -58.01300 -27.57900 1.000 66.88551 200 GLN A N 1
ATOM 9512 C CA . GLN D 1 200 ? 4.90600 -56.60000 -27.24700 1.000 64.59551 200 GLN A CA 1
ATOM 9513 C C . GLN D 1 200 ? 5.96300 -55.89200 -28.07900 1.000 62.92551 200 GLN A C 1
ATOM 9514 O O . GLN D 1 200 ? 7.11400 -56.33000 -28.13600 1.000 66.05551 200 GLN A O 1
ATOM 9528 N N . THR D 1 201 ? 5.58400 -54.77000 -28.67300 1.000 56.44551 201 THR A N 1
ATOM 9529 C CA . THR D 1 201 ? 6.51100 -54.01400 -29.49500 1.000 57.72551 201 THR A CA 1
ATOM 9530 C C . THR D 1 201 ? 7.33300 -53.12500 -28.58200 1.000 64.48551 201 THR A C 1
ATOM 9531 O O . THR D 1 201 ? 6.78500 -52.43200 -27.72400 1.000 67.97551 201 THR A O 1
ATOM 9542 N N . TYR D 1 202 ? 8.64600 -53.13500 -28.77300 1.000 68.60551 202 TYR A N 1
ATOM 9543 C CA . TYR D 1 202 ? 9.56000 -52.39700 -27.91400 1.000 68.29551 202 TYR A CA 1
ATOM 9544 C C . TYR D 1 202 ? 10.35900 -51.43600 -28.77500 1.000 72.52551 202 TYR A C 1
ATOM 9545 O O . TYR D 1 202 ? 11.15600 -51.85800 -29.61800 1.000 70.96551 202 TYR A O 1
ATOM 9563 N N . ILE D 1 203 ? 10.15200 -50.14700 -28.54100 1.000 77.48551 203 ILE A N 1
ATOM 9564 C CA . ILE D 1 203 ? 10.82000 -49.07700 -29.26400 1.000 76.02551 203 ILE A CA 1
ATOM 9565 C C . ILE D 1 203 ? 11.30100 -48.07300 -28.23200 1.000 68.55551 203 ILE A C 1
ATOM 9566 O O . ILE D 1 203 ? 10.51100 -47.60800 -27.40300 1.000 64.68551 203 ILE A O 1
ATOM 9582 N N . CYS D 1 204 ? 12.57400 -47.70400 -28.31100 1.000 59.42551 204 CYS A N 1
ATOM 9583 C CA . CYS D 1 204 ? 13.15100 -46.70400 -27.42800 1.000 57.63551 204 CYS A CA 1
ATOM 9584 C C . CYS D 1 204 ? 13.14100 -45.37200 -28.16300 1.000 53.50551 204 CYS A C 1
ATOM 9585 O O . CYS D 1 204 ? 13.55700 -45.29500 -29.32300 1.000 52.97551 204 CYS A O 1
ATOM 9592 N N . ASN D 1 205 ? 12.67000 -44.33400 -27.48000 1.000 53.20551 205 ASN A N 1
ATOM 9593 C CA . ASN D 1 205 ? 12.46800 -43.00700 -28.04800 1.000 53.15551 205 ASN A CA 1
ATOM 9594 C C . ASN D 1 205 ? 13.47600 -42.05400 -27.40900 1.000 42.10551 205 ASN A C 1
ATOM 9595 O O . ASN D 1 205 ? 13.31500 -41.64600 -26.25500 1.000 48.08551 205 ASN A O 1
ATOM 9606 N N . VAL D 1 206 ? 14.50500 -41.68800 -28.16500 1.000 52.00551 206 VAL A N 1
ATOM 9607 C CA . VAL D 1 206 ? 15.58400 -40.83200 -27.69800 1.000 54.58551 206 VAL A CA 1
ATOM 9608 C C . VAL D 1 206 ? 15.38600 -39.42800 -28.24300 1.000 62.31551 206 VAL A C 1
ATOM 9609 O O . VAL D 1 206 ? 14.93300 -39.24100 -29.38200 1.000 58.59551 206 VAL A O 1
ATOM 9622 N N . ASN D 1 207 ? 15.73000 -38.43600 -27.42500 1.000 57.62551 207 ASN A N 1
ATOM 9623 C CA . ASN D 1 207 ? 15.66200 -37.03200 -27.80400 1.000 54.66551 207 ASN A CA 1
ATOM 9624 C C . ASN D 1 207 ? 16.91800 -36.32900 -27.31000 1.000 50.11551 207 ASN A C 1
ATOM 9625 O O . ASN D 1 207 ? 17.21300 -36.34100 -26.10800 1.000 52.21551 207 ASN A O 1
ATOM 9636 N N . HIS D 1 208 ? 17.67800 -35.76800 -28.25200 1.000 43.99551 208 HIS A N 1
ATOM 9637 C CA . HIS D 1 208 ? 18.82100 -34.89600 -27.98200 1.000 43.09551 208 HIS A CA 1
ATOM 9638 C C . HIS D 1 208 ? 18.30400 -33.50500 -28.30900 1.000 47.03551 208 HIS A C 1
ATOM 9639 O O . HIS D 1 208 ? 18.37700 -33.04500 -29.44800 1.000 42.02551 208 HIS A O 1
ATOM 9653 N N . LYS D 1 209 ? 17.69800 -32.87300 -27.31000 1.000 53.50551 209 LYS A N 1
ATOM 9654 C CA . LYS D 1 209 ? 17.10500 -31.56100 -27.52700 1.000 52.72551 209 LYS A CA 1
ATOM 9655 C C . LYS D 1 209 ? 18.10400 -30.51900 -28.02300 1.000 51.68551 209 LYS A C 1
ATOM 9656 O O . LYS D 1 209 ? 17.74800 -29.75900 -28.93900 1.000 50.81551 209 LYS A O 1
ATOM 9675 N N . PRO D 1 210 ? 19.33000 -30.41800 -27.48700 1.000 50.42551 210 PRO A N 1
ATOM 9676 C CA . PRO D 1 210 ? 20.28200 -29.42800 -28.03300 1.000 50.34551 210 PRO A CA 1
ATOM 9677 C C . PRO D 1 210 ? 20.56600 -29.60300 -29.51800 1.000 45.44551 210 PRO A C 1
ATOM 9678 O O . PRO D 1 210 ? 20.76400 -28.61000 -30.22800 1.000 38.38551 210 PRO A O 1
ATOM 9689 N N . SER D 1 211 ? 20.58300 -30.83800 -30.01400 1.000 40.08551 211 SER A N 1
ATOM 9690 C CA . SER D 1 211 ? 20.81000 -31.09300 -31.43000 1.000 48.59551 211 SER A CA 1
ATOM 9691 C C . SER D 1 211 ? 19.54100 -30.98400 -32.25700 1.000 45.40551 211 SER A C 1
ATOM 9692 O O . SER D 1 211 ? 19.60300 -31.18300 -33.47500 1.000 42.00551 211 SER A O 1
ATOM 9700 N N . ASN D 1 212 ? 18.40500 -30.67700 -31.63200 1.000 43.37551 212 ASN A N 1
ATOM 9701 C CA . ASN D 1 212 ? 17.11500 -30.70600 -32.30900 1.000 43.55551 212 ASN A CA 1
ATOM 9702 C C . ASN D 1 212 ? 16.89200 -32.08300 -32.92200 1.000 44.24551 212 ASN A C 1
ATOM 9703 O O . ASN D 1 212 ? 16.30900 -32.22100 -34.00000 1.000 45.44551 212 ASN A O 1
ATOM 9714 N N . THR D 1 213 ? 17.38300 -33.10900 -32.23100 1.000 49.85551 213 THR A N 1
ATOM 9715 C CA . THR D 1 213 ? 17.34500 -34.48100 -32.71500 1.000 46.81551 213 THR A CA 1
ATOM 9716 C C . THR D 1 213 ? 16.39200 -35.34300 -31.89400 1.000 48.47551 213 THR A C 1
ATOM 9717 O O . THR D 1 213 ? 16.30700 -35.20200 -30.67300 1.000 48.00551 213 THR A O 1
ATOM 9728 N N . LYS D 1 214 ? 15.65900 -36.22700 -32.56800 1.000 54.99551 214 LYS A N 1
ATOM 9729 C CA . LYS D 1 214 ? 14.78800 -37.17600 -31.88100 1.000 56.49551 214 LYS A CA 1
ATOM 9730 C C . LYS D 1 214 ? 14.68500 -38.41800 -32.75200 1.000 56.73551 214 LYS A C 1
ATOM 9731 O O . LYS D 1 214 ? 14.15800 -38.35500 -33.86600 1.000 56.50551 214 LYS A O 1
ATOM 9750 N N . VAL D 1 215 ? 15.19300 -39.53800 -32.25200 1.000 55.49551 215 VAL A N 1
ATOM 9751 C CA . VAL D 1 215 ? 15.23000 -40.79000 -33.00100 1.000 53.03551 215 VAL A CA 1
ATOM 9752 C C . VAL D 1 215 ? 14.61300 -41.87800 -32.13400 1.000 51.19551 215 VAL A C 1
ATOM 9753 O O . VAL D 1 215 ? 14.92800 -41.97600 -30.94600 1.000 48.24551 215 VAL A O 1
ATOM 9766 N N . ASP D 1 216 ? 13.77600 -42.72200 -32.73400 1.000 51.58551 216 ASP A N 1
ATOM 9767 C CA . ASP D 1 216 ? 13.15100 -43.84200 -32.04000 1.000 53.26551 216 ASP A CA 1
ATOM 9768 C C . ASP D 1 216 ? 13.43600 -45.11900 -32.81800 1.000 56.32551 216 ASP A C 1
ATOM 9769 O O . ASP D 1 216 ? 13.15600 -45.19500 -34.02100 1.000 53.62551 216 ASP A O 1
ATOM 9778 N N . LYS D 1 217 ? 13.98400 -46.11300 -32.11900 1.000 64.21551 217 LYS A N 1
ATOM 9779 C CA . LYS D 1 217 ? 14.49100 -47.33500 -32.73000 1.000 72.01551 217 LYS A CA 1
ATOM 9780 C C . LYS D 1 217 ? 13.87500 -48.54400 -32.03900 1.000 78.87551 217 LYS A C 1
ATOM 9781 O O . LYS D 1 217 ? 13.76300 -48.57900 -30.80800 1.000 77.35551 217 LYS A O 1
ATOM 9800 N N . LYS D 1 218 ? 13.44100 -49.51500 -32.84200 1.000 93.53551 218 LYS A N 1
ATOM 9801 C CA . LYS D 1 218 ? 12.84200 -50.74800 -32.34100 1.000 101.57551 218 LYS A CA 1
ATOM 9802 C C . LYS D 1 218 ? 13.90100 -51.80800 -32.03000 1.000 103.23551 218 LYS A C 1
ATOM 9803 O O . LYS D 1 218 ? 14.91600 -51.92100 -32.72700 1.000 98.65551 218 LYS A O 1
ATOM 9822 N N . VAL D 1 219 ? 13.67700 -52.54700 -30.94200 1.000 123.65551 219 VAL A N 1
ATOM 9823 C CA . VAL D 1 219 ? 14.57200 -53.60700 -30.48300 1.000 124.61551 219 VAL A CA 1
ATOM 9824 C C . VAL D 1 219 ? 13.90800 -54.93300 -30.83300 1.000 127.00551 219 VAL A C 1
ATOM 9825 O O . VAL D 1 219 ? 12.78500 -55.21500 -30.39500 1.000 126.14551 219 VAL A O 1
ATOM 9838 N N . GLU D 1 220 ? 14.60300 -55.73600 -31.63600 1.000 108.72551 220 GLU A N 1
ATOM 9839 C CA . GLU D 1 220 ? 14.05500 -56.95600 -32.21200 1.000 98.56551 220 GLU A CA 1
ATOM 9840 C C . GLU D 1 220 ? 15.12200 -58.04100 -32.26700 1.000 98.85551 220 GLU A C 1
ATOM 9841 O O . GLU D 1 220 ? 16.31800 -57.72900 -32.34100 1.000 99.46551 220 GLU A O 1
ATOM 9853 N N . PRO D 1 221 ? 14.72600 -59.32500 -32.23800 1.000 103.59551 221 PRO A N 1
ATOM 9854 C CA . PRO D 1 221 ? 15.74600 -60.38000 -32.33500 1.000 93.78551 221 PRO A CA 1
ATOM 9855 C C . PRO D 1 221 ? 16.43500 -60.38800 -33.70100 1.000 86.19551 221 PRO A C 1
ATOM 9856 O O . PRO D 1 221 ? 17.62200 -60.69100 -33.80700 1.000 74.83551 221 PRO A O 1
ATOM 9867 N N . SER E 2 1 ? 33.14200 -14.43300 4.51900 1.000 59.52551 1 SER B N 1
ATOM 9868 C CA . SER E 2 1 ? 31.75300 -14.79300 4.11200 1.000 64.52551 1 SER B CA 1
ATOM 9869 C C . SER E 2 1 ? 31.17000 -15.84200 5.05900 1.000 64.49551 1 SER B C 1
ATOM 9870 O O . SER E 2 1 ? 31.86000 -16.33300 5.95300 1.000 68.42551 1 SER B O 1
ATOM 9880 N N . TYR E 2 2 ? 29.90000 -16.18200 4.84700 1.000 73.08551 2 TYR B N 1
ATOM 9881 C CA . TYR E 2 2 ? 29.16700 -17.09000 5.71800 1.000 69.62551 2 TYR B CA 1
ATOM 9882 C C . TYR E 2 2 ? 29.24700 -18.52300 5.20500 1.000 67.90551 2 TYR B C 1
ATOM 9883 O O . TYR E 2 2 ? 29.28100 -18.77000 3.99300 1.000 61.11551 2 TYR B O 1
ATOM 9901 N N . VAL E 2 3 ? 29.45000 -19.45100 6.14100 1.000 87.00551 3 VAL B N 1
ATOM 9902 C CA . VAL E 2 3 ? 29.60600 -20.86700 5.82200 1.000 80.83551 3 VAL B CA 1
ATOM 9903 C C . VAL E 2 3 ? 28.75100 -21.76500 6.71800 1.000 78.92551 3 VAL B C 1
ATOM 9904 O O . VAL E 2 3 ? 28.52300 -21.46100 7.89300 1.000 68.71551 3 VAL B O 1
ATOM 9917 N N . LEU E 2 4 ? 28.25800 -22.86500 6.13800 1.000 67.12551 4 LEU B N 1
ATOM 9918 C CA . LEU E 2 4 ? 27.62400 -23.95900 6.86900 1.000 68.99551 4 LEU B CA 1
ATOM 9919 C C . LEU E 2 4 ? 28.55300 -25.16500 6.79600 1.000 77.24551 4 LEU B C 1
ATOM 9920 O O . LEU E 2 4 ? 28.95700 -25.57000 5.70400 1.000 68.47551 4 LEU B O 1
ATOM 9936 N N . THR E 2 5 ? 28.91900 -25.71300 7.94900 1.000 79.93551 5 THR B N 1
ATOM 9937 C CA . THR E 2 5 ? 29.81800 -26.86200 8.01100 1.000 82.73551 5 THR B CA 1
ATOM 9938 C C . THR E 2 5 ? 29.03600 -28.15500 8.23000 1.000 72.14551 5 THR B C 1
ATOM 9939 O O . THR E 2 5 ? 28.21900 -28.24600 9.15400 1.000 74.67551 5 THR B O 1
ATOM 9950 N N . GLN E 2 6 ? 29.30100 -29.15500 7.38900 1.000 80.17551 6 GLN B N 1
ATOM 9951 C CA . GLN E 2 6 ? 28.59700 -30.43000 7.40300 1.000 85.00551 6 GLN B CA 1
ATOM 9952 C C . GLN E 2 6 ? 29.58600 -31.57000 7.18200 1.000 88.60551 6 GLN B C 1
ATOM 9953 O O . GLN E 2 6 ? 30.60000 -31.39000 6.50000 1.000 93.58551 6 GLN B O 1
ATOM 9967 N N . PRO E 2 7 ? 29.31000 -32.75500 7.76100 1.000 93.08551 7 PRO B N 1
ATOM 9968 C CA . PRO E 2 7 ? 30.14500 -33.93500 7.48100 1.000 93.74551 7 PRO B CA 1
ATOM 9969 C C . PRO E 2 7 ? 30.06600 -34.37200 6.02900 1.000 96.08551 7 PRO B C 1
ATOM 9970 O O . PRO E 2 7 ? 29.37800 -33.74000 5.21900 1.000 94.65551 7 PRO B O 1
ATOM 9981 N N . ALA E 2 8 ? 30.82700 -35.40400 5.67000 1.000 94.64551 8 ALA B N 1
ATOM 9982 C CA . ALA E 2 8 ? 30.83500 -35.90300 4.30300 1.000 91.05551 8 ALA B CA 1
ATOM 9983 C C . ALA E 2 8 ? 30.18400 -37.27400 4.08700 1.000 91.70551 8 ALA B C 1
ATOM 9984 O O . ALA E 2 8 ? 29.61900 -37.49400 3.01000 1.000 87.92551 8 ALA B O 1
ATOM 9991 N N . SER E 2 9 ? 30.25500 -38.20400 5.04500 1.000 94.00551 9 SER B N 1
ATOM 9992 C CA . SER E 2 9 ? 29.79500 -39.56700 4.79900 1.000 82.44551 9 SER B CA 1
ATOM 9993 C C . SER E 2 9 ? 29.15200 -40.14300 6.05100 1.000 81.33551 9 SER B C 1
ATOM 9994 O O . SER E 2 9 ? 29.37100 -39.66100 7.16600 1.000 83.31551 9 SER B O 1
ATOM 10002 N N . ALA E 2 10 ? 28.33000 -41.17200 5.84000 1.000 70.48551 10 ALA B N 1
ATOM 10003 C CA . ALA E 2 10 ? 27.67400 -41.88200 6.92900 1.000 64.08551 10 ALA B CA 1
ATOM 10004 C C . ALA E 2 10 ? 27.31400 -43.29500 6.48200 1.000 61.38551 10 ALA B C 1
ATOM 10005 O O . ALA E 2 10 ? 27.14900 -43.55900 5.28700 1.000 67.23551 10 ALA B O 1
ATOM 10012 N N . SER E 2 11 ? 27.25500 -44.21500 7.45000 1.000 63.93551 11 SER B N 1
ATOM 10013 C CA . SER E 2 11 ? 26.88600 -45.60900 7.18400 1.000 71.04551 11 SER B CA 1
ATOM 10014 C C . SER E 2 11 ? 25.95200 -46.08000 8.29900 1.000 76.34551 11 SER B C 1
ATOM 10015 O O . SER E 2 11 ? 26.40900 -46.39200 9.40300 1.000 73.71551 11 SER B O 1
ATOM 10023 N N . VAL E 2 12 ? 24.65400 -46.16000 8.00100 1.000 94.83551 12 VAL B N 1
ATOM 10024 C CA . VAL E 2 12 ? 23.64200 -46.54400 8.97700 1.000 96.93551 12 VAL B CA 1
ATOM 10025 C C . VAL E 2 12 ? 22.91100 -47.79600 8.49800 1.000 99.91551 12 VAL B C 1
ATOM 10026 O O . VAL E 2 12 ? 22.95800 -48.16800 7.32300 1.000 96.02551 12 VAL B O 1
ATOM 10039 N N . SER E 2 13 ? 22.23100 -48.44700 9.43500 1.000 109.63551 13 SER B N 1
ATOM 10040 C CA . SER E 2 13 ? 21.41100 -49.62600 9.20500 1.000 115.80551 13 SER B CA 1
ATOM 10041 C C . SER E 2 13 ? 19.92900 -49.29200 9.34500 1.000 118.42551 13 SER B C 1
ATOM 10042 O O . SER E 2 13 ? 19.56100 -48.23800 9.87200 1.000 117.73551 13 SER B O 1
ATOM 10050 N N . PRO E 2 14 ? 19.03900 -50.18100 8.87200 1.000 131.97551 14 PRO B N 1
ATOM 10051 C CA . PRO E 2 14 ? 17.63600 -49.77600 8.67900 1.000 130.74551 14 PRO B CA 1
ATOM 10052 C C . PRO E 2 14 ? 16.90300 -49.29300 9.92500 1.000 117.88551 14 PRO B C 1
ATOM 10053 O O . PRO E 2 14 ? 16.45900 -48.14200 9.97400 1.000 107.42551 14 PRO B O 1
ATOM 10064 N N . GLY E 2 15 ? 16.75200 -50.15400 10.93100 1.000 141.65551 15 GLY B N 1
ATOM 10065 C CA . GLY E 2 15 ? 16.07200 -49.73100 12.14500 1.000 142.01551 15 GLY B CA 1
ATOM 10066 C C . GLY E 2 15 ? 16.87800 -48.70100 12.90500 1.000 138.99551 15 GLY B C 1
ATOM 10067 O O . GLY E 2 15 ? 16.33000 -47.74200 13.45400 1.000 135.57551 15 GLY B O 1
ATOM 10071 N N . GLN E 2 16 ? 18.18800 -48.89300 12.95000 1.000 97.27551 16 GLN B N 1
ATOM 10072 C CA . GLN E 2 16 ? 19.09900 -47.90200 13.49200 1.000 96.26551 16 GLN B CA 1
ATOM 10073 C C . GLN E 2 16 ? 18.74600 -46.51200 12.99000 1.000 91.56551 16 GLN B C 1
ATOM 10074 O O . GLN E 2 16 ? 18.59200 -46.29400 11.78600 1.000 86.88551 16 GLN B O 1
ATOM 10088 N N . THR E 2 17 ? 18.68700 -45.56400 13.92300 1.000 86.42551 17 THR B N 1
ATOM 10089 C CA . THR E 2 17 ? 18.40400 -44.17700 13.58500 1.000 81.78551 17 THR B CA 1
ATOM 10090 C C . THR E 2 17 ? 19.59300 -43.56400 12.86200 1.000 76.49551 17 THR B C 1
ATOM 10091 O O . THR E 2 17 ? 20.74800 -43.86600 13.17100 1.000 73.31551 17 THR B O 1
ATOM 10102 N N . ALA E 2 18 ? 19.30600 -42.76700 11.84100 1.000 81.25551 18 ALA B N 1
ATOM 10103 C CA . ALA E 2 18 ? 20.33000 -42.03400 11.10900 1.000 82.09551 18 ALA B CA 1
ATOM 10104 C C . ALA E 2 18 ? 20.29900 -40.58700 11.59200 1.000 78.34551 18 ALA B C 1
ATOM 10105 O O . ALA E 2 18 ? 19.30900 -39.88300 11.37600 1.000 81.65551 18 ALA B O 1
ATOM 10112 N N . ARG E 2 19 ? 21.41300 -40.11700 12.15500 1.000 72.08551 19 ARG B N 1
ATOM 10113 C CA . ARG E 2 19 ? 21.48700 -38.79800 12.78600 1.000 79.44551 19 ARG B CA 1
ATOM 10114 C C . ARG E 2 19 ? 22.56700 -37.97700 12.08800 1.000 67.34551 19 ARG B C 1
ATOM 10115 O O . ARG E 2 19 ? 23.76200 -38.13300 12.36400 1.000 78.53551 19 ARG B O 1
ATOM 10136 N N . ILE E 2 20 ? 22.12600 -37.11600 11.16400 1.000 121.56551 20 ILE B N 1
ATOM 10137 C CA . ILE E 2 20 ? 22.99700 -36.22900 10.40800 1.000 111.05551 20 ILE B CA 1
ATOM 10138 C C . ILE E 2 20 ? 23.02300 -34.87700 11.10600 1.000 107.92551 20 ILE B C 1
ATOM 10139 O O . ILE E 2 20 ? 22.02400 -34.43500 11.67400 1.000 123.79551 20 ILE B O 1
ATOM 10155 N N . THR E 2 21 ? 24.17700 -34.21400 11.07900 1.000 93.18551 21 THR B N 1
ATOM 10156 C CA . THR E 2 21 ? 24.33700 -32.92800 11.74700 1.000 95.13551 21 THR B CA 1
ATOM 10157 C C . THR E 2 21 ? 24.94000 -31.87300 10.82200 1.000 94.89551 21 THR B C 1
ATOM 10158 O O . THR E 2 21 ? 25.69900 -32.18400 9.90000 1.000 95.27551 21 THR B O 1
ATOM 10169 N N . CYS E 2 22 ? 24.61300 -30.61000 11.10800 1.000 88.28551 22 CYS B N 1
ATOM 10170 C CA . CYS E 2 22 ? 25.13200 -29.45900 10.37800 1.000 77.81551 22 CYS B CA 1
ATOM 10171 C C . CYS E 2 22 ? 25.27500 -28.30100 11.35600 1.000 74.03551 22 CYS B C 1
ATOM 10172 O O . CYS E 2 22 ? 24.48300 -28.16400 12.29500 1.000 78.32551 22 CYS B O 1
ATOM 10179 N N . SER E 2 23 ? 26.29100 -27.46800 11.13400 1.000 79.31551 23 SER B N 1
ATOM 10180 C CA . SER E 2 23 ? 26.62200 -26.39300 12.05800 1.000 80.74551 23 SER B CA 1
ATOM 10181 C C . SER E 2 23 ? 26.90000 -25.10400 11.30000 1.000 84.41551 23 SER B C 1
ATOM 10182 O O . SER E 2 23 ? 27.21100 -25.11000 10.10600 1.000 82.48551 23 SER B O 1
ATOM 10190 N N . GLY E 2 24 ? 26.78600 -23.99400 12.02100 1.000 83.71551 24 GLY B N 1
ATOM 10191 C CA . GLY E 2 24 ? 26.99600 -22.68100 11.44000 1.000 72.55551 24 GLY B CA 1
ATOM 10192 C C . GLY E 2 24 ? 27.03800 -21.62900 12.52600 1.000 68.66551 24 GLY B C 1
ATOM 10193 O O . GLY E 2 24 ? 26.81000 -21.90900 13.70600 1.000 75.11551 24 GLY B O 1
ATOM 10197 N N . ASP E 2 25 ? 27.32200 -20.39700 12.10100 1.000 61.25551 25 ASP B N 1
ATOM 10198 C CA . ASP E 2 25 ? 27.52700 -19.30100 13.04000 1.000 62.24551 25 ASP B CA 1
ATOM 10199 C C . ASP E 2 25 ? 26.23800 -18.57100 13.39600 1.000 64.54551 25 ASP B C 1
ATOM 10200 O O . ASP E 2 25 ? 25.99700 -18.28600 14.57300 1.000 65.33551 25 ASP B O 1
ATOM 10209 N N . ALA E 2 26 ? 25.36700 -18.32500 12.42100 1.000 76.06551 26 ALA B N 1
ATOM 10210 C CA . ALA E 2 26 ? 24.12200 -17.61100 12.65900 1.000 75.58551 26 ALA B CA 1
ATOM 10211 C C . ALA E 2 26 ? 22.91200 -18.53300 12.73700 1.000 76.21551 26 ALA B C 1
ATOM 10212 O O . ALA E 2 26 ? 21.77500 -18.05100 12.69100 1.000 66.11551 26 ALA B O 1
ATOM 10219 N N . LEU E 2 27 ? 23.13000 -19.84600 12.76400 1.000 66.04551 27 LEU B N 1
ATOM 10220 C CA . LEU E 2 27 ? 22.02600 -20.78900 12.90500 1.000 68.48551 27 LEU B CA 1
ATOM 10221 C C . LEU E 2 27 ? 21.06400 -20.42200 14.02800 1.000 66.27551 27 LEU B C 1
ATOM 10222 O O . LEU E 2 27 ? 19.84400 -20.54400 13.82000 1.000 63.18551 27 LEU B O 1
ATOM 10238 N N . PRO E 2 28 ? 21.50900 -19.99800 15.21600 1.000 66.58551 28 PRO B N 1
ATOM 10239 C CA . PRO E 2 28 ? 20.52700 -19.63900 16.25500 1.000 64.03551 28 PRO B CA 1
ATOM 10240 C C . PRO E 2 28 ? 19.64600 -18.46500 15.87500 1.000 64.65551 28 PRO B C 1
ATOM 10241 O O . PRO E 2 28 ? 18.50200 -18.38700 16.33800 1.000 65.12551 28 PRO B O 1
ATOM 10252 N N . LYS E 2 29 ? 20.11400 -17.58400 14.99900 1.000 63.48551 29 LYS B N 1
ATOM 10253 C CA . LYS E 2 29 ? 19.33000 -16.42700 14.59800 1.000 59.88551 29 LYS B CA 1
ATOM 10254 C C . LYS E 2 29 ? 18.36000 -16.68700 13.45000 1.000 60.04551 29 LYS B C 1
ATOM 10255 O O . LYS E 2 29 ? 17.45600 -15.86900 13.23400 1.000 61.15551 29 LYS B O 1
ATOM 10274 N N . GLN E 2 30 ? 18.50500 -17.79100 12.71800 1.000 60.23551 30 GLN B N 1
ATOM 10275 C CA . GLN E 2 30 ? 17.68500 -18.04100 11.54000 1.000 55.37551 30 GLN B CA 1
ATOM 10276 C C . GLN E 2 30 ? 17.33900 -19.52000 11.44000 1.000 57.50551 30 GLN B C 1
ATOM 10277 O O . GLN E 2 30 ? 18.11700 -20.38600 11.84800 1.000 58.40551 30 GLN B O 1
ATOM 10291 N N . TYR E 2 31 ? 16.13400 -19.79700 10.93600 1.000 52.28551 31 TYR B N 1
ATOM 10292 C CA . TYR E 2 31 ? 15.68700 -21.16900 10.74700 1.000 52.17551 31 TYR B CA 1
ATOM 10293 C C . TYR E 2 31 ? 16.65800 -21.93200 9.83900 1.000 54.37551 31 TYR B C 1
ATOM 10294 O O . TYR E 2 31 ? 17.50300 -21.35200 9.15300 1.000 55.78551 31 TYR B O 1
ATOM 10312 N N . ALA E 2 32 ? 16.58200 -23.26300 9.91200 1.000 62.09551 32 ALA B N 1
ATOM 10313 C CA . ALA E 2 32 ? 17.37800 -24.15900 9.08000 1.000 61.16551 32 ALA B CA 1
ATOM 10314 C C . ALA E 2 32 ? 16.47800 -25.15800 8.35400 1.000 65.21551 32 ALA B C 1
ATOM 10315 O O . ALA E 2 32 ? 15.51600 -25.67300 8.93700 1.000 62.87551 32 ALA B O 1
ATOM 10322 N N . TYR E 2 33 ? 16.80500 -25.45000 7.08600 1.000 63.88551 33 TYR B N 1
ATOM 10323 C CA . TYR E 2 33 ? 15.98600 -26.31900 6.24100 1.000 65.06551 33 TYR B CA 1
ATOM 10324 C C . TYR E 2 33 ? 16.84000 -27.43000 5.64200 1.000 72.76551 33 TYR B C 1
ATOM 10325 O O . TYR E 2 33 ? 18.00700 -27.21700 5.31800 1.000 73.12551 33 TYR B O 1
ATOM 10343 N N . TRP E 2 34 ? 16.27400 -28.63300 5.53600 1.000 75.28551 34 TRP B N 1
ATOM 10344 C CA . TRP E 2 34 ? 17.00500 -29.79200 5.03700 1.000 75.86551 34 TRP B CA 1
ATOM 10345 C C . TRP E 2 34 ? 16.44500 -30.27700 3.70400 1.000 68.68551 34 TRP B C 1
ATOM 10346 O O . TRP E 2 34 ? 15.24300 -30.19300 3.44800 1.000 61.93551 34 TRP B O 1
ATOM 10367 N N . TYR E 2 35 ? 17.33300 -30.77100 2.84300 1.000 72.70551 35 TYR B N 1
ATOM 10368 C CA . TYR E 2 35 ? 16.93300 -31.26100 1.52900 1.000 70.26551 35 TYR B CA 1
ATOM 10369 C C . TYR E 2 35 ? 17.61000 -32.59000 1.22300 1.000 64.75551 35 TYR B C 1
ATOM 10370 O O . TYR E 2 35 ? 18.66700 -32.91400 1.76500 1.000 62.78551 35 TYR B O 1
ATOM 10388 N N . GLN E 2 36 ? 16.98800 -33.34500 0.32000 1.000 61.11551 36 GLN B N 1
ATOM 10389 C CA . GLN E 2 36 ? 17.46400 -34.65300 -0.11200 1.000 62.22551 36 GLN B CA 1
ATOM 10390 C C . GLN E 2 36 ? 17.77300 -34.63000 -1.60200 1.000 59.00551 36 GLN B C 1
ATOM 10391 O O . GLN E 2 36 ? 17.01900 -34.05500 -2.39200 1.000 60.07551 36 GLN B O 1
ATOM 10405 N N . GLN E 2 37 ? 18.87800 -35.27200 -1.98500 1.000 64.25551 37 GLN B N 1
ATOM 10406 C CA . GLN E 2 37 ? 19.28900 -35.35800 -3.38400 1.000 64.08551 37 GLN B CA 1
ATOM 10407 C C . GLN E 2 37 ? 19.54900 -36.81300 -3.75000 1.000 68.32551 37 GLN B C 1
ATOM 10408 O O . GLN E 2 37 ? 20.55300 -37.39400 -3.32600 1.000 73.31551 37 GLN B O 1
ATOM 10422 N N . LYS E 2 38 ? 18.65100 -37.38100 -4.55000 1.000 63.30551 38 LYS B N 1
ATOM 10423 C CA . LYS E 2 38 ? 18.84700 -38.66200 -5.20700 1.000 70.84551 38 LYS B CA 1
ATOM 10424 C C . LYS E 2 38 ? 19.66700 -38.43200 -6.46900 1.000 72.21551 38 LYS B C 1
ATOM 10425 O O . LYS E 2 38 ? 19.72600 -37.31100 -6.97500 1.000 71.34551 38 LYS B O 1
ATOM 10444 N N . PRO E 2 39 ? 20.29900 -39.47500 -7.00900 1.000 77.55551 39 PRO B N 1
ATOM 10445 C CA . PRO E 2 39 ? 21.41500 -39.24500 -7.94100 1.000 76.50551 39 PRO B CA 1
ATOM 10446 C C . PRO E 2 39 ? 21.18900 -38.17000 -8.99200 1.000 75.49551 39 PRO B C 1
ATOM 10447 O O . PRO E 2 39 ? 21.98200 -37.22900 -9.07100 1.000 74.33551 39 PRO B O 1
ATOM 10458 N N . GLY E 2 40 ? 20.13200 -38.26900 -9.78900 1.000 75.60551 40 GLY B N 1
ATOM 10459 C CA . GLY E 2 40 ? 19.94600 -37.30500 -10.85700 1.000 70.85551 40 GLY B CA 1
ATOM 10460 C C . GLY E 2 40 ? 18.75300 -36.38300 -10.71600 1.000 75.18551 40 GLY B C 1
ATOM 10461 O O . GLY E 2 40 ? 18.71400 -35.32000 -11.34300 1.000 70.23551 40 GLY B O 1
ATOM 10465 N N . GLN E 2 41 ? 17.76800 -36.77900 -9.91900 1.000 69.12551 41 GLN B N 1
ATOM 10466 C CA . GLN E 2 41 ? 16.51900 -36.04100 -9.86600 1.000 65.06551 41 GLN B CA 1
ATOM 10467 C C . GLN E 2 41 ? 16.67300 -34.77900 -9.01800 1.000 55.37551 41 GLN B C 1
ATOM 10468 O O . GLN E 2 41 ? 17.74300 -34.48200 -8.47800 1.000 53.67551 41 GLN B O 1
ATOM 10482 N N . ALA E 2 42 ? 15.59400 -34.00100 -8.94700 1.000 56.92551 42 ALA B N 1
ATOM 10483 C CA . ALA E 2 42 ? 15.60900 -32.72700 -8.24700 1.000 46.42551 42 ALA B CA 1
ATOM 10484 C C . ALA E 2 42 ? 15.66500 -32.93400 -6.73300 1.000 53.80551 42 ALA B C 1
ATOM 10485 O O . ALA E 2 42 ? 15.36900 -34.02200 -6.23100 1.000 59.08551 42 ALA B O 1
ATOM 10492 N N . PRO E 2 43 ? 16.06200 -31.90600 -5.98500 1.000 45.87551 43 PRO B N 1
ATOM 10493 C CA . PRO E 2 43 ? 16.02500 -31.99800 -4.51900 1.000 47.22551 43 PRO B CA 1
ATOM 10494 C C . PRO E 2 43 ? 14.59100 -31.97600 -4.00700 1.000 48.35551 43 PRO B C 1
ATOM 10495 O O . PRO E 2 43 ? 13.64000 -31.67800 -4.73300 1.000 50.39551 43 PRO B O 1
ATOM 10506 N N . VAL E 2 44 ? 14.44200 -32.30000 -2.72400 1.000 49.34551 44 VAL B N 1
ATOM 10507 C CA . VAL E 2 44 ? 13.14300 -32.28600 -2.05600 1.000 55.79551 44 VAL B CA 1
ATOM 10508 C C . VAL E 2 44 ? 13.33300 -31.79900 -0.62600 1.000 59.95551 44 VAL B C 1
ATOM 10509 O O . VAL E 2 44 ? 14.23300 -32.26600 0.07900 1.000 63.33551 44 VAL B O 1
ATOM 10522 N N . LEU E 2 45 ? 12.49100 -30.86300 -0.19800 1.000 68.44551 45 LEU B N 1
ATOM 10523 C CA . LEU E 2 45 ? 12.55800 -30.35400 1.16900 1.000 70.87551 45 LEU B CA 1
ATOM 10524 C C . LEU E 2 45 ? 11.99100 -31.39300 2.12700 1.000 77.80551 45 LEU B C 1
ATOM 10525 O O . LEU E 2 45 ? 10.84500 -31.82200 1.96500 1.000 80.75551 45 LEU B O 1
ATOM 10541 N N . VAL E 2 46 ? 12.77200 -31.77900 3.13000 1.000 72.98551 46 VAL B N 1
ATOM 10542 C CA . VAL E 2 46 ? 12.36500 -32.81400 4.06800 1.000 71.74551 46 VAL B CA 1
ATOM 10543 C C . VAL E 2 46 ? 11.98100 -32.23300 5.42100 1.000 80.54551 46 VAL B C 1
ATOM 10544 O O . VAL E 2 46 ? 11.01500 -32.67900 6.03700 1.000 87.59551 46 VAL B O 1
ATOM 10557 N N . ILE E 2 47 ? 12.67400 -31.19600 5.87100 1.000 94.27551 47 ILE B N 1
ATOM 10558 C CA . ILE E 2 47 ? 12.40400 -30.56400 7.15500 1.000 89.17551 47 ILE B CA 1
ATOM 10559 C C . ILE E 2 47 ? 12.57000 -29.06800 6.97500 1.000 89.00551 47 ILE B C 1
ATOM 10560 O O . ILE E 2 47 ? 13.46600 -28.62100 6.25200 1.000 87.77551 47 ILE B O 1
ATOM 10576 N N . PHE E 2 48 ? 11.73800 -28.29200 7.66800 1.000 78.95551 48 PHE B N 1
ATOM 10577 C CA . PHE E 2 48 ? 11.80400 -26.84200 7.59500 1.000 74.23551 48 PHE B CA 1
ATOM 10578 C C . PHE E 2 48 ? 11.54200 -26.25700 8.97200 1.000 69.43551 48 PHE B C 1
ATOM 10579 O O . PHE E 2 48 ? 10.98400 -26.91300 9.85500 1.000 70.47551 48 PHE B O 1
ATOM 10596 N N . LYS E 2 49 ? 11.95500 -25.00100 9.14200 1.000 60.78551 49 LYS B N 1
ATOM 10597 C CA . LYS E 2 49 ? 11.83100 -24.30100 10.42000 1.000 59.46551 49 LYS B CA 1
ATOM 10598 C C . LYS E 2 49 ? 12.45400 -25.12100 11.54500 1.000 64.72551 49 LYS B C 1
ATOM 10599 O O . LYS E 2 49 ? 12.01100 -25.08400 12.69500 1.000 66.85551 49 LYS B O 1
ATOM 10618 N N . ASP E 2 50 ? 13.49000 -25.86800 11.17700 1.000 63.56551 50 ASP B N 1
ATOM 10619 C CA . ASP E 2 50 ? 14.31400 -26.69300 12.04700 1.000 67.47551 50 ASP B CA 1
ATOM 10620 C C . ASP E 2 50 ? 13.67100 -27.96900 12.59000 1.000 73.71551 50 ASP B C 1
ATOM 10621 O O . ASP E 2 50 ? 14.39500 -28.85700 13.06100 1.000 79.11551 50 ASP B O 1
ATOM 10630 N N . SER E 2 51 ? 12.32800 -28.05100 12.67400 1.000 73.04551 51 SER B N 1
ATOM 10631 C CA . SER E 2 51 ? 11.74900 -29.34200 13.03800 1.000 75.57551 51 SER B CA 1
ATOM 10632 C C . SER E 2 51 ? 10.39100 -29.66500 12.40500 1.000 71.32551 51 SER B C 1
ATOM 10633 O O . SER E 2 51 ? 9.66800 -30.50500 12.95800 1.000 68.25551 51 SER B O 1
ATOM 10641 N N . GLU E 2 52 ? 10.00400 -29.03100 11.29800 1.000 70.34551 52 GLU B N 1
ATOM 10642 C CA . GLU E 2 52 ? 8.62300 -29.05600 10.83000 1.000 73.04551 52 GLU B CA 1
ATOM 10643 C C . GLU E 2 52 ? 8.41700 -29.98300 9.63800 1.000 74.18551 52 GLU B C 1
ATOM 10644 O O . GLU E 2 52 ? 9.22800 -30.03100 8.71000 1.000 74.76551 52 GLU B O 1
ATOM 10656 N N . ARG E 2 53 ? 7.34900 -30.77300 9.72400 1.000 71.07551 53 ARG B N 1
ATOM 10657 C CA . ARG E 2 53 ? 7.03100 -31.78600 8.72100 1.000 72.32551 53 ARG B CA 1
ATOM 10658 C C . ARG E 2 53 ? 6.32400 -31.20300 7.50000 1.000 74.36551 53 ARG B C 1
ATOM 10659 O O . ARG E 2 53 ? 5.24100 -30.61300 7.64300 1.000 76.87551 53 ARG B O 1
ATOM 10680 N N . PRO E 2 54 ? 6.85200 -31.39200 6.28800 1.000 78.29551 54 PRO B N 1
ATOM 10681 C CA . PRO E 2 54 ? 6.04800 -31.11500 5.09000 1.000 78.37551 54 PRO B CA 1
ATOM 10682 C C . PRO E 2 54 ? 4.93400 -32.14600 4.97500 1.000 74.29551 54 PRO B C 1
ATOM 10683 O O . PRO E 2 54 ? 4.87900 -33.12600 5.71900 1.000 72.54551 54 PRO B O 1
ATOM 10694 N N . SER E 2 55 ? 4.06700 -31.94500 3.99100 1.000 110.48551 55 SER B N 1
ATOM 10695 C CA . SER E 2 55 ? 2.92700 -32.83200 3.82200 1.000 119.17551 55 SER B CA 1
ATOM 10696 C C . SER E 2 55 ? 3.28800 -34.14500 3.14700 1.000 121.23551 55 SER B C 1
ATOM 10697 O O . SER E 2 55 ? 2.42200 -35.01100 3.01700 1.000 122.48551 55 SER B O 1
ATOM 10705 N N . GLY E 2 56 ? 4.53100 -34.33600 2.72400 1.000 87.54551 56 GLY B N 1
ATOM 10706 C CA . GLY E 2 56 ? 4.90200 -35.64700 2.23700 1.000 91.14551 56 GLY B CA 1
ATOM 10707 C C . GLY E 2 56 ? 4.98200 -36.62200 3.38600 1.000 89.77551 56 GLY B C 1
ATOM 10708 O O . GLY E 2 56 ? 4.82500 -37.82800 3.20100 1.000 81.88551 56 GLY B O 1
ATOM 10712 N N . VAL E 2 57 ? 5.11900 -36.09800 4.59600 1.000 93.41551 57 VAL B N 1
ATOM 10713 C CA . VAL E 2 57 ? 5.16800 -36.87500 5.83100 1.000 91.78551 57 VAL B CA 1
ATOM 10714 C C . VAL E 2 57 ? 5.75500 -38.27600 5.67700 1.000 85.97551 57 VAL B C 1
ATOM 10715 O O . VAL E 2 57 ? 5.00800 -39.25900 5.77600 1.000 85.67551 57 VAL B O 1
ATOM 10728 N N . PRO E 2 58 ? 7.04000 -38.42800 5.35000 1.000 79.18551 58 PRO B N 1
ATOM 10729 C CA . PRO E 2 58 ? 7.71500 -39.69200 5.67200 1.000 79.57551 58 PRO B CA 1
ATOM 10730 C C . PRO E 2 58 ? 7.77700 -39.72300 7.19000 1.000 90.76551 58 PRO B C 1
ATOM 10731 O O . PRO E 2 58 ? 8.65700 -39.10000 7.78300 1.000 96.01551 58 PRO B O 1
ATOM 10742 N N . GLU E 2 59 ? 6.87700 -40.45600 7.84800 1.000 98.23551 59 GLU B N 1
ATOM 10743 C CA . GLU E 2 59 ? 6.76200 -40.32700 9.29900 1.000 95.75551 59 GLU B CA 1
ATOM 10744 C C . GLU E 2 59 ? 7.99000 -40.82700 10.04700 1.000 89.19551 59 GLU B C 1
ATOM 10745 O O . GLU E 2 59 ? 8.14600 -40.51400 11.23300 1.000 79.97551 59 GLU B O 1
ATOM 10757 N N . ARG E 2 60 ? 8.85600 -41.57200 9.38700 1.000 85.34551 60 ARG B N 1
ATOM 10758 C CA . ARG E 2 60 ? 10.10200 -42.08400 9.93100 1.000 84.39551 60 ARG B CA 1
ATOM 10759 C C . ARG E 2 60 ? 11.21100 -41.03200 10.04200 1.000 82.60551 60 ARG B C 1
ATOM 10760 O O . ARG E 2 60 ? 12.30800 -41.37100 10.50700 1.000 83.59551 60 ARG B O 1
ATOM 10781 N N . PHE E 2 61 ? 11.00600 -39.82400 9.51700 1.000 85.18551 61 PHE B N 1
ATOM 10782 C CA . PHE E 2 61 ? 11.96100 -38.72200 9.54900 1.000 87.37551 61 PHE B CA 1
ATOM 10783 C C . PHE E 2 61 ? 11.59400 -37.71100 10.63300 1.000 99.17551 61 PHE B C 1
ATOM 10784 O O . PHE E 2 61 ? 10.44200 -37.62600 11.07100 1.000 99.69551 61 PHE B O 1
ATOM 10801 N N . SER E 2 62 ? 12.61400 -37.02000 11.14100 1.000 121.11551 62 SER B N 1
ATOM 10802 C CA . SER E 2 62 ? 12.40200 -35.90800 12.06500 1.000 121.76551 62 SER B CA 1
ATOM 10803 C C . SER E 2 62 ? 13.67400 -35.06400 12.11700 1.000 120.46551 62 SER B C 1
ATOM 10804 O O . SER E 2 62 ? 14.70400 -35.42700 11.54300 1.000 119.89551 62 SER B O 1
ATOM 10812 N N . GLY E 2 63 ? 13.58700 -33.91600 12.79100 1.000 98.88551 63 GLY B N 1
ATOM 10813 C CA . GLY E 2 63 ? 14.74500 -33.05400 12.93700 1.000 93.08551 63 GLY B CA 1
ATOM 10814 C C . GLY E 2 63 ? 14.66400 -32.20300 14.18600 1.000 95.73551 63 GLY B C 1
ATOM 10815 O O . GLY E 2 63 ? 13.57500 -31.84500 14.64200 1.000 96.88551 63 GLY B O 1
ATOM 10819 N N . SER E 2 64 ? 15.83100 -31.87400 14.73000 1.000 79.51551 64 SER B N 1
ATOM 10820 C CA . SER E 2 64 ? 15.96500 -31.03700 15.91300 1.000 73.92551 64 SER B CA 1
ATOM 10821 C C . SER E 2 64 ? 16.58600 -29.70000 15.52200 1.000 76.11551 64 SER B C 1
ATOM 10822 O O . SER E 2 64 ? 16.91700 -29.46100 14.35800 1.000 79.37551 64 SER B O 1
ATOM 10830 N N . SER E 2 65 ? 16.73200 -28.81700 16.51100 1.000 71.57551 65 SER B N 1
ATOM 10831 C CA . SER E 2 65 ? 17.40600 -27.53600 16.31600 1.000 68.79551 65 SER B CA 1
ATOM 10832 C C . SER E 2 65 ? 18.68300 -27.43900 17.14000 1.000 76.37551 65 SER B C 1
ATOM 10833 O O . SER E 2 65 ? 19.76000 -27.22800 16.57500 1.000 76.34551 65 SER B O 1
ATOM 10841 N N . SER E 2 66 ? 18.59200 -27.58900 18.46100 1.000 78.13551 66 SER B N 1
ATOM 10842 C CA . SER E 2 66 ? 19.76400 -27.65000 19.33400 1.000 74.64551 66 SER B CA 1
ATOM 10843 C C . SER E 2 66 ? 20.70300 -26.46800 19.10500 1.000 71.61551 66 SER B C 1
ATOM 10844 O O . SER E 2 66 ? 21.92500 -26.62000 19.03700 1.000 67.29551 66 SER B O 1
ATOM 10852 N N . GLY E 2 67 ? 20.12600 -25.27700 18.98600 1.000 79.31551 67 GLY B N 1
ATOM 10853 C CA . GLY E 2 67 ? 20.91700 -24.06600 18.90400 1.000 79.66551 67 GLY B CA 1
ATOM 10854 C C . GLY E 2 67 ? 21.72600 -23.92100 17.63300 1.000 80.56551 67 GLY B C 1
ATOM 10855 O O . GLY E 2 67 ? 21.16700 -23.88800 16.53200 1.000 76.45551 67 GLY B O 1
ATOM 10859 N N . THR E 2 68 ? 23.04700 -23.82000 17.77300 1.000 71.55551 68 THR B N 1
ATOM 10860 C CA . THR E 2 68 ? 23.91900 -23.55400 16.63700 1.000 66.27551 68 THR B CA 1
ATOM 10861 C C . THR E 2 68 ? 24.19700 -24.78500 15.78400 1.000 68.07551 68 THR B C 1
ATOM 10862 O O . THR E 2 68 ? 24.83600 -24.64900 14.73300 1.000 68.55551 68 THR B O 1
ATOM 10873 N N . THR E 2 69 ? 23.78800 -25.97700 16.22600 1.000 69.14551 69 THR B N 1
ATOM 10874 C CA . THR E 2 69 ? 24.01800 -27.22000 15.49300 1.000 70.74551 69 THR B CA 1
ATOM 10875 C C . THR E 2 69 ? 22.68900 -27.95300 15.32900 1.000 75.26551 69 THR B C 1
ATOM 10876 O O . THR E 2 69 ? 22.11200 -28.43200 16.30800 1.000 71.40551 69 THR B O 1
ATOM 10887 N N . VAL E 2 70 ? 22.18800 -27.99900 14.10200 1.000 89.80551 70 VAL B N 1
ATOM 10888 C CA . VAL E 2 70 ? 20.92100 -28.64900 13.78500 1.000 89.59551 70 VAL B CA 1
ATOM 10889 C C . VAL E 2 70 ? 21.18200 -30.06700 13.27900 1.000 91.19551 70 VAL B C 1
ATOM 10890 O O . VAL E 2 70 ? 22.27700 -30.40200 12.81100 1.000 89.04551 70 VAL B O 1
ATOM 10903 N N . THR E 2 71 ? 20.17500 -30.93700 13.40800 1.000 82.95551 71 THR B N 1
ATOM 10904 C CA . THR E 2 71 ? 20.33000 -32.33900 13.04800 1.000 85.59551 71 THR B CA 1
ATOM 10905 C C . THR E 2 71 ? 19.04900 -32.86800 12.41700 1.000 89.05551 71 THR B C 1
ATOM 10906 O O . THR E 2 71 ? 17.96700 -32.29600 12.55600 1.000 90.14551 71 THR B O 1
ATOM 10917 N N . LEU E 2 72 ? 19.21700 -33.96400 11.68600 1.000 91.10551 72 LEU B N 1
ATOM 10918 C CA . LEU E 2 72 ? 18.13500 -34.69100 11.03400 1.000 89.00551 72 LEU B CA 1
ATOM 10919 C C . LEU E 2 72 ? 18.19800 -36.15200 11.46500 1.000 89.92551 72 LEU B C 1
ATOM 10920 O O . LEU E 2 72 ? 19.22900 -36.81200 11.28300 1.000 88.70551 72 LEU B O 1
ATOM 10936 N N . THR E 2 73 ? 17.09900 -36.65700 12.03400 1.000 102.23551 73 THR B N 1
ATOM 10937 C CA . THR E 2 73 ? 17.01600 -38.02400 12.54400 1.000 118.93551 73 THR B CA 1
ATOM 10938 C C . THR E 2 73 ? 16.00700 -38.83500 11.73300 1.000 119.90551 73 THR B C 1
ATOM 10939 O O . THR E 2 73 ? 14.87200 -38.39300 11.52000 1.000 116.15551 73 THR B O 1
ATOM 10950 N N . ILE E 2 74 ? 16.44000 -40.00800 11.27600 1.000 75.25551 74 ILE B N 1
ATOM 10951 C CA . ILE E 2 74 ? 15.63100 -40.93600 10.48800 1.000 90.28551 74 ILE B CA 1
ATOM 10952 C C . ILE E 2 74 ? 15.49500 -42.20300 11.32600 1.000 85.55551 74 ILE B C 1
ATOM 10953 O O . ILE E 2 74 ? 16.43400 -43.00300 11.41100 1.000 80.52551 74 ILE B O 1
ATOM 10969 N N . SER E 2 75 ? 14.32700 -42.39300 11.94300 1.000 91.58551 75 SER B N 1
ATOM 10970 C CA . SER E 2 75 ? 14.14300 -43.52100 12.85500 1.000 94.55551 75 SER B CA 1
ATOM 10971 C C . SER E 2 75 ? 14.01700 -44.86400 12.13800 1.000 87.57551 75 SER B C 1
ATOM 10972 O O . SER E 2 75 ? 14.85600 -45.75600 12.32000 1.000 85.70551 75 SER B O 1
ATOM 10980 N N . GLY E 2 76 ? 12.95600 -45.03700 11.34500 1.000 122.61551 76 GLY B N 1
ATOM 10981 C CA . GLY E 2 76 ? 12.71100 -46.28300 10.63700 1.000 122.29551 76 GLY B CA 1
ATOM 10982 C C . GLY E 2 76 ? 13.37600 -46.34400 9.27400 1.000 117.26551 76 GLY B C 1
ATOM 10983 O O . GLY E 2 76 ? 12.70200 -46.57400 8.26400 1.000 110.12551 76 GLY B O 1
ATOM 10987 N N . ALA E 2 77 ? 14.69300 -46.13400 9.22900 1.000 99.51551 77 ALA B N 1
ATOM 10988 C CA . ALA E 2 77 ? 15.40800 -46.02300 7.96000 1.000 81.01551 77 ALA B CA 1
ATOM 10989 C C . ALA E 2 77 ? 15.24500 -47.27700 7.10500 1.000 81.08551 77 ALA B C 1
ATOM 10990 O O . ALA E 2 77 ? 15.37200 -48.40700 7.59500 1.000 91.72551 77 ALA B O 1
ATOM 10997 N N . GLN E 2 78 ? 14.83300 -47.06900 5.86000 1.000 82.44551 78 GLN B N 1
ATOM 10998 C CA . GLN E 2 78 ? 14.77600 -48.09500 4.82600 1.000 78.75551 78 GLN B CA 1
ATOM 10999 C C . GLN E 2 78 ? 15.73300 -47.72500 3.68400 1.000 77.13551 78 GLN B C 1
ATOM 11000 O O . GLN E 2 78 ? 16.38100 -46.67600 3.69200 1.000 76.99551 78 GLN B O 1
ATOM 11014 N N . ALA E 2 79 ? 15.83400 -48.62100 2.69600 1.000 74.49551 79 ALA B N 1
ATOM 11015 C CA . ALA E 2 79 ? 16.82400 -48.45800 1.63300 1.000 77.43551 79 ALA B CA 1
ATOM 11016 C C . ALA E 2 79 ? 16.55500 -47.24200 0.74500 1.000 71.41551 79 ALA B C 1
ATOM 11017 O O . ALA E 2 79 ? 17.50200 -46.66800 0.19600 1.000 66.56551 79 ALA B O 1
ATOM 11024 N N . GLU E 2 80 ? 15.29700 -46.80900 0.60200 1.000 65.27551 80 GLU B N 1
ATOM 11025 C CA . GLU E 2 80 ? 15.03200 -45.62200 -0.21100 1.000 64.01551 80 GLU B CA 1
ATOM 11026 C C . GLU E 2 80 ? 15.74300 -44.39100 0.33600 1.000 65.93551 80 GLU B C 1
ATOM 11027 O O . GLU E 2 80 ? 15.93000 -43.41400 -0.40100 1.000 63.26551 80 GLU B O 1
ATOM 11039 N N . ASP E 2 81 ? 16.15200 -44.42100 1.60500 1.000 66.69551 81 ASP B N 1
ATOM 11040 C CA . ASP E 2 81 ? 16.78800 -43.27100 2.23100 1.000 66.42551 81 ASP B CA 1
ATOM 11041 C C . ASP E 2 81 ? 18.21600 -43.06600 1.75500 1.000 70.04551 81 ASP B C 1
ATOM 11042 O O . ASP E 2 81 ? 18.79400 -42.01300 2.04400 1.000 67.52551 81 ASP B O 1
ATOM 11051 N N . GLU E 2 82 ? 18.80300 -44.04700 1.07200 1.000 66.76551 82 GLU B N 1
ATOM 11052 C CA . GLU E 2 82 ? 20.13800 -43.85900 0.52400 1.000 64.66551 82 GLU B CA 1
ATOM 11053 C C . GLU E 2 82 ? 20.11600 -42.62500 -0.36500 1.000 67.77551 82 GLU B C 1
ATOM 11054 O O . GLU E 2 82 ? 19.48000 -42.63100 -1.42300 1.000 61.46551 82 GLU B O 1
ATOM 11066 N N . ALA E 2 83 ? 20.80600 -41.56800 0.05100 1.000 77.94551 83 ALA B N 1
ATOM 11067 C CA . ALA E 2 83 ? 20.78900 -40.31100 -0.68500 1.000 77.17551 83 ALA B CA 1
ATOM 11068 C C . ALA E 2 83 ? 21.81600 -39.37100 -0.06900 1.000 80.63551 83 ALA B C 1
ATOM 11069 O O . ALA E 2 83 ? 22.43400 -39.68000 0.95400 1.000 83.84551 83 ALA B O 1
ATOM 11076 N N . ASP E 2 84 ? 21.99400 -38.21700 -0.71400 1.000 78.46551 84 ASP B N 1
ATOM 11077 C CA . ASP E 2 84 ? 22.83700 -37.13800 -0.21200 1.000 78.24551 84 ASP B CA 1
ATOM 11078 C C . ASP E 2 84 ? 21.94300 -36.01700 0.30700 1.000 73.38551 84 ASP B C 1
ATOM 11079 O O . ASP E 2 84 ? 21.03400 -35.56400 -0.39700 1.000 67.35551 84 ASP B O 1
ATOM 11088 N N . TYR E 2 85 ? 22.19700 -35.57600 1.53500 1.000 72.29551 85 TYR B N 1
ATOM 11089 C CA . TYR E 2 85 ? 21.35700 -34.59700 2.21000 1.000 68.50551 85 TYR B CA 1
ATOM 11090 C C . TYR E 2 85 ? 22.12900 -33.30200 2.44000 1.000 68.56551 85 TYR B C 1
ATOM 11091 O O . TYR E 2 85 ? 23.35000 -33.31000 2.63300 1.000 71.87551 85 TYR B O 1
ATOM 11109 N N . TYR E 2 86 ? 21.39400 -32.18700 2.43500 1.000 71.35551 86 TYR B N 1
ATOM 11110 C CA . TYR E 2 86 ? 21.98000 -30.85500 2.50300 1.000 72.52551 86 TYR B CA 1
ATOM 11111 C C . TYR E 2 86 ? 21.24700 -29.99800 3.52900 1.000 69.82551 86 TYR B C 1
ATOM 11112 O O . TYR E 2 86 ? 20.03200 -30.12800 3.71800 1.000 66.58551 86 TYR B O 1
ATOM 11130 N N . CYS E 2 87 ? 22.00900 -29.11600 4.18000 1.000 64.97551 87 CYS B N 1
ATOM 11131 C CA . CYS E 2 87 ? 21.50600 -28.14900 5.14800 1.000 64.63551 87 CYS B CA 1
ATOM 11132 C C . CYS E 2 87 ? 21.51900 -26.74100 4.56300 1.000 63.61551 87 CYS B C 1
ATOM 11133 O O . CYS E 2 87 ? 22.44900 -26.36000 3.84600 1.000 63.79551 87 CYS B O 1
ATOM 11140 N N . GLN E 2 88 ? 20.47400 -25.97500 4.86800 1.000 59.34551 88 GLN B N 1
ATOM 11141 C CA . GLN E 2 88 ? 20.29200 -24.61800 4.37600 1.000 55.12551 88 GLN B CA 1
ATOM 11142 C C . GLN E 2 88 ? 20.03400 -23.64400 5.52100 1.000 54.47551 88 GLN B C 1
ATOM 11143 O O . GLN E 2 88 ? 19.24500 -23.92400 6.43300 1.000 61.27551 88 GLN B O 1
ATOM 11157 N N . SER E 2 89 ? 20.67100 -22.48000 5.43500 1.000 71.27551 89 SER B N 1
ATOM 11158 C CA . SER E 2 89 ? 20.43300 -21.37600 6.35800 1.000 76.64551 89 SER B CA 1
ATOM 11159 C C . SER E 2 89 ? 20.64200 -20.06500 5.60100 1.000 60.48551 89 SER B C 1
ATOM 11160 O O . SER E 2 89 ? 20.67900 -20.04400 4.36600 1.000 53.78551 89 SER B O 1
ATOM 11168 N N . VAL E 2 90 ? 20.77700 -18.96400 6.34300 1.000 53.07551 90 VAL B N 1
ATOM 11169 C CA . VAL E 2 90 ? 20.93000 -17.63200 5.76800 1.000 52.54551 90 VAL B CA 1
ATOM 11170 C C . VAL E 2 90 ? 21.79300 -16.79500 6.70500 1.000 60.81551 90 VAL B C 1
ATOM 11171 O O . VAL E 2 90 ? 21.94800 -17.11300 7.88700 1.000 58.84551 90 VAL B O 1
ATOM 11184 N N . ASP E 2 91 ? 22.33500 -15.69800 6.17400 1.000 74.13551 91 ASP B N 1
ATOM 11185 C CA . ASP E 2 91 ? 23.20000 -14.82400 6.95500 1.000 75.00551 91 ASP B CA 1
ATOM 11186 C C . ASP E 2 91 ? 22.39300 -14.13600 8.06300 1.000 74.94551 91 ASP B C 1
ATOM 11187 O O . ASP E 2 91 ? 21.15800 -14.11800 8.05400 1.000 74.71551 91 ASP B O 1
ATOM 11196 N N . ASN E 2 92 ? 23.10800 -13.54800 9.02200 1.000 69.13551 92 ASN B N 1
ATOM 11197 C CA . ASN E 2 92 ? 22.47000 -12.77800 10.08500 1.000 68.83551 92 ASN B CA 1
ATOM 11198 C C . ASN E 2 92 ? 21.52900 -11.74700 9.47200 1.000 66.38551 92 ASN B C 1
ATOM 11199 O O . ASN E 2 92 ? 21.98100 -10.80000 8.82000 1.000 62.36551 92 ASN B O 1
ATOM 11210 N N . SER E 2 93 ? 20.23000 -11.86700 9.75600 1.000 64.27551 93 SER B N 1
ATOM 11211 C CA . SER E 2 93 ? 19.21300 -11.11600 9.02900 1.000 67.53551 93 SER B CA 1
ATOM 11212 C C . SER E 2 93 ? 19.56800 -11.12100 7.54500 1.000 68.06551 93 SER B C 1
ATOM 11213 O O . SER E 2 93 ? 19.37700 -10.14300 6.82200 1.000 67.53551 93 SER B O 1
ATOM 11221 N N . GLY E 2 94 ? 20.05400 -12.26900 7.08700 1.000 69.93551 94 GLY B N 1
ATOM 11222 C CA . GLY E 2 94 ? 20.72600 -12.33600 5.80600 1.000 68.07551 94 GLY B CA 1
ATOM 11223 C C . GLY E 2 94 ? 19.81800 -12.24500 4.59000 1.000 61.59551 94 GLY B C 1
ATOM 11224 O O . GLY E 2 94 ? 18.73700 -12.83700 4.52600 1.000 60.35551 94 GLY B O 1
ATOM 11228 N N . PHE E 2 95 ? 20.28700 -11.47100 3.62000 1.000 81.73551 95 PHE B N 1
ATOM 11229 C CA . PHE E 2 95 ? 19.74200 -11.44400 2.27800 1.000 109.89551 95 PHE B CA 1
ATOM 11230 C C . PHE E 2 95 ? 20.33500 -12.55500 1.43900 1.000 68.39551 95 PHE B C 1
ATOM 11231 O O . PHE E 2 95 ? 20.11300 -12.58700 0.22600 1.000 64.40551 95 PHE B O 1
ATOM 11248 N N . TYR E 2 96 ? 21.11100 -13.44800 2.05500 1.000 57.45551 96 TYR B N 1
ATOM 11249 C CA . TYR E 2 96 ? 21.83800 -14.47500 1.31900 1.000 51.31551 96 TYR B CA 1
ATOM 11250 C C . TYR E 2 96 ? 21.73200 -15.82200 2.02000 1.000 50.42551 96 TYR B C 1
ATOM 11251 O O . TYR E 2 96 ? 22.19500 -15.97500 3.15400 1.000 54.31551 96 TYR B O 1
ATOM 11269 N N . GLN E 2 97 ? 21.13900 -16.80000 1.34300 1.000 41.62551 97 GLN B N 1
ATOM 11270 C CA . GLN E 2 97 ? 20.99700 -18.14200 1.88300 1.000 44.05551 97 GLN B CA 1
ATOM 11271 C C . GLN E 2 97 ? 22.17300 -19.00000 1.43500 1.000 46.12551 97 GLN B C 1
ATOM 11272 O O . GLN E 2 97 ? 22.84000 -18.71000 0.44100 1.000 44.81551 97 GLN B O 1
ATOM 11286 N N . VAL E 2 98 ? 22.40100 -20.09100 2.16300 1.000 56.77551 98 VAL B N 1
ATOM 11287 C CA . VAL E 2 98 ? 23.60600 -20.89100 2.01000 1.000 60.50551 98 VAL B CA 1
ATOM 11288 C C . VAL E 2 98 ? 23.25000 -22.37000 2.08100 1.000 51.58551 98 VAL B C 1
ATOM 11289 O O . VAL E 2 98 ? 22.14300 -22.75400 2.46000 1.000 56.69551 98 VAL B O 1
ATOM 11302 N N . PHE E 2 99 ? 24.22200 -23.20300 1.71300 1.000 48.11551 99 PHE B N 1
ATOM 11303 C CA . PHE E 2 99 ? 24.08000 -24.65000 1.72200 1.000 54.30551 99 PHE B CA 1
ATOM 11304 C C . PHE E 2 99 ? 25.23000 -25.27700 2.49700 1.000 54.96551 99 PHE B C 1
ATOM 11305 O O . PHE E 2 99 ? 26.22800 -24.62500 2.81900 1.000 62.19551 99 PHE B O 1
ATOM 11322 N N . GLY E 2 100 ? 25.07300 -26.57000 2.79200 1.000 84.32551 100 GLY B N 1
ATOM 11323 C CA . GLY E 2 100 ? 26.12500 -27.35800 3.39200 1.000 89.55551 100 GLY B CA 1
ATOM 11324 C C . GLY E 2 100 ? 26.86700 -28.18800 2.35500 1.000 99.13551 100 GLY B C 1
ATOM 11325 O O . GLY E 2 100 ? 26.45500 -28.31200 1.20400 1.000 95.06551 100 GLY B O 1
ATOM 11329 N N . GLY E 2 101 ? 27.97600 -28.78300 2.79300 1.000 88.08551 101 GLY B N 1
ATOM 11330 C CA . GLY E 2 101 ? 28.78100 -29.57000 1.87100 1.000 87.77551 101 GLY B CA 1
ATOM 11331 C C . GLY E 2 101 ? 28.03400 -30.76200 1.30400 1.000 75.27551 101 GLY B C 1
ATOM 11332 O O . GLY E 2 101 ? 28.02400 -30.99000 0.09400 1.000 72.32551 101 GLY B O 1
ATOM 11336 N N . GLY E 2 102 ? 27.41700 -31.54900 2.17500 1.000 70.46551 102 GLY B N 1
ATOM 11337 C CA . GLY E 2 102 ? 26.58400 -32.65200 1.75000 1.000 72.56551 102 GLY B CA 1
ATOM 11338 C C . GLY E 2 102 ? 27.10200 -33.98800 2.21900 1.000 78.82551 102 GLY B C 1
ATOM 11339 O O . GLY E 2 102 ? 28.11700 -34.48000 1.71800 1.000 83.92551 102 GLY B O 1
ATOM 11343 N N . THR E 2 103 ? 26.31800 -34.65500 3.05800 1.000 91.37551 103 THR B N 1
ATOM 11344 C CA . THR E 2 103 ? 26.66600 -35.97900 3.55200 1.000 91.41551 103 THR B CA 1
ATOM 11345 C C . THR E 2 103 ? 25.94700 -36.97800 2.66400 1.000 91.76551 103 THR B C 1
ATOM 11346 O O . THR E 2 103 ? 24.81100 -36.73400 2.25000 1.000 91.54551 103 THR B O 1
ATOM 11357 N N . GLN E 2 104 ? 26.63000 -38.07300 2.32500 1.000 81.02551 104 GLN B N 1
ATOM 11358 C CA . GLN E 2 104 ? 26.05800 -39.12700 1.49800 1.000 82.84551 104 GLN B CA 1
ATOM 11359 C C . GLN E 2 104 ? 25.67300 -40.28800 2.39900 1.000 83.36551 104 GLN B C 1
ATOM 11360 O O . GLN E 2 104 ? 26.54200 -40.90300 3.02000 1.000 80.60551 104 GLN B O 1
ATOM 11374 N N . LEU E 2 105 ? 24.37600 -40.54000 2.52600 1.000 92.58551 105 LEU B N 1
ATOM 11375 C CA . LEU E 2 105 ? 23.91300 -41.69700 3.27700 1.000 88.63551 105 LEU B CA 1
ATOM 11376 C C . LEU E 2 105 ? 23.99900 -42.97400 2.44300 1.000 90.66551 105 LEU B C 1
ATOM 11377 O O . LEU E 2 105 ? 23.51700 -43.02400 1.30500 1.000 100.83551 105 LEU B O 1
ATOM 11393 N N . THR E 2 106 ? 24.64100 -43.99700 3.00600 1.000 74.96551 106 THR B N 1
ATOM 11394 C CA . THR E 2 106 ? 24.77700 -45.31500 2.38500 1.000 73.55551 106 THR B CA 1
ATOM 11395 C C . THR E 2 106 ? 24.08700 -46.30900 3.31300 1.000 79.41551 106 THR B C 1
ATOM 11396 O O . THR E 2 106 ? 24.67000 -46.74900 4.30800 1.000 75.52551 106 THR B O 1
ATOM 11407 N N . VAL E 2 107 ? 22.84500 -46.66700 3.00000 1.000 97.47551 107 VAL B N 1
ATOM 11408 C CA . VAL E 2 107 ? 22.08100 -47.59200 3.83700 1.000 97.64551 107 VAL B CA 1
ATOM 11409 C C . VAL E 2 107 ? 22.55600 -49.00800 3.51900 1.000 97.52551 107 VAL B C 1
ATOM 11410 O O . VAL E 2 107 ? 22.11200 -49.61500 2.54200 1.000 95.89551 107 VAL B O 1
ATOM 11423 N N . LEU E 2 108 ? 23.42200 -49.56000 4.37100 1.000 82.18551 108 LEU B N 1
ATOM 11424 C CA . LEU E 2 108 ? 23.98600 -50.87800 4.11100 1.000 84.56551 108 LEU B CA 1
ATOM 11425 C C . LEU E 2 108 ? 22.86500 -51.89500 4.20300 1.000 86.05551 108 LEU B C 1
ATOM 11426 O O . LEU E 2 108 ? 22.17400 -51.97700 5.22200 1.000 88.02551 108 LEU B O 1
ATOM 11442 N N . ARG E 2 109 ? 22.69100 -52.67000 3.13700 1.000 77.27551 109 ARG B N 1
ATOM 11443 C CA . ARG E 2 109 ? 21.53500 -53.53600 2.97700 1.000 81.63551 109 ARG B CA 1
ATOM 11444 C C . ARG E 2 109 ? 21.96300 -54.94900 2.59300 1.000 74.57551 109 ARG B C 1
ATOM 11445 O O . ARG E 2 109 ? 23.15200 -55.26800 2.49000 1.000 75.27551 109 ARG B O 1
ATOM 11466 N N . THR E 2 110 ? 20.96000 -55.79300 2.35200 1.000 81.25551 110 THR B N 1
ATOM 11467 C CA . THR E 2 110 ? 21.20200 -57.16600 1.93300 1.000 82.06551 110 THR B CA 1
ATOM 11468 C C . THR E 2 110 ? 22.06000 -57.19300 0.67800 1.000 65.70551 110 THR B C 1
ATOM 11469 O O . THR E 2 110 ? 21.75700 -56.51700 -0.30900 1.000 66.64551 110 THR B O 1
ATOM 11480 N N . VAL E 2 111 ? 23.13500 -57.98500 0.71600 1.000 87.31551 111 VAL B N 1
ATOM 11481 C CA . VAL E 2 111 ? 23.93600 -58.20100 -0.48300 1.000 79.35551 111 VAL B CA 1
ATOM 11482 C C . VAL E 2 111 ? 23.07600 -58.91300 -1.51900 1.000 71.77551 111 VAL B C 1
ATOM 11483 O O . VAL E 2 111 ? 22.48000 -59.96300 -1.24300 1.000 68.67551 111 VAL B O 1
ATOM 11496 N N . ALA E 2 112 ? 22.95600 -58.30600 -2.69600 1.000 69.02551 112 ALA B N 1
ATOM 11497 C CA . ALA E 2 112 ? 22.16800 -58.84500 -3.79400 1.000 60.21551 112 ALA B CA 1
ATOM 11498 C C . ALA E 2 112 ? 23.08100 -59.32500 -4.91800 1.000 50.12551 112 ALA B C 1
ATOM 11499 O O . ALA E 2 112 ? 24.19100 -58.81700 -5.10500 1.000 50.80551 112 ALA B O 1
ATOM 11506 N N . ALA E 2 113 ? 22.61300 -60.33200 -5.65100 1.000 43.97551 113 ALA B N 1
ATOM 11507 C CA . ALA E 2 113 ? 23.45000 -60.89700 -6.70100 1.000 45.79551 113 ALA B CA 1
ATOM 11508 C C . ALA E 2 113 ? 23.13300 -60.28000 -8.05600 1.000 41.24551 113 ALA B C 1
ATOM 11509 O O . ALA E 2 113 ? 21.96900 -59.98200 -8.34700 1.000 40.90551 113 ALA B O 1
ATOM 11516 N N . PRO E 2 114 ? 24.14000 -60.09800 -8.91000 1.000 43.52551 114 PRO B N 1
ATOM 11517 C CA . PRO E 2 114 ? 23.88500 -59.47900 -10.21400 1.000 44.30551 114 PRO B CA 1
ATOM 11518 C C . PRO E 2 114 ? 23.20100 -60.44900 -11.16400 1.000 49.93551 114 PRO B C 1
ATOM 11519 O O . PRO E 2 114 ? 23.33300 -61.66900 -11.04600 1.000 49.52551 114 PRO B O 1
ATOM 11530 N N . SER E 2 115 ? 22.45100 -59.88300 -12.11000 1.000 44.43551 115 SER B N 1
ATOM 11531 C CA . SER E 2 115 ? 21.86100 -60.62200 -13.22100 1.000 43.43551 115 SER B CA 1
ATOM 11532 C C . SER E 2 115 ? 22.60600 -60.20800 -14.48400 1.000 42.30551 115 SER B C 1
ATOM 11533 O O . SER E 2 115 ? 22.52000 -59.05200 -14.91000 1.000 46.88551 115 SER B O 1
ATOM 11541 N N . VAL E 2 116 ? 23.34100 -61.14300 -15.07600 1.000 44.70551 116 VAL B N 1
ATOM 11542 C CA . VAL E 2 116 ? 24.28900 -60.84100 -16.14300 1.000 49.11551 116 VAL B CA 1
ATOM 11543 C C . VAL E 2 116 ? 23.64000 -61.07900 -17.50200 1.000 50.82551 116 VAL B C 1
ATOM 11544 O O . VAL E 2 116 ? 22.97600 -62.10200 -17.71600 1.000 44.88551 116 VAL B O 1
ATOM 11557 N N . PHE E 2 117 ? 23.83900 -60.13600 -18.42200 1.000 52.90551 117 PHE B N 1
ATOM 11558 C CA . PHE E 2 117 ? 23.38900 -60.27400 -19.80200 1.000 54.09551 117 PHE B CA 1
ATOM 11559 C C . PHE E 2 117 ? 24.48000 -59.74600 -20.72200 1.000 53.74551 117 PHE B C 1
ATOM 11560 O O . PHE E 2 117 ? 25.19600 -58.80400 -20.38000 1.000 52.65551 117 PHE B O 1
ATOM 11577 N N . ILE E 2 118 ? 24.60200 -60.35800 -21.89500 1.000 52.61551 118 ILE B N 1
ATOM 11578 C CA . ILE E 2 118 ? 25.61400 -59.98800 -22.87300 1.000 49.00551 118 ILE B CA 1
ATOM 11579 C C . ILE E 2 118 ? 24.89900 -59.54300 -24.13900 1.000 52.38551 118 ILE B C 1
ATOM 11580 O O . ILE E 2 118 ? 23.95000 -60.19200 -24.59100 1.000 55.74551 118 ILE B O 1
ATOM 11596 N N . PHE E 2 119 ? 25.36500 -58.44000 -24.71700 1.000 52.52551 119 PHE B N 1
ATOM 11597 C CA . PHE E 2 119 ? 24.74900 -57.84100 -25.88700 1.000 54.46551 119 PHE B CA 1
ATOM 11598 C C . PHE E 2 119 ? 25.75900 -57.71900 -27.01700 1.000 53.20551 119 PHE B C 1
ATOM 11599 O O . PHE E 2 119 ? 26.75900 -56.97800 -26.87500 1.000 49.67551 119 PHE B O 1
ATOM 11616 N N . PRO E 2 120 ? 25.52200 -58.38000 -28.15100 1.000 54.15551 120 PRO B N 1
ATOM 11617 C CA . PRO E 2 120 ? 26.43300 -58.27500 -29.28800 1.000 54.01551 120 PRO B CA 1
ATOM 11618 C C . PRO E 2 120 ? 26.21100 -56.97000 -30.02200 1.000 49.04551 120 PRO B C 1
ATOM 11619 O O . PRO E 2 120 ? 25.20300 -56.28100 -29.80000 1.000 43.44551 120 PRO B O 1
ATOM 11630 N N . PRO E 2 121 ? 27.13900 -56.57200 -30.88200 1.000 46.64551 121 PRO B N 1
ATOM 11631 C CA . PRO E 2 121 ? 26.89600 -55.37700 -31.69300 1.000 54.11551 121 PRO B CA 1
ATOM 11632 C C . PRO E 2 121 ? 25.76100 -55.61700 -32.66800 1.000 63.00551 121 PRO B C 1
ATOM 11633 O O . PRO E 2 121 ? 25.67400 -56.67000 -33.30400 1.000 69.42551 121 PRO B O 1
ATOM 11644 N N . SER E 2 122 ? 24.93200 -54.59900 -32.84100 1.000 66.71551 122 SER B N 1
ATOM 11645 C CA . SER E 2 122 ? 23.86500 -54.68000 -33.82300 1.000 75.48551 122 SER B CA 1
ATOM 11646 C C . SER E 2 122 ? 24.47200 -54.51200 -35.20400 1.000 91.06551 122 SER B C 1
ATOM 11647 O O . SER E 2 122 ? 25.39300 -53.71300 -35.39200 1.000 89.40551 122 SER B O 1
ATOM 11655 N N . ASP E 2 123 ? 23.97900 -55.28400 -36.17400 1.000 85.46551 123 ASP B N 1
ATOM 11656 C CA . ASP E 2 123 ? 24.47100 -55.09300 -37.53100 1.000 86.43551 123 ASP B CA 1
ATOM 11657 C C . ASP E 2 123 ? 24.22800 -53.66400 -37.98300 1.000 85.48551 123 ASP B C 1
ATOM 11658 O O . ASP E 2 123 ? 24.93400 -53.16200 -38.86300 1.000 85.85551 123 ASP B O 1
ATOM 11667 N N . SER E 2 124 ? 23.19000 -53.02500 -37.44500 1.000 101.60551 124 SER B N 1
ATOM 11668 C CA . SER E 2 124 ? 23.04700 -51.57600 -37.49800 1.000 97.36551 124 SER B CA 1
ATOM 11669 C C . SER E 2 124 ? 24.13900 -50.97300 -36.62800 1.000 96.42551 124 SER B C 1
ATOM 11670 O O . SER E 2 124 ? 23.88100 -50.63500 -35.47500 1.000 88.34551 124 SER B O 1
ATOM 11678 N N . GLN E 2 125 ? 25.34900 -50.83500 -37.17400 1.000 67.58551 125 GLN B N 1
ATOM 11679 C CA . GLN E 2 125 ? 26.51600 -50.26400 -36.50300 1.000 69.80551 125 GLN B CA 1
ATOM 11680 C C . GLN E 2 125 ? 27.76700 -50.85900 -37.12800 1.000 66.51551 125 GLN B C 1
ATOM 11681 O O . GLN E 2 125 ? 28.77500 -50.16500 -37.29200 1.000 59.65551 125 GLN B O 1
ATOM 11695 N N . LEU E 2 126 ? 27.71400 -52.15400 -37.45100 1.000 70.66551 126 LEU B N 1
ATOM 11696 C CA . LEU E 2 126 ? 28.82500 -52.84500 -38.09600 1.000 69.62551 126 LEU B CA 1
ATOM 11697 C C . LEU E 2 126 ? 28.80900 -52.44400 -39.56400 1.000 68.10551 126 LEU B C 1
ATOM 11698 O O . LEU E 2 126 ? 28.91200 -53.28600 -40.46000 1.000 68.60551 126 LEU B O 1
ATOM 11714 N N . LYS E 2 127 ? 28.67300 -51.14400 -39.80800 1.000 67.19551 127 LYS B N 1
ATOM 11715 C CA . LYS E 2 127 ? 28.64300 -50.58400 -41.15200 1.000 68.16551 127 LYS B CA 1
ATOM 11716 C C . LYS E 2 127 ? 29.55000 -49.37400 -41.32200 1.000 74.71551 127 LYS B C 1
ATOM 11717 O O . LYS E 2 127 ? 30.07800 -49.12600 -42.41500 1.000 70.37551 127 LYS B O 1
ATOM 11736 N N . SER E 2 128 ? 29.69400 -48.59300 -40.25700 1.000 87.07551 128 SER B N 1
ATOM 11737 C CA . SER E 2 128 ? 30.56100 -47.42100 -40.25200 1.000 89.95551 128 SER B CA 1
ATOM 11738 C C . SER E 2 128 ? 32.03700 -47.69400 -40.00900 1.000 81.42551 128 SER B C 1
ATOM 11739 O O . SER E 2 128 ? 32.86800 -46.86300 -40.40000 1.000 79.56551 128 SER B O 1
ATOM 11747 N N . GLY E 2 129 ? 32.38400 -48.77700 -39.31800 1.000 70.81551 129 GLY B N 1
ATOM 11748 C CA . GLY E 2 129 ? 33.76800 -49.04000 -38.98500 1.000 67.17551 129 GLY B CA 1
ATOM 11749 C C . GLY E 2 129 ? 34.04600 -49.14500 -37.50000 1.000 61.46551 129 GLY B C 1
ATOM 11750 O O . GLY E 2 129 ? 35.20900 -49.12700 -37.08600 1.000 58.87551 129 GLY B O 1
ATOM 11754 N N . THR E 2 130 ? 32.99800 -49.29500 -36.69300 1.000 58.56551 130 THR B N 1
ATOM 11755 C CA . THR E 2 130 ? 33.15600 -49.42100 -35.25300 1.000 56.82551 130 THR B CA 1
ATOM 11756 C C . THR E 2 130 ? 32.16900 -50.45700 -34.74000 1.000 57.14551 130 THR B C 1
ATOM 11757 O O . THR E 2 130 ? 31.18200 -50.78800 -35.40300 1.000 60.55551 130 THR B O 1
ATOM 11768 N N . ALA E 2 131 ? 32.44000 -50.95200 -33.53200 1.000 59.94551 131 ALA B N 1
ATOM 11769 C CA . ALA E 2 131 ? 31.61000 -51.95700 -32.88900 1.000 54.20551 131 ALA B CA 1
ATOM 11770 C C . ALA E 2 131 ? 31.65600 -51.75700 -31.37900 1.000 53.41551 131 ALA B C 1
ATOM 11771 O O . ALA E 2 131 ? 32.67100 -51.31800 -30.82600 1.000 53.43551 131 ALA B O 1
ATOM 11778 N N . SER E 2 132 ? 30.54200 -52.07000 -30.71900 1.000 52.76551 132 SER B N 1
ATOM 11779 C CA . SER E 2 132 ? 30.44500 -51.97100 -29.26600 1.000 52.59551 132 SER B CA 1
ATOM 11780 C C . SER E 2 132 ? 29.75400 -53.20900 -28.71300 1.000 52.72551 132 SER B C 1
ATOM 11781 O O . SER E 2 132 ? 28.63600 -53.53200 -29.12100 1.000 46.72551 132 SER B O 1
ATOM 11789 N N . VAL E 2 133 ? 30.43400 -53.91100 -27.80900 1.000 56.60551 133 VAL B N 1
ATOM 11790 C CA . VAL E 2 133 ? 29.89300 -55.09100 -27.13700 1.000 53.71551 133 VAL B CA 1
ATOM 11791 C C . VAL E 2 133 ? 29.57300 -54.69100 -25.70400 1.000 51.56551 133 VAL B C 1
ATOM 11792 O O . VAL E 2 133 ? 30.44300 -54.16800 -24.99600 1.000 51.85551 133 VAL B O 1
ATOM 11805 N N . VAL E 2 134 ? 28.34400 -54.94200 -25.25700 1.000 56.29551 134 VAL B N 1
ATOM 11806 C CA . VAL E 2 134 ? 27.89200 -54.40100 -23.97400 1.000 56.62551 134 VAL B CA 1
ATOM 11807 C C . VAL E 2 134 ? 27.53400 -55.53700 -23.01900 1.000 49.39551 134 VAL B C 1
ATOM 11808 O O . VAL E 2 134 ? 26.69200 -56.38200 -23.33600 1.000 46.53551 134 VAL B O 1
ATOM 11821 N N . CYS E 2 135 ? 28.10700 -55.50000 -21.81800 1.000 44.09551 135 CYS B N 1
ATOM 11822 C CA . CYS E 2 135 ? 27.82300 -56.45800 -20.75700 1.000 45.83551 135 CYS B CA 1
ATOM 11823 C C . CYS E 2 135 ? 27.10000 -55.75300 -19.61600 1.000 42.35551 135 CYS B C 1
ATOM 11824 O O . CYS E 2 135 ? 27.53600 -54.69700 -19.14500 1.000 47.11551 135 CYS B O 1
ATOM 11831 N N . LEU E 2 136 ? 25.98400 -56.32700 -19.18900 1.000 40.80551 136 LEU B N 1
ATOM 11832 C CA . LEU E 2 136 ? 25.12300 -55.72100 -18.18600 1.000 40.50551 136 LEU B CA 1
ATOM 11833 C C . LEU E 2 136 ? 25.10600 -56.55400 -16.91200 1.000 41.46551 136 LEU B C 1
ATOM 11834 O O . LEU E 2 136 ? 24.82000 -57.76000 -16.95300 1.000 42.65551 136 LEU B O 1
ATOM 11850 N N . LEU E 2 137 ? 25.36600 -55.88200 -15.78500 1.000 47.73551 137 LEU B N 1
ATOM 11851 C CA . LEU E 2 137 ? 25.20500 -56.41800 -14.44200 1.000 43.45551 137 LEU B CA 1
ATOM 11852 C C . LEU E 2 137 ? 23.99800 -55.72200 -13.84600 1.000 43.37551 137 LEU B C 1
ATOM 11853 O O . LEU E 2 137 ? 23.80000 -54.52600 -14.07300 1.000 46.11551 137 LEU B O 1
ATOM 11869 N N . ASN E 2 138 ? 23.15800 -56.47900 -13.15100 1.000 41.19551 138 ASN B N 1
ATOM 11870 C CA . ASN E 2 138 ? 21.86400 -55.94700 -12.75400 1.000 45.22551 138 ASN B CA 1
ATOM 11871 C C . ASN E 2 138 ? 21.51600 -56.23400 -11.30100 1.000 44.61551 138 ASN B C 1
ATOM 11872 O O . ASN E 2 138 ? 21.57100 -57.38300 -10.85300 1.000 46.48551 138 ASN B O 1
ATOM 11883 N N . ASN E 2 139 ? 21.16500 -55.17500 -10.57200 1.000 40.93551 139 ASN B N 1
ATOM 11884 C CA . ASN E 2 139 ? 20.48000 -55.27800 -9.28400 1.000 46.07551 139 ASN B CA 1
ATOM 11885 C C . ASN E 2 139 ? 21.28300 -56.11000 -8.28300 1.000 45.56551 139 ASN B C 1
ATOM 11886 O O . ASN E 2 139 ? 20.85500 -57.15800 -7.79700 1.000 49.53551 139 ASN B O 1
ATOM 11897 N N . PHE E 2 140 ? 22.45500 -55.57700 -7.95400 1.000 44.86551 140 PHE B N 1
ATOM 11898 C CA . PHE E 2 140 ? 23.36100 -56.11800 -6.95500 1.000 46.88551 140 PHE B CA 1
ATOM 11899 C C . PHE E 2 140 ? 23.61500 -55.02000 -5.94100 1.000 55.08551 140 PHE B C 1
ATOM 11900 O O . PHE E 2 140 ? 23.71200 -53.84700 -6.31600 1.000 56.45551 140 PHE B O 1
ATOM 11917 N N . TYR E 2 141 ? 23.68400 -55.36800 -4.66700 1.000 53.39551 141 TYR B N 1
ATOM 11918 C CA . TYR E 2 141 ? 23.93600 -54.27400 -3.74400 1.000 66.53551 141 TYR B CA 1
ATOM 11919 C C . TYR E 2 141 ? 25.41400 -53.89700 -3.66400 1.000 71.16551 141 TYR B C 1
ATOM 11920 O O . TYR E 2 141 ? 25.75300 -52.73500 -3.91500 1.000 71.30551 141 TYR B O 1
ATOM 11938 N N . PRO E 2 142 ? 26.31600 -54.81600 -3.29900 1.000 71.62551 142 PRO B N 1
ATOM 11939 C CA . PRO E 2 142 ? 27.72900 -54.43200 -3.16600 1.000 73.28551 142 PRO B CA 1
ATOM 11940 C C . PRO E 2 142 ? 28.28400 -53.81600 -4.44200 1.000 74.21551 142 PRO B C 1
ATOM 11941 O O . PRO E 2 142 ? 28.17000 -54.38700 -5.52800 1.000 73.48551 142 PRO B O 1
ATOM 11952 N N . ARG E 2 143 ? 28.82200 -52.60100 -4.31500 1.000 70.22551 143 ARG B N 1
ATOM 11953 C CA . ARG E 2 143 ? 29.41400 -51.94000 -5.47000 1.000 69.07551 143 ARG B CA 1
ATOM 11954 C C . ARG E 2 143 ? 30.61900 -52.70800 -5.99500 1.000 64.34551 143 ARG B C 1
ATOM 11955 O O . ARG E 2 143 ? 30.87000 -52.71000 -7.20400 1.000 64.49551 143 ARG B O 1
ATOM 11976 N N . GLU E 2 144 ? 31.35700 -53.38500 -5.11600 1.000 63.23551 144 GLU B N 1
ATOM 11977 C CA . GLU E 2 144 ? 32.55900 -54.09500 -5.52600 1.000 68.07551 144 GLU B CA 1
ATOM 11978 C C . GLU E 2 144 ? 32.17300 -55.17400 -6.51900 1.000 77.77551 144 GLU B C 1
ATOM 11979 O O . GLU E 2 144 ? 31.50500 -56.15200 -6.16300 1.000 78.57551 144 GLU B O 1
ATOM 11991 N N . ALA E 2 145 ? 32.63600 -55.03200 -7.75600 1.000 97.08551 145 ALA B N 1
ATOM 11992 C CA . ALA E 2 145 ? 32.30100 -56.00100 -8.78600 1.000 106.16551 145 ALA B CA 1
ATOM 11993 C C . ALA E 2 145 ? 33.35900 -56.00900 -9.87100 1.000 116.38551 145 ALA B C 1
ATOM 11994 O O . ALA E 2 145 ? 33.65800 -54.96400 -10.45700 1.000 110.14551 145 ALA B O 1
ATOM 12001 N N . LYS E 2 146 ? 33.82100 -57.20700 -10.22200 1.000 151.84551 146 LYS B N 1
ATOM 12002 C CA . LYS E 2 146 ? 34.85700 -57.36500 -11.22900 1.000 152.77551 146 LYS B CA 1
ATOM 12003 C C . LYS E 2 146 ? 34.15800 -57.74200 -12.51700 1.000 152.86551 146 LYS B C 1
ATOM 12004 O O . LYS E 2 146 ? 33.12200 -58.40800 -12.48100 1.000 152.27551 146 LYS B O 1
ATOM 12023 N N . VAL E 2 147 ? 34.64700 -57.21500 -13.63000 1.000 117.16551 147 VAL B N 1
ATOM 12024 C CA . VAL E 2 147 ? 34.16300 -57.58800 -14.95300 1.000 116.08551 147 VAL B CA 1
ATOM 12025 C C . VAL E 2 147 ? 35.40200 -57.74500 -15.82400 1.000 116.72551 147 VAL B C 1
ATOM 12026 O O . VAL E 2 147 ? 36.21000 -56.81600 -15.93000 1.000 120.88551 147 VAL B O 1
ATOM 12039 N N . GLN E 2 148 ? 35.54800 -58.90400 -16.45600 1.000 97.76551 148 GLN B N 1
ATOM 12040 C CA . GLN E 2 148 ? 36.71600 -59.19500 -17.28100 1.000 88.52551 148 GLN B CA 1
ATOM 12041 C C . GLN E 2 148 ? 36.29900 -59.64900 -18.67400 1.000 80.26551 148 GLN B C 1
ATOM 12042 O O . GLN E 2 148 ? 35.61400 -60.66900 -18.81900 1.000 78.04551 148 GLN B O 1
ATOM 12056 N N . TRP E 2 149 ? 36.73000 -58.90200 -19.69300 1.000 79.64551 149 TRP B N 1
ATOM 12057 C CA . TRP E 2 149 ? 36.47600 -59.22500 -21.09000 1.000 80.94551 149 TRP B CA 1
ATOM 12058 C C . TRP E 2 149 ? 37.58000 -60.12700 -21.61700 1.000 86.88551 149 TRP B C 1
ATOM 12059 O O . TRP E 2 149 ? 38.73300 -60.02800 -21.19700 1.000 88.90551 149 TRP B O 1
ATOM 12080 N N . LYS E 2 150 ? 37.20900 -61.04100 -22.50800 1.000 83.26551 150 LYS B N 1
ATOM 12081 C CA . LYS E 2 150 ? 38.16800 -61.92300 -23.16000 1.000 91.58551 150 LYS B CA 1
ATOM 12082 C C . LYS E 2 150 ? 37.99200 -61.80100 -24.66500 1.000 100.31551 150 LYS B C 1
ATOM 12083 O O . LYS E 2 150 ? 36.86400 -61.87500 -25.16400 1.000 88.78551 150 LYS B O 1
ATOM 12102 N N . VAL E 2 151 ? 39.10100 -61.62400 -25.39000 1.000 117.23551 151 VAL B N 1
ATOM 12103 C CA . VAL E 2 151 ? 39.02800 -61.52400 -26.84600 1.000 117.34551 151 VAL B CA 1
ATOM 12104 C C . VAL E 2 151 ? 38.74600 -62.90800 -27.41100 1.000 117.14551 151 VAL B C 1
ATOM 12105 O O . VAL E 2 151 ? 37.69000 -63.14600 -28.00800 1.000 116.53551 151 VAL B O 1
ATOM 12118 N N . ASP E 2 152 ? 39.69300 -63.83000 -27.21400 1.000 94.79551 152 ASP B N 1
ATOM 12119 C CA . ASP E 2 152 ? 39.53100 -65.24900 -27.54000 1.000 96.41551 152 ASP B CA 1
ATOM 12120 C C . ASP E 2 152 ? 39.98100 -66.01600 -26.29600 1.000 93.54551 152 ASP B C 1
ATOM 12121 O O . ASP E 2 152 ? 41.11100 -66.50700 -26.23000 1.000 93.81551 152 ASP B O 1
ATOM 12130 N N . ASN E 2 153 ? 39.10900 -66.06000 -25.28400 1.000 84.04551 153 ASN B N 1
ATOM 12131 C CA . ASN E 2 153 ? 39.46700 -66.59100 -23.96400 1.000 88.58551 153 ASN B CA 1
ATOM 12132 C C . ASN E 2 153 ? 40.79300 -66.00100 -23.48500 1.000 99.07551 153 ASN B C 1
ATOM 12133 O O . ASN E 2 153 ? 41.65600 -66.70200 -22.94800 1.000 92.90551 153 ASN B O 1
ATOM 12144 N N . ALA E 2 154 ? 40.95800 -64.69800 -23.71000 1.000 124.73551 154 ALA B N 1
ATOM 12145 C CA . ALA E 2 154 ? 42.18100 -63.97400 -23.38000 1.000 123.39551 154 ALA B CA 1
ATOM 12146 C C . ALA E 2 154 ? 41.80700 -62.59500 -22.84900 1.000 119.36551 154 ALA B C 1
ATOM 12147 O O . ALA E 2 154 ? 41.21500 -61.78700 -23.57300 1.000 116.61551 154 ALA B O 1
ATOM 12154 N N . LEU E 2 155 ? 42.14200 -62.32300 -21.59300 1.000 93.30551 155 LEU B N 1
ATOM 12155 C CA . LEU E 2 155 ? 41.80700 -61.04900 -20.96200 1.000 87.07551 155 LEU B CA 1
ATOM 12156 C C . LEU E 2 155 ? 42.26100 -59.80700 -21.72800 1.000 81.95551 155 LEU B C 1
ATOM 12157 O O . LEU E 2 155 ? 43.13700 -59.87600 -22.60000 1.000 77.46551 155 LEU B O 1
ATOM 12173 N N . GLN E 2 156 ? 41.60100 -58.67700 -21.44600 1.000 82.15551 156 GLN B N 1
ATOM 12174 C CA . GLN E 2 156 ? 41.86900 -57.38700 -22.06500 1.000 75.33551 156 GLN B CA 1
ATOM 12175 C C . GLN E 2 156 ? 41.91200 -56.32900 -20.97600 1.000 66.94551 156 GLN B C 1
ATOM 12176 O O . GLN E 2 156 ? 41.48800 -56.56400 -19.84300 1.000 69.85551 156 GLN B O 1
ATOM 12190 N N . SER E 2 157 ? 42.50700 -55.18400 -21.30600 1.000 70.11551 157 SER B N 1
ATOM 12191 C CA . SER E 2 157 ? 42.63600 -54.09500 -20.34900 1.000 72.67551 157 SER B CA 1
ATOM 12192 C C . SER E 2 157 ? 42.54900 -52.74700 -21.05100 1.000 67.49551 157 SER B C 1
ATOM 12193 O O . SER E 2 157 ? 43.08300 -52.57300 -22.15000 1.000 64.65551 157 SER B O 1
ATOM 12201 N N . GLY E 2 158 ? 41.84000 -51.80900 -20.42800 1.000 66.80551 158 GLY B N 1
ATOM 12202 C CA . GLY E 2 158 ? 41.80100 -50.44600 -20.92500 1.000 69.43551 158 GLY B CA 1
ATOM 12203 C C . GLY E 2 158 ? 41.04000 -50.24400 -22.20800 1.000 61.15551 158 GLY B C 1
ATOM 12204 O O . GLY E 2 158 ? 41.13400 -49.16900 -22.81000 1.000 55.73551 158 GLY B O 1
ATOM 12208 N N . ASN E 2 159 ? 40.26700 -51.23700 -22.63200 1.000 60.55551 159 ASN B N 1
ATOM 12209 C CA . ASN E 2 159 ? 39.50800 -51.17800 -23.86900 1.000 62.72551 159 ASN B CA 1
ATOM 12210 C C . ASN E 2 159 ? 38.02000 -50.98100 -23.62600 1.000 63.45551 159 ASN B C 1
ATOM 12211 O O . ASN E 2 159 ? 37.23700 -50.99600 -24.58200 1.000 58.41551 159 ASN B O 1
ATOM 12222 N N . SER E 2 160 ? 37.61100 -50.79800 -22.37300 1.000 67.64551 160 SER B N 1
ATOM 12223 C CA . SER E 2 160 ? 36.20300 -50.75000 -22.01300 1.000 61.91551 160 SER B CA 1
ATOM 12224 C C . SER E 2 160 ? 35.95700 -49.60300 -21.04300 1.000 56.24551 160 SER B C 1
ATOM 12225 O O . SER E 2 160 ? 36.88500 -49.00600 -20.49300 1.000 59.66551 160 SER B O 1
ATOM 12233 N N . GLN E 2 161 ? 34.67700 -49.30400 -20.83600 1.000 49.67551 161 GLN B N 1
ATOM 12234 C CA . GLN E 2 161 ? 34.25700 -48.25700 -19.91300 1.000 45.00551 161 GLN B CA 1
ATOM 12235 C C . GLN E 2 161 ? 33.03200 -48.73200 -19.14300 1.000 47.08551 161 GLN B C 1
ATOM 12236 O O . GLN E 2 161 ? 32.30000 -49.61600 -19.59100 1.000 46.53551 161 GLN B O 1
ATOM 12250 N N . GLU E 2 162 ? 32.79400 -48.11700 -17.98200 1.000 50.25551 162 GLU B N 1
ATOM 12251 C CA . GLU E 2 162 ? 31.75000 -48.56500 -17.06900 1.000 47.56551 162 GLU B CA 1
ATOM 12252 C C . GLU E 2 162 ? 30.87600 -47.40400 -16.61900 1.000 43.42551 162 GLU B C 1
ATOM 12253 O O . GLU E 2 162 ? 31.31700 -46.25300 -16.56900 1.000 36.43551 162 GLU B O 1
ATOM 12265 N N . SER E 2 163 ? 29.62500 -47.72700 -16.29000 1.000 40.75551 163 SER B N 1
ATOM 12266 C CA . SER E 2 163 ? 28.70000 -46.75100 -15.72800 1.000 41.18551 163 SER B CA 1
ATOM 12267 C C . SER E 2 163 ? 27.68900 -47.45900 -14.84100 1.000 42.82551 163 SER B C 1
ATOM 12268 O O . SER E 2 163 ? 27.13000 -48.48900 -15.22600 1.000 36.81551 163 SER B O 1
ATOM 12276 N N . VAL E 2 164 ? 27.44200 -46.88500 -13.66700 1.000 51.28551 164 VAL B N 1
ATOM 12277 C CA . VAL E 2 164 ? 26.58500 -47.48800 -12.65600 1.000 52.69551 164 VAL B CA 1
ATOM 12278 C C . VAL E 2 164 ? 25.36200 -46.61000 -12.43900 1.000 53.42551 164 VAL B C 1
ATOM 12279 O O . VAL E 2 164 ? 25.46400 -45.38200 -12.37700 1.000 47.92551 164 VAL B O 1
ATOM 12292 N N . THR E 2 165 ? 24.20900 -47.25100 -12.31400 1.000 55.16551 165 THR B N 1
ATOM 12293 C CA . THR E 2 165 ? 22.98300 -46.59000 -11.89600 1.000 58.36551 165 THR B CA 1
ATOM 12294 C C . THR E 2 165 ? 22.73300 -46.82400 -10.41200 1.000 58.45551 165 THR B C 1
ATOM 12295 O O . THR E 2 165 ? 22.82900 -47.96400 -9.93300 1.000 53.23551 165 THR B O 1
ATOM 12306 N N . GLU E 2 166 ? 22.34300 -45.75500 -9.71400 1.000 60.54551 166 GLU B N 1
ATOM 12307 C CA . GLU E 2 166 ? 22.10500 -45.75800 -8.27700 1.000 63.25551 166 GLU B CA 1
ATOM 12308 C C . GLU E 2 166 ? 20.62600 -45.52900 -8.04200 1.000 66.19551 166 GLU B C 1
ATOM 12309 O O . GLU E 2 166 ? 20.04900 -44.59700 -8.60700 1.000 65.01551 166 GLU B O 1
ATOM 12321 N N . GLN E 2 167 ? 20.02400 -46.38800 -7.23300 1.000 67.51551 167 GLN B N 1
ATOM 12322 C CA . GLN E 2 167 ? 18.59600 -46.35500 -6.96000 1.000 70.28551 167 GLN B CA 1
ATOM 12323 C C . GLN E 2 167 ? 17.78700 -45.91100 -8.17700 1.000 66.16551 167 GLN B C 1
ATOM 12324 O O . GLN E 2 167 ? 16.99900 -44.96500 -8.12400 1.000 60.13551 167 GLN B O 1
ATOM 12338 N N . ASP E 2 168 ? 17.88100 -46.69600 -9.25000 1.000 68.81551 168 ASP B N 1
ATOM 12339 C CA . ASP E 2 168 ? 17.09700 -46.40900 -10.44400 1.000 71.77551 168 ASP B CA 1
ATOM 12340 C C . ASP E 2 168 ? 15.67300 -46.91500 -10.30300 1.000 86.87551 168 ASP B C 1
ATOM 12341 O O . ASP E 2 168 ? 14.71500 -46.14000 -10.39800 1.000 83.16551 168 ASP B O 1
ATOM 12350 N N . SER E 2 169 ? 15.52200 -48.19900 -10.02000 1.000 99.90551 169 SER B N 1
ATOM 12351 C CA . SER E 2 169 ? 14.21300 -48.78800 -9.83100 1.000 101.95551 169 SER B CA 1
ATOM 12352 C C . SER E 2 169 ? 13.76500 -48.63500 -8.37400 1.000 101.94551 169 SER B C 1
ATOM 12353 O O . SER E 2 169 ? 14.49100 -48.12700 -7.51400 1.000 101.01551 169 SER B O 1
ATOM 12361 N N . LYS E 2 170 ? 12.55800 -49.12700 -8.08200 1.000 94.80551 170 LYS B N 1
ATOM 12362 C CA . LYS E 2 170 ? 12.05800 -49.12800 -6.71200 1.000 80.46551 170 LYS B CA 1
ATOM 12363 C C . LYS E 2 170 ? 12.82200 -50.09300 -5.81600 1.000 78.14551 170 LYS B C 1
ATOM 12364 O O . LYS E 2 170 ? 12.84800 -49.89900 -4.59800 1.000 79.24551 170 LYS B O 1
ATOM 12383 N N . ASP E 2 171 ? 13.54100 -51.05900 -6.39200 1.000 85.54551 171 ASP B N 1
ATOM 12384 C CA . ASP E 2 171 ? 14.28200 -51.99300 -5.55700 1.000 84.28551 171 ASP B CA 1
ATOM 12385 C C . ASP E 2 171 ? 15.43900 -51.30200 -4.86000 1.000 82.96551 171 ASP B C 1
ATOM 12386 O O . ASP E 2 171 ? 15.90600 -51.76300 -3.81300 1.000 82.49551 171 ASP B O 1
ATOM 12395 N N . SER E 2 172 ? 15.86500 -50.15900 -5.38300 1.000 87.04551 172 SER B N 1
ATOM 12396 C CA . SER E 2 172 ? 16.96700 -49.38100 -4.83600 1.000 84.11551 172 SER B CA 1
ATOM 12397 C C . SER E 2 172 ? 18.28800 -50.12200 -4.94900 1.000 82.78551 172 SER B C 1
ATOM 12398 O O . SER E 2 172 ? 19.21900 -49.85500 -4.19000 1.000 71.53551 172 SER B O 1
ATOM 12406 N N . THR E 2 173 ? 18.39600 -51.00800 -5.92900 1.000 74.45551 173 THR B N 1
ATOM 12407 C CA . THR E 2 173 ? 19.61800 -51.75300 -6.17500 1.000 64.28551 173 THR B CA 1
ATOM 12408 C C . THR E 2 173 ? 20.39400 -51.04200 -7.26800 1.000 60.33551 173 THR B C 1
ATOM 12409 O O . THR E 2 173 ? 19.81500 -50.31800 -8.08300 1.000 58.42551 173 THR B O 1
ATOM 12420 N N . TYR E 2 174 ? 21.70800 -51.25800 -7.28300 1.000 55.48551 174 TYR B N 1
ATOM 12421 C CA . TYR E 2 174 ? 22.53900 -50.66500 -8.31500 1.000 53.60551 174 TYR B CA 1
ATOM 12422 C C . TYR E 2 174 ? 22.47800 -51.50800 -9.57800 1.000 48.19551 174 TYR B C 1
ATOM 12423 O O . TYR E 2 174 ? 22.03100 -52.65700 -9.56400 1.000 49.72551 174 TYR B O 1
ATOM 12441 N N . SER E 2 175 ? 22.86700 -50.89700 -10.69300 1.000 52.60551 175 SER B N 1
ATOM 12442 C CA . SER E 2 175 ? 23.05300 -51.63200 -11.93900 1.000 48.70551 175 SER B CA 1
ATOM 12443 C C . SER E 2 175 ? 24.31700 -51.11800 -12.60100 1.000 39.73551 175 SER B C 1
ATOM 12444 O O . SER E 2 175 ? 24.76100 -50.00900 -12.32500 1.000 43.68551 175 SER B O 1
ATOM 12452 N N . LEU E 2 176 ? 24.93900 -51.95700 -13.42300 1.000 44.65551 176 LEU B N 1
ATOM 12453 C CA . LEU E 2 176 ? 26.18500 -51.56400 -14.06900 1.000 45.73551 176 LEU B CA 1
ATOM 12454 C C . LEU E 2 176 ? 26.18900 -51.99000 -15.53100 1.000 44.18551 176 LEU B C 1
ATOM 12455 O O . LEU E 2 176 ? 25.72600 -53.08400 -15.87100 1.000 38.49551 176 LEU B O 1
ATOM 12471 N N . SER E 2 177 ? 26.72300 -51.11500 -16.39000 1.000 41.43551 177 SER B N 1
ATOM 12472 C CA . SER E 2 177 ? 26.88300 -51.38000 -17.81500 1.000 42.76551 177 SER B CA 1
ATOM 12473 C C . SER E 2 177 ? 28.33800 -51.15000 -18.19700 1.000 41.53551 177 SER B C 1
ATOM 12474 O O . SER E 2 177 ? 28.88900 -50.07500 -17.92900 1.000 42.09551 177 SER B O 1
ATOM 12482 N N . SER E 2 178 ? 28.96500 -52.17500 -18.77100 1.000 46.69551 178 SER B N 1
ATOM 12483 C CA . SER E 2 178 ? 30.31000 -52.08800 -19.32200 1.000 47.59551 178 SER B CA 1
ATOM 12484 C C . SER E 2 178 ? 30.26400 -52.18500 -20.84500 1.000 44.58551 178 SER B C 1
ATOM 12485 O O . SER E 2 178 ? 29.55400 -53.03300 -21.39800 1.000 43.31551 178 SER B O 1
ATOM 12493 N N . THR E 2 179 ? 30.96700 -51.27400 -21.51800 1.000 49.81551 179 THR B N 1
ATOM 12494 C CA . THR E 2 179 ? 30.99400 -51.21300 -22.97700 1.000 48.19551 179 THR B CA 1
ATOM 12495 C C . THR E 2 179 ? 32.42300 -51.40500 -23.47300 1.000 55.01551 179 THR B C 1
ATOM 12496 O O . THR E 2 179 ? 33.32800 -50.67700 -23.05100 1.000 53.01551 179 THR B O 1
ATOM 12507 N N . LEU E 2 180 ? 32.62800 -52.41100 -24.32900 1.000 55.25551 180 LEU B N 1
ATOM 12508 C CA . LEU E 2 180 ? 33.88400 -52.61800 -25.04000 1.000 57.76551 180 LEU B CA 1
ATOM 12509 C C . LEU E 2 180 ? 33.73800 -51.99400 -26.42300 1.000 56.75551 180 LEU B C 1
ATOM 12510 O O . LEU E 2 180 ? 32.91200 -52.44800 -27.22100 1.000 54.76551 180 LEU B O 1
ATOM 12526 N N . THR E 2 181 ? 34.51500 -50.95100 -26.69800 1.000 55.67551 181 THR B N 1
ATOM 12527 C CA . THR E 2 181 ? 34.52600 -50.30200 -28.00500 1.000 54.30551 181 THR B CA 1
ATOM 12528 C C . THR E 2 181 ? 35.72700 -50.78100 -28.82400 1.000 52.47551 181 THR B C 1
ATOM 12529 O O . THR E 2 181 ? 36.85700 -50.82500 -28.31900 1.000 54.74551 181 THR B O 1
ATOM 12540 N N . LEU E 2 182 ? 35.48400 -51.12600 -30.09100 1.000 60.88551 182 LEU B N 1
ATOM 12541 C CA . LEU E 2 182 ? 36.48200 -51.79700 -30.91600 1.000 66.03551 182 LEU B CA 1
ATOM 12542 C C . LEU E 2 182 ? 36.22200 -51.44500 -32.37700 1.000 61.02551 182 LEU B C 1
ATOM 12543 O O . LEU E 2 182 ? 35.18400 -50.87900 -32.72500 1.000 60.53551 182 LEU B O 1
ATOM 12559 N N . SER E 2 183 ? 37.19200 -51.76200 -33.22800 1.000 57.26551 183 SER B N 1
ATOM 12560 C CA . SER E 2 183 ? 37.06000 -51.58700 -34.66700 1.000 61.21551 183 SER B CA 1
ATOM 12561 C C . SER E 2 183 ? 36.35500 -52.77700 -35.31800 1.000 65.01551 183 SER B C 1
ATOM 12562 O O . SER E 2 183 ? 36.28700 -53.87700 -34.76800 1.000 66.59551 183 SER B O 1
ATOM 12570 N N . LYS E 2 184 ? 35.79900 -52.52600 -36.50700 1.000 65.32551 184 LYS B N 1
ATOM 12571 C CA . LYS E 2 184 ? 35.11900 -53.59000 -37.24100 1.000 67.08551 184 LYS B CA 1
ATOM 12572 C C . LYS E 2 184 ? 36.07200 -54.72800 -37.60600 1.000 60.46551 184 LYS B C 1
ATOM 12573 O O . LYS E 2 184 ? 35.70300 -55.90300 -37.51200 1.000 56.76551 184 LYS B O 1
ATOM 12592 N N . ALA E 2 185 ? 37.29700 -54.40700 -38.03300 1.000 57.61551 185 ALA B N 1
ATOM 12593 C CA . ALA E 2 185 ? 38.26100 -55.45700 -38.36600 1.000 61.37551 185 ALA B CA 1
ATOM 12594 C C . ALA E 2 185 ? 38.66300 -56.26200 -37.13200 1.000 66.79551 185 ALA B C 1
ATOM 12595 O O . ALA E 2 185 ? 38.56400 -57.49800 -37.11500 1.000 66.01551 185 ALA B O 1
ATOM 12602 N N . ASP E 2 186 ? 39.11800 -55.57400 -36.08400 1.000 74.71551 186 ASP B N 1
ATOM 12603 C CA . ASP E 2 186 ? 39.49300 -56.27000 -34.86100 1.000 74.02551 186 ASP B CA 1
ATOM 12604 C C . ASP E 2 186 ? 38.31500 -57.05400 -34.30500 1.000 70.41551 186 ASP B C 1
ATOM 12605 O O . ASP E 2 186 ? 38.50600 -58.06200 -33.61800 1.000 73.55551 186 ASP B O 1
ATOM 12614 N N . TYR E 2 187 ? 37.09000 -56.60500 -34.58300 1.000 68.21551 187 TYR B N 1
ATOM 12615 C CA . TYR E 2 187 ? 35.91900 -57.36100 -34.15200 1.000 65.16551 187 TYR B CA 1
ATOM 12616 C C . TYR E 2 187 ? 35.72800 -58.62600 -34.98000 1.000 65.08551 187 TYR B C 1
ATOM 12617 O O . TYR E 2 187 ? 35.44600 -59.69800 -34.43200 1.000 60.09551 187 TYR B O 1
ATOM 12635 N N . GLU E 2 188 ? 35.85700 -58.52100 -36.29800 1.000 66.14551 188 GLU B N 1
ATOM 12636 C CA . GLU E 2 188 ? 35.70100 -59.65600 -37.19500 1.000 63.27551 188 GLU B CA 1
ATOM 12637 C C . GLU E 2 188 ? 36.90000 -60.59700 -37.16900 1.000 63.59551 188 GLU B C 1
ATOM 12638 O O . GLU E 2 188 ? 36.95800 -61.52100 -37.98100 1.000 64.40551 188 GLU B O 1
ATOM 12650 N N . LYS E 2 189 ? 37.91300 -60.31900 -36.35500 1.000 69.62551 189 LYS B N 1
ATOM 12651 C CA . LYS E 2 189 ? 39.04100 -61.23300 -36.21100 1.000 64.18551 189 LYS B CA 1
ATOM 12652 C C . LYS E 2 189 ? 38.94400 -62.30100 -35.10600 1.000 71.09551 189 LYS B C 1
ATOM 12653 O O . LYS E 2 189 ? 39.77400 -63.21900 -35.11000 1.000 77.85551 189 LYS B O 1
ATOM 12672 N N . HIS E 2 190 ? 37.98200 -62.25400 -34.17200 1.000 62.80551 190 HIS B N 1
ATOM 12673 C CA . HIS E 2 190 ? 38.01900 -63.16400 -33.02000 1.000 60.41551 190 HIS B CA 1
ATOM 12674 C C . HIS E 2 190 ? 36.90600 -64.20700 -32.98400 1.000 57.70551 190 HIS B C 1
ATOM 12675 O O . HIS E 2 190 ? 37.21100 -65.39500 -32.83100 1.000 58.88551 190 HIS B O 1
ATOM 12689 N N . LYS E 2 191 ? 35.62900 -63.79400 -33.02200 1.000 59.53551 191 LYS B N 1
ATOM 12690 C CA . LYS E 2 191 ? 34.44900 -64.66900 -33.02200 1.000 66.60551 191 LYS B CA 1
ATOM 12691 C C . LYS E 2 191 ? 33.75100 -64.68600 -31.65700 1.000 70.19551 191 LYS B C 1
ATOM 12692 O O . LYS E 2 191 ? 32.84000 -63.88100 -31.42700 1.000 62.61551 191 LYS B O 1
ATOM 12711 N N . VAL E 2 192 ? 34.14100 -65.58500 -30.74500 1.000 82.65551 192 VAL B N 1
ATOM 12712 C CA . VAL E 2 192 ? 33.42800 -65.69600 -29.47400 1.000 88.52551 192 VAL B CA 1
ATOM 12713 C C . VAL E 2 192 ? 33.82700 -64.52600 -28.59100 1.000 81.81551 192 VAL B C 1
ATOM 12714 O O . VAL E 2 192 ? 35.01500 -64.20500 -28.46500 1.000 78.81551 192 VAL B O 1
ATOM 12727 N N . TYR E 2 193 ? 32.83100 -63.87500 -27.98800 1.000 74.84551 193 TYR B N 1
ATOM 12728 C CA . TYR E 2 193 ? 33.05200 -62.75200 -27.08700 1.000 73.84551 193 TYR B CA 1
ATOM 12729 C C . TYR E 2 193 ? 32.30000 -62.99800 -25.78600 1.000 69.18551 193 TYR B C 1
ATOM 12730 O O . TYR E 2 193 ? 31.12000 -63.36100 -25.81000 1.000 70.04551 193 TYR B O 1
ATOM 12748 N N . ALA E 2 194 ? 32.98500 -62.81500 -24.65600 1.000 68.79551 194 ALA B N 1
ATOM 12749 C CA . ALA E 2 194 ? 32.41700 -63.14500 -23.35500 1.000 72.70551 194 ALA B CA 1
ATOM 12750 C C . ALA E 2 194 ? 32.85900 -62.13300 -22.30500 1.000 71.57551 194 ALA B C 1
ATOM 12751 O O . ALA E 2 194 ? 33.87500 -61.44800 -22.45400 1.000 70.71551 194 ALA B O 1
ATOM 12758 N N . CYS E 2 195 ? 32.05300 -62.03400 -21.24100 1.000 78.46551 195 CYS B N 1
ATOM 12759 C CA . CYS E 2 195 ? 32.39700 -61.25600 -20.05600 1.000 78.57551 195 CYS B CA 1
ATOM 12760 C C . CYS E 2 195 ? 32.22500 -62.11300 -18.80600 1.000 79.01551 195 CYS B C 1
ATOM 12761 O O . CYS E 2 195 ? 31.22900 -62.83900 -18.66600 1.000 78.69551 195 CYS B O 1
ATOM 12768 N N . GLU E 2 196 ? 33.22600 -62.04000 -17.92000 1.000 78.97551 196 GLU B N 1
ATOM 12769 C CA . GLU E 2 196 ? 33.27000 -62.77200 -16.65900 1.000 79.65551 196 GLU B CA 1
ATOM 12770 C C . GLU E 2 196 ? 33.08400 -61.80500 -15.49500 1.000 85.04551 196 GLU B C 1
ATOM 12771 O O . GLU E 2 196 ? 33.58800 -60.67600 -15.52800 1.000 88.66551 196 GLU B O 1
ATOM 12783 N N . VAL E 2 197 ? 32.31700 -62.23200 -14.49000 1.000 81.35551 197 VAL B N 1
ATOM 12784 C CA . VAL E 2 197 ? 31.92700 -61.37700 -13.37300 1.000 78.38551 197 VAL B CA 1
ATOM 12785 C C . VAL E 2 197 ? 32.23600 -62.04300 -12.03100 1.000 79.70551 197 VAL B C 1
ATOM 12786 O O . VAL E 2 197 ? 32.11800 -63.26500 -11.89000 1.000 80.33551 197 VAL B O 1
ATOM 12799 N N . THR E 2 198 ? 32.68100 -61.23500 -11.05900 1.000 90.08551 198 THR B N 1
ATOM 12800 C CA . THR E 2 198 ? 32.85000 -61.67000 -9.67400 1.000 89.19551 198 THR B CA 1
ATOM 12801 C C . THR E 2 198 ? 32.16500 -60.66600 -8.75100 1.000 83.38551 198 THR B C 1
ATOM 12802 O O . THR E 2 198 ? 32.32600 -59.45300 -8.92300 1.000 83.56551 198 THR B O 1
ATOM 12813 N N . HIS E 2 199 ? 31.38500 -61.16700 -7.79100 1.000 84.05551 199 HIS B N 1
ATOM 12814 C CA . HIS E 2 199 ? 30.62700 -60.30800 -6.88400 1.000 74.39551 199 HIS B CA 1
ATOM 12815 C C . HIS E 2 199 ? 30.29800 -61.11200 -5.63000 1.000 68.43551 199 HIS B C 1
ATOM 12816 O O . HIS E 2 199 ? 30.31600 -62.34400 -5.64300 1.000 66.06551 199 HIS B O 1
ATOM 12830 N N . GLN E 2 200 ? 30.01900 -60.40000 -4.53300 1.000 64.61551 200 GLN B N 1
ATOM 12831 C CA . GLN E 2 200 ? 29.75900 -61.08100 -3.26700 1.000 61.57551 200 GLN B CA 1
ATOM 12832 C C . GLN E 2 200 ? 28.61800 -62.08200 -3.39900 1.000 54.50551 200 GLN B C 1
ATOM 12833 O O . GLN E 2 200 ? 28.69100 -63.19600 -2.86400 1.000 57.88551 200 GLN B O 1
ATOM 12847 N N . GLY E 2 201 ? 27.58200 -61.72300 -4.15000 1.000 61.93551 201 GLY B N 1
ATOM 12848 C CA . GLY E 2 201 ? 26.42100 -62.56800 -4.31100 1.000 64.32551 201 GLY B CA 1
ATOM 12849 C C . GLY E 2 201 ? 26.61500 -63.74400 -5.22800 1.000 70.62551 201 GLY B C 1
ATOM 12850 O O . GLY E 2 201 ? 25.67500 -64.51900 -5.42500 1.000 81.58551 201 GLY B O 1
ATOM 12854 N N . LEU E 2 202 ? 27.80100 -63.90700 -5.79200 1.000 76.22551 202 LEU B N 1
ATOM 12855 C CA . LEU E 2 202 ? 28.06400 -64.98300 -6.73200 1.000 72.93551 202 LEU B CA 1
ATOM 12856 C C . LEU E 2 202 ? 28.91200 -66.02100 -6.02200 1.000 72.65551 202 LEU B C 1
ATOM 12857 O O . LEU E 2 202 ? 29.98800 -65.69800 -5.50400 1.000 75.40551 202 LEU B O 1
ATOM 12873 N N . SER E 2 203 ? 28.43000 -67.26600 -6.01400 1.000 63.96551 203 SER B N 1
ATOM 12874 C CA . SER E 2 203 ? 29.20900 -68.36200 -5.45300 1.000 70.75551 203 SER B CA 1
ATOM 12875 C C . SER E 2 203 ? 30.48200 -68.57500 -6.25600 1.000 66.17551 203 SER B C 1
ATOM 12876 O O . SER E 2 203 ? 31.56100 -68.78100 -5.68700 1.000 54.58551 203 SER B O 1
ATOM 12884 N N . SER E 2 204 ? 30.37400 -68.52200 -7.57800 1.000 66.99551 204 SER B N 1
ATOM 12885 C CA . SER E 2 204 ? 31.49800 -68.63600 -8.48500 1.000 62.67551 204 SER B CA 1
ATOM 12886 C C . SER E 2 204 ? 31.39400 -67.53900 -9.53000 1.000 63.93551 204 SER B C 1
ATOM 12887 O O . SER E 2 204 ? 30.29300 -67.05300 -9.81100 1.000 63.28551 204 SER B O 1
ATOM 12895 N N . PRO E 2 205 ? 32.51500 -67.12200 -10.11900 1.000 72.61551 205 PRO B N 1
ATOM 12896 C CA . PRO E 2 205 ? 32.44000 -66.11900 -11.19300 1.000 76.28551 205 PRO B CA 1
ATOM 12897 C C . PRO E 2 205 ? 31.55600 -66.62500 -12.32000 1.000 73.50551 205 PRO B C 1
ATOM 12898 O O . PRO E 2 205 ? 31.77900 -67.70600 -12.87100 1.000 72.39551 205 PRO B O 1
ATOM 12909 N N . VAL E 2 206 ? 30.55700 -65.82700 -12.67300 1.000 80.13551 206 VAL B N 1
ATOM 12910 C CA . VAL E 2 206 ? 29.66300 -66.13500 -13.78200 1.000 84.90551 206 VAL B CA 1
ATOM 12911 C C . VAL E 2 206 ? 30.21700 -65.53200 -15.06400 1.000 97.36551 206 VAL B C 1
ATOM 12912 O O . VAL E 2 206 ? 30.78000 -64.42900 -15.06200 1.000 92.71551 206 VAL B O 1
ATOM 12925 N N . THR E 2 207 ? 30.06900 -66.26700 -16.16600 1.000 71.74551 207 THR B N 1
ATOM 12926 C CA . THR E 2 207 ? 30.52100 -65.82200 -17.47600 1.000 74.35551 207 THR B CA 1
ATOM 12927 C C . THR E 2 207 ? 29.37100 -65.93100 -18.46600 1.000 73.58551 207 THR B C 1
ATOM 12928 O O . THR E 2 207 ? 28.64100 -66.92600 -18.47100 1.000 73.52551 207 THR B O 1
ATOM 12939 N N . LYS E 2 208 ? 29.19200 -64.89100 -19.27800 1.000 78.09551 208 LYS B N 1
ATOM 12940 C CA . LYS E 2 208 ? 28.20200 -64.90900 -20.35100 1.000 74.16551 208 LYS B CA 1
ATOM 12941 C C . LYS E 2 208 ? 28.88500 -64.58500 -21.67200 1.000 70.51551 208 LYS B C 1
ATOM 12942 O O . LYS E 2 208 ? 29.68100 -63.64100 -21.74700 1.000 68.11551 208 LYS B O 1
ATOM 12961 N N . SER E 2 209 ? 28.57900 -65.37100 -22.70700 1.000 69.24551 209 SER B N 1
ATOM 12962 C CA . SER E 2 209 ? 29.29200 -65.29600 -23.97400 1.000 66.21551 209 SER B CA 1
ATOM 12963 C C . SER E 2 209 ? 28.31900 -65.39600 -25.14100 1.000 64.23551 209 SER B C 1
ATOM 12964 O O . SER E 2 209 ? 27.14900 -65.75200 -24.98400 1.000 60.05551 209 SER B O 1
ATOM 12972 N N . PHE E 2 210 ? 28.82200 -65.03700 -26.31900 1.000 74.27551 210 PHE B N 1
ATOM 12973 C CA . PHE E 2 210 ? 28.09800 -65.22800 -27.56600 1.000 79.25551 210 PHE B CA 1
ATOM 12974 C C . PHE E 2 210 ? 29.09800 -65.47000 -28.69100 1.000 80.20551 210 PHE B C 1
ATOM 12975 O O . PHE E 2 210 ? 30.22500 -64.96300 -28.66100 1.000 76.24551 210 PHE B O 1
ATOM 12992 N N . ASN E 2 211 ? 28.66500 -66.23300 -29.69500 1.000 85.10551 211 ASN B N 1
ATOM 12993 C CA . ASN E 2 211 ? 29.49100 -66.55400 -30.85200 1.000 85.48551 211 ASN B CA 1
ATOM 12994 C C . ASN E 2 211 ? 29.06000 -65.67500 -32.01400 1.000 84.39551 211 ASN B C 1
ATOM 12995 O O . ASN E 2 211 ? 27.87000 -65.58200 -32.32100 1.000 84.15551 211 ASN B O 1
ATOM 13006 N N . ARG E 2 212 ? 30.02300 -65.00200 -32.62700 1.000 86.14551 212 ARG B N 1
ATOM 13007 C CA . ARG E 2 212 ? 29.71900 -64.13900 -33.75700 1.000 85.93551 212 ARG B CA 1
ATOM 13008 C C . ARG E 2 212 ? 29.10300 -64.95600 -34.88400 1.000 97.11551 212 ARG B C 1
ATOM 13009 O O . ARG E 2 212 ? 29.79800 -65.74000 -35.54300 1.000 102.64551 212 ARG B O 1
ATOM 13030 N N . GLY E 2 213 ? 27.83200 -64.68100 -35.19000 1.000 119.64551 213 GLY B N 1
ATOM 13031 C CA . GLY E 2 213 ? 27.12100 -65.38700 -36.24400 1.000 122.85551 213 GLY B CA 1
ATOM 13032 C C . GLY E 2 213 ? 25.90000 -66.23300 -35.91400 1.000 127.48551 213 GLY B C 1
ATOM 13033 O O . GLY E 2 213 ? 24.94200 -66.21400 -36.69300 1.000 135.01551 213 GLY B O 1
ATOM 13037 N N . GLU E 2 214 ? 25.87200 -66.93600 -34.78800 1.000 108.90551 214 GLU B N 1
ATOM 13038 C CA . GLU E 2 214 ? 24.72800 -67.78700 -34.48100 1.000 100.72551 214 GLU B CA 1
ATOM 13039 C C . GLU E 2 214 ? 23.44300 -66.97000 -34.31300 1.000 97.99551 214 GLU B C 1
ATOM 13040 O O . GLU E 2 214 ? 22.34200 -67.50000 -34.47800 1.000 89.20551 214 GLU B O 1
ATOM 13052 N N . PRO F 3 8 ? 8.64700 -5.50600 5.14900 1.000 125.98551 5 PRO E N 1
ATOM 13053 C CA . PRO F 3 8 ? 8.87600 -5.59800 3.70300 1.000 117.96551 5 PRO E CA 1
ATOM 13054 C C . PRO F 3 8 ? 10.35900 -5.47800 3.36100 1.000 117.05551 5 PRO E C 1
ATOM 13055 O O . PRO F 3 8 ? 10.80300 -4.53300 2.71200 1.000 119.52551 5 PRO E O 1
ATOM 13066 N N . ASN F 3 9 ? 11.10900 -6.46800 3.81900 1.000 106.09551 6 ASN E N 1
ATOM 13067 C CA . ASN F 3 9 ? 12.55800 -6.55500 3.73500 1.000 98.45551 6 ASN E CA 1
ATOM 13068 C C . ASN F 3 9 ? 12.90900 -8.02200 3.94600 1.000 104.10551 6 ASN E C 1
ATOM 13069 O O . ASN F 3 9 ? 11.99100 -8.84600 4.05100 1.000 107.77551 6 ASN E O 1
ATOM 13080 N N . PRO F 3 10 ? 14.18600 -8.39500 3.99500 1.000 83.40551 7 PRO E N 1
ATOM 13081 C CA . PRO F 3 10 ? 14.53800 -9.81100 4.11900 1.000 81.50551 7 PRO E CA 1
ATOM 13082 C C . PRO F 3 10 ? 13.53700 -10.54400 4.98700 1.000 90.86551 7 PRO E C 1
ATOM 13083 O O . PRO F 3 10 ? 13.14100 -10.05100 6.05400 1.000 90.07551 7 PRO E O 1
ATOM 13094 N N . PRO F 3 11 ? 13.12600 -11.73900 4.57700 1.000 91.19551 8 PRO E N 1
ATOM 13095 C CA . PRO F 3 11 ? 12.08800 -12.46700 5.32200 1.000 81.46551 8 PRO E CA 1
ATOM 13096 C C . PRO F 3 11 ? 12.36100 -12.56400 6.81100 1.000 70.87551 8 PRO E C 1
ATOM 13097 O O . PRO F 3 11 ? 13.48200 -12.32200 7.26700 1.000 66.58551 8 PRO E O 1
ATOM 13108 N N . LYS F 3 12 ? 11.32900 -12.90800 7.57400 1.000 67.92551 9 LYS E N 1
ATOM 13109 C CA . LYS F 3 12 ? 11.37500 -12.71500 9.01500 1.000 61.86551 9 LYS E CA 1
ATOM 13110 C C . LYS F 3 12 ? 12.50200 -13.53600 9.63000 1.000 60.20551 9 LYS E C 1
ATOM 13111 O O . LYS F 3 12 ? 12.80100 -14.63300 9.15100 1.000 60.90551 9 LYS E O 1
ATOM 13130 N N . PRO F 3 13 ? 13.15300 -13.03400 10.67900 1.000 56.00551 10 PRO E N 1
ATOM 13131 C CA . PRO F 3 13 ? 14.19200 -13.82100 11.34700 1.000 55.17551 10 PRO E CA 1
ATOM 13132 C C . PRO F 3 13 ? 13.58500 -14.79400 12.34500 1.000 57.11551 10 PRO E C 1
ATOM 13133 O O . PRO F 3 13 ? 12.36200 -14.94300 12.39800 1.000 63.77551 10 PRO E O 1
ATOM 13144 N N . MET F 3 14 ? 14.41900 -15.44100 13.15000 1.000 55.09551 11 MET E N 1
ATOM 13145 C CA . MET F 3 14 ? 13.92800 -16.38200 14.15000 1.000 52.21551 11 MET E CA 1
ATOM 13146 C C . MET F 3 14 ? 13.56500 -15.67300 15.44300 1.000 58.36551 11 MET E C 1
ATOM 13147 O O . MET F 3 14 ? 12.61500 -16.05500 16.11900 1.000 57.46551 11 MET E O 1
ATOM 13161 N N . GLN G 1 1 ? 26.59600 -30.56600 59.73700 1.000 65.83551 1 GLN G N 1
ATOM 13162 C CA . GLN G 1 1 ? 27.85400 -31.35600 59.86500 1.000 60.61551 1 GLN G CA 1
ATOM 13163 C C . GLN G 1 1 ? 28.87200 -30.86800 58.84100 1.000 62.79551 1 GLN G C 1
ATOM 13164 O O . GLN G 1 1 ? 28.86600 -31.30600 57.69000 1.000 63.60551 1 GLN G O 1
ATOM 13180 N N . VAL G 1 2 ? 29.74800 -29.96000 59.27400 1.000 67.52551 2 VAL G N 1
ATOM 13181 C CA . VAL G 1 2 ? 30.66500 -29.30700 58.34900 1.000 69.29551 2 VAL G CA 1
ATOM 13182 C C . VAL G 1 2 ? 31.42800 -30.36200 57.56200 1.000 71.01551 2 VAL G C 1
ATOM 13183 O O . VAL G 1 2 ? 32.05000 -31.25900 58.14200 1.000 70.55551 2 VAL G O 1
ATOM 13196 N N . GLN G 1 3 ? 31.36900 -30.25400 56.22500 1.000 75.60551 3 GLN G N 1
ATOM 13197 C CA . GLN G 1 3 ? 32.07500 -31.13400 55.30800 1.000 76.13551 3 GLN G CA 1
ATOM 13198 C C . GLN G 1 3 ? 32.95200 -30.28300 54.39700 1.000 76.16551 3 GLN G C 1
ATOM 13199 O O . GLN G 1 3 ? 32.51200 -29.26700 53.83900 1.000 71.24551 3 GLN G O 1
ATOM 13213 N N . LEU G 1 4 ? 34.21400 -30.67500 54.29800 1.000 71.07551 4 LEU G N 1
ATOM 13214 C CA . LEU G 1 4 ? 35.21400 -29.96100 53.51300 1.000 71.00551 4 LEU G CA 1
ATOM 13215 C C . LEU G 1 4 ? 35.75900 -30.80900 52.36200 1.000 69.06551 4 LEU G C 1
ATOM 13216 O O . LEU G 1 4 ? 36.21100 -31.94200 52.57300 1.000 66.64551 4 LEU G O 1
ATOM 13232 N N . GLN G 1 5 ? 35.75400 -30.24200 51.14800 1.000 74.39551 5 GLN G N 1
ATOM 13233 C CA . GLN G 1 5 ? 36.19400 -30.92900 49.93900 1.000 73.85551 5 GLN G CA 1
ATOM 13234 C C . GLN G 1 5 ? 37.32200 -30.14500 49.27700 1.000 72.83551 5 GLN G C 1
ATOM 13235 O O . GLN G 1 5 ? 37.19900 -28.93800 49.04400 1.000 73.13551 5 GLN G O 1
ATOM 13249 N N . GLN G 1 6 ? 38.42000 -30.82900 48.98500 1.000 73.64551 6 GLN G N 1
ATOM 13250 C CA . GLN G 1 6 ? 39.58000 -30.20600 48.37100 1.000 72.23551 6 GLN G CA 1
ATOM 13251 C C . GLN G 1 6 ? 39.55800 -30.36300 46.85500 1.000 70.86551 6 GLN G C 1
ATOM 13252 O O . GLN G 1 6 ? 38.70000 -31.03200 46.27300 1.000 70.46551 6 GLN G O 1
ATOM 13266 N N . SER G 1 7 ? 40.51100 -29.69200 46.21300 1.000 102.74551 7 SER G N 1
ATOM 13267 C CA . SER G 1 7 ? 40.66300 -29.78600 44.77300 1.000 108.31551 7 SER G CA 1
ATOM 13268 C C . SER G 1 7 ? 41.19800 -31.17000 44.41100 1.000 114.30551 7 SER G C 1
ATOM 13269 O O . SER G 1 7 ? 41.44400 -32.01800 45.27200 1.000 111.69551 7 SER G O 1
ATOM 13277 N N . GLY G 1 8 ? 41.37500 -31.40400 43.11600 1.000 114.07551 8 GLY G N 1
ATOM 13278 C CA . GLY G 1 8 ? 41.85500 -32.67800 42.64200 1.000 113.79551 8 GLY G CA 1
ATOM 13279 C C . GLY G 1 8 ? 43.36700 -32.76500 42.59500 1.000 113.36551 8 GLY G C 1
ATOM 13280 O O . GLY G 1 8 ? 44.08100 -31.79100 42.85600 1.000 113.95551 8 GLY G O 1
ATOM 13284 N N . PRO G 1 9 ? 43.88600 -33.94400 42.25100 1.000 102.04551 9 PRO G N 1
ATOM 13285 C CA . PRO G 1 9 ? 45.34200 -34.09000 42.12600 1.000 88.73551 9 PRO G CA 1
ATOM 13286 C C . PRO G 1 9 ? 45.87400 -33.19200 41.02100 1.000 83.68551 9 PRO G C 1
ATOM 13287 O O . PRO G 1 9 ? 45.19900 -32.93100 40.02400 1.000 81.38551 9 PRO G O 1
ATOM 13298 N N . VAL G 1 10 ? 47.10200 -32.71600 41.20400 1.000 60.68551 10 VAL G N 1
ATOM 13299 C CA . VAL G 1 10 ? 47.68400 -31.72500 40.30700 1.000 52.17551 10 VAL G CA 1
ATOM 13300 C C . VAL G 1 10 ? 49.06300 -32.17900 39.86200 1.000 46.36551 10 VAL G C 1
ATOM 13301 O O . VAL G 1 10 ? 49.84400 -32.71200 40.65900 1.000 46.24551 10 VAL G O 1
ATOM 13314 N N . LEU G 1 11 ? 49.36200 -31.94900 38.59000 1.000 45.39551 11 LEU G N 1
ATOM 13315 C CA . LEU G 1 11 ? 50.69800 -32.10500 38.02100 1.000 47.06551 11 LEU G CA 1
ATOM 13316 C C . LEU G 1 11 ? 51.12800 -30.70700 37.60200 1.000 47.36551 11 LEU G C 1
ATOM 13317 O O . LEU G 1 11 ? 50.64800 -30.18100 36.59500 1.000 42.90551 11 LEU G O 1
ATOM 13333 N N . VAL G 1 12 ? 52.05100 -30.11900 38.35700 1.000 52.20551 12 VAL G N 1
ATOM 13334 C CA . VAL G 1 12 ? 52.47400 -28.74200 38.14300 1.000 51.95551 12 VAL G CA 1
ATOM 13335 C C . VAL G 1 12 ? 53.86200 -28.77100 37.53200 1.000 51.13551 12 VAL G C 1
ATOM 13336 O O . VAL G 1 12 ? 54.73200 -29.52300 37.98800 1.000 51.06551 12 VAL G O 1
ATOM 13349 N N . LYS G 1 13 ? 54.06900 -27.96800 36.49400 1.000 48.08551 13 LYS G N 1
ATOM 13350 C CA . LYS G 1 13 ? 55.36400 -27.93700 35.84300 1.000 38.83551 13 LYS G CA 1
ATOM 13351 C C . LYS G 1 13 ? 56.38200 -27.24900 36.74900 1.000 38.28551 13 LYS G C 1
ATOM 13352 O O . LYS G 1 13 ? 56.03300 -26.35800 37.52900 1.000 42.04551 13 LYS G O 1
ATOM 13371 N N . PRO G 1 14 ? 57.65700 -27.63000 36.64600 1.000 36.02551 14 PRO G N 1
ATOM 13372 C CA . PRO G 1 14 ? 58.59700 -27.34500 37.74400 1.000 41.03551 14 PRO G CA 1
ATOM 13373 C C . PRO G 1 14 ? 58.81300 -25.87500 38.06600 1.000 36.67551 14 PRO G C 1
ATOM 13374 O O . PRO G 1 14 ? 59.24600 -25.58100 39.18500 1.000 37.00551 14 PRO G O 1
ATOM 13385 N N . SER G 1 15 ? 58.56600 -24.94300 37.15400 1.000 36.57551 15 SER G N 1
ATOM 13386 C CA . SER G 1 15 ? 58.81200 -23.48600 37.35600 1.000 36.85551 15 SER G CA 1
ATOM 13387 C C . SER G 1 15 ? 57.50600 -22.70900 37.49200 1.000 38.42551 15 SER G C 1
ATOM 13388 O O . SER G 1 15 ? 57.58800 -21.48900 37.67200 1.000 36.90551 15 SER G O 1
ATOM 13396 N N . GLN G 1 16 ? 56.35100 -23.36300 37.45500 1.000 37.00551 16 GLN G N 1
ATOM 13397 C CA . GLN G 1 16 ? 55.07800 -22.67400 37.36200 1.000 39.91551 16 GLN G CA 1
ATOM 13398 C C . GLN G 1 16 ? 54.40400 -22.64100 38.73200 1.000 53.91551 16 GLN G C 1
ATOM 13399 O O . GLN G 1 16 ? 54.97900 -23.05200 39.74500 1.000 52.30551 16 GLN G O 1
ATOM 13413 N N . THR G 1 17 ? 53.17400 -22.13800 38.77200 1.000 51.70551 17 THR G N 1
ATOM 13414 C CA . THR G 1 17 ? 52.47600 -21.88500 40.02400 1.000 51.53551 17 THR G CA 1
ATOM 13415 C C . THR G 1 17 ? 51.47000 -22.98900 40.32200 1.000 48.64551 17 THR G C 1
ATOM 13416 O O . THR G 1 17 ? 50.82700 -23.52800 39.41700 1.000 47.08551 17 THR G O 1
ATOM 13427 N N . LEU G 1 18 ? 51.35100 -23.32200 41.60100 1.000 51.41551 18 LEU G N 1
ATOM 13428 C CA . LEU G 1 18 ? 50.40500 -24.31000 42.09500 1.000 54.33551 18 LEU G CA 1
ATOM 13429 C C . LEU G 1 18 ? 49.21700 -23.60300 42.72600 1.000 60.69551 18 LEU G C 1
ATOM 13430 O O . LEU G 1 18 ? 49.39800 -22.69000 43.53700 1.000 66.14551 18 LEU G O 1
ATOM 13446 N N . SER G 1 19 ? 48.01000 -24.04100 42.37600 1.000 56.28551 19 SER G N 1
ATOM 13447 C CA . SER G 1 19 ? 46.78300 -23.47000 42.91900 1.000 56.29551 19 SER G CA 1
ATOM 13448 C C . SER G 1 19 ? 45.92900 -24.59900 43.47100 1.000 57.49551 19 SER G C 1
ATOM 13449 O O . SER G 1 19 ? 45.54500 -25.50900 42.72900 1.000 57.67551 19 SER G O 1
ATOM 13457 N N . LEU G 1 20 ? 45.60400 -24.51900 44.75800 1.000 59.98551 20 LEU G N 1
ATOM 13458 C CA . LEU G 1 20 ? 44.84500 -25.55600 45.44800 1.000 60.71551 20 LEU G CA 1
ATOM 13459 C C . LEU G 1 20 ? 43.71200 -24.88900 46.20800 1.000 64.30551 20 LEU G C 1
ATOM 13460 O O . LEU G 1 20 ? 43.96300 -24.13400 47.14500 1.000 66.23551 20 LEU G O 1
ATOM 13476 N N . THR G 1 21 ? 42.48000 -25.26700 45.91000 1.000 60.31551 21 THR G N 1
ATOM 13477 C CA . THR G 1 21 ? 41.31900 -24.63000 46.51100 1.000 65.18551 21 THR G CA 1
ATOM 13478 C C . THR G 1 21 ? 40.59800 -25.61400 47.42000 1.000 63.17551 21 THR G C 1
ATOM 13479 O O . THR G 1 21 ? 40.41500 -26.78400 47.07100 1.000 63.80551 21 THR G O 1
ATOM 13490 N N . CYS G 1 22 ? 40.16200 -25.11600 48.57400 1.000 64.98551 22 CYS G N 1
ATOM 13491 C CA . CYS G 1 22 ? 39.42100 -25.88300 49.56600 1.000 68.23551 22 CYS G CA 1
ATOM 13492 C C . CYS G 1 22 ? 38.02600 -25.28400 49.64000 1.000 69.97551 22 CYS G C 1
ATOM 13493 O O . CYS G 1 22 ? 37.86100 -24.12700 50.04800 1.000 73.54551 22 CYS G O 1
ATOM 13500 N N . ALA G 1 23 ? 37.03400 -26.06400 49.20600 1.000 76.21551 23 ALA G N 1
ATOM 13501 C CA . ALA G 1 23 ? 35.63700 -25.66800 49.23600 1.000 80.75551 23 ALA G CA 1
ATOM 13502 C C . ALA G 1 23 ? 35.02100 -26.25800 50.49400 1.000 91.13551 23 ALA G C 1
ATOM 13503 O O . ALA G 1 23 ? 34.98000 -27.48200 50.65900 1.000 99.01551 23 ALA G O 1
ATOM 13510 N N . ILE G 1 24 ? 34.49800 -25.38700 51.34500 1.000 89.26551 24 ILE G N 1
ATOM 13511 C CA . ILE G 1 24 ? 33.93100 -25.76000 52.63200 1.000 90.47551 24 ILE G CA 1
ATOM 13512 C C . ILE G 1 24 ? 32.42200 -25.58400 52.58100 1.000 92.64551 24 ILE G C 1
ATOM 13513 O O . ILE G 1 24 ? 31.91800 -24.65200 51.94200 1.000 94.89551 24 ILE G O 1
ATOM 13529 N N . SER G 1 25 ? 31.69700 -26.48200 53.24900 1.000 79.06551 25 SER G N 1
ATOM 13530 C CA . SER G 1 25 ? 30.24200 -26.42700 53.24800 1.000 84.61551 25 SER G CA 1
ATOM 13531 C C . SER G 1 25 ? 29.73600 -26.85400 54.61300 1.000 76.51551 25 SER G C 1
ATOM 13532 O O . SER G 1 25 ? 30.16100 -27.88500 55.13900 1.000 73.40551 25 SER G O 1
ATOM 13540 N N . GLY G 1 26 ? 28.84400 -26.04500 55.18800 1.000 87.20551 26 GLY G N 1
ATOM 13541 C CA . GLY G 1 26 ? 28.25800 -26.30100 56.49300 1.000 79.31551 26 GLY G CA 1
ATOM 13542 C C . GLY G 1 26 ? 28.51800 -25.20100 57.50200 1.000 81.73551 26 GLY G C 1
ATOM 13543 O O . GLY G 1 26 ? 27.72800 -25.02500 58.43600 1.000 79.64551 26 GLY G O 1
ATOM 13547 N N . ASP G 1 27 ? 29.61700 -24.46500 57.33900 1.000 78.75551 27 ASP G N 1
ATOM 13548 C CA . ASP G 1 27 ? 29.96200 -23.36300 58.22300 1.000 73.85551 27 ASP G CA 1
ATOM 13549 C C . ASP G 1 27 ? 30.49100 -22.20700 57.38700 1.000 73.62551 27 ASP G C 1
ATOM 13550 O O . ASP G 1 27 ? 30.71800 -22.33500 56.18100 1.000 70.82551 27 ASP G O 1
ATOM 13559 N N . SER G 1 28 ? 30.62700 -21.05200 58.02600 1.000 74.46551 28 SER G N 1
ATOM 13560 C CA . SER G 1 28 ? 31.10000 -19.84700 57.36000 1.000 80.87551 28 SER G CA 1
ATOM 13561 C C . SER G 1 28 ? 32.62400 -19.76600 57.36100 1.000 84.49551 28 SER G C 1
ATOM 13562 O O . SER G 1 28 ? 33.29100 -20.28700 58.25900 1.000 90.72551 28 SER G O 1
ATOM 13570 N N . ILE G 1 29 ? 33.17300 -19.10800 56.33400 1.000 87.90551 29 ILE G N 1
ATOM 13571 C CA . ILE G 1 29 ? 34.61700 -18.88200 56.30300 1.000 91.99551 29 ILE G CA 1
ATOM 13572 C C . ILE G 1 29 ? 34.97600 -17.72200 57.21900 1.000 98.29551 29 ILE G C 1
ATOM 13573 O O . ILE G 1 29 ? 36.04700 -17.72500 57.84600 1.000 96.57551 29 ILE G O 1
ATOM 13589 N N . SER G 1 30 ? 34.06500 -16.75900 57.36800 1.000 97.63551 30 SER G N 1
ATOM 13590 C CA . SER G 1 30 ? 34.25600 -15.71900 58.36700 1.000 94.97551 30 SER G CA 1
ATOM 13591 C C . SER G 1 30 ? 34.33200 -16.38600 59.72800 1.000 95.83551 30 SER G C 1
ATOM 13592 O O . SER G 1 30 ? 35.22300 -16.10300 60.53500 1.000 101.15551 30 SER G O 1
ATOM 13600 N N . SER G 1 31 ? 33.36700 -17.26000 60.00100 1.000 117.29551 31 SER G N 1
ATOM 13601 C CA . SER G 1 31 ? 33.46300 -18.24300 61.06600 1.000 115.59551 31 SER G CA 1
ATOM 13602 C C . SER G 1 31 ? 33.65900 -17.64000 62.43800 1.000 117.48551 31 SER G C 1
ATOM 13603 O O . SER G 1 31 ? 34.18400 -18.31100 63.33300 1.000 118.96551 31 SER G O 1
ATOM 13611 N N . ASP G 1 32 ? 33.19900 -16.41000 62.64400 1.000 114.29551 32 ASP G N 1
ATOM 13612 C CA . ASP G 1 32 ? 33.35400 -15.77100 63.94400 1.000 121.05551 32 ASP G CA 1
ATOM 13613 C C . ASP G 1 32 ? 34.82100 -15.81300 64.34400 1.000 123.22551 32 ASP G C 1
ATOM 13614 O O . ASP G 1 32 ? 35.61100 -14.99300 63.87200 1.000 121.73551 32 ASP G O 1
ATOM 13623 N N . THR G 1 33 ? 35.20400 -16.78000 65.18100 1.000 132.55551 33 THR G N 1
ATOM 13624 C CA . THR G 1 33 ? 36.61400 -17.08700 65.44400 1.000 134.26551 33 THR G CA 1
ATOM 13625 C C . THR G 1 33 ? 36.80800 -18.60000 65.28800 1.000 133.15551 33 THR G C 1
ATOM 13626 O O . THR G 1 33 ? 36.77200 -19.35900 66.25900 1.000 133.00551 33 THR G O 1
ATOM 13637 N N . THR G 1 34 ? 37.03300 -19.03900 64.04800 1.000 134.01551 34 THR G N 1
ATOM 13638 C CA . THR G 1 34 ? 37.24600 -20.45000 63.74000 1.000 127.33551 34 THR G CA 1
ATOM 13639 C C . THR G 1 34 ? 38.59200 -20.71800 63.08700 1.000 122.77551 34 THR G C 1
ATOM 13640 O O . THR G 1 34 ? 39.34100 -21.58400 63.55500 1.000 124.50551 34 THR G O 1
ATOM 13651 N N . ALA G 1 35 ? 38.91000 -19.99700 62.00700 1.000 105.64551 35 ALA G N 1
ATOM 13652 C CA . ALA G 1 35 ? 40.22800 -20.00400 61.38000 1.000 105.23551 35 ALA G CA 1
ATOM 13653 C C . ALA G 1 35 ? 40.35800 -21.21600 60.47100 1.000 96.67551 35 ALA G C 1
ATOM 13654 O O . ALA G 1 35 ? 39.70200 -22.24000 60.69100 1.000 95.33551 35 ALA G O 1
ATOM 13661 N N . TRP G 1 36 ? 41.20500 -21.10100 59.44600 1.000 98.54551 36 TRP G N 1
ATOM 13662 C CA . TRP G 1 36 ? 41.39400 -22.15800 58.45900 1.000 96.45551 36 TRP G CA 1
ATOM 13663 C C . TRP G 1 36 ? 42.85300 -22.19700 58.02500 1.000 92.72551 36 TRP G C 1
ATOM 13664 O O . TRP G 1 36 ? 43.42100 -21.16100 57.67200 1.000 91.34551 36 TRP G O 1
ATOM 13685 N N . SER G 1 37 ? 43.45700 -23.38200 58.03900 1.000 86.91551 37 SER G N 1
ATOM 13686 C CA . SER G 1 37 ? 44.88100 -23.51000 57.75600 1.000 82.39551 37 SER G CA 1
ATOM 13687 C C . SER G 1 37 ? 45.13400 -24.59100 56.71500 1.000 81.13551 37 SER G C 1
ATOM 13688 O O . SER G 1 37 ? 44.44900 -25.60900 56.67900 1.000 80.41551 37 SER G O 1
ATOM 13696 N N . TRP G 1 38 ? 46.19200 -24.39900 55.93000 1.000 71.99551 38 TRP G N 1
ATOM 13697 C CA . TRP G 1 38 ? 46.65400 -25.38000 54.95900 1.000 68.33551 38 TRP G CA 1
ATOM 13698 C C . TRP G 1 38 ? 47.92100 -26.04400 55.47900 1.000 67.17551 38 TRP G C 1
ATOM 13699 O O . TRP G 1 38 ? 48.69000 -25.44100 56.23200 1.000 73.69551 38 TRP G O 1
ATOM 13720 N N . ILE G 1 39 ? 48.12200 -27.30200 55.09700 1.000 58.34551 39 ILE G N 1
ATOM 13721 C CA . ILE G 1 39 ? 49.28800 -28.06600 55.51800 1.000 56.13551 39 ILE G CA 1
ATOM 13722 C C . ILE G 1 39 ? 49.70800 -28.99200 54.38600 1.000 53.75551 39 ILE G C 1
ATOM 13723 O O . ILE G 1 39 ? 48.97900 -29.19700 53.41400 1.000 48.68551 39 ILE G O 1
ATOM 13739 N N . ARG G 1 40 ? 50.88300 -29.59000 54.53900 1.000 58.35551 40 ARG G N 1
ATOM 13740 C CA . ARG G 1 40 ? 51.34600 -30.59500 53.59700 1.000 56.64551 40 ARG G CA 1
ATOM 13741 C C . ARG G 1 40 ? 52.05900 -31.72500 54.32200 1.000 60.13551 40 ARG G C 1
ATOM 13742 O O . ARG G 1 40 ? 52.82400 -31.49500 55.26200 1.000 63.51551 40 ARG G O 1
ATOM 13763 N N . ARG G 1 41 ? 51.88500 -32.92800 53.78000 1.000 59.43551 41 ARG G N 1
ATOM 13764 C CA . ARG G 1 41 ? 52.53400 -34.14700 54.23400 1.000 62.11551 41 ARG G CA 1
ATOM 13765 C C . ARG G 1 41 ? 53.54800 -34.42000 53.14700 1.000 65.51551 41 ARG G C 1
ATOM 13766 O O . ARG G 1 41 ? 53.16900 -34.64800 51.99100 1.000 61.09551 41 ARG G O 1
ATOM 13787 N N . SER G 1 42 ? 54.82000 -34.38500 53.52100 1.000 77.37551 42 SER G N 1
ATOM 13788 C CA . SER G 1 42 ? 55.91100 -34.49000 52.57700 1.000 72.96551 42 SER G CA 1
ATOM 13789 C C . SER G 1 42 ? 56.22100 -35.94600 52.25600 1.000 66.79551 42 SER G C 1
ATOM 13790 O O . SER G 1 42 ? 55.91800 -36.84800 53.04100 1.000 67.40551 42 SER G O 1
ATOM 13798 N N . PRO G 1 43 ? 56.83900 -36.20100 51.09400 1.000 61.76551 43 PRO G N 1
ATOM 13799 C CA . PRO G 1 43 ? 57.18400 -37.58400 50.73200 1.000 61.31551 43 PRO G CA 1
ATOM 13800 C C . PRO G 1 43 ? 58.22400 -38.17300 51.67400 1.000 65.97551 43 PRO G C 1
ATOM 13801 O O . PRO G 1 43 ? 59.40300 -38.26400 51.31700 1.000 68.42551 43 PRO G O 1
ATOM 13812 N N . SER G 1 44 ? 57.80200 -38.57700 52.87600 1.000 71.58551 44 SER G N 1
ATOM 13813 C CA . SER G 1 44 ? 58.70700 -39.13000 53.88300 1.000 76.13551 44 SER G CA 1
ATOM 13814 C C . SER G 1 44 ? 59.70700 -38.06900 54.33800 1.000 75.83551 44 SER G C 1
ATOM 13815 O O . SER G 1 44 ? 60.88900 -38.35600 54.53600 1.000 74.45551 44 SER G O 1
ATOM 13823 N N . ARG G 1 45 ? 59.22500 -36.83600 54.51700 1.000 70.48551 45 ARG G N 1
ATOM 13824 C CA . ARG G 1 45 ? 60.08700 -35.73400 54.93000 1.000 71.95551 45 ARG G CA 1
ATOM 13825 C C . ARG G 1 45 ? 59.52900 -34.93500 56.10600 1.000 75.56551 45 ARG G C 1
ATOM 13826 O O . ARG G 1 45 ? 60.30200 -34.32700 56.85900 1.000 95.67551 45 ARG G O 1
ATOM 13847 N N . GLY G 1 46 ? 58.21700 -34.95900 56.30300 1.000 93.14551 46 GLY G N 1
ATOM 13848 C CA . GLY G 1 46 ? 57.61300 -34.23800 57.40500 1.000 89.14551 46 GLY G CA 1
ATOM 13849 C C . GLY G 1 46 ? 56.15400 -33.90200 57.14800 1.000 85.80551 46 GLY G C 1
ATOM 13850 O O . GLY G 1 46 ? 55.53500 -34.38900 56.20300 1.000 84.06551 46 GLY G O 1
ATOM 13854 N N . LEU G 1 47 ? 55.62500 -33.05100 58.02800 1.000 70.97551 47 LEU G N 1
ATOM 13855 C CA . LEU G 1 47 ? 54.21900 -32.64900 58.03100 1.000 64.98551 47 LEU G CA 1
ATOM 13856 C C . LEU G 1 47 ? 54.11700 -31.16200 58.35400 1.000 64.94551 47 LEU G C 1
ATOM 13857 O O . LEU G 1 47 ? 53.31600 -30.73300 59.18600 1.000 76.79551 47 LEU G O 1
ATOM 13873 N N . GLU G 1 48 ? 54.93100 -30.36100 57.67400 1.000 67.44551 48 GLU G N 1
ATOM 13874 C CA . GLU G 1 48 ? 55.08400 -28.95200 58.01100 1.000 70.06551 48 GLU G CA 1
ATOM 13875 C C . GLU G 1 48 ? 53.85700 -28.10900 57.65500 1.000 61.34551 48 GLU G C 1
ATOM 13876 O O . GLU G 1 48 ? 53.14400 -28.36800 56.67800 1.000 60.03551 48 GLU G O 1
ATOM 13888 N N . TRP G 1 49 ? 53.60300 -27.11300 58.50200 1.000 72.65551 49 TRP G N 1
ATOM 13889 C CA . TRP G 1 49 ? 52.49200 -26.18300 58.35200 1.000 71.24551 49 TRP G CA 1
ATOM 13890 C C . TRP G 1 49 ? 52.82200 -25.09700 57.33400 1.000 76.18551 49 TRP G C 1
ATOM 13891 O O . TRP G 1 49 ? 53.98400 -24.71400 57.15500 1.000 77.15551 49 TRP G O 1
ATOM 13912 N N . LEU G 1 50 ? 51.78200 -24.59600 56.66100 1.000 75.00551 50 LEU G N 1
ATOM 13913 C CA . LEU G 1 50 ? 51.95800 -23.61100 55.59900 1.000 75.96551 50 LEU G CA 1
ATOM 13914 C C . LEU G 1 50 ? 51.33600 -22.25400 55.91600 1.000 78.31551 50 LEU G C 1
ATOM 13915 O O . LEU G 1 50 ? 52.05100 -21.24600 55.87400 1.000 81.81551 50 LEU G O 1
ATOM 13931 N N . GLY G 1 51 ? 50.04100 -22.17200 56.22800 1.000 76.95551 51 GLY G N 1
ATOM 13932 C CA . GLY G 1 51 ? 49.42900 -20.85700 56.34700 1.000 79.88551 51 GLY G CA 1
ATOM 13933 C C . GLY G 1 51 ? 48.13200 -20.85700 57.12300 1.000 78.96551 51 GLY G C 1
ATOM 13934 O O . GLY G 1 51 ? 47.60100 -21.90300 57.50200 1.000 79.93551 51 GLY G O 1
ATOM 13938 N N . TRP G 1 52 ? 47.63000 -19.63800 57.35400 1.000 90.94551 52 TRP G N 1
ATOM 13939 C CA . TRP G 1 52 ? 46.52600 -19.39900 58.27600 1.000 96.09551 52 TRP G CA 1
ATOM 13940 C C . TRP G 1 52 ? 45.64700 -18.25300 57.77100 1.000 101.64551 52 TRP G C 1
ATOM 13941 O O . TRP G 1 52 ? 46.09500 -17.39800 57.00000 1.000 104.19551 52 TRP G O 1
ATOM 13962 N N . THR G 1 53 ? 44.38900 -18.23800 58.22300 1.000 97.15551 53 THR G N 1
ATOM 13963 C CA . THR G 1 53 ? 43.46700 -17.12800 57.99500 1.000 104.53551 53 THR G CA 1
ATOM 13964 C C . THR G 1 53 ? 42.46900 -17.11300 59.14900 1.000 104.91551 53 THR G C 1
ATOM 13965 O O . THR G 1 53 ? 42.16300 -18.16300 59.72200 1.000 102.91551 53 THR G O 1
ATOM 13976 N N . TYR G 1 54 ? 41.98600 -15.92200 59.51400 1.000 105.04551 54 TYR G N 1
ATOM 13977 C CA . TYR G 1 54 ? 41.24900 -15.76000 60.76400 1.000 101.42551 54 TYR G CA 1
ATOM 13978 C C . TYR G 1 54 ? 39.76300 -15.46200 60.59000 1.000 102.82551 54 TYR G C 1
ATOM 13979 O O . TYR G 1 54 ? 38.93600 -16.26200 61.02900 1.000 101.86551 54 TYR G O 1
ATOM 13997 N N . TYR G 1 55 ? 39.38000 -14.32300 60.00700 1.000 99.69551 55 TYR G N 1
ATOM 13998 C CA . TYR G 1 55 ? 37.95700 -13.97500 59.93200 1.000 99.85551 55 TYR G CA 1
ATOM 13999 C C . TYR G 1 55 ? 37.79200 -12.66700 59.15900 1.000 94.87551 55 TYR G C 1
ATOM 14000 O O . TYR G 1 55 ? 38.74300 -11.89900 58.99100 1.000 91.67551 55 TYR G O 1
ATOM 14018 N N . ARG G 1 56 ? 36.54400 -12.39700 58.74300 1.000 89.77551 56 ARG G N 1
ATOM 14019 C CA . ARG G 1 56 ? 36.23600 -11.25400 57.88700 1.000 85.68551 56 ARG G CA 1
ATOM 14020 C C . ARG G 1 56 ? 36.29900 -9.91000 58.60800 1.000 84.50551 56 ARG G C 1
ATOM 14021 O O . ARG G 1 56 ? 36.48600 -8.89400 57.93100 1.000 82.03551 56 ARG G O 1
ATOM 14042 N N . SER G 1 57 ? 36.00500 -9.85700 59.91900 1.000 92.02551 57 SER G N 1
ATOM 14043 C CA . SER G 1 57 ? 36.04800 -8.58600 60.64500 1.000 86.23551 57 SER G CA 1
ATOM 14044 C C . SER G 1 57 ? 37.22900 -7.79500 60.10600 1.000 88.95551 57 SER G C 1
ATOM 14045 O O . SER G 1 57 ? 37.12700 -6.60000 59.81800 1.000 92.56551 57 SER G O 1
ATOM 14053 N N . LYS G 1 58 ? 38.37200 -8.46600 59.99900 1.000 85.92551 58 LYS G N 1
ATOM 14054 C CA . LYS G 1 58 ? 39.51800 -8.00400 59.22400 1.000 80.69551 58 LYS G CA 1
ATOM 14055 C C . LYS G 1 58 ? 40.16400 -9.28900 58.72300 1.000 86.99551 58 LYS G C 1
ATOM 14056 O O . LYS G 1 58 ? 40.66900 -10.07200 59.53600 1.000 87.08551 58 LYS G O 1
ATOM 14075 N N . TRP G 1 59 ? 40.13900 -9.52700 57.40900 1.000 94.73551 59 TRP G N 1
ATOM 14076 C CA . TRP G 1 59 ? 40.61200 -10.81200 56.89700 1.000 91.17551 59 TRP G CA 1
ATOM 14077 C C . TRP G 1 59 ? 42.11300 -10.94100 57.13200 1.000 86.32551 59 TRP G C 1
ATOM 14078 O O . TRP G 1 59 ? 42.92600 -10.54200 56.29300 1.000 79.15551 59 TRP G O 1
ATOM 14099 N N . PHE G 1 60 ? 42.47400 -11.40600 58.32200 1.000 90.84551 60 PHE G N 1
ATOM 14100 C CA . PHE G 1 60 ? 43.86400 -11.62900 58.67900 1.000 91.11551 60 PHE G CA 1
ATOM 14101 C C . PHE G 1 60 ? 44.39000 -12.90800 58.02100 1.000 91.80551 60 PHE G C 1
ATOM 14102 O O . PHE G 1 60 ? 43.69400 -13.93000 57.94100 1.000 94.54551 60 PHE G O 1
ATOM 14119 N N . ASN G 1 61 ? 45.64500 -12.86100 57.57600 1.000 88.41551 61 ASN G N 1
ATOM 14120 C CA . ASN G 1 61 ? 46.30000 -14.04400 57.02100 1.000 90.90551 61 ASN G CA 1
ATOM 14121 C C . ASN G 1 61 ? 47.76800 -14.06600 57.43200 1.000 89.96551 61 ASN G C 1
ATOM 14122 O O . ASN G 1 61 ? 48.50800 -13.13100 57.11600 1.000 88.77551 61 ASN G O 1
ATOM 14133 N N . TYR G 1 62 ? 48.19900 -15.13900 58.10200 1.000 69.10551 62 TYR G N 1
ATOM 14134 C CA . TYR G 1 62 ? 49.57700 -15.29900 58.55500 1.000 79.05551 62 TYR G CA 1
ATOM 14135 C C . TYR G 1 62 ? 50.08900 -16.64100 58.06100 1.000 74.49551 62 TYR G C 1
ATOM 14136 O O . TYR G 1 62 ? 49.40400 -17.66000 58.21300 1.000 75.57551 62 TYR G O 1
ATOM 14154 N N . TYR G 1 63 ? 51.28400 -16.63500 57.46800 1.000 104.91551 63 TYR G N 1
ATOM 14155 C CA . TYR G 1 63 ? 51.85700 -17.81100 56.82500 1.000 99.74551 63 TYR G CA 1
ATOM 14156 C C . TYR G 1 63 ? 53.16200 -18.22100 57.50900 1.000 102.00551 63 TYR G C 1
ATOM 14157 O O . TYR G 1 63 ? 53.63800 -17.56800 58.44400 1.000 107.20551 63 TYR G O 1
ATOM 14175 N N . ALA G 1 64 ? 53.69300 -19.36200 57.05900 1.000 97.41551 64 ALA G N 1
ATOM 14176 C CA . ALA G 1 64 ? 54.91600 -19.96900 57.56800 1.000 103.84551 64 ALA G CA 1
ATOM 14177 C C . ALA G 1 64 ? 56.18700 -19.32100 56.98500 1.000 116.52551 64 ALA G C 1
ATOM 14178 O O . ALA G 1 64 ? 56.15200 -18.48800 56.06700 1.000 119.61551 64 ALA G O 1
ATOM 14185 N N . VAL G 1 65 ? 57.30400 -19.58500 57.66300 1.000 78.10551 65 VAL G N 1
ATOM 14186 C CA . VAL G 1 65 ? 58.61000 -19.06700 57.26300 1.000 85.73551 65 VAL G CA 1
ATOM 14187 C C . VAL G 1 65 ? 59.32400 -19.91800 56.21100 1.000 88.18551 65 VAL G C 1
ATOM 14188 O O . VAL G 1 65 ? 60.03500 -19.37800 55.35600 1.000 89.10551 65 VAL G O 1
ATOM 14201 N N . SER G 1 66 ? 59.22100 -21.24900 56.30400 1.000 87.42551 66 SER G N 1
ATOM 14202 C CA . SER G 1 66 ? 59.90800 -22.09900 55.33200 1.000 87.22551 66 SER G CA 1
ATOM 14203 C C . SER G 1 66 ? 59.40900 -21.80300 53.92800 1.000 89.56551 66 SER G C 1
ATOM 14204 O O . SER G 1 66 ? 60.18500 -21.81000 52.96700 1.000 92.00551 66 SER G O 1
ATOM 14212 N N . VAL G 1 67 ? 58.10900 -21.52000 53.79400 1.000 109.17551 67 VAL G N 1
ATOM 14213 C CA . VAL G 1 67 ? 57.54700 -21.20500 52.48300 1.000 108.25551 67 VAL G CA 1
ATOM 14214 C C . VAL G 1 67 ? 57.82700 -19.76700 52.09000 1.000 107.96551 67 VAL G C 1
ATOM 14215 O O . VAL G 1 67 ? 57.36100 -19.31500 51.03500 1.000 108.72551 67 VAL G O 1
ATOM 14228 N N . LYS G 1 68 ? 58.58300 -19.04300 52.90800 1.000 95.54551 68 LYS G N 1
ATOM 14229 C CA . LYS G 1 68 ? 58.89700 -17.63500 52.70800 1.000 96.12551 68 LYS G CA 1
ATOM 14230 C C . LYS G 1 68 ? 57.64000 -16.91800 52.21200 1.000 95.53551 68 LYS G C 1
ATOM 14231 O O . LYS G 1 68 ? 56.56700 -17.07100 52.81500 1.000 94.54551 68 LYS G O 1
ATOM 14250 N N . GLY G 1 69 ? 57.74200 -16.07700 51.18600 1.000 96.04551 69 GLY G N 1
ATOM 14251 C CA . GLY G 1 69 ? 56.63400 -15.31800 50.65600 1.000 106.76551 69 GLY G CA 1
ATOM 14252 C C . GLY G 1 69 ? 56.07300 -15.97900 49.41500 1.000 100.91551 69 GLY G C 1
ATOM 14253 O O . GLY G 1 69 ? 55.65800 -15.27700 48.49200 1.000 108.90551 69 GLY G O 1
ATOM 14257 N N . ARG G 1 70 ? 55.99000 -17.31200 49.39100 1.000 100.77551 70 ARG G N 1
ATOM 14258 C CA . ARG G 1 70 ? 55.57000 -18.01100 48.18000 1.000 101.61551 70 ARG G CA 1
ATOM 14259 C C . ARG G 1 70 ? 54.12700 -18.48000 48.25500 1.000 97.97551 70 ARG G C 1
ATOM 14260 O O . ARG G 1 70 ? 53.49900 -18.66900 47.20600 1.000 89.30551 70 ARG G O 1
ATOM 14281 N N . VAL G 1 71 ? 53.59300 -18.66500 49.45900 1.000 119.15551 71 VAL G N 1
ATOM 14282 C CA . VAL G 1 71 ? 52.22000 -19.11300 49.62600 1.000 123.50551 71 VAL G CA 1
ATOM 14283 C C . VAL G 1 71 ? 51.31700 -17.88800 49.64100 1.000 118.85551 71 VAL G C 1
ATOM 14284 O O . VAL G 1 71 ? 51.76600 -16.75700 49.84000 1.000 109.77551 71 VAL G O 1
ATOM 14297 N N . THR G 1 72 ? 50.02400 -18.12000 49.44000 1.000 94.55551 72 THR G N 1
ATOM 14298 C CA . THR G 1 72 ? 49.03600 -17.04800 49.53700 1.000 98.20551 72 THR G CA 1
ATOM 14299 C C . THR G 1 72 ? 47.67200 -17.68200 49.74500 1.000 106.58551 72 THR G C 1
ATOM 14300 O O . THR G 1 72 ? 47.24200 -18.49600 48.92300 1.000 103.83551 72 THR G O 1
ATOM 14311 N N . ILE G 1 73 ? 46.98800 -17.30900 50.82500 1.000 131.35551 73 ILE G N 1
ATOM 14312 C CA . ILE G 1 73 ? 45.65100 -17.80800 51.12300 1.000 131.02551 73 ILE G CA 1
ATOM 14313 C C . ILE G 1 73 ? 44.63700 -16.77000 50.66600 1.000 130.49551 73 ILE G C 1
ATOM 14314 O O . ILE G 1 73 ? 44.73100 -15.59200 51.03200 1.000 130.62551 73 ILE G O 1
ATOM 14330 N N . ASN G 1 74 ? 43.66900 -17.20900 49.87300 1.000 94.20551 74 ASN G N 1
ATOM 14331 C CA . ASN G 1 74 ? 42.64200 -16.33600 49.30900 1.000 97.12551 74 ASN G CA 1
ATOM 14332 C C . ASN G 1 74 ? 41.27000 -16.75200 49.81400 1.000 93.59551 74 ASN G C 1
ATOM 14333 O O . ASN G 1 74 ? 40.75400 -17.79800 49.37600 1.000 69.02551 74 ASN G O 1
ATOM 14344 N N . PRO G 1 75 ? 40.67300 -16.02600 50.76100 1.000 100.05551 75 PRO G N 1
ATOM 14345 C CA . PRO G 1 75 ? 39.26500 -16.26600 51.11000 1.000 102.07551 75 PRO G CA 1
ATOM 14346 C C . PRO G 1 75 ? 38.30600 -15.78400 50.02500 1.000 102.66551 75 PRO G C 1
ATOM 14347 O O . PRO G 1 75 ? 38.52800 -14.76700 49.36100 1.000 96.63551 75 PRO G O 1
ATOM 14358 N N . ASP G 1 76 ? 37.20400 -16.52200 49.87200 1.000 94.89551 76 ASP G N 1
ATOM 14359 C CA . ASP G 1 76 ? 36.12100 -16.17600 48.95100 1.000 95.60551 76 ASP G CA 1
ATOM 14360 C C . ASP G 1 76 ? 34.78800 -16.31200 49.68300 1.000 95.07551 76 ASP G C 1
ATOM 14361 O O . ASP G 1 76 ? 34.33500 -17.43100 49.94800 1.000 91.49551 76 ASP G O 1
ATOM 14370 N N . THR G 1 77 ? 34.17300 -15.18200 50.04500 1.000 115.14551 77 THR G N 1
ATOM 14371 C CA . THR G 1 77 ? 32.91600 -15.22200 50.78900 1.000 112.48551 77 THR G CA 1
ATOM 14372 C C . THR G 1 77 ? 31.72200 -15.56900 49.90300 1.000 112.00551 77 THR G C 1
ATOM 14373 O O . THR G 1 77 ? 30.78000 -16.23200 50.35600 1.000 98.88551 77 THR G O 1
ATOM 14384 N N . SER G 1 78 ? 31.74500 -15.16500 48.63300 1.000 97.73551 78 SER G N 1
ATOM 14385 C CA . SER G 1 78 ? 30.64100 -15.50700 47.74000 1.000 87.63551 78 SER G CA 1
ATOM 14386 C C . SER G 1 78 ? 30.49600 -17.01700 47.60100 1.000 93.23551 78 SER G C 1
ATOM 14387 O O . SER G 1 78 ? 29.39700 -17.56700 47.73800 1.000 100.45551 78 SER G O 1
ATOM 14395 N N . LYS G 1 79 ? 31.59800 -17.70200 47.31100 1.000 87.60551 79 LYS G N 1
ATOM 14396 C CA . LYS G 1 79 ? 31.62400 -19.15200 47.23100 1.000 82.10551 79 LYS G CA 1
ATOM 14397 C C . LYS G 1 79 ? 32.00000 -19.82500 48.54800 1.000 77.56551 79 LYS G C 1
ATOM 14398 O O . LYS G 1 79 ? 31.87000 -21.04700 48.65300 1.000 67.54551 79 LYS G O 1
ATOM 14417 N N . ASN G 1 80 ? 32.46100 -19.07200 49.55100 1.000 90.26551 80 ASN G N 1
ATOM 14418 C CA . ASN G 1 80 ? 32.86300 -19.63700 50.84000 1.000 89.93551 80 ASN G CA 1
ATOM 14419 C C . ASN G 1 80 ? 33.94200 -20.70700 50.64900 1.000 88.32551 80 ASN G C 1
ATOM 14420 O O . ASN G 1 80 ? 33.73500 -21.89400 50.91300 1.000 89.56551 80 ASN G O 1
ATOM 14431 N N . GLN G 1 81 ? 35.07600 -20.27500 50.09700 1.000 92.92551 81 GLN G N 1
ATOM 14432 C CA . GLN G 1 81 ? 36.20500 -21.15900 49.82800 1.000 88.72551 81 GLN G CA 1
ATOM 14433 C C . GLN G 1 81 ? 37.48100 -20.47800 50.30500 1.000 87.48551 81 GLN G C 1
ATOM 14434 O O . GLN G 1 81 ? 37.49000 -19.28100 50.59200 1.000 90.78551 81 GLN G O 1
ATOM 14448 N N . PHE G 1 82 ? 38.56300 -21.24600 50.44500 1.000 68.83551 82 PHE G N 1
ATOM 14449 C CA . PHE G 1 82 ? 39.87500 -20.60800 50.55800 1.000 73.81551 82 PHE G CA 1
ATOM 14450 C C . PHE G 1 82 ? 40.91000 -21.32900 49.69900 1.000 69.73551 82 PHE G C 1
ATOM 14451 O O . PHE G 1 82 ? 40.97400 -22.56300 49.68200 1.000 69.78551 82 PHE G O 1
ATOM 14468 N N . SER G 1 83 ? 41.69900 -20.53900 48.96500 1.000 89.37551 83 SER G N 1
ATOM 14469 C CA . SER G 1 83 ? 42.63400 -21.03300 47.96300 1.000 85.64551 83 SER G CA 1
ATOM 14470 C C . SER G 1 83 ? 44.08300 -20.80100 48.38900 1.000 92.65551 83 SER G C 1
ATOM 14471 O O . SER G 1 83 ? 44.39200 -19.90100 49.16900 1.000 102.31551 83 SER G O 1
ATOM 14479 N N . LEU G 1 84 ? 44.96700 -21.64000 47.85900 1.000 81.52551 84 LEU G N 1
ATOM 14480 C CA . LEU G 1 84 ? 46.40500 -21.58500 48.07400 1.000 81.19551 84 LEU G CA 1
ATOM 14481 C C . LEU G 1 84 ? 47.14400 -21.39400 46.75500 1.000 80.04551 84 LEU G C 1
ATOM 14482 O O . LEU G 1 84 ? 46.80900 -22.02600 45.74600 1.000 78.86551 84 LEU G O 1
ATOM 14498 N N . GLN G 1 85 ? 48.15600 -20.52900 46.77000 1.000 75.20551 85 GLN G N 1
ATOM 14499 C CA . GLN G 1 85 ? 49.00100 -20.27800 45.60800 1.000 67.38551 85 GLN G CA 1
ATOM 14500 C C . GLN G 1 85 ? 50.45800 -20.403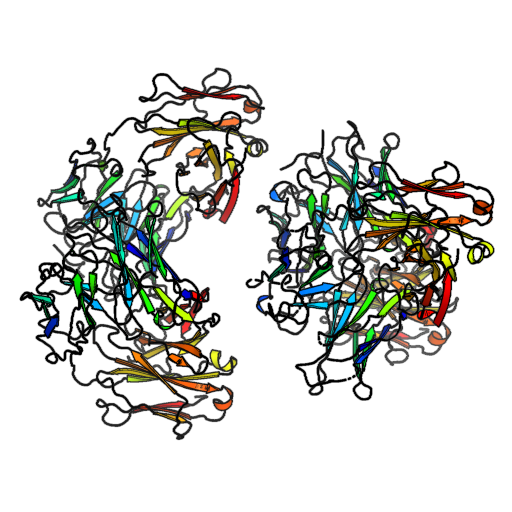00 46.01900 1.000 70.42551 85 GLN G C 1
ATOM 14501 O O . GLN G 1 85 ? 50.94600 -19.61100 46.83000 1.000 78.68551 85 GLN G O 1
ATOM 14515 N N . LEU G 1 86 ? 51.15200 -21.39100 45.45600 1.000 66.99551 86 LEU G N 1
ATOM 14516 C CA . LEU G 1 86 ? 52.56900 -21.61300 45.73100 1.000 66.58551 86 LEU G CA 1
ATOM 14517 C C . LEU G 1 86 ? 53.32600 -21.42000 44.42500 1.000 69.04551 86 LEU G C 1
ATOM 14518 O O . LEU G 1 86 ? 53.18400 -22.22700 43.50000 1.000 65.71551 86 LEU G O 1
ATOM 14534 N N . SER G 1 87 ? 54.20600 -20.42100 44.39600 1.000 75.70551 87 SER G N 1
ATOM 14535 C CA . SER G 1 87 ? 54.88900 -20.00100 43.18100 1.000 69.14551 87 SER G CA 1
ATOM 14536 C C . SER G 1 87 ? 56.34100 -20.46000 43.21800 1.000 69.61551 87 SER G C 1
ATOM 14537 O O . SER G 1 87 ? 56.86300 -20.87600 44.25400 1.000 69.36551 87 SER G O 1
ATOM 14545 N N . SER G 1 88 ? 56.98900 -20.38000 42.05900 1.000 67.91551 88 SER G N 1
ATOM 14546 C CA . SER G 1 88 ? 58.36700 -20.82400 41.89400 1.000 60.36551 88 SER G CA 1
ATOM 14547 C C . SER G 1 88 ? 58.53000 -22.22100 42.48600 1.000 56.54551 88 SER G C 1
ATOM 14548 O O . SER G 1 88 ? 59.43000 -22.49300 43.28700 1.000 58.62551 88 SER G O 1
ATOM 14556 N N . VAL G 1 89 ? 57.64500 -23.12400 42.04600 1.000 54.33551 89 VAL G N 1
ATOM 14557 C CA . VAL G 1 89 ? 57.56400 -24.45700 42.62700 1.000 51.51551 89 VAL G CA 1
ATOM 14558 C C . VAL G 1 89 ? 58.84900 -25.23700 42.35300 1.000 50.35551 89 VAL G C 1
ATOM 14559 O O . VAL G 1 89 ? 59.65800 -24.89700 41.47900 1.000 49.42551 89 VAL G O 1
ATOM 14572 N N . THR G 1 90 ? 59.05900 -26.26900 43.16200 1.000 45.08551 90 THR G N 1
ATOM 14573 C CA . THR G 1 90 ? 60.22600 -27.13500 43.10800 1.000 38.95551 90 THR G CA 1
ATOM 14574 C C . THR G 1 90 ? 59.78800 -28.57900 43.29200 1.000 37.43551 90 THR G C 1
ATOM 14575 O O . THR G 1 90 ? 58.77200 -28.84300 43.94900 1.000 45.94551 90 THR G O 1
ATOM 14586 N N . PRO G 1 91 ? 60.52800 -29.54000 42.72900 1.000 37.38551 91 PRO G N 1
ATOM 14587 C CA . PRO G 1 91 ? 60.21100 -30.94900 43.00700 1.000 37.60551 91 PRO G CA 1
ATOM 14588 C C . PRO G 1 91 ? 60.19500 -31.26700 44.49800 1.000 37.44551 91 PRO G C 1
ATOM 14589 O O . PRO G 1 91 ? 59.63100 -32.28600 44.90700 1.000 37.56551 91 PRO G O 1
ATOM 14600 N N . GLU G 1 92 ? 60.80700 -30.41400 45.32200 1.000 41.03551 92 GLU G N 1
ATOM 14601 C CA . GLU G 1 92 ? 60.74100 -30.59800 46.76700 1.000 40.93551 92 GLU G CA 1
ATOM 14602 C C . GLU G 1 92 ? 59.40700 -30.16300 47.36200 1.000 40.91551 92 GLU G C 1
ATOM 14603 O O . GLU G 1 92 ? 59.15900 -30.43100 48.54300 1.000 42.90551 92 GLU G O 1
ATOM 14615 N N . ASP G 1 93 ? 58.55100 -29.49900 46.58800 1.000 38.53551 93 ASP G N 1
ATOM 14616 C CA . ASP G 1 93 ? 57.19800 -29.17000 47.01900 1.000 37.53551 93 ASP G CA 1
ATOM 14617 C C . ASP G 1 93 ? 56.18600 -30.22500 46.59600 1.000 40.22551 93 ASP G C 1
ATOM 14618 O O . ASP G 1 93 ? 55.00100 -30.09200 46.92000 1.000 40.38551 93 ASP G O 1
ATOM 14627 N N . THR G 1 94 ? 56.62600 -31.25300 45.87100 1.000 40.82551 94 THR G N 1
ATOM 14628 C CA . THR G 1 94 ? 55.78200 -32.40300 45.56900 1.000 37.60551 94 THR G CA 1
ATOM 14629 C C . THR G 1 94 ? 55.40400 -33.11500 46.85800 1.000 36.72551 94 THR G C 1
ATOM 14630 O O . THR G 1 94 ? 56.27900 -33.58800 47.58900 1.000 36.99551 94 THR G O 1
ATOM 14641 N N . ALA G 1 95 ? 54.11100 -33.17700 47.15300 1.000 44.69551 95 ALA G N 1
ATOM 14642 C CA . ALA G 1 95 ? 53.66000 -33.68500 48.45200 1.000 49.85551 95 ALA G CA 1
ATOM 14643 C C . ALA G 1 95 ? 52.14800 -33.88400 48.39100 1.000 44.07551 95 ALA G C 1
ATOM 14644 O O . ALA G 1 95 ? 51.55500 -33.90200 47.30500 1.000 44.16551 95 ALA G O 1
ATOM 14651 N N . VAL G 1 96 ? 51.52400 -34.10000 49.54900 1.000 44.22551 96 VAL G N 1
ATOM 14652 C CA . VAL G 1 96 ? 50.06700 -34.14500 49.64700 1.000 49.41551 96 VAL G CA 1
ATOM 14653 C C . VAL G 1 96 ? 49.61500 -33.01000 50.55500 1.000 49.28551 96 VAL G C 1
ATOM 14654 O O . VAL G 1 96 ? 49.99100 -32.96200 51.72800 1.000 48.06551 96 VAL G O 1
ATOM 14667 N N . TYR G 1 97 ? 48.76900 -32.13100 50.03300 1.000 48.23551 97 TYR G N 1
ATOM 14668 C CA . TYR G 1 97 ? 48.35500 -30.91600 50.72300 1.000 51.41551 97 TYR G CA 1
ATOM 14669 C C . TYR G 1 97 ? 46.91400 -31.04400 51.20400 1.000 55.55551 97 TYR G C 1
ATOM 14670 O O . TYR G 1 97 ? 46.03300 -31.44300 50.43300 1.000 54.81551 97 TYR G O 1
ATOM 14688 N N . TYR G 1 98 ? 46.68500 -30.70600 52.47600 1.000 58.20551 98 TYR G N 1
ATOM 14689 C CA . TYR G 1 98 ? 45.38200 -30.76800 53.13100 1.000 58.85551 98 TYR G CA 1
ATOM 14690 C C . TYR G 1 98 ? 45.00000 -29.38000 53.63700 1.000 62.60551 98 TYR G C 1
ATOM 14691 O O . TYR G 1 98 ? 45.84300 -28.48800 53.74600 1.000 64.89551 98 TYR G O 1
ATOM 14709 N N . CYS G 1 99 ? 43.71300 -29.21100 53.95300 1.000 73.12551 99 CYS G N 1
ATOM 14710 C CA . CYS G 1 99 ? 43.18600 -27.99200 54.55900 1.000 78.97551 99 CYS G CA 1
ATOM 14711 C C . CYS G 1 99 ? 42.38200 -28.35500 55.80200 1.000 83.30551 99 CYS G C 1
ATOM 14712 O O . CYS G 1 99 ? 41.85100 -29.46200 55.91900 1.000 81.40551 99 CYS G O 1
ATOM 14719 N N . ALA G 1 100 ? 42.30400 -27.40900 56.74100 1.000 95.38551 100 ALA G N 1
ATOM 14720 C CA . ALA G 1 100 ? 41.75400 -27.71400 58.05300 1.000 95.50551 100 ALA G CA 1
ATOM 14721 C C . ALA G 1 100 ? 41.04200 -26.52100 58.69000 1.000 102.57551 100 ALA G C 1
ATOM 14722 O O . ALA G 1 100 ? 41.29600 -25.35600 58.36000 1.000 100.76551 100 ALA G O 1
ATOM 14729 N N . ARG G 1 101 ? 40.17800 -26.85900 59.66300 1.000 68.56551 101 ARG G N 1
ATOM 14730 C CA . ARG G 1 101 ? 39.29900 -25.97000 60.42200 1.000 80.21551 101 ARG G CA 1
ATOM 14731 C C . ARG G 1 101 ? 39.60700 -26.01600 61.92600 1.000 85.50551 101 ARG G C 1
ATOM 14732 O O . ARG G 1 101 ? 40.41300 -26.82300 62.39500 1.000 82.83551 101 ARG G O 1
ATOM 14753 N N . GLY G 1 102 ? 39.05000 -25.05000 62.67000 1.000 95.50551 102 GLY G N 1
ATOM 14754 C CA . GLY G 1 102 ? 39.09100 -25.04600 64.12800 1.000 93.05551 102 GLY G CA 1
ATOM 14755 C C . GLY G 1 102 ? 37.72600 -24.78400 64.75800 1.000 98.64551 102 GLY G C 1
ATOM 14756 O O . GLY G 1 102 ? 36.80500 -25.60700 64.66900 1.000 101.02551 102 GLY G O 1
ATOM 14760 N N . ASN G 1 103 ? 37.65200 -23.69300 65.52600 1.000 113.63551 103 ASN G N 1
ATOM 14761 C CA . ASN G 1 103 ? 36.46400 -23.07500 66.13000 1.000 122.44551 103 ASN G CA 1
ATOM 14762 C C . ASN G 1 103 ? 35.93600 -23.65500 67.44600 1.000 114.39551 103 ASN G C 1
ATOM 14763 O O . ASN G 1 103 ? 34.98100 -23.08200 67.99700 1.000 106.03551 103 ASN G O 1
ATOM 14774 N N . GLY G 1 104 ? 36.51300 -24.71600 67.99300 1.000 114.78551 104 GLY G N 1
ATOM 14775 C CA . GLY G 1 104 ? 35.97300 -25.28400 69.21500 1.000 106.84551 104 GLY G CA 1
ATOM 14776 C C . GLY G 1 104 ? 36.63900 -24.76800 70.47500 1.000 96.55551 104 GLY G C 1
ATOM 14777 O O . GLY G 1 104 ? 37.33400 -25.53600 71.14400 1.000 97.11551 104 GLY G O 1
ATOM 14781 N N . ASN G 1 105 ? 36.43700 -23.49800 70.83700 1.000 112.32551 105 ASN G N 1
ATOM 14782 C CA . ASN G 1 105 ? 37.26000 -22.84400 71.85800 1.000 105.08551 105 ASN G CA 1
ATOM 14783 C C . ASN G 1 105 ? 38.70700 -22.74800 71.38600 1.000 101.86551 105 ASN G C 1
ATOM 14784 O O . ASN G 1 105 ? 39.62900 -22.53200 72.17800 1.000 94.25551 105 ASN G O 1
ATOM 14795 N N . GLY G 1 106 ? 38.90600 -22.90500 70.07900 1.000 90.43551 106 GLY G N 1
ATOM 14796 C CA . GLY G 1 106 ? 40.21400 -23.14400 69.52400 1.000 91.87551 106 GLY G CA 1
ATOM 14797 C C . GLY G 1 106 ? 40.68400 -24.57100 69.66000 1.000 103.39551 106 GLY G C 1
ATOM 14798 O O . GLY G 1 106 ? 41.72800 -24.92000 69.09600 1.000 126.60551 106 GLY G O 1
ATOM 14802 N N . GLY G 1 107 ? 39.95400 -25.40700 70.39600 1.000 105.79551 107 GLY G N 1
ATOM 14803 C CA . GLY G 1 107 ? 40.33900 -26.78600 70.61800 1.000 102.79551 107 GLY G CA 1
ATOM 14804 C C . GLY G 1 107 ? 39.68400 -27.78600 69.69000 1.000 103.38551 107 GLY G C 1
ATOM 14805 O O . GLY G 1 107 ? 38.91200 -28.63500 70.14600 1.000 106.97551 107 GLY G O 1
ATOM 14809 N N . MET G 1 108 ? 39.97100 -27.70900 68.39400 1.000 96.40551 108 MET G N 1
ATOM 14810 C CA . MET G 1 108 ? 39.35500 -28.62900 67.44600 1.000 98.21551 108 MET G CA 1
ATOM 14811 C C . MET G 1 108 ? 40.09000 -28.55800 66.11700 1.000 102.78551 108 MET G C 1
ATOM 14812 O O . MET G 1 108 ? 40.86300 -27.63000 65.86200 1.000 102.77551 108 MET G O 1
ATOM 14826 N N . ASP G 1 109 ? 39.83700 -29.56100 65.27200 1.000 96.47551 109 ASP G N 1
ATOM 14827 C CA . ASP G 1 109 ? 40.37700 -29.58200 63.91900 1.000 86.08551 109 ASP G CA 1
ATOM 14828 C C . ASP G 1 109 ? 39.66900 -30.62400 63.05600 1.000 81.39551 109 ASP G C 1
ATOM 14829 O O . ASP G 1 109 ? 39.51300 -31.78000 63.46400 1.000 70.59551 109 ASP G O 1
ATOM 14838 N N . VAL G 1 110 ? 39.23800 -30.21500 61.86200 1.000 78.66551 110 VAL G N 1
ATOM 14839 C CA . VAL G 1 110 ? 38.59100 -31.09100 60.89000 1.000 74.13551 110 VAL G CA 1
ATOM 14840 C C . VAL G 1 110 ? 39.22800 -30.84000 59.53000 1.000 71.62551 110 VAL G C 1
ATOM 14841 O O . VAL G 1 110 ? 39.49900 -29.68900 59.16300 1.000 75.21551 110 VAL G O 1
ATOM 14854 N N . TRP G 1 111 ? 39.44800 -31.92100 58.77600 1.000 64.34551 111 TRP G N 1
ATOM 14855 C CA . TRP G 1 111 ? 40.26800 -31.89900 57.57300 1.000 66.63551 111 TRP G CA 1
ATOM 14856 C C . TRP G 1 111 ? 39.50200 -32.38800 56.34500 1.000 73.90551 111 TRP G C 1
ATOM 14857 O O . TRP G 1 111 ? 38.32900 -32.77800 56.41500 1.000 70.26551 111 TRP G O 1
ATOM 14878 N N . GLY G 1 112 ? 40.18600 -32.27600 55.19900 1.000 85.97551 112 GLY G N 1
ATOM 14879 C CA . GLY G 1 112 ? 39.71900 -32.77800 53.93500 1.000 83.72551 112 GLY G CA 1
ATOM 14880 C C . GLY G 1 112 ? 40.41500 -34.06700 53.53000 1.000 72.09551 112 GLY G C 1
ATOM 14881 O O . GLY G 1 112 ? 41.24000 -34.62100 54.26400 1.000 68.93551 112 GLY G O 1
ATOM 14885 N N . GLN G 1 113 ? 40.04300 -34.57000 52.34800 1.000 80.33551 113 GLN G N 1
ATOM 14886 C CA . GLN G 1 113 ? 40.60000 -35.83300 51.87000 1.000 79.02551 113 GLN G CA 1
ATOM 14887 C C . GLN G 1 113 ? 42.09100 -35.71500 51.55500 1.000 78.12551 113 GLN G C 1
ATOM 14888 O O . GLN G 1 113 ? 42.82800 -36.69700 51.70000 1.000 76.10551 113 GLN G O 1
ATOM 14902 N N . GLY G 1 114 ? 42.55300 -34.54500 51.13600 1.000 76.94551 114 GLY G N 1
ATOM 14903 C CA . GLY G 1 114 ? 43.91900 -34.37600 50.67900 1.000 74.96551 114 GLY G CA 1
ATOM 14904 C C . GLY G 1 114 ? 44.00500 -34.24200 49.16200 1.000 72.46551 114 GLY G C 1
ATOM 14905 O O . GLY G 1 114 ? 43.15300 -34.73800 48.41000 1.000 68.87551 114 GLY G O 1
ATOM 14909 N N . THR G 1 115 ? 45.05800 -33.56700 48.70600 1.000 62.29551 115 THR G N 1
ATOM 14910 C CA . THR G 1 115 ? 45.30800 -33.35400 47.28500 1.000 62.85551 115 THR G CA 1
ATOM 14911 C C . THR G 1 115 ? 46.77200 -33.64700 47.00600 1.000 55.50551 115 THR G C 1
ATOM 14912 O O . THR G 1 115 ? 47.65400 -33.01500 47.59300 1.000 53.70551 115 THR G O 1
ATOM 14923 N N . THR G 1 116 ? 47.03200 -34.57200 46.09000 1.000 57.77551 116 THR G N 1
ATOM 14924 C CA . THR G 1 116 ? 48.39300 -34.95900 45.74500 1.000 51.00551 116 THR G CA 1
ATOM 14925 C C . THR G 1 116 ? 48.91300 -34.03900 44.64600 1.000 51.68551 116 THR G C 1
ATOM 14926 O O . THR G 1 116 ? 48.33300 -33.97300 43.55500 1.000 48.32551 116 THR G O 1
ATOM 14937 N N . VAL G 1 117 ? 49.99800 -33.32200 44.93600 1.000 44.46551 117 VAL G N 1
ATOM 14938 C CA . VAL G 1 117 ? 50.65000 -32.44700 43.97100 1.000 44.42551 117 VAL G CA 1
ATOM 14939 C C . VAL G 1 117 ? 51.98400 -33.06900 43.58500 1.000 35.56551 117 VAL G C 1
ATOM 14940 O O . VAL G 1 117 ? 52.80400 -33.40100 44.45600 1.000 35.81551 117 VAL G O 1
ATOM 14953 N N . THR G 1 118 ? 52.19400 -33.21500 42.27700 1.000 35.39551 118 THR G N 1
ATOM 14954 C CA . THR G 1 118 ? 53.42000 -33.74500 41.69600 1.000 35.45551 118 THR G CA 1
ATOM 14955 C C . THR G 1 118 ? 54.07400 -32.64000 40.88100 1.000 35.53551 118 THR G C 1
ATOM 14956 O O . THR G 1 118 ? 53.46600 -32.11800 39.93900 1.000 35.33551 118 THR G O 1
ATOM 14967 N N . VAL G 1 119 ? 55.29600 -32.27700 41.24800 1.000 35.84551 119 VAL G N 1
ATOM 14968 C CA . VAL G 1 119 ? 56.05200 -31.24600 40.54900 1.000 35.96551 119 VAL G CA 1
ATOM 14969 C C . VAL G 1 119 ? 56.95000 -31.96500 39.55200 1.000 35.91551 119 VAL G C 1
ATOM 14970 O O . VAL G 1 119 ? 58.03200 -32.44000 39.90500 1.000 36.12551 119 VAL G O 1
ATOM 14983 N N . SER G 1 120 ? 56.49700 -32.05700 38.30500 1.000 35.64551 120 SER G N 1
ATOM 14984 C CA . SER G 1 120 ? 57.26100 -32.72100 37.26000 1.000 35.60551 120 SER G CA 1
ATOM 14985 C C . SER G 1 120 ? 56.87800 -32.11700 35.91900 1.000 35.40551 120 SER G C 1
ATOM 14986 O O . SER G 1 120 ? 55.79600 -31.54800 35.75700 1.000 35.21551 120 SER G O 1
ATOM 14994 N N . SER G 1 121 ? 57.78200 -32.25400 34.95400 1.000 35.46551 121 SER G N 1
ATOM 14995 C CA . SER G 1 121 ? 57.56500 -31.75400 33.60400 1.000 35.30551 121 SER G CA 1
ATOM 14996 C C . SER G 1 121 ? 56.93700 -32.78400 32.67700 1.000 34.99551 121 SER G C 1
ATOM 14997 O O . SER G 1 121 ? 56.65100 -32.45700 31.52000 1.000 34.79551 121 SER G O 1
ATOM 15005 N N . ALA G 1 122 ? 56.69400 -34.00100 33.15700 1.000 34.95551 122 ALA G N 1
ATOM 15006 C CA . ALA G 1 122 ? 56.24600 -35.08400 32.29500 1.000 34.73551 122 ALA G CA 1
ATOM 15007 C C . ALA G 1 122 ? 54.77300 -34.93400 31.92900 1.000 34.43551 122 ALA G C 1
ATOM 15008 O O . ALA G 1 122 ? 53.97300 -34.36900 32.68100 1.000 34.38551 122 ALA G O 1
ATOM 15015 N N . SER G 1 123 ? 54.43000 -35.43500 30.74300 1.000 34.26551 123 SER G N 1
ATOM 15016 C CA . SER G 1 123 ? 53.05500 -35.42900 30.26900 1.000 33.98551 123 SER G CA 1
ATOM 15017 C C . SER G 1 123 ? 52.25200 -36.54900 30.92100 1.000 33.87551 123 SER G C 1
ATOM 15018 O O . SER G 1 123 ? 52.78700 -37.59200 31.30800 1.000 33.96551 123 SER G O 1
ATOM 15026 N N . THR G 1 124 ? 50.95000 -36.31700 31.03600 1.000 33.69551 124 THR G N 1
ATOM 15027 C CA . THR G 1 124 ? 50.06300 -37.26700 31.69100 1.000 33.59551 124 THR G CA 1
ATOM 15028 C C . THR G 1 124 ? 49.92600 -38.56600 30.90100 1.000 33.51551 124 THR G C 1
ATOM 15029 O O . THR G 1 124 ? 49.87100 -38.56600 29.66600 1.000 33.41551 124 THR G O 1
ATOM 15040 N N . LYS G 1 125 ? 49.87800 -39.68300 31.63200 1.000 33.56551 125 LYS G N 1
ATOM 15041 C CA . LYS G 1 125 ? 49.57200 -40.98900 31.06900 1.000 33.48551 125 LYS G CA 1
ATOM 15042 C C . LYS G 1 125 ? 48.45800 -41.64000 31.88200 1.000 33.40551 125 LYS G C 1
ATOM 15043 O O . LYS G 1 125 ? 48.38500 -41.48000 33.10700 1.000 33.47551 125 LYS G O 1
ATOM 15062 N N . GLY G 1 126 ? 47.59000 -42.37800 31.17600 1.000 33.27551 126 GLY G N 1
ATOM 15063 C CA . GLY G 1 126 ? 46.50300 -43.11100 31.78800 1.000 33.21551 126 GLY G CA 1
ATOM 15064 C C . GLY G 1 126 ? 46.86600 -44.56200 32.07200 1.000 33.29551 126 GLY G C 1
ATOM 15065 O O . GLY G 1 126 ? 47.73100 -45.14800 31.41200 1.000 33.34551 126 GLY G O 1
ATOM 15069 N N . PRO G 1 127 ? 46.22100 -45.17400 33.06300 1.000 33.30551 127 PRO G N 1
ATOM 15070 C CA . PRO G 1 127 ? 46.57600 -46.54300 33.44700 1.000 33.40551 127 PRO G CA 1
ATOM 15071 C C . PRO G 1 127 ? 45.89500 -47.59400 32.57400 1.000 33.34551 127 PRO G C 1
ATOM 15072 O O . PRO G 1 127 ? 44.94100 -47.31900 31.84500 1.000 33.20551 127 PRO G O 1
ATOM 15083 N N . SER G 1 128 ? 46.42000 -48.81300 32.66700 1.000 33.45551 128 SER G N 1
ATOM 15084 C CA . SER G 1 128 ? 45.79300 -50.01500 32.12900 1.000 33.44551 128 SER G CA 1
ATOM 15085 C C . SER G 1 128 ? 45.59300 -51.00000 33.27100 1.000 36.60551 128 SER G C 1
ATOM 15086 O O . SER G 1 128 ? 46.54300 -51.31000 33.99600 1.000 33.65551 128 SER G O 1
ATOM 15094 N N . VAL G 1 129 ? 44.36500 -51.47000 33.45200 1.000 33.46551 129 VAL G N 1
ATOM 15095 C CA . VAL G 1 129 ? 44.03500 -52.40200 34.52400 1.000 34.70551 129 VAL G CA 1
ATOM 15096 C C . VAL G 1 129 ? 43.99600 -53.80900 33.95200 1.000 33.62551 129 VAL G C 1
ATOM 15097 O O . VAL G 1 129 ? 43.43300 -54.03400 32.87500 1.000 39.93551 129 VAL G O 1
ATOM 15110 N N . PHE G 1 130 ? 44.61000 -54.75000 34.66200 1.000 37.47551 130 PHE G N 1
ATOM 15111 C CA . PHE G 1 130 ? 44.63400 -56.14500 34.26900 1.000 39.89551 130 PHE G CA 1
ATOM 15112 C C . PHE G 1 130 ? 44.18000 -57.00000 35.44300 1.000 41.13551 130 PHE G C 1
ATOM 15113 O O . PHE G 1 130 ? 44.46100 -56.66300 36.60100 1.000 35.18551 130 PHE G O 1
ATOM 15130 N N . PRO G 1 131 ? 43.46800 -58.09700 35.18700 1.000 45.22551 131 PRO G N 1
ATOM 15131 C CA . PRO G 1 131 ? 43.01000 -58.94600 36.29300 1.000 47.73551 131 PRO G CA 1
ATOM 15132 C C . PRO G 1 131 ? 44.16400 -59.71100 36.92600 1.000 50.28551 131 PRO G C 1
ATOM 15133 O O . PRO G 1 131 ? 45.16700 -60.02000 36.28000 1.000 49.76551 131 PRO G O 1
ATOM 15144 N N . LEU G 1 132 ? 44.01000 -60.00000 38.21800 1.000 43.01551 132 LEU G N 1
ATOM 15145 C CA . LEU G 1 132 ? 44.85500 -60.91400 38.98000 1.000 42.98551 132 LEU G CA 1
ATOM 15146 C C . LEU G 1 132 ? 43.92000 -62.03300 39.45100 1.000 41.45551 132 LEU G C 1
ATOM 15147 O O . LEU G 1 132 ? 43.29800 -61.91900 40.51400 1.000 39.29551 132 LEU G O 1
ATOM 15163 N N . ALA G 1 133 ? 43.82200 -63.09900 38.64400 1.000 56.47551 133 ALA G N 1
ATOM 15164 C CA . ALA G 1 133 ? 42.76700 -64.09600 38.77700 1.000 57.96551 133 ALA G CA 1
ATOM 15165 C C . ALA G 1 133 ? 42.96400 -64.97100 40.01800 1.000 65.78551 133 ALA G C 1
ATOM 15166 O O . ALA G 1 133 ? 44.06600 -65.06700 40.56800 1.000 62.61551 133 ALA G O 1
ATOM 15173 N N . PRO G 1 134 ? 41.88600 -65.61300 40.48400 1.000 73.10551 134 PRO G N 1
ATOM 15174 C CA . PRO G 1 134 ? 41.94200 -66.33200 41.76700 1.000 71.21551 134 PRO G CA 1
ATOM 15175 C C . PRO G 1 134 ? 42.62000 -67.69300 41.76300 1.000 77.93551 134 PRO G C 1
ATOM 15176 O O . PRO G 1 134 ? 43.24400 -68.06900 42.76100 1.000 82.30551 134 PRO G O 1
ATOM 15187 N N . SER G 1 135 ? 42.50700 -68.43600 40.66000 1.000 102.10551 135 SER G N 1
ATOM 15188 C CA . SER G 1 135 ? 43.04000 -69.79200 40.55900 1.000 119.35551 135 SER G CA 1
ATOM 15189 C C . SER G 1 135 ? 42.06300 -70.79500 41.16800 1.000 129.24551 135 SER G C 1
ATOM 15190 O O . SER G 1 135 ? 40.98300 -70.42300 41.63500 1.000 126.24551 135 SER G O 1
ATOM 15198 N N . SER G 1 136 ? 42.44400 -72.06800 41.17100 1.000 112.17551 136 SER G N 1
ATOM 15199 C CA . SER G 1 136 ? 41.56600 -73.12900 41.65100 1.000 110.07551 136 SER G CA 1
ATOM 15200 C C . SER G 1 136 ? 40.99400 -72.86600 43.03900 1.000 103.62551 136 SER G C 1
ATOM 15201 O O . SER G 1 136 ? 41.68000 -72.37100 43.93900 1.000 98.05551 136 SER G O 1
ATOM 15209 N N . LYS G 1 137 ? 39.70800 -73.19400 43.19400 1.000 111.59551 137 LYS G N 1
ATOM 15210 C CA . LYS G 1 137 ? 39.08400 -73.16400 44.50800 1.000 114.48551 137 LYS G CA 1
ATOM 15211 C C . LYS G 1 137 ? 39.75100 -74.26100 45.32000 1.000 110.55551 137 LYS G C 1
ATOM 15212 O O . LYS G 1 137 ? 39.83700 -75.40500 44.87000 1.000 104.83551 137 LYS G O 1
ATOM 15231 N N . SER G 1 138 ? 40.23100 -73.92000 46.50600 1.000 97.22551 138 SER G N 1
ATOM 15232 C CA . SER G 1 138 ? 40.97500 -74.88500 47.30900 1.000 106.82551 138 SER G CA 1
ATOM 15233 C C . SER G 1 138 ? 40.12500 -75.98600 47.94300 1.000 97.03551 138 SER G C 1
ATOM 15234 O O . SER G 1 138 ? 38.98500 -75.76900 48.32500 1.000 91.50551 138 SER G O 1
ATOM 15242 N N . GLY G 1 141 ? 37.39100 -74.90000 50.78800 1.000 88.87551 141 GLY G N 1
ATOM 15243 C CA . GLY G 1 141 ? 38.39900 -74.09800 51.45600 1.000 85.66551 141 GLY G CA 1
ATOM 15244 C C . GLY G 1 141 ? 37.89000 -72.72600 51.85400 1.000 78.42551 141 GLY G C 1
ATOM 15245 O O . GLY G 1 141 ? 36.69300 -72.46000 51.77900 1.000 74.64551 141 GLY G O 1
ATOM 15249 N N . GLY G 1 142 ? 38.79500 -71.85600 52.29500 1.000 82.88551 142 GLY G N 1
ATOM 15250 C CA . GLY G 1 142 ? 38.40000 -70.53900 52.74900 1.000 75.60551 142 GLY G CA 1
ATOM 15251 C C . GLY G 1 142 ? 39.42700 -69.45200 52.51800 1.000 78.73551 142 GLY G C 1
ATOM 15252 O O . GLY G 1 142 ? 39.36700 -68.40100 53.16300 1.000 82.77551 142 GLY G O 1
ATOM 15256 N N . THR G 1 143 ? 40.36000 -69.66800 51.59600 1.000 85.57551 143 THR G N 1
ATOM 15257 C CA . THR G 1 143 ? 41.49600 -68.76900 51.42400 1.000 85.20551 143 THR G CA 1
ATOM 15258 C C . THR G 1 143 ? 41.67100 -68.30700 49.98000 1.000 82.04551 143 THR G C 1
ATOM 15259 O O . THR G 1 143 ? 42.75900 -68.39600 49.40600 1.000 80.59551 143 THR G O 1
ATOM 15270 N N . ALA G 1 144 ? 40.63300 -67.70800 49.40600 1.000 65.48551 144 ALA G N 1
ATOM 15271 C CA . ALA G 1 144 ? 40.72600 -67.19800 48.04800 1.000 51.87551 144 ALA G CA 1
ATOM 15272 C C . ALA G 1 144 ? 41.29200 -65.78600 48.05600 1.000 52.63551 144 ALA G C 1
ATOM 15273 O O . ALA G 1 144 ? 41.08400 -65.02200 48.99900 1.000 55.54551 144 ALA G O 1
ATOM 15280 N N . ALA G 1 145 ? 42.05100 -65.46200 47.00800 1.000 47.14551 145 ALA G N 1
ATOM 15281 C CA . ALA G 1 145 ? 42.65800 -64.14600 46.85000 1.000 40.85551 145 ALA G CA 1
ATOM 15282 C C . ALA G 1 145 ? 42.54900 -63.71400 45.39600 1.000 37.64551 145 ALA G C 1
ATOM 15283 O O . ALA G 1 145 ? 42.69500 -64.53700 44.48700 1.000 35.90551 145 ALA G O 1
ATOM 15290 N N . LEU G 1 146 ? 42.27100 -62.42800 45.18000 1.000 34.70551 146 LEU G N 1
ATOM 15291 C CA . LEU G 1 146 ? 42.12600 -61.90500 43.82600 1.000 37.33551 146 LEU G CA 1
ATOM 15292 C C . LEU G 1 146 ? 42.57300 -60.45200 43.82300 1.000 35.67551 146 LEU G C 1
ATOM 15293 O O . LEU G 1 146 ? 42.72100 -59.83500 44.87700 1.000 34.51551 146 LEU G O 1
ATOM 15309 N N . GLY G 1 147 ? 42.83000 -59.91000 42.63500 1.000 34.39551 147 GLY G N 1
ATOM 15310 C CA . GLY G 1 147 ? 43.26800 -58.52400 42.61900 1.000 34.31551 147 GLY G CA 1
ATOM 15311 C C . GLY G 1 147 ? 43.17400 -57.85900 41.26200 1.000 34.19551 147 GLY G C 1
ATOM 15312 O O . GLY G 1 147 ? 42.73500 -58.44900 40.27200 1.000 35.90551 147 GLY G O 1
ATOM 15316 N N . CYS G 1 148 ? 43.63000 -56.60900 41.23500 1.000 35.70551 148 CYS G N 1
ATOM 15317 C CA . CYS G 1 148 ? 43.71700 -55.80300 40.02900 1.000 34.01551 148 CYS G CA 1
ATOM 15318 C C . CYS G 1 148 ? 45.09800 -55.17400 39.95900 1.000 34.07551 148 CYS G C 1
ATOM 15319 O O . CYS G 1 148 ? 45.64000 -54.71600 40.97100 1.000 34.15551 148 CYS G O 1
ATOM 15326 N N . LEU G 1 149 ? 45.64200 -55.13000 38.74900 1.000 34.02551 149 LEU G N 1
ATOM 15327 C CA . LEU G 1 149 ? 46.95400 -54.56000 38.47400 1.000 34.67551 149 LEU G CA 1
ATOM 15328 C C . LEU G 1 149 ? 46.78700 -53.32400 37.60100 1.000 33.95551 149 LEU G C 1
ATOM 15329 O O . LEU G 1 149 ? 46.48100 -53.44000 36.40900 1.000 46.12551 149 LEU G O 1
ATOM 15345 N N . VAL G 1 150 ? 47.03700 -52.15000 38.18200 1.000 33.95551 150 VAL G N 1
ATOM 15346 C CA . VAL G 1 150 ? 46.98900 -50.88400 37.46700 1.000 37.40551 150 VAL G CA 1
ATOM 15347 C C . VAL G 1 150 ? 48.41200 -50.56500 37.03700 1.000 33.94551 150 VAL G C 1
ATOM 15348 O O . VAL G 1 150 ? 49.33000 -50.58200 37.85900 1.000 37.92551 150 VAL G O 1
ATOM 15361 N N . LYS G 1 151 ? 48.61300 -50.33100 35.74500 1.000 33.88551 151 LYS G N 1
ATOM 15362 C CA . LYS G 1 151 ? 49.96000 -50.18800 35.22300 1.000 33.99551 151 LYS G CA 1
ATOM 15363 C C . LYS G 1 151 ? 50.07700 -48.96300 34.32800 1.000 37.59551 151 LYS G C 1
ATOM 15364 O O . LYS G 1 151 ? 49.11100 -48.53700 33.68800 1.000 33.75551 151 LYS G O 1
ATOM 15383 N N . ASP G 1 152 ? 51.29100 -48.41100 34.29000 1.000 37.21551 152 ASP G N 1
ATOM 15384 C CA . ASP G 1 152 ? 51.69900 -47.40700 33.30900 1.000 34.73551 152 ASP G CA 1
ATOM 15385 C C . ASP G 1 152 ? 50.81200 -46.16300 33.39800 1.000 33.89551 152 ASP G C 1
ATOM 15386 O O . ASP G 1 152 ? 50.07200 -45.81400 32.47900 1.000 35.16551 152 ASP G O 1
ATOM 15395 N N . TYR G 1 153 ? 50.92000 -45.49300 34.54200 1.000 38.12551 153 TYR G N 1
ATOM 15396 C CA . TYR G 1 153 ? 50.19700 -44.25100 34.76900 1.000 35.04551 153 TYR G CA 1
ATOM 15397 C C . TYR G 1 153 ? 51.10700 -43.22400 35.43000 1.000 34.65551 153 TYR G C 1
ATOM 15398 O O . TYR G 1 153 ? 52.02800 -43.56900 36.17300 1.000 34.21551 153 TYR G O 1
ATOM 15416 N N . PHE G 1 154 ? 50.81600 -41.94700 35.16300 1.000 33.95551 154 PHE G N 1
ATOM 15417 C CA . PHE G 1 154 ? 51.50900 -40.79700 35.72500 1.000 36.42551 154 PHE G CA 1
ATOM 15418 C C . PHE G 1 154 ? 50.48800 -39.67000 35.69400 1.000 33.98551 154 PHE G C 1
ATOM 15419 O O . PHE G 1 154 ? 49.75800 -39.54900 34.70100 1.000 33.79551 154 PHE G O 1
ATOM 15436 N N . PRO G 1 155 ? 50.40500 -38.83100 36.73800 1.000 49.59551 155 PRO G N 1
ATOM 15437 C CA . PRO G 1 155 ? 51.15200 -38.85800 38.00400 1.000 34.33551 155 PRO G CA 1
ATOM 15438 C C . PRO G 1 155 ? 50.72600 -39.96200 38.97000 1.000 34.35551 155 PRO G C 1
ATOM 15439 O O . PRO G 1 155 ? 49.97000 -40.85800 38.60800 1.000 34.18551 155 PRO G O 1
ATOM 15450 N N . GLU G 1 156 ? 51.23500 -39.88200 40.19800 1.000 53.53551 156 GLU G N 1
ATOM 15451 C CA . GLU G 1 156 ? 51.04000 -40.96500 41.15400 1.000 54.97551 156 GLU G CA 1
ATOM 15452 C C . GLU G 1 156 ? 49.58600 -41.22500 41.54500 1.000 55.53551 156 GLU G C 1
ATOM 15453 O O . GLU G 1 156 ? 49.26300 -42.39300 41.81700 1.000 56.41551 156 GLU G O 1
ATOM 15465 N N . PRO G 1 157 ? 48.69600 -40.23000 41.63700 1.000 59.90551 157 PRO G N 1
ATOM 15466 C CA . PRO G 1 157 ? 47.37000 -40.47200 42.23900 1.000 58.32551 157 PRO G CA 1
ATOM 15467 C C . PRO G 1 157 ? 46.49600 -41.39300 41.39600 1.000 54.92551 157 PRO G C 1
ATOM 15468 O O . PRO G 1 157 ? 46.20800 -41.10800 40.23300 1.000 40.46551 157 PRO G O 1
ATOM 15479 N N . VAL G 1 158 ? 46.12000 -42.53100 41.97900 1.000 49.55551 158 VAL G N 1
ATOM 15480 C CA . VAL G 1 158 ? 45.05200 -43.38700 41.46700 1.000 49.87551 158 VAL G CA 1
ATOM 15481 C C . VAL G 1 158 ? 44.25500 -43.89500 42.66200 1.000 49.76551 158 VAL G C 1
ATOM 15482 O O . VAL G 1 158 ? 44.82700 -44.16900 43.72300 1.000 50.31551 158 VAL G O 1
ATOM 15495 N N . THR G 1 159 ? 42.93800 -44.01700 42.50700 1.000 45.09551 159 THR G N 1
ATOM 15496 C CA . THR G 1 159 ? 42.09100 -44.48900 43.59900 1.000 43.42551 159 THR G CA 1
ATOM 15497 C C . THR G 1 159 ? 41.35200 -45.74600 43.17400 1.000 35.14551 159 THR G C 1
ATOM 15498 O O . THR G 1 159 ? 40.68700 -45.75900 42.13500 1.000 33.59551 159 THR G O 1
ATOM 15509 N N . VAL G 1 160 ? 41.45400 -46.79300 43.98900 1.000 33.86551 160 VAL G N 1
ATOM 15510 C CA . VAL G 1 160 ? 40.86600 -48.09200 43.68500 1.000 33.80551 160 VAL G CA 1
ATOM 15511 C C . VAL G 1 160 ? 39.92900 -48.49500 44.81200 1.000 33.89551 160 VAL G C 1
ATOM 15512 O O . VAL G 1 160 ? 40.30500 -48.43100 45.99000 1.000 34.05551 160 VAL G O 1
ATOM 15525 N N . SER G 1 161 ? 38.71800 -48.91400 44.44200 1.000 33.80551 161 SER G N 1
ATOM 15526 C CA . SER G 1 161 ? 37.72000 -49.47300 45.35000 1.000 33.87551 161 SER G CA 1
ATOM 15527 C C . SER G 1 161 ? 37.29200 -50.81900 44.78000 1.000 47.76551 161 SER G C 1
ATOM 15528 O O . SER G 1 161 ? 37.69800 -51.19000 43.68200 1.000 33.73551 161 SER G O 1
ATOM 15536 N N . TRP G 1 162 ? 36.60000 -51.61500 45.58800 1.000 38.56551 162 TRP G N 1
ATOM 15537 C CA . TRP G 1 162 ? 36.09200 -52.90500 45.13800 1.000 34.13551 162 TRP G CA 1
ATOM 15538 C C . TRP G 1 162 ? 34.57500 -52.99400 45.28200 1.000 34.46551 162 TRP G C 1
ATOM 15539 O O . TRP G 1 162 ? 34.00800 -52.57200 46.29700 1.000 37.12551 162 TRP G O 1
ATOM 15560 N N . ASN G 1 163 ? 33.91800 -53.54000 44.25700 1.000 35.45551 163 ASN G N 1
ATOM 15561 C CA . ASN G 1 163 ? 32.46300 -53.69700 44.24400 1.000 35.91551 163 ASN G CA 1
ATOM 15562 C C . ASN G 1 163 ? 31.77800 -52.36700 44.53900 1.000 39.43551 163 ASN G C 1
ATOM 15563 O O . ASN G 1 163 ? 30.84700 -52.27200 45.34100 1.000 37.02551 163 ASN G O 1
ATOM 15574 N N . SER G 1 164 ? 32.24200 -51.32700 43.84700 1.000 38.42551 164 SER G N 1
ATOM 15575 C CA . SER G 1 164 ? 31.72100 -49.97500 44.02200 1.000 33.61551 164 SER G CA 1
ATOM 15576 C C . SER G 1 164 ? 31.84400 -49.51100 45.47000 1.000 33.74551 164 SER G C 1
ATOM 15577 O O . SER G 1 164 ? 30.99800 -48.76700 45.96600 1.000 33.77551 164 SER G O 1
ATOM 15585 N N . GLY G 1 165 ? 32.89900 -49.95400 46.15600 1.000 33.84551 165 GLY G N 1
ATOM 15586 C CA . GLY G 1 165 ? 33.15300 -49.55900 47.52900 1.000 34.00551 165 GLY G CA 1
ATOM 15587 C C . GLY G 1 165 ? 32.46700 -50.39300 48.58900 1.000 34.15551 165 GLY G C 1
ATOM 15588 O O . GLY G 1 165 ? 32.34200 -49.93500 49.73100 1.000 34.29551 165 GLY G O 1
ATOM 15592 N N . ALA G 1 166 ? 31.99100 -51.58700 48.24800 1.000 34.14551 166 ALA G N 1
ATOM 15593 C CA . ALA G 1 166 ? 31.30600 -52.43700 49.21000 1.000 34.30551 166 ALA G CA 1
ATOM 15594 C C . ALA G 1 166 ? 32.22100 -53.34100 50.04000 1.000 36.55551 166 ALA G C 1
ATOM 15595 O O . ALA G 1 166 ? 31.79600 -53.78900 51.10900 1.000 39.97551 166 ALA G O 1
ATOM 15602 N N . LEU G 1 167 ? 33.45700 -53.62100 49.61400 1.000 36.59551 167 LEU G N 1
ATOM 15603 C CA . LEU G 1 167 ? 34.21300 -54.68600 50.27700 1.000 34.50551 167 LEU G CA 1
ATOM 15604 C C . LEU G 1 167 ? 34.91900 -54.16900 51.52600 1.000 34.81551 167 LEU G C 1
ATOM 15605 O O . LEU G 1 167 ? 34.55000 -54.51400 52.65400 1.000 41.51551 167 LEU G O 1
ATOM 15621 N N . THR G 1 168 ? 35.93900 -53.33200 51.33300 1.000 37.84551 168 THR G N 1
ATOM 15622 C CA . THR G 1 168 ? 36.66300 -52.67000 52.41300 1.000 40.45551 168 THR G CA 1
ATOM 15623 C C . THR G 1 168 ? 37.36500 -53.60200 53.40100 1.000 43.31551 168 THR G C 1
ATOM 15624 O O . THR G 1 168 ? 38.06400 -53.12100 54.30100 1.000 41.82551 168 THR G O 1
ATOM 15635 N N . SER G 1 169 ? 37.08100 -54.90200 53.34800 1.000 46.94551 169 SER G N 1
ATOM 15636 C CA . SER G 1 169 ? 37.65800 -55.86600 54.27800 1.000 48.73551 169 SER G CA 1
ATOM 15637 C C . SER G 1 169 ? 38.48300 -56.89400 53.51700 1.000 52.17551 169 SER G C 1
ATOM 15638 O O . SER G 1 169 ? 38.00200 -57.49200 52.55000 1.000 51.43551 169 SER G O 1
ATOM 15646 N N . GLY G 1 170 ? 39.71000 -57.11700 53.96800 1.000 53.60551 170 GLY G N 1
ATOM 15647 C CA . GLY G 1 170 ? 40.62200 -57.96500 53.24400 1.000 50.10551 170 GLY G CA 1
ATOM 15648 C C . GLY G 1 170 ? 41.27300 -57.26900 52.08700 1.000 49.83551 170 GLY G C 1
ATOM 15649 O O . GLY G 1 170 ? 42.16600 -57.84400 51.45400 1.000 45.73551 170 GLY G O 1
ATOM 15653 N N . VAL G 1 171 ? 40.87900 -56.03400 51.82600 1.000 52.60551 171 VAL G N 1
ATOM 15654 C CA . VAL G 1 171 ? 41.45300 -55.25900 50.73700 1.000 51.72551 171 VAL G CA 1
ATOM 15655 C C . VAL G 1 171 ? 42.79000 -54.69800 51.19100 1.000 51.40551 171 VAL G C 1
ATOM 15656 O O . VAL G 1 171 ? 42.88400 -54.05900 52.24600 1.000 52.56551 171 VAL G O 1
ATOM 15669 N N . HIS G 1 172 ? 43.82200 -54.90500 50.37600 1.000 50.20551 172 HIS G N 1
ATOM 15670 C CA . HIS G 1 172 ? 45.15900 -54.37100 50.62800 1.000 50.87551 172 HIS G CA 1
ATOM 15671 C C . HIS G 1 172 ? 45.60700 -53.67500 49.35000 1.000 37.02551 172 HIS G C 1
ATOM 15672 O O . HIS G 1 172 ? 46.20900 -54.30200 48.47400 1.000 41.20551 172 HIS G O 1
ATOM 15686 N N . THR G 1 173 ? 45.30100 -52.38600 49.24100 1.000 36.49551 173 THR G N 1
ATOM 15687 C CA . THR G 1 173 ? 45.78500 -51.58600 48.12600 1.000 34.72551 173 THR G CA 1
ATOM 15688 C C . THR G 1 173 ? 47.20700 -51.13500 48.43700 1.000 34.88551 173 THR G C 1
ATOM 15689 O O . THR G 1 173 ? 47.44000 -50.43100 49.42600 1.000 39.17551 173 THR G O 1
ATOM 15700 N N . PHE G 1 174 ? 48.15400 -51.55700 47.60300 1.000 36.39551 174 PHE G N 1
ATOM 15701 C CA . PHE G 1 174 ? 49.57000 -51.39800 47.88300 1.000 36.42551 174 PHE G CA 1
ATOM 15702 C C . PHE G 1 174 ? 50.05600 -50.01400 47.46800 1.000 38.41551 174 PHE G C 1
ATOM 15703 O O . PHE G 1 174 ? 49.42300 -49.34200 46.65400 1.000 34.90551 174 PHE G O 1
ATOM 15720 N N . PRO G 1 175 ? 51.15600 -49.54400 48.06100 1.000 35.36551 175 PRO G N 1
ATOM 15721 C CA . PRO G 1 175 ? 51.79200 -48.31700 47.56400 1.000 35.29551 175 PRO G CA 1
ATOM 15722 C C . PRO G 1 175 ? 52.26100 -48.48100 46.12500 1.000 35.17551 175 PRO G C 1
ATOM 15723 O O . PRO G 1 175 ? 52.64600 -49.57000 45.69400 1.000 35.13551 175 PRO G O 1
ATOM 15734 N N . ALA G 1 176 ? 52.20800 -47.38300 45.37200 1.000 35.81551 176 ALA G N 1
ATOM 15735 C CA . ALA G 1 176 ? 52.62800 -47.41700 43.98000 1.000 40.79551 176 ALA G CA 1
ATOM 15736 C C . ALA G 1 176 ? 54.14900 -47.50700 43.89300 1.000 43.15551 176 ALA G C 1
ATOM 15737 O O . ALA G 1 176 ? 54.87600 -47.10000 44.80200 1.000 50.66551 176 ALA G O 1
ATOM 15744 N N . VAL G 1 177 ? 54.62700 -48.05700 42.77900 1.000 49.93551 177 VAL G N 1
ATOM 15745 C CA . VAL G 1 177 ? 56.05500 -48.21100 42.52300 1.000 50.12551 177 VAL G CA 1
ATOM 15746 C C . VAL G 1 177 ? 56.38000 -47.53500 41.19500 1.000 51.15551 177 VAL G C 1
ATOM 15747 O O . VAL G 1 177 ? 55.75800 -47.84800 40.17200 1.000 44.22551 177 VAL G O 1
ATOM 15760 N N . LEU G 1 178 ? 57.34800 -46.61300 41.20900 1.000 55.30551 178 LEU G N 1
ATOM 15761 C CA . LEU G 1 178 ? 57.85600 -46.01400 39.98000 1.000 52.51551 178 LEU G CA 1
ATOM 15762 C C . LEU G 1 178 ? 58.84500 -46.97500 39.32600 1.000 56.61551 178 LEU G C 1
ATOM 15763 O O . LEU G 1 178 ? 59.72400 -47.52800 39.99500 1.000 46.30551 178 LEU G O 1
ATOM 15779 N N . GLN G 1 179 ? 58.67300 -47.20300 38.03400 1.000 57.25551 179 GLN G N 1
ATOM 15780 C CA . GLN G 1 179 ? 59.45200 -48.1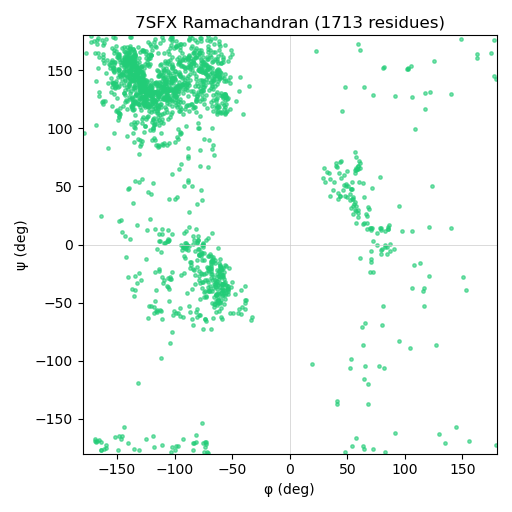6400 37.27300 1.000 57.23551 179 GLN G CA 1
ATOM 15781 C C . GLN G 1 179 ? 60.49100 -47.45700 36.40300 1.000 56.22551 179 GLN G C 1
ATOM 15782 O O . GLN G 1 179 ? 60.58900 -46.22500 36.36500 1.000 55.90551 179 GLN G O 1
ATOM 15796 N N . SER G 1 180 ? 61.30500 -48.26600 35.71400 1.000 43.68551 180 SER G N 1
ATOM 15797 C CA . SER G 1 180 ? 62.28400 -47.71700 34.78300 1.000 39.91551 180 SER G CA 1
ATOM 15798 C C . SER G 1 180 ? 61.60600 -46.91400 33.68300 1.000 42.76551 180 SER G C 1
ATOM 15799 O O . SER G 1 180 ? 62.25400 -46.07500 33.04900 1.000 41.38551 180 SER G O 1
ATOM 15807 N N . SER G 1 181 ? 60.31800 -47.16200 33.44100 1.000 44.22551 181 SER G N 1
ATOM 15808 C CA . SER G 1 181 ? 59.56400 -46.39500 32.45900 1.000 42.29551 181 SER G CA 1
ATOM 15809 C C . SER G 1 181 ? 59.36400 -44.94600 32.87500 1.000 38.09551 181 SER G C 1
ATOM 15810 O O . SER G 1 181 ? 58.99700 -44.12100 32.03300 1.000 35.07551 181 SER G O 1
ATOM 15818 N N . GLY G 1 182 ? 59.61200 -44.61800 34.13900 1.000 38.23551 182 GLY G N 1
ATOM 15819 C CA . GLY G 1 182 ? 59.21400 -43.33300 34.66500 1.000 37.01551 182 GLY G CA 1
ATOM 15820 C C . GLY G 1 182 ? 57.75000 -43.26900 35.00300 1.000 39.23551 182 GLY G C 1
ATOM 15821 O O . GLY G 1 182 ? 57.21700 -42.17900 35.22100 1.000 42.86551 182 GLY G O 1
ATOM 15825 N N . LEU G 1 183 ? 57.08500 -44.41200 35.07200 1.000 44.33551 183 LEU G N 1
ATOM 15826 C CA . LEU G 1 183 ? 55.65800 -44.48600 35.33200 1.000 42.68551 183 LEU G CA 1
ATOM 15827 C C . LEU G 1 183 ? 55.39400 -45.32600 36.57900 1.000 40.16551 183 LEU G C 1
ATOM 15828 O O . LEU G 1 183 ? 56.21300 -46.15800 36.98300 1.000 41.26551 183 LEU G O 1
ATOM 15844 N N . TYR G 1 184 ? 54.20600 -45.15400 37.15100 1.000 38.83551 184 TYR G N 1
ATOM 15845 C CA . TYR G 1 184 ? 53.84200 -45.80400 38.40100 1.000 35.24551 184 TYR G CA 1
ATOM 15846 C C . TYR G 1 184 ? 52.99100 -47.03500 38.13100 1.000 41.30551 184 TYR G C 1
ATOM 15847 O O . TYR G 1 184 ? 52.24800 -47.09700 37.15000 1.000 38.43551 184 TYR G O 1
ATOM 15865 N N . SER G 1 185 ? 53.12000 -48.01800 39.01600 1.000 41.28551 185 SER G N 1
ATOM 15866 C CA . SER G 1 185 ? 52.32700 -49.23400 38.97400 1.000 41.47551 185 SER G CA 1
ATOM 15867 C C . SER G 1 185 ? 51.74700 -49.49700 40.35500 1.000 45.35551 185 SER G C 1
ATOM 15868 O O . SER G 1 185 ? 52.40500 -49.25800 41.37200 1.000 38.82551 185 SER G O 1
ATOM 15876 N N . LEU G 1 186 ? 50.51400 -49.99900 40.38200 1.000 43.99551 186 LEU G N 1
ATOM 15877 C CA . LEU G 1 186 ? 49.78300 -50.27300 41.60800 1.000 34.41551 186 LEU G CA 1
ATOM 15878 C C . LEU G 1 186 ? 49.12400 -51.63900 41.50700 1.000 34.36551 186 LEU G C 1
ATOM 15879 O O . LEU G 1 186 ? 48.83700 -52.12800 40.41300 1.000 34.25551 186 LEU G O 1
ATOM 15895 N N . SER G 1 187 ? 48.89000 -52.25300 42.66100 1.000 49.77551 187 SER G N 1
ATOM 15896 C CA . SER G 1 187 ? 48.18100 -53.52300 42.72900 1.000 49.74551 187 SER G CA 1
ATOM 15897 C C . SER G 1 187 ? 47.27900 -53.50300 43.95000 1.000 49.77551 187 SER G C 1
ATOM 15898 O O . SER G 1 187 ? 47.75700 -53.30700 45.07100 1.000 49.91551 187 SER G O 1
ATOM 15906 N N . SER G 1 188 ? 45.98800 -53.72000 43.74500 1.000 41.96551 188 SER G N 1
ATOM 15907 C CA . SER G 1 188 ? 45.04200 -53.82900 44.84900 1.000 35.20551 188 SER G CA 1
ATOM 15908 C C . SER G 1 188 ? 44.53600 -55.26100 44.92700 1.000 43.85551 188 SER G C 1
ATOM 15909 O O . SER G 1 188 ? 44.03700 -55.79600 43.93700 1.000 34.29551 188 SER G O 1
ATOM 15917 N N . VAL G 1 189 ? 44.57300 -55.84700 46.11800 1.000 34.51551 189 VAL G N 1
ATOM 15918 C CA . VAL G 1 189 ? 44.24900 -57.25500 46.28900 1.000 34.56551 189 VAL G CA 1
ATOM 15919 C C . VAL G 1 189 ? 43.26800 -57.39500 47.43700 1.000 41.90551 189 VAL G C 1
ATOM 15920 O O . VAL G 1 189 ? 43.29900 -56.62900 48.40500 1.000 34.65551 189 VAL G O 1
ATOM 15933 N N . VAL G 1 190 ? 42.42000 -58.40900 47.33900 1.000 43.66551 190 VAL G N 1
ATOM 15934 C CA . VAL G 1 190 ? 41.41100 -58.69400 48.34200 1.000 41.47551 190 VAL G CA 1
ATOM 15935 C C . VAL G 1 190 ? 41.41500 -60.18600 48.62400 1.000 42.18551 190 VAL G C 1
ATOM 15936 O O . VAL G 1 190 ? 41.62200 -61.00700 47.71900 1.000 35.57551 190 VAL G O 1
ATOM 15949 N N . THR G 1 191 ? 41.16300 -60.52800 49.88300 1.000 45.81551 191 THR G N 1
ATOM 15950 C CA . THR G 1 191 ? 41.04000 -61.90200 50.34300 1.000 45.19551 191 THR G CA 1
ATOM 15951 C C . THR G 1 191 ? 39.57800 -62.20600 50.63600 1.000 46.97551 191 THR G C 1
ATOM 15952 O O . THR G 1 191 ? 38.93300 -61.49200 51.41100 1.000 42.74551 191 THR G O 1
ATOM 15963 N N . VAL G 1 192 ? 39.06400 -63.26900 50.02600 1.000 54.57551 192 VAL G N 1
ATOM 15964 C CA . VAL G 1 192 ? 37.65400 -63.63400 50.14300 1.000 56.18551 192 VAL G CA 1
ATOM 15965 C C . VAL G 1 192 ? 37.54700 -65.13900 50.33700 1.000 59.99551 192 VAL G C 1
ATOM 15966 O O . VAL G 1 192 ? 38.49300 -65.88500 50.06000 1.000 55.02551 192 VAL G O 1
ATOM 15979 N N . PRO G 1 193 ? 36.40100 -65.61000 50.83300 1.000 68.61551 193 PRO G N 1
ATOM 15980 C CA . PRO G 1 193 ? 36.21200 -67.06100 50.96900 1.000 71.31551 193 PRO G CA 1
ATOM 15981 C C . PRO G 1 193 ? 36.24300 -67.75000 49.61400 1.000 72.45551 193 PRO G C 1
ATOM 15982 O O . PRO G 1 193 ? 35.79000 -67.20800 48.60400 1.000 71.92551 193 PRO G O 1
ATOM 15993 N N . SER G 1 194 ? 36.78800 -68.97100 49.60100 1.000 71.58551 194 SER G N 1
ATOM 15994 C CA . SER G 1 194 ? 36.79100 -69.75700 48.37400 1.000 67.85551 194 SER G CA 1
ATOM 15995 C C . SER G 1 194 ? 35.38800 -70.20200 47.98400 1.000 65.56551 194 SER G C 1
ATOM 15996 O O . SER G 1 194 ? 35.15100 -70.51000 46.81300 1.000 65.99551 194 SER G O 1
ATOM 16004 N N . SER G 1 195 ? 34.45200 -70.23000 48.93700 1.000 66.86551 195 SER G N 1
ATOM 16005 C CA . SER G 1 195 ? 33.08300 -70.61300 48.61300 1.000 70.42551 195 SER G CA 1
ATOM 16006 C C . SER G 1 195 ? 32.36200 -69.46600 47.92100 1.000 68.07551 195 SER G C 1
ATOM 16007 O O . SER G 1 195 ? 31.45900 -69.69700 47.10700 1.000 63.71551 195 SER G O 1
ATOM 16015 N N . SER G 1 196 ? 32.82200 -68.23700 48.15300 1.000 63.12551 196 SER G N 1
ATOM 16016 C CA . SER G 1 196 ? 32.18400 -67.08600 47.52700 1.000 65.95551 196 SER G CA 1
ATOM 16017 C C . SER G 1 196 ? 32.46200 -67.08900 46.03700 1.000 62.04551 196 SER G C 1
ATOM 16018 O O . SER G 1 196 ? 31.58200 -66.80500 45.22200 1.000 65.59551 196 SER G O 1
ATOM 16026 N N . LEU G 1 197 ? 33.66800 -67.45500 45.65900 1.000 66.52551 197 LEU G N 1
ATOM 16027 C CA . LEU G 1 197 ? 34.00900 -67.62100 44.25300 1.000 60.39551 197 LEU G CA 1
ATOM 16028 C C . LEU G 1 197 ? 33.03500 -68.60600 43.60900 1.000 62.54551 197 LEU G C 1
ATOM 16029 O O . LEU G 1 197 ? 32.84300 -69.73400 44.08100 1.000 65.51551 197 LEU G O 1
ATOM 16045 N N . GLY G 1 198 ? 32.33700 -68.16000 42.59300 1.000 63.96551 198 GLY G N 1
ATOM 16046 C CA . GLY G 1 198 ? 31.29500 -68.99400 42.01600 1.000 62.81551 198 GLY G CA 1
ATOM 16047 C C . GLY G 1 198 ? 29.88200 -68.48700 42.20200 1.000 65.76551 198 GLY G C 1
ATOM 16048 O O . GLY G 1 198 ? 28.95500 -68.99000 41.54000 1.000 68.77551 198 GLY G O 1
ATOM 16052 N N . THR G 1 199 ? 29.68700 -67.53800 43.11900 1.000 64.37551 199 THR G N 1
ATOM 16053 C CA . THR G 1 199 ? 28.38700 -66.94600 43.38000 1.000 56.87551 199 THR G CA 1
ATOM 16054 C C . THR G 1 199 ? 28.42700 -65.42300 43.48200 1.000 61.45551 199 THR G C 1
ATOM 16055 O O . THR G 1 199 ? 27.43200 -64.75000 43.16900 1.000 64.43551 199 THR G O 1
ATOM 16066 N N . GLN G 1 200 ? 29.56800 -64.87100 43.86700 1.000 51.21551 200 GLN G N 1
ATOM 16067 C CA . GLN G 1 200 ? 29.68200 -63.44100 44.07300 1.000 48.87551 200 GLN G CA 1
ATOM 16068 C C . GLN G 1 200 ? 30.63000 -62.82200 43.06000 1.000 45.67551 200 GLN G C 1
ATOM 16069 O O . GLN G 1 200 ? 31.71700 -63.35000 42.80600 1.000 44.97551 200 GLN G O 1
ATOM 16083 N N . THR G 1 201 ? 30.21000 -61.69300 42.48600 1.000 44.48551 201 THR G N 1
ATOM 16084 C CA . THR G 1 201 ? 31.00600 -60.96900 41.50100 1.000 43.05551 201 THR G CA 1
ATOM 16085 C C . THR G 1 201 ? 31.89400 -59.93100 42.17500 1.000 41.49551 201 THR G C 1
ATOM 16086 O O . THR G 1 201 ? 31.45900 -59.21900 43.08500 1.000 40.39551 201 THR G O 1
ATOM 16097 N N . TYR G 1 202 ? 33.13900 -59.84700 41.71800 1.000 52.52551 202 TYR G N 1
ATOM 16098 C CA . TYR G 1 202 ? 34.12600 -58.93300 42.27900 1.000 58.25551 202 TYR G CA 1
ATOM 16099 C C . TYR G 1 202 ? 34.62700 -58.01300 41.17900 1.000 62.40551 202 TYR G C 1
ATOM 16100 O O . TYR G 1 202 ? 35.17200 -58.48100 40.17400 1.000 64.52551 202 TYR G O 1
ATOM 16118 N N . ILE G 1 203 ? 34.43900 -56.71100 41.36900 1.000 58.09551 203 ILE G N 1
ATOM 16119 C CA . ILE G 1 203 ? 34.81900 -55.70200 40.39100 1.000 57.35551 203 ILE G CA 1
ATOM 16120 C C . ILE G 1 203 ? 35.62700 -54.64100 41.11400 1.000 56.06551 203 ILE G C 1
ATOM 16121 O O . ILE G 1 203 ? 35.21000 -54.14700 42.16700 1.000 55.07551 203 ILE G O 1
ATOM 16137 N N . CYS G 1 204 ? 36.77300 -54.29000 40.54900 1.000 46.90551 204 CYS G N 1
ATOM 16138 C CA . CYS G 1 204 ? 37.60600 -53.21800 41.07000 1.000 47.19551 204 CYS G CA 1
ATOM 16139 C C . CYS G 1 204 ? 37.37900 -51.96000 40.24600 1.000 33.98551 204 CYS G C 1
ATOM 16140 O O . CYS G 1 204 ? 37.40600 -52.00400 39.01200 1.000 54.83551 204 CYS G O 1
ATOM 16147 N N . ASN G 1 205 ? 37.17000 -50.84700 40.93300 1.000 45.54551 205 ASN G N 1
ATOM 16148 C CA . ASN G 1 205 ? 36.84400 -49.56500 40.32200 1.000 36.43551 205 ASN G CA 1
ATOM 16149 C C . ASN G 1 205 ? 38.05800 -48.66600 40.51700 1.000 38.75551 205 ASN G C 1
ATOM 16150 O O . ASN G 1 205 ? 38.32200 -48.20700 41.63300 1.000 41.21551 205 ASN G O 1
ATOM 16161 N N . VAL G 1 206 ? 38.81800 -48.45700 39.43800 1.000 37.55551 206 VAL G N 1
ATOM 16162 C CA . VAL G 1 206 ? 40.01300 -47.62600 39.44600 1.000 38.60551 206 VAL G CA 1
ATOM 16163 C C . VAL G 1 206 ? 39.65800 -46.30200 38.78900 1.000 36.52551 206 VAL G C 1
ATOM 16164 O O . VAL G 1 206 ? 38.92800 -46.26700 37.78900 1.000 40.80551 206 VAL G O 1
ATOM 16177 N N . ASN G 1 207 ? 40.16800 -45.21100 39.35400 1.000 38.77551 207 ASN G N 1
ATOM 16178 C CA . ASN G 1 207 ? 39.95500 -43.88000 38.80400 1.000 49.82551 207 ASN G CA 1
ATOM 16179 C C . ASN G 1 207 ? 41.26600 -43.11300 38.88700 1.000 52.66551 207 ASN G C 1
ATOM 16180 O O . ASN G 1 207 ? 41.82900 -42.95000 39.97600 1.000 42.07551 207 ASN G O 1
ATOM 16191 N N . HIS G 1 208 ? 41.77300 -42.69600 37.72800 1.000 50.94551 208 HIS G N 1
ATOM 16192 C CA . HIS G 1 208 ? 42.93100 -41.81400 37.60800 1.000 55.09551 208 HIS G CA 1
ATOM 16193 C C . HIS G 1 208 ? 42.41900 -40.46700 37.09500 1.000 52.17551 208 HIS G C 1
ATOM 16194 O O . HIS G 1 208 ? 42.41300 -40.19200 35.89200 1.000 46.31551 208 HIS G O 1
ATOM 16209 N N . LYS G 1 209 ? 41.97900 -39.61900 38.02500 1.000 45.78551 209 LYS G N 1
ATOM 16210 C CA . LYS G 1 209 ? 41.43800 -38.31800 37.63700 1.000 52.03551 209 LYS G CA 1
ATOM 16211 C C . LYS G 1 209 ? 42.43600 -37.47400 36.85800 1.000 50.86551 209 LYS G C 1
ATOM 16212 O O . LYS G 1 209 ? 42.00800 -36.76900 35.92600 1.000 54.51551 209 LYS G O 1
ATOM 16231 N N . PRO G 1 210 ? 43.73600 -37.47600 37.16700 1.000 57.28551 210 PRO G N 1
ATOM 16232 C CA . PRO G 1 210 ? 44.66200 -36.65800 36.36500 1.000 55.09551 210 PRO G CA 1
ATOM 16233 C C . PRO G 1 210 ? 44.56800 -36.93800 34.87500 1.000 49.45551 210 PRO G C 1
ATOM 16234 O O . PRO G 1 210 ? 44.66500 -36.00700 34.06500 1.000 48.06551 210 PRO G O 1
ATOM 16245 N N . SER G 1 211 ? 44.38800 -38.19600 34.48800 1.000 41.35551 211 SER G N 1
ATOM 16246 C CA . SER G 1 211 ? 44.18400 -38.57000 33.09600 1.000 53.58551 211 SER G CA 1
ATOM 16247 C C . SER G 1 211 ? 42.71500 -38.57900 32.68800 1.000 47.98551 211 SER G C 1
ATOM 16248 O O . SER G 1 211 ? 42.40400 -38.91400 31.53900 1.000 45.79551 211 SER G O 1
ATOM 16256 N N . ASN G 1 212 ? 41.80400 -38.23000 33.59300 1.000 47.75551 212 ASN G N 1
ATOM 16257 C CA . ASN G 1 212 ? 40.36900 -38.36800 33.34800 1.000 47.26551 212 ASN G CA 1
ATOM 16258 C C . ASN G 1 212 ? 39.99800 -39.80700 33.00000 1.000 50.42551 212 ASN G C 1
ATOM 16259 O O . ASN G 1 212 ? 39.09800 -40.04900 32.18900 1.000 46.67551 212 ASN G O 1
ATOM 16270 N N . THR G 1 213 ? 40.66500 -40.76900 33.63500 1.000 58.19551 213 THR G N 1
ATOM 16271 C CA . THR G 1 213 ? 40.47100 -42.18100 33.34700 1.000 58.39551 213 THR G CA 1
ATOM 16272 C C . THR G 1 213 ? 39.62400 -42.78000 34.45300 1.000 58.73551 213 THR G C 1
ATOM 16273 O O . THR G 1 213 ? 39.81900 -42.47500 35.63200 1.000 59.45551 213 THR G O 1
ATOM 16284 N N . LYS G 1 214 ? 38.69800 -43.64600 34.06400 1.000 49.08551 214 LYS G N 1
ATOM 16285 C CA . LYS G 1 214 ? 37.82100 -44.30300 35.02500 1.000 44.30551 214 LYS G CA 1
ATOM 16286 C C . LYS G 1 214 ? 37.48900 -45.67300 34.44900 1.000 43.32551 214 LYS G C 1
ATOM 16287 O O . LYS G 1 214 ? 36.65100 -45.78100 33.55500 1.000 43.63551 214 LYS G O 1
ATOM 16306 N N . VAL G 1 215 ? 38.06300 -46.71800 35.03100 1.000 44.96551 215 VAL G N 1
ATOM 16307 C CA . VAL G 1 215 ? 37.92600 -48.06900 34.50900 1.000 40.19551 215 VAL G CA 1
ATOM 16308 C C . VAL G 1 215 ? 37.47500 -48.97200 35.63700 1.000 36.70551 215 VAL G C 1
ATOM 16309 O O . VAL G 1 215 ? 38.04500 -48.93800 36.73000 1.000 38.93551 215 VAL G O 1
ATOM 16322 N N . ASP G 1 216 ? 36.53500 -49.85200 35.33400 1.000 35.95551 216 ASP G N 1
ATOM 16323 C CA . ASP G 1 216 ? 36.00600 -50.81800 36.28100 1.000 41.91551 216 ASP G CA 1
ATOM 16324 C C . ASP G 1 216 ? 36.17400 -52.18700 35.65300 1.000 42.32551 216 ASP G C 1
ATOM 16325 O O . ASP G 1 216 ? 35.66700 -52.43200 34.55400 1.000 44.17551 216 ASP G O 1
ATOM 16334 N N . LYS G 1 217 ? 36.83500 -53.08500 36.37000 1.000 53.53551 217 LYS G N 1
ATOM 16335 C CA . LYS G 1 217 ? 37.25800 -54.36500 35.82700 1.000 55.31551 217 LYS G CA 1
ATOM 16336 C C . LYS G 1 217 ? 36.70800 -55.48800 36.68200 1.000 62.55551 217 LYS G C 1
ATOM 16337 O O . LYS G 1 217 ? 36.88100 -55.48800 37.90400 1.000 62.92551 217 LYS G O 1
ATOM 16356 N N . LYS G 1 218 ? 36.05900 -56.44200 36.02500 1.000 73.69551 218 LYS G N 1
ATOM 16357 C CA . LYS G 1 218 ? 35.53300 -57.62700 36.67700 1.000 76.05551 218 LYS G CA 1
ATOM 16358 C C . LYS G 1 218 ? 36.60900 -58.69800 36.67800 1.000 77.32551 218 LYS G C 1
ATOM 16359 O O . LYS G 1 218 ? 37.26100 -58.93000 35.65700 1.000 77.04551 218 LYS G O 1
ATOM 16378 N N . VAL G 1 219 ? 36.77700 -59.35900 37.81500 1.000 79.06551 219 VAL G N 1
ATOM 16379 C CA . VAL G 1 219 ? 37.79400 -60.38700 37.98700 1.000 77.26551 219 VAL G CA 1
ATOM 16380 C C . VAL G 1 219 ? 37.09900 -61.73800 38.00100 1.000 77.94551 219 VAL G C 1
ATOM 16381 O O . VAL G 1 219 ? 36.23000 -61.98400 38.84400 1.000 69.76551 219 VAL G O 1
ATOM 16394 N N . GLU G 1 220 ? 37.48900 -62.61900 37.08100 1.000 74.30551 220 GLU G N 1
ATOM 16395 C CA . GLU G 1 220 ? 36.83300 -63.90400 36.91200 1.000 76.06551 220 GLU G CA 1
ATOM 16396 C C . GLU G 1 220 ? 37.90000 -64.97000 36.71600 1.000 76.12551 220 GLU G C 1
ATOM 16397 O O . GLU G 1 220 ? 38.89200 -64.72800 36.01400 1.000 77.34551 220 GLU G O 1
ATOM 16409 N N . PRO G 1 221 ? 37.70700 -66.17000 37.29100 1.000 84.30551 221 PRO G N 1
ATOM 16410 C CA . PRO G 1 221 ? 38.67300 -67.26500 37.13200 1.000 80.21551 221 PRO G CA 1
ATOM 16411 C C . PRO G 1 221 ? 38.62100 -67.92100 35.75900 1.000 80.16551 221 PRO G C 1
ATOM 16412 O O . PRO G 1 221 ? 37.58400 -67.92300 35.10200 1.000 75.21551 221 PRO G O 1
ATOM 16423 N N . SER H 2 1 ? 63.09100 -21.32600 64.81500 1.000 122.44551 1 SER H N 1
ATOM 16424 C CA . SER H 2 1 ? 61.67000 -20.90200 64.66800 1.000 118.54551 1 SER H CA 1
ATOM 16425 C C . SER H 2 1 ? 60.72600 -21.87900 65.35400 1.000 114.13551 1 SER H C 1
ATOM 16426 O O . SER H 2 1 ? 60.52100 -22.99000 64.86100 1.000 113.01551 1 SER H O 1
ATOM 16436 N N . TYR H 2 2 ? 60.18100 -21.46300 66.49600 1.000 124.10551 2 TYR H N 1
ATOM 16437 C CA . TYR H 2 2 ? 59.11400 -22.17600 67.20200 1.000 124.18551 2 TYR H CA 1
ATOM 16438 C C . TYR H 2 2 ? 59.27500 -23.68600 67.06100 1.000 123.96551 2 TYR H C 1
ATOM 16439 O O . TYR H 2 2 ? 58.38700 -24.40100 66.59900 1.000 123.35551 2 TYR H O 1
ATOM 16457 N N . VAL H 2 3 ? 60.44100 -24.17300 67.47300 1.000 122.17551 3 VAL H N 1
ATOM 16458 C CA . VAL H 2 3 ? 60.73000 -25.59100 67.31800 1.000 115.20551 3 VAL H CA 1
ATOM 16459 C C . VAL H 2 3 ? 59.86600 -26.40100 68.27300 1.000 106.25551 3 VAL H C 1
ATOM 16460 O O . VAL H 2 3 ? 59.76700 -26.08800 69.46700 1.000 107.65551 3 VAL H O 1
ATOM 16473 N N . LEU H 2 4 ? 59.24800 -27.45700 67.74800 1.000 90.76551 4 LEU H N 1
ATOM 16474 C CA . LEU H 2 4 ? 58.52100 -28.44800 68.53500 1.000 92.44551 4 LEU H CA 1
ATOM 16475 C C . LEU H 2 4 ? 59.28200 -29.76500 68.38300 1.000 91.44551 4 LEU H C 1
ATOM 16476 O O . LEU H 2 4 ? 58.95800 -30.60500 67.54000 1.000 90.56551 4 LEU H O 1
ATOM 16492 N N . THR H 2 5 ? 60.31100 -29.93500 69.20900 1.000 116.40551 5 THR H N 1
ATOM 16493 C CA . THR H 2 5 ? 61.13800 -31.13200 69.15500 1.000 113.44551 5 THR H CA 1
ATOM 16494 C C . THR H 2 5 ? 60.33800 -32.35200 69.59400 1.000 107.98551 5 THR H C 1
ATOM 16495 O O . THR H 2 5 ? 59.55300 -32.28800 70.53900 1.000 105.32551 5 THR H O 1
ATOM 16506 N N . GLN H 2 6 ? 60.48300 -33.44700 68.86000 1.000 85.64551 6 GLN H N 1
ATOM 16507 C CA . GLN H 2 6 ? 59.74700 -34.66800 69.15300 1.000 89.38551 6 GLN H CA 1
ATOM 16508 C C . GLN H 2 6 ? 60.65300 -35.87200 68.95800 1.000 86.90551 6 GLN H C 1
ATOM 16509 O O . GLN H 2 6 ? 61.57500 -35.82800 68.13400 1.000 95.88551 6 GLN H O 1
ATOM 16523 N N . PRO H 2 7 ? 60.43700 -36.95300 69.71100 1.000 103.62551 7 PRO H N 1
ATOM 16524 C CA . PRO H 2 7 ? 61.20700 -38.17400 69.44500 1.000 107.54551 7 PRO H CA 1
ATOM 16525 C C . PRO H 2 7 ? 60.93700 -38.66700 68.03200 1.000 105.53551 7 PRO H C 1
ATOM 16526 O O . PRO H 2 7 ? 60.04600 -38.18000 67.33300 1.000 101.33551 7 PRO H O 1
ATOM 16537 N N . ALA H 2 8 ? 61.71800 -39.66100 67.61200 1.000 97.01551 8 ALA H N 1
ATOM 16538 C CA . ALA H 2 8 ? 61.60000 -40.22600 66.27400 1.000 83.55551 8 ALA H CA 1
ATOM 16539 C C . ALA H 2 8 ? 60.94700 -41.59500 66.27100 1.000 85.10551 8 ALA H C 1
ATOM 16540 O O . ALA H 2 8 ? 60.27900 -41.95000 65.29700 1.000 78.01551 8 ALA H O 1
ATOM 16547 N N . SER H 2 9 ? 61.09700 -42.35300 67.34900 1.000 95.40551 9 SER H N 1
ATOM 16548 C CA . SER H 2 9 ? 60.59900 -43.71400 67.40600 1.000 89.31551 9 SER H CA 1
ATOM 16549 C C . SER H 2 9 ? 60.03800 -43.96400 68.79300 1.000 84.22551 9 SER H C 1
ATOM 16550 O O . SER H 2 9 ? 60.44900 -43.33100 69.77100 1.000 79.38551 9 SER H O 1
ATOM 16558 N N . ALA H 2 10 ? 59.12600 -44.93100 68.87900 1.000 77.07551 10 ALA H N 1
ATOM 16559 C CA . ALA H 2 10 ? 58.50800 -45.26000 70.15900 1.000 78.61551 10 ALA H CA 1
ATOM 16560 C C . ALA H 2 10 ? 58.08200 -46.72500 70.15000 1.000 75.53551 10 ALA H C 1
ATOM 16561 O O . ALA H 2 10 ? 57.00700 -47.06000 69.64200 1.000 77.93551 10 ALA H O 1
ATOM 16568 N N . SER H 2 11 ? 58.93800 -47.58200 70.70400 1.000 77.87551 11 SER H N 1
ATOM 16569 C CA . SER H 2 11 ? 58.60400 -48.99000 70.87200 1.000 75.11551 11 SER H CA 1
ATOM 16570 C C . SER H 2 11 ? 57.89700 -49.11400 72.21100 1.000 76.27551 11 SER H C 1
ATOM 16571 O O . SER H 2 11 ? 58.45700 -48.73500 73.24500 1.000 77.93551 11 SER H O 1
ATOM 16579 N N . VAL H 2 12 ? 56.62500 -49.49300 72.17600 1.000 72.24551 12 VAL H N 1
ATOM 16580 C CA . VAL H 2 12 ? 55.82900 -49.67200 73.38200 1.000 78.74551 12 VAL H CA 1
ATOM 16581 C C . VAL H 2 12 ? 55.80100 -51.15600 73.75100 1.000 91.27551 12 VAL H C 1
ATOM 16582 O O . VAL H 2 12 ? 56.05200 -52.03700 72.91900 1.000 90.83551 12 VAL H O 1
ATOM 16595 N N . SER H 2 13 ? 55.47900 -51.43700 75.02600 1.000 114.39551 13 SER H N 1
ATOM 16596 C CA . SER H 2 13 ? 55.25300 -52.81200 75.46700 1.000 110.88551 13 SER H CA 1
ATOM 16597 C C . SER H 2 13 ? 54.41100 -53.51400 74.40900 1.000 105.69551 13 SER H C 1
ATOM 16598 O O . SER H 2 13 ? 53.52900 -52.88700 73.80700 1.000 100.62551 13 SER H O 1
ATOM 16606 N N . PRO H 2 14 ? 54.64100 -54.80100 74.15500 1.000 93.66551 14 PRO H N 1
ATOM 16607 C CA . PRO H 2 14 ? 54.04200 -55.42700 72.96600 1.000 96.38551 14 PRO H CA 1
ATOM 16608 C C . PRO H 2 14 ? 52.53700 -55.23400 72.87000 1.000 80.69551 14 PRO H C 1
ATOM 16609 O O . PRO H 2 14 ? 51.96800 -55.35800 71.78100 1.000 79.33551 14 PRO H O 1
ATOM 16620 N N . GLY H 2 15 ? 51.87900 -54.93000 73.98800 1.000 86.45551 15 GLY H N 1
ATOM 16621 C CA . GLY H 2 15 ? 50.44400 -54.75000 73.94700 1.000 89.56551 15 GLY H CA 1
ATOM 16622 C C . GLY H 2 15 ? 49.82200 -53.72200 74.87100 1.000 89.47551 15 GLY H C 1
ATOM 16623 O O . GLY H 2 15 ? 48.59200 -53.68700 74.97400 1.000 88.68551 15 GLY H O 1
ATOM 16627 N N . GLN H 2 16 ? 50.61000 -52.87600 75.53400 1.000 89.08551 16 GLN H N 1
ATOM 16628 C CA . GLN H 2 16 ? 50.02000 -52.01800 76.55300 1.000 87.07551 16 GLN H CA 1
ATOM 16629 C C . GLN H 2 16 ? 50.97000 -50.89600 76.94600 1.000 86.61551 16 GLN H C 1
ATOM 16630 O O . GLN H 2 16 ? 52.16200 -50.92600 76.63900 1.000 87.11551 16 GLN H O 1
ATOM 16644 N N . THR H 2 17 ? 50.38500 -49.86100 77.55900 1.000 77.30551 17 THR H N 1
ATOM 16645 C CA . THR H 2 17 ? 51.07100 -48.77600 78.28000 1.000 80.65551 17 THR H CA 1
ATOM 16646 C C . THR H 2 17 ? 52.08200 -47.99500 77.42400 1.000 80.21551 17 THR H C 1
ATOM 16647 O O . THR H 2 17 ? 53.30400 -48.13500 77.55500 1.000 79.43551 17 THR H O 1
ATOM 16658 N N . ALA H 2 18 ? 51.52900 -47.14700 76.54800 1.000 80.78551 18 ALA H N 1
ATOM 16659 C CA . ALA H 2 18 ? 52.30300 -46.26100 75.68200 1.000 73.91551 18 ALA H CA 1
ATOM 16660 C C . ALA H 2 18 ? 52.28500 -44.80900 76.15800 1.000 73.65551 18 ALA H C 1
ATOM 16661 O O . ALA H 2 18 ? 51.32700 -44.35800 76.78500 1.000 75.91551 18 ALA H O 1
ATOM 16668 N N . ARG H 2 19 ? 53.41200 -44.11800 75.94800 1.000 80.73551 19 ARG H N 1
ATOM 16669 C CA . ARG H 2 19 ? 53.56800 -42.71900 76.33900 1.000 79.35551 19 ARG H CA 1
ATOM 16670 C C . ARG H 2 19 ? 54.56400 -42.02400 75.40900 1.000 81.69551 19 ARG H C 1
ATOM 16671 O O . ARG H 2 19 ? 55.59300 -42.60900 75.05900 1.000 84.03551 19 ARG H O 1
ATOM 16692 N N . ILE H 2 20 ? 54.27200 -40.76200 75.05100 1.000 88.36551 20 ILE H N 1
ATOM 16693 C CA . ILE H 2 20 ? 55.10000 -39.97900 74.13200 1.000 94.20551 20 ILE H CA 1
ATOM 16694 C C . ILE H 2 20 ? 55.29200 -38.55500 74.65100 1.000 92.31551 20 ILE H C 1
ATOM 16695 O O . ILE H 2 20 ? 54.47000 -38.03300 75.40800 1.000 92.18551 20 ILE H O 1
ATOM 16711 N N . THR H 2 21 ? 56.40800 -37.93000 74.22900 1.000 86.67551 21 THR H N 1
ATOM 16712 C CA . THR H 2 21 ? 56.82100 -36.60000 74.67000 1.000 82.22551 21 THR H CA 1
ATOM 16713 C C . THR H 2 21 ? 57.01200 -35.63900 73.49400 1.000 89.67551 21 THR H C 1
ATOM 16714 O O . THR H 2 21 ? 57.18300 -36.04800 72.34300 1.000 88.68551 21 THR H O 1
ATOM 16725 N N . CYS H 2 22 ? 56.91300 -34.33900 73.80100 1.000 102.18551 22 CYS H N 1
ATOM 16726 C CA . CYS H 2 22 ? 57.13700 -33.27300 72.81700 1.000 97.56551 22 CYS H CA 1
ATOM 16727 C C . CYS H 2 22 ? 57.69400 -32.04000 73.53400 1.000 94.62551 22 CYS H C 1
ATOM 16728 O O . CYS H 2 22 ? 56.98700 -31.42700 74.34000 1.000 91.58551 22 CYS H O 1
ATOM 16735 N N . SER H 2 23 ? 58.95100 -31.66600 73.22700 1.000 99.11551 23 SER H N 1
ATOM 16736 C CA . SER H 2 23 ? 59.69600 -30.58700 73.87500 1.000 101.19551 23 SER H CA 1
ATOM 16737 C C . SER H 2 23 ? 59.91600 -29.39000 72.93900 1.000 102.18551 23 SER H C 1
ATOM 16738 O O . SER H 2 23 ? 59.37700 -29.33000 71.83200 1.000 104.36551 23 SER H O 1
ATOM 16746 N N . GLY H 2 24 ? 60.71300 -28.43900 73.40500 1.000 100.32551 24 GLY H N 1
ATOM 16747 C CA . GLY H 2 24 ? 61.03800 -27.24000 72.65200 1.000 109.28551 24 GLY H CA 1
ATOM 16748 C C . GLY H 2 24 ? 61.27400 -26.09000 73.61300 1.000 113.40551 24 GLY H C 1
ATOM 16749 O O . GLY H 2 24 ? 61.11800 -26.22600 74.82500 1.000 111.69551 24 GLY H O 1
ATOM 16753 N N . ASP H 2 25 ? 61.65600 -24.93900 73.04000 1.000 106.82551 25 ASP H N 1
ATOM 16754 C CA . ASP H 2 25 ? 61.73600 -23.73800 73.87200 1.000 106.05551 25 ASP H CA 1
ATOM 16755 C C . ASP H 2 25 ? 60.40700 -23.56000 74.57500 1.000 113.31551 25 ASP H C 1
ATOM 16756 O O . ASP H 2 25 ? 60.34000 -23.09700 75.71800 1.000 111.90551 25 ASP H O 1
ATOM 16765 N N . ALA H 2 26 ? 59.33600 -23.90800 73.88000 1.000 122.85551 26 ALA H N 1
ATOM 16766 C CA . ALA H 2 26 ? 57.99800 -24.04000 74.42600 1.000 131.86551 26 ALA H CA 1
ATOM 16767 C C . ALA H 2 26 ? 57.72900 -23.34600 75.75500 1.000 131.64551 26 ALA H C 1
ATOM 16768 O O . ALA H 2 26 ? 57.57300 -22.11900 75.79300 1.000 124.14551 26 ALA H O 1
ATOM 16775 N N . LEU H 2 27 ? 57.69400 -24.13200 76.85900 1.000 113.30551 27 LEU H N 1
ATOM 16776 C CA . LEU H 2 27 ? 57.23600 -23.64300 78.15500 1.000 114.28551 27 LEU H CA 1
ATOM 16777 C C . LEU H 2 27 ? 56.01600 -22.79600 77.82200 1.000 114.85551 27 LEU H C 1
ATOM 16778 O O . LEU H 2 27 ? 55.84700 -21.70400 78.37500 1.000 112.98551 27 LEU H O 1
ATOM 16794 N N . PRO H 2 28 ? 55.12200 -23.28100 76.93600 1.000 112.37551 28 PRO H N 1
ATOM 16795 C CA . PRO H 2 28 ? 54.06500 -22.40500 76.42200 1.000 106.57551 28 PRO H CA 1
ATOM 16796 C C . PRO H 2 28 ? 52.73700 -22.51300 77.13900 1.000 93.47551 28 PRO H C 1
ATOM 16797 O O . PRO H 2 28 ? 52.29900 -23.61800 77.46800 1.000 94.51551 28 PRO H O 1
ATOM 16808 N N . LYS H 2 29 ? 52.10600 -21.37900 77.41800 1.000 94.77551 29 LYS H N 1
ATOM 16809 C CA . LYS H 2 29 ? 50.71300 -21.36300 77.85600 1.000 108.70551 29 LYS H CA 1
ATOM 16810 C C . LYS H 2 29 ? 49.81400 -21.20200 76.63300 1.000 104.11551 29 LYS H C 1
ATOM 16811 O O . LYS H 2 29 ? 48.92600 -20.35400 76.58600 1.000 99.93551 29 LYS H O 1
ATOM 16830 N N . GLN H 2 30 ? 50.05300 -22.04400 75.62300 1.000 105.19551 30 GLN H N 1
ATOM 16831 C CA . GLN H 2 30 ? 49.39000 -21.94300 74.32700 1.000 104.45551 30 GLN H CA 1
ATOM 16832 C C . GLN H 2 30 ? 48.61000 -23.20600 73.96600 1.000 105.05551 30 GLN H C 1
ATOM 16833 O O . GLN H 2 30 ? 48.36100 -23.45600 72.78100 1.000 108.01551 30 GLN H O 1
ATOM 16847 N N . TYR H 2 31 ? 48.24000 -24.02100 74.95900 1.000 102.02551 31 TYR H N 1
ATOM 16848 C CA . TYR H 2 31 ? 47.49700 -25.26000 74.73500 1.000 97.61551 31 TYR H CA 1
ATOM 16849 C C . TYR H 2 31 ? 48.22400 -26.14200 73.72700 1.000 102.54551 31 TYR H C 1
ATOM 16850 O O . TYR H 2 31 ? 49.34500 -25.82700 73.31500 1.000 101.32551 31 TYR H O 1
ATOM 16868 N N . ALA H 2 32 ? 47.59000 -27.24100 73.32000 1.000 116.19551 32 ALA H N 1
ATOM 16869 C CA . ALA H 2 32 ? 48.20300 -28.18700 72.39800 1.000 113.38551 32 ALA H CA 1
ATOM 16870 C C . ALA H 2 32 ? 47.12400 -29.06600 71.78800 1.000 108.54551 32 ALA H C 1
ATOM 16871 O O . ALA H 2 32 ? 45.97900 -29.08400 72.24100 1.000 105.93551 32 ALA H O 1
ATOM 16878 N N . TYR H 2 33 ? 47.45800 -29.64800 70.64200 1.000 96.22551 33 TYR H N 1
ATOM 16879 C CA . TYR H 2 33 ? 46.55200 -30.56600 69.96500 1.000 94.95551 33 TYR H CA 1
ATOM 16880 C C . TYR H 2 33 ? 47.34800 -31.75200 69.44100 1.000 93.94551 33 TYR H C 1
ATOM 16881 O O . TYR H 2 33 ? 48.32900 -31.56800 68.71900 1.000 94.19551 33 TYR H O 1
ATOM 16899 N N . TRP H 2 34 ? 46.86000 -32.95900 69.69000 1.000 100.51551 34 TRP H N 1
ATOM 16900 C CA . TRP H 2 34 ? 47.54400 -34.18800 69.32000 1.000 102.36551 34 TRP H CA 1
ATOM 16901 C C . TRP H 2 34 ? 46.76400 -34.85800 68.21100 1.000 94.69551 34 TRP H C 1
ATOM 16902 O O . TRP H 2 34 ? 45.55200 -35.06000 68.35400 1.000 87.69551 34 TRP H O 1
ATOM 16923 N N . TYR H 2 35 ? 47.48600 -35.35500 67.21100 1.000 96.89551 35 TYR H N 1
ATOM 16924 C CA . TYR H 2 35 ? 46.88600 -35.89000 66.00200 1.000 92.80551 35 TYR H CA 1
ATOM 16925 C C . TYR H 2 35 ? 47.49700 -37.23300 65.64300 1.000 88.83551 35 TYR H C 1
ATOM 16926 O O . TYR H 2 35 ? 48.66000 -37.50900 65.94700 1.000 87.71551 35 TYR H O 1
ATOM 16944 N N . GLN H 2 36 ? 46.72200 -38.01000 64.89200 1.000 73.86551 36 GLN H N 1
ATOM 16945 C CA . GLN H 2 36 ? 47.09500 -39.33200 64.41800 1.000 75.48551 36 GLN H CA 1
ATOM 16946 C C . GLN H 2 36 ? 47.13600 -39.29900 62.90500 1.000 83.66551 36 GLN H C 1
ATOM 16947 O O . GLN H 2 36 ? 46.26800 -38.69600 62.27200 1.000 90.21551 36 GLN H O 1
ATOM 16961 N N . GLN H 2 37 ? 48.13800 -39.95400 62.33000 1.000 101.79551 37 GLN H N 1
ATOM 16962 C CA . GLN H 2 37 ? 48.28600 -40.03000 60.88000 1.000 100.32551 37 GLN H CA 1
ATOM 16963 C C . GLN H 2 37 ? 48.44400 -41.49300 60.48500 1.000 102.90551 37 GLN H C 1
ATOM 16964 O O . GLN H 2 37 ? 49.52400 -42.07000 60.64000 1.000 101.08551 37 GLN H O 1
ATOM 16978 N N . LYS H 2 38 ? 47.38000 -42.06500 59.93200 1.000 108.73551 38 LYS H N 1
ATOM 16979 C CA . LYS H 2 38 ? 47.41700 -43.36400 59.28400 1.000 109.30551 38 LYS H CA 1
ATOM 16980 C C . LYS H 2 38 ? 47.87300 -43.20000 57.83600 1.000 109.01551 38 LYS H C 1
ATOM 16981 O O . LYS H 2 38 ? 47.65800 -42.15000 57.22600 1.000 108.00551 38 LYS H O 1
ATOM 17000 N N . PRO H 2 39 ? 48.53500 -44.20600 57.28000 1.000 82.79551 39 PRO H N 1
ATOM 17001 C CA . PRO H 2 39 ? 49.27600 -43.99300 56.02900 1.000 81.50551 39 PRO H CA 1
ATOM 17002 C C . PRO H 2 39 ? 48.52300 -43.30400 54.90000 1.000 85.12551 39 PRO H C 1
ATOM 17003 O O . PRO H 2 39 ? 48.94800 -42.24600 54.42800 1.000 92.21551 39 PRO H O 1
ATOM 17014 N N . GLY H 2 40 ? 47.41100 -43.87900 54.45600 1.000 104.97551 40 GLY H N 1
ATOM 17015 C CA . GLY H 2 40 ? 46.70800 -43.37100 53.29700 1.000 101.45551 40 GLY H CA 1
ATOM 17016 C C . GLY H 2 40 ? 45.60700 -42.36600 53.54300 1.000 108.76551 40 GLY H C 1
ATOM 17017 O O . GLY H 2 40 ? 44.84200 -42.08600 52.61500 1.000 111.58551 40 GLY H O 1
ATOM 17021 N N . GLN H 2 41 ? 45.46200 -41.84700 54.75800 1.000 94.28551 41 GLN H N 1
ATOM 17022 C CA . GLN H 2 41 ? 44.35000 -40.96700 55.07000 1.000 91.05551 41 GLN H CA 1
ATOM 17023 C C . GLN H 2 41 ? 44.83600 -39.71000 55.77900 1.000 69.54551 41 GLN H C 1
ATOM 17024 O O . GLN H 2 41 ? 45.98900 -39.60900 56.21400 1.000 73.68551 41 GLN H O 1
ATOM 17038 N N . ALA H 2 42 ? 43.90900 -38.75700 55.91600 1.000 100.74551 42 ALA H N 1
ATOM 17039 C CA . ALA H 2 42 ? 44.18500 -37.44600 56.48100 1.000 98.36551 42 ALA H CA 1
ATOM 17040 C C . ALA H 2 42 ? 44.42500 -37.57300 57.98100 1.000 94.48551 42 ALA H C 1
ATOM 17041 O O . ALA H 2 42 ? 44.10700 -38.59900 58.58800 1.000 90.65551 42 ALA H O 1
ATOM 17048 N N . PRO H 2 43 ? 44.96900 -36.53900 58.61700 1.000 82.28551 43 PRO H N 1
ATOM 17049 C CA . PRO H 2 43 ? 45.19900 -36.62100 60.06300 1.000 86.58551 43 PRO H CA 1
ATOM 17050 C C . PRO H 2 43 ? 43.89300 -36.73400 60.83800 1.000 96.23551 43 PRO H C 1
ATOM 17051 O O . PRO H 2 43 ? 42.80100 -36.48600 60.32300 1.000 100.53551 43 PRO H O 1
ATOM 17062 N N . VAL H 2 44 ? 44.02600 -37.10400 62.11000 1.000 66.14551 44 VAL H N 1
ATOM 17063 C CA . VAL H 2 44 ? 42.89500 -37.24000 63.02200 1.000 73.20551 44 VAL H CA 1
ATOM 17064 C C . VAL H 2 44 ? 43.34000 -36.75700 64.39300 1.000 80.22551 44 VAL H C 1
ATOM 17065 O O . VAL H 2 44 ? 44.35000 -37.23000 64.92500 1.000 92.46551 44 VAL H O 1
ATOM 17078 N N . LEU H 2 45 ? 42.56600 -35.85100 64.98400 1.000 91.94551 45 LEU H N 1
ATOM 17079 C CA . LEU H 2 45 ? 42.89700 -35.30900 66.29400 1.000 92.88551 45 LEU H CA 1
ATOM 17080 C C . LEU H 2 45 ? 42.57000 -36.32800 67.37700 1.000 93.30551 45 LEU H C 1
ATOM 17081 O O . LEU H 2 45 ? 41.45400 -36.85600 67.42900 1.000 92.87551 45 LEU H O 1
ATOM 17097 N N . VAL H 2 46 ? 43.54000 -36.59600 68.24700 1.000 77.31551 46 VAL H N 1
ATOM 17098 C CA . VAL H 2 46 ? 43.34600 -37.55400 69.32700 1.000 86.02551 46 VAL H CA 1
ATOM 17099 C C . VAL H 2 46 ? 43.15600 -36.79800 70.63300 1.000 85.63551 46 VAL H C 1
ATOM 17100 O O . VAL H 2 46 ? 42.49000 -37.29400 71.54800 1.000 79.41551 46 VAL H O 1
ATOM 17113 N N . ILE H 2 47 ? 43.75700 -35.61100 70.74700 1.000 100.24551 47 ILE H N 1
ATOM 17114 C CA . ILE H 2 47 ? 43.61400 -34.80500 71.95800 1.000 99.17551 47 ILE H CA 1
ATOM 17115 C C . ILE H 2 47 ? 43.57200 -33.32400 71.59900 1.000 89.96551 47 ILE H C 1
ATOM 17116 O O . ILE H 2 47 ? 44.16900 -32.89300 70.61000 1.000 90.22551 47 ILE H O 1
ATOM 17132 N N . PHE H 2 48 ? 42.84600 -32.54300 72.40400 1.000 105.69551 48 PHE H N 1
ATOM 17133 C CA . PHE H 2 48 ? 42.75300 -31.10000 72.20900 1.000 104.79551 48 PHE H CA 1
ATOM 17134 C C . PHE H 2 48 ? 42.75800 -30.41000 73.56800 1.000 101.61551 48 PHE H C 1
ATOM 17135 O O . PHE H 2 48 ? 42.57200 -31.04300 74.61200 1.000 102.44551 48 PHE H O 1
ATOM 17152 N N . LYS H 2 49 ? 42.99900 -29.10100 73.54700 1.000 81.94551 49 LYS H N 1
ATOM 17153 C CA . LYS H 2 49 ? 43.14000 -28.28400 74.75300 1.000 90.37551 49 LYS H CA 1
ATOM 17154 C C . LYS H 2 49 ? 44.28300 -28.77600 75.63400 1.000 84.44551 49 LYS H C 1
ATOM 17155 O O . LYS H 2 49 ? 44.35500 -28.46000 76.82400 1.000 90.08551 49 LYS H O 1
ATOM 17174 N N . ASP H 2 50 ? 45.24400 -29.46600 75.02900 1.000 104.92551 50 ASP H N 1
ATOM 17175 C CA . ASP H 2 50 ? 46.42300 -29.95800 75.72700 1.000 107.42551 50 ASP H CA 1
ATOM 17176 C C . ASP H 2 50 ? 46.09800 -31.10500 76.67600 1.000 103.81551 50 ASP H C 1
ATOM 17177 O O . ASP H 2 50 ? 47.00900 -31.78800 77.15700 1.000 106.65551 50 ASP H O 1
ATOM 17186 N N . SER H 2 51 ? 44.81900 -31.31400 76.98800 1.000 87.48551 51 SER H N 1
ATOM 17187 C CA . SER H 2 51 ? 44.44000 -32.49100 77.76200 1.000 84.53551 51 SER H CA 1
ATOM 17188 C C . SER H 2 51 ? 43.19000 -33.20300 77.26600 1.000 84.17551 51 SER H C 1
ATOM 17189 O O . SER H 2 51 ? 43.12300 -34.43700 77.27300 1.000 84.13551 51 SER H O 1
ATOM 17197 N N . GLU H 2 52 ? 42.20500 -32.43300 76.81900 1.000 81.86551 52 GLU H N 1
ATOM 17198 C CA . GLU H 2 52 ? 40.86700 -32.97300 76.62600 1.000 83.41551 52 GLU H CA 1
ATOM 17199 C C . GLU H 2 52 ? 40.80600 -34.06900 75.56800 1.000 84.82551 52 GLU H C 1
ATOM 17200 O O . GLU H 2 52 ? 41.35300 -33.93500 74.46800 1.000 84.84551 52 GLU H O 1
ATOM 17212 N N . ARG H 2 53 ? 40.17000 -35.17900 75.93300 1.000 92.58551 53 ARG H N 1
ATOM 17213 C CA . ARG H 2 53 ? 39.90200 -36.25800 74.99800 1.000 81.68551 53 ARG H CA 1
ATOM 17214 C C . ARG H 2 53 ? 38.61900 -35.92700 74.25600 1.000 80.28551 53 ARG H C 1
ATOM 17215 O O . ARG H 2 53 ? 37.57200 -35.77800 74.90200 1.000 80.07551 53 ARG H O 1
ATOM 17236 N N . PRO H 2 54 ? 38.63100 -35.81100 72.93400 1.000 79.28551 54 PRO H N 1
ATOM 17237 C CA . PRO H 2 54 ? 37.36800 -35.65700 72.20400 1.000 88.38551 54 PRO H CA 1
ATOM 17238 C C . PRO H 2 54 ? 36.57100 -36.95400 72.19700 1.000 87.06551 54 PRO H C 1
ATOM 17239 O O . PRO H 2 54 ? 37.02000 -38.00300 72.66800 1.000 76.15551 54 PRO H O 1
ATOM 17250 N N . SER H 2 55 ? 35.36600 -36.87400 71.63000 1.000 78.70551 55 SER H N 1
ATOM 17251 C CA . SER H 2 55 ? 34.53900 -38.06200 71.50000 1.000 80.63551 55 SER H CA 1
ATOM 17252 C C . SER H 2 55 ? 35.04100 -38.83300 70.28400 1.000 82.28551 55 SER H C 1
ATOM 17253 O O . SER H 2 55 ? 35.91500 -38.36600 69.55300 1.000 78.18551 55 SER H O 1
ATOM 17261 N N . GLY H 2 56 ? 34.49000 -40.01800 70.05500 1.000 98.98551 56 GLY H N 1
ATOM 17262 C CA . GLY H 2 56 ? 34.85600 -40.77300 68.87700 1.000 96.43551 56 GLY H CA 1
ATOM 17263 C C . GLY H 2 56 ? 36.16300 -41.50600 69.09000 1.000 94.71551 56 GLY H C 1
ATOM 17264 O O . GLY H 2 56 ? 36.23200 -42.72300 68.89800 1.000 89.96551 56 GLY H O 1
ATOM 17268 N N . VAL H 2 57 ? 37.20300 -40.78700 69.50400 1.000 82.84551 57 VAL H N 1
ATOM 17269 C CA . VAL H 2 57 ? 38.50000 -41.42700 69.78500 1.000 82.06551 57 VAL H CA 1
ATOM 17270 C C . VAL H 2 57 ? 38.33700 -42.41300 70.94200 1.000 83.72551 57 VAL H C 1
ATOM 17271 O O . VAL H 2 57 ? 37.81000 -42.03200 72.00700 1.000 78.81551 57 VAL H O 1
ATOM 17284 N N . PRO H 2 58 ? 38.73400 -43.68500 70.78900 1.000 79.74551 58 PRO H N 1
ATOM 17285 C CA . PRO H 2 58 ? 38.64800 -44.62000 71.92300 1.000 75.45551 58 PRO H CA 1
ATOM 17286 C C . PRO H 2 58 ? 39.43300 -44.09700 73.12200 1.000 73.56551 58 PRO H C 1
ATOM 17287 O O . PRO H 2 58 ? 40.50400 -43.50100 72.99200 1.000 73.57551 58 PRO H O 1
ATOM 17298 N N . GLU H 2 59 ? 38.85800 -44.29800 74.30000 1.000 73.06551 59 GLU H N 1
ATOM 17299 C CA . GLU H 2 59 ? 39.27500 -43.64100 75.53200 1.000 76.17551 59 GLU H CA 1
ATOM 17300 C C . GLU H 2 59 ? 40.60500 -44.14500 76.12200 1.000 79.26551 59 GLU H C 1
ATOM 17301 O O . GLU H 2 59 ? 40.90800 -43.79300 77.26400 1.000 82.59551 59 GLU H O 1
ATOM 17313 N N . ARG H 2 60 ? 41.35300 -45.05500 75.49300 1.000 83.58551 60 ARG H N 1
ATOM 17314 C CA . ARG H 2 60 ? 42.67400 -45.37400 76.03800 1.000 78.21551 60 ARG H CA 1
ATOM 17315 C C . ARG H 2 60 ? 43.67300 -44.21700 75.84700 1.000 77.15551 60 ARG H C 1
ATOM 17316 O O . ARG H 2 60 ? 44.87700 -44.40900 76.06400 1.000 78.26551 60 ARG H O 1
ATOM 17337 N N . PHE H 2 61 ? 43.21700 -43.06700 75.34100 1.000 75.96551 61 PHE H N 1
ATOM 17338 C CA . PHE H 2 61 ? 44.05000 -41.89300 75.09400 1.000 81.59551 61 PHE H CA 1
ATOM 17339 C C . PHE H 2 61 ? 43.86800 -40.82600 76.17400 1.000 84.90551 61 PHE H C 1
ATOM 17340 O O . PHE H 2 61 ? 42.76300 -40.63000 76.69100 1.000 81.45551 61 PHE H O 1
ATOM 17357 N N . SER H 2 62 ? 44.96000 -40.15700 76.53100 1.000 97.12551 62 SER H N 1
ATOM 17358 C CA . SER H 2 62 ? 44.93000 -38.98100 77.40500 1.000 95.20551 62 SER H CA 1
ATOM 17359 C C . SER H 2 62 ? 46.29800 -38.30800 77.28600 1.000 98.69551 62 SER H C 1
ATOM 17360 O O . SER H 2 62 ? 47.12500 -38.70100 76.45300 1.000 100.97551 62 SER H O 1
ATOM 17368 N N . GLY H 2 63 ? 46.58300 -37.36000 78.17800 1.000 112.06551 63 GLY H N 1
ATOM 17369 C CA . GLY H 2 63 ? 47.86800 -36.68700 78.13800 1.000 113.35551 63 GLY H CA 1
ATOM 17370 C C . GLY H 2 63 ? 48.08000 -35.58000 79.15100 1.000 114.00551 63 GLY H C 1
ATOM 17371 O O . GLY H 2 63 ? 47.14600 -34.87200 79.54100 1.000 113.61551 63 GLY H O 1
ATOM 17375 N N . SER H 2 64 ? 49.31900 -35.47700 79.62500 1.000 123.56551 64 SER H N 1
ATOM 17376 C CA . SER H 2 64 ? 49.74300 -34.45600 80.57000 1.000 121.24551 64 SER H CA 1
ATOM 17377 C C . SER H 2 64 ? 50.55600 -33.39100 79.84300 1.000 115.33551 64 SER H C 1
ATOM 17378 O O . SER H 2 64 ? 50.95000 -33.55500 78.68700 1.000 109.00551 64 SER H O 1
ATOM 17386 N N . SER H 2 65 ? 50.81300 -32.28600 80.54300 1.000 114.75551 65 SER H N 1
ATOM 17387 C CA . SER H 2 65 ? 51.43000 -31.10800 79.94300 1.000 115.37551 65 SER H CA 1
ATOM 17388 C C . SER H 2 65 ? 52.84200 -30.85100 80.45200 1.000 115.56551 65 SER H C 1
ATOM 17389 O O . SER H 2 65 ? 53.77900 -30.75900 79.65600 1.000 115.70551 65 SER H O 1
ATOM 17397 N N . SER H 2 66 ? 53.01700 -30.70400 81.76300 1.000 98.86551 66 SER H N 1
ATOM 17398 C CA . SER H 2 66 ? 54.32200 -30.47300 82.37900 1.000 105.49551 66 SER H CA 1
ATOM 17399 C C . SER H 2 66 ? 55.02600 -29.23400 81.83200 1.000 102.44551 66 SER H C 1
ATOM 17400 O O . SER H 2 66 ? 56.24600 -29.09800 81.97400 1.000 101.70551 66 SER H O 1
ATOM 17408 N N . GLY H 2 67 ? 54.29300 -28.32500 81.19800 1.000 110.20551 67 GLY H N 1
ATOM 17409 C CA . GLY H 2 67 ? 54.88800 -27.07000 80.78700 1.000 118.05551 67 GLY H CA 1
ATOM 17410 C C . GLY H 2 67 ? 55.74500 -27.16800 79.54300 1.000 108.46551 67 GLY H C 1
ATOM 17411 O O . GLY H 2 67 ? 55.23100 -27.25600 78.42400 1.000 106.55551 67 GLY H O 1
ATOM 17415 N N . THR H 2 68 ? 57.06400 -27.14300 79.73300 1.000 85.51551 68 THR H N 1
ATOM 17416 C CA . THR H 2 68 ? 58.00200 -27.07800 78.62000 1.000 88.33551 68 THR H CA 1
ATOM 17417 C C . THR H 2 68 ? 58.02400 -28.34400 77.77500 1.000 91.86551 68 THR H C 1
ATOM 17418 O O . THR H 2 68 ? 58.67700 -28.35100 76.72600 1.000 89.67551 68 THR H O 1
ATOM 17429 N N . THR H 2 69 ? 57.37100 -29.41800 78.21600 1.000 106.13551 69 THR H N 1
ATOM 17430 C CA . THR H 2 69 ? 57.37700 -30.67500 77.47000 1.000 102.61551 69 THR H CA 1
ATOM 17431 C C . THR H 2 69 ? 56.05700 -31.39800 77.70600 1.000 99.91551 69 THR H C 1
ATOM 17432 O O . THR H 2 69 ? 55.80800 -31.89600 78.80800 1.000 97.08551 69 THR H O 1
ATOM 17443 N N . VAL H 2 70 ? 55.23300 -31.47300 76.66600 1.000 106.23551 70 VAL H N 1
ATOM 17444 C CA . VAL H 2 70 ? 53.91100 -32.08200 76.75900 1.000 105.66551 70 VAL H CA 1
ATOM 17445 C C . VAL H 2 70 ? 54.02700 -33.56900 76.45600 1.000 95.65551 70 VAL H C 1
ATOM 17446 O O . VAL H 2 70 ? 55.01700 -34.03200 75.89600 1.000 91.16551 70 VAL H O 1
ATOM 17459 N N . THR H 2 71 ? 53.02700 -34.33700 76.88600 1.000 82.34551 71 THR H N 1
ATOM 17460 C CA . THR H 2 71 ? 53.06100 -35.78300 76.73100 1.000 88.66551 71 THR H CA 1
ATOM 17461 C C . THR H 2 71 ? 51.66200 -36.30400 76.44100 1.000 85.98551 71 THR H C 1
ATOM 17462 O O . THR H 2 71 ? 50.65300 -35.67900 76.78100 1.000 86.32551 71 THR H O 1
ATOM 17473 N N . LEU H 2 72 ? 51.62800 -37.46400 75.78400 1.000 80.86551 72 LEU H N 1
ATOM 17474 C CA . LEU H 2 72 ? 50.39900 -38.16000 75.43100 1.000 83.20551 72 LEU H CA 1
ATOM 17475 C C . LEU H 2 72 ? 50.47900 -39.58800 75.93900 1.000 79.66551 72 LEU H C 1
ATOM 17476 O O . LEU H 2 72 ? 51.49600 -40.26400 75.76100 1.000 80.02551 72 LEU H O 1
ATOM 17492 N N . THR H 2 73 ? 49.42800 -40.03500 76.60400 1.000 87.17551 73 THR H N 1
ATOM 17493 C CA . THR H 2 73 ? 49.39100 -41.37600 77.16900 1.000 88.12551 73 THR H CA 1
ATOM 17494 C C . THR H 2 73 ? 48.36800 -42.23900 76.44200 1.000 89.08551 73 THR H C 1
ATOM 17495 O O . THR H 2 73 ? 47.17600 -41.91400 76.42700 1.000 86.20551 73 THR H O 1
ATOM 17506 N N . ILE H 2 74 ? 48.82200 -43.34900 75.86400 1.000 90.63551 74 ILE H N 1
ATOM 17507 C CA . ILE H 2 74 ? 47.92200 -44.30300 75.23000 1.000 85.99551 74 ILE H CA 1
ATOM 17508 C C . ILE H 2 74 ? 48.07300 -45.59300 76.01300 1.000 84.48551 74 ILE H C 1
ATOM 17509 O O . ILE H 2 74 ? 48.89700 -46.44400 75.66300 1.000 85.03551 74 ILE H O 1
ATOM 17525 N N . SER H 2 75 ? 47.25800 -45.76100 77.04800 1.000 88.85551 75 SER H N 1
ATOM 17526 C CA . SER H 2 75 ? 47.29200 -46.97800 77.83500 1.000 87.30551 75 SER H CA 1
ATOM 17527 C C . SER H 2 75 ? 46.56900 -48.07700 77.06300 1.000 93.69551 75 SER H C 1
ATOM 17528 O O . SER H 2 75 ? 45.98000 -47.82700 76.00500 1.000 95.12551 75 SER H O 1
ATOM 17536 N N . GLY H 2 76 ? 46.55800 -49.27800 77.63600 1.000 94.26551 76 GLY H N 1
ATOM 17537 C CA . GLY H 2 76 ? 45.97200 -50.42600 76.95000 1.000 92.93551 76 GLY H CA 1
ATOM 17538 C C . GLY H 2 76 ? 46.23600 -50.41700 75.46400 1.000 83.78551 76 GLY H C 1
ATOM 17539 O O . GLY H 2 76 ? 45.33000 -50.65100 74.65400 1.000 78.03551 76 GLY H O 1
ATOM 17543 N N . ALA H 2 77 ? 47.47900 -50.16200 75.08900 1.000 88.97551 77 ALA H N 1
ATOM 17544 C CA . ALA H 2 77 ? 47.85000 -49.98800 73.69500 1.000 88.47551 77 ALA H CA 1
ATOM 17545 C C . ALA H 2 77 ? 47.59500 -51.27300 72.91200 1.000 87.92551 77 ALA H C 1
ATOM 17546 O O . ALA H 2 77 ? 48.37000 -52.23700 72.98200 1.000 89.49551 77 ALA H O 1
ATOM 17553 N N . GLN H 2 78 ? 46.62100 -51.20200 72.00600 1.000 63.48551 78 GLN H N 1
ATOM 17554 C CA . GLN H 2 78 ? 46.33300 -52.28700 71.08500 1.000 66.72551 78 GLN H CA 1
ATOM 17555 C C . GLN H 2 78 ? 47.00400 -51.93800 69.76600 1.000 70.61551 78 GLN H C 1
ATOM 17556 O O . GLN H 2 78 ? 47.58800 -50.86200 69.62300 1.000 74.15551 78 GLN H O 1
ATOM 17570 N N . ALA H 2 79 ? 47.01500 -52.89100 68.83300 1.000 81.31551 79 ALA H N 1
ATOM 17571 C CA . ALA H 2 79 ? 47.70200 -52.71500 67.56000 1.000 74.82551 79 ALA H CA 1
ATOM 17572 C C . ALA H 2 79 ? 46.98500 -51.72500 66.63500 1.000 67.03551 79 ALA H C 1
ATOM 17573 O O . ALA H 2 79 ? 47.58600 -51.25300 65.66900 1.000 67.02551 79 ALA H O 1
ATOM 17580 N N . GLU H 2 80 ? 45.69900 -51.45900 66.87600 1.000 69.74551 80 GLU H N 1
ATOM 17581 C CA . GLU H 2 80 ? 44.90100 -50.45300 66.11100 1.000 66.78551 80 GLU H CA 1
ATOM 17582 C C . GLU H 2 80 ? 45.60500 -49.10200 66.26400 1.000 64.63551 80 GLU H C 1
ATOM 17583 O O . GLU H 2 80 ? 45.69200 -48.36000 65.26300 1.000 62.75551 80 GLU H O 1
ATOM 17595 N N . ASP H 2 81 ? 46.09800 -48.77500 67.46000 1.000 63.96551 81 ASP H N 1
ATOM 17596 C CA . ASP H 2 81 ? 46.79700 -47.48800 67.73600 1.000 67.88551 81 ASP H CA 1
ATOM 17597 C C . ASP H 2 81 ? 48.26800 -47.73200 67.42300 1.000 73.15551 81 ASP H C 1
ATOM 17598 O O . ASP H 2 81 ? 49.03700 -47.61800 68.34300 1.000 74.42551 81 ASP H O 1
ATOM 17607 N N . GLU H 2 82 ? 48.62500 -48.21200 66.22600 1.000 72.75551 82 GLU H N 1
ATOM 17608 C CA . GLU H 2 82 ? 50.02200 -48.34500 65.73200 1.000 74.50551 82 GLU H CA 1
ATOM 17609 C C . GLU H 2 82 ? 50.01800 -47.30600 64.63100 1.000 66.06551 82 GLU H C 1
ATOM 17610 O O . GLU H 2 82 ? 49.46100 -47.61300 63.60400 1.000 65.41551 82 GLU H O 1
ATOM 17622 N N . ALA H 2 83 ? 50.47500 -46.09200 64.87100 1.000 99.97551 83 ALA H N 1
ATOM 17623 C CA . ALA H 2 83 ? 50.38200 -45.01100 63.86500 1.000 92.77551 83 ALA H CA 1
ATOM 17624 C C . ALA H 2 83 ? 51.47300 -43.96200 64.06300 1.000 90.63551 83 ALA H C 1
ATOM 17625 O O . ALA H 2 83 ? 52.27800 -44.15400 64.95000 1.000 91.94551 83 ALA H O 1
ATOM 17632 N N . ASP H 2 84 ? 51.53700 -42.94900 63.21000 1.000 65.01551 84 ASP H N 1
ATOM 17633 C CA . ASP H 2 84 ? 52.43000 -41.81200 63.38900 1.000 77.13551 84 ASP H CA 1
ATOM 17634 C C . ASP H 2 84 ? 51.63600 -40.66300 63.99400 1.000 73.71551 84 ASP H C 1
ATOM 17635 O O . ASP H 2 84 ? 50.57500 -40.29600 63.47800 1.000 76.50551 84 ASP H O 1
ATOM 17644 N N . TYR H 2 85 ? 52.14100 -40.11600 65.09300 1.000 71.36551 85 TYR H N 1
ATOM 17645 C CA . TYR H 2 85 ? 51.44300 -39.10200 65.86700 1.000 70.93551 85 TYR H CA 1
ATOM 17646 C C . TYR H 2 85 ? 52.21300 -37.79000 65.82300 1.000 74.23551 85 TYR H C 1
ATOM 17647 O O . TYR H 2 85 ? 53.44000 -37.77300 65.69800 1.000 77.05551 85 TYR H O 1
ATOM 17665 N N . TYR H 2 86 ? 51.48200 -36.68700 65.92800 1.000 81.88551 86 TYR H N 1
ATOM 17666 C CA . TYR H 2 86 ? 52.07700 -35.36100 65.83400 1.000 79.75551 86 TYR H CA 1
ATOM 17667 C C . TYR H 2 86 ? 51.52500 -34.45500 66.92300 1.000 88.37551 86 TYR H C 1
ATOM 17668 O O . TYR H 2 86 ? 50.33400 -34.51100 67.25300 1.000 92.86551 86 TYR H O 1
ATOM 17686 N N . CYS H 2 87 ? 52.39600 -33.59600 67.44800 1.000 88.58551 87 CYS H N 1
ATOM 17687 C CA . CYS H 2 87 ? 52.03600 -32.60500 68.45100 1.000 89.70551 87 CYS H CA 1
ATOM 17688 C C . CYS H 2 87 ? 52.00400 -31.23700 67.78800 1.000 98.37551 87 CYS H C 1
ATOM 17689 O O . CYS H 2 87 ? 52.93400 -30.88000 67.05700 1.000 98.40551 87 CYS H O 1
ATOM 17696 N N . GLN H 2 88 ? 50.94600 -30.47000 68.05200 1.000 110.76551 88 GLN H N 1
ATOM 17697 C CA . GLN H 2 88 ? 50.75400 -29.16200 67.45000 1.000 105.44551 88 GLN H CA 1
ATOM 17698 C C . GLN H 2 88 ? 50.51100 -28.13800 68.54300 1.000 107.35551 88 GLN H C 1
ATOM 17699 O O . GLN H 2 88 ? 49.81600 -28.41800 69.52300 1.000 106.41551 88 GLN H O 1
ATOM 17713 N N . SER H 2 89 ? 51.08700 -26.95700 68.36300 1.000 103.68551 89 SER H N 1
ATOM 17714 C CA . SER H 2 89 ? 50.88800 -25.84000 69.27000 1.000 105.55551 89 SER H CA 1
ATOM 17715 C C . SER H 2 89 ? 50.93200 -24.56500 68.43800 1.000 104.69551 89 SER H C 1
ATOM 17716 O O . SER H 2 89 ? 50.87900 -24.60600 67.20600 1.000 99.54551 89 SER H O 1
ATOM 17724 N N . VAL H 2 90 ? 51.02400 -23.42300 69.10700 1.000 109.05551 90 VAL H N 1
ATOM 17725 C CA . VAL H 2 90 ? 51.17600 -22.15000 68.41900 1.000 102.66551 90 VAL H CA 1
ATOM 17726 C C . VAL H 2 90 ? 52.22400 -21.31900 69.14200 1.000 104.57551 90 VAL H C 1
ATOM 17727 O O . VAL H 2 90 ? 52.47500 -21.49800 70.33600 1.000 109.39551 90 VAL H O 1
ATOM 17740 N N . ASP H 2 91 ? 52.79400 -20.36100 68.42400 1.000 96.09551 91 ASP H N 1
ATOM 17741 C CA . ASP H 2 91 ? 53.83300 -19.51800 68.99500 1.000 101.59551 91 ASP H CA 1
ATOM 17742 C C . ASP H 2 91 ? 53.28200 -18.61500 70.08800 1.000 97.73551 91 ASP H C 1
ATOM 17743 O O . ASP H 2 91 ? 52.08600 -18.31100 70.13200 1.000 96.96551 91 ASP H O 1
ATOM 17752 N N . ASN H 2 92 ? 54.18100 -18.16900 70.96900 1.000 122.17551 92 ASN H N 1
ATOM 17753 C CA . ASN H 2 92 ? 53.84200 -17.06200 71.84700 1.000 122.56551 92 ASN H CA 1
ATOM 17754 C C . ASN H 2 92 ? 53.45600 -15.91200 70.93800 1.000 123.50551 92 ASN H C 1
ATOM 17755 O O . ASN H 2 92 ? 54.19000 -15.58700 70.00300 1.000 119.46551 92 ASN H O 1
ATOM 17766 N N . SER H 2 93 ? 52.30700 -15.30600 71.20300 1.000 138.61551 93 SER H N 1
ATOM 17767 C CA . SER H 2 93 ? 51.64400 -14.34700 70.33000 1.000 138.66551 93 SER H CA 1
ATOM 17768 C C . SER H 2 93 ? 50.76300 -15.11200 69.33800 1.000 137.64551 93 SER H C 1
ATOM 17769 O O . SER H 2 93 ? 50.05600 -14.47000 68.55400 1.000 137.03551 93 SER H O 1
ATOM 17777 N N . GLY H 2 94 ? 50.71500 -16.44400 69.40800 1.000 141.57551 94 GLY H N 1
ATOM 17778 C CA . GLY H 2 94 ? 50.11100 -17.23800 68.35100 1.000 136.55551 94 GLY H CA 1
ATOM 17779 C C . GLY H 2 94 ? 50.48200 -16.70700 66.98300 1.000 128.28551 94 GLY H C 1
ATOM 17780 O O . GLY H 2 94 ? 51.65200 -16.43700 66.70100 1.000 128.14551 94 GLY H O 1
ATOM 17784 N N . PHE H 2 95 ? 49.49600 -16.66200 66.08600 1.000 107.13551 95 PHE H N 1
ATOM 17785 C CA . PHE H 2 95 ? 49.62400 -16.09800 64.74400 1.000 106.54551 95 PHE H CA 1
ATOM 17786 C C . PHE H 2 95 ? 50.49400 -16.92200 63.79200 1.000 105.38551 95 PHE H C 1
ATOM 17787 O O . PHE H 2 95 ? 50.51500 -16.65400 62.58600 1.000 104.40551 95 PHE H O 1
ATOM 17804 N N . TYR H 2 96 ? 51.24500 -17.89400 64.30800 1.000 100.17551 96 TYR H N 1
ATOM 17805 C CA . TYR H 2 96 ? 51.97300 -18.83900 63.45900 1.000 95.97551 96 TYR H CA 1
ATOM 17806 C C . TYR H 2 96 ? 52.03000 -20.16200 64.21200 1.000 91.89551 96 TYR H C 1
ATOM 17807 O O . TYR H 2 96 ? 52.76000 -20.26900 65.20400 1.000 99.03551 96 TYR H O 1
ATOM 17825 N N . GLN H 2 97 ? 51.29500 -21.16700 63.73200 1.000 70.61551 97 GLN H N 1
ATOM 17826 C CA . GLN H 2 97 ? 51.25700 -22.49100 64.34000 1.000 69.28551 97 GLN H CA 1
ATOM 17827 C C . GLN H 2 97 ? 52.22800 -23.43000 63.63300 1.000 71.56551 97 GLN H C 1
ATOM 17828 O O . GLN H 2 97 ? 52.71100 -23.14200 62.54200 1.000 66.80551 97 GLN H O 1
ATOM 17842 N N . VAL H 2 98 ? 52.57800 -24.52700 64.30200 1.000 88.98551 98 VAL H N 1
ATOM 17843 C CA . VAL H 2 98 ? 53.50700 -25.51300 63.75300 1.000 87.78551 98 VAL H CA 1
ATOM 17844 C C . VAL H 2 98 ? 53.17900 -26.89200 64.31300 1.000 84.99551 98 VAL H C 1
ATOM 17845 O O . VAL H 2 98 ? 52.39700 -27.03900 65.25400 1.000 87.15551 98 VAL H O 1
ATOM 17858 N N . PHE H 2 99 ? 53.82900 -27.90300 63.74400 1.000 77.08551 99 PHE H N 1
ATOM 17859 C CA . PHE H 2 99 ? 53.70900 -29.29500 64.14600 1.000 75.22551 99 PHE H CA 1
ATOM 17860 C C . PHE H 2 99 ? 55.08300 -29.79900 64.55400 1.000 75.94551 99 PHE H C 1
ATOM 17861 O O . PHE H 2 99 ? 56.09400 -29.11500 64.38200 1.000 74.15551 99 PHE H O 1
ATOM 17878 N N . GLY H 2 100 ? 55.10600 -30.99400 65.12900 1.000 80.35551 100 GLY H N 1
ATOM 17879 C CA . GLY H 2 100 ? 56.35800 -31.63000 65.47500 1.000 90.92551 100 GLY H CA 1
ATOM 17880 C C . GLY H 2 100 ? 56.82700 -32.58500 64.39400 1.000 94.57551 100 GLY H C 1
ATOM 17881 O O . GLY H 2 100 ? 56.12100 -32.85500 63.42400 1.000 87.60551 100 GLY H O 1
ATOM 17885 N N . GLY H 2 101 ? 58.05300 -33.08400 64.57200 1.000 91.27551 101 GLY H N 1
ATOM 17886 C CA . GLY H 2 101 ? 58.63700 -33.97000 63.57500 1.000 86.63551 101 GLY H CA 1
ATOM 17887 C C . GLY H 2 101 ? 57.81700 -35.22600 63.35300 1.000 87.04551 101 GLY H C 1
ATOM 17888 O O . GLY H 2 101 ? 57.51600 -35.59400 62.21400 1.000 83.20551 101 GLY H O 1
ATOM 17892 N N . GLY H 2 102 ? 57.41500 -35.88200 64.44300 1.000 95.52551 102 GLY H N 1
ATOM 17893 C CA . GLY H 2 102 ? 56.62100 -37.09100 64.36100 1.000 89.36551 102 GLY H CA 1
ATOM 17894 C C . GLY H 2 102 ? 57.22400 -38.26200 65.10900 1.000 87.76551 102 GLY H C 1
ATOM 17895 O O . GLY H 2 102 ? 58.42100 -38.28100 65.41600 1.000 93.24551 102 GLY H O 1
ATOM 17899 N N . THR H 2 103 ? 56.37700 -39.22700 65.45200 1.000 101.64551 103 THR H N 1
ATOM 17900 C CA . THR H 2 103 ? 56.80100 -40.43400 66.14200 1.000 101.98551 103 THR H CA 1
ATOM 17901 C C . THR H 2 103 ? 56.06500 -41.63900 65.58100 1.000 101.52551 103 THR H C 1
ATOM 17902 O O . THR H 2 103 ? 54.85400 -41.58300 65.36000 1.000 101.23551 103 THR H O 1
ATOM 17913 N N . GLN H 2 104 ? 56.78500 -42.74100 65.38100 1.000 94.87551 104 GLN H N 1
ATOM 17914 C CA . GLN H 2 104 ? 56.18200 -43.98000 64.90500 1.000 85.04551 104 GLN H CA 1
ATOM 17915 C C . GLN H 2 104 ? 56.08500 -44.97500 66.05200 1.000 83.21551 104 GLN H C 1
ATOM 17916 O O . GLN H 2 104 ? 57.10000 -45.51200 66.50300 1.000 84.29551 104 GLN H O 1
ATOM 17930 N N . LEU H 2 105 ? 54.87200 -45.20800 66.53400 1.000 82.33551 105 LEU H N 1
ATOM 17931 C CA . LEU H 2 105 ? 54.65100 -46.28300 67.48800 1.000 88.80551 105 LEU H CA 1
ATOM 17932 C C . LEU H 2 105 ? 54.53700 -47.59100 66.72400 1.000 88.37551 105 LEU H C 1
ATOM 17933 O O . LEU H 2 105 ? 53.67700 -47.72400 65.84800 1.000 83.58551 105 LEU H O 1
ATOM 17949 N N . THR H 2 106 ? 55.37800 -48.56100 67.06600 1.000 89.28551 106 THR H N 1
ATOM 17950 C CA . THR H 2 106 ? 55.38100 -49.86800 66.41100 1.000 91.11551 106 THR H CA 1
ATOM 17951 C C . THR H 2 106 ? 54.94500 -50.89100 67.45300 1.000 91.89551 106 THR H C 1
ATOM 17952 O O . THR H 2 106 ? 55.77800 -51.50100 68.12400 1.000 99.55551 106 THR H O 1
ATOM 17963 N N . VAL H 2 107 ? 53.62600 -51.04100 67.61100 1.000 80.42551 107 VAL H N 1
ATOM 17964 C CA . VAL H 2 107 ? 53.10600 -52.01700 68.55600 1.000 80.86551 107 VAL H CA 1
ATOM 17965 C C . VAL H 2 107 ? 53.49500 -53.40200 68.06700 1.000 82.33551 107 VAL H C 1
ATOM 17966 O O . VAL H 2 107 ? 53.45800 -53.68900 66.86500 1.000 87.39551 107 VAL H O 1
ATOM 17979 N N . LEU H 2 108 ? 53.94800 -54.24000 68.99000 1.000 96.44551 108 LEU H N 1
ATOM 17980 C CA . LEU H 2 108 ? 54.41100 -55.58500 68.68400 1.000 100.79551 108 LEU H CA 1
ATOM 17981 C C . LEU H 2 108 ? 53.27300 -56.61600 68.65000 1.000 96.37551 108 LEU H C 1
ATOM 17982 O O . LEU H 2 108 ? 52.14900 -56.37500 69.09700 1.000 90.71551 108 LEU H O 1
ATOM 17998 N N . ARG H 2 109 ? 53.60300 -57.80800 68.14700 1.000 96.86551 109 ARG H N 1
ATOM 17999 C CA . ARG H 2 109 ? 52.62500 -58.87100 67.93900 1.000 99.16551 109 ARG H CA 1
ATOM 18000 C C . ARG H 2 109 ? 53.36900 -60.17100 67.68100 1.000 93.06551 109 ARG H C 1
ATOM 18001 O O . ARG H 2 109 ? 54.50500 -60.16600 67.19900 1.000 88.78551 109 ARG H O 1
ATOM 18022 N N . THR H 2 110 ? 52.71900 -61.28200 68.03600 1.000 88.28551 110 THR H N 1
ATOM 18023 C CA . THR H 2 110 ? 53.29100 -62.59500 67.78000 1.000 83.05551 110 THR H CA 1
ATOM 18024 C C . THR H 2 110 ? 53.59800 -62.71000 66.29500 1.000 73.95551 110 THR H C 1
ATOM 18025 O O . THR H 2 110 ? 52.83700 -62.23100 65.45300 1.000 75.05551 110 THR H O 1
ATOM 18036 N N . VAL H 2 111 ? 54.73500 -63.33000 65.97700 1.000 83.88551 111 VAL H N 1
ATOM 18037 C CA . VAL H 2 111 ? 55.09900 -63.54300 64.58100 1.000 82.77551 111 VAL H CA 1
ATOM 18038 C C . VAL H 2 111 ? 53.98700 -64.27400 63.84400 1.000 83.30551 111 VAL H C 1
ATOM 18039 O O . VAL H 2 111 ? 53.51700 -65.33700 64.26800 1.000 85.66551 111 VAL H O 1
ATOM 18052 N N . ALA H 2 112 ? 53.53100 -63.68000 62.74900 1.000 74.27551 112 ALA H N 1
ATOM 18053 C CA . ALA H 2 112 ? 52.51400 -64.27100 61.89400 1.000 72.96551 112 ALA H CA 1
ATOM 18054 C C . ALA H 2 112 ? 53.14900 -64.66900 60.57000 1.000 66.32551 112 ALA H C 1
ATOM 18055 O O . ALA H 2 112 ? 54.03400 -63.97200 60.06500 1.000 64.45551 112 ALA H O 1
ATOM 18062 N N . ALA H 2 113 ? 52.68400 -65.77400 60.00100 1.000 64.96551 113 ALA H N 1
ATOM 18063 C CA . ALA H 2 113 ? 53.30000 -66.23600 58.76800 1.000 62.95551 113 ALA H CA 1
ATOM 18064 C C . ALA H 2 113 ? 52.49900 -65.73500 57.57900 1.000 58.14551 113 ALA H C 1
ATOM 18065 O O . ALA H 2 113 ? 51.27900 -65.60000 57.66600 1.000 58.62551 113 ALA H O 1
ATOM 18072 N N . PRO H 2 114 ? 53.15500 -65.44000 56.46300 1.000 53.34551 114 PRO H N 1
ATOM 18073 C CA . PRO H 2 114 ? 52.42600 -64.92600 55.30300 1.000 50.81551 114 PRO H CA 1
ATOM 18074 C C . PRO H 2 114 ? 51.65000 -66.01900 54.58800 1.000 51.44551 114 PRO H C 1
ATOM 18075 O O . PRO H 2 114 ? 51.99300 -67.20200 54.64200 1.000 50.70551 114 PRO H O 1
ATOM 18086 N N . SER H 2 115 ? 50.59800 -65.59600 53.89600 1.000 47.13551 115 SER H N 1
ATOM 18087 C CA . SER H 2 115 ? 49.81400 -66.46400 53.02600 1.000 35.99551 115 SER H CA 1
ATOM 18088 C C . SER H 2 115 ? 50.16200 -66.09600 51.59000 1.000 35.87551 115 SER H C 1
ATOM 18089 O O . SER H 2 115 ? 49.85800 -64.98900 51.13400 1.000 35.77551 115 SER H O 1
ATOM 18097 N N . VAL H 2 116 ? 50.79100 -67.01800 50.88800 1.000 35.92551 116 VAL H N 1
ATOM 18098 C CA . VAL H 2 116 ? 51.41700 -66.73300 49.60400 1.000 35.86551 116 VAL H CA 1
ATOM 18099 C C . VAL H 2 116 ? 50.44500 -67.04300 48.48000 1.000 35.73551 116 VAL H C 1
ATOM 18100 O O . VAL H 2 116 ? 49.74300 -68.06100 48.50200 1.000 35.77551 116 VAL H O 1
ATOM 18113 N N . PHE H 2 117 ? 50.40300 -66.15500 47.49300 1.000 35.61551 117 PHE H N 1
ATOM 18114 C CA . PHE H 2 117 ? 49.58400 -66.34100 46.30800 1.000 35.50551 117 PHE H CA 1
ATOM 18115 C C . PHE H 2 117 ? 50.40800 -65.98400 45.08400 1.000 35.47551 117 PHE H C 1
ATOM 18116 O O . PHE H 2 117 ? 51.26400 -65.10000 45.13100 1.000 35.47551 117 PHE H O 1
ATOM 18133 N N . ILE H 2 118 ? 50.14900 -66.68400 43.98700 1.000 35.47551 118 ILE H N 1
ATOM 18134 C CA . ILE H 2 118 ? 50.83400 -66.44800 42.72400 1.000 36.62551 118 ILE H CA 1
ATOM 18135 C C . ILE H 2 118 ? 49.77800 -66.12800 41.67800 1.000 35.64551 118 ILE H C 1
ATOM 18136 O O . ILE H 2 118 ? 48.77900 -66.84700 41.55600 1.000 38.35551 118 ILE H O 1
ATOM 18152 N N . PHE H 2 119 ? 50.00900 -65.06200 40.91800 1.000 35.21551 119 PHE H N 1
ATOM 18153 C CA . PHE H 2 119 ? 49.08400 -64.57600 39.90700 1.000 42.33551 119 PHE H CA 1
ATOM 18154 C C . PHE H 2 119 ? 49.80100 -64.53400 38.56700 1.000 36.69551 119 PHE H C 1
ATOM 18155 O O . PHE H 2 119 ? 50.83400 -63.84500 38.44500 1.000 37.26551 119 PHE H O 1
ATOM 18172 N N . PRO H 2 120 ? 49.31000 -65.24600 37.55500 1.000 43.25551 120 PRO H N 1
ATOM 18173 C CA . PRO H 2 120 ? 49.94600 -65.20700 36.24000 1.000 55.61551 120 PRO H CA 1
ATOM 18174 C C . PRO H 2 120 ? 49.56600 -63.94400 35.49400 1.000 53.46551 120 PRO H C 1
ATOM 18175 O O . PRO H 2 120 ? 48.61900 -63.24400 35.88600 1.000 59.22551 120 PRO H O 1
ATOM 18186 N N . PRO H 2 121 ? 50.28700 -63.60900 34.42300 1.000 58.36551 121 PRO H N 1
ATOM 18187 C CA . PRO H 2 121 ? 49.89000 -62.46100 33.59900 1.000 67.37551 121 PRO H CA 1
ATOM 18188 C C . PRO H 2 121 ? 48.53700 -62.71600 32.95700 1.000 77.38551 121 PRO H C 1
ATOM 18189 O O . PRO H 2 121 ? 48.18800 -63.84300 32.61000 1.000 82.19551 121 PRO H O 1
ATOM 18200 N N . SER H 2 122 ? 47.76200 -61.65300 32.81500 1.000 81.58551 122 SER H N 1
ATOM 18201 C CA . SER H 2 122 ? 46.48200 -61.75600 32.13700 1.000 79.47551 122 SER H CA 1
ATOM 18202 C C . SER H 2 122 ? 46.66500 -61.84900 30.62800 1.000 84.75551 122 SER H C 1
ATOM 18203 O O . SER H 2 122 ? 47.46900 -61.12000 30.03700 1.000 86.07551 122 SER H O 1
ATOM 18211 N N . ASP H 2 123 ? 45.88500 -62.73700 29.99700 1.000 73.26551 123 ASP H N 1
ATOM 18212 C CA . ASP H 2 123 ? 45.90300 -62.81400 28.54200 1.000 69.70551 123 ASP H CA 1
ATOM 18213 C C . ASP H 2 123 ? 45.52400 -61.47100 27.95000 1.000 69.05551 123 ASP H C 1
ATOM 18214 O O . ASP H 2 123 ? 45.94600 -61.12900 26.83900 1.000 65.45551 123 ASP H O 1
ATOM 18223 N N . SER H 2 124 ? 44.75100 -60.68800 28.70000 1.000 79.56551 124 SER H N 1
ATOM 18224 C CA . SER H 2 124 ? 44.50600 -59.30900 28.31600 1.000 74.54551 124 SER H CA 1
ATOM 18225 C C . SER H 2 124 ? 45.81100 -58.53600 28.20700 1.000 72.30551 124 SER H C 1
ATOM 18226 O O . SER H 2 124 ? 46.01400 -57.78300 27.24900 1.000 72.26551 124 SER H O 1
ATOM 18234 N N . GLN H 2 125 ? 46.70600 -58.70600 29.18200 1.000 59.88551 125 GLN H N 1
ATOM 18235 C CA . GLN H 2 125 ? 47.99500 -58.02700 29.12800 1.000 60.73551 125 GLN H CA 1
ATOM 18236 C C . GLN H 2 125 ? 48.89800 -58.60800 28.04600 1.000 66.18551 125 GLN H C 1
ATOM 18237 O O . GLN H 2 125 ? 49.62300 -57.86400 27.37600 1.000 67.46551 125 GLN H O 1
ATOM 18251 N N . LEU H 2 126 ? 48.84900 -59.92600 27.82800 1.000 59.78551 126 LEU H N 1
ATOM 18252 C CA . LEU H 2 126 ? 49.79400 -60.53200 26.89700 1.000 59.07551 126 LEU H CA 1
ATOM 18253 C C . LEU H 2 126 ? 49.67700 -59.89800 25.52600 1.000 55.54551 126 LEU H C 1
ATOM 18254 O O . LEU H 2 126 ? 50.68800 -59.59800 24.88700 1.000 59.00551 126 LEU H O 1
ATOM 18270 N N . LYS H 2 127 ? 48.45300 -59.59200 25.10300 1.000 56.18551 127 LYS H N 1
ATOM 18271 C CA . LYS H 2 127 ? 48.26700 -58.92600 23.82200 1.000 61.50551 127 LYS H CA 1
ATOM 18272 C C . LYS H 2 127 ? 49.03800 -57.61600 23.76600 1.000 54.06551 127 LYS H C 1
ATOM 18273 O O . LYS H 2 127 ? 49.60100 -57.26400 22.72500 1.000 54.12551 127 LYS H O 1
ATOM 18292 N N . SER H 2 128 ? 49.21600 -56.96700 24.91600 1.000 75.22551 128 SER H N 1
ATOM 18293 C CA . SER H 2 128 ? 49.88800 -55.67200 24.93800 1.000 70.72551 128 SER H CA 1
ATOM 18294 C C . SER H 2 128 ? 51.33500 -55.77800 24.50700 1.000 64.52551 128 SER H C 1
ATOM 18295 O O . SER H 2 128 ? 51.87700 -54.83900 23.90300 1.000 60.00551 128 SER H O 1
ATOM 18303 N N . GLY H 2 129 ? 51.95700 -56.91800 24.77300 1.000 54.26551 129 GLY H N 1
ATOM 18304 C CA . GLY H 2 129 ? 53.35600 -57.11700 24.51200 1.000 60.56551 129 GLY H CA 1
ATOM 18305 C C . GLY H 2 129 ? 54.22000 -57.11400 25.74300 1.000 52.42551 129 GLY H C 1
ATOM 18306 O O . GLY H 2 129 ? 55.44700 -57.10900 25.61400 1.000 50.84551 129 GLY H O 1
ATOM 18310 N N . THR H 2 130 ? 53.62000 -57.17700 26.92700 1.000 50.91551 130 THR H N 1
ATOM 18311 C CA . THR H 2 130 ? 54.33500 -57.17700 28.19100 1.000 53.83551 130 THR H CA 1
ATOM 18312 C C . THR H 2 130 ? 53.64100 -58.18900 29.08900 1.000 51.79551 130 THR H C 1
ATOM 18313 O O . THR H 2 130 ? 52.52400 -58.63100 28.80600 1.000 57.19551 130 THR H O 1
ATOM 18324 N N . ALA H 2 131 ? 54.29900 -58.53900 30.18900 1.000 51.72551 131 ALA H N 1
ATOM 18325 C CA . ALA H 2 131 ? 53.78000 -59.51900 31.12700 1.000 54.97551 131 ALA H CA 1
ATOM 18326 C C . ALA H 2 131 ? 54.17100 -59.11200 32.53700 1.000 59.41551 131 ALA H C 1
ATOM 18327 O O . ALA H 2 131 ? 55.24500 -58.54900 32.76400 1.000 60.73551 131 ALA H O 1
ATOM 18334 N N . SER H 2 132 ? 53.28200 -59.39700 33.48300 1.000 64.93551 132 SER H N 1
ATOM 18335 C CA . SER H 2 132 ? 53.53800 -59.11500 34.88900 1.000 56.70551 132 SER H CA 1
ATOM 18336 C C . SER H 2 132 ? 53.08400 -60.30600 35.71700 1.000 50.04551 132 SER H C 1
ATOM 18337 O O . SER H 2 132 ? 51.89600 -60.64200 35.72300 1.000 50.36551 132 SER H O 1
ATOM 18345 N N . VAL H 2 133 ? 54.02300 -60.93100 36.42300 1.000 54.62551 133 VAL H N 1
ATOM 18346 C CA . VAL H 2 133 ? 53.74000 -62.07000 37.29300 1.000 49.24551 133 VAL H CA 1
ATOM 18347 C C . VAL H 2 133 ? 53.83400 -61.58900 38.73300 1.000 35.21551 133 VAL H C 1
ATOM 18348 O O . VAL H 2 133 ? 54.84300 -60.99200 39.12200 1.000 36.81551 133 VAL H O 1
ATOM 18361 N N . VAL H 2 134 ? 52.80500 -61.85700 39.53200 1.000 35.15551 134 VAL H N 1
ATOM 18362 C CA . VAL H 2 134 ? 52.69500 -61.24400 40.85200 1.000 40.24551 134 VAL H CA 1
ATOM 18363 C C . VAL H 2 134 ? 52.74400 -62.32100 41.92600 1.000 35.26551 134 VAL H C 1
ATOM 18364 O O . VAL H 2 134 ? 52.04400 -63.33100 41.83300 1.000 38.19551 134 VAL H O 1
ATOM 18377 N N . CYS H 2 135 ? 53.58600 -62.11400 42.93400 1.000 35.37551 135 CYS H N 1
ATOM 18378 C CA . CYS H 2 135 ? 53.61700 -62.95800 44.12200 1.000 35.49551 135 CYS H CA 1
ATOM 18379 C C . CYS H 2 135 ? 53.19600 -62.09800 45.30300 1.000 35.45551 135 CYS H C 1
ATOM 18380 O O . CYS H 2 135 ? 53.79000 -61.04300 45.55400 1.000 35.44551 135 CYS H O 1
ATOM 18387 N N . LEU H 2 136 ? 52.18000 -62.54500 46.02700 1.000 35.44551 136 LEU H N 1
ATOM 18388 C CA . LEU H 2 136 ? 51.59600 -61.77900 47.11600 1.000 36.61551 136 LEU H CA 1
ATOM 18389 C C . LEU H 2 136 ? 51.83300 -62.47500 48.44400 1.000 35.58551 136 LEU H C 1
ATOM 18390 O O . LEU H 2 136 ? 51.53800 -63.66600 48.59000 1.000 35.62551 136 LEU H O 1
ATOM 18406 N N . LEU H 2 137 ? 52.33800 -61.71800 49.41000 1.000 35.67551 137 LEU H N 1
ATOM 18407 C CA . LEU H 2 137 ? 52.43200 -62.13500 50.79900 1.000 40.39551 137 LEU H CA 1
ATOM 18408 C C . LEU H 2 137 ? 51.40700 -61.31600 51.56200 1.000 40.41551 137 LEU H C 1
ATOM 18409 O O . LEU H 2 137 ? 51.33100 -60.09800 51.37700 1.000 43.48551 137 LEU H O 1
ATOM 18425 N N . ASN H 2 138 ? 50.62800 -61.97100 52.41700 1.000 48.48551 138 ASN H N 1
ATOM 18426 C CA . ASN H 2 138 ? 49.44800 -61.35000 52.99800 1.000 49.60551 138 ASN H CA 1
ATOM 18427 C C . ASN H 2 138 ? 49.42400 -61.53200 54.50200 1.000 51.53551 138 ASN H C 1
ATOM 18428 O O . ASN H 2 138 ? 49.49600 -62.66100 54.99900 1.000 51.33551 138 ASN H O 1
ATOM 18439 N N . ASN H 2 139 ? 49.30100 -60.41300 55.21600 1.000 57.23551 139 ASN H N 1
ATOM 18440 C CA . ASN H 2 139 ? 48.97600 -60.40300 56.63700 1.000 61.05551 139 ASN H CA 1
ATOM 18441 C C . ASN H 2 139 ? 49.99400 -61.22200 57.43300 1.000 62.58551 139 ASN H C 1
ATOM 18442 O O . ASN H 2 139 ? 49.67600 -62.22400 58.07200 1.000 62.49551 139 ASN H O 1
ATOM 18453 N N . PHE H 2 140 ? 51.23100 -60.74000 57.40300 1.000 63.98551 140 PHE H N 1
ATOM 18454 C CA . PHE H 2 140 ? 52.33900 -61.27600 58.17900 1.000 62.07551 140 PHE H CA 1
ATOM 18455 C C . PHE H 2 140 ? 52.92300 -60.14900 59.01300 1.000 68.25551 140 PHE H C 1
ATOM 18456 O O . PHE H 2 140 ? 53.06400 -59.02400 58.52700 1.000 74.63551 140 PHE H O 1
ATOM 18473 N N . TYR H 2 141 ? 53.28600 -60.44600 60.25600 1.000 58.82551 141 TYR H N 1
ATOM 18474 C CA . TYR H 2 141 ? 53.72300 -59.33900 61.09400 1.000 64.34551 141 TYR H CA 1
ATOM 18475 C C . TYR H 2 141 ? 55.15200 -58.87100 60.81700 1.000 76.49551 141 TYR H C 1
ATOM 18476 O O . TYR H 2 141 ? 55.33900 -57.69800 60.47500 1.000 85.06551 141 TYR H O 1
ATOM 18494 N N . PRO H 2 142 ? 56.18600 -59.70300 60.97900 1.000 92.14551 142 PRO H N 1
ATOM 18495 C CA . PRO H 2 142 ? 57.55500 -59.21000 60.72300 1.000 80.65551 142 PRO H CA 1
ATOM 18496 C C . PRO H 2 142 ? 57.67200 -58.66700 59.30500 1.000 84.40551 142 PRO H C 1
ATOM 18497 O O . PRO H 2 142 ? 57.43300 -59.37600 58.32900 1.000 84.61551 142 PRO H O 1
ATOM 18508 N N . ARG H 2 143 ? 58.01700 -57.38000 59.19500 1.000 78.49551 143 ARG H N 1
ATOM 18509 C CA . ARG H 2 143 ? 58.07100 -56.74200 57.88100 1.000 73.26551 143 ARG H CA 1
ATOM 18510 C C . ARG H 2 143 ? 59.14100 -57.35700 56.98300 1.000 78.45551 143 ARG H C 1
ATOM 18511 O O . ARG H 2 143 ? 58.92800 -57.51200 55.77400 1.000 76.31551 143 ARG H O 1
ATOM 18532 N N . GLU H 2 144 ? 60.27900 -57.74900 57.55700 1.000 82.58551 144 GLU H N 1
ATOM 18533 C CA . GLU H 2 144 ? 61.38100 -58.28700 56.76300 1.000 84.38551 144 GLU H CA 1
ATOM 18534 C C . GLU H 2 144 ? 60.99700 -59.59500 56.07700 1.000 78.19551 144 GLU H C 1
ATOM 18535 O O . GLU H 2 144 ? 60.43900 -60.50000 56.70300 1.000 82.88551 144 GLU H O 1
ATOM 18547 N N . ALA H 2 145 ? 61.24400 -59.66200 54.76800 1.000 78.44551 145 ALA H N 1
ATOM 18548 C CA . ALA H 2 145 ? 60.94200 -60.84100 53.96300 1.000 69.58551 145 ALA H CA 1
ATOM 18549 C C . ALA H 2 145 ? 61.91900 -60.85900 52.79700 1.000 64.82551 145 ALA H C 1
ATOM 18550 O O . ALA H 2 145 ? 62.44300 -59.81900 52.38900 1.000 68.83551 145 ALA H O 1
ATOM 18557 N N . LYS H 2 146 ? 62.21600 -62.05800 52.30300 1.000 55.65551 146 LYS H N 1
ATOM 18558 C CA . LYS H 2 146 ? 63.21700 -62.22300 51.25200 1.000 56.74551 146 LYS H CA 1
ATOM 18559 C C . LYS H 2 146 ? 62.60600 -62.31700 49.85600 1.000 58.81551 146 LYS H C 1
ATOM 18560 O O . LYS H 2 146 ? 62.91200 -61.48400 49.00100 1.000 70.23551 146 LYS H O 1
ATOM 18579 N N . VAL H 2 147 ? 61.73500 -63.30800 49.62000 1.000 55.14551 147 VAL H N 1
ATOM 18580 C CA . VAL H 2 147 ? 61.09600 -63.59100 48.33000 1.000 51.97551 147 VAL H CA 1
ATOM 18581 C C . VAL H 2 147 ? 62.11100 -63.59800 47.18800 1.000 49.48551 147 VAL H C 1
ATOM 18582 O O . VAL H 2 147 ? 62.96100 -62.70800 47.07800 1.000 49.63551 147 VAL H O 1
ATOM 18595 N N . GLN H 2 148 ? 62.00600 -64.59200 46.30900 1.000 47.15551 148 GLN H N 1
ATOM 18596 C CA . GLN H 2 148 ? 62.92600 -64.73400 45.18700 1.000 47.10551 148 GLN H CA 1
ATOM 18597 C C . GLN H 2 148 ? 62.21100 -65.40300 44.02200 1.000 45.05551 148 GLN H C 1
ATOM 18598 O O . GLN H 2 148 ? 61.60500 -66.46500 44.19200 1.000 43.46551 148 GLN H O 1
ATOM 18612 N N . TRP H 2 149 ? 62.25500 -64.75600 42.85700 1.000 53.11551 149 TRP H N 1
ATOM 18613 C CA . TRP H 2 149 ? 61.62500 -65.27500 41.65100 1.000 43.75551 149 TRP H CA 1
ATOM 18614 C C . TRP H 2 149 ? 62.57400 -66.20100 40.89600 1.000 45.38551 149 TRP H C 1
ATOM 18615 O O . TRP H 2 149 ? 63.77500 -65.92700 40.77900 1.000 46.08551 149 TRP H O 1
ATOM 18636 N N . LYS H 2 150 ? 62.03400 -67.32300 40.41300 1.000 41.48551 150 LYS H N 1
ATOM 18637 C CA . LYS H 2 150 ? 62.79400 -68.25100 39.58400 1.000 46.93551 150 LYS H CA 1
ATOM 18638 C C . LYS H 2 150 ? 61.99200 -68.70700 38.36700 1.000 49.16551 150 LYS H C 1
ATOM 18639 O O . LYS H 2 150 ? 60.81300 -69.05100 38.49600 1.000 49.13551 150 LYS H O 1
ATOM 18658 N N . VAL H 2 151 ? 62.61700 -68.68500 37.18600 1.000 52.98551 151 VAL H N 1
ATOM 18659 C CA . VAL H 2 151 ? 62.04700 -69.26900 35.97100 1.000 55.12551 151 VAL H CA 1
ATOM 18660 C C . VAL H 2 151 ? 62.69400 -70.63400 35.79600 1.000 60.49551 151 VAL H C 1
ATOM 18661 O O . VAL H 2 151 ? 63.92500 -70.74100 35.79700 1.000 63.42551 151 VAL H O 1
ATOM 18674 N N . ASP H 2 152 ? 61.87900 -71.67100 35.65100 1.000 65.81551 152 ASP H N 1
ATOM 18675 C CA . ASP H 2 152 ? 62.37300 -73.02200 35.39100 1.000 71.20551 152 ASP H CA 1
ATOM 18676 C C . ASP H 2 152 ? 63.64500 -73.29000 36.18900 1.000 69.93551 152 ASP H C 1
ATOM 18677 O O . ASP H 2 152 ? 64.65900 -73.76500 35.67300 1.000 69.87551 152 ASP H O 1
ATOM 18686 N N . ASN H 2 153 ? 63.54300 -73.07000 37.49400 1.000 80.41551 153 ASN H N 1
ATOM 18687 C CA . ASN H 2 153 ? 64.69600 -73.09900 38.39200 1.000 73.18551 153 ASN H CA 1
ATOM 18688 C C . ASN H 2 153 ? 65.86700 -72.22500 37.91100 1.000 65.63551 153 ASN H C 1
ATOM 18689 O O . ASN H 2 153 ? 67.00500 -72.68200 37.79400 1.000 62.87551 153 ASN H O 1
ATOM 18700 N N . ALA H 2 154 ? 65.57800 -70.96400 37.58200 1.000 81.38551 154 ALA H N 1
ATOM 18701 C CA . ALA H 2 154 ? 66.60500 -69.99700 37.18100 1.000 71.34551 154 ALA H CA 1
ATOM 18702 C C . ALA H 2 154 ? 66.28800 -68.72100 37.95400 1.000 66.90551 154 ALA H C 1
ATOM 18703 O O . ALA H 2 154 ? 65.40600 -67.95500 37.55600 1.000 62.14551 154 ALA H O 1
ATOM 18710 N N . LEU H 2 155 ? 67.01800 -68.49300 39.04600 1.000 52.36551 155 LEU H N 1
ATOM 18711 C CA . LEU H 2 155 ? 66.82800 -67.29600 39.85200 1.000 51.27551 155 LEU H CA 1
ATOM 18712 C C . LEU H 2 155 ? 67.08400 -66.06000 38.99700 1.000 49.88551 155 LEU H C 1
ATOM 18713 O O . LEU H 2 155 ? 67.81500 -66.10100 38.00600 1.000 47.68551 155 LEU H O 1
ATOM 18729 N N . GLN H 2 156 ? 66.50600 -64.93800 39.40800 1.000 51.16551 156 GLN H N 1
ATOM 18730 C CA . GLN H 2 156 ? 66.60500 -63.70800 38.63900 1.000 53.86551 156 GLN H CA 1
ATOM 18731 C C . GLN H 2 156 ? 66.93000 -62.52900 39.54900 1.000 55.94551 156 GLN H C 1
ATOM 18732 O O . GLN H 2 156 ? 66.67800 -62.55700 40.75800 1.000 60.50551 156 GLN H O 1
ATOM 18746 N N . SER H 2 157 ? 67.47700 -61.47900 38.94100 1.000 63.39551 157 SER H N 1
ATOM 18747 C CA . SER H 2 157 ? 67.89700 -60.27200 39.63500 1.000 63.31551 157 SER H CA 1
ATOM 18748 C C . SER H 2 157 ? 67.60900 -59.09500 38.72100 1.000 62.45551 157 SER H C 1
ATOM 18749 O O . SER H 2 157 ? 67.88600 -59.15100 37.51600 1.000 63.63551 157 SER H O 1
ATOM 18757 N N . GLY H 2 158 ? 67.07900 -58.02800 39.30800 1.000 60.53551 158 GLY H N 1
ATOM 18758 C CA . GLY H 2 158 ? 66.76900 -56.82300 38.57400 1.000 64.35551 158 GLY H CA 1
ATOM 18759 C C . GLY H 2 158 ? 65.53500 -56.90400 37.70900 1.000 52.86551 158 GLY H C 1
ATOM 18760 O O . GLY H 2 158 ? 65.30800 -56.00100 36.89300 1.000 49.43551 158 GLY H O 1
ATOM 18764 N N . ASN H 2 159 ? 64.74500 -57.96900 37.84200 1.000 49.38551 159 ASN H N 1
ATOM 18765 C CA . ASN H 2 159 ? 63.51400 -58.13500 37.08600 1.000 41.41551 159 ASN H CA 1
ATOM 18766 C C . ASN H 2 159 ? 62.27900 -57.90200 37.93800 1.000 39.45551 159 ASN H C 1
ATOM 18767 O O . ASN H 2 159 ? 61.16400 -58.01300 37.42900 1.000 35.95551 159 ASN H O 1
ATOM 18778 N N . SER H 2 160 ? 62.44600 -57.52700 39.20100 1.000 38.30551 160 SER H N 1
ATOM 18779 C CA . SER H 2 160 ? 61.33500 -57.51600 40.13300 1.000 37.25551 160 SER H CA 1
ATOM 18780 C C . SER H 2 160 ? 61.27600 -56.19700 40.88700 1.000 36.70551 160 SER H C 1
ATOM 18781 O O . SER H 2 160 ? 62.25700 -55.45600 40.97900 1.000 41.17551 160 SER H O 1
ATOM 18789 N N . GLN H 2 161 ? 60.09800 -55.93400 41.44900 1.000 36.35551 161 GLN H N 1
ATOM 18790 C CA . GLN H 2 161 ? 59.84600 -54.75600 42.26400 1.000 38.25551 161 GLN H CA 1
ATOM 18791 C C . GLN H 2 161 ? 58.95500 -55.18600 43.41200 1.000 40.42551 161 GLN H C 1
ATOM 18792 O O . GLN H 2 161 ? 58.26300 -56.19700 43.32500 1.000 46.71551 161 GLN H O 1
ATOM 18806 N N . GLU H 2 162 ? 58.97100 -54.41500 44.49100 1.000 46.91551 162 GLU H N 1
ATOM 18807 C CA . GLU H 2 162 ? 58.20500 -54.78100 45.67200 1.000 48.15551 162 GLU H CA 1
ATOM 18808 C C . GLU H 2 162 ? 57.51500 -53.56200 46.26300 1.000 48.57551 162 GLU H C 1
ATOM 18809 O O . GLU H 2 162 ? 58.02400 -52.44100 46.19000 1.000 47.88551 162 GLU H O 1
ATOM 18821 N N . SER H 2 163 ? 56.36200 -53.80300 46.88600 1.000 41.27551 163 SER H N 1
ATOM 18822 C CA . SER H 2 163 ? 55.63600 -52.75300 47.58800 1.000 37.99551 163 SER H CA 1
ATOM 18823 C C . SER H 2 163 ? 54.87900 -53.38300 48.74600 1.000 37.73551 163 SER H C 1
ATOM 18824 O O . SER H 2 163 ? 54.21500 -54.40800 48.58000 1.000 40.88551 163 SER H O 1
ATOM 18832 N N . VAL H 2 164 ? 54.95000 -52.73900 49.90300 1.000 48.40551 164 VAL H N 1
ATOM 18833 C CA . VAL H 2 164 ? 54.40400 -53.27300 51.14300 1.000 44.90551 164 VAL H CA 1
ATOM 18834 C C . VAL H 2 164 ? 53.27900 -52.38500 51.64800 1.000 45.10551 164 VAL H C 1
ATOM 18835 O O . VAL H 2 164 ? 53.38600 -51.15400 51.62300 1.000 41.40551 164 VAL H O 1
ATOM 18848 N N . THR H 2 165 ? 52.21600 -53.01600 52.13800 1.000 45.32551 165 THR H N 1
ATOM 18849 C CA . THR H 2 165 ? 51.16100 -52.29900 52.83300 1.000 46.45551 165 THR H CA 1
ATOM 18850 C C . THR H 2 165 ? 51.46200 -52.34000 54.32600 1.000 51.25551 165 THR H C 1
ATOM 18851 O O . THR H 2 165 ? 52.29400 -53.11900 54.79400 1.000 54.96551 165 THR H O 1
ATOM 18862 N N . GLU H 2 166 ? 50.78500 -51.47500 55.07200 1.000 56.92551 166 GLU H N 1
ATOM 18863 C CA . GLU H 2 166 ? 51.04400 -51.33300 56.49600 1.000 56.22551 166 GLU H CA 1
ATOM 18864 C C . GLU H 2 166 ? 49.93900 -50.49100 57.10000 1.000 62.09551 166 GLU H C 1
ATOM 18865 O O . GLU H 2 166 ? 49.48200 -49.53100 56.47800 1.000 64.48551 166 GLU H O 1
ATOM 18877 N N . GLN H 2 167 ? 49.50800 -50.86000 58.30400 1.000 69.54551 167 GLN H N 1
ATOM 18878 C CA . GLN H 2 167 ? 48.40100 -50.17300 58.95300 1.000 70.69551 167 GLN H CA 1
ATOM 18879 C C . GLN H 2 167 ? 47.19800 -50.11400 58.01800 1.000 71.23551 167 GLN H C 1
ATOM 18880 O O . GLN H 2 167 ? 46.43900 -49.14400 58.00800 1.000 68.37551 167 GLN H O 1
ATOM 18894 N N . ASP H 2 168 ? 46.97300 -51.20100 57.27500 1.000 68.35551 168 ASP H N 1
ATOM 18895 C CA . ASP H 2 168 ? 45.82500 -51.24200 56.37900 1.000 72.95551 168 ASP H CA 1
ATOM 18896 C C . ASP H 2 168 ? 44.53700 -51.22200 57.18300 1.000 73.68551 168 ASP H C 1
ATOM 18897 O O . ASP H 2 168 ? 43.66700 -50.37200 56.96700 1.000 70.87551 168 ASP H O 1
ATOM 18906 N N . SER H 2 169 ? 44.42400 -52.11200 58.16200 1.000 76.12551 169 SER H N 1
ATOM 18907 C CA . SER H 2 169 ? 43.31000 -52.02900 59.09200 1.000 82.67551 169 SER H CA 1
ATOM 18908 C C . SER H 2 169 ? 43.30600 -53.12600 60.14600 1.000 73.76551 169 SER H C 1
ATOM 18909 O O . SER H 2 169 ? 43.67700 -54.27600 59.89100 1.000 70.37551 169 SER H O 1
ATOM 18917 N N . LYS H 2 170 ? 42.90900 -52.73800 61.35400 1.000 81.67551 170 LYS H N 1
ATOM 18918 C CA . LYS H 2 170 ? 42.56000 -53.63900 62.44700 1.000 85.34551 170 LYS H CA 1
ATOM 18919 C C . LYS H 2 170 ? 43.68800 -54.52300 62.97500 1.000 88.93551 170 LYS H C 1
ATOM 18920 O O . LYS H 2 170 ? 44.43700 -54.10300 63.86100 1.000 83.63551 170 LYS H O 1
ATOM 18939 N N . ASP H 2 171 ? 43.91300 -55.68900 62.36400 1.000 102.06551 171 ASP H N 1
ATOM 18940 C CA . ASP H 2 171 ? 44.86800 -56.62500 62.95000 1.000 94.47551 171 ASP H CA 1
ATOM 18941 C C . ASP H 2 171 ? 46.29300 -56.10800 62.87400 1.000 97.19551 171 ASP H C 1
ATOM 18942 O O . ASP H 2 171 ? 47.17200 -56.64100 63.56300 1.000 103.00551 171 ASP H O 1
ATOM 18951 N N . SER H 2 172 ? 46.53800 -55.08200 62.06500 1.000 120.17551 172 SER H N 1
ATOM 18952 C CA . SER H 2 172 ? 47.83900 -54.43200 61.99000 1.000 119.51551 172 SER H CA 1
ATOM 18953 C C . SER H 2 172 ? 48.91300 -55.32200 61.37600 1.000 118.21551 172 SER H C 1
ATOM 18954 O O . SER H 2 172 ? 50.09200 -55.20100 61.71400 1.000 118.62551 172 SER H O 1
ATOM 18962 N N . THR H 2 173 ? 48.53600 -56.19000 60.44200 1.000 93.42551 173 THR H N 1
ATOM 18963 C CA . THR H 2 173 ? 49.50600 -57.03500 59.76600 1.000 73.62551 173 THR H CA 1
ATOM 18964 C C . THR H 2 173 ? 49.93600 -56.38200 58.46000 1.000 64.52551 173 THR H C 1
ATOM 18965 O O . THR H 2 173 ? 49.20500 -55.57500 57.87600 1.000 59.10551 173 THR H O 1
ATOM 18976 N N . TYR H 2 174 ? 51.13800 -56.73800 58.01300 1.000 62.63551 174 TYR H N 1
ATOM 18977 C CA . TYR H 2 174 ? 51.68700 -56.24800 56.76200 1.000 56.73551 174 TYR H CA 1
ATOM 18978 C C . TYR H 2 174 ? 51.21300 -57.11000 55.59900 1.000 53.74551 174 TYR H C 1
ATOM 18979 O O . TYR H 2 174 ? 50.74400 -58.23600 55.77400 1.000 51.75551 174 TYR H O 1
ATOM 18997 N N . SER H 2 175 ? 51.29900 -56.54100 54.40200 1.000 49.78551 175 SER H N 1
ATOM 18998 C CA . SER H 2 175 ? 51.11900 -57.29300 53.17100 1.000 45.89551 175 SER H CA 1
ATOM 18999 C C . SER H 2 175 ? 52.12400 -56.78200 52.14900 1.000 42.55551 175 SER H C 1
ATOM 19000 O O . SER H 2 175 ? 52.50700 -55.60900 52.16900 1.000 47.81551 175 SER H O 1
ATOM 19008 N N . LEU H 2 176 ? 52.56000 -57.67500 51.25900 1.000 44.04551 176 LEU H N 1
ATOM 19009 C CA . LEU H 2 176 ? 53.59100 -57.34900 50.28400 1.000 35.78551 176 LEU H CA 1
ATOM 19010 C C . LEU H 2 176 ? 53.20600 -57.90000 48.92100 1.000 35.60551 176 LEU H C 1
ATOM 19011 O O . LEU H 2 176 ? 52.56500 -58.94800 48.81300 1.000 35.54551 176 LEU H O 1
ATOM 19027 N N . SER H 2 177 ? 53.57700 -57.15800 47.88200 1.000 46.10551 177 SER H N 1
ATOM 19028 C CA . SER H 2 177 ? 53.42300 -57.60000 46.50400 1.000 35.42551 177 SER H CA 1
ATOM 19029 C C . SER H 2 177 ? 54.76700 -57.45500 45.81500 1.000 35.52551 177 SER H C 1
ATOM 19030 O O . SER H 2 177 ? 55.33600 -56.35600 45.79000 1.000 35.57551 177 SER H O 1
ATOM 19038 N N . SER H 2 178 ? 55.28500 -58.56100 45.29000 1.000 40.12551 178 SER H N 1
ATOM 19039 C CA . SER H 2 178 ? 56.47700 -58.55400 44.45300 1.000 35.91551 178 SER H CA 1
ATOM 19040 C C . SER H 2 178 ? 56.03300 -58.85500 43.03100 1.000 35.51551 178 SER H C 1
ATOM 19041 O O . SER H 2 178 ? 55.40500 -59.88900 42.78200 1.000 35.44551 178 SER H O 1
ATOM 19049 N N . THR H 2 179 ? 56.39100 -57.98000 42.10100 1.000 35.49551 179 THR H N 1
ATOM 19050 C CA . THR H 2 179 ? 55.95900 -58.07900 40.71600 1.000 35.36551 179 THR H CA 1
ATOM 19051 C C . THR H 2 179 ? 57.17600 -58.26300 39.82800 1.000 35.48551 179 THR H C 1
ATOM 19052 O O . THR H 2 179 ? 58.12400 -57.47200 39.89200 1.000 35.61551 179 THR H O 1
ATOM 19063 N N . LEU H 2 180 ? 57.15900 -59.33500 39.04700 1.000 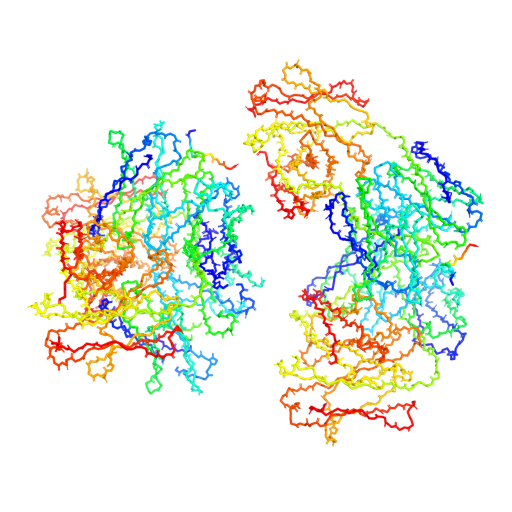35.49551 180 LEU H N 1
ATOM 19064 C CA . LEU H 2 180 ? 58.16300 -59.60400 38.03100 1.000 35.60551 180 LEU H CA 1
ATOM 19065 C C . LEU H 2 180 ? 57.62800 -59.07600 36.70800 1.000 41.77551 180 LEU H C 1
ATOM 19066 O O . LEU H 2 180 ? 56.61500 -59.57200 36.19800 1.000 43.68551 180 LEU H O 1
ATOM 19082 N N . THR H 2 181 ? 58.30100 -58.06500 36.16100 1.000 45.68551 181 THR H N 1
ATOM 19083 C CA . THR H 2 181 ? 57.93300 -57.48900 34.87600 1.000 49.66551 181 THR H CA 1
ATOM 19084 C C . THR H 2 181 ? 58.77800 -58.12500 33.78200 1.000 49.84551 181 THR H C 1
ATOM 19085 O O . THR H 2 181 ? 59.98500 -58.32500 33.95400 1.000 47.57551 181 THR H O 1
ATOM 19096 N N . LEU H 2 182 ? 58.13000 -58.46700 32.66800 1.000 54.15551 182 LEU H N 1
ATOM 19097 C CA . LEU H 2 182 ? 58.75100 -59.27000 31.62700 1.000 49.27551 182 LEU H CA 1
ATOM 19098 C C . LEU H 2 182 ? 58.12400 -58.89500 30.29500 1.000 51.88551 182 LEU H C 1
ATOM 19099 O O . LEU H 2 182 ? 57.11700 -58.19200 30.24000 1.000 53.82551 182 LEU H O 1
ATOM 19115 N N . SER H 2 183 ? 58.75800 -59.32400 29.21700 1.000 56.94551 183 SER H N 1
ATOM 19116 C CA . SER H 2 183 ? 58.16600 -59.19600 27.89600 1.000 58.54551 183 SER H CA 1
ATOM 19117 C C . SER H 2 183 ? 57.30800 -60.41800 27.59700 1.000 59.22551 183 SER H C 1
ATOM 19118 O O . SER H 2 183 ? 57.56700 -61.52000 28.09300 1.000 59.96551 183 SER H O 1
ATOM 19126 N N . LYS H 2 184 ? 56.29900 -60.22400 26.74500 1.000 62.03551 184 LYS H N 1
ATOM 19127 C CA . LYS H 2 184 ? 55.46000 -61.35200 26.35500 1.000 63.58551 184 LYS H CA 1
ATOM 19128 C C . LYS H 2 184 ? 56.26500 -62.42100 25.62700 1.000 66.78551 184 LYS H C 1
ATOM 19129 O O . LYS H 2 184 ? 55.95500 -63.60900 25.73900 1.000 60.82551 184 LYS H O 1
ATOM 19148 N N . ALA H 2 185 ? 57.26200 -62.02400 24.83300 1.000 67.99551 185 ALA H N 1
ATOM 19149 C CA . ALA H 2 185 ? 58.08400 -63.00300 24.12900 1.000 64.09551 185 ALA H CA 1
ATOM 19150 C C . ALA H 2 185 ? 58.86100 -63.86900 25.11400 1.000 65.35551 185 ALA H C 1
ATOM 19151 O O . ALA H 2 185 ? 58.70600 -65.10500 25.15100 1.000 68.74551 185 ALA H O 1
ATOM 19158 N N . ASP H 2 186 ? 59.66900 -63.22500 25.95900 1.000 54.86551 186 ASP H N 1
ATOM 19159 C CA . ASP H 2 186 ? 60.41600 -63.96400 26.96900 1.000 59.56551 186 ASP H CA 1
ATOM 19160 C C . ASP H 2 186 ? 59.47600 -64.73500 27.87700 1.000 60.34551 186 ASP H C 1
ATOM 19161 O O . ASP H 2 186 ? 59.87000 -65.74900 28.46500 1.000 62.07551 186 ASP H O 1
ATOM 19170 N N . TYR H 2 187 ? 58.23700 -64.26000 28.01300 1.000 60.29551 187 TYR H N 1
ATOM 19171 C CA . TYR H 2 187 ? 57.25400 -64.98100 28.80600 1.000 58.80551 187 TYR H CA 1
ATOM 19172 C C . TYR H 2 187 ? 56.82400 -66.25600 28.10100 1.000 59.00551 187 TYR H C 1
ATOM 19173 O O . TYR H 2 187 ? 56.74600 -67.32100 28.72300 1.000 58.91551 187 TYR H O 1
ATOM 19191 N N . GLU H 2 188 ? 56.64400 -66.25800 26.79900 1.000 63.44551 188 GLU H N 1
ATOM 19192 C CA . GLU H 2 188 ? 56.49700 -67.54800 26.07900 1.000 62.68551 188 GLU H CA 1
ATOM 19193 C C . GLU H 2 188 ? 57.91300 -68.13400 26.19000 1.000 62.41551 188 GLU H C 1
ATOM 19194 O O . GLU H 2 188 ? 58.79500 -67.37800 26.52000 1.000 66.32551 188 GLU H O 1
ATOM 19206 N N . LYS H 2 189 ? 58.11300 -69.42300 25.97100 1.000 75.20551 189 LYS H N 1
ATOM 19207 C CA . LYS H 2 189 ? 59.43700 -70.13300 26.09800 1.000 76.82551 189 LYS H CA 1
ATOM 19208 C C . LYS H 2 189 ? 59.47400 -70.74000 27.51800 1.000 77.91551 189 LYS H C 1
ATOM 19209 O O . LYS H 2 189 ? 59.09300 -71.92700 27.65800 1.000 79.09551 189 LYS H O 1
ATOM 19228 N N . HIS H 2 190 ? 59.83800 -69.98100 28.56000 1.000 69.44551 190 HIS H N 1
ATOM 19229 C CA . HIS H 2 190 ? 60.00400 -70.52800 29.93500 1.000 65.01551 190 HIS H CA 1
ATOM 19230 C C . HIS H 2 190 ? 58.62500 -71.01300 30.36700 1.000 64.11551 190 HIS H C 1
ATOM 19231 O O . HIS H 2 190 ? 57.74400 -70.16400 30.25000 1.000 66.50551 190 HIS H O 1
ATOM 19245 N N . LYS H 2 191 ? 58.40500 -72.27300 30.79000 1.000 60.63551 191 LYS H N 1
ATOM 19246 C CA . LYS H 2 191 ? 57.03900 -72.68900 31.13900 1.000 62.55551 191 LYS H CA 1
ATOM 19247 C C . LYS H 2 191 ? 56.74000 -72.57800 32.63000 1.000 57.56551 191 LYS H C 1
ATOM 19248 O O . LYS H 2 191 ? 55.78600 -71.91900 33.03700 1.000 55.26551 191 LYS H O 1
ATOM 19267 N N . VAL H 2 192 ? 57.55300 -73.19200 33.46700 1.000 62.61551 192 VAL H N 1
ATOM 19268 C CA . VAL H 2 192 ? 57.34800 -73.13700 34.91600 1.000 62.21551 192 VAL H CA 1
ATOM 19269 C C . VAL H 2 192 ? 57.77600 -71.76500 35.43800 1.000 59.29551 192 VAL H C 1
ATOM 19270 O O . VAL H 2 192 ? 58.82800 -71.24000 35.06800 1.000 60.25551 192 VAL H O 1
ATOM 19283 N N . TYR H 2 193 ? 56.92200 -71.14800 36.24800 1.000 62.21551 193 TYR H N 1
ATOM 19284 C CA . TYR H 2 193 ? 57.21100 -69.88700 36.90800 1.000 61.36551 193 TYR H CA 1
ATOM 19285 C C . TYR H 2 193 ? 56.90700 -70.04000 38.38500 1.000 65.69551 193 TYR H C 1
ATOM 19286 O O . TYR H 2 193 ? 55.91600 -70.67200 38.75100 1.000 66.47551 193 TYR H O 1
ATOM 19304 N N . ALA H 2 194 ? 57.82300 -69.58200 39.23300 1.000 64.65551 194 ALA H N 1
ATOM 19305 C CA . ALA H 2 194 ? 57.64300 -69.79200 40.66300 1.000 61.51551 194 ALA H CA 1
ATOM 19306 C C . ALA H 2 194 ? 58.22200 -68.63600 41.47100 1.000 54.54551 194 ALA H C 1
ATOM 19307 O O . ALA H 2 194 ? 59.08300 -67.88600 41.00000 1.000 53.21551 194 ALA H O 1
ATOM 19314 N N . CYS H 2 195 ? 57.70900 -68.48200 42.69500 1.000 49.19551 195 CYS H N 1
ATOM 19315 C CA . CYS H 2 195 ? 58.29200 -67.56800 43.67200 1.000 48.73551 195 CYS H CA 1
ATOM 19316 C C . CYS H 2 195 ? 58.50300 -68.30600 44.98900 1.000 46.08551 195 CYS H C 1
ATOM 19317 O O . CYS H 2 195 ? 57.62100 -69.04700 45.44200 1.000 53.28551 195 CYS H O 1
ATOM 19324 N N . GLU H 2 196 ? 59.69000 -68.13000 45.57300 1.000 48.93551 196 GLU H N 1
ATOM 19325 C CA . GLU H 2 196 ? 60.05900 -68.70400 46.86100 1.000 47.90551 196 GLU H CA 1
ATOM 19326 C C . GLU H 2 196 ? 60.15600 -67.57800 47.87800 1.000 45.17551 196 GLU H C 1
ATOM 19327 O O . GLU H 2 196 ? 60.73600 -66.52900 47.58800 1.000 44.99551 196 GLU H O 1
ATOM 19339 N N . VAL H 2 197 ? 59.60400 -67.79900 49.06700 1.000 47.23551 197 VAL H N 1
ATOM 19340 C CA . VAL H 2 197 ? 59.51100 -66.76700 50.09300 1.000 52.40551 197 VAL H CA 1
ATOM 19341 C C . VAL H 2 197 ? 60.09700 -67.30200 51.39200 1.000 48.67551 197 VAL H C 1
ATOM 19342 O O . VAL H 2 197 ? 59.87600 -68.46400 51.74900 1.000 40.90551 197 VAL H O 1
ATOM 19355 N N . THR H 2 198 ? 60.82400 -66.44500 52.10900 1.000 48.02551 198 THR H N 1
ATOM 19356 C CA . THR H 2 198 ? 61.39600 -66.78900 53.40400 1.000 45.32551 198 THR H CA 1
ATOM 19357 C C . THR H 2 198 ? 60.97200 -65.75000 54.43200 1.000 47.33551 198 THR H C 1
ATOM 19358 O O . THR H 2 198 ? 61.04000 -64.54500 54.16800 1.000 47.17551 198 THR H O 1
ATOM 19369 N N . HIS H 2 199 ? 60.54700 -66.22100 55.60300 1.000 48.03551 199 HIS H N 1
ATOM 19370 C CA . HIS H 2 199 ? 60.03100 -65.35700 56.65400 1.000 45.09551 199 HIS H CA 1
ATOM 19371 C C . HIS H 2 199 ? 60.20900 -66.07300 57.98400 1.000 43.21551 199 HIS H C 1
ATOM 19372 O O . HIS H 2 199 ? 60.25100 -67.30700 58.03700 1.000 40.86551 199 HIS H O 1
ATOM 19386 N N . GLN H 2 200 ? 60.30600 -65.28700 59.06000 1.000 40.76551 200 GLN H N 1
ATOM 19387 C CA . GLN H 2 200 ? 60.48500 -65.88700 60.37500 1.000 43.49551 200 GLN H CA 1
ATOM 19388 C C . GLN H 2 200 ? 59.33900 -66.83200 60.70300 1.000 46.59551 200 GLN H C 1
ATOM 19389 O O . GLN H 2 200 ? 59.54200 -67.84500 61.37500 1.000 50.82551 200 GLN H O 1
ATOM 19403 N N . GLY H 2 201 ? 58.13600 -66.52200 60.24800 1.000 62.20551 201 GLY H N 1
ATOM 19404 C CA . GLY H 2 201 ? 56.98100 -67.33600 60.56300 1.000 66.09551 201 GLY H CA 1
ATOM 19405 C C . GLY H 2 201 ? 56.88100 -68.64100 59.81800 1.000 61.21551 201 GLY H C 1
ATOM 19406 O O . GLY H 2 201 ? 55.90600 -69.37300 60.01400 1.000 65.75551 201 GLY H O 1
ATOM 19410 N N . LEU H 2 202 ? 57.83400 -68.93300 58.94200 1.000 57.55551 202 LEU H N 1
ATOM 19411 C CA . LEU H 2 202 ? 57.82900 -70.14000 58.13000 1.000 64.09551 202 LEU H CA 1
ATOM 19412 C C . LEU H 2 202 ? 58.88800 -71.12300 58.61900 1.000 67.67551 202 LEU H C 1
ATOM 19413 O O . LEU H 2 202 ? 60.03100 -70.73800 58.88700 1.000 65.72551 202 LEU H O 1
ATOM 19429 N N . SER H 2 203 ? 58.50000 -72.39200 58.75400 1.000 81.72551 203 SER H N 1
ATOM 19430 C CA . SER H 2 203 ? 59.47500 -73.42300 59.09500 1.000 82.46551 203 SER H CA 1
ATOM 19431 C C . SER H 2 203 ? 60.53200 -73.54900 58.00000 1.000 82.44551 203 SER H C 1
ATOM 19432 O O . SER H 2 203 ? 61.73300 -73.61900 58.28400 1.000 83.51551 203 SER H O 1
ATOM 19440 N N . SER H 2 204 ? 60.09800 -73.59100 56.74600 1.000 68.83551 204 SER H N 1
ATOM 19441 C CA . SER H 2 204 ? 60.95900 -73.62100 55.57200 1.000 55.12551 204 SER H CA 1
ATOM 19442 C C . SER H 2 204 ? 60.36800 -72.68200 54.53400 1.000 58.49551 204 SER H C 1
ATOM 19443 O O . SER H 2 204 ? 59.18100 -72.34500 54.59800 1.000 53.14551 204 SER H O 1
ATOM 19451 N N . PRO H 2 205 ? 61.17300 -72.22400 53.57500 1.000 59.86551 205 PRO H N 1
ATOM 19452 C CA . PRO H 2 205 ? 60.62300 -71.36200 52.51900 1.000 53.42551 205 PRO H CA 1
ATOM 19453 C C . PRO H 2 205 ? 59.46100 -72.03200 51.80100 1.000 47.08551 205 PRO H C 1
ATOM 19454 O O . PRO H 2 205 ? 59.56100 -73.17600 51.35400 1.000 40.75551 205 PRO H O 1
ATOM 19465 N N . VAL H 2 206 ? 58.36200 -71.31100 51.68300 1.000 50.40551 206 VAL H N 1
ATOM 19466 C CA . VAL H 2 206 ? 57.21900 -71.77300 50.90600 1.000 55.92551 206 VAL H CA 1
ATOM 19467 C C . VAL H 2 206 ? 57.42400 -71.31700 49.47400 1.000 54.38551 206 VAL H C 1
ATOM 19468 O O . VAL H 2 206 ? 57.84800 -70.18500 49.22500 1.000 50.36551 206 VAL H O 1
ATOM 19481 N N . THR H 2 207 ? 57.11100 -72.19100 48.52900 1.000 54.02551 207 THR H N 1
ATOM 19482 C CA . THR H 2 207 ? 57.28400 -71.91000 47.11400 1.000 56.79551 207 THR H CA 1
ATOM 19483 C C . THR H 2 207 ? 55.95400 -72.13200 46.42200 1.000 64.02551 207 THR H C 1
ATOM 19484 O O . THR H 2 207 ? 55.32600 -73.18000 46.59800 1.000 60.61551 207 THR H O 1
ATOM 19495 N N . LYS H 2 208 ? 55.54700 -71.16300 45.61100 1.000 88.98551 208 LYS H N 1
ATOM 19496 C CA . LYS H 2 208 ? 54.30900 -71.24900 44.84900 1.000 88.79551 208 LYS H CA 1
ATOM 19497 C C . LYS H 2 208 ? 54.62800 -71.08700 43.37500 1.000 88.37551 208 LYS H C 1
ATOM 19498 O O . LYS H 2 208 ? 55.37800 -70.18200 42.99600 1.000 87.65551 208 LYS H O 1
ATOM 19517 N N . SER H 2 209 ? 54.04200 -71.94200 42.54500 1.000 72.15551 209 SER H N 1
ATOM 19518 C CA . SER H 2 209 ? 54.39900 -72.01000 41.14100 1.000 66.77551 209 SER H CA 1
ATOM 19519 C C . SER H 2 209 ? 53.13900 -72.11200 40.29600 1.000 70.76551 209 SER H C 1
ATOM 19520 O O . SER H 2 209 ? 52.06800 -72.49500 40.77100 1.000 78.55551 209 SER H O 1
ATOM 19528 N N . PHE H 2 210 ? 53.30400 -71.78300 39.02100 1.000 68.42551 210 PHE H N 1
ATOM 19529 C CA . PHE H 2 210 ? 52.26600 -71.93200 38.01700 1.000 61.28551 210 PHE H CA 1
ATOM 19530 C C . PHE H 2 210 ? 52.93900 -72.25000 36.69300 1.000 57.82551 210 PHE H C 1
ATOM 19531 O O . PHE H 2 210 ? 54.03100 -71.75100 36.40000 1.000 56.01551 210 PHE H O 1
ATOM 19548 N N . ASN H 2 211 ? 52.27300 -73.07300 35.89500 1.000 56.00551 211 ASN H N 1
ATOM 19549 C CA . ASN H 2 211 ? 52.76400 -73.46400 34.58500 1.000 57.89551 211 ASN H CA 1
ATOM 19550 C C . ASN H 2 211 ? 51.93000 -72.78400 33.51300 1.000 60.38551 211 ASN H C 1
ATOM 19551 O O . ASN H 2 211 ? 50.70100 -72.90600 33.50500 1.000 67.12551 211 ASN H O 1
ATOM 19562 N N . ARG H 2 212 ? 52.59900 -72.07400 32.61300 1.000 62.33551 212 ARG H N 1
ATOM 19563 C CA . ARG H 2 212 ? 51.92200 -71.45500 31.48400 1.000 61.41551 212 ARG H CA 1
ATOM 19564 C C . ARG H 2 212 ? 51.26100 -72.57800 30.70200 1.000 63.24551 212 ARG H C 1
ATOM 19565 O O . ARG H 2 212 ? 51.95600 -73.36200 30.05500 1.000 64.01551 212 ARG H O 1
ATOM 19586 N N . GLY H 2 213 ? 49.92600 -72.60000 30.68000 1.000 93.21551 213 GLY H N 1
ATOM 19587 C CA . GLY H 2 213 ? 49.18000 -73.65800 30.02200 1.000 95.37551 213 GLY H CA 1
ATOM 19588 C C . GLY H 2 213 ? 48.31700 -74.52900 30.92300 1.000 99.19551 213 GLY H C 1
ATOM 19589 O O . GLY H 2 213 ? 47.20500 -74.88400 30.52400 1.000 105.89551 213 GLY H O 1
ATOM 19593 N N . GLU H 2 214 ? 48.78100 -74.88900 32.12000 1.000 73.47551 214 GLU H N 1
ATOM 19594 C CA . GLU H 2 214 ? 47.96400 -75.71400 33.01600 1.000 79.82551 214 GLU H CA 1
ATOM 19595 C C . GLU H 2 214 ? 46.75500 -74.92100 33.50500 1.000 79.41551 214 GLU H C 1
ATOM 19596 O O . GLU H 2 214 ? 45.72600 -75.48300 33.88200 1.000 78.30551 214 GLU H O 1
ATOM 19608 N N . GLN I 1 1 ? 65.25900 -34.22900 2.08000 1.000 124.29551 1 GLN J N 1
ATOM 19609 C CA . GLN I 1 1 ? 65.31700 -35.66700 1.91200 1.000 124.36551 1 GLN J CA 1
ATOM 19610 C C . GLN I 1 1 ? 65.87800 -35.99600 0.54200 1.000 130.82551 1 GLN J C 1
ATOM 19611 O O . GLN I 1 1 ? 66.71200 -36.89300 0.39600 1.000 128.20551 1 GLN J O 1
ATOM 19627 N N . VAL I 1 2 ? 65.42500 -35.24900 -0.46400 1.000 150.50551 2 VAL J N 1
ATOM 19628 C CA . VAL I 1 2 ? 65.76100 -35.53800 -1.85200 1.000 151.69551 2 VAL J CA 1
ATOM 19629 C C . VAL I 1 2 ? 65.48200 -34.29600 -2.68000 1.000 152.10551 2 VAL J C 1
ATOM 19630 O O . VAL I 1 2 ? 64.77300 -33.38800 -2.24900 1.000 152.25551 2 VAL J O 1
ATOM 19643 N N . GLN I 1 3 ? 66.06800 -34.24000 -3.86600 1.000 127.82551 3 GLN J N 1
ATOM 19644 C CA . GLN I 1 3 ? 65.60700 -33.32000 -4.89300 1.000 123.42551 3 GLN J CA 1
ATOM 19645 C C . GLN I 1 3 ? 64.61900 -34.12900 -5.71500 1.000 125.89551 3 GLN J C 1
ATOM 19646 O O . GLN I 1 3 ? 64.99200 -35.13000 -6.33300 1.000 118.13551 3 GLN J O 1
ATOM 19660 N N . LEU I 1 4 ? 63.39200 -33.64400 -5.81700 1.000 132.70551 4 LEU J N 1
ATOM 19661 C CA . LEU I 1 4 ? 62.34400 -34.39300 -6.48900 1.000 128.29551 4 LEU J CA 1
ATOM 19662 C C . LEU I 1 4 ? 62.02500 -33.69300 -7.78700 1.000 115.54551 4 LEU J C 1
ATOM 19663 O O . LEU I 1 4 ? 61.77600 -32.48400 -7.79500 1.000 109.64551 4 LEU J O 1
ATOM 19679 N N . GLN I 1 5 ? 62.07800 -34.44400 -8.88000 1.000 103.80551 5 GLN J N 1
ATOM 19680 C CA . GLN I 1 5 ? 61.78600 -33.91500 -10.20400 1.000 105.66551 5 GLN J CA 1
ATOM 19681 C C . GLN I 1 5 ? 60.67600 -34.76600 -10.78200 1.000 106.08551 5 GLN J C 1
ATOM 19682 O O . GLN I 1 5 ? 60.81700 -35.98800 -10.88000 1.000 101.76551 5 GLN J O 1
ATOM 19696 N N . GLN I 1 6 ? 59.57200 -34.13100 -11.13300 1.000 93.61551 6 GLN J N 1
ATOM 19697 C CA . GLN I 1 6 ? 58.44200 -34.84600 -11.69400 1.000 89.54551 6 GLN J CA 1
ATOM 19698 C C . GLN I 1 6 ? 58.50500 -34.79400 -13.21200 1.000 88.50551 6 GLN J C 1
ATOM 19699 O O . GLN I 1 6 ? 59.28200 -34.04600 -13.80300 1.000 87.41551 6 GLN J O 1
ATOM 19713 N N . SER I 1 7 ? 57.64800 -35.58700 -13.84300 1.000 89.13551 7 SER J N 1
ATOM 19714 C CA . SER I 1 7 ? 57.58600 -35.61300 -15.29200 1.000 85.63551 7 SER J CA 1
ATOM 19715 C C . SER I 1 7 ? 56.97200 -34.31000 -15.79600 1.000 79.87551 7 SER J C 1
ATOM 19716 O O . SER I 1 7 ? 56.62300 -33.41700 -15.02500 1.000 79.28551 7 SER J O 1
ATOM 19724 N N . GLY I 1 8 ? 56.83500 -34.19700 -17.09800 1.000 75.09551 8 GLY J N 1
ATOM 19725 C CA . GLY I 1 8 ? 56.30100 -32.99000 -17.67700 1.000 67.59551 8 GLY J CA 1
ATOM 19726 C C . GLY I 1 8 ? 54.79700 -32.98000 -17.64200 1.000 62.19551 8 GLY J C 1
ATOM 19727 O O . GLY I 1 8 ? 54.14100 -33.94100 -17.22600 1.000 64.72551 8 GLY J O 1
ATOM 19731 N N . PRO I 1 9 ? 54.22000 -31.86400 -18.08700 1.000 59.73551 9 PRO J N 1
ATOM 19732 C CA . PRO I 1 9 ? 52.75400 -31.76000 -18.11700 1.000 58.82551 9 PRO J CA 1
ATOM 19733 C C . PRO I 1 9 ? 52.14700 -32.78800 -19.05800 1.000 59.01551 9 PRO J C 1
ATOM 19734 O O . PRO I 1 9 ? 52.76000 -33.18500 -20.05000 1.000 56.18551 9 PRO J O 1
ATOM 19745 N N . VAL I 1 10 ? 50.92300 -33.21500 -18.74700 1.000 58.38551 10 VAL J N 1
ATOM 19746 C CA . VAL I 1 10 ? 50.29600 -34.32700 -19.45300 1.000 53.90551 10 VAL J CA 1
ATOM 19747 C C . VAL I 1 10 ? 48.95100 -33.88900 -20.01400 1.000 49.45551 10 VAL J C 1
ATOM 19748 O O . VAL I 1 10 ? 48.18800 -33.17900 -19.35200 1.000 48.87551 10 VAL J O 1
ATOM 19761 N N . LEU I 1 11 ? 48.67500 -34.31800 -21.24500 1.000 65.12551 11 LEU J N 1
ATOM 19762 C CA . LEU I 1 11 ? 47.36700 -34.19500 -21.87800 1.000 61.86551 11 LEU J CA 1
ATOM 19763 C C . LEU I 1 11 ? 46.86500 -35.60200 -22.18500 1.000 56.27551 11 LEU J C 1
ATOM 19764 O O . LEU I 1 11 ? 47.37700 -36.26200 -23.09600 1.000 57.59551 11 LEU J O 1
ATOM 19780 N N . VAL I 1 12 ? 45.87100 -36.06500 -21.42900 1.000 54.48551 12 VAL J N 1
ATOM 19781 C CA . VAL I 1 12 ? 45.34800 -37.42100 -21.57300 1.000 60.89551 12 VAL J CA 1
ATOM 19782 C C . VAL I 1 12 ? 43.92600 -37.36800 -22.12500 1.000 58.17551 12 VAL J C 1
ATOM 19783 O O . VAL I 1 12 ? 43.10800 -36.54600 -21.69400 1.000 44.69551 12 VAL J O 1
ATOM 19796 N N . LYS I 1 13 ? 43.64300 -38.24200 -23.09300 1.000 58.48551 13 LYS J N 1
ATOM 19797 C CA . LYS I 1 13 ? 42.31100 -38.33500 -23.66800 1.000 60.48551 13 LYS J CA 1
ATOM 19798 C C . LYS I 1 13 ? 41.34600 -38.99000 -22.67800 1.000 61.14551 13 LYS J C 1
ATOM 19799 O O . LYS I 1 13 ? 41.75400 -39.74800 -21.79500 1.000 59.85551 13 LYS J O 1
ATOM 19818 N N . PRO I 1 14 ? 40.05000 -38.69600 -22.80500 1.000 61.04551 14 PRO J N 1
ATOM 19819 C CA . PRO I 1 14 ? 39.11800 -38.97900 -21.69400 1.000 59.65551 14 PRO J CA 1
ATOM 19820 C C . PRO I 1 14 ? 39.00200 -40.44100 -21.28600 1.000 60.66551 14 PRO J C 1
ATOM 19821 O O . PRO I 1 14 ? 38.48000 -40.70700 -20.19900 1.000 61.07551 14 PRO J O 1
ATOM 19832 N N . SER I 1 15 ? 39.39800 -41.40200 -22.11800 1.000 53.55551 15 SER J N 1
ATOM 19833 C CA . SER I 1 15 ? 39.29000 -42.80900 -21.74600 1.000 52.43551 15 SER J CA 1
ATOM 19834 C C . SER I 1 15 ? 40.62300 -43.52000 -21.54700 1.000 50.21551 15 SER J C 1
ATOM 19835 O O . SER I 1 15 ? 40.62500 -44.72200 -21.25400 1.000 48.09551 15 SER J O 1
ATOM 19843 N N . GLN I 1 16 ? 41.74300 -42.82600 -21.66700 1.000 50.65551 16 GLN J N 1
ATOM 19844 C CA . GLN I 1 16 ? 43.05000 -43.45400 -21.71200 1.000 47.11551 16 GLN J CA 1
ATOM 19845 C C . GLN I 1 16 ? 43.71600 -43.39500 -20.34000 1.000 50.87551 16 GLN J C 1
ATOM 19846 O O . GLN I 1 16 ? 43.11400 -42.98100 -19.34400 1.000 55.47551 16 GLN J O 1
ATOM 19860 N N . THR I 1 17 ? 44.97200 -43.82200 -20.28100 1.000 58.75551 17 THR J N 1
ATOM 19861 C CA . THR I 1 17 ? 45.68900 -43.98100 -19.02500 1.000 60.98551 17 THR J CA 1
ATOM 19862 C C . THR I 1 17 ? 46.62000 -42.80400 -18.78400 1.000 61.99551 17 THR J C 1
ATOM 19863 O O . THR I 1 17 ? 47.20900 -42.25900 -19.72200 1.000 63.42551 17 THR J O 1
ATOM 19874 N N . LEU I 1 18 ? 46.74100 -42.41400 -17.52000 1.000 74.31551 18 LEU J N 1
ATOM 19875 C CA . LEU I 1 18 ? 47.64900 -41.35600 -17.10400 1.000 76.69551 18 LEU J CA 1
ATOM 19876 C C . LEU I 1 18 ? 48.89400 -42.01500 -16.53700 1.000 85.42551 18 LEU J C 1
ATOM 19877 O O . LEU I 1 18 ? 48.78800 -42.90200 -15.68500 1.000 82.93551 18 LEU J O 1
ATOM 19893 N N . SER I 1 19 ? 50.06500 -41.56900 -16.99300 1.000 94.30551 19 SER J N 1
ATOM 19894 C CA . SER I 1 19 ? 51.34200 -42.13100 -16.56900 1.000 96.96551 19 SER J CA 1
ATOM 19895 C C . SER I 1 19 ? 52.23500 -41.00300 -16.07900 1.000 98.76551 19 SER J C 1
ATOM 19896 O O . SER I 1 19 ? 52.49700 -40.04800 -16.82000 1.000 91.70551 19 SER J O 1
ATOM 19904 N N . LEU I 1 20 ? 52.68900 -41.11400 -14.82700 1.000 130.72551 20 LEU J N 1
ATOM 19905 C CA . LEU I 1 20 ? 53.48800 -40.09000 -14.17000 1.000 132.22551 20 LEU J CA 1
ATOM 19906 C C . LEU I 1 20 ? 54.67900 -40.72300 -13.46800 1.000 133.23551 20 LEU J C 1
ATOM 19907 O O . LEU I 1 20 ? 54.63200 -41.88900 -13.08100 1.000 133.47551 20 LEU J O 1
ATOM 19923 N N . THR I 1 21 ? 55.78100 -39.97600 -13.39400 1.000 143.02551 21 THR J N 1
ATOM 19924 C CA . THR I 1 21 ? 56.97200 -40.43800 -12.69100 1.000 138.72551 21 THR J CA 1
ATOM 19925 C C . THR I 1 21 ? 57.48400 -39.35800 -11.74500 1.000 130.23551 21 THR J C 1
ATOM 19926 O O . THR I 1 21 ? 57.46400 -38.17000 -12.07700 1.000 129.49551 21 THR J O 1
ATOM 19937 N N . CYS I 1 22 ? 57.91200 -39.77200 -10.55300 1.000 99.70551 22 CYS J N 1
ATOM 19938 C CA . CYS I 1 22 ? 58.56600 -38.88600 -9.59400 1.000 93.68551 22 CYS J CA 1
ATOM 19939 C C . CYS I 1 22 ? 59.96900 -39.41400 -9.34900 1.000 102.13551 22 CYS J C 1
ATOM 19940 O O . CYS I 1 22 ? 60.13200 -40.53700 -8.85900 1.000 98.08551 22 CYS J O 1
ATOM 19947 N N . ALA I 1 23 ? 60.97800 -38.63000 -9.70900 1.000 121.31551 23 ALA J N 1
ATOM 19948 C CA . ALA I 1 23 ? 62.35400 -39.03300 -9.48300 1.000 117.66551 23 ALA J CA 1
ATOM 19949 C C . ALA I 1 23 ? 62.82300 -38.42900 -8.17100 1.000 135.35551 23 ALA J C 1
ATOM 19950 O O . ALA I 1 23 ? 62.89800 -37.20100 -8.04000 1.000 144.29551 23 ALA J O 1
ATOM 19957 N N . ILE I 1 24 ? 63.26600 -39.29200 -7.26600 1.000 114.48551 24 ILE J N 1
ATOM 19958 C CA . ILE I 1 24 ? 63.77900 -38.88600 -5.96400 1.000 115.95551 24 ILE J CA 1
ATOM 19959 C C . ILE I 1 24 ? 65.27700 -38.98600 -6.14400 1.000 122.84551 24 ILE J C 1
ATOM 19960 O O . ILE I 1 24 ? 65.80000 -40.06800 -6.41300 1.000 117.52551 24 ILE J O 1
ATOM 19976 N N . SER I 1 25 ? 65.95800 -37.84900 -6.10000 1.000 128.11551 25 SER J N 1
ATOM 19977 C CA . SER I 1 25 ? 67.37900 -37.80500 -6.37700 1.000 126.26551 25 SER J CA 1
ATOM 19978 C C . SER I 1 25 ? 67.90900 -36.38700 -6.22100 1.000 129.85551 25 SER J C 1
ATOM 19979 O O . SER I 1 25 ? 67.92100 -35.61700 -7.18200 1.000 113.55551 25 SER J O 1
ATOM 19987 N N . ASP I 1 27 ? 68.60200 -39.10000 -2.06700 1.000 131.06551 27 ASP J N 1
ATOM 19988 C CA . ASP I 1 27 ? 68.41700 -40.37500 -2.74900 1.000 144.10551 27 ASP J CA 1
ATOM 19989 C C . ASP I 1 27 ? 68.16800 -41.47300 -1.72600 1.000 135.63551 27 ASP J C 1
ATOM 19990 O O . ASP I 1 27 ? 68.39300 -42.65200 -2.00200 1.000 130.17551 27 ASP J O 1
ATOM 19999 N N . SER I 1 28 ? 67.66800 -41.07700 -0.55300 1.000 147.46551 28 SER J N 1
ATOM 20000 C CA . SER I 1 28 ? 67.53300 -41.99500 0.57500 1.000 153.13551 28 SER J CA 1
ATOM 20001 C C . SER I 1 28 ? 67.00700 -43.37700 0.19400 1.000 159.37551 28 SER J C 1
ATOM 20002 O O . SER I 1 28 ? 67.68700 -44.38100 0.43000 1.000 169.80551 28 SER J O 1
ATOM 20010 N N . ILE I 1 29 ? 65.80000 -43.45200 -0.38900 1.000 149.01551 29 ILE J N 1
ATOM 20011 C CA . ILE I 1 29 ? 65.19100 -44.71700 -0.80200 1.000 138.36551 29 ILE J CA 1
ATOM 20012 C C . ILE I 1 29 ? 65.41600 -45.70900 0.33000 1.000 136.69551 29 ILE J C 1
ATOM 20013 O O . ILE I 1 29 ? 65.73100 -46.88100 0.10200 1.000 135.83551 29 ILE J O 1
ATOM 20029 N N . SER I 1 30 ? 65.24200 -45.23600 1.55800 1.000 156.25551 30 SER J N 1
ATOM 20030 C CA . SER I 1 30 ? 65.54700 -45.99700 2.75800 1.000 145.27551 30 SER J CA 1
ATOM 20031 C C . SER I 1 30 ? 64.45700 -46.98400 3.18000 1.000 146.24551 30 SER J C 1
ATOM 20032 O O . SER I 1 30 ? 63.48200 -47.24900 2.47100 1.000 152.70551 30 SER J O 1
ATOM 20040 N N . SER I 1 31 ? 64.62900 -47.53400 4.38000 1.000 116.05551 31 SER J N 1
ATOM 20041 C CA . SER I 1 31 ? 63.76300 -48.58600 4.89900 1.000 129.37551 31 SER J CA 1
ATOM 20042 C C . SER I 1 31 ? 62.69000 -48.05600 5.83900 1.000 121.29551 31 SER J C 1
ATOM 20043 O O . SER I 1 31 ? 62.87100 -48.00500 7.05600 1.000 119.48551 31 SER J O 1
ATOM 20051 N N . ASP I 1 32 ? 61.49300 -47.74700 5.29800 1.000 118.46551 32 ASP J N 1
ATOM 20052 C CA . ASP I 1 32 ? 60.20700 -47.56500 6.06500 1.000 122.89551 32 ASP J CA 1
ATOM 20053 C C . ASP I 1 32 ? 60.01100 -46.20600 6.75400 1.000 121.49551 32 ASP J C 1
ATOM 20054 O O . ASP I 1 32 ? 59.03500 -45.49900 6.39100 1.000 110.35551 32 ASP J O 1
ATOM 20063 N N . THR I 1 33 ? 60.77600 -45.88500 7.80500 1.000 125.49551 33 THR J N 1
ATOM 20064 C CA . THR I 1 33 ? 60.56600 -44.61700 8.56000 1.000 120.27551 33 THR J CA 1
ATOM 20065 C C . THR I 1 33 ? 60.53200 -43.52700 7.48100 1.000 120.02551 33 THR J C 1
ATOM 20066 O O . THR I 1 33 ? 59.65700 -42.64000 7.56300 1.000 119.43551 33 THR J O 1
ATOM 20077 N N . THR I 1 34 ? 61.26700 -43.64700 6.34500 1.000 159.56551 34 THR J N 1
ATOM 20078 C CA . THR I 1 34 ? 61.27300 -42.66600 5.19200 1.000 154.63551 34 THR J CA 1
ATOM 20079 C C . THR I 1 34 ? 60.00800 -42.73700 4.27100 1.000 150.31551 34 THR J C 1
ATOM 20080 O O . THR I 1 34 ? 59.36400 -41.71200 4.17600 1.000 147.19551 34 THR J O 1
ATOM 20091 N N . ALA I 1 35 ? 59.76200 -43.74200 3.39900 1.000 137.26551 35 ALA J N 1
ATOM 20092 C CA . ALA I 1 35 ? 58.47700 -43.91700 2.60300 1.000 137.48551 35 ALA J CA 1
ATOM 20093 C C . ALA I 1 35 ? 58.10900 -42.82000 1.55000 1.000 129.64551 35 ALA J C 1
ATOM 20094 O O . ALA I 1 35 ? 58.93600 -41.90800 1.38000 1.000 126.17551 35 ALA J O 1
ATOM 20101 N N . TRP I 1 36 ? 56.92400 -42.87100 0.85800 1.000 113.89551 36 TRP J N 1
ATOM 20102 C CA . TRP I 1 36 ? 56.49400 -41.99800 -0.30600 1.000 113.70551 36 TRP J CA 1
ATOM 20103 C C . TRP I 1 36 ? 54.96700 -41.67800 -0.34300 1.000 110.84551 36 TRP J C 1
ATOM 20104 O O . TRP I 1 36 ? 54.36200 -41.91100 0.71300 1.000 115.26551 36 TRP J O 1
ATOM 20125 N N . SER I 1 37 ? 54.37000 -41.18000 -1.47600 1.000 125.81551 37 SER J N 1
ATOM 20126 C CA . SER I 1 37 ? 52.89100 -41.02300 -1.79900 1.000 119.91551 37 SER J CA 1
ATOM 20127 C C . SER I 1 37 ? 52.59900 -40.05600 -2.97700 1.000 114.21551 37 SER J C 1
ATOM 20128 O O . SER I 1 37 ? 53.54700 -39.35000 -3.32400 1.000 111.09551 37 SER J O 1
ATOM 20136 N N . TRP I 1 38 ? 51.39200 -40.03800 -3.60900 1.000 104.06551 38 TRP J N 1
ATOM 20137 C CA . TRP I 1 38 ? 51.00200 -39.06700 -4.62200 1.000 97.68551 38 TRP J CA 1
ATOM 20138 C C . TRP I 1 38 ? 49.74400 -38.36700 -4.13300 1.000 95.25551 38 TRP J C 1
ATOM 20139 O O . TRP I 1 38 ? 49.00600 -38.90100 -3.30700 1.000 90.92551 38 TRP J O 1
ATOM 20160 N N . ILE I 1 39 ? 49.53800 -37.13700 -4.59800 1.000 82.94551 39 ILE J N 1
ATOM 20161 C CA . ILE I 1 39 ? 48.35300 -36.36400 -4.24700 1.000 77.72551 39 ILE J CA 1
ATOM 20162 C C . ILE I 1 39 ? 47.92700 -35.56500 -5.47100 1.000 75.41551 39 ILE J C 1
ATOM 20163 O O . ILE I 1 39 ? 48.69000 -35.40100 -6.42400 1.000 75.03551 39 ILE J O 1
ATOM 20179 N N . ARG I 1 40 ? 46.70200 -35.03600 -5.42700 1.000 75.67551 40 ARG J N 1
ATOM 20180 C CA . ARG I 1 40 ? 46.19400 -34.22500 -6.52700 1.000 76.01551 40 ARG J CA 1
ATOM 20181 C C . ARG I 1 40 ? 45.43100 -33.01900 -5.99700 1.000 78.21551 40 ARG J C 1
ATOM 20182 O O . ARG I 1 40 ? 44.78300 -33.07500 -4.95000 1.000 76.45551 40 ARG J O 1
ATOM 20203 N N . ARG I 1 41 ? 45.51100 -31.93400 -6.76600 1.000 75.19551 41 ARG J N 1
ATOM 20204 C CA . ARG I 1 41 ? 44.86600 -30.65900 -6.49200 1.000 74.60551 41 ARG J CA 1
ATOM 20205 C C . ARG I 1 41 ? 43.82300 -30.41800 -7.57500 1.000 75.82551 41 ARG J C 1
ATOM 20206 O O . ARG I 1 41 ? 44.16400 -30.32400 -8.76300 1.000 73.66551 41 ARG J O 1
ATOM 20227 N N . SER I 1 42 ? 42.56400 -30.34500 -7.15800 1.000 80.26551 42 SER J N 1
ATOM 20228 C CA . SER I 1 42 ? 41.38900 -30.15000 -7.99300 1.000 75.50551 42 SER J CA 1
ATOM 20229 C C . SER I 1 42 ? 40.60600 -28.90000 -7.60800 1.000 84.12551 42 SER J C 1
ATOM 20230 O O . SER I 1 42 ? 40.75400 -28.37900 -6.50000 1.000 83.32551 42 SER J O 1
ATOM 20238 N N . PRO I 1 43 ? 39.76200 -28.40400 -8.51300 1.000 90.07551 43 PRO J N 1
ATOM 20239 C CA . PRO I 1 43 ? 38.92400 -27.24100 -8.17700 1.000 84.65551 43 PRO J CA 1
ATOM 20240 C C . PRO I 1 43 ? 37.95600 -27.55300 -7.04000 1.000 82.53551 43 PRO J C 1
ATOM 20241 O O . PRO I 1 43 ? 37.63800 -28.71000 -6.75600 1.000 85.15551 43 PRO J O 1
ATOM 20252 N N . SER I 1 44 ? 37.47100 -26.48500 -6.39400 1.000 93.62551 44 SER J N 1
ATOM 20253 C CA . SER I 1 44 ? 36.57200 -26.62400 -5.25000 1.000 93.89551 44 SER J CA 1
ATOM 20254 C C . SER I 1 44 ? 37.21600 -27.57300 -4.25100 1.000 97.23551 44 SER J C 1
ATOM 20255 O O . SER I 1 44 ? 38.19000 -27.20700 -3.58600 1.000 99.72551 44 SER J O 1
ATOM 20263 N N . ARG I 1 45 ? 36.70600 -28.79600 -4.15900 1.000 95.36551 45 ARG J N 1
ATOM 20264 C CA . ARG I 1 45 ? 37.32600 -29.79000 -3.29800 1.000 94.40551 45 ARG J CA 1
ATOM 20265 C C . ARG I 1 45 ? 38.67700 -30.16700 -3.87600 1.000 82.19551 45 ARG J C 1
ATOM 20266 O O . ARG I 1 45 ? 38.76400 -30.55800 -5.04100 1.000 78.61551 45 ARG J O 1
ATOM 20287 N N . GLY I 1 46 ? 39.74600 -29.99800 -3.09900 1.000 102.86551 46 GLY J N 1
ATOM 20288 C CA . GLY I 1 46 ? 41.06200 -30.35400 -3.58500 1.000 101.36551 46 GLY J CA 1
ATOM 20289 C C . GLY I 1 46 ? 41.92500 -31.01400 -2.52600 1.000 101.80551 46 GLY J C 1
ATOM 20290 O O . GLY I 1 46 ? 41.47800 -31.31500 -1.41800 1.000 100.70551 46 GLY J O 1
ATOM 20294 N N . LEU I 1 47 ? 43.19600 -31.17700 -2.88100 1.000 103.88551 47 LEU J N 1
ATOM 20295 C CA . LEU I 1 47 ? 44.19400 -31.84400 -2.04800 1.000 101.07551 47 LEU J CA 1
ATOM 20296 C C . LEU I 1 47 ? 43.63400 -33.13100 -1.42600 1.000 98.93551 47 LEU J C 1
ATOM 20297 O O . LEU I 1 47 ? 43.38500 -33.22900 -0.22300 1.000 99.54551 47 LEU J O 1
ATOM 20313 N N . GLU I 1 48 ? 43.45200 -34.12600 -2.29100 1.000 66.94551 48 GLU J N 1
ATOM 20314 C CA . GLU I 1 48 ? 42.85000 -35.40500 -1.94700 1.000 69.34551 48 GLU J CA 1
ATOM 20315 C C . GLU I 1 48 ? 43.89700 -36.50200 -2.06400 1.000 67.75551 48 GLU J C 1
ATOM 20316 O O . GLU I 1 48 ? 44.77500 -36.45000 -2.92700 1.000 63.39551 48 GLU J O 1
ATOM 20328 N N . TRP I 1 49 ? 43.80400 -37.48900 -1.18000 1.000 69.76551 49 TRP J N 1
ATOM 20329 C CA . TRP I 1 49 ? 44.78800 -38.56200 -1.16200 1.000 68.80551 49 TRP J CA 1
ATOM 20330 C C . TRP I 1 49 ? 44.59800 -39.51800 -2.32900 1.000 67.90551 49 TRP J C 1
ATOM 20331 O O . TRP I 1 49 ? 43.48700 -39.73100 -2.81600 1.000 65.95551 49 TRP J O 1
ATOM 20352 N N . LEU I 1 50 ? 45.71600 -40.07900 -2.79500 1.000 65.58551 50 LEU J N 1
ATOM 20353 C CA . LEU I 1 50 ? 45.70800 -41.03400 -3.89200 1.000 67.40551 50 LEU J CA 1
ATOM 20354 C C . LEU I 1 50 ? 46.19100 -42.41000 -3.45500 1.000 73.22551 50 LEU J C 1
ATOM 20355 O O . LEU I 1 50 ? 45.44800 -43.38500 -3.58900 1.000 80.80551 50 LEU J O 1
ATOM 20371 N N . GLY I 1 51 ? 47.40200 -42.51600 -2.91000 1.000 75.73551 51 GLY J N 1
ATOM 20372 C CA . GLY I 1 51 ? 47.97100 -43.82800 -2.65700 1.000 82.48551 51 GLY J CA 1
ATOM 20373 C C . GLY I 1 51 ? 49.19700 -43.76900 -1.77000 1.000 88.53551 51 GLY J C 1
ATOM 20374 O O . GLY I 1 51 ? 49.66700 -42.69500 -1.38700 1.000 92.48551 51 GLY J O 1
ATOM 20378 N N . TRP I 1 52 ? 49.71300 -44.95700 -1.44600 1.000 87.07551 52 TRP J N 1
ATOM 20379 C CA . TRP I 1 52 ? 50.81600 -45.12100 -0.50600 1.000 91.27551 52 TRP J CA 1
ATOM 20380 C C . TRP I 1 52 ? 51.73400 -46.23800 -0.98300 1.000 98.52551 52 TRP J C 1
ATOM 20381 O O . TRP I 1 52 ? 51.30400 -47.14200 -1.70900 1.000 95.93551 52 TRP J O 1
ATOM 20402 N N . THR I 1 53 ? 53.00400 -46.17100 -0.56600 1.000 117.01551 53 THR J N 1
ATOM 20403 C CA . THR I 1 53 ? 53.95600 -47.24700 -0.82800 1.000 106.33551 53 THR J CA 1
ATOM 20404 C C . THR I 1 53 ? 55.04300 -47.26600 0.24300 1.000 107.94551 53 THR J C 1
ATOM 20405 O O . THR I 1 53 ? 55.31500 -46.25000 0.88700 1.000 113.79551 53 THR J O 1
ATOM 20416 N N . TYR I 1 54 ? 55.56000 -48.46700 0.51800 1.000 114.89551 54 TYR J N 1
ATOM 20417 C CA . TYR I 1 54 ? 56.54300 -48.68300 1.57900 1.000 115.28551 54 TYR J CA 1
ATOM 20418 C C . TYR I 1 54 ? 57.80400 -49.36400 1.04600 1.000 111.92551 54 TYR J C 1
ATOM 20419 O O . TYR I 1 54 ? 57.99800 -49.46000 -0.17100 1.000 111.98551 54 TYR J O 1
ATOM 20437 N N . TYR I 1 55 ? 58.65300 -49.85200 1.95300 1.000 115.98551 55 TYR J N 1
ATOM 20438 C CA . TYR I 1 55 ? 60.02800 -50.21600 1.64200 1.000 119.45551 55 TYR J CA 1
ATOM 20439 C C . TYR I 1 55 ? 60.21800 -51.69400 1.25900 1.000 108.22551 55 TYR J C 1
ATOM 20440 O O . TYR I 1 55 ? 59.27500 -52.45200 1.02600 1.000 106.60551 55 TYR J O 1
ATOM 20458 N N . ARG I 1 56 ? 61.48900 -52.11100 1.22200 1.000 105.14551 56 ARG J N 1
ATOM 20459 C CA . ARG I 1 56 ? 61.89000 -53.38700 0.63300 1.000 105.72551 56 ARG J CA 1
ATOM 20460 C C . ARG I 1 56 ? 61.17600 -54.58800 1.22800 1.000 108.39551 56 ARG J C 1
ATOM 20461 O O . ARG I 1 56 ? 60.64300 -55.42100 0.48900 1.000 102.02551 56 ARG J O 1
ATOM 20482 N N . SER I 1 57 ? 61.09600 -54.66300 2.55600 1.000 131.29551 57 SER J N 1
ATOM 20483 C CA . SER I 1 57 ? 60.62600 -55.88000 3.22000 1.000 128.15551 57 SER J CA 1
ATOM 20484 C C . SER I 1 57 ? 59.46700 -56.56100 2.49500 1.000 135.42551 57 SER J C 1
ATOM 20485 O O . SER I 1 57 ? 59.51300 -57.76600 2.22500 1.000 146.19551 57 SER J O 1
ATOM 20493 N N . LYS I 1 58 ? 58.45100 -55.79600 2.11900 1.000 108.94551 58 LYS J N 1
ATOM 20494 C CA . LYS I 1 58 ? 57.35500 -56.31900 1.31900 1.000 106.52551 58 LYS J CA 1
ATOM 20495 C C . LYS I 1 58 ? 56.91000 -55.35000 0.24100 1.000 108.38551 58 LYS J C 1
ATOM 20496 O O . LYS I 1 58 ? 55.96100 -55.66100 -0.48400 1.000 116.39551 58 LYS J O 1
ATOM 20515 N N . TRP I 1 59 ? 57.58700 -54.22300 0.08100 1.000 111.13551 59 TRP J N 1
ATOM 20516 C CA . TRP I 1 59 ? 57.18100 -53.18700 -0.85200 1.000 109.00551 59 TRP J CA 1
ATOM 20517 C C . TRP I 1 59 ? 55.66600 -53.02300 -0.78800 1.000 107.22551 59 TRP J C 1
ATOM 20518 O O . TRP I 1 59 ? 54.95100 -53.17900 -1.77800 1.000 105.40551 59 TRP J O 1
ATOM 20539 N N . PHE I 1 60 ? 55.21100 -52.53900 0.37100 1.000 108.24551 60 PHE J N 1
ATOM 20540 C CA . PHE I 1 60 ? 53.78400 -52.38000 0.60400 1.000 109.36551 60 PHE J CA 1
ATOM 20541 C C . PHE I 1 60 ? 53.23700 -51.27100 -0.27800 1.000 107.64551 60 PHE J C 1
ATOM 20542 O O . PHE I 1 60 ? 53.93500 -50.31300 -0.61500 1.000 104.77551 60 PHE J O 1
ATOM 20559 N N . ASN I 1 61 ? 51.99300 -51.44300 -0.70600 1.000 103.07551 61 ASN J N 1
ATOM 20560 C CA . ASN I 1 61 ? 51.26400 -50.38700 -1.40100 1.000 97.26551 61 ASN J CA 1
ATOM 20561 C C . ASN I 1 61 ? 49.81300 -50.44100 -0.95300 1.000 96.16551 61 ASN J C 1
ATOM 20562 O O . ASN I 1 61 ? 49.16100 -51.47800 -1.09200 1.000 98.06551 61 ASN J O 1
ATOM 20573 N N . TYR I 1 62 ? 49.30300 -49.32300 -0.44600 1.000 98.70551 62 TYR J N 1
ATOM 20574 C CA . TYR I 1 62 ? 47.93200 -49.21000 0.03900 1.000 93.65551 62 TYR J CA 1
ATOM 20575 C C . TYR I 1 62 ? 47.27100 -48.06500 -0.70800 1.000 90.34551 62 TYR J C 1
ATOM 20576 O O . TYR I 1 62 ? 47.83900 -46.97400 -0.79400 1.000 89.32551 62 TYR J O 1
ATOM 20594 N N . TYR I 1 63 ? 46.07400 -48.30500 -1.23400 1.000 88.92551 63 TYR J N 1
ATOM 20595 C CA . TYR I 1 63 ? 45.41700 -47.33400 -2.09000 1.000 79.77551 63 TYR J CA 1
ATOM 20596 C C . TYR I 1 63 ? 44.14700 -46.81200 -1.43300 1.000 77.06551 63 TYR J C 1
ATOM 20597 O O . TYR I 1 63 ? 43.62300 -47.40200 -0.48200 1.000 81.08551 63 TYR J O 1
ATOM 20615 N N . ALA I 1 64 ? 43.65000 -45.70100 -1.98100 1.000 87.74551 64 ALA J N 1
ATOM 20616 C CA . ALA I 1 64 ? 42.48100 -45.00100 -1.47400 1.000 86.09551 64 ALA J CA 1
ATOM 20617 C C . ALA I 1 64 ? 41.18800 -45.64000 -1.98800 1.000 81.57551 64 ALA J C 1
ATOM 20618 O O . ALA I 1 64 ? 41.18200 -46.45800 -2.91000 1.000 81.59551 64 ALA J O 1
ATOM 20625 N N . VAL I 1 65 ? 40.07700 -45.28600 -1.34100 1.000 66.64551 65 VAL J N 1
ATOM 20626 C CA . VAL I 1 65 ? 38.78900 -45.85600 -1.71100 1.000 65.17551 65 VAL J CA 1
ATOM 20627 C C . VAL I 1 65 ? 38.24200 -45.19100 -2.96700 1.000 62.00551 65 VAL J C 1
ATOM 20628 O O . VAL I 1 65 ? 37.86900 -45.87300 -3.92900 1.000 59.26551 65 VAL J O 1
ATOM 20641 N N . SER I 1 66 ? 38.27900 -43.85800 -3.02600 1.000 62.27551 66 SER J N 1
ATOM 20642 C CA . SER I 1 66 ? 37.63400 -43.15900 -4.13500 1.000 66.53551 66 SER J CA 1
ATOM 20643 C C . SER I 1 66 ? 38.18600 -43.59800 -5.48400 1.000 72.48551 66 SER J C 1
ATOM 20644 O O . SER I 1 66 ? 37.44900 -43.62300 -6.47600 1.000 72.31551 66 SER J O 1
ATOM 20652 N N . VAL I 1 67 ? 39.48100 -43.90300 -5.55300 1.000 79.86551 67 VAL J N 1
ATOM 20653 C CA . VAL I 1 67 ? 40.13500 -44.32300 -6.77900 1.000 86.04551 67 VAL J CA 1
ATOM 20654 C C . VAL I 1 67 ? 40.60700 -45.76900 -6.70500 1.000 88.48551 67 VAL J C 1
ATOM 20655 O O . VAL I 1 67 ? 41.36100 -46.21500 -7.57400 1.000 88.47551 67 VAL J O 1
ATOM 20668 N N . LYS I 1 68 ? 40.20900 -46.49800 -5.65200 1.000 82.60551 68 LYS J N 1
ATOM 20669 C CA . LYS I 1 68 ? 40.73300 -47.83100 -5.36000 1.000 84.13551 68 LYS J CA 1
ATOM 20670 C C . LYS I 1 68 ? 41.08000 -48.64500 -6.61300 1.000 85.18551 68 LYS J C 1
ATOM 20671 O O . LYS I 1 68 ? 42.23300 -49.01900 -6.82300 1.000 86.16551 68 LYS J O 1
ATOM 20690 N N . GLY I 1 69 ? 40.08900 -48.98800 -7.43400 1.000 91.50551 69 GLY J N 1
ATOM 20691 C CA . GLY I 1 69 ? 40.35000 -49.94200 -8.49700 1.000 96.29551 69 GLY J CA 1
ATOM 20692 C C . GLY I 1 69 ? 41.03400 -49.42500 -9.73300 1.000 95.60551 69 GLY J C 1
ATOM 20693 O O . GLY I 1 69 ? 41.11600 -50.16000 -10.72200 1.000 92.23551 69 GLY J O 1
ATOM 20697 N N . ARG I 1 70 ? 41.49600 -48.17700 -9.72900 1.000 88.85551 70 ARG J N 1
ATOM 20698 C CA . ARG I 1 70 ? 42.15900 -47.60900 -10.89000 1.000 88.05551 70 ARG J CA 1
ATOM 20699 C C . ARG I 1 70 ? 43.64000 -47.28300 -10.70300 1.000 88.57551 70 ARG J C 1
ATOM 20700 O O . ARG I 1 70 ? 44.35700 -47.19700 -11.70500 1.000 87.58551 70 ARG J O 1
ATOM 20721 N N . VAL I 1 71 ? 44.11800 -47.08700 -9.47800 1.000 104.87551 71 VAL J N 1
ATOM 20722 C CA . VAL I 1 71 ? 45.48300 -46.62700 -9.26700 1.000 106.53551 71 VAL J CA 1
ATOM 20723 C C . VAL I 1 71 ? 46.44000 -47.80900 -9.18600 1.000 105.07551 71 VAL J C 1
ATOM 20724 O O . VAL I 1 71 ? 46.05800 -48.94800 -8.90300 1.000 95.16551 71 VAL J O 1
ATOM 20737 N N . THR I 1 72 ? 47.71600 -47.51500 -9.42600 1.000 96.89551 72 THR J N 1
ATOM 20738 C CA . THR I 1 72 ? 48.79000 -48.49000 -9.25600 1.000 102.03551 72 THR J CA 1
ATOM 20739 C C . THR I 1 72 ? 50.10400 -47.73100 -9.20800 1.000 106.38551 72 THR J C 1
ATOM 20740 O O . THR I 1 72 ? 50.42900 -47.00200 -10.15200 1.000 101.18551 72 THR J O 1
ATOM 20751 N N . ILE I 1 73 ? 50.86000 -47.90000 -8.12700 1.000 117.52551 73 ILE J N 1
ATOM 20752 C CA . ILE I 1 73 ? 52.17200 -47.28500 -7.97900 1.000 116.69551 73 ILE J CA 1
ATOM 20753 C C . ILE I 1 73 ? 53.23400 -48.31900 -8.30000 1.000 108.44551 73 ILE J C 1
ATOM 20754 O O . ILE I 1 73 ? 53.16500 -49.46200 -7.83300 1.000 100.76551 73 ILE J O 1
ATOM 20770 N N . ASN I 1 74 ? 54.20300 -47.92700 -9.11200 1.000 104.56551 74 ASN J N 1
ATOM 20771 C CA . ASN I 1 74 ? 55.29100 -48.81300 -9.50500 1.000 114.75551 74 ASN J CA 1
ATOM 20772 C C . ASN I 1 74 ? 56.57500 -48.27500 -8.90500 1.000 107.37551 74 ASN J C 1
ATOM 20773 O O . ASN I 1 74 ? 57.10900 -47.26700 -9.39800 1.000 104.17551 74 ASN J O 1
ATOM 20784 N N . PRO I 1 75 ? 57.09200 -48.86800 -7.82700 1.000 97.14551 75 PRO J N 1
ATOM 20785 C CA . PRO I 1 75 ? 58.42900 -48.49000 -7.36700 1.000 93.39551 75 PRO J CA 1
ATOM 20786 C C . PRO I 1 75 ? 59.45000 -48.88300 -8.42100 1.000 90.76551 75 PRO J C 1
ATOM 20787 O O . PRO I 1 75 ? 59.29300 -49.88800 -9.11700 1.000 92.04551 75 PRO J O 1
ATOM 20798 N N . ASP I 1 76 ? 60.49000 -48.05900 -8.56700 1.000 92.51551 76 ASP J N 1
ATOM 20799 C CA . ASP I 1 76 ? 61.60400 -48.38500 -9.45000 1.000 93.83551 76 ASP J CA 1
ATOM 20800 C C . ASP I 1 76 ? 62.90000 -48.04900 -8.71600 1.000 93.05551 76 ASP J C 1
ATOM 20801 O O . ASP I 1 76 ? 63.30600 -46.87500 -8.66800 1.000 99.53551 76 ASP J O 1
ATOM 20810 N N . THR I 1 77 ? 63.48400 -49.07800 -8.08500 1.000 84.18551 77 THR J N 1
ATOM 20811 C CA . THR I 1 77 ? 64.78600 -49.02100 -7.43500 1.000 83.93551 77 THR J CA 1
ATOM 20812 C C . THR I 1 77 ? 65.94700 -49.24400 -8.40300 1.000 80.71551 77 THR J C 1
ATOM 20813 O O . THR I 1 77 ? 67.07900 -48.88600 -8.07000 1.000 81.22551 77 THR J O 1
ATOM 20824 N N . SER I 1 78 ? 65.70600 -49.86700 -9.56100 1.000 87.22551 78 SER J N 1
ATOM 20825 C CA . SER I 1 78 ? 66.74100 -49.98100 -10.58700 1.000 97.78551 78 SER J CA 1
ATOM 20826 C C . SER I 1 78 ? 67.14800 -48.59800 -11.05300 1.000 100.10551 78 SER J C 1
ATOM 20827 O O . SER I 1 78 ? 68.29700 -48.17200 -10.87300 1.000 89.07551 78 SER J O 1
ATOM 20835 N N . LYS I 1 79 ? 66.16900 -47.83900 -11.53400 1.000 105.88551 79 LYS J N 1
ATOM 20836 C CA . LYS I 1 79 ? 66.26200 -46.38900 -11.56900 1.000 99.84551 79 LYS J CA 1
ATOM 20837 C C . LYS I 1 79 ? 65.81300 -45.98600 -10.17300 1.000 80.81551 79 LYS J C 1
ATOM 20838 O O . LYS I 1 79 ? 65.65100 -46.84700 -9.30900 1.000 81.21551 79 LYS J O 1
ATOM 20857 N N . ASN I 1 80 ? 65.60000 -44.71200 -9.90800 1.000 112.77551 80 ASN J N 1
ATOM 20858 C CA . ASN I 1 80 ? 65.28000 -44.28400 -8.55000 1.000 117.87551 80 ASN J CA 1
ATOM 20859 C C . ASN I 1 80 ? 64.06500 -43.38800 -8.56600 1.000 113.07551 80 ASN J C 1
ATOM 20860 O O . ASN I 1 80 ? 64.05700 -42.28600 -8.02600 1.000 119.49551 80 ASN J O 1
ATOM 20871 N N . GLN I 1 81 ? 62.99400 -43.88900 -9.17100 1.000 99.22551 81 GLN J N 1
ATOM 20872 C CA . GLN I 1 81 ? 61.76000 -43.13500 -9.30500 1.000 99.23551 81 GLN J CA 1
ATOM 20873 C C . GLN I 1 81 ? 60.58600 -44.02700 -8.93600 1.000 97.91551 81 GLN J C 1
ATOM 20874 O O . GLN I 1 81 ? 60.67100 -45.25100 -9.00300 1.000 101.98551 81 GLN J O 1
ATOM 20888 N N . PHE I 1 82 ? 59.44500 -43.40700 -8.67100 1.000 86.34551 82 PHE J N 1
ATOM 20889 C CA . PHE I 1 82 ? 58.21000 -44.16200 -8.49700 1.000 89.11551 82 PHE J CA 1
ATOM 20890 C C . PHE I 1 82 ? 57.15200 -43.60600 -9.43600 1.000 90.31551 82 PHE J C 1
ATOM 20891 O O . PHE I 1 82 ? 57.03400 -42.39000 -9.61400 1.000 92.69551 82 PHE J O 1
ATOM 20908 N N . SER I 1 83 ? 56.41000 -44.51700 -10.05900 1.000 104.26551 83 SER J N 1
ATOM 20909 C CA . SER I 1 83 ? 55.49300 -44.19400 -11.13600 1.000 102.94551 83 SER J CA 1
ATOM 20910 C C . SER I 1 83 ? 54.05300 -44.34400 -10.67500 1.000 98.86551 83 SER J C 1
ATOM 20911 O O . SER I 1 83 ? 53.73400 -45.18500 -9.83400 1.000 96.93551 83 SER J O 1
ATOM 20919 N N . LEU I 1 84 ? 53.18700 -43.53600 -11.27500 1.000 92.49551 84 LEU J N 1
ATOM 20920 C CA . LEU I 1 84 ? 51.75300 -43.54800 -11.02900 1.000 90.74551 84 LEU J CA 1
ATOM 20921 C C . LEU I 1 84 ? 51.02700 -43.84900 -12.33300 1.000 86.57551 84 LEU J C 1
ATOM 20922 O O . LEU I 1 84 ? 51.33600 -43.25100 -13.37300 1.000 84.05551 84 LEU J O 1
ATOM 20938 N N . GLN I 1 85 ? 50.05600 -44.76100 -12.27000 1.000 88.49551 85 GLN J N 1
ATOM 20939 C CA . GLN I 1 85 ? 49.27600 -45.17500 -13.43200 1.000 85.24551 85 GLN J CA 1
ATOM 20940 C C . GLN I 1 85 ? 47.79200 -45.12900 -13.09300 1.000 81.23551 85 GLN J C 1
ATOM 20941 O O . GLN I 1 85 ? 47.35000 -45.78300 -12.14100 1.000 85.22551 85 GLN J O 1
ATOM 20955 N N . LEU I 1 86 ? 47.03800 -44.33000 -13.85000 1.000 81.28551 86 LEU J N 1
ATOM 20956 C CA . LEU I 1 86 ? 45.60400 -44.14900 -13.66100 1.000 79.34551 86 LEU J CA 1
ATOM 20957 C C . LEU I 1 86 ? 44.86900 -44.67900 -14.88300 1.000 79.19551 86 LEU J C 1
ATOM 20958 O O . LEU I 1 86 ? 45.28300 -44.43700 -16.01800 1.000 76.49551 86 LEU J O 1
ATOM 20974 N N . SER I 1 87 ? 43.83600 -45.47500 -14.65000 1.000 102.94551 87 SER J N 1
ATOM 20975 C CA . SER I 1 87 ? 43.09300 -46.12500 -15.72000 1.000 92.28551 87 SER J CA 1
ATOM 20976 C C . SER I 1 87 ? 41.73500 -45.47900 -15.97300 1.000 81.03551 87 SER J C 1
ATOM 20977 O O . SER I 1 87 ? 41.13300 -44.88100 -15.07700 1.000 76.54551 87 SER J O 1
ATOM 20985 N N . SER I 1 88 ? 41.23700 -45.65100 -17.19800 1.000 54.64551 88 SER J N 1
ATOM 20986 C CA . SER I 1 88 ? 39.91400 -45.16800 -17.59900 1.000 57.64551 88 SER J CA 1
ATOM 20987 C C . SER I 1 88 ? 39.67000 -43.76200 -17.05000 1.000 63.72551 88 SER J C 1
ATOM 20988 O O . SER I 1 88 ? 38.75300 -43.51200 -16.26800 1.000 56.85551 88 SER J O 1
ATOM 20996 N N . VAL I 1 89 ? 40.52200 -42.83200 -17.48500 1.000 68.48551 89 VAL J N 1
ATOM 20997 C CA . VAL I 1 89 ? 40.51400 -41.48200 -16.92000 1.000 67.30551 89 VAL J CA 1
ATOM 20998 C C . VAL I 1 89 ? 39.15500 -40.80300 -17.12200 1.000 68.55551 89 VAL J C 1
ATOM 20999 O O . VAL I 1 89 ? 38.29500 -41.25800 -17.88800 1.000 63.97551 89 VAL J O 1
ATOM 21012 N N . THR I 1 90 ? 38.94900 -39.72800 -16.36800 1.000 65.64551 90 THR J N 1
ATOM 21013 C CA . THR I 1 90 ? 37.69800 -38.99000 -16.33500 1.000 62.45551 90 THR J CA 1
ATOM 21014 C C . THR I 1 90 ? 37.97900 -37.50200 -16.48500 1.000 54.65551 90 THR J C 1
ATOM 21015 O O . THR I 1 90 ? 39.04000 -37.02600 -16.06700 1.000 58.62551 90 THR J O 1
ATOM 21026 N N . PRO I 1 91 ? 37.05600 -36.74200 -17.08900 1.000 58.35551 91 PRO J N 1
ATOM 21027 C CA . PRO I 1 91 ? 37.22100 -35.27700 -17.09900 1.000 61.06551 91 PRO J CA 1
ATOM 21028 C C . PRO I 1 91 ? 37.26900 -34.68100 -15.70400 1.000 63.35551 91 PRO J C 1
ATOM 21029 O O . PRO I 1 91 ? 37.75900 -33.56000 -15.53300 1.000 61.78551 91 PRO J O 1
ATOM 21040 N N . GLU I 1 92 ? 36.78300 -35.40700 -14.69800 1.000 61.44551 92 GLU J N 1
ATOM 21041 C CA . GLU I 1 92 ? 36.86800 -34.95800 -13.31600 1.000 65.98551 92 GLU J CA 1
ATOM 21042 C C . GLU I 1 92 ? 38.25500 -35.13500 -12.71900 1.000 63.56551 92 GLU J C 1
ATOM 21043 O O . GLU I 1 92 ? 38.49300 -34.65000 -11.60900 1.000 68.39551 92 GLU J O 1
ATOM 21055 N N . ASP I 1 93 ? 39.16100 -35.80800 -13.41800 1.000 58.92551 93 ASP J N 1
ATOM 21056 C CA . ASP I 1 93 ? 40.52900 -35.99800 -12.95800 1.000 61.41551 93 ASP J CA 1
ATOM 21057 C C . ASP I 1 93 ? 41.51600 -34.95700 -13.48300 1.000 58.27551 93 ASP J C 1
ATOM 21058 O O . ASP I 1 93 ? 42.70200 -35.03400 -13.14400 1.000 61.19551 93 ASP J O 1
ATOM 21067 N N . THR I 1 94 ? 41.07800 -33.99800 -14.29800 1.000 57.30551 94 THR J N 1
ATOM 21068 C CA . THR I 1 94 ? 41.95500 -32.89800 -14.68700 1.000 58.83551 94 THR J CA 1
ATOM 21069 C C . THR I 1 94 ? 42.37000 -32.12900 -13.44300 1.000 61.35551 94 THR J C 1
ATOM 21070 O O . THR I 1 94 ? 41.52200 -31.56600 -12.74300 1.000 58.47551 94 THR J O 1
ATOM 21081 N N . ALA I 1 95 ? 43.66700 -32.10200 -13.16300 1.000 64.72551 95 ALA J N 1
ATOM 21082 C CA . ALA I 1 95 ? 44.13200 -31.55800 -11.88700 1.000 68.68551 95 ALA J CA 1
ATOM 21083 C C . ALA I 1 95 ? 45.64500 -31.36400 -11.94300 1.000 67.73551 95 ALA J C 1
ATOM 21084 O O . ALA I 1 95 ? 46.25300 -31.41800 -13.01800 1.000 57.47551 95 ALA J O 1
ATOM 21091 N N . VAL I 1 96 ? 46.24600 -31.08100 -10.78600 1.000 68.20551 96 VAL J N 1
ATOM 21092 C CA . VAL I 1 96 ? 47.69900 -30.99800 -10.65100 1.000 68.86551 96 VAL J CA 1
ATOM 21093 C C . VAL I 1 96 ? 48.15800 -32.06000 -9.65800 1.000 71.71551 96 VAL J C 1
ATOM 21094 O O . VAL I 1 96 ? 47.70100 -32.08500 -8.51500 1.000 69.81551 96 VAL J O 1
ATOM 21107 N N . TYR I 1 97 ? 49.08400 -32.91000 -10.07700 1.000 76.46551 97 TYR J N 1
ATOM 21108 C CA . TYR I 1 97 ? 49.51200 -34.05400 -9.28300 1.000 75.62551 97 TYR J CA 1
ATOM 21109 C C . TYR I 1 97 ? 50.90400 -33.81200 -8.71100 1.000 77.99551 97 TYR J C 1
ATOM 21110 O O . TYR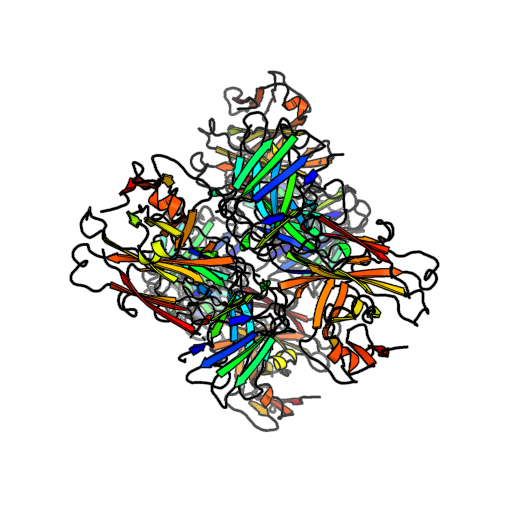 I 1 97 ? 51.84100 -33.49500 -9.45300 1.000 75.04551 97 TYR J O 1
ATOM 21128 N N . TYR I 1 98 ? 51.03500 -34.01100 -7.39500 1.000 68.82551 98 TYR J N 1
ATOM 21129 C CA . TYR I 1 98 ? 52.27200 -33.80500 -6.65500 1.000 71.19551 98 TYR J CA 1
ATOM 21130 C C . TYR I 1 98 ? 52.68300 -35.11500 -5.99900 1.000 73.04551 98 TYR J C 1
ATOM 21131 O O . TYR I 1 98 ? 51.87600 -36.03800 -5.86400 1.000 71.81551 98 TYR J O 1
ATOM 21149 N N . CYS I 1 99 ? 53.93900 -35.21700 -5.57600 1.000 76.16551 99 CYS J N 1
ATOM 21150 C CA . CYS I 1 99 ? 54.45200 -36.42300 -4.87600 1.000 77.88551 99 CYS J CA 1
ATOM 21151 C C . CYS I 1 99 ? 55.38000 -35.97400 -3.74700 1.000 86.93551 99 CYS J C 1
ATOM 21152 O O . CYS I 1 99 ? 55.85700 -34.83500 -3.84400 1.000 88.13551 99 CYS J O 1
ATOM 21159 N N . ALA I 1 100 ? 55.61800 -36.79900 -2.71700 1.000 101.85551 100 ALA J N 1
ATOM 21160 C CA . ALA I 1 100 ? 56.43900 -36.41100 -1.53600 1.000 111.90551 100 ALA J CA 1
ATOM 21161 C C . ALA I 1 100 ? 56.96500 -37.63700 -0.78700 1.000 124.78551 100 ALA J C 1
ATOM 21162 O O . ALA I 1 100 ? 56.77900 -38.73800 -1.33100 1.000 129.17551 100 ALA J O 1
ATOM 21169 N N . ARG I 1 101 ? 57.59100 -37.46700 0.39300 1.000 142.38551 101 ARG J N 1
ATOM 21170 C CA . ARG I 1 101 ? 58.04200 -38.60500 1.25700 1.000 142.88551 101 ARG J CA 1
ATOM 21171 C C . ARG I 1 101 ? 56.80100 -39.32100 1.81500 1.000 143.36551 101 ARG J C 1
ATOM 21172 O O . ARG I 1 101 ? 55.71000 -38.71500 1.82600 1.000 144.08551 101 ARG J O 1
ATOM 21193 N N . ASP I 1 109 ? 57.73000 -32.54100 5.19900 1.000 121.26551 109 ASP J N 1
ATOM 21194 C CA . ASP I 1 109 ? 58.10600 -33.44400 4.08000 1.000 126.14551 109 ASP J CA 1
ATOM 21195 C C . ASP I 1 109 ? 58.78100 -32.61500 2.97700 1.000 127.29551 109 ASP J C 1
ATOM 21196 O O . ASP I 1 109 ? 58.57400 -31.38400 2.99400 1.000 119.35551 109 ASP J O 1
ATOM 21205 N N . VAL I 1 110 ? 59.55000 -33.23400 2.06400 1.000 120.05551 110 VAL J N 1
ATOM 21206 C CA . VAL I 1 110 ? 60.14600 -32.55300 0.87100 1.000 115.14551 110 VAL J CA 1
ATOM 21207 C C . VAL I 1 110 ? 59.25500 -32.92800 -0.31100 1.000 106.08551 110 VAL J C 1
ATOM 21208 O O . VAL I 1 110 ? 58.99800 -34.13300 -0.45400 1.000 106.02551 110 VAL J O 1
ATOM 21221 N N . TRP I 1 111 ? 58.84900 -31.96700 -1.14400 1.000 92.18551 111 TRP J N 1
ATOM 21222 C CA . TRP I 1 111 ? 57.84700 -32.14200 -2.22500 1.000 92.80551 111 TRP J CA 1
ATOM 21223 C C . TRP I 1 111 ? 58.49200 -32.05500 -3.60100 1.000 93.42551 111 TRP J C 1
ATOM 21224 O O . TRP I 1 111 ? 59.70600 -31.80100 -3.64600 1.000 94.09551 111 TRP J O 1
ATOM 21245 N N . GLY I 1 112 ? 57.72200 -32.28500 -4.67000 1.000 95.30551 112 GLY J N 1
ATOM 21246 C CA . GLY I 1 112 ? 58.17600 -32.08300 -6.05800 1.000 87.71551 112 GLY J CA 1
ATOM 21247 C C . GLY I 1 112 ? 57.38800 -30.93100 -6.66500 1.000 84.06551 112 GLY J C 1
ATOM 21248 O O . GLY I 1 112 ? 56.43400 -30.47600 -6.02300 1.000 83.36551 112 GLY J O 1
ATOM 21252 N N . GLN I 1 113 ? 57.72500 -30.47900 -7.86200 1.000 91.14551 113 GLN J N 1
ATOM 21253 C CA . GLN I 1 113 ? 57.15300 -29.28400 -8.47600 1.000 92.46551 113 GLN J CA 1
ATOM 21254 C C . GLN I 1 113 ? 55.65600 -29.41300 -8.74700 1.000 86.67551 113 GLN J C 1
ATOM 21255 O O . GLN I 1 113 ? 54.92700 -28.41700 -8.67200 1.000 78.95551 113 GLN J O 1
ATOM 21269 N N . GLY I 1 114 ? 55.18300 -30.60600 -9.06800 1.000 125.48551 114 GLY J N 1
ATOM 21270 C CA . GLY I 1 114 ? 53.82000 -30.78600 -9.52100 1.000 108.13551 114 GLY J CA 1
ATOM 21271 C C . GLY I 1 114 ? 53.76300 -30.96200 -11.02300 1.000 104.85551 114 GLY J C 1
ATOM 21272 O O . GLY I 1 114 ? 54.62200 -30.48000 -11.76700 1.000 100.82551 114 GLY J O 1
ATOM 21276 N N . THR I 1 115 ? 52.74300 -31.67700 -11.48200 1.000 71.19551 115 THR J N 1
ATOM 21277 C CA . THR I 1 115 ? 52.53400 -31.92900 -12.90300 1.000 67.73551 115 THR J CA 1
ATOM 21278 C C . THR I 1 115 ? 51.06900 -31.69000 -13.21800 1.000 64.01551 115 THR J C 1
ATOM 21279 O O . THR I 1 115 ? 50.19800 -32.32000 -12.61500 1.000 69.30551 115 THR J O 1
ATOM 21290 N N . THR I 1 116 ? 50.79600 -30.80700 -14.17000 1.000 67.21551 116 THR J N 1
ATOM 21291 C CA . THR I 1 116 ? 49.42100 -30.49800 -14.53400 1.000 65.23551 116 THR J CA 1
ATOM 21292 C C . THR I 1 116 ? 48.95600 -31.50800 -15.56900 1.000 66.13551 116 THR J C 1
ATOM 21293 O O . THR I 1 116 ? 49.57900 -31.65200 -16.62800 1.000 69.90551 116 THR J O 1
ATOM 21304 N N . VAL I 1 117 ? 47.89800 -32.24400 -15.24700 1.000 74.68551 117 VAL J N 1
ATOM 21305 C CA . VAL I 1 117 ? 47.28900 -33.18900 -16.16800 1.000 73.86551 117 VAL J CA 1
ATOM 21306 C C . VAL I 1 117 ? 45.95400 -32.60700 -16.60100 1.000 71.01551 117 VAL J C 1
ATOM 21307 O O . VAL I 1 117 ? 45.11900 -32.24600 -15.75800 1.000 65.40551 117 VAL J O 1
ATOM 21320 N N . THR I 1 118 ? 45.76500 -32.51200 -17.91200 1.000 58.43551 118 THR J N 1
ATOM 21321 C CA . THR I 1 118 ? 44.54300 -32.01400 -18.52300 1.000 53.64551 118 THR J CA 1
ATOM 21322 C C . THR I 1 118 ? 43.91400 -33.18400 -19.26200 1.000 55.75551 118 THR J C 1
ATOM 21323 O O . THR I 1 118 ? 44.53600 -33.76600 -20.16000 1.000 54.70551 118 THR J O 1
ATOM 21334 N N . VAL I 1 119 ? 42.69800 -33.54100 -18.86500 1.000 60.71551 119 VAL J N 1
ATOM 21335 C CA . VAL I 1 119 ? 41.98400 -34.66400 -19.45500 1.000 57.50551 119 VAL J CA 1
ATOM 21336 C C . VAL I 1 119 ? 41.09400 -34.09400 -20.55400 1.000 65.55551 119 VAL J C 1
ATOM 21337 O O . VAL I 1 119 ? 39.98000 -33.63600 -20.29700 1.000 55.23551 119 VAL J O 1
ATOM 21350 N N . SER I 1 120 ? 41.58500 -34.14000 -21.79000 1.000 49.83551 120 SER J N 1
ATOM 21351 C CA . SER I 1 120 ? 40.84900 -33.60900 -22.92500 1.000 48.91551 120 SER J CA 1
ATOM 21352 C C . SER I 1 120 ? 41.25200 -34.35800 -24.18300 1.000 49.10551 120 SER J C 1
ATOM 21353 O O . SER I 1 120 ? 42.33300 -34.94500 -24.26400 1.000 55.55551 120 SER J O 1
ATOM 21361 N N . SER I 1 121 ? 40.35900 -34.33000 -25.16700 1.000 57.49551 121 SER J N 1
ATOM 21362 C CA . SER I 1 121 ? 40.59700 -34.95700 -26.45800 1.000 57.21551 121 SER J CA 1
ATOM 21363 C C . SER I 1 121 ? 41.19200 -34.00300 -27.48400 1.000 52.63551 121 SER J C 1
ATOM 21364 O O . SER I 1 121 ? 41.48500 -34.43100 -28.60600 1.000 54.08551 121 SER J O 1
ATOM 21372 N N . ALA I 1 122 ? 41.38200 -32.73600 -27.13000 1.000 56.15551 122 ALA J N 1
ATOM 21373 C CA . ALA I 1 122 ? 41.82500 -31.73200 -28.08400 1.000 54.94551 122 ALA J CA 1
ATOM 21374 C C . ALA I 1 122 ? 43.32400 -31.83900 -28.34400 1.000 65.24551 122 ALA J C 1
ATOM 21375 O O . ALA I 1 122 ? 44.10600 -32.25300 -27.48100 1.000 63.31551 122 ALA J O 1
ATOM 21382 N N . SER I 1 123 ? 43.71900 -31.44900 -29.55200 1.000 76.80551 123 SER J N 1
ATOM 21383 C CA . SER I 1 123 ? 45.11800 -31.46000 -29.94400 1.000 78.59551 123 SER J CA 1
ATOM 21384 C C . SER I 1 123 ? 45.86600 -30.27300 -29.34700 1.000 80.58551 123 SER J C 1
ATOM 21385 O O . SER I 1 123 ? 45.29000 -29.21300 -29.07700 1.000 76.71551 123 SER J O 1
ATOM 21393 N N . THR I 1 124 ? 47.16700 -30.47000 -29.13700 1.000 81.56551 124 THR J N 1
ATOM 21394 C CA . THR I 1 124 ? 48.01000 -29.43400 -28.56000 1.000 82.40551 124 THR J CA 1
ATOM 21395 C C . THR I 1 124 ? 48.15500 -28.26100 -29.52100 1.000 82.15551 124 THR J C 1
ATOM 21396 O O . THR I 1 124 ? 48.21700 -28.44000 -30.74000 1.000 81.36551 124 THR J O 1
ATOM 21407 N N . LYS I 1 125 ? 48.19200 -27.05200 -28.96400 1.000 86.48551 125 LYS J N 1
ATOM 21408 C CA . LYS I 1 125 ? 48.46500 -25.84400 -29.72900 1.000 86.73551 125 LYS J CA 1
ATOM 21409 C C . LYS I 1 125 ? 49.59700 -25.07100 -29.06700 1.000 86.20551 125 LYS J C 1
ATOM 21410 O O . LYS I 1 125 ? 49.74600 -25.08200 -27.84300 1.000 85.91551 125 LYS J O 1
ATOM 21429 N N . GLY I 1 126 ? 50.40500 -24.40700 -29.89100 1.000 81.07551 126 GLY J N 1
ATOM 21430 C CA . GLY I 1 126 ? 51.49700 -23.60200 -29.39700 1.000 78.36551 126 GLY J CA 1
ATOM 21431 C C . GLY I 1 126 ? 51.07500 -22.16400 -29.18700 1.000 71.88551 126 GLY J C 1
ATOM 21432 O O . GLY I 1 126 ? 50.15600 -21.66300 -29.84300 1.000 70.45551 126 GLY J O 1
ATOM 21436 N N . PRO I 1 127 ? 51.73000 -21.46800 -28.26300 1.000 68.24551 127 PRO J N 1
ATOM 21437 C CA . PRO I 1 127 ? 51.30300 -20.10800 -27.92400 1.000 59.69551 127 PRO J CA 1
ATOM 21438 C C . PRO I 1 127 ? 51.85700 -19.08200 -28.90300 1.000 49.74551 127 PRO J C 1
ATOM 21439 O O . PRO I 1 127 ? 52.76900 -19.34800 -29.68500 1.000 49.24551 127 PRO J O 1
ATOM 21450 N N . SER I 1 128 ? 51.28000 -17.88500 -28.84100 1.000 48.86551 128 SER J N 1
ATOM 21451 C CA . SER I 1 128 ? 51.82800 -16.70900 -29.50500 1.000 42.09551 128 SER J CA 1
ATOM 21452 C C . SER I 1 128 ? 52.11700 -15.67600 -28.42900 1.000 37.54551 128 SER J C 1
ATOM 21453 O O . SER I 1 128 ? 51.21200 -15.28600 -27.68500 1.000 37.65551 128 SER J O 1
ATOM 21461 N N . VAL I 1 129 ? 53.37000 -15.24500 -28.33600 1.000 35.87551 129 VAL J N 1
ATOM 21462 C CA . VAL I 1 129 ? 53.78800 -14.26900 -27.33800 1.000 35.70551 129 VAL J CA 1
ATOM 21463 C C . VAL I 1 129 ? 53.90400 -12.91300 -28.01200 1.000 40.45551 129 VAL J C 1
ATOM 21464 O O . VAL I 1 129 ? 54.52600 -12.78900 -29.07600 1.000 44.10551 129 VAL J O 1
ATOM 21477 N N . PHE I 1 130 ? 53.31000 -11.90000 -27.39000 1.000 46.12551 130 PHE J N 1
ATOM 21478 C CA . PHE I 1 130 ? 53.32500 -10.53600 -27.89100 1.000 43.30551 130 PHE J CA 1
ATOM 21479 C C . PHE I 1 130 ? 53.76300 -9.58500 -26.78900 1.000 39.23551 130 PHE J C 1
ATOM 21480 O O . PHE I 1 130 ? 53.51100 -9.84000 -25.60400 1.000 35.03551 130 PHE J O 1
ATOM 21497 N N . PRO I 1 131 ? 54.43400 -8.49100 -27.15100 1.000 42.97551 131 PRO J N 1
ATOM 21498 C CA . PRO I 1 131 ? 54.88400 -7.52800 -26.14200 1.000 43.69551 131 PRO J CA 1
ATOM 21499 C C . PRO I 1 131 ? 53.71800 -6.74900 -25.55300 1.000 40.97551 131 PRO J C 1
ATOM 21500 O O . PRO I 1 131 ? 52.64700 -6.62300 -26.14600 1.000 46.94551 131 PRO J O 1
ATOM 21511 N N . LEU I 1 132 ? 53.92300 -6.28900 -24.32300 1.000 43.20551 132 LEU J N 1
ATOM 21512 C CA . LEU I 1 132 ? 53.10600 -5.26600 -23.67400 1.000 41.86551 132 LEU J CA 1
ATOM 21513 C C . LEU I 1 132 ? 54.08500 -4.13200 -23.37300 1.000 44.35551 132 LEU J C 1
ATOM 21514 O O . LEU I 1 132 ? 54.69400 -4.12800 -22.29800 1.000 44.22551 132 LEU J O 1
ATOM 21530 N N . ALA I 1 133 ? 54.24600 -3.19700 -24.32000 1.000 49.10551 133 ALA J N 1
ATOM 21531 C CA . ALA I 1 133 ? 55.37400 -2.27600 -24.27600 1.000 49.97551 133 ALA J CA 1
ATOM 21532 C C . ALA I 1 133 ? 55.21600 -1.28400 -23.12900 1.000 50.88551 133 ALA J C 1
ATOM 21533 O O . ALA I 1 133 ? 54.10000 -0.96000 -22.72900 1.000 50.00551 133 ALA J O 1
ATOM 21540 N N . PRO I 1 134 ? 56.33100 -0.79300 -22.57900 1.000 53.73551 134 PRO J N 1
ATOM 21541 C CA . PRO I 1 134 ? 56.25700 0.08500 -21.40400 1.000 55.36551 134 PRO J CA 1
ATOM 21542 C C . PRO I 1 134 ? 56.08000 1.55500 -21.73100 1.000 59.08551 134 PRO J C 1
ATOM 21543 O O . PRO I 1 134 ? 56.27700 2.40800 -20.86000 1.000 63.55551 134 PRO J O 1
ATOM 21554 N N . SER I 1 135 ? 55.70600 1.87900 -22.96300 1.000 54.34551 135 SER J N 1
ATOM 21555 C CA . SER I 1 135 ? 55.68200 3.28500 -23.34700 1.000 61.73551 135 SER J CA 1
ATOM 21556 C C . SER I 1 135 ? 54.55800 4.07000 -22.67600 1.000 67.37551 135 SER J C 1
ATOM 21557 O O . SER I 1 135 ? 53.60500 4.50000 -23.33700 1.000 69.26551 135 SER J O 1
ATOM 21565 N N . SER I 1 136 ? 54.64800 4.22000 -21.35100 1.000 67.62551 136 SER J N 1
ATOM 21566 C CA . SER I 1 136 ? 53.72900 5.05000 -20.57100 1.000 70.79551 136 SER J CA 1
ATOM 21567 C C . SER I 1 136 ? 54.35900 6.43900 -20.58900 1.000 80.36551 136 SER J C 1
ATOM 21568 O O . SER I 1 136 ? 55.00300 6.87800 -19.63600 1.000 88.47551 136 SER J O 1
ATOM 21576 N N . LYS I 1 137 ? 54.21300 7.11300 -21.73000 1.000 84.59551 137 LYS J N 1
ATOM 21577 C CA . LYS I 1 137 ? 54.81300 8.42600 -21.94900 1.000 94.31551 137 LYS J CA 1
ATOM 21578 C C . LYS I 1 137 ? 54.77100 9.33000 -20.72000 1.000 106.91551 137 LYS J C 1
ATOM 21579 O O . LYS I 1 137 ? 55.71100 10.09700 -20.47900 1.000 110.34551 137 LYS J O 1
ATOM 21598 N N . SER I 1 138 ? 53.70200 9.24200 -19.92800 1.000 113.17551 138 SER J N 1
ATOM 21599 C CA . SER I 1 138 ? 53.58400 10.02400 -18.69700 1.000 117.08551 138 SER J CA 1
ATOM 21600 C C . SER I 1 138 ? 54.21500 9.21900 -17.56500 1.000 108.75551 138 SER J C 1
ATOM 21601 O O . SER I 1 138 ? 53.54800 8.51600 -16.80400 1.000 104.10551 138 SER J O 1
ATOM 21609 N N . THR I 1 139 ? 55.53800 9.32300 -17.46600 1.000 140.39551 139 THR J N 1
ATOM 21610 C CA . THR I 1 139 ? 56.30000 8.60700 -16.44500 1.000 142.03551 139 THR J CA 1
ATOM 21611 C C . THR I 1 139 ? 56.17400 9.36700 -15.13000 1.000 141.17551 139 THR J C 1
ATOM 21612 O O . THR I 1 139 ? 56.86500 10.36300 -14.90400 1.000 141.26551 139 THR J O 1
ATOM 21623 N N . SER I 1 140 ? 55.28900 8.89300 -14.25300 1.000 139.56551 140 SER J N 1
ATOM 21624 C CA . SER I 1 140 ? 55.05700 9.56100 -12.97900 1.000 133.51551 140 SER J CA 1
ATOM 21625 C C . SER I 1 140 ? 56.23200 9.43200 -12.02000 1.000 122.73551 140 SER J C 1
ATOM 21626 O O . SER I 1 140 ? 56.23000 10.09800 -10.97900 1.000 118.52551 140 SER J O 1
ATOM 21634 N N . GLY I 1 141 ? 57.22200 8.60100 -12.33400 1.000 111.30551 141 GLY J N 1
ATOM 21635 C CA . GLY I 1 141 ? 58.38400 8.45100 -11.48200 1.000 112.93551 141 GLY J CA 1
ATOM 21636 C C . GLY I 1 141 ? 58.40000 7.11300 -10.77800 1.000 105.17551 141 GLY J C 1
ATOM 21637 O O . GLY I 1 141 ? 57.73000 6.92600 -9.75800 1.000 98.54551 141 GLY J O 1
ATOM 21641 N N . GLY I 1 142 ? 59.17900 6.17800 -11.31300 1.000 108.49551 142 GLY J N 1
ATOM 21642 C CA . GLY I 1 142 ? 59.23900 4.82800 -10.80400 1.000 106.02551 142 GLY J CA 1
ATOM 21643 C C . GLY I 1 142 ? 58.01500 4.00400 -11.10400 1.000 102.05551 142 GLY J C 1
ATOM 21644 O O . GLY I 1 142 ? 57.97800 2.82200 -10.74100 1.000 99.47551 142 GLY J O 1
ATOM 21648 N N . THR I 1 143 ? 57.05400 4.55900 -11.83300 1.000 89.74551 143 THR J N 1
ATOM 21649 C CA . THR I 1 143 ? 55.81200 3.85800 -12.14600 1.000 88.34551 143 THR J CA 1
ATOM 21650 C C . THR I 1 143 ? 55.85500 3.34200 -13.58300 1.000 95.21551 143 THR J C 1
ATOM 21651 O O . THR I 1 143 ? 55.06900 3.75600 -14.44000 1.000 92.58551 143 THR J O 1
ATOM 21662 N N . ALA I 1 144 ? 56.82700 2.46900 -13.86000 1.000 76.94551 144 ALA J N 1
ATOM 21663 C CA . ALA I 1 144 ? 56.92100 1.82500 -15.16200 1.000 65.85551 144 ALA J CA 1
ATOM 21664 C C . ALA I 1 144 ? 56.38400 0.40600 -15.03800 1.000 55.76551 144 ALA J C 1
ATOM 21665 O O . ALA I 1 144 ? 56.53900 -0.23900 -14.00100 1.000 53.46551 144 ALA J O 1
ATOM 21672 N N . ALA I 1 145 ? 55.69400 -0.05500 -16.07600 1.000 52.93551 145 ALA J N 1
ATOM 21673 C CA . ALA I 1 145 ? 55.18900 -1.42100 -16.09100 1.000 48.54551 145 ALA J CA 1
ATOM 21674 C C . ALA I 1 145 ? 55.22800 -1.97400 -17.51100 1.000 46.51551 145 ALA J C 1
ATOM 21675 O O . ALA I 1 145 ? 54.95500 -1.25300 -18.47400 1.000 44.00551 145 ALA J O 1
ATOM 21682 N N . LEU I 1 146 ? 55.55300 -3.25800 -17.63700 1.000 56.22551 146 LEU J N 1
ATOM 21683 C CA . LEU I 1 146 ? 55.62200 -3.88100 -18.95300 1.000 51.36551 146 LEU J CA 1
ATOM 21684 C C . LEU I 1 146 ? 55.26400 -5.35300 -18.83100 1.000 36.60551 146 LEU J C 1
ATOM 21685 O O . LEU I 1 146 ? 55.35900 -5.94000 -17.75400 1.000 43.92551 146 LEU J O 1
ATOM 21701 N N . GLY I 1 147 ? 54.90700 -5.96800 -19.95600 1.000 44.74551 147 GLY J N 1
ATOM 21702 C CA . GLY I 1 147 ? 54.47900 -7.35100 -19.86500 1.000 38.85551 147 GLY J CA 1
ATOM 21703 C C . GLY I 1 147 ? 54.52900 -8.16300 -21.13500 1.000 36.03551 147 GLY J C 1
ATOM 21704 O O . GLY I 1 147 ? 55.03400 -7.71100 -22.15900 1.000 40.46551 147 GLY J O 1
ATOM 21708 N N . CYS I 1 148 ? 54.03400 -9.38900 -21.05900 1.000 38.94551 148 CYS J N 1
ATOM 21709 C CA . CYS I 1 148 ? 53.94600 -10.27300 -22.20800 1.000 34.70551 148 CYS J CA 1
ATOM 21710 C C . CYS I 1 148 ? 52.58600 -10.94500 -22.21700 1.000 34.43551 148 CYS J C 1
ATOM 21711 O O . CYS I 1 148 ? 52.06700 -11.34000 -21.16500 1.000 34.20551 148 CYS J O 1
ATOM 21718 N N . LEU I 1 149 ? 52.03200 -11.08200 -23.42200 1.000 34.48551 149 LEU J N 1
ATOM 21719 C CA . LEU I 1 149 ? 50.72600 -11.68600 -23.65200 1.000 34.28551 149 LEU J CA 1
ATOM 21720 C C . LEU I 1 149 ? 50.94600 -13.00500 -24.36900 1.000 36.43551 149 LEU J C 1
ATOM 21721 O O . LEU I 1 149 ? 51.39900 -13.02300 -25.51600 1.000 40.46551 149 LEU J O 1
ATOM 21737 N N . VAL I 1 150 ? 50.64500 -14.09900 -23.68500 1.000 34.44551 150 VAL J N 1
ATOM 21738 C CA . VAL I 1 150 ? 50.70800 -15.43600 -24.25400 1.000 42.01551 150 VAL J CA 1
ATOM 21739 C C . VAL I 1 150 ? 49.29800 -15.82200 -24.66100 1.000 45.69551 150 VAL J C 1
ATOM 21740 O O . VAL I 1 150 ? 48.37900 -15.78500 -23.83700 1.000 41.89551 150 VAL J O 1
ATOM 21753 N N . LYS I 1 151 ? 49.10500 -16.18900 -25.91900 1.000 41.54551 151 LYS J N 1
ATOM 21754 C CA . LYS I 1 151 ? 47.76500 -16.40400 -26.43700 1.000 37.81551 151 LYS J CA 1
ATOM 21755 C C . LYS I 1 151 ? 47.65700 -17.77000 -27.09400 1.000 48.28551 151 LYS J C 1
ATOM 21756 O O . LYS I 1 151 ? 48.63200 -18.29000 -27.64600 1.000 43.78551 151 LYS J O 1
ATOM 21775 N N . ASP I 1 152 ? 46.45500 -18.34600 -27.01600 1.000 49.49551 152 ASP J N 1
ATOM 21776 C CA . ASP I 1 152 ? 46.04000 -19.44900 -27.87600 1.000 49.44551 152 ASP J CA 1
ATOM 21777 C C . ASP I 1 152 ? 46.96200 -20.66700 -27.72800 1.000 55.12551 152 ASP J C 1
ATOM 21778 O O . ASP I 1 152 ? 47.70400 -21.03800 -28.63900 1.000 57.39551 152 ASP J O 1
ATOM 21787 N N . TYR I 1 153 ? 46.90500 -21.27600 -26.54100 1.000 68.87551 153 TYR J N 1
ATOM 21788 C CA . TYR I 1 153 ? 47.64600 -22.50300 -26.27000 1.000 73.03551 153 TYR J CA 1
ATOM 21789 C C . TYR I 1 153 ? 46.74700 -23.49400 -25.53900 1.000 69.58551 153 TYR J C 1
ATOM 21790 O O . TYR I 1 153 ? 45.77000 -23.11700 -24.88800 1.000 69.51551 153 TYR J O 1
ATOM 21808 N N . PHE I 1 154 ? 47.09000 -24.77900 -25.66900 1.000 60.52551 154 PHE J N 1
ATOM 21809 C CA . PHE I 1 154 ? 46.40900 -25.88400 -24.99800 1.000 54.66551 154 PHE J CA 1
ATOM 21810 C C . PHE I 1 154 ? 47.41300 -27.01200 -24.80700 1.000 54.74551 154 PHE J C 1
ATOM 21811 O O . PHE I 1 154 ? 48.21400 -27.26900 -25.71600 1.000 62.53551 154 PHE J O 1
ATOM 21828 N N . PRO I 1 155 ? 47.41500 -27.69600 -23.64900 1.000 49.59551 155 PRO J N 1
ATOM 21829 C CA . PRO I 1 155 ? 46.62400 -27.45900 -22.43000 1.000 48.82551 155 PRO J CA 1
ATOM 21830 C C . PRO I 1 155 ? 47.10500 -26.23000 -21.65500 1.000 50.43551 155 PRO J C 1
ATOM 21831 O O . PRO I 1 155 ? 47.91700 -25.46300 -22.16800 1.000 48.18551 155 PRO J O 1
ATOM 21842 N N . GLU I 1 156 ? 46.59400 -26.05400 -20.43800 1.000 52.61551 156 GLU J N 1
ATOM 21843 C CA . GLU I 1 156 ? 46.87900 -24.83600 -19.69300 1.000 55.62551 156 GLU J CA 1
ATOM 21844 C C . GLU I 1 156 ? 48.35600 -24.64200 -19.36100 1.000 63.82551 156 GLU J C 1
ATOM 21845 O O . GLU I 1 156 ? 48.77700 -23.47600 -19.26800 1.000 67.42551 156 GLU J O 1
ATOM 21857 N N . PRO I 1 157 ? 49.17700 -25.68400 -19.14500 1.000 64.75551 157 PRO J N 1
ATOM 21858 C CA . PRO I 1 157 ? 50.50600 -25.41900 -18.57500 1.000 56.12551 157 PRO J CA 1
ATOM 21859 C C . PRO I 1 157 ? 51.39400 -24.56400 -19.46500 1.000 52.60551 157 PRO J C 1
ATOM 21860 O O . PRO I 1 157 ? 51.78300 -24.97100 -20.56200 1.000 55.38551 157 PRO J O 1
ATOM 21871 N N . VAL I 1 158 ? 51.70300 -23.36100 -18.98100 1.000 56.84551 158 VAL J N 1
ATOM 21872 C CA . VAL I 1 158 ? 52.75300 -22.51300 -19.53300 1.000 60.78551 158 VAL J CA 1
ATOM 21873 C C . VAL I 1 158 ? 53.47900 -21.86500 -18.36100 1.000 58.16551 158 VAL J C 1
ATOM 21874 O O . VAL I 1 158 ? 52.84200 -21.42300 -17.39800 1.000 55.59551 158 VAL J O 1
ATOM 21887 N N . THR I 1 159 ? 54.80700 -21.78300 -18.44200 1.000 69.07551 159 THR J N 1
ATOM 21888 C CA . THR I 1 159 ? 55.60800 -21.19500 -17.37300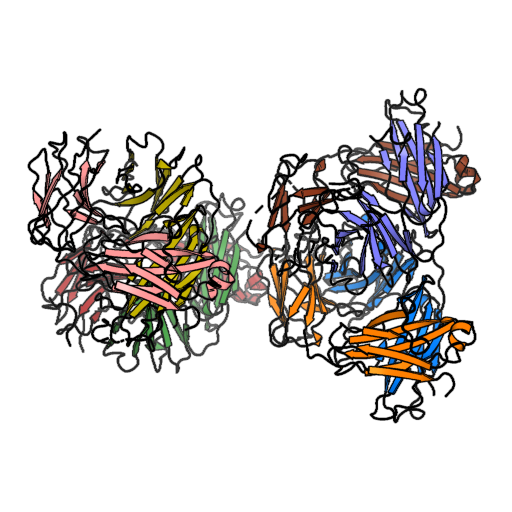 1.000 68.98551 159 THR J CA 1
ATOM 21889 C C . THR I 1 159 ? 56.46300 -20.06700 -17.93800 1.000 63.14551 159 THR J C 1
ATOM 21890 O O . THR I 1 159 ? 57.15300 -20.24900 -18.94800 1.000 61.94551 159 THR J O 1
ATOM 21901 N N . VAL I 1 160 ? 56.42400 -18.91200 -17.27900 1.000 53.30551 160 VAL J N 1
ATOM 21902 C CA . VAL I 1 160 ? 57.10600 -17.71100 -17.74500 1.000 56.00551 160 VAL J CA 1
ATOM 21903 C C . VAL I 1 160 ? 58.09500 -17.26600 -16.67700 1.000 55.29551 160 VAL J C 1
ATOM 21904 O O . VAL I 1 160 ? 57.75600 -17.21400 -15.48900 1.000 57.70551 160 VAL J O 1
ATOM 21917 N N . SER I 1 161 ? 59.31400 -16.95000 -17.10600 1.000 46.79551 161 SER J N 1
ATOM 21918 C CA . SER I 1 161 ? 60.33400 -16.36000 -16.24800 1.000 50.53551 161 SER J CA 1
ATOM 21919 C C . SER I 1 161 ? 60.89100 -15.10300 -16.90100 1.000 49.53551 161 SER J C 1
ATOM 21920 O O . SER I 1 161 ? 61.33300 -15.14200 -18.05100 1.000 47.64551 161 SER J O 1
ATOM 21928 N N . TRP I 1 162 ? 60.88500 -13.99300 -16.17000 1.000 49.58551 162 TRP J N 1
ATOM 21929 C CA . TRP I 1 162 ? 61.42000 -12.74100 -16.69000 1.000 43.85551 162 TRP J CA 1
ATOM 21930 C C . TRP I 1 162 ? 62.92000 -12.69600 -16.44200 1.000 47.68551 162 TRP J C 1
ATOM 21931 O O . TRP I 1 162 ? 63.38300 -12.97000 -15.33000 1.000 50.79551 162 TRP J O 1
ATOM 21952 N N . ASN I 1 163 ? 63.67200 -12.34700 -17.48100 1.000 56.49551 163 ASN J N 1
ATOM 21953 C CA . ASN I 1 163 ? 65.12800 -12.29400 -17.42100 1.000 55.62551 163 ASN J CA 1
ATOM 21954 C C . ASN I 1 163 ? 65.71100 -13.61100 -16.90700 1.000 50.81551 163 ASN J C 1
ATOM 21955 O O . ASN I 1 163 ? 66.55900 -13.63800 -16.01400 1.000 50.74551 163 ASN J O 1
ATOM 21966 N N . SER I 1 164 ? 65.22900 -14.72200 -17.47200 1.000 48.32551 164 SER J N 1
ATOM 21967 C CA . SER I 1 164 ? 65.71500 -16.05500 -17.11100 1.000 49.45551 164 SER J CA 1
ATOM 21968 C C . SER I 1 164 ? 65.60300 -16.27900 -15.60700 1.000 44.47551 164 SER J C 1
ATOM 21969 O O . SER I 1 164 ? 66.42400 -16.96500 -14.99100 1.000 43.60551 164 SER J O 1
ATOM 21977 N N . GLY I 1 165 ? 64.57400 -15.69100 -15.01300 1.000 48.85551 165 GLY J N 1
ATOM 21978 C CA . GLY I 1 165 ? 64.36000 -15.82300 -13.59300 1.000 46.32551 165 GLY J CA 1
ATOM 21979 C C . GLY I 1 165 ? 65.11900 -14.82600 -12.76500 1.000 47.71551 165 GLY J C 1
ATOM 21980 O O . GLY I 1 165 ? 65.20100 -14.99000 -11.54300 1.000 46.00551 165 GLY J O 1
ATOM 21984 N N . ALA I 1 166 ? 65.66200 -13.78800 -13.39900 1.000 47.85551 166 ALA J N 1
ATOM 21985 C CA . ALA I 1 166 ? 66.44700 -12.80500 -12.66600 1.000 53.53551 166 ALA J CA 1
ATOM 21986 C C . ALA I 1 166 ? 65.57900 -11.74700 -12.00800 1.000 51.80551 166 ALA J C 1
ATOM 21987 O O . ALA I 1 166 ? 66.00900 -11.13100 -11.02600 1.000 50.93551 166 ALA J O 1
ATOM 21994 N N . LEU I 1 167 ? 64.36000 -11.54400 -12.50300 1.000 46.02551 167 LEU J N 1
ATOM 21995 C CA . LEU I 1 167 ? 63.56500 -10.41700 -12.03300 1.000 50.18551 167 LEU J CA 1
ATOM 21996 C C . LEU I 1 167 ? 62.77800 -10.80200 -10.79200 1.000 52.22551 167 LEU J C 1
ATOM 21997 O O . LEU I 1 167 ? 62.91500 -10.17600 -9.73500 1.000 52.35551 167 LEU J O 1
ATOM 22013 N N . THR I 1 168 ? 61.94800 -11.83000 -10.90700 1.000 49.69551 168 THR J N 1
ATOM 22014 C CA . THR I 1 168 ? 61.24600 -12.38200 -9.75900 1.000 53.07551 168 THR J CA 1
ATOM 22015 C C . THR I 1 168 ? 60.28300 -11.40800 -9.08100 1.000 54.88551 168 THR J C 1
ATOM 22016 O O . THR I 1 168 ? 59.05800 -11.56800 -9.16100 1.000 54.67551 168 THR J O 1
ATOM 22027 N N . SER I 1 169 ? 60.83300 -10.40900 -8.39300 1.000 52.03551 169 SER J N 1
ATOM 22028 C CA . SER I 1 169 ? 60.04400 -9.50600 -7.56500 1.000 60.70551 169 SER J CA 1
ATOM 22029 C C . SER I 1 169 ? 59.26600 -8.49500 -8.39600 1.000 61.26551 169 SER J C 1
ATOM 22030 O O . SER I 1 169 ? 59.77900 -7.92400 -9.36200 1.000 55.94551 169 SER J O 1
ATOM 22038 N N . GLY I 1 170 ? 58.00000 -8.30700 -8.02800 1.000 69.41551 170 GLY J N 1
ATOM 22039 C CA . GLY I 1 170 ? 57.09300 -7.46500 -8.77600 1.000 67.21551 170 GLY J CA 1
ATOM 22040 C C . GLY I 1 170 ? 56.41700 -8.13600 -9.94400 1.000 63.67551 170 GLY J C 1
ATOM 22041 O O . GLY I 1 170 ? 55.58900 -7.49600 -10.61000 1.000 60.36551 170 GLY J O 1
ATOM 22045 N N . VAL I 1 171 ? 56.73700 -9.40000 -10.20600 1.000 60.22551 171 VAL J N 1
ATOM 22046 C CA . VAL I 1 171 ? 56.14300 -10.14800 -11.30000 1.000 55.67551 171 VAL J CA 1
ATOM 22047 C C . VAL I 1 171 ? 54.74500 -10.59100 -10.90200 1.000 57.79551 171 VAL J C 1
ATOM 22048 O O . VAL I 1 171 ? 54.49600 -10.97400 -9.75100 1.000 60.73551 171 VAL J O 1
ATOM 22061 N N . HIS I 1 172 ? 53.80900 -10.47400 -11.84000 1.000 54.33551 172 HIS J N 1
ATOM 22062 C CA . HIS I 1 172 ? 52.45100 -10.98400 -11.63900 1.000 50.13551 172 HIS J CA 1
ATOM 22063 C C . HIS I 1 172 ? 52.02900 -11.80800 -12.85700 1.000 38.40551 172 HIS J C 1
ATOM 22064 O O . HIS I 1 172 ? 51.48600 -11.27900 -13.82800 1.000 35.32551 172 HIS J O 1
ATOM 22078 N N . THR I 1 173 ? 52.29100 -13.11100 -12.80500 1.000 39.65551 173 THR J N 1
ATOM 22079 C CA . THR I 1 173 ? 51.80800 -14.02400 -13.83900 1.000 38.98551 173 THR J CA 1
ATOM 22080 C C . THR I 1 173 ? 50.36000 -14.35500 -13.51300 1.000 38.94551 173 THR J C 1
ATOM 22081 O O . THR I 1 173 ? 50.08100 -15.00700 -12.50300 1.000 38.05551 173 THR J O 1
ATOM 22092 N N . PHE I 1 174 ? 49.44400 -13.93000 -14.36700 1.000 33.47551 174 PHE J N 1
ATOM 22093 C CA . PHE I 1 174 ? 48.03800 -13.99100 -14.01000 1.000 40.70551 174 PHE J CA 1
ATOM 22094 C C . PHE I 1 174 ? 47.50000 -15.39000 -14.25600 1.000 43.28551 174 PHE J C 1
ATOM 22095 O O . PHE I 1 174 ? 48.02100 -16.11700 -15.10300 1.000 43.70551 174 PHE J O 1
ATOM 22112 N N . PRO I 1 175 ? 46.45000 -15.78900 -13.54500 1.000 39.38551 175 PRO J N 1
ATOM 22113 C CA . PRO I 1 175 ? 45.80200 -17.06100 -13.87500 1.000 49.55551 175 PRO J CA 1
ATOM 22114 C C . PRO I 1 175 ? 45.30600 -17.04500 -15.30900 1.000 57.22551 175 PRO J C 1
ATOM 22115 O O . PRO I 1 175 ? 44.82700 -16.02800 -15.80900 1.000 51.83551 175 PRO J O 1
ATOM 22126 N N . ALA I 1 176 ? 45.39900 -18.19600 -15.96200 1.000 61.78551 176 ALA J N 1
ATOM 22127 C CA . ALA I 1 176 ? 45.03200 -18.26300 -17.36400 1.000 62.27551 176 ALA J CA 1
ATOM 22128 C C . ALA I 1 176 ? 43.52900 -18.12900 -17.50600 1.000 63.50551 176 ALA J C 1
ATOM 22129 O O . ALA I 1 176 ? 42.76900 -18.51100 -16.61900 1.000 68.26551 176 ALA J O 1
ATOM 22136 N N . VAL I 1 177 ? 43.10300 -17.60800 -18.64900 1.000 60.34551 177 VAL J N 1
ATOM 22137 C CA . VAL I 1 177 ? 41.69600 -17.40100 -18.94500 1.000 57.37551 177 VAL J CA 1
ATOM 22138 C C . VAL I 1 177 ? 41.38900 -18.17800 -20.21000 1.000 59.39551 177 VAL J C 1
ATOM 22139 O O . VAL I 1 177 ? 42.03000 -17.96600 -21.24600 1.000 55.08551 177 VAL J O 1
ATOM 22152 N N . LEU I 1 178 ? 40.41500 -19.07400 -20.13100 1.000 57.07551 178 LEU J N 1
ATOM 22153 C CA . LEU I 1 178 ? 39.95100 -19.78900 -21.30700 1.000 52.91551 178 LEU J CA 1
ATOM 22154 C C . LEU I 1 178 ? 38.98700 -18.91700 -22.09600 1.000 50.83551 178 LEU J C 1
ATOM 22155 O O . LEU I 1 178 ? 38.01600 -18.39200 -21.54200 1.000 44.10551 178 LEU J O 1
ATOM 22171 N N . GLN I 1 179 ? 39.24800 -18.76400 -23.38500 1.000 51.52551 179 GLN J N 1
ATOM 22172 C CA . GLN I 1 179 ? 38.42700 -17.91600 -24.23300 1.000 51.99551 179 GLN J CA 1
ATOM 22173 C C . GLN I 1 179 ? 37.49700 -18.79400 -25.06300 1.000 49.78551 179 GLN J C 1
ATOM 22174 O O . GLN I 1 179 ? 37.60600 -20.02200 -25.07000 1.000 52.84551 179 GLN J O 1
ATOM 22188 N N . SER I 1 180 ? 36.60900 -18.14200 -25.81400 1.000 60.22551 180 SER J N 1
ATOM 22189 C CA . SER I 1 180 ? 35.61900 -18.86700 -26.60500 1.000 56.20551 180 SER J CA 1
ATOM 22190 C C . SER I 1 180 ? 36.24100 -19.84100 -27.59600 1.000 54.46551 180 SER J C 1
ATOM 22191 O O . SER I 1 180 ? 35.55300 -20.75800 -28.05800 1.000 50.85551 180 SER J O 1
ATOM 22199 N N . SER I 1 181 ? 37.51500 -19.66300 -27.93800 1.000 53.60551 181 SER J N 1
ATOM 22200 C CA . SER I 1 181 ? 38.19300 -20.58400 -28.83800 1.000 48.86551 181 SER J CA 1
ATOM 22201 C C . SER I 1 181 ? 38.38500 -21.97400 -28.24400 1.000 50.47551 181 SER J C 1
ATOM 22202 O O . SER I 1 181 ? 38.73800 -22.89600 -28.98400 1.000 48.55551 181 SER J O 1
ATOM 22210 N N . GLY I 1 182 ? 38.16500 -22.14700 -26.94100 1.000 52.08551 182 GLY J N 1
ATOM 22211 C CA . GLY I 1 182 ? 38.56500 -23.36500 -26.26800 1.000 52.98551 182 GLY J CA 1
ATOM 22212 C C . GLY I 1 182 ? 40.03700 -23.40500 -25.94200 1.000 51.23551 182 GLY J C 1
ATOM 22213 O O . GLY I 1 182 ? 40.57200 -24.47500 -25.64100 1.000 46.39551 182 GLY J O 1
ATOM 22217 N N . LEU I 1 183 ? 40.71200 -22.26500 -26.01900 1.000 46.10551 183 LEU J N 1
ATOM 22218 C CA . LEU I 1 183 ? 42.13800 -22.15500 -25.76400 1.000 49.26551 183 LEU J CA 1
ATOM 22219 C C . LEU I 1 183 ? 42.38800 -21.13800 -24.65300 1.000 53.17551 183 LEU J C 1
ATOM 22220 O O . LEU I 1 183 ? 41.53900 -20.29400 -24.34200 1.000 50.57551 183 LEU J O 1
ATOM 22236 N N . TYR I 1 184 ? 43.59200 -21.19700 -24.08200 1.000 51.87551 184 TYR J N 1
ATOM 22237 C CA . TYR I 1 184 ? 43.95400 -20.38100 -22.93100 1.000 51.02551 184 TYR J CA 1
ATOM 22238 C C . TYR I 1 184 ? 44.77300 -19.15600 -23.33700 1.000 54.56551 184 TYR J C 1
ATOM 22239 O O . TYR I 1 184 ? 45.50800 -19.16400 -24.33300 1.000 54.72551 184 TYR J O 1
ATOM 22257 N N . SER I 1 185 ? 44.60700 -18.08300 -22.55600 1.000 63.22551 185 SER J N 1
ATOM 22258 C CA . SER I 1 185 ? 45.37900 -16.86000 -22.69500 1.000 50.53551 185 SER J CA 1
ATOM 22259 C C . SER I 1 185 ? 45.89100 -16.43100 -21.32500 1.000 49.64551 185 SER J C 1
ATOM 22260 O O . SER I 1 185 ? 45.22900 -16.63300 -20.30400 1.000 49.78551 185 SER J O 1
ATOM 22268 N N . LEU I 1 186 ? 47.10500 -15.89100 -21.30700 1.000 41.18551 186 LEU J N 1
ATOM 22269 C CA . LEU I 1 186 ? 47.73800 -15.43200 -20.08100 1.000 40.46551 186 LEU J CA 1
ATOM 22270 C C . LEU I 1 186 ? 48.47100 -14.11800 -20.33200 1.000 33.58551 186 LEU J C 1
ATOM 22271 O O . LEU I 1 186 ? 48.83000 -13.78500 -21.46400 1.000 33.77551 186 LEU J O 1
ATOM 22287 N N . SER I 1 187 ? 48.66000 -13.35200 -19.25900 1.000 33.45551 187 SER J N 1
ATOM 22288 C CA . SER I 1 187 ? 49.43200 -12.11700 -19.31500 1.000 34.10551 187 SER J CA 1
ATOM 22289 C C . SER I 1 187 ? 50.29900 -12.03100 -18.07200 1.000 33.58551 187 SER J C 1
ATOM 22290 O O . SER I 1 187 ? 49.78900 -12.12300 -16.95300 1.000 33.38551 187 SER J O 1
ATOM 22298 N N . SER I 1 188 ? 51.60200 -11.87300 -18.26100 1.000 33.87551 188 SER J N 1
ATOM 22299 C CA . SER I 1 188 ? 52.51500 -11.66500 -17.14400 1.000 33.93551 188 SER J CA 1
ATOM 22300 C C . SER I 1 188 ? 53.07100 -10.25100 -17.21400 1.000 34.00551 188 SER J C 1
ATOM 22301 O O . SER I 1 188 ? 53.55200 -9.82500 -18.26700 1.000 35.86551 188 SER J O 1
ATOM 22309 N N . VAL I 1 189 ? 53.04800 -9.54000 -16.09300 1.000 33.90551 189 VAL J N 1
ATOM 22310 C CA . VAL I 1 189 ? 53.45300 -8.14100 -16.06800 1.000 36.22551 189 VAL J CA 1
ATOM 22311 C C . VAL I 1 189 ? 54.38100 -7.90400 -14.88900 1.000 41.00551 189 VAL J C 1
ATOM 22312 O O . VAL I 1 189 ? 54.25400 -8.53400 -13.83500 1.000 41.81551 189 VAL J O 1
ATOM 22325 N N . VAL I 1 190 ? 55.28800 -6.94800 -15.06100 1.000 42.00551 190 VAL J N 1
ATOM 22326 C CA . VAL I 1 190 ? 56.26000 -6.57900 -14.04700 1.000 47.91551 190 VAL J CA 1
ATOM 22327 C C . VAL I 1 190 ? 56.26600 -5.06400 -13.95000 1.000 49.12551 190 VAL J C 1
ATOM 22328 O O . VAL I 1 190 ? 56.09700 -4.35400 -14.94900 1.000 51.37551 190 VAL J O 1
ATOM 22341 N N . THR I 1 191 ? 56.47300 -4.57600 -12.73300 1.000 45.05551 191 THR J N 1
ATOM 22342 C CA . THR I 1 191 ? 56.58800 -3.15700 -12.43800 1.000 44.97551 191 THR J CA 1
ATOM 22343 C C . THR I 1 191 ? 58.04200 -2.81800 -12.14300 1.000 47.18551 191 THR J C 1
ATOM 22344 O O . THR I 1 191 ? 58.66800 -3.44000 -11.27900 1.000 50.33551 191 THR J O 1
ATOM 22355 N N . VAL I 1 192 ? 58.56500 -1.82700 -12.85900 1.000 59.46551 192 VAL J N 1
ATOM 22356 C CA . VAL I 1 192 ? 59.97500 -1.45100 -12.77400 1.000 63.43551 192 VAL J CA 1
ATOM 22357 C C . VAL I 1 192 ? 60.08200 0.07700 -12.72000 1.000 68.31551 192 VAL J C 1
ATOM 22358 O O . VAL I 1 192 ? 59.13700 0.79600 -13.02900 1.000 71.34551 192 VAL J O 1
ATOM 22371 N N . PRO I 1 193 ? 61.24900 0.56600 -12.28400 1.000 70.69551 193 PRO J N 1
ATOM 22372 C CA . PRO I 1 193 ? 61.46900 2.02200 -12.26900 1.000 75.79551 193 PRO J CA 1
ATOM 22373 C C . PRO I 1 193 ? 61.45100 2.61200 -13.67100 1.000 79.92551 193 PRO J C 1
ATOM 22374 O O . PRO I 1 193 ? 61.84400 1.97100 -14.64600 1.000 80.08551 193 PRO J O 1
ATOM 22385 N N . SER I 1 194 ? 60.97800 3.85800 -13.76300 1.000 81.11551 194 SER J N 1
ATOM 22386 C CA . SER I 1 194 ? 61.02400 4.56500 -15.03700 1.000 78.95551 194 SER J CA 1
ATOM 22387 C C . SER I 1 194 ? 62.45500 4.89000 -15.44200 1.000 83.51551 194 SER J C 1
ATOM 22388 O O . SER I 1 194 ? 62.72300 5.08700 -16.63300 1.000 81.25551 194 SER J O 1
ATOM 22396 N N . SER I 1 195 ? 63.37800 4.94500 -14.47600 1.000 83.22551 195 SER J N 1
ATOM 22397 C CA . SER I 1 195 ? 64.78200 5.17600 -14.79600 1.000 79.75551 195 SER J CA 1
ATOM 22398 C C . SER I 1 195 ? 65.42900 3.89200 -15.29300 1.000 75.53551 195 SER J C 1
ATOM 22399 O O . SER I 1 195 ? 66.40500 3.94300 -16.05100 1.000 75.64551 195 SER J O 1
ATOM 22407 N N . SER I 1 196 ? 64.85500 2.74200 -14.93000 1.000 83.33551 196 SER J N 1
ATOM 22408 C CA . SER I 1 196 ? 65.43400 1.47200 -15.34000 1.000 84.52551 196 SER J CA 1
ATOM 22409 C C . SER I 1 196 ? 65.07200 1.17700 -16.78500 1.000 78.26551 196 SER J C 1
ATOM 22410 O O . SER I 1 196 ? 65.83300 0.50100 -17.49100 1.000 70.02551 196 SER J O 1
ATOM 22418 N N . LEU I 1 197 ? 63.93800 1.70200 -17.24900 1.000 69.34551 197 LEU J N 1
ATOM 22419 C CA . LEU I 1 197 ? 63.63200 1.62800 -18.66400 1.000 65.18551 197 LEU J CA 1
ATOM 22420 C C . LEU I 1 197 ? 64.76700 2.32900 -19.38100 1.000 65.17551 197 LEU J C 1
ATOM 22421 O O . LEU I 1 197 ? 65.12800 3.46100 -19.04600 1.000 66.31551 197 LEU J O 1
ATOM 22437 N N . GLY I 1 198 ? 65.45700 1.60300 -20.28500 1.000 63.89551 198 GLY J N 1
ATOM 22438 C CA . GLY I 1 198 ? 66.54800 2.15100 -21.13700 1.000 67.32551 198 GLY J CA 1
ATOM 22439 C C . GLY I 1 198 ? 67.89500 1.49600 -20.84300 1.000 70.39551 198 GLY J C 1
ATOM 22440 O O . GLY I 1 198 ? 68.51000 0.92900 -21.77500 1.000 68.70551 198 GLY J O 1
ATOM 22444 N N . THR I 1 199 ? 68.31300 1.47600 -19.58100 1.000 76.48551 199 THR J N 1
ATOM 22445 C CA . THR I 1 199 ? 69.63400 0.95500 -19.13100 1.000 78.78551 199 THR J CA 1
ATOM 22446 C C . THR I 1 199 ? 69.39200 -0.40400 -18.46100 1.000 78.16551 199 THR J C 1
ATOM 22447 O O . THR I 1 199 ? 70.05700 -0.67800 -17.45400 1.000 81.16551 199 THR J O 1
ATOM 22458 N N . GLN I 1 200 ? 68.48700 -1.23300 -18.98300 1.000 70.43551 200 GLN J N 1
ATOM 22459 C CA . GLN I 1 200 ? 68.27700 -2.61600 -18.46400 1.000 69.34551 200 GLN J CA 1
ATOM 22460 C C . GLN I 1 200 ? 67.38900 -3.41100 -19.42800 1.000 68.03551 200 GLN J C 1
ATOM 22461 O O . GLN I 1 200 ? 66.19300 -3.15500 -19.41400 1.000 68.19551 200 GLN J O 1
ATOM 22475 N N . THR I 1 201 ? 67.93300 -4.30900 -20.25700 1.000 90.81551 201 THR J N 1
ATOM 22476 C CA . THR I 1 201 ? 67.11400 -5.18700 -21.14000 1.000 85.60551 201 THR J CA 1
ATOM 22477 C C . THR I 1 201 ? 66.11900 -5.93700 -20.24500 1.000 83.91551 201 THR J C 1
ATOM 22478 O O . THR I 1 201 ? 66.59400 -6.53300 -19.27700 1.000 81.66551 201 THR J O 1
ATOM 22489 N N . TYR I 1 202 ? 64.81000 -5.89700 -20.52800 1.000 60.26551 202 TYR J N 1
ATOM 22490 C CA . TYR I 1 202 ? 63.76100 -6.65400 -19.79200 1.000 63.26551 202 TYR J CA 1
ATOM 22491 C C . TYR I 1 202 ? 63.16700 -7.67100 -20.78000 1.000 58.40551 202 TYR J C 1
ATOM 22492 O O . TYR I 1 202 ? 62.62200 -7.19700 -21.75800 1.000 57.89551 202 TYR J O 1
ATOM 22510 N N . ILE I 1 203 ? 63.28900 -8.99000 -20.55800 1.000 53.73551 203 ILE J N 1
ATOM 22511 C CA . ILE I 1 203 ? 62.81300 -10.03100 -21.46500 1.000 52.74551 203 ILE J CA 1
ATOM 22512 C C . ILE I 1 203 ? 61.95000 -11.03100 -20.70300 1.000 47.46551 203 ILE J C 1
ATOM 22513 O O . ILE I 1 203 ? 62.22500 -11.33900 -19.53900 1.000 43.81551 203 ILE J O 1
ATOM 22529 N N . CYS I 1 204 ? 60.85800 -11.47500 -21.33100 1.000 51.81551 204 CYS J N 1
ATOM 22530 C CA . CYS I 1 204 ? 60.05600 -12.57500 -20.80000 1.000 48.12551 204 CYS J CA 1
ATOM 22531 C C . CYS I 1 204 ? 60.39000 -13.86900 -21.54400 1.000 51.39551 204 CYS J C 1
ATOM 22532 O O . CYS I 1 204 ? 60.47800 -13.88400 -22.77500 1.000 50.62551 204 CYS J O 1
ATOM 22539 N N . ASN I 1 205 ? 60.59200 -14.95400 -20.79600 1.000 49.32551 205 ASN J N 1
ATOM 22540 C CA . ASN I 1 205 ? 60.94500 -16.26200 -21.34300 1.000 49.99551 205 ASN J CA 1
ATOM 22541 C C . ASN I 1 205 ? 59.77400 -17.20300 -21.08100 1.000 54.20551 205 ASN J C 1
ATOM 22542 O O . ASN I 1 205 ? 59.53900 -17.60000 -19.93500 1.000 53.93551 205 ASN J O 1
ATOM 22553 N N . VAL I 1 206 ? 59.03400 -17.54800 -22.12800 1.000 59.06551 206 VAL J N 1
ATOM 22554 C CA . VAL I 1 206 ? 57.87000 -18.42000 -22.01400 1.000 67.26551 206 VAL J CA 1
ATOM 22555 C C . VAL I 1 206 ? 58.26100 -19.82200 -22.45800 1.000 69.96551 206 VAL J C 1
ATOM 22556 O O . VAL I 1 206 ? 58.97600 -19.99500 -23.45700 1.000 62.01551 206 VAL J O 1
ATOM 22569 N N . ASN I 1 207 ? 57.77300 -20.82800 -21.72900 1.000 80.62551 207 ASN J N 1
ATOM 22570 C CA . ASN I 1 207 ? 58.00800 -22.22900 -22.04700 1.000 81.01551 207 ASN J CA 1
ATOM 22571 C C . ASN I 1 207 ? 56.67900 -22.95400 -21.90200 1.000 81.06551 207 ASN J C 1
ATOM 22572 O O . ASN I 1 207 ? 56.11000 -23.00500 -20.80400 1.000 79.96551 207 ASN J O 1
ATOM 22583 N N . HIS I 1 208 ? 56.18400 -23.48800 -23.01700 1.000 75.19551 208 HIS J N 1
ATOM 22584 C CA . HIS I 1 208 ? 54.98500 -24.31400 -23.09400 1.000 69.56551 208 HIS J CA 1
ATOM 22585 C C . HIS I 1 208 ? 55.46300 -25.73000 -23.43900 1.000 69.29551 208 HIS J C 1
ATOM 22586 O O . HIS I 1 208 ? 55.51800 -26.12600 -24.60800 1.000 67.99551 208 HIS J O 1
ATOM 22600 N N . LYS I 1 209 ? 55.81800 -26.49000 -22.40400 1.000 68.44551 209 LYS J N 1
ATOM 22601 C CA . LYS I 1 209 ? 56.35900 -27.83100 -22.61300 1.000 67.90551 209 LYS J CA 1
ATOM 22602 C C . LYS I 1 209 ? 55.41500 -28.76900 -23.35900 1.000 66.85551 209 LYS J C 1
ATOM 22603 O O . LYS I 1 209 ? 55.90700 -29.54900 -24.19300 1.000 71.18551 209 LYS J O 1
ATOM 22622 N N . PRO I 1 210 ? 54.09600 -28.76600 -23.12800 1.000 66.51551 210 PRO J N 1
ATOM 22623 C CA . PRO I 1 210 ? 53.23400 -29.69800 -23.88100 1.000 66.55551 210 PRO J CA 1
ATOM 22624 C C . PRO I 1 210 ? 53.41900 -29.58100 -25.38200 1.000 73.38551 210 PRO J C 1
ATOM 22625 O O . PRO I 1 210 ? 53.41100 -30.59400 -26.09300 1.000 77.93551 210 PRO J O 1
ATOM 22636 N N . SER I 1 211 ? 53.60400 -28.36400 -25.88000 1.000 86.61551 211 SER J N 1
ATOM 22637 C CA . SER I 1 211 ? 53.89200 -28.13100 -27.28500 1.000 92.38551 211 SER J CA 1
ATOM 22638 C C . SER I 1 211 ? 55.37800 -28.20600 -27.59200 1.000 90.62551 211 SER J C 1
ATOM 22639 O O . SER I 1 211 ? 55.76100 -28.06200 -28.75800 1.000 90.54551 211 SER J O 1
ATOM 22647 N N . ASN I 1 212 ? 56.21700 -28.43600 -26.58300 1.000 65.78551 212 ASN J N 1
ATOM 22648 C CA . ASN I 1 212 ? 57.66300 -28.36200 -26.75800 1.000 62.93551 212 ASN J CA 1
ATOM 22649 C C . ASN I 1 212 ? 58.04100 -27.00600 -27.34700 1.000 65.29551 212 ASN J C 1
ATOM 22650 O O . ASN I 1 212 ? 58.92800 -26.89900 -28.19800 1.000 60.27551 212 ASN J O 1
ATOM 22661 N N . THR I 1 213 ? 57.34900 -25.96300 -26.88500 1.000 78.30551 213 THR J N 1
ATOM 22662 C CA . THR I 1 213 ? 57.51700 -24.60900 -27.39100 1.000 76.95551 213 THR J CA 1
ATOM 22663 C C . THR I 1 213 ? 58.30000 -23.78300 -26.37800 1.000 76.10551 213 THR J C 1
ATOM 22664 O O . THR I 1 213 ? 58.08200 -23.89700 -25.16600 1.000 69.07551 213 THR J O 1
ATOM 22675 N N . LYS I 1 214 ? 59.21300 -22.95100 -26.88500 1.000 86.74551 214 LYS J N 1
ATOM 22676 C CA . LYS I 1 214 ? 60.08000 -22.14000 -26.03400 1.000 78.29551 214 LYS J CA 1
ATOM 22677 C C . LYS I 1 214 ? 60.43600 -20.84300 -26.74800 1.000 73.20551 214 LYS J C 1
ATOM 22678 O O . LYS I 1 214 ? 61.05200 -20.88100 -27.81900 1.000 73.47551 214 LYS J O 1
ATOM 22697 N N . VAL I 1 215 ? 59.99500 -19.70400 -26.20200 1.000 61.79551 215 VAL J N 1
ATOM 22698 C CA . VAL I 1 215 ? 60.23300 -18.41200 -26.84000 1.000 55.52551 215 VAL J CA 1
ATOM 22699 C C . VAL I 1 215 ? 60.72500 -17.39100 -25.81800 1.000 56.80551 215 VAL J C 1
ATOM 22700 O O . VAL I 1 215 ? 60.46800 -17.50900 -24.61700 1.000 54.26551 215 VAL J O 1
ATOM 22713 N N . ASP I 1 216 ? 61.51600 -16.43000 -26.30000 1.000 56.03551 216 ASP J N 1
ATOM 22714 C CA . ASP I 1 216 ? 61.97800 -15.29900 -25.50200 1.000 53.16551 216 ASP J CA 1
ATOM 22715 C C . ASP I 1 216 ? 61.59800 -14.01000 -26.21900 1.000 50.68551 216 ASP J C 1
ATOM 22716 O O . ASP I 1 216 ? 61.84900 -13.87000 -27.41900 1.000 45.89551 216 ASP J O 1
ATOM 22725 N N . LYS I 1 217 ? 60.96200 -13.08500 -25.50200 1.000 52.01551 217 LYS J N 1
ATOM 22726 C CA . LYS I 1 217 ? 60.45000 -11.85700 -26.10200 1.000 52.68551 217 LYS J CA 1
ATOM 22727 C C . LYS I 1 217 ? 60.97600 -10.65500 -25.33400 1.000 54.36551 217 LYS J C 1
ATOM 22728 O O . LYS I 1 217 ? 60.80200 -10.57000 -24.11300 1.000 54.61551 217 LYS J O 1
ATOM 22747 N N . LYS I 1 218 ? 61.60800 -9.72500 -26.05100 1.000 51.56551 218 LYS J N 1
ATOM 22748 C CA . LYS I 1 218 ? 62.06500 -8.47100 -25.46900 1.000 56.03551 218 LYS J CA 1
ATOM 22749 C C . LYS I 1 218 ? 60.95000 -7.44800 -25.62400 1.000 60.31551 218 LYS J C 1
ATOM 22750 O O . LYS I 1 218 ? 60.38500 -7.30200 -26.71200 1.000 57.80551 218 LYS J O 1
ATOM 22769 N N . VAL I 1 219 ? 60.66400 -6.72300 -24.55000 1.000 63.29551 219 VAL J N 1
ATOM 22770 C CA . VAL I 1 219 ? 59.58300 -5.74600 -24.51500 1.000 58.96551 219 VAL J CA 1
ATOM 22771 C C . VAL I 1 219 ? 60.20300 -4.35700 -24.55200 1.000 63.41551 219 VAL J C 1
ATOM 22772 O O . VAL I 1 219 ? 61.05400 -4.02600 -23.71600 1.000 64.59551 219 VAL J O 1
ATOM 22785 N N . GLU I 1 220 ? 59.78100 -3.54600 -25.51800 1.000 57.94551 220 GLU J N 1
ATOM 22786 C CA . GLU I 1 220 ? 60.39000 -2.25500 -25.79000 1.000 56.26551 220 GLU J CA 1
ATOM 22787 C C . GLU I 1 220 ? 59.30500 -1.21300 -26.00500 1.000 53.50551 220 GLU J C 1
ATOM 22788 O O . GLU I 1 220 ? 58.20400 -1.54000 -26.45800 1.000 53.43551 220 GLU J O 1
ATOM 22800 N N . PRO I 1 221 ? 59.59000 0.05800 -25.68300 1.000 54.16551 221 PRO J N 1
ATOM 22801 C CA . PRO I 1 221 ? 58.59400 1.12600 -25.84700 1.000 50.92551 221 PRO J CA 1
ATOM 22802 C C . PRO I 1 221 ? 58.28800 1.44100 -27.30800 1.000 50.22551 221 PRO J C 1
ATOM 22803 O O . PRO I 1 221 ? 59.17600 1.44700 -28.16000 1.000 48.26551 221 PRO J O 1
ATOM 22814 N N . TYR J 2 2 ? 34.06800 -41.21200 11.10600 1.000 129.12551 2 TYR K N 1
ATOM 22815 C CA . TYR J 2 2 ? 34.91000 -41.45900 9.93600 1.000 123.88551 2 TYR K CA 1
ATOM 22816 C C . TYR J 2 2 ? 35.09100 -40.18800 9.11400 1.000 117.18551 2 TYR K C 1
ATOM 22817 O O . TYR J 2 2 ? 34.24700 -39.29800 9.15000 1.000 107.99551 2 TYR K O 1
ATOM 22835 N N . VAL J 2 3 ? 36.23900 -40.10100 8.43300 1.000 127.60551 3 VAL K N 1
ATOM 22836 C CA . VAL J 2 3 ? 36.60000 -38.97500 7.57600 1.000 136.56551 3 VAL K CA 1
ATOM 22837 C C . VAL J 2 3 ? 36.66900 -37.67700 8.37700 1.000 142.66551 3 VAL K C 1
ATOM 22838 O O . VAL J 2 3 ? 36.15300 -37.58700 9.49700 1.000 136.86551 3 VAL K O 1
ATOM 22851 N N . LEU J 2 4 ? 37.23500 -36.64100 7.77200 1.000 134.54551 4 LEU K N 1
ATOM 22852 C CA . LEU J 2 4 ? 37.43900 -35.36700 8.43800 1.000 139.15551 4 LEU K CA 1
ATOM 22853 C C . LEU J 2 4 ? 36.48000 -34.29800 7.93300 1.000 139.72551 4 LEU K C 1
ATOM 22854 O O . LEU J 2 4 ? 35.99100 -34.34900 6.80300 1.000 137.21551 4 LEU K O 1
ATOM 22870 N N . THR J 2 5 ? 36.18200 -33.34700 8.81400 1.000 135.42551 5 THR K N 1
ATOM 22871 C CA . THR J 2 5 ? 35.33600 -32.20400 8.50700 1.000 129.64551 5 THR K CA 1
ATOM 22872 C C . THR J 2 5 ? 36.04000 -30.96600 9.03900 1.000 118.41551 5 THR K C 1
ATOM 22873 O O . THR J 2 5 ? 36.41200 -30.91800 10.21500 1.000 105.40551 5 THR K O 1
ATOM 22884 N N . GLN J 2 6 ? 36.18900 -29.96400 8.18300 1.000 119.70551 6 GLN K N 1
ATOM 22885 C CA . GLN J 2 6 ? 36.92100 -28.74300 8.47800 1.000 110.86551 6 GLN K CA 1
ATOM 22886 C C . GLN J 2 6 ? 36.12200 -27.57900 7.93400 1.000 114.43551 6 GLN K C 1
ATOM 22887 O O . GLN J 2 6 ? 35.46500 -27.70800 6.89000 1.000 113.38551 6 GLN K O 1
ATOM 22901 N N . PRO J 2 7 ? 36.16500 -26.41700 8.58600 1.000 105.14551 7 PRO K N 1
ATOM 22902 C CA . PRO J 2 7 ? 35.44700 -25.25600 8.05200 1.000 97.94551 7 PRO K CA 1
ATOM 22903 C C . PRO J 2 7 ? 35.97200 -24.87100 6.67800 1.000 93.48551 7 PRO K C 1
ATOM 22904 O O . PRO J 2 7 ? 36.99100 -25.37100 6.19600 1.000 96.90551 7 PRO K O 1
ATOM 22915 N N . ALA J 2 8 ? 35.27100 -23.92900 6.05400 1.000 82.30551 8 ALA K N 1
ATOM 22916 C CA . ALA J 2 8 ? 35.60800 -23.49200 4.70700 1.000 79.95551 8 ALA K CA 1
ATOM 22917 C C . ALA J 2 8 ? 36.31000 -22.14800 4.67700 1.000 90.03551 8 ALA K C 1
ATOM 22918 O O . ALA J 2 8 ? 37.09500 -21.89600 3.75700 1.000 90.82551 8 ALA K O 1
ATOM 22925 N N . SER J 2 9 ? 36.05100 -21.28900 5.65900 1.000 101.75551 9 SER K N 1
ATOM 22926 C CA . SER J 2 9 ? 36.56000 -19.92700 5.64800 1.000 88.25551 9 SER K CA 1
ATOM 22927 C C . SER J 2 9 ? 36.94000 -19.49600 7.06000 1.000 87.70551 9 SER K C 1
ATOM 22928 O O . SER J 2 9 ? 36.52400 -20.10000 8.05100 1.000 75.42551 9 SER K O 1
ATOM 22936 N N . ALA J 2 10 ? 37.75800 -18.44600 7.13200 1.000 108.64551 10 ALA K N 1
ATOM 22937 C CA . ALA J 2 10 ? 38.22600 -17.87100 8.38700 1.000 102.28551 10 ALA K CA 1
ATOM 22938 C C . ALA J 2 10 ? 38.48100 -16.39400 8.12700 1.000 100.75551 10 ALA K C 1
ATOM 22939 O O . ALA J 2 10 ? 38.99600 -16.02400 7.06800 1.000 94.18551 10 ALA K O 1
ATOM 22946 N N . SER J 2 11 ? 38.08000 -15.55000 9.07500 1.000 74.55551 11 SER K N 1
ATOM 22947 C CA . SER J 2 11 ? 38.19700 -14.10600 8.91600 1.000 78.48551 11 SER K CA 1
ATOM 22948 C C . SER J 2 11 ? 39.49200 -13.54300 9.49600 1.000 71.08551 11 SER K C 1
ATOM 22949 O O . SER J 2 11 ? 40.30500 -12.97400 8.76000 1.000 69.10551 11 SER K O 1
ATOM 22957 N N . VAL J 2 12 ? 39.69100 -13.68400 10.80400 1.000 81.74551 12 VAL K N 1
ATOM 22958 C CA . VAL J 2 12 ? 40.86700 -13.17000 11.50400 1.000 80.84551 12 VAL K CA 1
ATOM 22959 C C . VAL J 2 12 ? 41.56500 -12.01500 10.79200 1.000 77.89551 12 VAL K C 1
ATOM 22960 O O . VAL J 2 12 ? 40.92900 -11.03900 10.40400 1.000 74.40551 12 VAL K O 1
ATOM 22973 N N . GLN J 2 16 ? 44.96500 -10.42400 15.56000 1.000 99.35551 16 GLN K N 1
ATOM 22974 C CA . GLN J 2 16 ? 44.14100 -11.30500 16.36700 1.000 107.23551 16 GLN K CA 1
ATOM 22975 C C . GLN J 2 16 ? 44.51100 -12.73800 15.98400 1.000 114.12551 16 GLN K C 1
ATOM 22976 O O . GLN J 2 16 ? 44.39600 -13.12600 14.82000 1.000 102.77551 16 GLN K O 1
ATOM 22990 N N . THR J 2 17 ? 44.81800 -13.55000 16.99200 1.000 124.76551 17 THR K N 1
ATOM 22991 C CA . THR J 2 17 ? 45.26600 -14.91700 16.75500 1.000 110.64551 17 THR K CA 1
ATOM 22992 C C . THR J 2 17 ? 44.15900 -15.76200 16.12300 1.000 122.61551 17 THR K C 1
ATOM 22993 O O . THR J 2 17 ? 42.97400 -15.63200 16.45500 1.000 131.30551 17 THR K O 1
ATOM 23004 N N . ALA J 2 18 ? 44.56500 -16.64000 15.20600 1.000 132.93551 18 ALA K N 1
ATOM 23005 C CA . ALA J 2 18 ? 43.67700 -17.52000 14.45900 1.000 135.41551 18 ALA K CA 1
ATOM 23006 C C . ALA J 2 18 ? 43.43100 -18.82600 15.20500 1.000 130.65551 18 ALA K C 1
ATOM 23007 O O . ALA J 2 18 ? 44.14200 -19.17000 16.15000 1.000 130.34551 18 ALA K O 1
ATOM 23014 N N . ARG J 2 19 ? 42.30200 -19.45500 14.88700 1.000 139.82551 19 ARG K N 1
ATOM 23015 C CA . ARG J 2 19 ? 41.88800 -20.68400 15.55800 1.000 140.88551 19 ARG K CA 1
ATOM 23016 C C . ARG J 2 19 ? 41.28200 -21.69600 14.57900 1.000 139.76551 19 ARG K C 1
ATOM 23017 O O . ARG J 2 19 ? 40.21700 -22.26100 14.82300 1.000 139.40551 19 ARG K O 1
ATOM 23038 N N . ILE J 2 20 ? 41.94700 -21.95700 13.45300 1.000 116.31551 20 ILE K N 1
ATOM 23039 C CA . ILE J 2 20 ? 41.39400 -22.92400 12.50600 1.000 125.20551 20 ILE K CA 1
ATOM 23040 C C . ILE J 2 20 ? 41.09800 -24.23700 13.21900 1.000 122.72551 20 ILE K C 1
ATOM 23041 O O . ILE J 2 20 ? 41.90100 -24.72000 14.02400 1.000 122.00551 20 ILE K O 1
ATOM 23057 N N . THR J 2 21 ? 39.98400 -24.86700 12.84900 1.000 115.21551 21 THR K N 1
ATOM 23058 C CA . THR J 2 21 ? 39.49500 -26.05800 13.52500 1.000 116.40551 21 THR K CA 1
ATOM 23059 C C . THR J 2 21 ? 39.32200 -27.18700 12.51900 1.000 119.65551 21 THR K C 1
ATOM 23060 O O . THR J 2 21 ? 39.12100 -26.95000 11.32700 1.000 110.66551 21 THR K O 1
ATOM 23071 N N . CYS J 2 22 ? 39.40600 -28.41900 13.01100 1.000 134.99551 22 CYS K N 1
ATOM 23072 C CA . CYS J 2 22 ? 39.18900 -29.60200 12.18500 1.000 127.49551 22 CYS K CA 1
ATOM 23073 C C . CYS J 2 22 ? 38.60800 -30.73000 13.03500 1.000 107.80551 22 CYS K C 1
ATOM 23074 O O . CYS J 2 22 ? 38.70000 -30.71100 14.26400 1.000 98.36551 22 CYS K O 1
ATOM 23081 N N . ASP J 2 25 ? 35.63500 -39.63000 13.94900 1.000 99.21551 25 ASP K N 1
ATOM 23082 C CA . ASP J 2 25 ? 36.08100 -39.21300 15.27200 1.000 100.63551 25 ASP K CA 1
ATOM 23083 C C . ASP J 2 25 ? 37.20300 -40.12800 15.75100 1.000 94.06551 25 ASP K C 1
ATOM 23084 O O . ASP J 2 25 ? 37.22300 -40.54300 16.91400 1.000 96.66551 25 ASP K O 1
ATOM 23093 N N . ALA J 2 26 ? 38.14500 -40.43000 14.85900 1.000 111.97551 26 ALA K N 1
ATOM 23094 C CA . ALA J 2 26 ? 39.30400 -41.25500 15.17600 1.000 113.51551 26 ALA K CA 1
ATOM 23095 C C . ALA J 2 26 ? 40.59400 -40.43700 15.29100 1.000 113.83551 26 ALA K C 1
ATOM 23096 O O . ALA J 2 26 ? 41.69000 -41.00700 15.25900 1.000 109.30551 26 ALA K O 1
ATOM 23103 N N . LEU J 2 27 ? 40.49800 -39.10500 15.35500 1.000 112.73551 27 LEU K N 1
ATOM 23104 C CA . LEU J 2 27 ? 41.68600 -38.26400 15.44500 1.000 114.81551 27 LEU K CA 1
ATOM 23105 C C . LEU J 2 27 ? 42.49900 -38.55900 16.70400 1.000 117.86551 27 LEU K C 1
ATOM 23106 O O . LEU J 2 27 ? 43.70200 -38.25600 16.73300 1.000 120.77551 27 LEU K O 1
ATOM 23122 N N . PRO J 2 28 ? 41.92100 -39.22500 17.74300 1.000 117.93551 28 PRO K N 1
ATOM 23123 C CA . PRO J 2 28 ? 42.75600 -39.59600 18.89800 1.000 113.98551 28 PRO K CA 1
ATOM 23124 C C . PRO J 2 28 ? 43.87000 -40.55000 18.50600 1.000 112.92551 28 PRO K C 1
ATOM 23125 O O . PRO J 2 28 ? 44.74400 -40.86300 19.32000 1.000 104.20551 28 PRO K O 1
ATOM 23136 N N . LYS J 2 29 ? 43.88600 -40.94500 17.23000 1.000 116.22551 29 LYS K N 1
ATOM 23137 C CA . LYS J 2 29 ? 45.03500 -41.65500 16.69000 1.000 116.73551 29 LYS K CA 1
ATOM 23138 C C . LYS J 2 29 ? 46.27300 -40.78000 16.76500 1.000 126.76551 29 LYS K C 1
ATOM 23139 O O . LYS J 2 29 ? 47.39300 -41.28000 16.60700 1.000 126.54551 29 LYS K O 1
ATOM 23158 N N . GLN J 2 30 ? 46.08200 -39.47600 16.96400 1.000 139.76551 30 GLN K N 1
ATOM 23159 C CA . GLN J 2 30 ? 47.17500 -38.52100 17.05000 1.000 144.39551 30 GLN K CA 1
ATOM 23160 C C . GLN J 2 30 ? 47.79900 -38.28300 15.68200 1.000 141.68551 30 GLN K C 1
ATOM 23161 O O . GLN J 2 30 ? 47.32300 -38.80700 14.66800 1.000 149.33551 30 GLN K O 1
ATOM 23175 N N . TYR J 2 31 ? 48.87100 -37.49400 15.63700 1.000 111.79551 31 TYR K N 1
ATOM 23176 C CA . TYR J 2 31 ? 49.56100 -37.22100 14.38400 1.000 110.46551 31 TYR K CA 1
ATOM 23177 C C . TYR J 2 31 ? 48.61000 -36.53900 13.40100 1.000 116.28551 31 TYR K C 1
ATOM 23178 O O . TYR J 2 31 ? 48.30500 -37.04600 12.32100 1.000 113.19551 31 TYR K O 1
ATOM 23196 N N . ALA J 2 32 ? 48.21000 -35.32400 13.77600 1.000 127.84551 32 ALA K N 1
ATOM 23197 C CA . ALA J 2 32 ? 47.25400 -34.52100 13.02000 1.000 121.32551 32 ALA K CA 1
ATOM 23198 C C . ALA J 2 32 ? 48.08900 -33.39000 12.44500 1.000 144.91551 32 ALA K C 1
ATOM 23199 O O . ALA J 2 32 ? 48.24300 -32.33300 13.05000 1.000 171.39551 32 ALA K O 1
ATOM 23206 N N . TYR J 2 33 ? 48.66600 -33.65300 11.27900 1.000 125.81551 33 TYR K N 1
ATOM 23207 C CA . TYR J 2 33 ? 49.56200 -32.71600 10.61700 1.000 126.26551 33 TYR K CA 1
ATOM 23208 C C . TYR J 2 33 ? 48.77300 -31.62800 9.89000 1.000 138.80551 33 TYR K C 1
ATOM 23209 O O . TYR J 2 33 ? 47.81800 -31.91900 9.16300 1.000 128.36551 33 TYR K O 1
ATOM 23227 N N . TRP J 2 34 ? 49.21900 -30.37800 10.02600 1.000 181.46551 34 TRP K N 1
ATOM 23228 C CA . TRP J 2 34 ? 48.54400 -29.23400 9.42300 1.000 181.03551 34 TRP K CA 1
ATOM 23229 C C . TRP J 2 34 ? 49.39300 -28.72400 8.27600 1.000 181.15551 34 TRP K C 1
ATOM 23230 O O . TRP J 2 34 ? 50.62300 -28.65700 8.39300 1.000 181.98551 34 TRP K O 1
ATOM 23251 N N . TYR J 2 35 ? 48.72300 -28.33600 7.18600 1.000 144.10551 35 TYR K N 1
ATOM 23252 C CA . TYR J 2 35 ? 49.39500 -27.93200 5.96300 1.000 134.13551 35 TYR K CA 1
ATOM 23253 C C . TYR J 2 35 ? 48.81200 -26.64300 5.40300 1.000 116.28551 35 TYR K C 1
ATOM 23254 O O . TYR J 2 35 ? 47.64700 -26.31200 5.63400 1.000 110.28551 35 TYR K O 1
ATOM 23272 N N . GLN J 2 36 ? 49.65200 -25.92700 4.65500 1.000 96.43551 36 GLN K N 1
ATOM 23273 C CA . GLN J 2 36 ? 49.30100 -24.70000 3.95400 1.000 97.05551 36 GLN K CA 1
ATOM 23274 C C . GLN J 2 36 ? 49.68700 -24.82700 2.48600 1.000 87.31551 36 GLN K C 1
ATOM 23275 O O . GLN J 2 36 ? 50.72100 -25.42300 2.16800 1.000 86.37551 36 GLN K O 1
ATOM 23289 N N . GLN J 2 37 ? 48.86200 -24.28500 1.59000 1.000 76.42551 37 GLN K N 1
ATOM 23290 C CA . GLN J 2 37 ? 49.17100 -24.30900 0.16200 1.000 72.82551 37 GLN K CA 1
ATOM 23291 C C . GLN J 2 37 ? 49.10600 -22.89400 -0.39500 1.000 73.41551 37 GLN K C 1
ATOM 23292 O O . GLN J 2 37 ? 48.09400 -22.20700 -0.22800 1.000 75.95551 37 GLN K O 1
ATOM 23306 N N . LYS J 2 38 ? 50.19700 -22.44900 -1.02300 1.000 72.90551 38 LYS K N 1
ATOM 23307 C CA . LYS J 2 38 ? 50.19600 -21.18000 -1.75100 1.000 71.84551 38 LYS K CA 1
ATOM 23308 C C . LYS J 2 38 ? 49.58600 -21.35000 -3.14400 1.000 70.88551 38 LYS K C 1
ATOM 23309 O O . LYS J 2 38 ? 49.78000 -22.38700 -3.78600 1.000 73.09551 38 LYS K O 1
ATOM 23328 N N . PRO J 2 39 ? 48.82600 -20.35400 -3.62400 1.000 74.17551 39 PRO K N 1
ATOM 23329 C CA . PRO J 2 39 ? 48.16100 -20.51700 -4.92900 1.000 77.83551 39 PRO K CA 1
ATOM 23330 C C . PRO J 2 39 ? 49.13600 -20.86600 -6.03600 1.000 76.97551 39 PRO K C 1
ATOM 23331 O O . PRO J 2 39 ? 48.80000 -21.61800 -6.95700 1.000 73.75551 39 PRO K O 1
ATOM 23342 N N . GLY J 2 40 ? 50.34600 -20.33100 -5.96500 1.000 80.01551 40 GLY K N 1
ATOM 23343 C CA . GLY J 2 40 ? 51.30500 -20.53100 -7.02600 1.000 81.76551 40 GLY K CA 1
ATOM 23344 C C . GLY J 2 40 ? 51.63800 -21.98000 -7.30200 1.000 75.42551 40 GLY K C 1
ATOM 23345 O O . GLY J 2 40 ? 51.38600 -22.48100 -8.40300 1.000 72.31551 40 GLY K O 1
ATOM 23349 N N . GLN J 2 41 ? 52.24000 -22.65200 -6.32700 1.000 67.29551 41 GLN K N 1
ATOM 23350 C CA . GLN J 2 41 ? 52.77800 -23.99200 -6.54900 1.000 69.30551 41 GLN K CA 1
ATOM 23351 C C . GLN J 2 41 ? 52.58800 -24.85100 -5.29700 1.000 63.07551 41 GLN K C 1
ATOM 23352 O O . GLN J 2 41 ? 51.74600 -24.56000 -4.44100 1.000 63.31551 41 GLN K O 1
ATOM 23366 N N . ALA J 2 42 ? 53.42000 -25.88300 -5.17000 1.000 70.33551 42 ALA K N 1
ATOM 23367 C CA . ALA J 2 42 ? 53.23600 -26.98700 -4.24000 1.000 77.03551 42 ALA K CA 1
ATOM 23368 C C . ALA J 2 42 ? 52.99800 -26.60300 -2.78700 1.000 78.56551 42 ALA K C 1
ATOM 23369 O O . ALA J 2 42 ? 53.24800 -25.46200 -2.38000 1.000 78.54551 42 ALA K O 1
ATOM 23376 N N . PRO J 2 43 ? 52.45100 -27.53200 -2.00100 1.000 77.34551 43 PRO K N 1
ATOM 23377 C CA . PRO J 2 43 ? 52.20600 -27.26400 -0.57900 1.000 80.19551 43 PRO K CA 1
ATOM 23378 C C . PRO J 2 43 ? 53.50300 -27.20100 0.21000 1.000 85.91551 43 PRO K C 1
ATOM 23379 O O . PRO J 2 43 ? 54.58900 -27.51300 -0.28100 1.000 88.79551 43 PRO K O 1
ATOM 23390 N N . VAL J 2 44 ? 53.36600 -26.76900 1.46200 1.000 98.27551 44 VAL K N 1
ATOM 23391 C CA . VAL J 2 44 ? 54.48400 -26.65400 2.39100 1.000 99.40551 44 VAL K CA 1
ATOM 23392 C C . VAL J 2 44 ? 54.00800 -27.11700 3.76200 1.000 101.42551 44 VAL K C 1
ATOM 23393 O O . VAL J 2 44 ? 52.89500 -26.78700 4.18600 1.000 105.60551 44 VAL K O 1
ATOM 23406 N N . LEU J 2 45 ? 54.83400 -27.91500 4.43700 1.000 109.48551 45 LEU K N 1
ATOM 23407 C CA . LEU J 2 45 ? 54.47600 -28.41100 5.75800 1.000 124.07551 45 LEU K CA 1
ATOM 23408 C C . LEU J 2 45 ? 54.57200 -27.30000 6.79300 1.000 119.76551 45 LEU K C 1
ATOM 23409 O O . LEU J 2 45 ? 55.57800 -26.58900 6.86700 1.000 112.53551 45 LEU K O 1
ATOM 23425 N N . VAL J 2 46 ? 53.50100 -27.12500 7.56700 1.000 144.23551 46 VAL K N 1
ATOM 23426 C CA . VAL J 2 46 ? 53.48500 -26.14400 8.63900 1.000 145.55551 46 VAL K CA 1
ATOM 23427 C C . VAL J 2 46 ? 53.50400 -26.78500 10.02300 1.000 146.99551 46 VAL K C 1
ATOM 23428 O O . VAL J 2 46 ? 54.00400 -26.15300 10.96000 1.000 148.19551 46 VAL K O 1
ATOM 23441 N N . ILE J 2 47 ? 52.93700 -27.98500 10.20000 1.000 137.37551 47 ILE K N 1
ATOM 23442 C CA . ILE J 2 47 ? 52.96200 -28.64500 11.50800 1.000 146.82551 47 ILE K CA 1
ATOM 23443 C C . ILE J 2 47 ? 53.08800 -30.15400 11.32000 1.000 153.07551 47 ILE K C 1
ATOM 23444 O O . ILE J 2 47 ? 52.65000 -30.70800 10.30800 1.000 148.19551 47 ILE K O 1
ATOM 23460 N N . PHE J 2 48 ? 53.74500 -30.81400 12.28300 1.000 155.80551 48 PHE K N 1
ATOM 23461 C CA . PHE J 2 48 ? 53.86000 -32.27100 12.26200 1.000 140.92551 48 PHE K CA 1
ATOM 23462 C C . PHE J 2 48 ? 53.81200 -32.86500 13.67100 1.000 129.41551 48 PHE K C 1
ATOM 23463 O O . PHE J 2 48 ? 53.99500 -32.16300 14.66800 1.000 127.74551 48 PHE K O 1
ATOM 23480 N N . LYS J 2 49 ? 53.51200 -34.17000 13.73400 1.000 112.45551 49 LYS K N 1
ATOM 23481 C CA . LYS J 2 49 ? 53.44600 -34.93800 14.98300 1.000 105.63551 49 LYS K CA 1
ATOM 23482 C C . LYS J 2 49 ? 52.57600 -34.19000 15.99600 1.000 102.71551 49 LYS K C 1
ATOM 23483 O O . LYS J 2 49 ? 53.03300 -33.73700 17.04400 1.000 104.19551 49 LYS K O 1
ATOM 23502 N N . ASP J 2 50 ? 51.30600 -34.04500 15.62800 1.000 105.47551 50 ASP K N 1
ATOM 23503 C CA . ASP J 2 50 ? 50.37700 -33.29300 16.45800 1.000 111.70551 50 ASP K CA 1
ATOM 23504 C C . ASP J 2 50 ? 50.89700 -31.87200 16.43300 1.000 114.43551 50 ASP K C 1
ATOM 23505 O O . ASP J 2 50 ? 50.81800 -31.21100 15.39700 1.000 116.83551 50 ASP K O 1
ATOM 23514 N N . SER J 2 51 ? 51.52500 -31.44000 17.52300 1.000 114.46551 51 SER K N 1
ATOM 23515 C CA . SER J 2 51 ? 52.23000 -30.16300 17.57100 1.000 124.56551 51 SER K CA 1
ATOM 23516 C C . SER J 2 51 ? 53.71400 -30.44300 17.77800 1.000 122.91551 51 SER K C 1
ATOM 23517 O O . SER J 2 51 ? 54.10500 -30.97800 18.81800 1.000 122.53551 51 SER K O 1
ATOM 23525 N N . GLU J 2 52 ? 54.52800 -30.12600 16.77400 1.000 113.97551 52 GLU K N 1
ATOM 23526 C CA . GLU J 2 52 ? 55.96300 -30.39800 16.78900 1.000 121.42551 52 GLU K CA 1
ATOM 23527 C C . GLU J 2 52 ? 56.55300 -29.32600 15.88300 1.000 123.99551 52 GLU K C 1
ATOM 23528 O O . GLU J 2 52 ? 56.10000 -29.16900 14.74500 1.000 122.12551 52 GLU K O 1
ATOM 23540 N N . ARG J 2 53 ? 57.57200 -28.62500 16.36000 1.000 150.65551 53 ARG K N 1
ATOM 23541 C CA . ARG J 2 53 ? 58.03500 -27.41500 15.67300 1.000 155.15551 53 ARG K CA 1
ATOM 23542 C C . ARG J 2 53 ? 58.81500 -27.74100 14.40600 1.000 137.12551 53 ARG K C 1
ATOM 23543 O O . ARG J 2 53 ? 59.82500 -28.45700 14.46900 1.000 128.80551 53 ARG K O 1
ATOM 23564 N N . PRO J 2 54 ? 58.37100 -27.26000 13.24500 1.000 151.63551 54 PRO K N 1
ATOM 23565 C CA . PRO J 2 54 ? 59.14500 -27.39400 12.00600 1.000 150.21551 54 PRO K CA 1
ATOM 23566 C C . PRO J 2 54 ? 60.29600 -26.39400 11.93200 1.000 143.26551 54 PRO K C 1
ATOM 23567 O O . PRO J 2 54 ? 60.50600 -25.56300 12.81600 1.000 140.81551 54 PRO K O 1
ATOM 23578 N N . SER J 2 55 ? 61.08800 -26.53800 10.87800 1.000 113.39551 55 SER K N 1
ATOM 23579 C CA . SER J 2 55 ? 62.17900 -25.62800 10.56800 1.000 109.73551 55 SER K CA 1
ATOM 23580 C C . SER J 2 55 ? 61.72900 -24.46200 9.68100 1.000 105.66551 55 SER K C 1
ATOM 23581 O O . SER J 2 55 ? 60.80700 -24.58200 8.86500 1.000 95.87551 55 SER K O 1
ATOM 23589 N N . GLY J 2 56 ? 62.44000 -23.34100 9.81400 1.000 104.58551 56 GLY K N 1
ATOM 23590 C CA . GLY J 2 56 ? 62.22600 -22.15500 8.99600 1.000 101.61551 56 GLY K CA 1
ATOM 23591 C C . GLY J 2 56 ? 60.82700 -21.58800 8.97600 1.000 99.50551 56 GLY K C 1
ATOM 23592 O O . GLY J 2 56 ? 60.45900 -20.87900 8.04100 1.000 98.67551 56 GLY K O 1
ATOM 23596 N N . VAL J 2 57 ? 60.04700 -21.82900 10.05000 1.000 100.70551 57 VAL K N 1
ATOM 23597 C CA . VAL J 2 57 ? 58.68600 -21.34700 10.15900 1.000 101.81551 57 VAL K CA 1
ATOM 23598 C C . VAL J 2 57 ? 58.63600 -20.42300 11.40500 1.000 103.07551 57 VAL K C 1
ATOM 23599 O O . VAL J 2 57 ? 59.09600 -20.81600 12.45700 1.000 107.53551 57 VAL K O 1
ATOM 23612 N N . PRO J 2 58 ? 58.13200 -19.19900 11.25900 1.000 136.77551 58 PRO K N 1
ATOM 23613 C CA . PRO J 2 58 ? 58.03300 -18.32200 12.43500 1.000 129.45551 58 PRO K CA 1
ATOM 23614 C C . PRO J 2 58 ? 57.13600 -18.88900 13.52600 1.000 123.07551 58 PRO K C 1
ATOM 23615 O O . PRO J 2 58 ? 56.39200 -19.85800 13.35400 1.000 120.99551 58 PRO K O 1
ATOM 23626 N N . GLU J 2 59 ? 57.24300 -18.25900 14.70000 1.000 100.96551 59 GLU K N 1
ATOM 23627 C CA . GLU J 2 59 ? 56.42500 -18.62600 15.84700 1.000 100.35551 59 GLU K CA 1
ATOM 23628 C C . GLU J 2 59 ? 54.97300 -18.25600 15.61700 1.000 99.84551 59 GLU K C 1
ATOM 23629 O O . GLU J 2 59 ? 54.10700 -18.70100 16.37600 1.000 100.00551 59 GLU K O 1
ATOM 23641 N N . ARG J 2 60 ? 54.68500 -17.52400 14.54200 1.000 101.24551 60 ARG K N 1
ATOM 23642 C CA . ARG J 2 60 ? 53.31100 -17.14200 14.26400 1.000 94.77551 60 ARG K CA 1
ATOM 23643 C C . ARG J 2 60 ? 52.42400 -18.37300 14.19300 1.000 90.63551 60 ARG K C 1
ATOM 23644 O O . ARG J 2 60 ? 51.31400 -18.38500 14.73800 1.000 88.63551 60 ARG K O 1
ATOM 23665 N N . PHE J 2 61 ? 52.91500 -19.42600 13.55200 1.000 95.73551 61 PHE K N 1
ATOM 23666 C CA . PHE J 2 61 ? 52.18200 -20.67600 13.41800 1.000 96.31551 61 PHE K CA 1
ATOM 23667 C C . PHE J 2 61 ? 52.67500 -21.70000 14.43800 1.000 85.49551 61 PHE K C 1
ATOM 23668 O O . PHE J 2 61 ? 53.87300 -21.80700 14.70000 1.000 84.03551 61 PHE K O 1
ATOM 23685 N N . SER J 2 66 ? 43.47100 -32.20000 21.91400 1.000 124.40551 66 SER K N 1
ATOM 23686 C CA . SER J 2 66 ? 42.19300 -32.26900 22.61800 1.000 119.21551 66 SER K CA 1
ATOM 23687 C C . SER J 2 66 ? 41.25900 -33.30900 22.01100 1.000 123.68551 66 SER K C 1
ATOM 23688 O O . SER J 2 66 ? 40.09600 -33.02700 21.71500 1.000 108.54551 66 SER K O 1
ATOM 23696 N N . GLY J 2 67 ? 41.78100 -34.51800 21.82400 1.000 131.63551 67 GLY K N 1
ATOM 23697 C CA . GLY J 2 67 ? 40.97000 -35.59600 21.28100 1.000 121.40551 67 GLY K CA 1
ATOM 23698 C C . GLY J 2 67 ? 40.58600 -35.37700 19.82700 1.000 118.16551 67 GLY K C 1
ATOM 23699 O O . GLY J 2 67 ? 41.39800 -34.97400 18.98300 1.000 113.73551 67 GLY K O 1
ATOM 23703 N N . THR J 2 68 ? 39.32200 -35.67900 19.52000 1.000 115.18551 68 THR K N 1
ATOM 23704 C CA . THR J 2 68 ? 38.82500 -35.52200 18.16200 1.000 114.01551 68 THR K CA 1
ATOM 23705 C C . THR J 2 68 ? 38.67100 -34.06000 17.76800 1.000 114.96551 68 THR K C 1
ATOM 23706 O O . THR J 2 68 ? 38.43400 -33.77800 16.58900 1.000 117.06551 68 THR K O 1
ATOM 23717 N N . THR J 2 69 ? 38.80200 -33.13100 18.71100 1.000 121.21551 69 THR K N 1
ATOM 23718 C CA . THR J 2 69 ? 38.65900 -31.70600 18.42300 1.000 123.70551 69 THR K CA 1
ATOM 23719 C C . THR J 2 69 ? 40.06500 -31.14800 18.23400 1.000 131.90551 69 THR K C 1
ATOM 23720 O O . THR J 2 69 ? 40.69800 -30.67400 19.17900 1.000 136.48551 69 THR K O 1
ATOM 23731 N N . VAL J 2 70 ? 40.53400 -31.15800 16.98000 1.000 112.83551 70 VAL K N 1
ATOM 23732 C CA . VAL J 2 70 ? 41.86400 -30.66200 16.65300 1.000 118.96551 70 VAL K CA 1
ATOM 23733 C C . VAL J 2 70 ? 41.72500 -29.22700 16.18000 1.000 129.10551 70 VAL K C 1
ATOM 23734 O O . VAL J 2 70 ? 40.71400 -28.84000 15.58400 1.000 132.70551 70 VAL K O 1
ATOM 23747 N N . THR J 2 71 ? 42.75400 -28.43000 16.44900 1.000 147.84551 71 THR K N 1
ATOM 23748 C CA . THR J 2 71 ? 42.72200 -27.02000 16.10300 1.000 148.12551 71 THR K CA 1
ATOM 23749 C C . THR J 2 71 ? 44.14700 -26.51800 15.90700 1.000 147.17551 71 THR K C 1
ATOM 23750 O O . THR J 2 71 ? 45.08800 -27.04100 16.51000 1.000 144.36551 71 THR K O 1
ATOM 23761 N N . LEU J 2 72 ? 44.29000 -25.47700 15.08300 1.000 140.54551 72 LEU K N 1
ATOM 23762 C CA . LEU J 2 72 ? 45.56300 -24.79600 14.87300 1.000 139.95551 72 LEU K CA 1
ATOM 23763 C C . LEU J 2 72 ? 45.34500 -23.30800 15.10700 1.000 138.87551 72 LEU K C 1
ATOM 23764 O O . LEU J 2 72 ? 44.43700 -22.71800 14.51200 1.000 137.39551 72 LEU K O 1
ATOM 23780 N N . THR J 2 73 ? 46.15900 -22.71300 15.97600 1.000 122.73551 73 THR K N 1
ATOM 23781 C CA . THR J 2 73 ? 46.05600 -21.30200 16.31900 1.000 118.07551 73 THR K CA 1
ATOM 23782 C C . THR J 2 73 ? 47.29600 -20.58300 15.81000 1.000 111.67551 73 THR K C 1
ATOM 23783 O O . THR J 2 73 ? 48.42400 -21.01000 16.08200 1.000 104.40551 73 THR K O 1
ATOM 23794 N N . ILE J 2 74 ? 47.08100 -19.51100 15.05600 1.000 121.75551 74 ILE K N 1
ATOM 23795 C CA . ILE J 2 74 ? 48.16200 -18.72300 14.47000 1.000 116.41551 74 ILE K CA 1
ATOM 23796 C C . ILE J 2 74 ? 48.07300 -17.30200 15.01400 1.000 115.49551 74 ILE K C 1
ATOM 23797 O O . ILE J 2 74 ? 47.25900 -16.49600 14.54600 1.000 110.14551 74 ILE K O 1
ATOM 23813 N N . SER J 2 75 ? 48.90300 -16.98700 16.00300 1.000 107.04551 75 SER K N 1
ATOM 23814 C CA . SER J 2 75 ? 48.93800 -15.63600 16.53400 1.000 101.67551 75 SER K CA 1
ATOM 23815 C C . SER J 2 75 ? 49.69600 -14.74000 15.56300 1.000 96.32551 75 SER K C 1
ATOM 23816 O O . SER J 2 75 ? 50.40000 -15.20700 14.66700 1.000 92.94551 75 SER K O 1
ATOM 23824 N N . GLY J 2 76 ? 49.54600 -13.43800 15.74000 1.000 95.71551 76 GLY K N 1
ATOM 23825 C CA . GLY J 2 76 ? 50.26600 -12.52500 14.87500 1.000 91.41551 76 GLY K CA 1
ATOM 23826 C C . GLY J 2 76 ? 49.89200 -12.59700 13.40600 1.000 86.30551 76 GLY K C 1
ATOM 23827 O O . GLY J 2 76 ? 50.77500 -12.76000 12.55600 1.000 83.69551 76 GLY K O 1
ATOM 23831 N N . ALA J 2 77 ? 48.59600 -12.48600 13.09900 1.000 87.80551 77 ALA K N 1
ATOM 23832 C CA . ALA J 2 77 ? 48.12100 -12.64700 11.72900 1.000 81.31551 77 ALA K CA 1
ATOM 23833 C C . ALA J 2 77 ? 48.87100 -11.66900 10.84500 1.000 79.25551 77 ALA K C 1
ATOM 23834 O O . ALA J 2 77 ? 48.98200 -10.49000 11.17900 1.000 72.35551 77 ALA K O 1
ATOM 23841 N N . GLN J 2 78 ? 49.45500 -12.18200 9.75900 1.000 78.44551 78 GLN K N 1
ATOM 23842 C CA . GLN J 2 78 ? 50.26000 -11.36700 8.85900 1.000 76.10551 78 GLN K CA 1
ATOM 23843 C C . GLN J 2 78 ? 49.96200 -11.70000 7.40100 1.000 80.12551 78 GLN K C 1
ATOM 23844 O O . GLN J 2 78 ? 49.12200 -12.54700 7.08400 1.000 75.59551 78 GLN K O 1
ATOM 23858 N N . ALA J 2 79 ? 50.64100 -10.98100 6.50100 1.000 91.34551 79 ALA K N 1
ATOM 23859 C CA . ALA J 2 79 ? 50.33600 -11.09900 5.08000 1.000 93.32551 79 ALA K CA 1
ATOM 23860 C C . ALA J 2 79 ? 50.68800 -12.47600 4.54800 1.000 88.07551 79 ALA K C 1
ATOM 23861 O O . ALA J 2 79 ? 49.93500 -13.04900 3.75000 1.000 89.56551 79 ALA K O 1
ATOM 23868 N N . GLU J 2 80 ? 51.78800 -13.05100 5.02900 1.000 79.59551 80 GLU K N 1
ATOM 23869 C CA . GLU J 2 80 ? 52.16200 -14.38900 4.58900 1.000 80.26551 80 GLU K CA 1
ATOM 23870 C C . GLU J 2 80 ? 51.12200 -15.42500 4.99100 1.000 77.45551 80 GLU K C 1
ATOM 23871 O O . GLU J 2 80 ? 51.01500 -16.47700 4.35400 1.000 74.55551 80 GLU K O 1
ATOM 23883 N N . ASP J 2 81 ? 50.31200 -15.12400 6.00500 1.000 77.53551 81 ASP K N 1
ATOM 23884 C CA . ASP J 2 81 ? 49.45700 -16.15400 6.57300 1.000 80.10551 81 ASP K CA 1
ATOM 23885 C C . ASP J 2 81 ? 48.27300 -16.47500 5.67300 1.000 79.58551 81 ASP K C 1
ATOM 23886 O O . ASP J 2 81 ? 47.76800 -17.60300 5.69700 1.000 79.24551 81 ASP K O 1
ATOM 23895 N N . GLU J 2 82 ? 47.85200 -15.52700 4.84000 1.000 81.03551 82 GLU K N 1
ATOM 23896 C CA . GLU J 2 82 ? 46.73400 -15.75200 3.93200 1.000 81.77551 82 GLU K CA 1
ATOM 23897 C C . GLU J 2 82 ? 47.01000 -16.92500 2.99600 1.000 83.08551 82 GLU K C 1
ATOM 23898 O O . GLU J 2 82 ? 47.92400 -16.86300 2.16700 1.000 80.20551 82 GLU K O 1
ATOM 23910 N N . ALA J 2 83 ? 46.24200 -18.00000 3.12700 1.000 85.20551 83 ALA K N 1
ATOM 23911 C CA . ALA J 2 83 ? 46.46800 -19.20900 2.34100 1.000 86.01551 83 ALA K CA 1
ATOM 23912 C C . ALA J 2 83 ? 45.31300 -20.16900 2.60100 1.000 90.31551 83 ALA K C 1
ATOM 23913 O O . ALA J 2 83 ? 44.38900 -19.87200 3.36600 1.000 92.60551 83 ALA K O 1
ATOM 23920 N N . ASP J 2 84 ? 45.37100 -21.32400 1.94300 1.000 97.05551 84 ASP K N 1
ATOM 23921 C CA . ASP J 2 84 ? 44.42000 -22.40700 2.15400 1.000 94.81551 84 ASP K CA 1
ATOM 23922 C C . ASP J 2 84 ? 45.07200 -23.44700 3.05300 1.000 85.70551 84 ASP K C 1
ATOM 23923 O O . ASP J 2 84 ? 46.19300 -23.89900 2.77800 1.000 86.58551 84 ASP K O 1
ATOM 23932 N N . TYR J 2 85 ? 44.37000 -23.80400 4.13300 1.000 103.13551 85 TYR K N 1
ATOM 23933 C CA . TYR J 2 85 ? 44.88400 -24.65300 5.19600 1.000 103.60551 85 TYR K CA 1
ATOM 23934 C C . TYR J 2 85 ? 44.15500 -25.99000 5.19100 1.000 103.01551 85 TYR K C 1
ATOM 23935 O O . TYR J 2 85 ? 42.99800 -26.07800 4.77400 1.000 103.63551 85 TYR K O 1
ATOM 23953 N N . TYR J 2 86 ? 44.86800 -27.04200 5.59400 1.000 97.08551 86 TYR K N 1
ATOM 23954 C CA . TYR J 2 86 ? 44.31900 -28.39100 5.58900 1.000 104.58551 86 TYR K CA 1
ATOM 23955 C C . TYR J 2 86 ? 44.79100 -29.18100 6.80600 1.000 115.51551 86 TYR K C 1
ATOM 23956 O O . TYR J 2 86 ? 45.87900 -28.94400 7.33800 1.000 118.66551 86 TYR K O 1
ATOM 23974 N N . CYS J 2 87 ? 43.93700 -30.10400 7.25600 1.000 107.45551 87 CYS K N 1
ATOM 23975 C CA . CYS J 2 87 ? 44.25500 -31.06900 8.30400 1.000 109.72551 87 CYS K CA 1
ATOM 23976 C C . CYS J 2 87 ? 44.42400 -32.44300 7.66500 1.000 101.40551 87 CYS K C 1
ATOM 23977 O O . CYS J 2 87 ? 43.67900 -32.79700 6.74500 1.000 95.04551 87 CYS K O 1
ATOM 23984 N N . GLN J 2 88 ? 45.41700 -33.20500 8.12000 1.000 114.61551 88 GLN K N 1
ATOM 23985 C CA . GLN J 2 88 ? 45.65900 -34.52500 7.54000 1.000 112.98551 88 GLN K CA 1
ATOM 23986 C C . GLN J 2 88 ? 45.66600 -35.55800 8.66800 1.000 116.44551 88 GLN K C 1
ATOM 23987 O O . GLN J 2 88 ? 45.34300 -36.72900 8.46700 1.000 109.47551 88 GLN K O 1
ATOM 24001 N N . VAL J 2 90 ? 44.87300 -40.63100 9.74000 1.000 123.80551 90 VAL K N 1
ATOM 24002 C CA . VAL J 2 90 ? 44.99900 -41.83800 8.94300 1.000 114.32551 90 VAL K CA 1
ATOM 24003 C C . VAL J 2 90 ? 43.70600 -42.59200 9.30500 1.000 114.52551 90 VAL K C 1
ATOM 24004 O O . VAL J 2 90 ? 42.83100 -42.03800 9.99300 1.000 112.45551 90 VAL K O 1
ATOM 24016 N N . ASP J 2 91 ? 43.54200 -43.80500 8.78600 1.000 89.66551 91 ASP K N 1
ATOM 24017 C CA . ASP J 2 91 ? 42.38700 -44.62200 9.12600 1.000 99.74551 91 ASP K CA 1
ATOM 24018 C C . ASP J 2 91 ? 42.40500 -44.93500 10.61200 1.000 98.42551 91 ASP K C 1
ATOM 24019 O O . ASP J 2 91 ? 43.43200 -44.81200 11.27600 1.000 95.33551 91 ASP K O 1
ATOM 24028 N N . ASN J 2 92 ? 41.24500 -45.35200 11.13400 1.000 92.20551 92 ASN K N 1
ATOM 24029 C CA . ASN J 2 92 ? 41.19900 -45.81100 12.51800 1.000 91.57551 92 ASN K CA 1
ATOM 24030 C C . ASN J 2 92 ? 42.24200 -46.89500 12.73400 1.000 97.06551 92 ASN K C 1
ATOM 24031 O O . ASN J 2 92 ? 42.87900 -46.96200 13.79300 1.000 103.16551 92 ASN K O 1
ATOM 24042 N N . SER J 2 93 ? 42.37800 -47.78100 11.74300 1.000 114.58551 93 SER K N 1
ATOM 24043 C CA . SER J 2 93 ? 43.36600 -48.89300 11.77800 1.000 115.33551 93 SER K CA 1
ATOM 24044 C C . SER J 2 93 ? 44.78100 -48.31800 11.63000 1.000 114.83551 93 SER K C 1
ATOM 24045 O O . SER J 2 93 ? 45.74600 -49.02800 11.99100 1.000 121.79551 93 SER K O 1
ATOM 24053 N N . GLY J 2 94 ? 44.92500 -47.12100 11.05500 1.000 118.46551 94 GLY K N 1
ATOM 24054 C CA . GLY J 2 94 ? 46.24800 -46.53000 10.77000 1.000 122.54551 94 GLY K CA 1
ATOM 24055 C C . GLY J 2 94 ? 46.77200 -47.21900 9.51800 1.000 117.58551 94 GLY K C 1
ATOM 24056 O O . GLY J 2 94 ? 47.79400 -47.92400 9.62000 1.000 115.88551 94 GLY K O 1
ATOM 24060 N N . PHE J 2 95 ? 46.04200 -47.14500 8.40400 1.000 103.40551 95 PHE K N 1
ATOM 24061 C CA . PHE J 2 95 ? 46.41900 -47.76700 7.09800 1.000 102.10551 95 PHE K CA 1
ATOM 24062 C C . PHE J 2 95 ? 46.06800 -46.85900 5.89600 1.000 92.22551 95 PHE K C 1
ATOM 24063 O O . PHE J 2 95 ? 46.76900 -46.97200 4.86200 1.000 81.04551 95 PHE K O 1
ATOM 24080 N N . TYR J 2 96 ? 45.04900 -45.99700 5.99100 1.000 92.36551 96 TYR K N 1
ATOM 24081 C CA . TYR J 2 96 ? 44.54600 -45.20600 4.87200 1.000 94.68551 96 TYR K CA 1
ATOM 24082 C C . TYR J 2 96 ? 44.40900 -43.78000 5.37200 1.000 84.71551 96 TYR K C 1
ATOM 24083 O O . TYR J 2 96 ? 43.73100 -43.53600 6.37400 1.000 82.24551 96 TYR K O 1
ATOM 24101 N N . GLN J 2 97 ? 45.09400 -42.85300 4.71300 1.000 97.58551 97 GLN K N 1
ATOM 24102 C CA . GLN J 2 97 ? 45.11100 -41.46000 5.13400 1.000 97.46551 97 GLN K CA 1
ATOM 24103 C C . GLN J 2 97 ? 44.03100 -40.61500 4.46100 1.000 98.21551 97 GLN K C 1
ATOM 24104 O O . GLN J 2 97 ? 43.45200 -40.98100 3.43000 1.000 103.03551 97 GLN K O 1
ATOM 24118 N N . VAL J 2 98 ? 43.76600 -39.46000 5.08700 1.000 101.69551 98 VAL K N 1
ATOM 24119 C CA . VAL J 2 98 ? 42.64700 -38.59500 4.73500 1.000 103.48551 98 VAL K CA 1
ATOM 24120 C C . VAL J 2 98 ? 43.07300 -37.13100 4.81300 1.000 107.98551 98 VAL K C 1
ATOM 24121 O O . VAL J 2 98 ? 44.16200 -36.79500 5.28300 1.000 101.72551 98 VAL K O 1
ATOM 24134 N N . PHE J 2 99 ? 42.22100 -36.26200 4.26400 1.000 107.64551 99 PHE K N 1
ATOM 24135 C CA . PHE J 2 99 ? 42.39400 -34.81900 4.36700 1.000 98.50551 99 PHE K CA 1
ATOM 24136 C C . PHE J 2 99 ? 41.06500 -34.15700 4.72000 1.000 101.81551 99 PHE K C 1
ATOM 24137 O O . PHE J 2 99 ? 39.99200 -34.75800 4.60100 1.000 113.65551 99 PHE K O 1
ATOM 24154 N N . GLY J 2 100 ? 41.14800 -32.88100 5.12900 1.000 112.31551 100 GLY K N 1
ATOM 24155 C CA . GLY J 2 100 ? 39.97800 -32.06700 5.38500 1.000 114.63551 100 GLY K CA 1
ATOM 24156 C C . GLY J 2 100 ? 39.63000 -31.14000 4.21600 1.000 102.41551 100 GLY K C 1
ATOM 24157 O O . GLY J 2 100 ? 40.36300 -31.00100 3.24600 1.000 101.63551 100 GLY K O 1
ATOM 24161 N N . GLY J 2 101 ? 38.45700 -30.51900 4.31700 1.000 94.83551 101 GLY K N 1
ATOM 24162 C CA . GLY J 2 101 ? 37.99200 -29.63100 3.26700 1.000 90.87551 101 GLY K CA 1
ATOM 24163 C C . GLY J 2 101 ? 38.91500 -28.45500 3.01600 1.000 100.71551 101 GLY K C 1
ATOM 24164 O O . GLY J 2 101 ? 39.40200 -28.28400 1.89600 1.000 105.24551 101 GLY K O 1
ATOM 24168 N N . GLY J 2 102 ? 39.23000 -27.68400 4.05600 1.000 98.66551 102 GLY K N 1
ATOM 24169 C CA . GLY J 2 102 ? 40.12200 -26.54600 3.91000 1.000 96.21551 102 GLY K CA 1
ATOM 24170 C C . GLY J 2 102 ? 39.53000 -25.20500 4.31600 1.000 103.10551 102 GLY K C 1
ATOM 24171 O O . GLY J 2 102 ? 38.43900 -24.82200 3.87600 1.000 107.55551 102 GLY K O 1
ATOM 24175 N N . THR J 2 103 ? 40.27400 -24.46400 5.13000 1.000 101.78551 103 THR K N 1
ATOM 24176 C CA . THR J 2 103 ? 39.90600 -23.11500 5.53000 1.000 100.59551 103 THR K CA 1
ATOM 24177 C C . THR J 2 103 ? 40.82000 -22.11900 4.82400 1.000 104.28551 103 THR K C 1
ATOM 24178 O O . THR J 2 103 ? 42.03300 -22.10400 5.07000 1.000 100.52551 103 THR K O 1
ATOM 24189 N N . GLN J 2 104 ? 40.21200 -21.17000 4.11000 1.000 119.33551 104 GLN K N 1
ATOM 24190 C CA . GLN J 2 104 ? 40.96100 -20.13400 3.40700 1.000 111.09551 104 GLN K CA 1
ATOM 24191 C C . GLN J 2 104 ? 41.07200 -18.94200 4.34200 1.000 101.28551 104 GLN K C 1
ATOM 24192 O O . GLN J 2 104 ? 40.06000 -18.32000 4.68100 1.000 98.91551 104 GLN K O 1
ATOM 24206 N N . LEU J 2 105 ? 42.29100 -18.65600 4.79000 1.000 87.32551 105 LEU K N 1
ATOM 24207 C CA . LEU J 2 105 ? 42.55800 -17.49500 5.62600 1.000 95.04551 105 LEU K CA 1
ATOM 24208 C C . LEU J 2 105 ? 42.51800 -16.23500 4.76900 1.000 94.90551 105 LEU K C 1
ATOM 24209 O O . LEU J 2 105 ? 42.97900 -16.22900 3.62300 1.000 88.65551 105 LEU K O 1
ATOM 24225 N N . THR J 2 106 ? 41.94700 -15.16600 5.32200 1.000 80.01551 106 THR K N 1
ATOM 24226 C CA . THR J 2 106 ? 41.67300 -13.95400 4.55700 1.000 77.61551 106 THR K CA 1
ATOM 24227 C C . THR J 2 106 ? 42.62400 -12.79800 4.85300 1.000 83.85551 106 THR K C 1
ATOM 24228 O O . THR J 2 106 ? 43.14500 -12.19400 3.91400 1.000 86.79551 106 THR K O 1
ATOM 24239 N N . VAL J 2 107 ? 42.85600 -12.47800 6.13100 1.000 89.16551 107 VAL K N 1
ATOM 24240 C CA . VAL J 2 107 ? 43.70300 -11.36900 6.58500 1.000 88.23551 107 VAL K CA 1
ATOM 24241 C C . VAL J 2 107 ? 43.38800 -10.10600 5.78500 1.000 89.60551 107 VAL K C 1
ATOM 24242 O O . VAL J 2 107 ? 43.59900 -10.03700 4.56800 1.000 86.93551 107 VAL K O 1
ATOM 24255 N N . LEU J 2 108 ? 42.86100 -9.11000 6.47200 1.000 88.36551 108 LEU K N 1
ATOM 24256 C CA . LEU J 2 108 ? 42.35900 -7.87600 5.89700 1.000 88.44551 108 LEU K CA 1
ATOM 24257 C C . LEU J 2 108 ? 43.14400 -6.67200 6.43200 1.000 84.21551 108 LEU K C 1
ATOM 24258 O O . LEU J 2 108 ? 44.26700 -6.80200 6.93800 1.000 78.58551 108 LEU K O 1
ATOM 24274 N N . ARG J 2 109 ? 42.56700 -5.48400 6.22000 1.000 88.58551 109 ARG K N 1
ATOM 24275 C CA . ARG J 2 109 ? 43.03900 -4.16000 6.61000 1.000 107.15551 109 ARG K CA 1
ATOM 24276 C C . ARG J 2 109 ? 44.12200 -3.52300 5.74600 1.000 98.74551 109 ARG K C 1
ATOM 24277 O O . ARG J 2 109 ? 44.44100 -2.33600 5.97500 1.000 98.38551 109 ARG K O 1
ATOM 24298 N N . THR J 2 110 ? 44.66200 -4.20300 4.74200 1.000 78.94551 110 THR K N 1
ATOM 24299 C CA . THR J 2 110 ? 45.67600 -3.55700 3.91800 1.000 73.54551 110 THR K CA 1
ATOM 24300 C C . THR J 2 110 ? 45.16800 -2.25100 3.31000 1.000 77.25551 110 THR K C 1
ATOM 24301 O O . THR J 2 110 ? 45.95700 -1.32000 3.12400 1.000 76.30551 110 THR K O 1
ATOM 24312 N N . VAL J 2 111 ? 43.87200 -2.15500 3.00400 1.000 90.54551 111 VAL K N 1
ATOM 24313 C CA . VAL J 2 111 ? 43.25100 -0.89600 2.58900 1.000 84.29551 111 VAL K CA 1
ATOM 24314 C C . VAL J 2 111 ? 44.13600 -0.22700 1.54100 1.000 78.02551 111 VAL K C 1
ATOM 24315 O O . VAL J 2 111 ? 44.39000 0.98300 1.59900 1.000 76.27551 111 VAL K O 1
ATOM 24328 N N . ALA J 2 112 ? 44.58000 -1.00600 0.55300 1.000 61.25551 112 ALA K N 1
ATOM 24329 C CA . ALA J 2 112 ? 45.48400 -0.51500 -0.47400 1.000 56.04551 112 ALA K CA 1
ATOM 24330 C C . ALA J 2 112 ? 44.75000 -0.32100 -1.79500 1.000 53.39551 112 ALA K C 1
ATOM 24331 O O . ALA J 2 112 ? 43.77500 -1.01700 -2.10100 1.000 64.88551 112 ALA K O 1
ATOM 24338 N N . ALA J 2 113 ? 45.18600 0.70500 -2.53000 1.000 66.89551 113 ALA K N 1
ATOM 24339 C CA . ALA J 2 113 ? 44.61900 1.14000 -3.79900 1.000 64.58551 113 ALA K CA 1
ATOM 24340 C C . ALA J 2 113 ? 45.44300 0.69300 -5.02300 1.000 63.52551 113 ALA K C 1
ATOM 24341 O O . ALA J 2 113 ? 46.65200 0.43700 -4.93400 1.000 61.88551 113 ALA K O 1
ATOM 24348 N N . PRO J 2 114 ? 44.77800 0.52600 -6.17200 1.000 52.10551 114 PRO K N 1
ATOM 24349 C CA . PRO J 2 114 ? 45.46200 0.07500 -7.39300 1.000 45.57551 114 PRO K CA 1
ATOM 24350 C C . PRO J 2 114 ? 46.28000 1.16700 -8.07800 1.000 40.86551 114 PRO K C 1
ATOM 24351 O O . PRO J 2 114 ? 46.10900 2.36900 -7.85200 1.000 37.46551 114 PRO K O 1
ATOM 24362 N N . SER J 2 115 ? 47.23800 0.70400 -8.88100 1.000 43.83551 115 SER K N 1
ATOM 24363 C CA . SER J 2 115 ? 47.98100 1.51600 -9.84200 1.000 45.83551 115 SER K CA 1
ATOM 24364 C C . SER J 2 115 ? 47.58700 1.09000 -11.25500 1.000 41.06551 115 SER K C 1
ATOM 24365 O O . SER J 2 115 ? 47.79000 -0.06800 -11.63500 1.000 43.94551 115 SER K O 1
ATOM 24373 N N . VAL J 2 116 ? 47.00400 2.01400 -12.02500 1.000 35.86551 116 VAL K N 1
ATOM 24374 C CA . VAL J 2 116 ? 46.39100 1.67500 -13.30700 1.000 42.58551 116 VAL K CA 1
ATOM 24375 C C . VAL J 2 116 ? 47.40000 1.85600 -14.43200 1.000 39.21551 116 VAL K C 1
ATOM 24376 O O . VAL J 2 116 ? 48.17200 2.82300 -14.44600 1.000 39.30551 116 VAL K O 1
ATOM 24389 N N . PHE J 2 117 ? 47.41400 0.90400 -15.36700 1.000 42.93551 117 PHE K N 1
ATOM 24390 C CA . PHE J 2 117 ? 48.26500 0.99000 -16.54700 1.000 42.87551 117 PHE K CA 1
ATOM 24391 C C . PHE J 2 117 ? 47.49100 0.52800 -17.77600 1.000 45.69551 117 PHE K C 1
ATOM 24392 O O . PHE J 2 117 ? 46.61300 -0.33200 -17.68700 1.000 45.62551 117 PHE K O 1
ATOM 24409 N N . ILE J 2 118 ? 47.80000 1.13300 -18.92300 1.000 51.85551 118 ILE K N 1
ATOM 24410 C CA . ILE J 2 118 ? 47.17400 0.78600 -20.19400 1.000 50.84551 118 ILE K CA 1
ATOM 24411 C C . ILE J 2 118 ? 48.26000 0.36100 -21.17300 1.000 42.36551 118 ILE K C 1
ATOM 24412 O O . ILE J 2 118 ? 49.31100 1.00500 -21.26500 1.000 40.49551 118 ILE K O 1
ATOM 24428 N N . PHE J 2 119 ? 48.01500 -0.74100 -21.88100 1.000 38.55551 119 PHE K N 1
ATOM 24429 C CA . PHE J 2 119 ? 48.95400 -1.26800 -22.86800 1.000 41.83551 119 PHE K CA 1
ATOM 24430 C C . PHE J 2 119 ? 48.22600 -1.41800 -24.19500 1.000 45.96551 119 PHE K C 1
ATOM 24431 O O . PHE J 2 119 ? 47.21400 -2.15700 -24.26900 1.000 44.57551 119 PHE K O 1
ATOM 24448 N N . PRO J 2 120 ? 48.67600 -0.73900 -25.25300 1.000 46.80551 120 PRO K N 1
ATOM 24449 C CA . PRO J 2 120 ? 48.02800 -0.86400 -26.56800 1.000 52.40551 120 PRO K CA 1
ATOM 24450 C C . PRO J 2 120 ? 48.45000 -2.13800 -27.27500 1.000 53.70551 120 PRO K C 1
ATOM 24451 O O . PRO J 2 120 ? 49.41700 -2.79800 -26.86300 1.000 56.23551 120 PRO K O 1
ATOM 24462 N N . PRO J 2 121 ? 47.75900 -2.51400 -28.35200 1.000 63.30551 121 PRO K N 1
ATOM 24463 C CA . PRO J 2 121 ? 48.16500 -3.71200 -29.09900 1.000 61.50551 121 PRO K CA 1
ATOM 24464 C C . PRO J 2 121 ? 49.56300 -3.55200 -29.68500 1.000 64.99551 121 PRO K C 1
ATOM 24465 O O . PRO J 2 121 ? 49.94600 -2.47200 -30.14000 1.000 62.57551 121 PRO K O 1
ATOM 24476 N N . SER J 2 122 ? 50.33300 -4.64100 -29.64200 1.000 57.73551 122 SER K N 1
ATOM 24477 C CA . SER J 2 122 ? 51.62500 -4.70700 -30.31100 1.000 47.43551 122 SER K CA 1
ATOM 24478 C C . SER J 2 122 ? 51.43600 -5.00800 -31.79500 1.000 49.03551 122 SER K C 1
ATOM 24479 O O . SER J 2 122 ? 50.60800 -5.83900 -32.17400 1.000 46.40551 122 SER K O 1
ATOM 24487 N N . ASP J 2 123 ? 52.21500 -4.32600 -32.63600 1.000 50.86551 123 ASP K N 1
ATOM 24488 C CA . ASP J 2 123 ? 52.16400 -4.59000 -34.07300 1.000 51.90551 123 ASP K CA 1
ATOM 24489 C C . ASP J 2 123 ? 52.57600 -6.02000 -34.40900 1.000 52.34551 123 ASP K C 1
ATOM 24490 O O . ASP J 2 123 ? 52.11100 -6.57500 -35.41200 1.000 45.22551 123 ASP K O 1
ATOM 24499 N N . SER J 2 124 ? 53.41000 -6.65000 -33.57600 1.000 55.24551 124 SER K N 1
ATOM 24500 C CA . SER J 2 124 ? 53.67700 -8.07300 -33.75900 1.000 49.80551 124 SER K CA 1
ATOM 24501 C C . SER J 2 124 ? 52.36900 -8.84200 -33.72600 1.000 50.32551 124 SER K C 1
ATOM 24502 O O . SER J 2 124 ? 52.15600 -9.77100 -34.51300 1.000 46.73551 124 SER K O 1
ATOM 24510 N N . GLN J 2 125 ? 51.49700 -8.48700 -32.78500 1.000 46.96551 125 GLN K N 1
ATOM 24511 C CA . GLN J 2 125 ? 50.16100 -9.05900 -32.75600 1.000 44.78551 125 GLN K CA 1
ATOM 24512 C C . GLN J 2 125 ? 49.28200 -8.49200 -33.86200 1.000 45.99551 125 GLN K C 1
ATOM 24513 O O . GLN J 2 125 ? 48.53600 -9.23300 -34.50800 1.000 44.99551 125 GLN K O 1
ATOM 24527 N N . LEU J 2 126 ? 49.38200 -7.18900 -34.12000 1.000 51.11551 126 LEU K N 1
ATOM 24528 C CA . LEU J 2 126 ? 48.36600 -6.53000 -34.93300 1.000 47.97551 126 LEU K CA 1
ATOM 24529 C C . LEU J 2 126 ? 48.33100 -7.02100 -36.37100 1.000 47.91551 126 LEU K C 1
ATOM 24530 O O . LEU J 2 126 ? 47.33700 -6.77700 -37.06500 1.000 46.12551 126 LEU K O 1
ATOM 24546 N N . LYS J 2 127 ? 49.36600 -7.70500 -36.83500 1.000 49.58551 127 LYS K N 1
ATOM 24547 C CA . LYS J 2 127 ? 49.34600 -8.31000 -38.15600 1.000 49.83551 127 LYS K CA 1
ATOM 24548 C C . LYS J 2 127 ? 48.83500 -9.74800 -38.14300 1.000 44.02551 127 LYS K C 1
ATOM 24549 O O . LYS J 2 127 ? 48.83200 -10.39300 -39.19500 1.000 48.89551 127 LYS K O 1
ATOM 24568 N N . SER J 2 128 ? 48.50400 -10.30300 -36.97400 1.000 46.22551 128 SER K N 1
ATOM 24569 C CA . SER J 2 128 ? 47.88000 -11.62300 -36.89900 1.000 47.02551 128 SER K CA 1
ATOM 24570 C C . SER J 2 128 ? 46.38800 -11.59800 -37.21500 1.000 45.31551 128 SER K C 1
ATOM 24571 O O . SER J 2 128 ? 45.78200 -12.67300 -37.34000 1.000 43.83551 128 SER K O 1
ATOM 24579 N N . GLY J 2 129 ? 45.78900 -10.41200 -37.32800 1.000 45.56551 129 GLY K N 1
ATOM 24580 C CA . GLY J 2 129 ? 44.36200 -10.27100 -37.54400 1.000 44.05551 129 GLY K CA 1
ATOM 24581 C C . GLY J 2 129 ? 43.53100 -10.01000 -36.30700 1.000 51.58551 129 GLY K C 1
ATOM 24582 O O . GLY J 2 129 ? 42.29700 -10.05900 -36.39200 1.000 50.04551 129 GLY K O 1
ATOM 24586 N N . THR J 2 130 ? 44.16000 -9.70400 -35.17600 1.000 51.59551 130 THR K N 1
ATOM 24587 C CA . THR J 2 130 ? 43.46300 -9.44100 -33.92700 1.000 47.08551 130 THR K CA 1
ATOM 24588 C C . THR J 2 130 ? 44.17700 -8.30400 -33.21900 1.000 46.18551 130 THR K C 1
ATOM 24589 O O . THR J 2 130 ? 45.27100 -7.89500 -33.60700 1.000 45.80551 130 THR K O 1
ATOM 24600 N N . ALA J 2 131 ? 43.54900 -7.80500 -32.16300 1.000 64.05551 131 ALA K N 1
ATOM 24601 C CA . ALA J 2 131 ? 44.10600 -6.75200 -31.33100 1.000 61.44551 131 ALA K CA 1
ATOM 24602 C C . ALA J 2 131 ? 43.69000 -7.07100 -29.90900 1.000 56.95551 131 ALA K C 1
ATOM 24603 O O . ALA J 2 131 ? 42.56700 -7.52000 -29.67700 1.000 64.49551 131 ALA K O 1
ATOM 24610 N N . SER J 2 132 ? 44.58900 -6.83900 -28.96100 1.000 45.87551 132 SER K N 1
ATOM 24611 C CA . SER J 2 132 ? 44.29400 -7.07600 -27.55200 1.000 43.87551 132 SER K CA 1
ATOM 24612 C C . SER J 2 132 ? 44.83100 -5.88700 -26.77200 1.000 42.07551 132 SER K C 1
ATOM 24613 O O . SER J 2 132 ? 46.04700 -5.67400 -26.71800 1.000 45.02551 132 SER K O 1
ATOM 24621 N N . VAL J 2 133 ? 43.92600 -5.14800 -26.13800 1.000 49.90551 133 VAL K N 1
ATOM 24622 C CA . VAL J 2 133 ? 44.25600 -3.95900 -25.36100 1.000 53.13551 133 VAL K CA 1
ATOM 24623 C C . VAL J 2 133 ? 44.11400 -4.30800 -23.88800 1.000 45.96551 133 VAL K C 1
ATOM 24624 O O . VAL J 2 133 ? 43.10100 -4.88600 -23.47700 1.000 37.08551 133 VAL K O 1
ATOM 24637 N N . VAL J 2 134 ? 45.12000 -3.96600 -23.08700 1.000 40.71551 134 VAL K N 1
ATOM 24638 C CA . VAL J 2 134 ? 45.19600 -4.46000 -21.71600 1.000 44.58551 134 VAL K CA 1
ATOM 24639 C C . VAL J 2 134 ? 45.10300 -3.30500 -20.72800 1.000 46.85551 134 VAL K C 1
ATOM 24640 O O . VAL J 2 134 ? 45.80400 -2.29700 -20.87200 1.000 48.06551 134 VAL K O 1
ATOM 24653 N N . CYS J 2 135 ? 44.22900 -3.45800 -19.73000 1.000 42.65551 135 CYS K N 1
ATOM 24654 C CA . CYS J 2 135 ? 44.13100 -2.54900 -18.59300 1.000 41.99551 135 CYS K CA 1
ATOM 24655 C C . CYS J 2 135 ? 44.56900 -3.31300 -17.34900 1.000 37.45551 135 CYS K C 1
ATOM 24656 O O . CYS J 2 135 ? 44.04000 -4.39500 -17.06300 1.000 44.36551 135 CYS K O 1
ATOM 24663 N N . LEU J 2 136 ? 45.55300 -2.76600 -16.63100 1.000 43.57551 136 LEU K N 1
ATOM 24664 C CA . LEU J 2 136 ? 46.16700 -3.42200 -15.48800 1.000 42.75551 136 LEU K CA 1
ATOM 24665 C C . LEU J 2 136 ? 45.89400 -2.64100 -14.21200 1.000 43.29551 136 LEU K C 1
ATOM 24666 O O . LEU J 2 136 ? 46.05100 -1.41500 -14.17700 1.000 43.30551 136 LEU K O 1
ATOM 24682 N N . LEU J 2 137 ? 45.44800 -3.36000 -13.18500 1.000 46.54551 137 LEU K N 1
ATOM 24683 C CA . LEU J 2 137 ? 45.33000 -2.86700 -11.82000 1.000 48.67551 137 LEU K CA 1
ATOM 24684 C C . LEU J 2 137 ? 46.30000 -3.62900 -10.91500 1.000 44.70551 137 LEU K C 1
ATOM 24685 O O . LEU J 2 137 ? 46.40300 -4.85800 -11.00100 1.000 54.86551 137 LEU K O 1
ATOM 24701 N N . ASN J 2 138 ? 47.00000 -2.91400 -10.02800 1.000 47.77551 138 ASN K N 1
ATOM 24702 C CA . ASN J 2 138 ? 48.11200 -3.49300 -9.27900 1.000 57.58551 138 ASN K CA 1
ATOM 24703 C C . ASN J 2 138 ? 48.01100 -3.18700 -7.78700 1.000 60.76551 138 ASN K C 1
ATOM 24704 O O . ASN J 2 138 ? 47.86300 -2.02600 -7.39600 1.000 54.28551 138 ASN K O 1
ATOM 24715 N N . ASN J 2 139 ? 48.11400 -4.23200 -6.95600 1.000 60.84551 139 ASN K N 1
ATOM 24716 C CA . ASN J 2 139 ? 48.36700 -4.10300 -5.51900 1.000 73.65551 139 ASN K CA 1
ATOM 24717 C C . ASN J 2 139 ? 47.29400 -3.25000 -4.83400 1.000 72.67551 139 ASN K C 1
ATOM 24718 O O . ASN J 2 139 ? 47.53600 -2.15000 -4.32900 1.000 70.12551 139 ASN K O 1
ATOM 24729 N N . PHE J 2 140 ? 46.08600 -3.81100 -4.84400 1.000 61.41551 140 PHE K N 1
ATOM 24730 C CA . PHE J 2 140 ? 44.93100 -3.26900 -4.14400 1.000 60.22551 140 PHE K CA 1
ATOM 24731 C C . PHE J 2 140 ? 44.37900 -4.35800 -3.24100 1.000 62.67551 140 PHE K C 1
ATOM 24732 O O . PHE J 2 140 ? 44.38900 -5.53500 -3.61700 1.000 65.41551 140 PHE K O 1
ATOM 24749 N N . TYR J 2 141 ? 43.92800 -3.99500 -2.04700 1.000 65.23551 141 TYR K N 1
ATOM 24750 C CA . TYR J 2 141 ? 43.42300 -5.11100 -1.26100 1.000 68.00551 141 TYR K CA 1
ATOM 24751 C C . TYR J 2 141 ? 42.00800 -5.55800 -1.60900 1.000 77.44551 141 TYR K C 1
ATOM 24752 O O . TYR J 2 141 ? 41.83000 -6.71100 -2.02400 1.000 82.46551 141 TYR K O 1
ATOM 24770 N N . PRO J 2 142 ? 40.96700 -4.70300 -1.45400 1.000 74.12551 142 PRO K N 1
ATOM 24771 C CA . PRO J 2 142 ? 39.61000 -5.20200 -1.73100 1.000 76.68551 142 PRO K CA 1
ATOM 24772 C C . PRO J 2 142 ? 39.53000 -5.75100 -3.14700 1.000 73.46551 142 PRO K C 1
ATOM 24773 O O . PRO J 2 142 ? 39.57300 -4.98500 -4.11800 1.000 72.75551 142 PRO K O 1
ATOM 24784 N N . ARG J 2 143 ? 39.33200 -7.06700 -3.27300 1.000 79.22551 143 ARG K N 1
ATOM 24785 C CA . ARG J 2 143 ? 39.32300 -7.68800 -4.59200 1.000 78.84551 143 ARG K CA 1
ATOM 24786 C C . ARG J 2 143 ? 38.20200 -7.13700 -5.45600 1.000 77.83551 143 ARG K C 1
ATOM 24787 O O . ARG J 2 143 ? 38.31100 -7.16200 -6.68300 1.000 77.60551 143 ARG K O 1
ATOM 24808 N N . GLU J 2 144 ? 37.11600 -6.66900 -4.84400 1.000 71.21551 144 GLU K N 1
ATOM 24809 C CA . GLU J 2 144 ? 36.02200 -6.07000 -5.59600 1.000 73.83551 144 GLU K CA 1
ATOM 24810 C C . GLU J 2 144 ? 36.52600 -4.79900 -6.27200 1.000 68.70551 144 GLU K C 1
ATOM 24811 O O . GLU J 2 144 ? 36.90700 -3.84300 -5.59300 1.000 71.18551 144 GLU K O 1
ATOM 24823 N N . ALA J 2 145 ? 36.50700 -4.77000 -7.60200 1.000 101.57551 145 ALA K N 1
ATOM 24824 C CA . ALA J 2 145 ? 36.99500 -3.64700 -8.39100 1.000 95.73551 145 ALA K CA 1
ATOM 24825 C C . ALA J 2 145 ? 36.22800 -3.68800 -9.70000 1.000 95.66551 145 ALA K C 1
ATOM 24826 O O . ALA J 2 145 ? 35.81600 -4.75700 -10.15700 1.000 95.59551 145 ALA K O 1
ATOM 24833 N N . LYS J 2 146 ? 36.05300 -2.52400 -10.31200 1.000 73.38551 146 LYS K N 1
ATOM 24834 C CA . LYS J 2 146 ? 35.13400 -2.42800 -11.43800 1.000 71.56551 146 LYS K CA 1
ATOM 24835 C C . LYS J 2 146 ? 35.80000 -2.56900 -12.80600 1.000 77.02551 146 LYS K C 1
ATOM 24836 O O . LYS J 2 146 ? 35.49400 -3.50400 -13.55400 1.000 88.48551 146 LYS K O 1
ATOM 24855 N N . VAL J 2 147 ? 36.71300 -1.66200 -13.14900 1.000 83.96551 147 VAL K N 1
ATOM 24856 C CA . VAL J 2 147 ? 37.33200 -1.66500 -14.47200 1.000 80.56551 147 VAL K CA 1
ATOM 24857 C C . VAL J 2 147 ? 36.26100 -1.37700 -15.51400 1.000 77.45551 147 VAL K C 1
ATOM 24858 O O . VAL J 2 147 ? 35.15800 -1.93000 -15.45400 1.000 81.68551 147 VAL K O 1
ATOM 24871 N N . GLN J 2 148 ? 36.56900 -0.50700 -16.46900 1.000 66.44551 148 GLN K N 1
ATOM 24872 C CA . GLN J 2 148 ? 35.65600 -0.20700 -17.56100 1.000 61.00551 148 GLN K CA 1
ATOM 24873 C C . GLN J 2 148 ? 36.45900 -0.03700 -18.83800 1.000 57.30551 148 GLN K C 1
ATOM 24874 O O . GLN J 2 148 ? 37.65100 0.26800 -18.80800 1.000 55.38551 148 GLN K O 1
ATOM 24888 N N . TRP J 2 149 ? 35.79600 -0.26100 -19.96800 1.000 57.38551 149 TRP K N 1
ATOM 24889 C CA . TRP J 2 149 ? 36.40600 -0.06400 -21.27400 1.000 57.12551 149 TRP K CA 1
ATOM 24890 C C . TRP J 2 149 ? 35.52200 0.87000 -22.08600 1.000 63.73551 149 TRP K C 1
ATOM 24891 O O . TRP J 2 149 ? 34.34600 0.57100 -22.30900 1.000 68.45551 149 TRP K O 1
ATOM 24912 N N . LYS J 2 150 ? 36.11000 1.93200 -22.62300 1.000 69.37551 150 LYS K N 1
ATOM 24913 C CA . LYS J 2 150 ? 35.41800 2.84500 -23.52500 1.000 70.72551 150 LYS K CA 1
ATOM 24914 C C . LYS J 2 150 ? 36.31500 3.00000 -24.73400 1.000 71.03551 150 LYS K C 1
ATOM 24915 O O . LYS J 2 150 ? 37.45400 3.45700 -24.59800 1.000 69.17551 150 LYS K O 1
ATOM 24934 N N . VAL J 2 151 ? 35.76800 2.73700 -25.91700 1.000 67.36551 151 VAL K N 1
ATOM 24935 C CA . VAL J 2 151 ? 36.57400 2.79300 -27.12700 1.000 66.69551 151 VAL K CA 1
ATOM 24936 C C . VAL J 2 151 ? 36.46100 4.15500 -27.79700 1.000 70.37551 151 VAL K C 1
ATOM 24937 O O . VAL J 2 151 ? 37.34600 4.53400 -28.56600 1.000 69.59551 151 VAL K O 1
ATOM 24950 N N . ASP J 2 152 ? 35.35700 4.86800 -27.58700 1.000 67.42551 152 ASP K N 1
ATOM 24951 C CA . ASP J 2 152 ? 35.30200 6.30500 -27.87200 1.000 62.61551 152 ASP K CA 1
ATOM 24952 C C . ASP J 2 152 ? 34.16100 6.84500 -27.00700 1.000 64.46551 152 ASP K C 1
ATOM 24953 O O . ASP J 2 152 ? 33.02400 6.95400 -27.47200 1.000 65.67551 152 ASP K O 1
ATOM 24962 N N . ASN J 2 153 ? 34.46900 7.11900 -25.73100 1.000 62.47551 153 ASN K N 1
ATOM 24963 C CA . ASN J 2 153 ? 33.43500 7.47600 -24.76300 1.000 59.30551 153 ASN K CA 1
ATOM 24964 C C . ASN J 2 153 ? 32.27900 6.52200 -24.98600 1.000 57.87551 153 ASN K C 1
ATOM 24965 O O . ASN J 2 153 ? 31.11200 6.91500 -24.90400 1.000 59.96551 153 ASN K O 1
ATOM 24976 N N . ALA J 2 154 ? 32.60000 5.25200 -25.21200 1.000 61.45551 154 ALA K N 1
ATOM 24977 C CA . ALA J 2 154 ? 31.59600 4.26800 -25.60400 1.000 66.97551 154 ALA K CA 1
ATOM 24978 C C . ALA J 2 154 ? 31.76900 2.97000 -24.82700 1.000 70.50551 154 ALA K C 1
ATOM 24979 O O . ALA J 2 154 ? 32.68700 2.19200 -25.09900 1.000 74.03551 154 ALA K O 1
ATOM 24986 N N . LEU J 2 155 ? 30.87200 2.74100 -23.87000 1.000 67.51551 155 LEU K N 1
ATOM 24987 C CA . LEU J 2 155 ? 30.90600 1.51200 -23.09800 1.000 73.29551 155 LEU K CA 1
ATOM 24988 C C . LEU J 2 155 ? 30.75400 0.31100 -24.02600 1.000 77.12551 155 LEU K C 1
ATOM 24989 O O . LEU J 2 155 ? 30.21400 0.40500 -25.13200 1.000 73.48551 155 LEU K O 1
ATOM 25005 N N . GLN J 2 156 ? 31.24000 -0.83200 -23.55700 1.000 84.71551 156 GLN K N 1
ATOM 25006 C CA . GLN J 2 156 ? 31.20100 -2.06300 -24.32800 1.000 83.85551 156 GLN K CA 1
ATOM 25007 C C . GLN J 2 156 ? 30.76100 -3.20700 -23.42900 1.000 82.76551 156 GLN K C 1
ATOM 25008 O O . GLN J 2 156 ? 30.81400 -3.11800 -22.19900 1.000 84.13551 156 GLN K O 1
ATOM 25022 N N . SER J 2 157 ? 30.33000 -4.29600 -24.05900 1.000 85.53551 157 SER K N 1
ATOM 25023 C CA . SER J 2 157 ? 29.80600 -5.43500 -23.32200 1.000 90.05551 157 SER K CA 1
ATOM 25024 C C . SER J 2 157 ? 30.27200 -6.73900 -23.94700 1.000 86.19551 157 SER K C 1
ATOM 25025 O O . SER J 2 157 ? 30.20200 -6.90900 -25.16600 1.000 84.54551 157 SER K O 1
ATOM 25033 N N . GLY J 2 158 ? 30.72800 -7.66400 -23.10500 1.000 100.71551 158 GLY K N 1
ATOM 25034 C CA . GLY J 2 158 ? 31.07700 -8.98900 -23.57200 1.000 99.70551 158 GLY K CA 1
ATOM 25035 C C . GLY J 2 158 ? 32.30900 -9.07600 -24.44300 1.000 95.12551 158 GLY K C 1
ATOM 25036 O O . GLY J 2 158 ? 32.52000 -10.10600 -25.08500 1.000 92.72551 158 GLY K O 1
ATOM 25040 N N . ASN J 2 159 ? 33.13100 -8.03000 -24.49300 1.000 88.20551 159 ASN K N 1
ATOM 25041 C CA . ASN J 2 159 ? 34.30900 -8.00700 -25.34900 1.000 86.55551 159 ASN K CA 1
ATOM 25042 C C . ASN J 2 159 ? 35.61100 -8.18600 -24.58100 1.000 84.44551 159 ASN K C 1
ATOM 25043 O O . ASN J 2 159 ? 36.68400 -8.12900 -25.19300 1.000 84.31551 159 ASN K O 1
ATOM 25054 N N . SER J 2 160 ? 35.55400 -8.40200 -23.26500 1.000 81.58551 160 SER K N 1
ATOM 25055 C CA . SER J 2 160 ? 36.74900 -8.41300 -22.43200 1.000 73.20551 160 SER K CA 1
ATOM 25056 C C . SER J 2 160 ? 36.70900 -9.58300 -21.45800 1.000 70.52551 160 SER K C 1
ATOM 25057 O O . SER J 2 160 ? 35.68900 -10.26200 -21.30300 1.000 70.64551 160 SER K O 1
ATOM 25065 N N . GLN J 2 161 ? 37.85600 -9.82700 -20.82200 1.000 55.86551 161 GLN K N 1
ATOM 25066 C CA . GLN J 2 161 ? 38.00200 -10.86600 -19.81200 1.000 51.36551 161 GLN K CA 1
ATOM 25067 C C . GLN J 2 161 ? 38.90000 -10.35600 -18.69100 1.000 49.98551 161 GLN K C 1
ATOM 25068 O O . GLN J 2 161 ? 39.62000 -9.36600 -18.85100 1.000 46.83551 161 GLN K O 1
ATOM 25082 N N . GLU J 2 162 ? 38.81900 -11.02300 -17.53600 1.000 54.34551 162 GLU K N 1
ATOM 25083 C CA . GLU J 2 162 ? 39.54000 -10.61100 -16.33800 1.000 48.63551 162 GLU K CA 1
ATOM 25084 C C . GLU J 2 162 ? 40.25400 -11.80100 -15.70400 1.000 50.41551 162 GLU K C 1
ATOM 25085 O O . GLU J 2 162 ? 39.85800 -12.95700 -15.87600 1.000 47.62551 162 GLU K O 1
ATOM 25097 N N . SER J 2 163 ? 41.34800 -11.50100 -15.00200 1.000 51.63551 163 SER K N 1
ATOM 25098 C CA . SER J 2 163 ? 42.06500 -12.50300 -14.22300 1.000 47.73551 163 SER K CA 1
ATOM 25099 C C . SER J 2 163 ? 42.76900 -11.82100 -13.05400 1.000 34.70551 163 SER K C 1
ATOM 25100 O O . SER J 2 163 ? 43.39400 -10.77200 -13.23000 1.000 52.73551 163 SER K O 1
ATOM 2510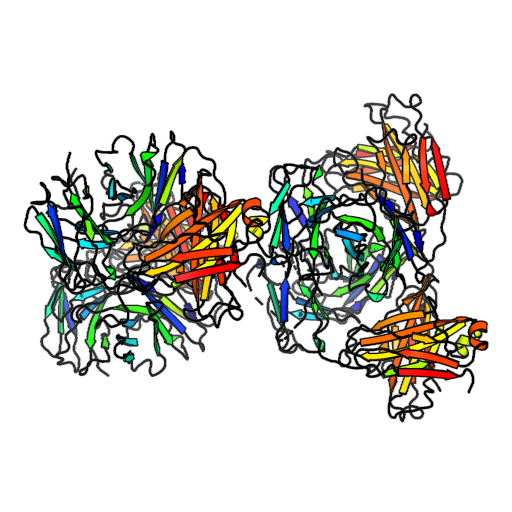8 N N . VAL J 2 164 ? 42.65800 -12.41500 -11.86400 1.000 52.41551 164 VAL K N 1
ATOM 25109 C CA . VAL J 2 164 ? 43.20100 -11.84000 -10.63800 1.000 53.76551 164 VAL K CA 1
ATOM 25110 C C . VAL J 2 164 ? 44.28500 -12.75700 -10.08900 1.000 50.67551 164 VAL K C 1
ATOM 25111 O O . VAL J 2 164 ? 44.15300 -13.98500 -10.12900 1.000 52.10551 164 VAL K O 1
ATOM 25124 N N . THR J 2 165 ? 45.36300 -12.16200 -9.58900 1.000 52.16551 165 THR K N 1
ATOM 25125 C CA . THR J 2 165 ? 46.37000 -12.90400 -8.84200 1.000 58.25551 165 THR K CA 1
ATOM 25126 C C . THR J 2 165 ? 46.17500 -12.73500 -7.33500 1.000 61.24551 165 THR K C 1
ATOM 25127 O O . THR J 2 165 ? 46.27900 -11.61700 -6.80700 1.000 61.33551 165 THR K O 1
ATOM 25138 N N . GLU J 2 166 ? 45.95400 -13.86300 -6.64600 1.000 63.48551 166 GLU K N 1
ATOM 25139 C CA . GLU J 2 166 ? 45.83300 -13.92600 -5.19000 1.000 63.43551 166 GLU K CA 1
ATOM 25140 C C . GLU J 2 166 ? 47.25800 -13.94300 -4.67000 1.000 67.28551 166 GLU K C 1
ATOM 25141 O O . GLU J 2 166 ? 48.17200 -13.57100 -5.41200 1.000 73.26551 166 GLU K O 1
ATOM 25153 N N . GLN J 2 167 ? 47.46100 -14.31500 -3.40800 1.000 62.99551 167 GLN K N 1
ATOM 25154 C CA . GLN J 2 167 ? 48.79400 -14.23800 -2.82700 1.000 75.99551 167 GLN K CA 1
ATOM 25155 C C . GLN J 2 167 ? 49.86700 -14.68800 -3.81400 1.000 77.11551 167 GLN K C 1
ATOM 25156 O O . GLN J 2 167 ? 49.94600 -15.86400 -4.19100 1.000 76.55551 167 GLN K O 1
ATOM 25170 N N . ASP J 2 168 ? 50.69400 -13.73000 -4.23100 1.000 88.83551 168 ASP K N 1
ATOM 25171 C CA . ASP J 2 168 ? 51.85000 -13.96300 -5.08300 1.000 93.18551 168 ASP K CA 1
ATOM 25172 C C . ASP J 2 168 ? 53.14400 -13.72700 -4.31800 1.000 95.01551 168 ASP K C 1
ATOM 25173 O O . ASP J 2 168 ? 54.22400 -13.71800 -4.91900 1.000 99.21551 168 ASP K O 1
ATOM 25182 N N . SER J 2 169 ? 53.05800 -13.63000 -2.98900 1.000 98.48551 169 SER K N 1
ATOM 25183 C CA . SER J 2 169 ? 54.20600 -13.42100 -2.10900 1.000 101.14551 169 SER K CA 1
ATOM 25184 C C . SER J 2 169 ? 54.86300 -12.04700 -2.29100 1.000 106.50551 169 SER K C 1
ATOM 25185 O O . SER J 2 169 ? 56.05200 -11.87500 -2.01400 1.000 111.76551 169 SER K O 1
ATOM 25193 N N . LYS J 2 170 ? 54.10100 -11.07200 -2.78100 1.000 112.16551 170 LYS K N 1
ATOM 25194 C CA . LYS J 2 170 ? 54.40900 -9.65000 -2.68200 1.000 113.04551 170 LYS K CA 1
ATOM 25195 C C . LYS J 2 170 ? 54.06800 -9.28200 -1.24100 1.000 116.43551 170 LYS K C 1
ATOM 25196 O O . LYS J 2 170 ? 54.09100 -10.14100 -0.35100 1.000 113.98551 170 LYS K O 1
ATOM 25215 N N . ASP J 2 171 ? 53.72700 -8.01600 -1.00000 1.000 119.82551 171 ASP K N 1
ATOM 25216 C CA . ASP J 2 171 ? 53.19200 -7.61500 0.30000 1.000 106.83551 171 ASP K CA 1
ATOM 25217 C C . ASP J 2 171 ? 51.82200 -8.25600 0.49400 1.000 100.85551 171 ASP K C 1
ATOM 25218 O O . ASP J 2 171 ? 51.10500 -7.91700 1.43800 1.000 88.40551 171 ASP K O 1
ATOM 25227 N N . SER J 2 172 ? 51.46500 -9.18600 -0.40000 1.000 104.45551 172 SER K N 1
ATOM 25228 C CA . SER J 2 172 ? 50.19000 -9.91700 -0.36100 1.000 106.73551 172 SER K CA 1
ATOM 25229 C C . SER J 2 172 ? 48.99100 -9.03500 -0.73200 1.000 112.86551 172 SER K C 1
ATOM 25230 O O . SER J 2 172 ? 48.01200 -8.93100 0.00900 1.000 107.27551 172 SER K O 1
ATOM 25238 N N . THR J 2 173 ? 49.13300 -8.30500 -1.83500 1.000 114.81551 173 THR K N 1
ATOM 25239 C CA . THR J 2 173 ? 48.05600 -7.52800 -2.43300 1.000 109.24551 173 THR K CA 1
ATOM 25240 C C . THR J 2 173 ? 47.54400 -8.18300 -3.71500 1.000 107.16551 173 THR K C 1
ATOM 25241 O O . THR J 2 173 ? 48.27300 -8.90800 -4.39600 1.000 108.03551 173 THR K O 1
ATOM 25252 N N . TYR J 2 174 ? 46.29800 -7.87900 -4.07200 1.000 81.90551 174 TYR K N 1
ATOM 25253 C CA . TYR J 2 174 ? 45.70500 -8.42100 -5.28900 1.000 75.30551 174 TYR K CA 1
ATOM 25254 C C . TYR J 2 174 ? 46.07500 -7.58900 -6.51900 1.000 65.62551 174 TYR K C 1
ATOM 25255 O O . TYR J 2 174 ? 46.29100 -6.37800 -6.44100 1.000 68.65551 174 TYR K O 1
ATOM 25273 N N . SER J 2 175 ? 46.06700 -8.24000 -7.68100 1.000 69.56551 175 SER K N 1
ATOM 25274 C CA . SER J 2 175 ? 46.25400 -7.55900 -8.95400 1.000 62.83551 175 SER K CA 1
ATOM 25275 C C . SER J 2 175 ? 45.30500 -8.15200 -9.98400 1.000 66.96551 175 SER K C 1
ATOM 25276 O O . SER J 2 175 ? 44.92700 -9.32100 -9.90000 1.000 62.24551 175 SER K O 1
ATOM 25284 N N . LEU J 2 176 ? 44.93900 -7.33700 -10.96700 1.000 43.08551 176 LEU K N 1
ATOM 25285 C CA . LEU J 2 176 ? 43.96400 -7.72100 -11.97400 1.000 45.48551 176 LEU K CA 1
ATOM 25286 C C . LEU J 2 176 ? 44.43100 -7.29400 -13.35500 1.000 36.75551 176 LEU K C 1
ATOM 25287 O O . LEU J 2 176 ? 45.00200 -6.21400 -13.52800 1.000 40.32551 176 LEU K O 1
ATOM 25303 N N . SER J 2 177 ? 44.15300 -8.14400 -14.33700 1.000 46.00551 177 SER K N 1
ATOM 25304 C CA . SER J 2 177 ? 44.42700 -7.86600 -15.73900 1.000 37.75551 177 SER K CA 1
ATOM 25305 C C . SER J 2 177 ? 43.13400 -8.04600 -16.51900 1.000 37.86551 177 SER K C 1
ATOM 25306 O O . SER J 2 177 ? 42.59500 -9.15600 -16.57800 1.000 34.90551 177 SER K O 1
ATOM 25314 N N . SER J 2 178 ? 42.66100 -6.97000 -17.14400 1.000 38.42551 178 SER K N 1
ATOM 25315 C CA . SER J 2 178 ? 41.49100 -7.01200 -18.00500 1.000 38.07551 178 SER K CA 1
ATOM 25316 C C . SER J 2 178 ? 41.96000 -6.88200 -19.44300 1.000 41.27551 178 SER K C 1
ATOM 25317 O O . SER J 2 178 ? 42.72300 -5.96800 -19.77500 1.000 41.10551 178 SER K O 1
ATOM 25325 N N . THR J 2 179 ? 41.50100 -7.79200 -20.29100 1.000 48.02551 179 THR K N 1
ATOM 25326 C CA . THR J 2 179 ? 41.93100 -7.85200 -21.67800 1.000 52.51551 179 THR K CA 1
ATOM 25327 C C . THR J 2 179 ? 40.73500 -7.65400 -22.59400 1.000 55.96551 179 THR K C 1
ATOM 25328 O O . THR J 2 179 ? 39.80100 -8.46400 -22.58700 1.000 49.68551 179 THR K O 1
ATOM 25339 N N . LEU J 2 180 ? 40.78700 -6.60400 -23.41000 1.000 51.61551 180 LEU K N 1
ATOM 25340 C CA . LEU J 2 180 ? 39.78500 -6.35400 -24.43600 1.000 56.42551 180 LEU K CA 1
ATOM 25341 C C . LEU J 2 180 ? 40.27700 -6.92400 -25.75900 1.000 53.72551 180 LEU K C 1
ATOM 25342 O O . LEU J 2 180 ? 41.31800 -6.49400 -26.27500 1.000 54.40551 180 LEU K O 1
ATOM 25358 N N . THR J 2 181 ? 39.53600 -7.89100 -26.29300 1.000 57.28551 181 THR K N 1
ATOM 25359 C CA . THR J 2 181 ? 39.84500 -8.48200 -27.58400 1.000 55.29551 181 THR K CA 1
ATOM 25360 C C . THR J 2 181 ? 39.04400 -7.74800 -28.64600 1.000 59.74551 181 THR K C 1
ATOM 25361 O O . THR J 2 181 ? 37.87200 -7.43100 -28.44200 1.000 61.73551 181 THR K O 1
ATOM 25372 N N . LEU J 2 182 ? 39.68800 -7.47700 -29.77600 1.000 59.98551 182 LEU K N 1
ATOM 25373 C CA . LEU J 2 182 ? 39.12800 -6.61400 -30.80100 1.000 55.30551 182 LEU K CA 1
ATOM 25374 C C . LEU J 2 182 ? 39.64900 -7.10800 -32.14100 1.000 56.22551 182 LEU K C 1
ATOM 25375 O O . LEU J 2 182 ? 40.65700 -7.81500 -32.21000 1.000 56.20551 182 LEU K O 1
ATOM 25391 N N . SER J 2 183 ? 38.96600 -6.71400 -33.20900 1.000 54.64551 183 SER K N 1
ATOM 25392 C CA . SER J 2 183 ? 39.42700 -7.06200 -34.54400 1.000 60.54551 183 SER K CA 1
ATOM 25393 C C . SER J 2 183 ? 40.45200 -6.04500 -35.03300 1.000 62.53551 183 SER K C 1
ATOM 25394 O O . SER J 2 183 ? 40.51000 -4.90600 -34.56500 1.000 62.83551 183 SER K O 1
ATOM 25402 N N . LYS J 2 184 ? 41.27500 -6.47400 -35.99200 1.000 66.18551 184 LYS K N 1
ATOM 25403 C CA . LYS J 2 184 ? 42.25800 -5.55800 -36.55500 1.000 67.49551 184 LYS K CA 1
ATOM 25404 C C . LYS J 2 184 ? 41.56600 -4.35700 -37.18000 1.000 74.23551 184 LYS K C 1
ATOM 25405 O O . LYS J 2 184 ? 42.01300 -3.21600 -37.01500 1.000 78.16551 184 LYS K O 1
ATOM 25424 N N . ALA J 2 185 ? 40.46400 -4.59500 -37.89300 1.000 88.93551 185 ALA K N 1
ATOM 25425 C CA . ALA J 2 185 ? 39.68600 -3.48900 -38.43400 1.000 90.43551 185 ALA K CA 1
ATOM 25426 C C . ALA J 2 185 ? 39.09000 -2.66200 -37.30600 1.000 103.86551 185 ALA K C 1
ATOM 25427 O O . ALA J 2 185 ? 39.24300 -1.43300 -37.26400 1.000 99.45551 185 ALA K O 1
ATOM 25434 N N . ASP J 2 186 ? 38.41000 -3.33100 -36.37400 1.000 65.64551 186 ASP K N 1
ATOM 25435 C CA . ASP J 2 186 ? 37.79700 -2.62400 -35.26200 1.000 63.59551 186 ASP K CA 1
ATOM 25436 C C . ASP J 2 186 ? 38.82600 -1.82800 -34.47600 1.000 65.60551 186 ASP K C 1
ATOM 25437 O O . ASP J 2 186 ? 38.51200 -0.75600 -33.94900 1.000 72.26551 186 ASP K O 1
ATOM 25446 N N . TYR J 2 187 ? 40.05900 -2.32400 -34.38800 1.000 82.62551 187 TYR K N 1
ATOM 25447 C CA . TYR J 2 187 ? 41.08800 -1.56000 -33.69400 1.000 82.79551 187 TYR K CA 1
ATOM 25448 C C . TYR J 2 187 ? 41.57500 -0.37300 -34.51700 1.000 85.51551 187 TYR K C 1
ATOM 25449 O O . TYR J 2 187 ? 41.73400 0.73300 -33.98800 1.000 83.83551 187 TYR K O 1
ATOM 25467 N N . GLU J 2 188 ? 41.83100 -0.58200 -35.80400 1.000 91.06551 188 GLU K N 1
ATOM 25468 C CA . GLU J 2 188 ? 42.35300 0.46600 -36.66800 1.000 91.39551 188 GLU K CA 1
ATOM 25469 C C . GLU J 2 188 ? 41.31400 1.50100 -37.07200 1.000 91.16551 188 GLU K C 1
ATOM 25470 O O . GLU J 2 188 ? 41.66300 2.45200 -37.77600 1.000 91.34551 188 GLU K O 1
ATOM 25482 N N . LYS J 2 189 ? 40.05700 1.35100 -36.66800 1.000 78.01551 189 LYS K N 1
ATOM 25483 C CA . LYS J 2 189 ? 39.05700 2.37400 -36.96300 1.000 72.86551 189 LYS K CA 1
ATOM 25484 C C . LYS J 2 189 ? 38.96600 3.49800 -35.92600 1.000 69.42551 189 LYS K C 1
ATOM 25485 O O . LYS J 2 189 ? 39.00700 4.67700 -36.29200 1.000 63.77551 189 LYS K O 1
ATOM 25504 N N . HIS J 2 190 ? 38.79700 3.17500 -34.64500 1.000 74.46551 190 HIS K N 1
ATOM 25505 C CA . HIS J 2 190 ? 38.63600 4.19300 -33.61100 1.000 69.41551 190 HIS K CA 1
ATOM 25506 C C . HIS J 2 190 ? 39.99300 4.57000 -33.03600 1.000 68.88551 190 HIS K C 1
ATOM 25507 O O . HIS J 2 190 ? 40.88300 3.73000 -32.90500 1.000 71.46551 190 HIS K O 1
ATOM 25521 N N . LYS J 2 191 ? 40.11900 5.82500 -32.60400 1.000 63.70551 191 LYS K N 1
ATOM 25522 C CA . LYS J 2 191 ? 41.43000 6.31900 -32.19600 1.000 64.38551 191 LYS K CA 1
ATOM 25523 C C . LYS J 2 191 ? 41.64700 6.28600 -30.69100 1.000 61.98551 191 LYS K C 1
ATOM 25524 O O . LYS J 2 191 ? 42.56200 5.61500 -30.20400 1.000 60.23551 191 LYS K O 1
ATOM 25543 N N . VAL J 2 192 ? 40.80800 6.97400 -29.93700 1.000 76.29551 192 VAL K N 1
ATOM 25544 C CA . VAL J 2 192 ? 41.02700 7.06300 -28.49900 1.000 72.18551 192 VAL K CA 1
ATOM 25545 C C . VAL J 2 192 ? 40.51300 5.78200 -27.86300 1.000 71.33551 192 VAL K C 1
ATOM 25546 O O . VAL J 2 192 ? 39.32100 5.48200 -27.94500 1.000 69.02551 192 VAL K O 1
ATOM 25559 N N . TYR J 2 193 ? 41.36500 5.10700 -27.10300 1.000 65.71551 193 TYR K N 1
ATOM 25560 C CA . TYR J 2 193 ? 41.00500 3.88200 -26.40300 1.000 66.73551 193 TYR K CA 1
ATOM 25561 C C . TYR J 2 193 ? 41.35400 4.07900 -24.94200 1.000 66.54551 193 TYR K C 1
ATOM 25562 O O . TYR J 2 193 ? 42.49600 4.41800 -24.62300 1.000 67.32551 193 TYR K O 1
ATOM 25580 N N . ALA J 2 194 ? 40.39100 3.83100 -24.06000 1.000 56.95551 194 ALA K N 1
ATOM 25581 C CA . ALA J 2 194 ? 40.54300 4.17100 -22.65500 1.000 53.86551 194 ALA K CA 1
ATOM 25582 C C . ALA J 2 194 ? 39.93300 3.08700 -21.78400 1.000 57.66551 194 ALA K C 1
ATOM 25583 O O . ALA J 2 194 ? 39.01500 2.37800 -22.19900 1.000 57.99551 194 ALA K O 1
ATOM 25590 N N . CYS J 2 195 ? 40.45400 2.97900 -20.56200 1.000 52.75551 195 CYS K N 1
ATOM 25591 C CA . CYS J 2 195 ? 39.89300 2.11900 -19.52900 1.000 52.14551 195 CYS K CA 1
ATOM 25592 C C . CYS J 2 195 ? 39.75700 2.91200 -18.23800 1.000 55.37551 195 CYS K C 1
ATOM 25593 O O . CYS J 2 195 ? 40.69500 3.61000 -17.82600 1.000 56.39551 195 CYS K O 1
ATOM 25600 N N . GLU J 2 196 ? 38.59300 2.77200 -17.60100 1.000 56.41551 196 GLU K N 1
ATOM 25601 C CA . GLU J 2 196 ? 38.22700 3.48000 -16.38400 1.000 56.63551 196 GLU K CA 1
ATOM 25602 C C . GLU J 2 196 ? 38.19300 2.52100 -15.19400 1.000 55.01551 196 GLU K C 1
ATOM 25603 O O . GLU J 2 196 ? 37.82200 1.34900 -15.32600 1.000 55.56551 196 GLU K O 1
ATOM 25615 N N . VAL J 2 197 ? 38.62500 3.01000 -14.03100 1.000 67.55551 197 VAL K N 1
ATOM 25616 C CA . VAL J 2 197 ? 38.73500 2.18500 -12.83100 1.000 70.49551 197 VAL K CA 1
ATOM 25617 C C . VAL J 2 197 ? 37.97300 2.82800 -11.67500 1.000 70.31551 197 VAL K C 1
ATOM 25618 O O . VAL J 2 197 ? 38.03200 4.04700 -11.47800 1.000 69.77551 197 VAL K O 1
ATOM 25631 N N . THR J 2 198 ? 37.23900 1.99700 -10.92100 1.000 66.11551 198 THR K N 1
ATOM 25632 C CA . THR J 2 198 ? 36.55500 2.41100 -9.70100 1.000 67.77551 198 THR K CA 1
ATOM 25633 C C . THR J 2 198 ? 36.88100 1.43300 -8.58000 1.000 63.55551 198 THR K C 1
ATOM 25634 O O . THR J 2 198 ? 36.87300 0.21600 -8.78300 1.000 66.18551 198 THR K O 1
ATOM 25645 N N . HIS J 2 199 ? 37.18700 1.97300 -7.40300 1.000 65.15551 199 HIS K N 1
ATOM 25646 C CA . HIS J 2 199 ? 37.58900 1.15400 -6.26600 1.000 62.51551 199 HIS K CA 1
ATOM 25647 C C . HIS J 2 199 ? 37.33300 1.91400 -4.97500 1.000 57.11551 199 HIS K C 1
ATOM 25648 O O . HIS J 2 199 ? 37.26300 3.14700 -4.97200 1.000 57.14551 199 HIS K O 1
ATOM 25662 N N . GLN J 2 200 ? 37.16200 1.16400 -3.87900 1.000 54.46551 200 GLN K N 1
ATOM 25663 C CA . GLN J 2 200 ? 36.99500 1.81300 -2.58500 1.000 54.80551 200 GLN K CA 1
ATOM 25664 C C . GLN J 2 200 ? 38.20500 2.68100 -2.27200 1.000 57.61551 200 GLN K C 1
ATOM 25665 O O . GLN J 2 200 ? 38.07500 3.72500 -1.62600 1.000 58.69551 200 GLN K O 1
ATOM 25679 N N . GLY J 2 201 ? 39.38500 2.25800 -2.70400 1.000 70.00551 201 GLY K N 1
ATOM 25680 C CA . GLY J 2 201 ? 40.58800 3.00500 -2.42600 1.000 65.70551 201 GLY K CA 1
ATOM 25681 C C . GLY J 2 201 ? 40.78500 4.23900 -3.26100 1.000 73.22551 201 GLY K C 1
ATOM 25682 O O . GLY J 2 201 ? 41.80500 4.91600 -3.11000 1.000 92.74551 201 GLY K O 1
ATOM 25686 N N . LEU J 2 202 ? 39.86500 4.52900 -4.16900 1.000 70.51551 202 LEU K N 1
ATOM 25687 C CA . LEU J 2 202 ? 39.95400 5.69500 -5.03200 1.000 74.63551 202 LEU K CA 1
ATOM 25688 C C . LEU J 2 202 ? 38.90000 6.73200 -4.64900 1.000 75.96551 202 LEU K C 1
ATOM 25689 O O . LEU J 2 202 ? 37.70300 6.42200 -4.59300 1.000 74.07551 202 LEU K O 1
ATOM 25705 N N . SER J 2 203 ? 39.34600 7.97200 -4.41600 1.000 70.70551 203 SER K N 1
ATOM 25706 C CA . SER J 2 203 ? 38.41000 9.07300 -4.18700 1.000 81.61551 203 SER K CA 1
ATOM 25707 C C . SER J 2 203 ? 37.56900 9.33800 -5.43000 1.000 77.32551 203 SER K C 1
ATOM 25708 O O . SER J 2 203 ? 36.35400 9.54800 -5.33800 1.000 76.44551 203 SER K O 1
ATOM 25716 N N . SER J 2 204 ? 38.19900 9.33000 -6.59700 1.000 75.53551 204 SER K N 1
ATOM 25717 C CA . SER J 2 204 ? 37.51900 9.47500 -7.87100 1.000 86.26551 204 SER K CA 1
ATOM 25718 C C . SER J 2 204 ? 38.04900 8.42300 -8.83500 1.000 78.16551 204 SER K C 1
ATOM 25719 O O . SER J 2 204 ? 39.20400 7.99900 -8.71800 1.000 72.62551 204 SER K O 1
ATOM 25727 N N . PRO J 2 205 ? 37.23500 7.99300 -9.80100 1.000 70.12551 205 PRO K N 1
ATOM 25728 C CA . PRO J 2 205 ? 37.71100 7.00900 -10.78400 1.000 63.74551 205 PRO K CA 1
ATOM 25729 C C . PRO J 2 205 ? 38.91700 7.52300 -11.55900 1.000 60.26551 205 PRO K C 1
ATOM 25730 O O . PRO J 2 205 ? 38.92900 8.65700 -12.04200 1.000 61.92551 205 PRO K O 1
ATOM 25741 N N . VAL J 2 206 ? 39.95800 6.69100 -11.63500 1.000 72.30551 206 VAL K N 1
ATOM 25742 C CA . VAL J 2 206 ? 41.11600 6.95700 -12.48000 1.000 69.56551 206 VAL K CA 1
ATOM 25743 C C . VAL J 2 206 ? 40.87400 6.29400 -13.83100 1.000 62.98551 206 VAL K C 1
ATOM 25744 O O . VAL J 2 206 ? 40.32700 5.18500 -13.90400 1.000 67.08551 206 VAL K O 1
ATOM 25757 N N . THR J 2 207 ? 41.25600 6.97900 -14.90500 1.000 53.88551 207 THR K N 1
ATOM 25758 C CA . THR J 2 207 ? 41.13300 6.45600 -16.26200 1.000 54.96551 207 THR K CA 1
ATOM 25759 C C . THR J 2 207 ? 42.45800 6.62100 -16.99400 1.000 54.52551 207 THR K C 1
ATOM 25760 O O . THR J 2 207 ? 43.07700 7.68900 -16.92700 1.000 52.94551 207 THR K O 1
ATOM 25771 N N . LYS J 2 208 ? 42.88200 5.57400 -17.70200 1.000 62.55551 208 LYS K N 1
ATOM 25772 C CA . LYS J 2 208 ? 44.10400 5.61000 -18.49900 1.000 53.35551 208 LYS K CA 1
ATOM 25773 C C . LYS J 2 208 ? 43.77000 5.32100 -19.95600 1.000 53.03551 208 LYS K C 1
ATOM 25774 O O . LYS J 2 208 ? 42.98000 4.41800 -20.25700 1.000 56.44551 208 LYS K O 1
ATOM 25793 N N . SER J 2 209 ? 44.35900 6.10900 -20.85600 1.000 54.84551 209 SER K N 1
ATOM 25794 C CA . SER J 2 209 ? 43.98300 6.07500 -22.26000 1.000 55.89551 209 SER K CA 1
ATOM 25795 C C . SER J 2 209 ? 45.21300 6.17900 -23.15200 1.000 50.28551 209 SER K C 1
ATOM 25796 O O . SER J 2 209 ? 46.30400 6.55300 -22.71300 1.000 51.15551 209 SER K O 1
ATOM 25804 N N . PHE J 2 210 ? 45.02000 5.81100 -24.41900 1.000 54.86551 210 PHE K N 1
ATOM 25805 C CA . PHE J 2 210 ? 46.02300 6.01000 -25.45400 1.000 61.96551 210 PHE K CA 1
ATOM 25806 C C . PHE J 2 210 ? 45.30000 6.25600 -26.77100 1.000 61.19551 210 PHE K C 1
ATOM 25807 O O . PHE J 2 210 ? 44.19300 5.75900 -26.98900 1.000 47.09551 210 PHE K O 1
ATOM 25824 N N . ASN J 2 211 ? 45.93800 7.01600 -27.65000 1.000 64.69551 211 ASN K N 1
ATOM 25825 C CA . ASN J 2 211 ? 45.40500 7.28900 -28.97800 1.000 65.28551 211 ASN K CA 1
ATOM 25826 C C . ASN J 2 211 ? 46.19800 6.45200 -29.97200 1.000 66.94551 211 ASN K C 1
ATOM 25827 O O . ASN J 2 211 ? 47.42900 6.53900 -30.01400 1.000 64.08551 211 ASN K O 1
ATOM 25838 N N . ARG J 2 212 ? 45.49000 5.66000 -30.77500 1.000 64.60551 212 ARG K N 1
ATOM 25839 C CA . ARG J 2 212 ? 46.13700 4.75800 -31.71500 1.000 69.16551 212 ARG K CA 1
ATOM 25840 C C . ARG J 2 212 ? 47.08500 5.52700 -32.61500 1.000 65.34551 212 ARG K C 1
ATOM 25841 O O . ARG J 2 212 ? 46.66400 6.37200 -33.40700 1.000 69.31551 212 ARG K O 1
ATOM 25862 N N . GLY J 2 213 ? 48.37100 5.23900 -32.47500 1.000 65.69551 213 GLY K N 1
ATOM 25863 C CA . GLY J 2 213 ? 49.37000 5.86500 -33.31000 1.000 72.40551 213 GLY K CA 1
ATOM 25864 C C . GLY J 2 213 ? 50.15400 6.90400 -32.54800 1.000 70.89551 213 GLY K C 1
ATOM 25865 O O . GLY J 2 213 ? 49.55600 7.78100 -31.92600 1.000 67.41551 213 GLY K O 1
ATOM 25869 N N . GLU J 2 214 ? 51.48000 6.80600 -32.56000 1.000 72.37551 214 GLU K N 1
ATOM 25870 C CA . GLU J 2 214 ? 52.32900 7.76100 -31.84700 1.000 69.89551 214 GLU K CA 1
ATOM 25871 C C . GLU J 2 214 ? 52.10300 7.72400 -30.33500 1.000 63.36551 214 GLU K C 1
ATOM 25872 O O . GLU J 2 214 ? 52.97500 8.12100 -29.56000 1.000 56.29551 214 GLU K O 1
#

Foldseek 3Di:
DWAKEKDEAAEAEQFFKDKIKIAIDDDAPQDQLWFFFKWWQDPPPGIDGFWTWGHDVPTDIDTDPVQVVFWDWDDDRVRRMIMIMGHRHHQRNFTKMKTFTGNHPDDRPYIYPIYGYGHHPDDWDAWDKDWQAWDQVDADDQFIKIKIKTWFGPDQDKDKDKPVNPPVPQKDWDHWDQDPVRGIMTMIMGGDGSVPQPVDWIKMWMADVVVRDIDIGTHHD/DFAKEWDAAWEDAAQAKTKGKIFGPQLLDFFKFKWWADPDDDIDTQDGSLFHGDPPHDPQWGWHRPRRMIMIMGGRDDPLRFTWMKMKGAHVVRPGIYIYPTYTYQRDYDFDFWDWDKDFFDVVVVVPFKTKIKIKTHFTAPPDKAKFKDFQNDTDPPQWDKDWDAQPPPRRGIMMIIIGMGTSVVVVPTFKIKIWMDGPPDPHTDMDIDGPPD/DDDPDDD/DKAKEKDEAAEAEAAFKDKIKIAIDDDFPQDQFAWKFKWWQDPVPGIDGFKTWGHPVPTDIDTDPVQRVFWDWAADRPRRMIMIMGGRHHQVNQTKMKIWTAGNVGDPIDIYPIYGYGHHNDDWDAWDKDWQAWDPDDLDDQWTKIWIKTDFTPDQDKDKAKPNNPQPAFKDWDHWDQDPVRGTMTIIMGGGGSVCAVVDWIKMWMDPVVVVDIDIGTHHD/DWAKEFDAEDEAEFQGKDKGKIFTDCLQQWKKWKWWADDPDDIDTAATSQWDGDPVCPVQKTWHRPHGMIIIIRRRHDLVRQTKMKMKIAPNVHPGMDIYPIYGYDHDDDFDFWDKDKAFFDVVVLPPWKTKIKIKTHFGADPDKDKFKDQQPHTDPPQKDKDKDALPDVSRGMMMMMMGMDTSVSNVPGFKIKMWMDDPNDPDIDMDIDGPPD/DDPDDDD/DKAKAKDAAEAAEQQFKDKIKIQIPDAALLRVFKKKFKWWDFPPPGIDTFWIFGHVVPTDIGTDPVLPPQWDWDADRVRRMIMIMGGRHHQRPFTKMKMWIGNPVSPDIDIYPIYGYGHHPDDWDAWDKDWAAFPDLDFFWTKIKIKTDFGDDQDKDKAKPVNPPPAQKDKDHWDQDPVRGTMTMIMGTGTSVCQPPDWMKMWMADVVVRDTDIGTHHD/DQAWEFDAEFEDDLFWKGKTKIADPWLDPFAKWKWWDDPPDDIGTQAGRLFHGDPPRPPLWTWDCPRRMTMIIRGRHHLLRQTKMKMKTADDVGPGIDIHPIYGYQRHDDWDFWDKDKDWFDPVVLVVFKTKIKIKTDFTADPDKDKWKAFVNRTDDPQKDKDKDASPDDVGGMMMMIMGIGTSVVVPPRFKIKMWMDDPNDPHIDMDIDGDPD/DFAKEKDAAAEAEQFAKDKIKIAGRACLDAFVQFKAKFWQAPPDGGDGAWTFGHDVPGDIGGDDVQVVFWDWAQDPVHHMIMIMGGGHHQRRQTWMWMPSVPIYDIYGYGHHPDDWDAWDKDWFAQPPVPQVWQFTKIKIKIDFTPDQDKDKAKPNVPPVPQKDWDRWDQDPVRGTMTMIMGRGTPVVQPVPFIKMWMADVVVRDTDIGTHHD/DAKEFDAEDEAQKDKGKMQLCQVFFWWKWWDDPPDDIDGCATRLHDHDPPHDPQWDHRIRIIIGHPDALVVFTWMKIKADSVRDHMHIYDTYGYQDDDPQDFWDWDKDWFDPVVLVVFKTKIKIKTDFGADPDKDKFKDLPVHGDPPQKDKDKDAQPPDSGGMMMMIIGMGGSVRNVPGFKIKMWIDDPSDPDIDMDIGGPDD

Radius of gyration: 43.05 Å; Cα contacts (8 Å, |Δi|>4): 4538; chains: 10; bounding box: 80×86×124 Å

GO terms:
  GO:0005737 cytoplasm (C, TAS)
  GO:0005886 plasma membrane (C, TAS)
  GO:0005515 protein binding (F, IPI)
  GO:0005925 focal adhesion (C, HDA)

B-factor: mean 76.02, std 29.43, range [29.81, 218.6]

InterPro domains:
  IPR022078 CD99 antigen-like protein 2 [PF12301] (26-171)
  IPR022078 CD99 antigen-like protein 2 [PTHR15076] (1-185)

Secondary structure (DSSP, 8-state):
---EEE---EEE-TTS-EEEEEEESSS-TTS-SEEEEEEEE-SSS-EEEEEEE--TTT--EEE-STTTTTEEEEEETTTTEEEEEE-S--GGG-EEEEEEEE-SSS---EE---EEEEE-SPPPB--EEEEEPPPSS-TTSS-EEEEEEEEEEBSS--EEEEGGGT--TT-EEPPPEE-TTS-EEEEEEEEE-GGGBTTB--EEEEEETTTTEEEEEE---/---EE---EEEE-SSS-EEEEEEESSGGGS--EEEEE-SSS--EEEEBTTTB--TT--TTEEEE--TTEEEEEESS--GGG-SEEEEEEE-TT-S-EEE---EEEEE---------EEEPPPTTTTTTTEEEEEEEEEEES-S-EEEEEESSS-B--SSEEEEEESS-STT--EEEEEEEEEEHHHHTTT-EEEEEEEETT-SS-EEEEEETT-/--EEEE---EEE-TTS-EEEEEEEESS-TTSTT---EEEEEETTTEEEEEE----SSS----B-TTTTTT--EEEETTTTEEEEEE-S--GGG-EEEEEE---SSS----B---EEEEE--PPPB--EEEEEPPPSSS--SS-EEEEEEEEEEBSS--EEEEGGGT--SSEEEPPPEE-TTS-EEEEEEEEE-SS-SSSS--EEEEEEGGGTEEEEEE---/---EE--S-B---TTS-EEEEEEESSTTSS--EEEEE-TTS--EEEEETTTB--TTS-TTEE----TTEEEEEE-S--GGG-SEEEEEEE-TTS-SEEE---EEB-----------EEEPPPHHHHHTTEEEEEEEEEEESS---B--EESSS-B-SSSEEEEEE---SSS--EEEEEEEEEEHHHHHSS-EEEEEEB-TT-SS-EEEEEES--/--S----/--PSP--/--EEEE---EEE-TTS-EEEEEEEESS-SS-SS--EEEEEE-TTS---EEEEE--GGGT-EEE-STTTT---EEEETTTTEEEEEE-S--GGG-EEEEEEE--STT----B---EEEEE--PPPB--EEEEE---S-----EEEEEEEEEEBSS--EEEEGGGT--SS-EEPPPEE-TTS-EEEEEEEEE-TTTTTT--EEEEEEEGGGTEEEEEEE--/----B--SEE--BTTB-EEEEEBSS---SS--EEEEE-TTS--EEEEBTTTB--SSS-TTEE----SSSEEEEE-S--GGG-SEEEEEEE-TT-SSEEE---EEE---------EEEEEPPPHHHHHHTEEEEEEEEEEES------EEEESS-B-SSSEEEEEE-S-STT--EEEEEEEEEEHHHHTT--EEEEEE--TT-SS-EEEEEETT-/---EEE---EEE-TTS-EEEEEEE-----SSSS--EEEEE-SSS--EEEEEE--TTT--EEE-STTGGGEEEEEETTTTEEEEEE-S--GGG-EEEEEE---B---EEEEE--PPPB--EEEEE----SS--SS-EEEEEEEEEEBSS--EEEEGGGT--TTEEEPPPEE-TTS-EEEEEEEEE-TTTTTSS--EEEEEEGGGTEEEEEE---/------SEE------EE---GGG----EEEE-SSS-EEE---SSS---SS--TT--TT--EE---S--GGG-SEEEE---TTSSS------EEE---------EEEEEPPPHHHHTTTEEEEEEEEEEES-S----EEESSS-B-SSSEEEEEE---SSSS-EEEEEEEEEEHHHHHH--EEEEEE--TT-SS-EEEEEES--